Protein 8AVL (pdb70)

Structure (mmCIF, N/CA/C/O backbone):
data_8AVL
#
_entry.id   8AVL
#
_cell.length_a   71.130
_cell.length_b   100.110
_cell.length_c   103.600
_cell.angle_alpha   90.000
_cell.angle_beta   91.800
_cell.angle_gamma   90.000
#
_symmetry.space_group_name_H-M   'P 1 21 1'
#
loop_
_entity.id
_entity.type
_entity.pdbx_description
1 polymer 'Superoxide dismutase [Fe]'
2 non-polymer 'FE (III) ION'
3 non-polymer 2-AMINO-2-HYDROXYMETHYL-PROPANE-1,3-DIOL
4 water water
#
loop_
_atom_site.group_PDB
_atom_site.id
_atom_site.type_symbol
_atom_site.label_atom_id
_atom_site.label_alt_id
_atom_site.label_comp_id
_atom_site.label_asym_id
_atom_site.label_entity_id
_atom_site.label_seq_id
_atom_site.pdbx_PDB_ins_code
_atom_site.Cartn_x
_atom_site.Cartn_y
_atom_site.Cartn_z
_atom_site.occupancy
_atom_site.B_iso_or_equiv
_atom_site.auth_seq_id
_atom_site.auth_comp_id
_atom_site.auth_asym_id
_atom_site.auth_atom_id
_atom_site.pdbx_PDB_model_num
ATOM 1 N N . MET A 1 1 ? -54.437 -32.552 -81.078 1.000 47.652 1 MET A N 1
ATOM 2 C CA . MET A 1 1 ? -54.609 -33.563 -82.139 1.000 42.696 1 MET A CA 1
ATOM 3 C C . MET A 1 1 ? -53.882 -33.104 -83.398 1.000 29.009 1 MET A C 1
ATOM 4 O O . MET A 1 1 ? -53.409 -33.975 -84.083 1.000 33.878 1 MET A O 1
ATOM 20 N N . TYR A 1 2 ? -53.821 -31.794 -83.712 1.000 23.122 2 TYR A N 1
ATOM 21 C CA . TYR A 1 2 ? -53.409 -31.366 -85.055 1.000 20.727 2 TYR A CA 1
ATOM 22 C C . TYR A 1 2 ? -51.896 -31.202 -85.053 1.000 20.814 2 TYR A C 1
ATOM 23 O O . TYR A 1 2 ? -51.347 -30.548 -84.178 1.000 26.026 2 TYR A O 1
ATOM 40 N N . GLU A 1 3 ? -51.237 -31.761 -86.039 1.000 18.951 3 GLU A N 1
ATOM 41 C CA . GLU A 1 3 ? -49.773 -31.760 -86.133 1.000 28.006 3 GLU A CA 1
ATOM 42 C C . GLU A 1 3 ? -49.372 -31.059 -87.432 1.000 21.603 3 GLU A C 1
ATOM 43 O O . GLU A 1 3 ? -50.121 -31.053 -88.414 1.000 22.622 3 GLU A O 1
ATOM 55 N N . MET A 1 4 ? -48.155 -30.523 -87.438 1.000 18.401 4 MET A N 1
ATOM 56 C CA . MET A 1 4 ? -47.547 -29.954 -88.626 1.000 17.178 4 MET A CA 1
ATOM 57 C C . MET A 1 4 ? -47.320 -31.064 -89.654 1.000 19.221 4 MET A C 1
ATOM 58 O O . MET A 1 4 ? -46.831 -32.149 -89.317 1.000 21.771 4 MET A O 1
ATOM 72 N N . PRO A 1 5 ? -47.655 -30.818 -90.937 1.000 19.558 5 PRO A N 1
ATOM 73 C CA . PRO A 1 5 ? -47.341 -31.778 -91.993 1.000 19.570 5 PRO A CA 1
ATOM 74 C C . PRO A 1 5 ? -45.842 -31.736 -92.275 1.000 20.564 5 PRO A C 1
ATOM 75 O O . PRO A 1 5 ? -45.242 -30.640 -92.305 1.000 26.043 5 PRO A O 1
ATOM 86 N N . LYS A 1 6 ? -45.269 -32.920 -92.508 1.000 19.260 6 LYS A N 1
ATOM 87 C CA . LYS A 1 6 ? -43.868 -33.056 -92.905 1.000 19.857 6 LYS A CA 1
ATOM 88 C C . LYS A 1 6 ? -43.647 -32.437 -94.289 1.000 18.787 6 LYS A C 1
ATOM 89 O O . LYS A 1 6 ? -44.386 -32.794 -95.226 1.000 21.979 6 LYS A O 1
ATOM 108 N N . LEU A 1 7 ? -42.671 -31.509 -94.402 1.000 18.649 7 LEU A N 1
ATOM 109 C CA . LEU A 1 7 ? -42.310 -31.001 -95.729 1.000 18.403 7 LEU A CA 1
ATOM 110 C C . LEU A 1 7 ? -41.566 -32.086 -96.492 1.000 17.608 7 LEU A C 1
ATOM 111 O O . LEU A 1 7 ? -40.633 -32.674 -95.939 1.000 21.304 7 LEU A O 1
ATOM 127 N N . PRO A 1 8 ? -41.927 -32.327 -97.778 1.000 23.430 8 PRO A N 1
ATOM 128 C CA . PRO A 1 8 ? -41.244 -33.338 -98.590 1.000 25.309 8 PRO A CA 1
ATOM 129 C C . PRO A 1 8 ? -39.909 -32.902 -99.182 1.000 23.151 8 PRO A C 1
ATOM 130 O O . PRO A 1 8 ? -39.315 -33.644 -99.935 1.000 29.813 8 PRO A O 1
ATOM 141 N N . TYR A 1 9 ? -39.451 -31.689 -98.812 1.000 21.983 9 TYR A N 1
ATOM 142 C CA . TYR A 1 9 ? -38.222 -31.119 -99.352 1.000 17.862 9 TYR A CA 1
ATOM 143 C C . TYR A 1 9 ? -37.609 -30.235 -98.266 1.000 19.624 9 TYR A C 1
ATOM 144 O O . TYR A 1 9 ? -38.301 -29.861 -97.294 1.000 18.763 9 TYR A O 1
ATOM 161 N N . ALA A 1 10 ? -36.323 -29.931 -98.440 1.000 18.132 10 ALA A N 1
ATOM 162 C CA . ALA A 1 10 ? -35.611 -29.036 -97.540 1.000 19.305 10 ALA A CA 1
ATOM 163 C C . ALA A 1 10 ? -36.179 -27.615 -97.682 1.000 16.746 10 ALA A C 1
ATOM 164 O O . ALA A 1 10 ? -36.763 -27.265 -98.717 1.000 17.948 10 ALA A O 1
ATOM 171 N N . ASN A 1 11 ? -35.958 -26.777 -96.652 1.000 16.348 11 ASN A N 1
ATOM 172 C CA . ASN A 1 11 ? -36.553 -25.443 -96.638 1.000 17.510 11 ASN A CA 1
ATOM 173 C C . ASN A 1 11 ? -36.015 -24.576 -97.784 1.000 17.475 11 ASN A C 1
ATOM 174 O O . ASN A 1 11 ? -36.715 -23.629 -98.182 1.000 17.210 11 ASN A O 1
ATOM 183 N N . ASN A 1 12 ? -34.805 -24.857 -98.318 1.000 20.211 12 ASN A N 1
ATOM 184 C CA . ASN A 1 12 ? -34.248 -24.085 -99.422 1.000 20.192 12 ASN A CA 1
ATOM 185 C C . ASN A 1 12 ? -34.467 -24.753 -100.789 1.000 21.191 12 ASN A C 1
ATOM 186 O O . ASN A 1 12 ? -33.959 -24.261 -101.806 1.000 22.981 12 ASN A O 1
ATOM 195 N N . ALA A 1 13 ? -35.219 -25.864 -100.829 1.000 23.804 13 ALA A N 1
ATOM 196 C CA . ALA A 1 13 ? -35.272 -26.706 -102.013 1.000 22.955 13 ALA A CA 1
ATOM 197 C C . ALA A 1 13 ? -36.116 -26.114 -103.140 1.000 20.378 13 ALA A C 1
ATOM 198 O O . ALA A 1 13 ? -35.968 -26.537 -104.285 1.000 23.606 13 ALA A O 1
ATOM 205 N N . LEU A 1 14 ? -36.972 -25.122 -102.837 1.000 21.860 14 LEU A N 1
ATOM 206 C CA . LEU A 1 14 ? -37.806 -24.464 -103.841 1.000 22.327 14 LEU A CA 1
ATOM 207 C C . LEU A 1 14 ? -37.122 -23.219 -104.391 1.000 22.597 14 LEU A C 1
ATOM 208 O O . LEU A 1 14 ? -37.675 -22.522 -105.238 1.000 23.896 14 LEU A O 1
ATOM 224 N N . GLU A 1 15 ? -35.896 -22.932 -103.927 1.000 21.438 15 GLU A N 1
ATOM 225 C CA . GLU A 1 15 ? -35.102 -21.871 -104.525 1.000 20.106 15 GLU A CA 1
ATOM 226 C C . GLU A 1 15 ? -34.705 -22.274 -105.941 1.000 21.679 15 GLU A C 1
ATOM 227 O O . GLU A 1 15 ? -34.416 -23.436 -106.202 1.000 26.192 15 GLU A O 1
ATOM 239 N N . PRO A 1 16 ? -34.631 -21.330 -106.897 1.000 24.860 16 PRO A N 1
ATOM 240 C CA . PRO A 1 16 ? -34.795 -19.886 -106.631 1.000 26.640 16 PRO A CA 1
ATOM 241 C C . PRO A 1 16 ? -36.193 -19.263 -106.678 1.000 22.682 16 PRO A C 1
ATOM 242 O O . PRO A 1 16 ? -36.348 -18.051 -106.556 1.000 23.098 16 PRO A O 1
ATOM 253 N N . VAL A 1 17 ? -37.238 -20.088 -106.826 1.000 24.390 17 VAL A N 1
ATOM 254 C CA . VAL A 1 17 ? -38.607 -19.573 -106.963 1.000 27.752 17 VAL A CA 1
ATOM 255 C C . VAL A 1 17 ? -39.149 -19.032 -105.628 1.000 24.344 17 VAL A C 1
ATOM 256 O O . VAL A 1 17 ? -39.652 -17.921 -105.549 1.000 23.319 17 VAL A O 1
ATOM 269 N N . ILE A 1 18 ? -39.079 -19.852 -104.573 1.000 22.823 18 ILE A N 1
ATOM 270 C CA . ILE A 1 18 ? -39.450 -19.440 -103.226 1.000 23.396 18 ILE A CA 1
ATOM 271 C C . ILE A 1 18 ? -38.212 -19.582 -102.349 1.000 23.004 18 ILE A C 1
ATOM 272 O O . ILE A 1 18 ? -37.601 -20.625 -102.316 1.000 21.770 18 ILE A O 1
ATOM 288 N N . SER A 1 19 ? -37.839 -18.484 -101.683 1.000 24.483 19 SER A N 1
ATOM 289 C CA . SER A 1 19 ? -36.625 -18.449 -100.880 1.000 23.965 19 SER A CA 1
ATOM 290 C C . SER A 1 19 ? -36.765 -19.332 -99.642 1.000 19.890 19 SER A C 1
ATOM 291 O O . SER A 1 19 ? -37.868 -19.567 -99.117 1.000 21.520 19 SER A O 1
ATOM 298 N N . GLN A 1 20 ? -35.623 -19.737 -99.110 1.000 19.129 20 GLN A N 1
ATOM 299 C CA . GLN A 1 20 ? -35.586 -20.364 -97.807 1.000 19.223 20 GLN A CA 1
ATOM 300 C C . GLN A 1 20 ? -36.204 -19.466 -96.749 1.000 21.200 20 GLN A C 1
ATOM 301 O O . GLN A 1 20 ? -36.918 -19.977 -95.870 1.000 20.457 20 GLN A O 1
ATOM 313 N N . GLN A 1 21 ? -35.919 -18.151 -96.807 1.000 21.360 21 GLN A N 1
ATOM 314 C CA . GLN A 1 21 ? -36.478 -17.234 -95.814 1.000 21.802 21 GLN A CA 1
ATOM 315 C C . GLN A 1 21 ? -38.007 -17.326 -95.823 1.000 17.655 21 GLN A C 1
ATOM 316 O O . GLN A 1 21 ? -38.643 -17.423 -94.770 1.000 18.483 21 GLN A O 1
ATOM 328 N N . THR A 1 22 ? -38.604 -17.314 -97.018 1.000 18.431 22 THR A N 1
ATOM 329 C CA . THR A 1 22 ? -40.051 -17.388 -97.099 1.000 20.972 22 THR A CA 1
ATOM 330 C C . THR A 1 22 ? -40.542 -18.722 -96.525 1.000 19.329 22 THR A C 1
ATOM 331 O O . THR A 1 22 ? -41.503 -18.734 -95.769 1.000 20.830 22 THR A O 1
ATOM 341 N N . ILE A 1 23 ? -39.901 -19.852 -96.847 1.000 16.619 23 ILE A N 1
ATOM 342 C CA . ILE A 1 23 ? -40.363 -21.124 -96.294 1.000 21.143 23 ILE A CA 1
ATOM 343 C C . ILE A 1 23 ? -40.223 -21.115 -94.770 1.000 17.609 23 ILE A C 1
ATOM 344 O O . ILE A 1 23 ? -41.130 -21.552 -94.054 1.000 16.712 23 ILE A O 1
ATOM 360 N N . ASP A 1 24 ? -39.096 -20.598 -94.263 1.000 15.018 24 ASP A N 1
ATOM 361 C CA . ASP A 1 24 ? -38.854 -20.544 -92.828 1.000 16.590 24 ASP A CA 1
ATOM 362 C C . ASP A 1 24 ? -39.990 -19.804 -92.102 1.000 18.419 24 ASP A C 1
ATOM 363 O O . ASP A 1 24 ? -40.442 -20.259 -91.066 1.000 19.011 24 ASP A O 1
ATOM 372 N N . TYR A 1 25 ? -40.431 -18.637 -92.634 1.000 18.146 25 TYR A N 1
ATOM 373 C CA . TYR A 1 25 ? -41.517 -17.882 -92.016 1.000 19.920 25 TYR A CA 1
ATOM 374 C C . TYR A 1 25 ? -42.870 -18.531 -92.357 1.000 17.043 25 TYR A C 1
ATOM 375 O O . TYR A 1 25 ? -43.699 -18.747 -91.486 1.000 19.008 25 TYR A O 1
ATOM 392 N N . HIS A 1 26 ? -43.109 -18.828 -93.630 1.000 18.206 26 HIS A N 1
ATOM 393 C CA . HIS A 1 26 ? -44.426 -19.216 -94.111 1.000 18.086 26 HIS A CA 1
ATOM 394 C C . HIS A 1 26 ? -44.844 -20.567 -93.523 1.000 17.949 26 HIS A C 1
ATOM 395 O O . HIS A 1 26 ? -45.943 -20.704 -92.962 1.000 17.260 26 HIS A O 1
ATOM 408 N N . TYR A 1 27 ? -43.953 -21.567 -93.657 1.000 18.640 27 TYR A N 1
ATOM 409 C CA . TYR A 1 27 ? -44.167 -22.870 -93.041 1.000 17.052 27 TYR A CA 1
ATOM 410 C C . TYR A 1 27 ? -43.869 -22.839 -91.534 1.000 17.599 27 TYR A C 1
ATOM 411 O O . TYR A 1 27 ? -44.701 -23.219 -90.708 1.000 17.913 27 TYR A O 1
ATOM 428 N N . GLY A 1 28 ? -42.664 -22.379 -91.172 1.000 17.703 28 GLY A N 1
ATOM 429 C CA . GLY A 1 28 ? -42.160 -22.555 -89.815 1.000 18.986 28 GLY A CA 1
ATOM 430 C C . GLY A 1 28 ? -42.863 -21.670 -88.780 1.000 20.202 28 GLY A C 1
ATOM 431 O O . GLY A 1 28 ? -42.898 -22.027 -87.593 1.000 21.568 28 GLY A O 1
ATOM 435 N N . LYS A 1 29 ? -43.407 -20.517 -89.216 1.000 21.468 29 LYS A N 1
ATOM 436 C CA . LYS A 1 29 ? -44.056 -19.575 -88.312 1.000 21.801 29 LYS A CA 1
ATOM 437 C C . LYS A 1 29 ? -45.550 -19.452 -88.601 1.000 18.877 29 LYS A C 1
ATOM 438 O O . LYS A 1 29 ? -46.330 -19.727 -87.703 1.000 21.203 29 LYS A O 1
ATOM 457 N N . HIS A 1 30 ? -45.968 -19.110 -89.827 1.000 15.359 30 HIS A N 1
ATOM 458 C CA . HIS A 1 30 ? -47.403 -18.923 -90.096 1.000 17.198 30 HIS A CA 1
ATOM 459 C C . HIS A 1 30 ? -48.159 -20.225 -89.915 1.000 16.649 30 HIS A C 1
ATOM 460 O O . HIS A 1 30 ? -49.136 -20.260 -89.174 1.000 15.405 30 HIS A O 1
ATOM 473 N N . LEU A 1 31 ? -47.735 -21.307 -90.580 1.000 15.968 31 LEU A N 1
ATOM 474 C CA . LEU A 1 31 ? -48.504 -22.539 -90.491 1.000 17.199 31 LEU A CA 1
ATOM 475 C C . LEU A 1 31 ? -48.441 -23.062 -89.059 1.000 15.573 31 LEU A C 1
ATOM 476 O O . LEU A 1 31 ? -49.464 -23.533 -88.540 1.000 16.299 31 LEU A O 1
ATOM 492 N N . GLN A 1 32 ? -47.263 -22.955 -88.401 1.000 17.241 32 GLN A N 1
ATOM 493 C CA . GLN A 1 32 ? -47.152 -23.374 -87.013 1.000 18.995 32 GLN A CA 1
ATOM 494 C C . GLN A 1 32 ? -48.206 -22.661 -86.156 1.000 19.352 32 GLN A C 1
ATOM 495 O O . GLN A 1 32 ? -48.835 -23.290 -85.295 1.000 18.238 32 GLN A O 1
ATOM 507 N N . THR A 1 33 ? -48.376 -21.341 -86.353 1.000 19.461 33 THR A N 1
ATOM 508 C CA . THR A 1 33 ? -49.329 -20.566 -85.576 1.000 21.025 33 THR A CA 1
ATOM 509 C C . THR A 1 33 ? -50.762 -21.047 -85.834 1.000 17.981 33 THR A C 1
ATOM 510 O O . THR A 1 33 ? -51.557 -21.159 -84.916 1.000 18.443 33 THR A O 1
ATOM 520 N N . TYR A 1 34 ? -51.114 -21.312 -87.098 1.000 16.871 34 TYR A N 1
ATOM 521 C CA . TYR A 1 34 ? -52.458 -21.776 -87.423 1.000 15.744 34 TYR A CA 1
ATOM 522 C C . TYR A 1 34 ? -52.733 -23.128 -86.762 1.000 17.045 34 TYR A C 1
ATOM 523 O O . TYR A 1 34 ? -53.830 -23.333 -86.238 1.000 18.641 34 TYR A O 1
ATOM 540 N N . VAL A 1 35 ? -51.758 -24.050 -86.780 1.000 15.124 35 VAL A N 1
ATOM 541 C CA . VAL A 1 35 ? -51.915 -25.341 -86.121 1.000 16.467 35 VAL A CA 1
ATOM 542 C C . VAL A 1 35 ? -52.040 -25.161 -84.609 1.000 17.220 35 VAL A C 1
ATOM 543 O O . VAL A 1 35 ? -52.941 -25.741 -84.012 1.000 18.325 35 VAL A O 1
ATOM 556 N N . ASN A 1 36 ? -51.172 -24.326 -84.012 1.000 21.822 36 ASN A N 1
ATOM 557 C CA . ASN A 1 36 ? -51.240 -23.989 -82.587 1.000 17.967 36 ASN A CA 1
ATOM 558 C C . ASN A 1 36 ? -52.637 -23.480 -82.206 1.000 18.610 36 ASN A C 1
ATOM 559 O O . ASN A 1 36 ? -53.226 -23.885 -81.213 1.000 24.268 36 ASN A O 1
ATOM 568 N N . ASN A 1 37 ? -53.141 -22.533 -82.992 1.000 20.259 37 ASN A N 1
ATOM 569 C CA . ASN A 1 37 ? -54.432 -21.907 -82.739 1.000 22.487 37 ASN A CA 1
ATOM 570 C C . ASN A 1 37 ? -55.561 -22.935 -82.824 1.000 22.521 37 ASN A C 1
ATOM 571 O O . ASN A 1 37 ? -56.480 -22.940 -82.000 1.000 21.501 37 ASN A O 1
ATOM 580 N N . LEU A 1 38 ? -55.528 -23.808 -83.843 1.000 22.107 38 LEU A N 1
ATOM 581 C CA . LEU A 1 38 ? -56.566 -24.810 -83.961 1.000 21.892 38 LEU A CA 1
ATOM 582 C C . LEU A 1 38 ? -56.549 -25.719 -82.727 1.000 22.061 38 LEU A C 1
ATOM 583 O O . LEU A 1 38 ? -57.618 -26.037 -82.186 1.000 26.600 38 LEU A O 1
ATOM 599 N N . ASN A 1 39 ? -55.352 -26.120 -82.271 1.000 24.564 39 ASN A N 1
ATOM 600 C CA . ASN A 1 39 ? -55.224 -26.952 -81.081 1.000 30.282 39 ASN A CA 1
ATOM 601 C C . ASN A 1 39 ? -55.748 -26.235 -79.830 1.000 27.709 39 ASN A C 1
ATOM 602 O O . ASN A 1 39 ? -56.243 -26.898 -78.931 1.000 34.056 39 ASN A O 1
ATOM 611 N N . SER A 1 40 ? -55.650 -24.899 -79.787 1.000 26.068 40 SER A N 1
ATOM 612 C CA . SER A 1 40 ? -56.105 -24.089 -78.654 1.000 26.610 40 SER A CA 1
ATOM 613 C C . SER A 1 40 ? -57.629 -23.925 -78.672 1.000 28.525 40 SER A C 1
ATOM 614 O O . SER A 1 40 ? -58.263 -23.869 -77.611 1.000 33.353 40 SER A O 1
ATOM 621 N N . LEU A 1 41 ? -58.227 -23.850 -79.881 1.000 24.167 41 LEU A N 1
ATOM 622 C CA . LEU A 1 41 ? -59.612 -23.416 -80.042 1.000 23.412 41 LEU A CA 1
ATOM 623 C C . LEU A 1 41 ? -60.609 -24.589 -80.034 1.000 25.370 41 LEU A C 1
ATOM 624 O O . LEU A 1 41 ? -61.772 -24.431 -79.633 1.000 31.941 41 LEU A O 1
ATOM 640 N N . VAL A 1 42 ? -60.164 -25.766 -80.480 1.000 25.106 42 VAL A N 1
ATOM 641 C CA . VAL A 1 42 ? -61.054 -26.884 -80.764 1.000 28.237 42 VAL A CA 1
ATOM 642 C C . VAL A 1 42 ? -61.461 -27.668 -79.505 1.000 34.461 42 VAL A C 1
ATOM 643 O O . VAL A 1 42 ? -62.622 -28.109 -79.427 1.000 33.496 42 VAL A O 1
ATOM 656 N N . PRO A 1 43 ? -60.570 -27.919 -78.508 1.000 34.470 43 PRO A N 1
ATOM 657 C CA . PRO A 1 43 ? -60.975 -28.670 -77.314 1.000 42.722 43 PRO A CA 1
ATOM 658 C C . PRO A 1 43 ? -62.221 -28.092 -76.635 1.000 48.265 43 PRO A C 1
ATOM 659 O O . PRO A 1 43 ? -62.341 -26.872 -76.470 1.000 44.178 43 PRO A O 1
ATOM 670 N N . GLY A 1 44 ? -63.171 -28.992 -76.343 1.000 43.521 44 GLY A N 1
ATOM 671 C CA . GLY A 1 44 ? -64.393 -28.637 -75.641 1.000 49.262 44 GLY A CA 1
ATOM 672 C C . GLY A 1 44 ? -65.499 -28.117 -76.558 1.000 48.354 44 GLY A C 1
ATOM 673 O O . GLY A 1 44 ? -66.552 -27.738 -76.059 1.000 46.769 44 GLY A O 1
ATOM 677 N N . THR A 1 45 ? -65.259 -28.163 -77.880 1.000 31.196 45 THR A N 1
ATOM 678 C CA . THR A 1 45 ? -66.234 -27.741 -78.878 1.000 30.603 45 THR A CA 1
ATOM 679 C C . THR A 1 45 ? -66.754 -28.949 -79.660 1.000 25.113 45 THR A C 1
ATOM 680 O O . THR A 1 45 ? -66.227 -30.053 -79.537 1.000 30.538 45 THR A O 1
ATOM 690 N N . GLU A 1 46 ? -67.784 -28.698 -80.484 1.000 33.079 46 GLU A N 1
ATOM 691 C CA . GLU A 1 46 ? -68.357 -29.673 -81.401 1.000 33.014 46 GLU A CA 1
ATOM 692 C C . GLU A 1 46 ? -67.335 -30.160 -82.439 1.000 30.941 46 GLU A C 1
ATOM 693 O O . GLU A 1 46 ? -67.582 -31.141 -83.124 1.000 30.479 46 GLU A O 1
ATOM 705 N N . TYR A 1 47 ? -66.183 -29.470 -82.560 1.000 28.527 47 TYR A N 1
ATOM 706 C CA . TYR A 1 47 ? -65.189 -29.764 -83.588 1.000 28.579 47 TYR A CA 1
ATOM 707 C C . TYR A 1 47 ? -64.138 -30.730 -83.066 1.000 31.901 47 TYR A C 1
ATOM 708 O O . TYR A 1 47 ? -63.327 -31.230 -83.836 1.000 30.142 47 TYR A O 1
ATOM 725 N N . GLU A 1 48 ? -64.140 -30.988 -81.740 1.000 35.502 48 GLU A N 1
ATOM 726 C CA . GLU A 1 48 ? -63.157 -31.872 -81.141 1.000 34.272 48 GLU A CA 1
ATOM 727 C C . GLU A 1 48 ? -63.269 -33.256 -81.787 1.000 31.625 48 GLU A C 1
ATOM 728 O O . GLU A 1 48 ? -64.365 -33.793 -81.961 1.000 35.661 48 GLU A O 1
ATOM 740 N N . GLY A 1 49 ? -62.111 -33.817 -82.171 1.000 35.124 49 GLY A N 1
ATOM 741 C CA . GLY A 1 49 ? -62.044 -35.140 -82.773 1.000 36.645 49 GLY A CA 1
ATOM 742 C C . GLY A 1 49 ? -62.171 -35.103 -84.296 1.000 31.557 49 GLY A C 1
ATOM 743 O O . GLY A 1 49 ? -61.956 -36.119 -84.950 1.000 33.836 49 GLY A O 1
ATOM 747 N N . LYS A 1 50 ? -62.518 -33.936 -84.880 1.000 22.271 50 LYS A N 1
ATOM 748 C CA . LYS A 1 50 ? -62.727 -33.839 -86.330 1.000 24.179 50 LYS A CA 1
ATOM 749 C C . LYS A 1 50 ? -61.397 -33.511 -87.005 1.000 17.734 50 LYS A C 1
ATOM 750 O O . LYS A 1 50 ? -60.529 -32.836 -86.437 1.000 25.057 50 LYS A O 1
ATOM 769 N N . THR A 1 51 ? -61.226 -33.992 -88.230 1.000 23.150 51 THR A N 1
ATOM 770 C CA . THR A 1 51 ? -60.075 -33.629 -89.050 1.000 21.893 51 THR A CA 1
ATOM 771 C C . THR A 1 51 ? -60.187 -32.157 -89.447 1.000 19.239 51 THR A C 1
ATOM 772 O O . THR A 1 51 ? -61.276 -31.564 -89.466 1.000 19.142 51 THR A O 1
ATOM 782 N N . VAL A 1 52 ? -59.045 -31.566 -89.774 1.000 16.479 52 VAL A N 1
ATOM 783 C CA . VAL A 1 52 ? -59.018 -30.218 -90.318 1.000 18.823 52 VAL A CA 1
ATOM 784 C C . VAL A 1 52 ? -60.025 -30.078 -91.479 1.000 17.135 52 VAL A C 1
ATOM 785 O O . VAL A 1 52 ? -60.809 -29.125 -91.530 1.000 18.388 52 VAL A O 1
ATOM 798 N N . GLU A 1 53 ? -59.998 -31.021 -92.434 1.000 16.365 53 GLU A N 1
ATOM 799 C CA . GLU A 1 53 ? -60.884 -30.973 -93.590 1.000 19.617 53 GLU A CA 1
ATOM 800 C C . GLU A 1 53 ? -62.353 -30.933 -93.166 1.000 15.821 53 GLU A C 1
ATOM 801 O O . GLU A 1 53 ? -63.141 -30.159 -93.719 1.000 16.385 53 GLU A O 1
ATOM 813 N N . ALA A 1 54 ? -62.733 -31.797 -92.208 1.000 19.359 54 ALA A N 1
ATOM 814 C CA . ALA A 1 54 ? -64.113 -31.851 -91.734 1.000 20.229 54 ALA A CA 1
ATOM 815 C C . ALA A 1 54 ? -64.552 -30.527 -91.117 1.000 19.335 54 ALA A C 1
ATOM 816 O O . ALA A 1 54 ? -65.722 -30.128 -91.250 1.000 21.524 54 ALA A O 1
ATOM 823 N N . ILE A 1 55 ? -63.629 -29.861 -90.405 1.000 18.913 55 ILE A N 1
ATOM 824 C CA . ILE A 1 55 ? -63.905 -28.559 -89.785 1.000 18.961 55 ILE A CA 1
ATOM 825 C C . ILE A 1 55 ? -64.139 -27.518 -90.886 1.000 16.773 55 ILE A C 1
ATOM 826 O O . ILE A 1 55 ? -65.072 -26.725 -90.824 1.000 18.137 55 ILE A O 1
ATOM 842 N N . VAL A 1 56 ? -63.243 -27.482 -91.880 1.000 16.156 56 VAL A N 1
ATOM 843 C CA . VAL A 1 56 ? -63.395 -26.532 -92.978 1.000 16.866 56 VAL A CA 1
ATOM 844 C C . VAL A 1 56 ? -64.742 -26.723 -93.680 1.000 20.170 56 VAL A C 1
ATOM 845 O O . VAL A 1 56 ? -65.371 -25.739 -94.098 1.000 20.420 56 VAL A O 1
ATOM 858 N N . ALA A 1 57 ? -65.176 -27.981 -93.819 1.000 19.852 57 ALA A N 1
ATOM 859 C CA . ALA A 1 57 ? -66.439 -28.294 -94.496 1.000 21.050 57 ALA A CA 1
ATOM 860 C C . ALA A 1 57 ? -67.666 -27.864 -93.691 1.000 21.548 57 ALA A C 1
ATOM 861 O O . ALA A 1 57 ? -68.739 -27.734 -94.278 1.000 26.652 57 ALA A O 1
ATOM 868 N N . SER A 1 58 ? -67.533 -27.656 -92.375 1.000 20.731 58 SER A N 1
ATOM 869 C CA . SER A 1 58 ? -68.707 -27.562 -91.498 1.000 20.641 58 SER A CA 1
ATOM 870 C C . SER A 1 58 ? -68.773 -26.265 -90.690 1.000 21.851 58 SER A C 1
ATOM 871 O O . SER A 1 58 ? -69.877 -25.848 -90.370 1.000 25.076 58 SER A O 1
ATOM 878 N N . ALA A 1 59 ? -67.643 -25.630 -90.368 1.000 22.952 59 ALA A N 1
ATOM 879 C CA . ALA A 1 59 ? -67.662 -24.507 -89.429 1.000 21.103 59 ALA A CA 1
ATOM 880 C C . ALA A 1 59 ? -68.154 -23.242 -90.123 1.000 23.253 59 ALA A C 1
ATOM 881 O O . ALA A 1 59 ? -67.791 -22.972 -91.282 1.000 23.710 59 ALA A O 1
ATOM 888 N N . PRO A 1 60 ? -68.925 -22.382 -89.415 1.000 19.868 60 PRO A N 1
ATOM 889 C CA . PRO A 1 60 ? -69.291 -21.068 -89.935 1.000 20.545 60 PRO A CA 1
ATOM 890 C C . PRO A 1 60 ? -68.079 -20.135 -89.826 1.000 20.932 60 PRO A C 1
ATOM 891 O O . PRO A 1 60 ? -67.058 -20.494 -89.224 1.000 19.935 60 PRO A O 1
ATOM 902 N N . ASP A 1 61 ? -68.216 -18.913 -90.369 1.000 20.101 61 ASP A N 1
ATOM 903 C CA . ASP A 1 61 ? -67.165 -17.932 -90.223 1.000 20.373 61 ASP A CA 1
ATOM 904 C C . ASP A 1 61 ? -66.899 -17.719 -88.729 1.000 22.536 61 ASP A C 1
ATOM 905 O O . ASP A 1 61 ? -67.808 -17.726 -87.910 1.000 21.759 61 ASP A O 1
ATOM 914 N N . GLY A 1 62 ? -65.621 -17.534 -88.416 1.000 19.156 62 GLY A N 1
ATOM 915 C CA . GLY A 1 62 ? -65.132 -17.309 -87.084 1.000 19.176 62 GLY A CA 1
ATOM 916 C C . GLY A 1 62 ? -63.701 -17.826 -86.941 1.000 22.477 62 GLY A C 1
ATOM 917 O O . GLY A 1 62 ? -63.087 -18.212 -87.958 1.000 18.066 62 GLY A O 1
ATOM 921 N N . ALA A 1 63 ? -63.193 -17.836 -85.699 1.000 22.122 63 ALA A N 1
ATOM 922 C CA . ALA A 1 63 ? -61.772 -18.094 -85.487 1.000 18.959 63 ALA A CA 1
ATOM 923 C C . ALA A 1 63 ? -61.404 -19.555 -85.841 1.000 19.428 63 ALA A C 1
ATOM 924 O O . ALA A 1 63 ? -60.345 -19.843 -86.398 1.000 18.881 63 ALA A O 1
ATOM 931 N N . ILE A 1 64 ? -62.287 -20.502 -85.517 1.000 19.318 64 ILE A N 1
ATOM 932 C CA . ILE A 1 64 ? -62.034 -21.905 -85.826 1.000 19.393 64 ILE A CA 1
ATOM 933 C C . ILE A 1 64 ? -61.950 -22.120 -87.334 1.000 17.043 64 ILE A C 1
ATOM 934 O O . ILE A 1 64 ? -61.008 -22.758 -87.810 1.000 17.074 64 ILE A O 1
ATOM 950 N N . PHE A 1 65 ? -62.900 -21.570 -88.094 1.000 17.917 65 PHE A N 1
ATOM 951 C CA . PHE A 1 65 ? -62.851 -21.678 -89.553 1.000 15.971 65 PHE A CA 1
ATOM 952 C C . PHE A 1 65 ? -61.582 -21.006 -90.119 1.000 15.269 65 PHE A C 1
ATOM 953 O O . PHE A 1 65 ? -60.919 -21.554 -90.991 1.000 17.861 65 PHE A O 1
ATOM 970 N N . ASN A 1 66 ? -61.257 -19.808 -89.631 1.000 15.850 66 ASN A N 1
ATOM 971 C CA . ASN A 1 66 ? -60.100 -19.056 -90.113 1.000 16.095 66 ASN A CA 1
ATOM 972 C C . ASN A 1 66 ? -58.825 -19.914 -89.999 1.000 16.940 66 ASN A C 1
ATOM 973 O O . ASN A 1 66 ? -58.051 -20.020 -90.940 1.000 17.661 66 ASN A O 1
ATOM 982 N N . ASN A 1 67 ? -58.641 -20.534 -88.825 1.000 19.132 67 ASN A N 1
ATOM 983 C CA . ASN A 1 67 ? -57.445 -21.297 -88.547 1.000 17.479 67 ASN A CA 1
ATOM 984 C C . ASN A 1 67 ? -57.473 -22.651 -89.261 1.000 13.202 67 ASN A C 1
ATOM 985 O O . ASN A 1 67 ? -56.460 -23.068 -89.815 1.000 15.904 67 ASN A O 1
ATOM 994 N N . ALA A 1 68 ? -58.619 -23.336 -89.260 1.000 16.347 68 ALA A N 1
ATOM 995 C CA . ALA A 1 68 ? -58.710 -24.631 -89.912 1.000 15.965 68 ALA A CA 1
ATOM 996 C C . ALA A 1 68 ? -58.552 -24.469 -91.418 1.000 14.956 68 ALA A C 1
ATOM 997 O O . ALA A 1 68 ? -57.857 -25.249 -92.068 1.000 13.348 68 ALA A O 1
ATOM 1004 N N . GLY A 1 69 ? -59.218 -23.464 -92.001 1.000 14.907 69 GLY A N 1
ATOM 1005 C CA . GLY A 1 69 ? -59.076 -23.184 -93.423 1.000 15.084 69 GLY A CA 1
ATOM 1006 C C . GLY A 1 69 ? -57.630 -22.924 -93.785 1.000 13.704 69 GLY A C 1
ATOM 1007 O O . GLY A 1 69 ? -57.141 -23.429 -94.796 1.000 16.129 69 GLY A O 1
ATOM 1011 N N . GLN A 1 70 ? -56.940 -22.147 -92.955 1.000 13.763 70 GLN A N 1
ATOM 1012 C CA . GLN A 1 70 ? -55.531 -21.864 -93.242 1.000 12.931 70 GLN A CA 1
ATOM 1013 C C . GLN A 1 70 ? -54.632 -23.085 -93.062 1.000 14.241 70 GLN A C 1
ATOM 1014 O O . GLN A 1 70 ? -53.702 -23.277 -93.844 1.000 14.550 70 GLN A O 1
ATOM 1026 N N . VAL A 1 71 ? -54.927 -23.958 -92.084 1.000 13.121 71 VAL A N 1
ATOM 1027 C CA . VAL A 1 71 ? -54.156 -25.186 -91.965 1.000 14.902 71 VAL A CA 1
ATOM 1028 C C . VAL A 1 71 ? -54.322 -26.044 -93.226 1.000 13.770 71 VAL A C 1
ATOM 1029 O O . VAL A 1 71 ? -53.341 -26.516 -93.797 1.000 15.584 71 VAL A O 1
ATOM 1042 N N . LEU A 1 72 ? -55.577 -26.231 -93.657 1.000 13.069 72 LEU A N 1
ATOM 1043 C CA . LEU A 1 72 ? -55.880 -27.017 -94.850 1.000 14.412 72 LEU A CA 1
ATOM 1044 C C . LEU A 1 72 ? -55.205 -26.398 -96.067 1.000 12.741 72 LEU A C 1
ATOM 1045 O O . LEU A 1 72 ? -54.550 -27.113 -96.826 1.000 14.694 72 LEU A O 1
ATOM 1061 N N . ASN A 1 73 ? -55.405 -25.090 -96.286 1.000 13.684 73 ASN A N 1
ATOM 1062 C CA . ASN A 1 73 ? -54.860 -24.406 -97.445 1.000 12.574 73 ASN A CA 1
ATOM 1063 C C . ASN A 1 73 ? -53.347 -24.602 -97.507 1.000 11.630 73 ASN A C 1
ATOM 1064 O O . ASN A 1 73 ? -52.804 -24.938 -98.553 1.000 13.554 73 ASN A O 1
ATOM 1073 N N . HIS A 1 74 ? -52.658 -24.343 -96.391 1.000 14.427 74 HIS A N 1
ATOM 1074 C CA . HIS A 1 74 ? -51.198 -24.367 -96.396 1.000 11.441 74 HIS A CA 1
ATOM 1075 C C . HIS A 1 74 ? -50.672 -25.803 -96.555 1.000 12.688 74 HIS A C 1
ATOM 1076 O O . HIS A 1 74 ? -49.610 -26.008 -97.138 1.000 14.110 74 HIS A O 1
ATOM 1089 N N . THR A 1 75 ? -51.369 -26.771 -95.955 1.000 15.068 75 THR A N 1
ATOM 1090 C CA . THR A 1 75 ? -50.967 -28.164 -96.077 1.000 14.040 75 THR A CA 1
ATOM 1091 C C . THR A 1 75 ? -50.955 -28.564 -97.559 1.000 13.242 75 THR A C 1
ATOM 1092 O O . THR A 1 75 ? -49.991 -29.110 -98.087 1.000 14.549 75 THR A O 1
ATOM 1102 N N . LEU A 1 76 ? -52.050 -28.265 -98.255 1.000 11.988 76 LEU A N 1
ATOM 1103 C CA . LEU A 1 76 ? -52.177 -28.581 -99.668 1.000 13.277 76 LEU A CA 1
ATOM 1104 C C . LEU A 1 76 ? -51.143 -27.792 -100.481 1.000 13.296 76 LEU A C 1
ATOM 1105 O O . LEU A 1 76 ? -50.554 -28.320 -101.437 1.000 14.719 76 LEU A O 1
ATOM 1121 N N . TYR A 1 77 ? -50.946 -26.516 -100.128 1.000 14.099 77 TYR A N 1
ATOM 1122 C CA . TYR A 1 77 ? -49.981 -25.662 -100.804 1.000 14.141 77 TYR A CA 1
ATOM 1123 C C . TYR A 1 77 ? -48.559 -26.234 -100.773 1.000 14.166 77 TYR A C 1
ATOM 1124 O O . TYR A 1 77 ? -47.939 -26.412 -101.815 1.000 15.114 77 TYR A O 1
ATOM 1141 N N . PHE A 1 78 ? -48.029 -26.491 -99.589 1.000 12.567 78 PHE A N 1
ATOM 1142 C CA . PHE A 1 78 ? -46.649 -26.968 -99.488 1.000 12.579 78 PHE A CA 1
ATOM 1143 C C . PHE A 1 78 ? -46.479 -28.336 -100.160 1.000 11.999 78 PHE A C 1
ATOM 1144 O O . PHE A 1 78 ? -45.423 -28.640 -100.732 1.000 14.252 78 PHE A O 1
ATOM 1161 N N . LEU A 1 79 ? -47.491 -29.181 -100.071 1.000 14.258 79 LEU A N 1
ATOM 1162 C CA . LEU A 1 79 ? -47.363 -30.561 -100.563 1.000 14.156 79 LEU A CA 1
ATOM 1163 C C . LEU A 1 79 ? -47.551 -30.659 -102.091 1.000 14.161 79 LEU A C 1
ATOM 1164 O O . LEU A 1 79 ? -47.324 -31.719 -102.673 1.000 17.232 79 LEU A O 1
ATOM 1180 N N . GLN A 1 80 ? -47.943 -29.562 -102.758 1.000 14.303 80 GLN A N 1
ATOM 1181 C CA . GLN A 1 80 ? -48.164 -29.596 -104.205 1.000 15.223 80 GLN A CA 1
ATOM 1182 C C . GLN A 1 80 ? -46.932 -29.120 -104.965 1.000 15.034 80 GLN A C 1
ATOM 1183 O O . GLN A 1 80 ? -46.955 -29.100 -106.195 1.000 18.815 80 GLN A O 1
ATOM 1195 N N . PHE A 1 81 ? -45.856 -28.766 -104.247 1.000 16.478 81 PHE A N 1
ATOM 1196 C CA . PHE A 1 81 ? -44.617 -28.307 -104.859 1.000 15.550 81 PHE A CA 1
ATOM 1197 C C . PHE A 1 81 ? -43.516 -29.363 -104.759 1.000 16.946 81 PHE A C 1
ATOM 1198 O O . PHE A 1 81 ? -43.519 -30.200 -103.872 1.000 17.562 81 PHE A O 1
ATOM 1215 N N . ALA A 1 82 ? -42.572 -29.296 -105.703 1.000 19.111 82 ALA A N 1
ATOM 1216 C CA . ALA A 1 82 ? -41.353 -30.099 -105.701 1.000 19.694 82 ALA A CA 1
ATOM 1217 C C . ALA A 1 82 ? -40.213 -29.267 -106.258 1.000 22.108 82 ALA A C 1
ATOM 1218 O O . ALA A 1 82 ? -40.434 -28.372 -107.077 1.000 22.779 82 ALA A O 1
ATOM 1225 N N . PRO A 1 83 ? -38.966 -29.536 -105.828 1.000 21.159 83 PRO A N 1
ATOM 1226 C CA . PRO A 1 83 ? -37.814 -28.784 -106.325 1.000 24.427 83 PRO A CA 1
ATOM 1227 C C . PRO A 1 83 ? -37.701 -28.766 -107.851 1.000 28.920 83 PRO A C 1
ATOM 1228 O O . PRO A 1 83 ? -37.507 -27.708 -108.476 1.000 36.416 83 PRO A O 1
ATOM 1239 N N . LYS A 1 84 ? -37.805 -29.954 -108.449 1.000 25.289 84 LYS A N 1
ATOM 1240 C CA . LYS A 1 84 ? -37.466 -30.116 -109.869 1.000 45.327 84 LYS A CA 1
ATOM 1241 C C . LYS A 1 84 ? -38.509 -31.065 -110.433 1.000 42.650 84 LYS A C 1
ATOM 1242 O O . LYS A 1 84 ? -38.252 -32.274 -110.570 1.000 65.048 84 LYS A O 1
ATOM 1261 N N . PRO A 1 85 ? -39.730 -30.575 -110.753 1.000 42.393 85 PRO A N 1
ATOM 1262 C CA . PRO A 1 85 ? -40.765 -31.469 -111.259 1.000 43.959 85 PRO A CA 1
ATOM 1263 C C . PRO A 1 85 ? -40.339 -32.128 -112.569 1.000 67.015 85 PRO A C 1
ATOM 1264 O O . PRO A 1 85 ? -39.632 -31.500 -113.380 1.000 67.752 85 PRO A O 1
ATOM 1275 N N . ALA A 1 86 ? -40.789 -33.393 -112.728 1.000 68.191 86 ALA A N 1
ATOM 1276 C CA . ALA A 1 86 ? -40.483 -34.237 -113.873 1.000 66.233 86 ALA A CA 1
ATOM 1277 C C . ALA A 1 86 ? -41.161 -33.685 -115.127 1.000 78.836 86 ALA A C 1
ATOM 1278 O O . ALA A 1 86 ? -40.605 -33.732 -116.211 1.000 120.632 86 ALA A O 1
ATOM 1285 N N . LYS A 1 87 ? -42.385 -33.173 -114.972 1.000 79.121 87 LYS A N 1
ATOM 1286 C CA . LYS A 1 87 ? -43.116 -32.531 -116.041 1.000 52.097 87 LYS A CA 1
ATOM 1287 C C . LYS A 1 87 ? -43.624 -31.197 -115.495 1.000 36.042 87 LYS A C 1
ATOM 1288 O O . LYS A 1 87 ? -43.780 -31.012 -114.278 1.000 28.646 87 LYS A O 1
ATOM 1307 N N . ASN A 1 88 ? -43.920 -30.269 -116.421 1.000 28.946 88 ASN A N 1
ATOM 1308 C CA . ASN A 1 88 ? -44.380 -28.943 -116.063 1.000 30.981 88 ASN A CA 1
ATOM 1309 C C . ASN A 1 88 ? -45.817 -28.691 -116.527 1.000 27.454 88 ASN A C 1
ATOM 1310 O O . ASN A 1 88 ? -46.286 -27.551 -116.523 1.000 33.216 88 ASN A O 1
ATOM 1319 N N . GLU A 1 89 ? -46.531 -29.759 -116.906 1.000 27.976 89 GLU A N 1
ATOM 1320 C CA A GLU A 1 89 ? -47.968 -29.650 -117.063 0.500 30.266 89 GLU A CA 1
ATOM 1321 C CA B GLU A 1 89 ? -47.970 -29.640 -117.078 0.500 25.168 89 GLU A CA 1
ATOM 1322 C C . GLU A 1 89 ? -48.604 -30.993 -116.747 1.000 25.415 89 GLU A C 1
ATOM 1323 O O . GLU A 1 89 ? -47.925 -32.011 -116.752 1.000 27.650 89 GLU A O 1
ATOM 1345 N N . PRO A 1 90 ? -49.906 -31.027 -116.410 1.000 21.366 90 PRO A N 1
ATOM 1346 C CA . PRO A 1 90 ? -50.562 -32.288 -116.056 1.000 22.272 90 PRO A CA 1
ATOM 1347 C C . PRO A 1 90 ? -50.828 -33.160 -117.279 1.000 28.342 90 PRO A C 1
ATOM 1348 O O . PRO A 1 90 ? -51.038 -32.662 -118.395 1.000 27.380 90 PRO A O 1
ATOM 1359 N N . ALA A 1 91 ? -50.778 -34.472 -117.031 1.000 23.864 91 ALA A N 1
ATOM 1360 C CA . ALA A 1 91 ? -51.187 -35.470 -117.989 1.000 22.236 91 ALA A CA 1
ATOM 1361 C C . ALA A 1 91 ? -52.452 -36.178 -117.499 1.000 23.038 91 ALA A C 1
ATOM 1362 O O . ALA A 1 91 ? -53.062 -35.773 -116.495 1.000 24.547 91 ALA A O 1
ATOM 1369 N N . GLY A 1 92 ? -52.842 -37.219 -118.255 1.000 20.569 92 GLY A N 1
ATOM 1370 C CA . GLY A 1 92 ? -53.901 -38.116 -117.812 1.000 22.047 92 GLY A CA 1
ATOM 1371 C C . GLY A 1 92 ? -55.234 -37.398 -117.650 1.000 19.885 92 GLY A C 1
ATOM 1372 O O . GLY A 1 92 ? -55.512 -36.456 -118.405 1.000 21.496 92 GLY A O 1
ATOM 1376 N N . LYS A 1 93 ? -56.043 -37.873 -116.696 1.000 22.269 93 LYS A N 1
ATOM 1377 C CA . LYS A 1 93 ? -57.404 -37.377 -116.496 1.000 22.242 93 LYS A CA 1
ATOM 1378 C C . LYS A 1 93 ? -57.420 -35.880 -116.203 1.000 23.459 93 LYS A C 1
ATOM 1379 O O . LYS A 1 93 ? -58.287 -35.160 -116.697 1.000 26.481 93 LYS A O 1
ATOM 1398 N N . LEU A 1 94 ? -56.452 -35.418 -115.401 1.000 22.358 94 LEU A N 1
ATOM 1399 C CA . LEU A 1 94 ? -56.381 -33.998 -115.060 1.000 18.912 94 LEU A CA 1
ATOM 1400 C C . LEU A 1 94 ? -56.082 -33.141 -116.293 1.000 21.337 94 LEU A C 1
ATOM 1401 O O . LEU A 1 94 ? -56.740 -32.105 -116.521 1.000 23.334 94 LEU A O 1
ATOM 1417 N N . GLY A 1 95 ? -55.076 -33.565 -117.073 1.000 22.884 95 GLY A N 1
ATOM 1418 C CA . GLY A 1 95 ? -54.739 -32.917 -118.334 1.000 28.059 95 GLY A CA 1
ATOM 1419 C C . GLY A 1 95 ? -55.962 -32.802 -119.253 1.000 29.493 95 GLY A C 1
ATOM 1420 O O . GLY A 1 95 ? -56.183 -31.743 -119.847 1.000 28.867 95 GLY A O 1
ATOM 1424 N N . GLU A 1 96 ? -56.737 -33.894 -119.366 1.000 26.862 96 GLU A N 1
ATOM 1425 C CA . GLU A 1 96 ? -57.921 -33.942 -120.212 1.000 29.743 96 GLU A CA 1
ATOM 1426 C C . GLU A 1 96 ? -58.989 -32.981 -119.684 1.000 27.992 96 GLU A C 1
ATOM 1427 O O . GLU A 1 96 ? -59.613 -32.270 -120.485 1.000 27.419 96 GLU A O 1
ATOM 1439 N N . ALA A 1 97 ? -59.215 -32.968 -118.354 1.000 26.920 97 ALA A N 1
ATOM 1440 C CA . ALA A 1 97 ? -60.229 -32.113 -117.777 1.000 26.504 97 ALA A CA 1
ATOM 1441 C C . ALA A 1 97 ? -59.890 -30.634 -117.964 1.000 22.050 97 ALA A C 1
ATOM 1442 O O . ALA A 1 97 ? -60.780 -29.820 -118.198 1.000 27.523 97 ALA A O 1
ATOM 1449 N N . ILE A 1 98 ? -58.590 -30.289 -117.865 1.000 25.918 98 ILE A N 1
ATOM 1450 C CA . ILE A 1 98 ? -58.157 -28.910 -118.050 1.000 23.442 98 ILE A CA 1
ATOM 1451 C C . ILE A 1 98 ? -58.421 -28.453 -119.494 1.000 28.260 98 ILE A C 1
ATOM 1452 O O . ILE A 1 98 ? -58.925 -27.342 -119.723 1.000 34.554 98 ILE A O 1
ATOM 1468 N N . LYS A 1 99 ? -58.099 -29.311 -120.470 1.000 29.811 99 LYS A N 1
ATOM 1469 C CA . LYS A 1 99 ? -58.376 -29.011 -121.884 1.000 31.368 99 LYS A CA 1
ATOM 1470 C C . LYS A 1 99 ? -59.876 -28.829 -122.089 1.000 32.507 99 LYS A C 1
ATOM 1471 O O . LYS A 1 99 ? -60.302 -27.894 -122.757 1.000 38.565 99 LYS A O 1
ATOM 1490 N N . ARG A 1 100 ? -60.682 -29.720 -121.495 1.000 29.459 100 ARG A N 1
ATOM 1491 C CA . ARG A 1 100 ? -62.123 -29.705 -121.667 1.000 30.411 100 ARG A CA 1
ATOM 1492 C C . ARG A 1 100 ? -62.701 -28.395 -121.126 1.000 35.287 100 ARG A C 1
ATOM 1493 O O . ARG A 1 100 ? -63.483 -27.725 -121.812 1.000 32.548 100 ARG A O 1
ATOM 1512 N N . ASP A 1 101 ? -62.304 -28.035 -119.889 1.000 31.523 101 ASP A N 1
ATOM 1513 C CA . ASP A 1 101 ? -63.002 -26.993 -119.150 1.000 31.852 101 ASP A CA 1
ATOM 1514 C C . ASP A 1 101 ? -62.395 -25.612 -119.396 1.000 29.392 101 ASP A C 1
ATOM 1515 O O . ASP A 1 101 ? -63.101 -24.597 -119.197 1.000 35.672 101 ASP A O 1
ATOM 1524 N N . PHE A 1 102 ? -61.111 -25.551 -119.816 1.000 30.101 102 PHE A N 1
ATOM 1525 C CA . PHE A 1 102 ? -60.436 -24.276 -120.055 1.000 31.359 102 PHE A CA 1
ATOM 1526 C C . PHE A 1 102 ? -59.926 -24.136 -121.490 1.000 30.042 102 PHE A C 1
ATOM 1527 O O . PHE A 1 102 ? -59.341 -23.113 -121.822 1.000 33.435 102 PHE A O 1
ATOM 1544 N N . GLY A 1 103 ? -60.125 -25.160 -122.326 1.000 35.427 103 GLY A N 1
ATOM 1545 C CA . GLY A 1 103 ? -59.742 -25.096 -123.734 1.000 30.986 103 GLY A CA 1
ATOM 1546 C C . GLY A 1 103 ? -58.305 -25.577 -123.926 1.000 33.290 103 GLY A C 1
ATOM 1547 O O . GLY A 1 103 ? -58.038 -26.343 -124.829 1.000 40.936 103 GLY A O 1
ATOM 1551 N N . SER A 1 104 ? -57.389 -25.111 -123.059 1.000 40.340 104 SER A N 1
ATOM 1552 C CA . SER A 1 104 ? -56.007 -25.568 -123.048 1.000 34.851 104 SER A CA 1
ATOM 1553 C C . SER A 1 104 ? -55.396 -25.334 -121.671 1.000 36.604 104 SER A C 1
ATOM 1554 O O . SER A 1 104 ? -55.901 -24.515 -120.920 1.000 34.029 104 SER A O 1
ATOM 1561 N N . PHE A 1 105 ? -54.248 -25.963 -121.413 1.000 31.060 105 PHE A N 1
ATOM 1562 C CA . PHE A 1 105 ? -53.460 -25.683 -120.227 1.000 27.616 105 PHE A CA 1
ATOM 1563 C C . PHE A 1 105 ? -53.005 -24.222 -120.213 1.000 32.130 105 PHE A C 1
ATOM 1564 O O . PHE A 1 105 ? -53.034 -23.575 -119.170 1.000 30.832 105 PHE A O 1
ATOM 1581 N N . GLU A 1 106 ? -52.591 -23.691 -121.359 1.000 36.901 106 GLU A N 1
ATOM 1582 C CA . GLU A 1 106 ? -52.129 -22.301 -121.459 1.000 38.822 106 GLU A CA 1
ATOM 1583 C C . GLU A 1 106 ? -53.264 -21.345 -121.097 1.000 30.229 106 GLU A C 1
ATOM 1584 O O . GLU A 1 106 ? -53.012 -20.373 -120.412 1.000 33.800 106 GLU A O 1
ATOM 1596 N N . ASN A 1 107 ? -54.511 -21.626 -121.520 1.000 34.079 107 ASN A N 1
ATOM 1597 C CA . ASN A 1 107 ? -55.643 -20.760 -121.175 1.000 29.577 107 ASN A CA 1
ATOM 1598 C C . ASN A 1 107 ? -55.988 -20.930 -119.692 1.000 34.053 107 ASN A C 1
ATOM 1599 O O . ASN A 1 107 ? -56.335 -19.957 -119.035 1.000 28.652 107 ASN A O 1
ATOM 1608 N N . PHE A 1 108 ? -55.901 -22.149 -119.149 1.000 31.846 108 PHE A N 1
ATOM 1609 C CA . PHE A 1 108 ? -56.043 -22.368 -117.714 1.000 27.709 108 PHE A CA 1
ATOM 1610 C C . PHE A 1 108 ? -55.067 -21.502 -116.929 1.000 25.112 108 PHE A C 1
ATOM 1611 O O . PHE A 1 108 ? -55.469 -20.809 -115.979 1.000 23.785 108 PHE A O 1
ATOM 1628 N N . LYS A 1 109 ? -53.797 -21.533 -117.321 1.000 25.538 109 LYS A N 1
ATOM 1629 C CA . LYS A 1 109 ? -52.759 -20.740 -116.685 1.000 26.975 109 LYS A CA 1
ATOM 1630 C C . LYS A 1 109 ? -53.130 -19.255 -116.693 1.000 29.307 109 LYS A C 1
ATOM 1631 O O . LYS A 1 109 ? -53.005 -18.564 -115.685 1.000 26.011 109 LYS A O 1
ATOM 1650 N N . LYS A 1 110 ? -53.614 -18.756 -117.835 1.000 31.204 110 LYS A N 1
ATOM 1651 C CA . LYS A 1 110 ? -53.999 -17.356 -117.954 1.000 30.585 110 LYS A CA 1
ATOM 1652 C C . LYS A 1 110 ? -55.125 -17.029 -116.966 1.000 26.579 110 LYS A C 1
ATOM 1653 O O . LYS A 1 110 ? -55.060 -16.021 -116.271 1.000 27.825 110 LYS A O 1
ATOM 1672 N N . GLU A 1 111 ? -56.157 -17.891 -116.917 1.000 25.138 111 GLU A N 1
ATOM 1673 C CA . GLU A 1 111 ? -57.321 -17.642 -116.068 1.000 24.449 111 GLU A CA 1
ATOM 1674 C C . GLU A 1 111 ? -56.915 -17.742 -114.596 1.000 22.951 111 GLU A C 1
ATOM 1675 O O . GLU A 1 111 ? -57.418 -16.992 -113.762 1.000 21.679 111 GLU A O 1
ATOM 1687 N N . PHE A 1 112 ? -56.025 -18.703 -114.273 1.000 20.473 112 PHE A N 1
ATOM 1688 C CA . PHE A 1 112 ? -55.630 -18.932 -112.898 1.000 18.397 112 PHE A CA 1
ATOM 1689 C C . PHE A 1 112 ? -54.748 -17.787 -112.387 1.000 18.362 112 PHE A C 1
ATOM 1690 O O . PHE A 1 112 ? -54.901 -17.336 -111.253 1.000 20.408 112 PHE A O 1
ATOM 1707 N N . ASN A 1 113 ? -53.805 -17.334 -113.222 1.000 22.111 113 ASN A N 1
ATOM 1708 C CA . ASN A 1 113 ? -53.017 -16.153 -112.928 1.000 21.786 113 ASN A CA 1
ATOM 1709 C C . ASN A 1 113 ? -53.945 -14.951 -112.721 1.000 18.132 113 ASN A C 1
ATOM 1710 O O . ASN A 1 113 ? -53.727 -14.167 -111.798 1.000 21.815 113 ASN A O 1
ATOM 1719 N N . ALA A 1 114 ? -54.956 -14.784 -113.573 1.000 19.259 114 ALA A N 1
ATOM 1720 C CA . ALA A 1 114 ? -55.851 -13.643 -113.466 1.000 22.871 114 ALA A CA 1
ATOM 1721 C C . ALA A 1 114 ? -56.631 -13.667 -112.145 1.000 19.943 114 ALA A C 1
ATOM 1722 O O . ALA A 1 114 ? -56.820 -12.618 -111.520 1.000 21.893 114 ALA A O 1
ATOM 1729 N N . ALA A 1 115 ? -57.117 -14.849 -111.726 1.000 14.852 115 ALA A N 1
ATOM 1730 C CA . ALA A 1 115 ? -57.836 -14.997 -110.479 1.000 18.335 115 ALA A CA 1
ATOM 1731 C C . ALA A 1 115 ? -56.915 -14.660 -109.296 1.000 17.541 115 ALA A C 1
ATOM 1732 O O . ALA A 1 115 ? -57.324 -13.976 -108.354 1.000 18.711 115 ALA A O 1
ATOM 1739 N N . SER A 1 116 ? -55.664 -15.134 -109.385 1.000 17.849 116 SER A N 1
ATOM 1740 C CA . SER A 1 116 ? -54.673 -14.936 -108.350 1.000 18.279 116 SER A CA 1
ATOM 1741 C C . SER A 1 116 ? -54.385 -13.448 -108.178 1.000 19.325 116 SER A C 1
ATOM 1742 O O . SER A 1 116 ? -54.313 -12.956 -107.064 1.000 17.352 116 SER A O 1
ATOM 1749 N N . VAL A 1 117 ? -54.175 -12.735 -109.293 1.000 19.042 117 VAL A N 1
ATOM 1750 C CA . VAL A 1 117 ? -53.794 -11.323 -109.285 1.000 18.324 117 VAL A CA 1
ATOM 1751 C C . VAL A 1 117 ? -54.991 -10.438 -108.952 1.000 18.056 117 VAL A C 1
ATOM 1752 O O . VAL A 1 117 ? -54.819 -9.377 -108.357 1.000 21.492 117 VAL A O 1
ATOM 1765 N N . GLY A 1 118 ? -56.206 -10.896 -109.266 1.000 18.016 118 GLY A N 1
ATOM 1766 C CA . GLY A 1 118 ? -57.423 -10.105 -109.122 1.000 18.632 118 GLY A CA 1
ATOM 1767 C C . GLY A 1 118 ? -58.018 -10.142 -107.713 1.000 19.597 118 GLY A C 1
ATOM 1768 O O . GLY A 1 118 ? -58.889 -9.347 -107.390 1.000 25.483 118 GLY A O 1
ATOM 1772 N N . LEU A 1 119 ? -57.584 -11.074 -106.878 1.000 18.293 119 LEU A N 1
ATOM 1773 C CA . LEU A 1 119 ? -58.117 -11.221 -105.536 1.000 17.042 119 LEU A CA 1
ATOM 1774 C C . LEU A 1 119 ? -57.590 -10.081 -104.670 1.000 16.146 119 LEU A C 1
ATOM 1775 O O . LEU A 1 119 ? -56.407 -10.004 -104.381 1.000 17.191 119 LEU A O 1
ATOM 1791 N N . PHE A 1 120 ? -58.476 -9.198 -104.228 1.000 16.877 120 PHE A N 1
ATOM 1792 C CA . PHE A 1 120 ? -58.094 -8.026 -103.454 1.000 14.917 120 PHE A CA 1
ATOM 1793 C C . PHE A 1 120 ? -58.009 -8.385 -101.966 1.000 15.594 120 PHE A C 1
ATOM 1794 O O . PHE A 1 120 ? -58.940 -8.964 -101.392 1.000 16.278 120 PHE A O 1
ATOM 1811 N N . GLY A 1 121 ? -56.868 -8.025 -101.359 1.000 13.389 121 GLY A N 1
ATOM 1812 C CA . GLY A 1 121 ? -56.596 -8.381 -99.979 1.000 15.369 121 GLY A CA 1
ATOM 1813 C C . GLY A 1 121 ? -55.953 -9.763 -99.894 1.000 14.074 121 GLY A C 1
ATOM 1814 O O . GLY A 1 121 ? -55.231 -10.164 -100.796 1.000 16.305 121 GLY A O 1
ATOM 1818 N N . SER A 1 122 ? -56.266 -10.480 -98.799 1.000 12.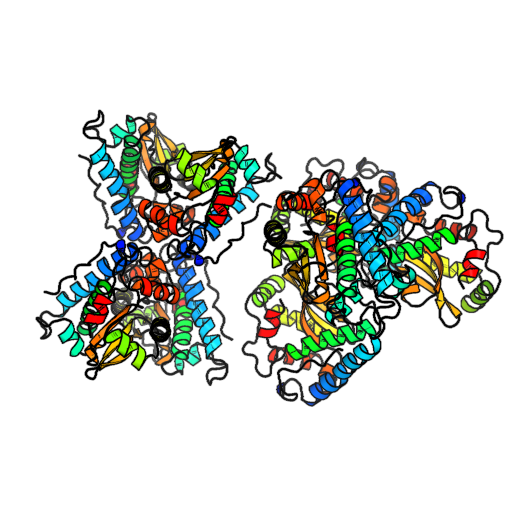459 122 SER A N 1
ATOM 1819 C CA . SER A 1 122 ? -55.718 -11.773 -98.508 1.000 13.798 122 SER A CA 1
ATOM 1820 C C . SER A 1 122 ? -56.676 -12.833 -99.037 1.000 13.613 122 SER A C 1
ATOM 1821 O O . SER A 1 122 ? -57.884 -12.695 -98.913 1.000 14.701 122 SER A O 1
ATOM 1828 N N . GLY A 1 123 ? -56.087 -13.931 -99.547 1.000 14.062 123 GLY A N 1
ATOM 1829 C CA . GLY A 1 123 ? -56.878 -15.084 -99.925 1.000 13.513 123 GLY A CA 1
ATOM 1830 C C . GLY A 1 123 ? -56.099 -16.075 -100.754 1.000 12.756 123 GLY A C 1
ATOM 1831 O O . GLY A 1 123 ? -54.867 -16.013 -100.806 1.000 13.693 123 GLY A O 1
ATOM 1835 N N . TRP A 1 124 ? -56.851 -16.939 -101.436 1.000 14.102 124 TRP A N 1
ATOM 1836 C CA . TRP A 1 124 ? -56.351 -18.058 -102.201 1.000 14.252 124 TRP A CA 1
ATOM 1837 C C . TRP A 1 124 ? -57.076 -18.127 -103.548 1.000 14.929 124 TRP A C 1
ATOM 1838 O O . TRP A 1 124 ? -58.299 -18.076 -103.595 1.000 15.995 124 TRP A O 1
ATOM 1859 N N . ALA A 1 125 ? -56.322 -18.375 -104.622 1.000 15.253 125 ALA A N 1
ATOM 1860 C CA . ALA A 1 125 ? -56.911 -18.859 -105.858 1.000 14.638 125 ALA A CA 1
ATOM 1861 C C . ALA A 1 125 ? -56.852 -20.392 -105.851 1.000 15.627 125 ALA A C 1
ATOM 1862 O O . ALA A 1 125 ? -55.780 -20.964 -105.618 1.000 14.924 125 ALA A O 1
ATOM 1869 N N . TRP A 1 126 ? -57.988 -21.036 -106.129 1.000 14.832 126 TRP A N 1
ATOM 1870 C CA . TRP A 1 126 ? -58.111 -22.485 -106.101 1.000 14.747 126 TRP A CA 1
ATOM 1871 C C . TRP A 1 126 ? -58.668 -23.032 -107.429 1.000 16.368 126 TRP A C 1
ATOM 1872 O O . TRP A 1 126 ? -59.624 -22.508 -107.984 1.000 15.759 126 TRP A O 1
ATOM 1893 N N . LEU A 1 127 ? -58.036 -24.124 -107.897 1.000 14.665 127 LEU A N 1
ATOM 1894 C CA . LEU A 1 127 ? -58.613 -25.019 -108.860 1.000 17.505 127 LEU A CA 1
ATOM 1895 C C . LEU A 1 127 ? -59.161 -26.218 -108.087 1.000 16.744 127 LEU A C 1
ATOM 1896 O O . LEU A 1 127 ? -58.423 -26.835 -107.311 1.000 18.403 127 LEU A O 1
ATOM 1912 N N . SER A 1 128 ? -60.462 -26.501 -108.318 1.000 17.154 128 SER A N 1
ATOM 1913 C CA A SER A 1 128 ? -61.177 -27.585 -107.668 0.500 18.207 128 SER A CA 1
ATOM 1914 C CA B SER A 1 128 ? -61.177 -27.585 -107.666 0.500 17.684 128 SER A CA 1
ATOM 1915 C C . SER A 1 128 ? -62.017 -28.352 -108.682 1.000 17.613 128 SER A C 1
ATOM 1916 O O . SER A 1 128 ? -62.229 -27.879 -109.802 1.000 16.813 128 SER A O 1
ATOM 1928 N N . VAL A 1 129 ? -62.495 -29.528 -108.273 1.000 19.660 129 VAL A N 1
ATOM 1929 C CA . VAL A 1 129 ? -63.371 -30.350 -109.096 1.000 19.727 129 VAL A CA 1
ATOM 1930 C C . VAL A 1 129 ? -64.688 -30.596 -108.346 1.000 21.943 129 VAL A C 1
ATOM 1931 O O . VAL A 1 129 ? -64.681 -30.802 -107.114 1.000 19.028 129 VAL A O 1
ATOM 1944 N N . ASP A 1 130 ? -65.810 -30.541 -109.105 1.000 22.872 130 ASP A N 1
ATOM 1945 C CA . ASP A 1 130 ? -67.132 -30.789 -108.560 1.000 18.980 130 ASP A CA 1
ATOM 1946 C C . ASP A 1 130 ? -67.514 -32.269 -108.712 1.000 21.952 130 ASP A C 1
ATOM 1947 O O . ASP A 1 130 ? -66.720 -33.083 -109.194 1.000 25.890 130 ASP A O 1
ATOM 1956 N N . LYS A 1 131 ? -68.758 -32.614 -108.297 1.000 22.013 131 LYS A N 1
ATOM 1957 C CA . LYS A 1 131 ? -69.215 -33.984 -108.237 1.000 23.917 131 LYS A CA 1
ATOM 1958 C C . LYS A 1 131 ? -69.295 -34.652 -109.613 1.000 29.932 131 LYS A C 1
ATOM 1959 O O . LYS A 1 131 ? -69.300 -35.877 -109.720 1.000 27.227 131 LYS A O 1
ATOM 1978 N N . ASP A 1 132 ? -69.404 -33.832 -110.663 1.000 30.468 132 ASP A N 1
ATOM 1979 C CA . ASP A 1 132 ? -69.547 -34.311 -112.027 1.000 33.181 132 ASP A CA 1
ATOM 1980 C C . ASP A 1 132 ? -68.208 -34.335 -112.751 1.000 32.762 132 ASP A C 1
ATOM 1981 O O . ASP A 1 132 ? -68.172 -34.695 -113.922 1.000 35.807 132 ASP A O 1
ATOM 1990 N N . GLY A 1 133 ? -67.108 -33.976 -112.070 1.000 26.725 133 GLY A N 1
ATOM 1991 C CA . GLY A 1 133 ? -65.796 -34.007 -112.693 1.000 27.262 133 GLY A CA 1
ATOM 1992 C C . GLY A 1 133 ? -65.428 -32.701 -113.397 1.000 23.937 133 GLY A C 1
ATOM 1993 O O . GLY A 1 133 ? -64.386 -32.638 -114.046 1.000 25.324 133 GLY A O 1
ATOM 1997 N N . LYS A 1 134 ? -66.276 -31.664 -113.273 1.000 23.606 134 LYS A N 1
ATOM 1998 C CA . LYS A 1 134 ? -66.020 -30.363 -113.871 1.000 24.309 134 LYS A CA 1
ATOM 1999 C C . LYS A 1 134 ? -65.096 -29.553 -112.951 1.000 20.399 134 LYS A C 1
ATOM 2000 O O . LYS A 1 134 ? -65.254 -29.513 -111.727 1.000 24.008 134 LYS A O 1
ATOM 2019 N N . LEU A 1 135 ? -64.139 -28.857 -113.587 1.000 21.975 135 LEU A N 1
ATOM 2020 C CA . LEU A 1 135 ? -63.168 -28.047 -112.876 1.000 20.102 135 LEU A CA 1
ATOM 2021 C C . LEU A 1 135 ? -63.680 -26.615 -112.748 1.000 19.673 135 LEU A C 1
ATOM 2022 O O . LEU A 1 135 ? -64.384 -26.108 -113.638 1.000 19.236 135 LEU A O 1
ATOM 2038 N N . HIS A 1 136 ? -63.242 -25.965 -111.655 1.000 19.166 136 HIS A N 1
ATOM 2039 C CA . HIS A 1 136 ? -63.639 -24.607 -111.314 1.000 18.740 136 HIS A CA 1
ATOM 2040 C C . HIS A 1 136 ? -62.451 -23.867 -110.706 1.000 19.397 136 HIS A C 1
ATOM 2041 O O . HIS A 1 136 ? -61.709 -24.417 -109.869 1.000 18.496 136 HIS A O 1
ATOM 2054 N N . ILE A 1 137 ? -62.344 -22.591 -111.081 1.000 18.338 137 ILE A N 1
ATOM 2055 C CA . ILE A 1 137 ? -61.450 -21.650 -110.429 1.000 14.975 137 ILE A CA 1
ATOM 2056 C C . ILE A 1 137 ? -62.300 -20.796 -109.503 1.000 15.446 137 ILE A C 1
ATOM 2057 O O . ILE A 1 137 ? -63.305 -20.216 -109.945 1.000 18.264 137 ILE A O 1
ATOM 2073 N N . THR A 1 138 ? -61.883 -20.725 -108.226 1.000 18.328 138 THR A N 1
ATOM 2074 C CA . THR A 1 138 ? -62.511 -19.855 -107.247 1.000 16.297 138 THR A CA 1
ATOM 2075 C C . THR A 1 138 ? -61.471 -18.957 -106.573 1.000 15.976 138 THR A C 1
ATOM 2076 O O . THR A 1 138 ? -60.290 -19.306 -106.487 1.000 15.062 138 THR A O 1
ATOM 2086 N N . LYS A 1 139 ? -61.949 -17.772 -106.169 1.000 16.091 139 LYS A N 1
ATOM 2087 C CA . LYS A 1 139 ? -61.220 -16.869 -105.302 1.000 15.949 139 LYS A CA 1
ATOM 2088 C C . LYS A 1 139 ? -61.785 -17.020 -103.894 1.000 16.188 139 LYS A C 1
ATOM 2089 O O . LYS A 1 139 ? -62.964 -16.695 -103.630 1.000 20.328 139 LYS A O 1
ATOM 2108 N N . GLU A 1 140 ? -60.967 -17.567 -103.008 1.000 16.168 140 GLU A N 1
ATOM 2109 C CA . GLU A 1 140 ? -61.387 -17.812 -101.646 1.000 13.774 140 GLU A CA 1
ATOM 2110 C C . GLU A 1 140 ? -60.802 -16.705 -100.770 1.000 14.123 140 GLU A C 1
ATOM 2111 O O . GLU A 1 140 ? -59.573 -16.603 -100.617 1.000 16.254 140 GLU A O 1
ATOM 2123 N N . PRO A 1 141 ? -61.636 -15.873 -100.117 1.000 15.162 141 PRO A N 1
ATOM 2124 C CA . PRO A 1 141 ? -61.114 -14.805 -99.253 1.000 15.673 141 PRO A CA 1
ATOM 2125 C C . PRO A 1 141 ? -60.502 -15.362 -97.960 1.000 15.426 141 PRO A C 1
ATOM 2126 O O . PRO A 1 141 ? -60.986 -16.356 -97.424 1.000 16.007 141 PRO A O 1
ATOM 2137 N N . ASN A 1 142 ? -59.404 -14.728 -97.512 1.000 15.851 142 ASN A N 1
ATOM 2138 C CA . ASN A 1 142 ? -58.802 -14.978 -96.203 1.000 16.478 142 ASN A CA 1
ATOM 2139 C C . ASN A 1 142 ? -58.430 -16.455 -96.093 1.000 13.486 142 ASN A C 1
ATOM 2140 O O . ASN A 1 142 ? -57.595 -16.906 -96.861 1.000 14.893 142 ASN A O 1
ATOM 2149 N N . GLY A 1 143 ? -59.042 -17.186 -95.158 1.000 14.914 143 GLY A N 1
ATOM 2150 C CA . GLY A 1 143 ? -58.720 -18.569 -94.872 1.000 14.508 143 GLY A CA 1
ATOM 2151 C C . GLY A 1 143 ? -59.677 -19.574 -95.526 1.000 14.188 143 GLY A C 1
ATOM 2152 O O . GLY A 1 143 ? -59.575 -20.762 -95.287 1.000 14.912 143 GLY A O 1
ATOM 2156 N N . SER A 1 144 ? -60.582 -19.110 -96.389 1.000 13.748 144 SER A N 1
ATOM 2157 C CA . SER A 1 144 ? -61.547 -19.987 -97.018 1.000 15.820 144 SER A CA 1
ATOM 2158 C C . SER A 1 144 ? -60.862 -20.994 -97.962 1.000 13.428 144 SER A C 1
ATOM 2159 O O . SER A 1 144 ? -59.740 -20.796 -98.459 1.000 14.308 144 SER A O 1
ATOM 2166 N N . ASN A 1 145 ? -61.551 -22.122 -98.151 1.000 16.441 145 ASN A N 1
ATOM 2167 C CA . ASN A 1 145 ? -61.081 -23.218 -98.989 1.000 17.508 145 ASN A CA 1
ATOM 2168 C C . ASN A 1 145 ? -62.318 -23.832 -99.649 1.000 17.312 145 ASN A C 1
ATOM 2169 O O . ASN A 1 145 ? -63.412 -23.809 -99.077 1.000 15.956 145 ASN A O 1
ATOM 2178 N N . PRO A 1 146 ? -62.203 -24.337 -100.905 1.000 17.717 146 PRO A N 1
ATOM 2179 C CA . PRO A 1 146 ? -63.364 -24.844 -101.641 1.000 19.422 146 PRO A CA 1
ATOM 2180 C C . PRO A 1 146 ? -64.124 -26.009 -100.990 1.000 18.039 146 PRO A C 1
ATOM 2181 O O . PRO A 1 146 ? -65.248 -26.292 -101.367 1.000 16.307 146 PRO A O 1
ATOM 2192 N N . VAL A 1 147 ? -63.502 -26.697 -100.018 1.000 17.482 147 VAL A N 1
ATOM 2193 C CA . VAL A 1 147 ? -64.160 -27.766 -99.298 1.000 16.518 147 VAL A CA 1
ATOM 2194 C C . VAL A 1 147 ? -65.468 -27.267 -98.672 1.000 18.991 147 VAL A C 1
ATOM 2195 O O . VAL A 1 147 ? -66.446 -28.045 -98.557 1.000 17.657 147 VAL A O 1
ATOM 2208 N N . ARG A 1 148 ? -65.541 -25.994 -98.287 1.000 18.763 148 ARG A N 1
ATOM 2209 C CA . ARG A 1 148 ? -66.767 -25.486 -97.701 1.000 16.778 148 ARG A CA 1
ATOM 2210 C C . ARG A 1 148 ? -67.945 -25.650 -98.666 1.000 15.966 148 ARG A C 1
ATOM 2211 O O . ARG A 1 148 ? -69.066 -25.973 -98.245 1.000 22.353 148 ARG A O 1
ATOM 2230 N N . ALA A 1 149 ? -67.704 -25.411 -99.966 1.000 18.677 149 ALA A N 1
ATOM 2231 C CA . ALA A 1 149 ? -68.747 -25.448 -100.981 1.000 21.913 149 ALA A CA 1
ATOM 2232 C C . ALA A 1 149 ? -68.912 -26.853 -101.577 1.000 20.743 149 ALA A C 1
ATOM 2233 O O . ALA A 1 149 ? -69.598 -26.996 -102.601 1.000 23.853 149 ALA A O 1
ATOM 2240 N N . GLY A 1 150 ? -68.245 -27.864 -100.992 1.000 22.011 150 GLY A N 1
ATOM 2241 C CA . GLY A 1 150 ? -68.326 -29.239 -101.467 1.000 20.728 150 GLY A CA 1
ATOM 2242 C C . GLY A 1 150 ? -67.500 -29.525 -102.723 1.000 19.877 150 GLY A C 1
ATOM 2243 O O . GLY A 1 150 ? -67.691 -30.548 -103.358 1.000 24.497 150 GLY A O 1
ATOM 2247 N N . LEU A 1 151 ? -66.529 -28.642 -103.020 1.000 19.496 151 LEU A N 1
ATOM 2248 C CA . LEU A 1 151 ? -65.587 -28.842 -104.104 1.000 18.931 151 LEU A CA 1
ATOM 2249 C C . LEU A 1 151 ? -64.345 -29.528 -103.544 1.000 18.790 151 LEU A C 1
ATOM 2250 O O . LEU A 1 151 ? -64.022 -29.366 -102.345 1.000 22.768 151 LEU A O 1
ATOM 2266 N N . LYS A 1 152 ? -63.661 -30.293 -104.411 1.000 18.328 152 LYS A N 1
ATOM 2267 C CA . LYS A 1 152 ? -62.452 -31.001 -103.995 1.000 15.799 152 LYS A CA 1
ATOM 2268 C C . LYS A 1 152 ? -61.238 -30.209 -104.477 1.000 15.274 152 LYS A C 1
ATOM 2269 O O . LYS A 1 152 ? -61.032 -30.069 -105.685 1.000 17.673 152 LYS A O 1
ATOM 2288 N N . PRO A 1 153 ? -60.409 -29.656 -103.578 1.000 14.440 153 PRO A N 1
ATOM 2289 C CA . PRO A 1 153 ? -59.325 -28.748 -103.981 1.000 16.655 153 PRO A CA 1
ATOM 2290 C C . PRO A 1 153 ? -58.120 -29.490 -104.581 1.000 16.309 153 PRO A C 1
ATOM 2291 O O . PRO A 1 153 ? -57.678 -30.530 -104.054 1.000 18.000 153 PRO A O 1
ATOM 2302 N N . LEU A 1 154 ? -57.644 -28.961 -105.727 1.000 15.431 154 LEU A N 1
ATOM 2303 C CA . LEU A 1 154 ? -56.593 -29.582 -106.504 1.000 14.607 154 LEU A CA 1
ATOM 2304 C C . LEU A 1 154 ? -55.295 -28.764 -106.468 1.000 14.002 154 LEU A C 1
ATOM 2305 O O . LEU A 1 154 ? -54.206 -29.334 -106.263 1.000 15.390 154 LEU A O 1
ATOM 2321 N N . LEU A 1 155 ? -55.393 -27.452 -106.720 1.000 15.030 155 LEU A N 1
ATOM 2322 C CA . LEU A 1 155 ? -54.215 -26.597 -106.840 1.000 14.360 155 LEU A CA 1
ATOM 2323 C C . LEU A 1 155 ? -54.552 -25.231 -106.256 1.000 16.531 155 LEU A C 1
ATOM 2324 O O . LEU A 1 155 ? -55.521 -24.625 -106.680 1.000 14.850 155 LEU A O 1
ATOM 2340 N N . GLY A 1 156 ? -53.759 -24.766 -105.283 1.000 14.112 156 GLY A N 1
ATOM 2341 C CA . GLY A 1 156 ? -54.031 -23.523 -104.585 1.000 12.884 156 GLY A CA 1
ATOM 2342 C C . GLY A 1 156 ? -52.827 -22.585 -104.578 1.000 15.239 156 GLY A C 1
ATOM 2343 O O . GLY A 1 156 ? -51.706 -22.974 -104.196 1.000 16.777 156 GLY A O 1
ATOM 2347 N N . PHE A 1 157 ? -53.059 -21.345 -104.985 1.000 14.016 157 PHE A N 1
ATOM 2348 C CA . PHE A 1 157 ? -52.057 -20.293 -104.898 1.000 15.826 157 PHE A CA 1
ATOM 2349 C C . PHE A 1 157 ? -52.421 -19.330 -103.775 1.000 13.711 157 PHE A C 1
ATOM 2350 O O . PHE A 1 157 ? -53.494 -18.728 -103.770 1.000 15.442 157 PHE A O 1
ATOM 2367 N N . ASP A 1 158 ? -51.493 -19.222 -102.819 1.000 15.037 158 ASP A N 1
ATOM 2368 C CA . ASP A 1 158 ? -51.607 -18.336 -101.685 1.000 12.640 158 ASP A CA 1
ATOM 2369 C C . ASP A 1 158 ? -51.257 -16.916 -102.115 1.000 13.775 158 ASP A C 1
ATOM 2370 O O . ASP A 1 158 ? -50.117 -16.684 -102.533 1.000 16.762 158 ASP A O 1
ATOM 2379 N N . VAL A 1 159 ? -52.223 -15.998 -102.023 1.000 14.703 159 VAL A N 1
ATOM 2380 C CA . VAL A 1 159 ? -51.934 -14.607 -102.381 1.000 13.531 159 VAL A CA 1
ATOM 2381 C C . VAL A 1 159 ? -52.039 -13.669 -101.155 1.000 14.500 159 VAL A C 1
ATOM 2382 O O . VAL A 1 159 ? -51.997 -12.460 -101.314 1.000 15.347 159 VAL A O 1
ATOM 2395 N N . TRP A 1 160 ? -52.066 -14.232 -99.941 1.000 13.725 160 TRP A N 1
ATOM 2396 C CA . TRP A 1 160 ? -51.638 -13.472 -98.776 1.000 14.179 160 TRP A CA 1
ATOM 2397 C C . TRP A 1 160 ? -50.234 -12.933 -99.031 1.000 14.596 160 TRP A C 1
ATOM 2398 O O . TRP A 1 160 ? -49.364 -13.633 -99.548 1.000 14.291 160 TRP A O 1
ATOM 2419 N N . GLU A 1 161 ? -50.008 -11.683 -98.622 1.000 13.987 161 GLU A N 1
ATOM 2420 C CA . GLU A 1 161 ? -48.713 -11.043 -98.854 1.000 14.441 161 GLU A CA 1
ATOM 2421 C C . GLU A 1 161 ? -47.546 -11.827 -98.253 1.000 14.710 161 GLU A C 1
ATOM 2422 O O . GLU A 1 161 ? -46.481 -11.840 -98.842 1.000 14.480 161 GLU A O 1
ATOM 2434 N N . HIS A 1 162 ? -47.734 -12.507 -97.133 1.000 13.856 162 HIS A N 1
ATOM 2435 C CA . HIS A 1 162 ? -46.638 -13.257 -96.525 1.000 14.005 162 HIS A CA 1
ATOM 2436 C C . HIS A 1 162 ? -46.090 -14.347 -97.450 1.000 15.536 162 HIS A C 1
ATOM 2437 O O . HIS A 1 162 ? -44.942 -14.763 -97.267 1.000 17.065 162 HIS A O 1
ATOM 2450 N N . ALA A 1 163 ? -46.885 -14.806 -98.434 1.000 14.906 163 ALA A N 1
ATOM 2451 C CA . ALA A 1 163 ? -46.449 -15.867 -99.332 1.000 17.703 163 ALA A CA 1
ATOM 2452 C C . ALA A 1 163 ? -45.322 -15.408 -100.257 1.000 17.002 163 ALA A C 1
ATOM 2453 O O . ALA A 1 163 ? -44.567 -16.250 -100.756 1.000 15.439 163 ALA A O 1
ATOM 2460 N N . TYR A 1 164 ? -45.234 -14.083 -100.499 1.000 14.402 164 TYR A N 1
ATOM 2461 C CA . TYR A 1 164 ? -44.343 -13.558 -101.518 1.000 15.523 164 TYR A CA 1
ATOM 2462 C C . TYR A 1 164 ? -43.612 -12.277 -101.121 1.000 14.718 164 TYR A C 1
ATOM 2463 O O . TYR A 1 164 ? -42.662 -11.916 -101.814 1.000 15.899 164 TYR A O 1
ATOM 2480 N N . TYR A 1 165 ? -43.978 -11.609 -100.018 1.000 13.874 165 TYR A N 1
ATOM 2481 C CA . TYR A 1 165 ? -43.520 -10.235 -99.803 1.000 16.138 165 TYR A CA 1
ATOM 2482 C C . TYR A 1 165 ? -41.995 -10.161 -99.632 1.000 15.127 165 TYR A C 1
ATOM 2483 O O . TYR A 1 165 ? -41.365 -9.186 -100.042 1.000 17.903 165 TYR A O 1
ATOM 2500 N N . LEU A 1 166 ? -41.385 -11.175 -98.991 1.000 18.289 166 LEU A N 1
ATOM 2501 C CA . LEU A 1 166 ? -39.958 -11.102 -98.744 1.000 17.195 166 LEU A CA 1
ATOM 2502 C C . LEU A 1 166 ? -39.155 -11.191 -100.046 1.000 15.752 166 LEU A C 1
ATOM 2503 O O . LEU A 1 166 ? -38.016 -10.733 -100.087 1.000 22.785 166 LEU A O 1
ATOM 2519 N N . ASP A 1 167 ? -39.745 -11.842 -101.069 1.000 16.603 167 ASP A N 1
ATOM 2520 C CA . ASP A 1 167 ? -39.059 -12.198 -102.312 1.000 17.222 167 ASP A CA 1
ATOM 2521 C C . ASP A 1 167 ? -39.439 -11.227 -103.437 1.000 18.726 167 ASP A C 1
ATOM 2522 O O . ASP A 1 167 ? -38.604 -10.904 -104.299 1.000 21.260 167 ASP A O 1
ATOM 2531 N N . TYR A 1 168 ? -40.701 -10.760 -103.461 1.000 18.595 168 TYR A N 1
ATOM 2532 C CA . TYR A 1 168 ? -41.258 -10.001 -104.591 1.000 18.994 168 TYR A CA 1
ATOM 2533 C C . TYR A 1 168 ? -41.922 -8.692 -104.146 1.000 15.161 168 TYR A C 1
ATOM 2534 O O . TYR A 1 168 ? -42.371 -7.910 -104.987 1.000 16.263 168 TYR A O 1
ATOM 2551 N N . GLN A 1 169 ? -41.991 -8.432 -102.835 1.000 16.949 169 GLN A N 1
ATOM 2552 C CA . GLN A 1 169 ? -42.694 -7.264 -102.305 1.000 15.678 169 GLN A CA 1
ATOM 2553 C C . GLN A 1 169 ? -44.090 -7.158 -102.946 1.000 14.054 169 GLN A C 1
ATOM 2554 O O . GLN A 1 169 ? -44.856 -8.102 -102.911 1.000 16.373 169 GLN A O 1
ATOM 2566 N N . ASN A 1 170 ? -44.428 -5.995 -103.500 1.000 17.834 170 ASN A N 1
ATOM 2567 C CA . ASN A 1 170 ? -45.760 -5.711 -104.050 1.000 17.331 170 ASN A CA 1
ATOM 2568 C C . ASN A 1 170 ? -46.051 -6.460 -105.358 1.000 15.295 170 ASN A C 1
ATOM 2569 O O . ASN A 1 170 ? -47.184 -6.400 -105.829 1.000 17.632 170 ASN A O 1
ATOM 2578 N N . ARG A 1 171 ? -45.038 -7.097 -105.980 1.000 15.892 171 ARG A N 1
ATOM 2579 C CA . ARG A 1 171 ? -45.183 -7.648 -107.334 1.000 16.822 171 ARG A CA 1
ATOM 2580 C C . ARG A 1 171 ? -45.756 -9.072 -107.289 1.000 15.833 171 ARG A C 1
ATOM 2581 O O . ARG A 1 171 ? -45.092 -10.063 -107.658 1.000 17.420 171 ARG A O 1
ATOM 2600 N N . ARG A 1 172 ? -47.031 -9.147 -106.895 1.000 16.614 172 ARG A N 1
ATOM 2601 C CA . ARG A 1 172 ? -47.713 -10.428 -106.779 1.000 15.211 172 ARG A CA 1
ATOM 2602 C C . ARG A 1 172 ? -47.705 -11.182 -108.114 1.000 14.722 172 ARG A C 1
ATOM 2603 O O . ARG A 1 172 ? -47.479 -12.389 -108.145 1.000 16.852 172 ARG A O 1
ATOM 2622 N N . ALA A 1 173 ? -47.986 -10.494 -109.224 1.000 16.026 173 ALA A N 1
ATOM 2623 C CA . ALA A 1 173 ? -48.046 -11.173 -110.522 1.000 20.279 173 ALA A CA 1
ATOM 2624 C C . ALA A 1 173 ? -46.724 -11.862 -110.880 1.000 18.003 173 ALA A C 1
ATOM 2625 O O . ALA A 1 173 ? -46.716 -12.984 -111.427 1.000 17.120 173 ALA A O 1
ATOM 2632 N N . ASP A 1 174 ? -45.606 -11.175 -110.594 1.000 17.384 174 ASP A N 1
ATOM 2633 C CA . ASP A 1 174 ? -44.287 -11.733 -110.895 1.000 15.683 174 ASP A CA 1
ATOM 2634 C C . ASP A 1 174 ? -44.049 -12.989 -110.049 1.000 15.183 174 ASP A C 1
ATOM 2635 O O . ASP A 1 174 ? -43.419 -13.928 -110.512 1.000 20.805 174 ASP A O 1
ATOM 2644 N N . HIS A 1 175 ? -44.496 -12.998 -108.797 1.000 16.623 175 HIS A N 1
ATOM 2645 C CA . HIS A 1 175 ? -44.437 -14.183 -107.945 1.000 16.259 175 HIS A CA 1
ATOM 2646 C C . HIS A 1 175 ? -45.245 -15.342 -108.563 1.000 15.022 175 HIS A C 1
ATOM 2647 O O . HIS A 1 175 ? -44.746 -16.460 -108.710 1.000 16.163 175 HIS A O 1
ATOM 2660 N N . VAL A 1 176 ? -46.507 -15.079 -108.881 1.000 16.388 176 VAL A N 1
ATOM 2661 C CA . VAL A 1 176 ? -47.431 -16.098 -109.371 1.000 17.382 176 VAL A CA 1
ATOM 2662 C C . VAL A 1 176 ? -46.886 -16.734 -110.657 1.000 18.340 176 VAL A C 1
ATOM 2663 O O . VAL A 1 176 ? -46.977 -17.935 -110.844 1.000 17.223 176 VAL A O 1
ATOM 2676 N N . ASN A 1 177 ? -46.284 -15.935 -111.539 1.000 15.884 177 ASN A N 1
ATOM 2677 C CA . ASN A 1 177 ? -45.704 -16.453 -112.785 1.000 21.416 177 ASN A CA 1
ATOM 2678 C C . ASN A 1 177 ? -44.635 -17.529 -112.527 1.000 17.072 177 ASN A C 1
ATOM 2679 O O . ASN A 1 177 ? -44.466 -18.418 -113.350 1.000 22.431 177 ASN A O 1
ATOM 2688 N N . LYS A 1 178 ? -43.904 -17.431 -111.394 1.000 17.324 178 LYS A N 1
ATOM 2689 C CA . LYS A 1 178 ? -42.797 -18.330 -111.111 1.000 17.589 178 LYS A CA 1
ATOM 2690 C C . LYS A 1 178 ? -43.291 -19.650 -110.495 1.000 20.720 178 LYS A C 1
ATOM 2691 O O . LYS A 1 178 ? -42.592 -20.662 -110.544 1.000 23.537 178 LYS A O 1
ATOM 2710 N N . LEU A 1 179 ? -44.498 -19.665 -109.894 1.000 17.753 179 LEU A N 1
ATOM 2711 C CA . LEU A 1 179 ? -44.987 -20.845 -109.194 1.000 18.228 179 LEU A CA 1
ATOM 2712 C C . LEU A 1 179 ? -45.132 -22.059 -110.118 1.000 20.700 179 LEU A C 1
ATOM 2713 O O . LEU A 1 179 ? -44.937 -23.191 -109.694 1.000 17.910 179 LEU A O 1
ATOM 2729 N N . TRP A 1 180 ? -45.444 -21.825 -111.396 1.000 20.233 180 TRP A N 1
ATOM 2730 C CA . TRP A 1 180 ? -45.742 -22.906 -112.328 1.000 20.811 180 TRP A CA 1
ATOM 2731 C C . TRP A 1 180 ? -44.567 -23.880 -112.454 1.000 17.143 180 TRP A C 1
ATOM 2732 O O . TRP A 1 180 ? -44.777 -25.099 -112.588 1.000 25.331 180 TRP A O 1
ATOM 2753 N N . GLU A 1 181 ? -43.337 -23.358 -112.329 1.000 19.395 181 GLU A N 1
ATOM 2754 C CA . GLU A 1 181 ? -42.164 -24.209 -112.527 1.000 23.032 181 GLU A CA 1
ATOM 2755 C C . GLU A 1 181 ? -41.855 -25.115 -111.322 1.000 23.610 181 GLU A C 1
ATOM 2756 O O . GLU A 1 181 ? -40.968 -25.948 -111.448 1.000 23.461 181 GLU A O 1
ATOM 2768 N N . ILE A 1 182 ? -42.536 -24.981 -110.178 1.000 20.092 182 ILE A N 1
ATOM 2769 C CA . ILE A 1 182 ? -42.295 -25.864 -109.033 1.000 19.293 182 ILE A CA 1
ATOM 2770 C C . ILE A 1 182 ? -43.537 -26.694 -108.685 1.000 18.688 182 ILE A C 1
ATOM 2771 O O . ILE A 1 182 ? -43.541 -27.388 -107.678 1.000 19.747 182 ILE A O 1
ATOM 2787 N N . ILE A 1 183 ? -44.595 -26.655 -109.508 1.000 14.982 183 ILE A N 1
ATOM 2788 C CA . ILE A 1 183 ? -45.754 -27.501 -109.262 1.000 16.396 183 ILE A CA 1
ATOM 2789 C C . ILE A 1 183 ? -45.380 -28.972 -109.537 1.000 19.263 183 ILE A C 1
ATOM 2790 O O . ILE A 1 183 ? -44.888 -29.321 -110.622 1.000 19.648 183 ILE A O 1
ATOM 2806 N N . ASP A 1 184 ? -45.671 -29.814 -108.530 1.000 17.793 184 ASP A N 1
ATOM 2807 C CA . ASP A 1 184 ? -45.554 -31.261 -108.630 1.000 17.608 184 ASP A CA 1
ATOM 2808 C C . ASP A 1 184 ? -46.868 -31.820 -109.158 1.000 14.886 184 ASP A C 1
ATOM 2809 O O . ASP A 1 184 ? -47.774 -32.119 -108.394 1.000 16.796 184 ASP A O 1
ATOM 2818 N N . TRP A 1 185 ? -46.968 -31.942 -110.483 1.000 18.610 185 TRP A N 1
ATOM 2819 C CA . TRP A 1 185 ? -48.198 -32.379 -111.128 1.000 18.005 185 TRP A CA 1
ATOM 2820 C C . TRP A 1 185 ? -48.485 -33.851 -110.818 1.000 17.202 185 TRP A C 1
ATOM 2821 O O . TRP A 1 185 ? -49.644 -34.240 -110.878 1.000 19.715 185 TRP A O 1
ATOM 2842 N N . ASP A 1 186 ? -47.466 -34.639 -110.434 1.000 19.379 186 ASP A N 1
ATOM 2843 C CA . ASP A 1 186 ? -47.732 -36.018 -110.015 1.000 22.346 186 ASP A CA 1
ATOM 2844 C C . ASP A 1 186 ? -48.646 -36.027 -108.791 1.000 21.558 186 ASP A C 1
ATOM 2845 O O . ASP A 1 186 ? -49.589 -36.813 -108.710 1.000 24.107 186 ASP A O 1
ATOM 2854 N N . VAL A 1 187 ? -48.378 -35.128 -107.837 1.000 18.466 187 VAL A N 1
ATOM 2855 C CA . VAL A 1 187 ? -49.204 -35.003 -106.648 1.000 19.916 187 VAL A CA 1
ATOM 2856 C C . VAL A 1 187 ? -50.570 -34.425 -107.016 1.000 18.660 187 VAL A C 1
ATOM 2857 O O . VAL A 1 187 ? -51.581 -34.935 -106.577 1.000 18.171 187 VAL A O 1
ATOM 2870 N N . VAL A 1 188 ? -50.605 -33.351 -107.806 1.000 16.634 188 VAL A N 1
ATOM 2871 C CA . VAL A 1 188 ? -51.873 -32.678 -108.106 1.000 18.583 188 VAL A CA 1
ATOM 2872 C C . VAL A 1 188 ? -52.814 -33.622 -108.877 1.000 18.769 188 VAL A C 1
ATOM 2873 O O . VAL A 1 188 ? -53.994 -33.694 -108.582 1.000 18.528 188 VAL A O 1
ATOM 2886 N N . GLU A 1 189 ? -52.274 -34.373 -109.840 1.000 17.823 189 GLU A N 1
ATOM 2887 C CA . GLU A 1 189 ? -53.052 -35.362 -110.563 1.000 18.036 189 GLU A CA 1
ATOM 2888 C C . GLU A 1 189 ? -53.764 -36.354 -109.647 1.000 18.361 189 GLU A C 1
ATOM 2889 O O . GLU A 1 189 ? -54.900 -36.741 -109.896 1.000 20.868 189 GLU A O 1
ATOM 2901 N N . LYS A 1 190 ? -53.081 -36.770 -108.581 1.000 18.890 190 LYS A N 1
ATOM 2902 C CA . LYS A 1 190 ? -53.606 -37.787 -107.664 1.000 18.576 190 LYS A CA 1
ATOM 2903 C C . LYS A 1 190 ? -54.662 -37.196 -106.711 1.000 18.007 190 LYS A C 1
ATOM 2904 O O . LYS A 1 190 ? -55.295 -37.939 -105.986 1.000 20.127 190 LYS A O 1
ATOM 2923 N N . ARG A 1 191 ? -54.861 -35.881 -106.730 1.000 18.377 191 ARG A N 1
ATOM 2924 C CA . ARG A 1 191 ? -55.925 -35.240 -105.958 1.000 19.136 191 ARG A CA 1
ATOM 2925 C C . ARG A 1 191 ? -57.292 -35.316 -106.664 1.000 19.423 191 ARG A C 1
ATOM 2926 O O . ARG A 1 191 ? -58.330 -35.111 -106.015 1.000 21.771 191 ARG A O 1
ATOM 2945 N N . LEU A 1 192 ? -57.280 -35.574 -107.984 1.000 20.734 192 LEU A N 1
ATOM 2946 C CA . LEU A 1 192 ? -58.499 -35.510 -108.777 1.000 25.133 192 LEU A CA 1
ATOM 2947 C C . LEU A 1 192 ? -59.447 -36.638 -108.351 1.000 32.173 192 LEU A C 1
ATOM 2948 O O . LEU A 1 192 ? -58.957 -37.747 -108.090 1.000 32.798 192 LEU A O 1
ATOM 2965 N N . MET B 1 1 ? -56.243 12.828 -112.087 1.000 56.393 1 MET B N 1
ATOM 2966 C CA . MET B 1 1 ? -56.979 13.751 -111.172 1.000 45.982 1 MET B CA 1
ATOM 2967 C C . MET B 1 1 ? -56.626 13.478 -109.713 1.000 29.501 1 MET B C 1
ATOM 2968 O O . MET B 1 1 ? -56.301 14.464 -109.070 1.000 33.874 1 MET B O 1
ATOM 2984 N N . TYR B 1 2 ? -56.582 12.221 -109.227 1.000 23.012 2 TYR B N 1
ATOM 2985 C CA . TYR B 1 2 ? -56.035 11.920 -107.903 1.000 22.573 2 TYR B CA 1
ATOM 2986 C C . TYR B 1 2 ? -54.506 11.954 -107.950 1.000 21.845 2 TYR B C 1
ATOM 2987 O O . TYR B 1 2 ? -53.895 11.396 -108.876 1.000 24.990 2 TYR B O 1
ATOM 3004 N N . GLU B 1 3 ? -53.934 12.653 -106.958 1.000 27.660 3 GLU B N 1
ATOM 3005 C CA . GLU B 1 3 ? -52.501 12.824 -106.837 1.000 27.986 3 GLU B CA 1
ATOM 3006 C C . GLU B 1 3 ? -52.019 12.157 -105.548 1.000 29.696 3 GLU B C 1
ATOM 3007 O O . GLU B 1 3 ? -52.786 12.011 -104.595 1.000 24.391 3 GLU B O 1
ATOM 3019 N N . MET B 1 4 ? -50.717 11.851 -105.509 1.000 24.114 4 MET B N 1
ATOM 3020 C CA . MET B 1 4 ? -50.094 11.350 -104.298 1.000 21.319 4 MET B CA 1
ATOM 3021 C C . MET B 1 4 ? -50.069 12.449 -103.243 1.000 23.811 4 MET B C 1
ATOM 3022 O O . MET B 1 4 ? -49.719 13.590 -103.540 1.000 21.461 4 MET B O 1
ATOM 3036 N N . PRO B 1 5 ? -50.407 12.133 -101.976 1.000 24.505 5 PRO B N 1
ATOM 3037 C CA . PRO B 1 5 ? -50.230 13.092 -100.893 1.000 25.669 5 PRO B CA 1
ATOM 3038 C C . PRO B 1 5 ? -48.744 13.210 -100.550 1.000 22.261 5 PRO B C 1
ATOM 3039 O O . PRO B 1 5 ? -48.023 12.209 -100.530 1.000 28.044 5 PRO B O 1
ATOM 3050 N N . LYS B 1 6 ? -48.296 14.442 -100.326 1.000 24.031 6 LYS B N 1
ATOM 3051 C CA . LYS B 1 6 ? -46.911 14.706 -99.976 1.000 25.509 6 LYS B CA 1
ATOM 3052 C C . LYS B 1 6 ? -46.681 14.274 -98.532 1.000 29.801 6 LYS B C 1
ATOM 3053 O O . LYS B 1 6 ? -47.446 14.664 -97.653 1.000 26.987 6 LYS B O 1
ATOM 3072 N N . LEU B 1 7 ? -45.634 13.470 -98.290 1.000 31.436 7 LEU B N 1
ATOM 3073 C CA . LEU B 1 7 ? -45.232 13.143 -96.923 1.000 31.856 7 LEU B CA 1
ATOM 3074 C C . LEU B 1 7 ? -44.643 14.384 -96.246 1.000 29.154 7 LEU B C 1
ATOM 3075 O O . LEU B 1 7 ? -43.793 15.082 -96.821 1.000 25.480 7 LEU B O 1
ATOM 3091 N N . PRO B 1 8 ? -45.030 14.656 -94.977 1.000 32.475 8 PRO B N 1
ATOM 3092 C CA . PRO B 1 8 ? -44.442 15.751 -94.192 1.000 36.995 8 PRO B CA 1
ATOM 3093 C C . PRO B 1 8 ? -43.081 15.446 -93.555 1.000 26.948 8 PRO B C 1
ATOM 3094 O O . PRO B 1 8 ? -42.581 16.219 -92.736 1.000 32.351 8 PRO B O 1
ATOM 3105 N N . TYR B 1 9 ? -42.488 14.316 -93.924 1.000 28.269 9 TYR B N 1
ATOM 3106 C CA . TYR B 1 9 ? -41.189 13.873 -93.408 1.000 21.999 9 TYR B CA 1
ATOM 3107 C C . TYR B 1 9 ? -40.490 13.096 -94.527 1.000 21.957 9 TYR B C 1
ATOM 3108 O O . TYR B 1 9 ? -41.135 12.652 -95.492 1.000 21.821 9 TYR B O 1
ATOM 3125 N N . ALA B 1 10 ? -39.175 12.959 -94.390 1.000 21.571 10 ALA B N 1
ATOM 3126 C CA . ALA B 1 10 ? -38.356 12.191 -95.296 1.000 17.091 10 ALA B CA 1
ATOM 3127 C C . ALA B 1 10 ? -38.706 10.702 -95.156 1.000 19.315 10 ALA B C 1
ATOM 3128 O O . ALA B 1 10 ? -39.205 10.267 -94.105 1.000 19.407 10 ALA B O 1
ATOM 3135 N N . ASN B 1 11 ? -38.389 9.911 -96.198 1.000 20.360 11 ASN B N 1
ATOM 3136 C CA . ASN B 1 11 ? -38.789 8.495 -96.213 1.000 18.008 11 ASN B CA 1
ATOM 3137 C C . ASN B 1 11 ? -38.142 7.694 -95.079 1.000 19.326 11 ASN B C 1
ATOM 3138 O O . ASN B 1 11 ? -38.704 6.669 -94.666 1.000 20.226 11 ASN B O 1
ATOM 3147 N N . ASN B 1 12 ? -36.971 8.122 -94.587 1.000 19.271 12 ASN B N 1
ATOM 3148 C CA . ASN B 1 12 ? -36.286 7.430 -93.486 1.000 19.150 12 ASN B CA 1
ATOM 3149 C C . ASN B 1 12 ? -36.525 8.090 -92.122 1.000 17.817 12 ASN B C 1
ATOM 3150 O O . ASN B 1 12 ? -35.947 7.645 -91.144 1.000 21.402 12 ASN B O 1
ATOM 3159 N N . ALA B 1 13 ? -37.401 9.107 -92.067 1.000 19.768 13 ALA B N 1
ATOM 3160 C CA . ALA B 1 13 ? -37.543 9.925 -90.877 1.000 22.722 13 ALA B CA 1
ATOM 3161 C C . ALA B 1 13 ? -38.337 9.223 -89.773 1.000 19.337 13 ALA B C 1
ATOM 3162 O O . ALA B 1 13 ? -38.272 9.675 -88.620 1.000 21.165 13 ALA B O 1
ATOM 3169 N N . LEU B 1 14 ? -39.075 8.139 -90.088 1.000 21.801 14 LEU B N 1
ATOM 3170 C CA . LEU B 1 14 ? -39.807 7.361 -89.096 1.000 21.933 14 LEU B CA 1
ATOM 3171 C C . LEU B 1 14 ? -38.959 6.214 -88.539 1.000 22.221 14 LEU B C 1
ATOM 3172 O O . LEU B 1 14 ? -39.433 5.449 -87.701 1.000 20.151 14 LEU B O 1
ATOM 3188 N N . GLU B 1 15 ? -37.707 6.106 -88.995 1.000 20.034 15 GLU B N 1
ATOM 3189 C CA . GLU B 1 15 ? -36.780 5.158 -88.398 1.000 22.044 15 GLU B CA 1
ATOM 3190 C C . GLU B 1 15 ? -36.441 5.621 -86.979 1.000 21.557 15 GLU B C 1
ATOM 3191 O O . GLU B 1 15 ? -36.302 6.817 -86.716 1.000 22.751 15 GLU B O 1
ATOM 3203 N N . PRO B 1 16 ? -36.255 4.701 -86.014 1.000 22.926 16 PRO B N 1
ATOM 3204 C CA . PRO B 1 16 ? -36.235 3.250 -86.276 1.000 19.433 16 PRO B CA 1
ATOM 3205 C C . PRO B 1 16 ? -37.551 2.461 -86.247 1.000 19.525 16 PRO B C 1
ATOM 3206 O O . PRO B 1 16 ? -37.530 1.256 -86.466 1.000 21.280 16 PRO B O 1
ATOM 3217 N N . VAL B 1 17 ? -38.691 3.149 -86.050 1.000 19.923 17 VAL B N 1
ATOM 3218 C CA . VAL B 1 17 ? -39.972 2.468 -85.883 1.000 21.214 17 VAL B CA 1
ATOM 3219 C C . VAL B 1 17 ? -40.470 1.826 -87.183 1.000 21.128 17 VAL B C 1
ATOM 3220 O O . VAL B 1 17 ? -40.850 0.642 -87.187 1.000 23.462 17 VAL B O 1
ATOM 3233 N N . ILE B 1 18 ? -40.520 2.617 -88.268 1.000 21.870 18 ILE B N 1
ATOM 3234 C CA . ILE B 1 18 ? -40.828 2.092 -89.595 1.000 23.294 18 ILE B CA 1
ATOM 3235 C C . ILE B 1 18 ? -39.612 2.378 -90.481 1.000 18.606 18 ILE B C 1
ATOM 3236 O O . ILE B 1 18 ? -39.130 3.531 -90.557 1.000 20.004 18 ILE B O 1
ATOM 3252 N N . SER B 1 19 ? -39.120 1.324 -91.135 1.000 18.716 19 SER B N 1
ATOM 3253 C CA . SER B 1 19 ? -37.916 1.443 -91.942 1.000 17.525 19 SER B CA 1
ATOM 3254 C C . SER B 1 19 ? -38.150 2.292 -93.191 1.000 16.891 19 SER B C 1
ATOM 3255 O O . SER B 1 19 ? -39.250 2.394 -93.708 1.000 18.245 19 SER B O 1
ATOM 3262 N N . GLN B 1 20 ? -37.067 2.827 -93.729 1.000 16.227 20 GLN B N 1
ATOM 3263 C CA . GLN B 1 20 ? -37.130 3.489 -95.027 1.000 18.759 20 GLN B CA 1
ATOM 3264 C C . GLN B 1 20 ? -37.612 2.496 -96.083 1.000 17.255 20 GLN B C 1
ATOM 3265 O O . GLN B 1 20 ? -38.383 2.891 -96.949 1.000 17.584 20 GLN B O 1
ATOM 3277 N N . GLN B 1 21 ? -37.160 1.232 -96.008 1.000 17.857 21 GLN B N 1
ATOM 3278 C CA . GLN B 1 21 ? -37.592 0.227 -96.964 1.000 20.943 21 GLN B CA 1
ATOM 3279 C C . GLN B 1 21 ? -39.121 0.116 -96.973 1.000 17.980 21 GLN B C 1
ATOM 3280 O O . GLN B 1 21 ? -39.760 0.137 -98.014 1.000 16.246 21 GLN B O 1
ATOM 3292 N N . THR B 1 22 ? -39.714 0.031 -95.792 1.000 15.829 22 THR B N 1
ATOM 3293 C CA . THR B 1 22 ? -41.164 -0.068 -95.702 1.000 17.251 22 THR B CA 1
ATOM 3294 C C . THR B 1 22 ? -41.825 1.191 -96.270 1.000 14.689 22 THR B C 1
ATOM 3295 O O . THR B 1 22 ? -42.783 1.061 -97.039 1.000 16.960 22 THR B O 1
ATOM 3305 N N . ILE B 1 23 ? -41.326 2.402 -95.946 1.000 14.629 23 ILE B N 1
ATOM 3306 C CA . ILE B 1 23 ? -41.957 3.596 -96.504 1.000 16.215 23 ILE B CA 1
ATOM 3307 C C . ILE B 1 23 ? -41.812 3.588 -98.029 1.000 14.794 23 ILE B C 1
ATOM 3308 O O . ILE B 1 23 ? -42.759 3.886 -98.759 1.000 16.328 23 ILE B O 1
ATOM 3324 N N . ASP B 1 24 ? -40.625 3.229 -98.526 1.000 17.447 24 ASP B N 1
ATOM 3325 C CA . ASP B 1 24 ? -40.366 3.232 -99.956 1.000 15.954 24 ASP B CA 1
ATOM 3326 C C . ASP B 1 24 ? -41.347 2.329 -100.695 1.000 16.928 24 ASP B C 1
ATOM 3327 O O . ASP B 1 24 ? -41.820 2.703 -101.764 1.000 17.256 24 ASP B O 1
ATOM 3336 N N . TYR B 1 25 ? -41.618 1.121 -100.180 1.000 16.319 25 TYR B N 1
ATOM 3337 C CA . TYR B 1 25 ? -42.574 0.215 -100.825 1.000 14.420 25 TYR B CA 1
ATOM 3338 C C . TYR B 1 25 ? -44.010 0.640 -100.516 1.000 13.735 25 TYR B C 1
ATOM 3339 O O . TYR B 1 25 ? -44.836 0.715 -101.416 1.000 15.550 25 TYR B O 1
ATOM 3356 N N . HIS B 1 26 ? -44.302 0.900 -99.241 1.000 16.221 26 HIS B N 1
ATOM 3357 C CA . HIS B 1 26 ? -45.685 1.101 -98.791 1.000 13.945 26 HIS B CA 1
ATOM 3358 C C . HIS B 1 26 ? -46.258 2.391 -99.398 1.000 14.000 26 HIS B C 1
ATOM 3359 O O . HIS B 1 26 ? -47.338 2.381 -99.986 1.000 16.376 26 HIS B O 1
ATOM 3372 N N . TYR B 1 27 ? -45.505 3.502 -99.280 1.000 16.163 27 TYR B N 1
ATOM 3373 C CA . TYR B 1 27 ? -45.887 4.753 -99.905 1.000 16.099 27 TYR B CA 1
ATOM 3374 C C . TYR B 1 27 ? -45.561 4.741 -101.409 1.000 14.417 27 TYR B C 1
ATOM 3375 O O . TYR B 1 27 ? -46.411 5.013 -102.250 1.000 15.338 27 TYR B O 1
ATOM 3392 N N . GLY B 1 28 ? -44.314 4.449 -101.759 1.000 18.510 28 GLY B N 1
ATOM 3393 C CA . GLY B 1 28 ? -43.821 4.674 -103.108 1.000 18.280 28 GLY B CA 1
ATOM 3394 C C . GLY B 1 28 ? -44.353 3.685 -104.142 1.000 16.457 28 GLY B C 1
ATOM 3395 O O . GLY B 1 28 ? -44.390 4.010 -105.334 1.000 20.047 28 GLY B O 1
ATOM 3399 N N . LYS B 1 29 ? -44.737 2.474 -103.700 1.000 15.517 29 LYS B N 1
ATOM 3400 C CA . LYS B 1 29 ? -45.276 1.468 -104.611 1.000 18.121 29 LYS B CA 1
ATOM 3401 C C . LYS B 1 29 ? -46.758 1.184 -104.320 1.000 18.560 29 LYS B C 1
ATOM 3402 O O . LYS B 1 29 ? -47.570 1.364 -105.217 1.000 17.937 29 LYS B O 1
ATOM 3421 N N . HIS B 1 30 ? -47.139 0.800 -103.102 1.000 14.187 30 HIS B N 1
ATOM 3422 C CA . HIS B 1 30 ? -48.538 0.426 -102.865 1.000 15.793 30 HIS B CA 1
ATOM 3423 C C . HIS B 1 30 ? -49.464 1.641 -103.024 1.000 14.977 30 HIS B C 1
ATOM 3424 O O . HIS B 1 30 ? -50.434 1.577 -103.741 1.000 15.006 30 HIS B O 1
ATOM 3437 N N . LEU B 1 31 ? -49.167 2.771 -102.367 1.000 15.608 31 LEU B N 1
ATOM 3438 C CA . LEU B 1 31 ? -50.076 3.906 -102.455 1.000 15.858 31 LEU B CA 1
ATOM 3439 C C . LEU B 1 31 ? -50.064 4.445 -103.892 1.000 15.756 31 LEU B C 1
ATOM 3440 O O . LEU B 1 31 ? -51.112 4.794 -104.416 1.000 16.052 31 LEU B O 1
ATOM 3456 N N . GLN B 1 32 ? -48.882 4.469 -104.539 1.000 15.352 32 GLN B N 1
ATOM 3457 C CA . GLN B 1 32 ? -48.805 4.885 -105.928 1.000 16.448 32 GLN B CA 1
ATOM 3458 C C . GLN B 1 32 ? -49.755 4.044 -106.803 1.000 17.067 32 GLN B C 1
ATOM 3459 O O . GLN B 1 32 ? -50.458 4.558 -107.680 1.000 17.876 32 GLN B O 1
ATOM 3471 N N . THR B 1 33 ? -49.773 2.728 -106.572 1.000 16.959 33 THR B N 1
ATOM 3472 C CA . THR B 1 33 ? -50.616 1.822 -107.344 1.000 15.672 33 THR B CA 1
ATOM 3473 C C . THR B 1 33 ? -52.085 2.115 -107.066 1.000 15.084 33 THR B C 1
ATOM 3474 O O . THR B 1 33 ? -52.879 2.109 -107.983 1.000 17.033 33 THR B O 1
ATOM 3484 N N . TYR B 1 34 ? -52.469 2.363 -105.828 1.000 13.815 34 TYR B N 1
ATOM 3485 C CA . TYR B 1 34 ? -53.871 2.674 -105.503 1.000 15.679 34 TYR B CA 1
ATOM 3486 C C . TYR B 1 34 ? -54.310 3.958 -106.184 1.000 16.580 34 TYR B C 1
ATOM 3487 O O . TYR B 1 34 ? -55.419 3.987 -106.717 1.000 17.398 34 TYR B O 1
ATOM 3504 N N . VAL B 1 35 ? -53.457 4.986 -106.194 1.000 16.979 35 VAL B N 1
ATOM 3505 C CA . VAL B 1 35 ? -53.761 6.239 -106.880 1.000 16.024 35 VAL B CA 1
ATOM 3506 C C . VAL B 1 35 ? -53.884 5.988 -108.384 1.000 14.924 35 VAL B C 1
ATOM 3507 O O . VAL B 1 35 ? -54.858 6.419 -108.989 1.000 17.911 35 VAL B O 1
ATOM 3520 N N . ASN B 1 36 ? -52.904 5.288 -108.974 1.000 15.749 36 ASN B N 1
ATOM 3521 C CA . ASN B 1 36 ? -52.915 4.940 -110.394 1.000 19.049 36 ASN B CA 1
ATOM 3522 C C . ASN B 1 36 ? -54.200 4.194 -110.767 1.000 21.213 36 ASN B C 1
ATOM 3523 O O . ASN B 1 36 ? -54.855 4.501 -111.760 1.000 21.538 36 ASN B O 1
ATOM 3532 N N . ASN B 1 37 ? -54.546 3.200 -109.972 1.000 20.975 37 ASN B N 1
ATOM 3533 C CA . ASN B 1 37 ? -55.722 2.363 -110.204 1.000 19.505 37 ASN B CA 1
ATOM 3534 C C . ASN B 1 37 ? -56.992 3.199 -110.127 1.000 18.367 37 ASN B C 1
ATOM 3535 O O . ASN B 1 37 ? -57.878 3.030 -110.963 1.000 18.921 37 ASN B O 1
ATOM 3544 N N . LEU B 1 38 ? -57.112 4.063 -109.127 1.000 18.704 38 LEU B N 1
ATOM 3545 C CA . LEU B 1 38 ? -58.310 4.893 -109.019 1.000 19.778 38 LEU B CA 1
ATOM 3546 C C . LEU B 1 38 ? -58.429 5.772 -110.256 1.000 20.151 38 LEU B C 1
ATOM 3547 O O . LEU B 1 38 ? -59.536 5.902 -110.801 1.000 21.133 38 LEU B O 1
ATOM 3563 N N . ASN B 1 39 ? -57.307 6.374 -110.701 1.000 19.928 39 ASN B N 1
ATOM 3564 C CA . ASN B 1 39 ? -57.327 7.210 -111.903 1.000 20.854 39 ASN B CA 1
ATOM 3565 C C . ASN B 1 39 ? -57.734 6.398 -113.151 1.000 22.540 39 ASN B C 1
ATOM 3566 O O . ASN B 1 39 ? -58.382 6.956 -114.035 1.000 19.641 39 ASN B O 1
ATOM 3575 N N . SER B 1 40 ? -57.396 5.097 -113.186 1.000 21.057 40 SER B N 1
ATOM 3576 C CA . SER B 1 40 ? -57.731 4.224 -114.312 1.000 22.105 40 SER B CA 1
ATOM 3577 C C . SER B 1 40 ? -59.182 3.755 -114.277 1.000 18.373 40 SER B C 1
ATOM 3578 O O . SER B 1 40 ? -59.773 3.570 -115.332 1.000 22.413 40 SER B O 1
ATOM 3585 N N . LEU B 1 41 ? -59.756 3.593 -113.064 1.000 16.412 41 LEU B N 1
ATOM 3586 C CA . LEU B 1 41 ? -61.053 2.966 -112.894 1.000 21.222 41 LEU B CA 1
ATOM 3587 C C . LEU B 1 41 ? -62.222 3.957 -112.947 1.000 19.169 41 LEU B C 1
ATOM 3588 O O . LEU B 1 41 ? -63.332 3.530 -113.317 1.000 23.713 41 LEU B O 1
ATOM 3604 N N . VAL B 1 42 ? -61.988 5.250 -112.589 1.000 17.074 42 VAL B N 1
ATOM 3605 C CA . VAL B 1 42 ? -63.089 6.174 -112.528 1.000 18.978 42 VAL B CA 1
ATOM 3606 C C . VAL B 1 42 ? -63.552 6.720 -113.880 1.000 20.333 42 VAL B C 1
ATOM 3607 O O . VAL B 1 42 ? -64.744 6.968 -114.029 1.000 19.742 42 VAL B O 1
ATOM 3620 N N . PRO B 1 43 ? -62.695 6.968 -114.893 1.000 21.421 43 PRO B N 1
ATOM 3621 C CA . PRO B 1 43 ? -63.163 7.388 -116.222 1.000 20.774 43 PRO B CA 1
ATOM 3622 C C . PRO B 1 43 ? -64.277 6.502 -116.783 1.000 21.137 43 PRO B C 1
ATOM 3623 O O . PRO B 1 43 ? -64.241 5.271 -116.703 1.000 26.042 43 PRO B O 1
ATOM 3634 N N . GLY B 1 44 ? -65.331 7.192 -117.261 1.000 23.271 44 GLY B N 1
ATOM 3635 C CA . GLY B 1 44 ? -66.494 6.536 -117.835 1.000 26.448 44 GLY B CA 1
ATOM 3636 C C . GLY B 1 44 ? -67.562 6.174 -116.812 1.000 29.796 44 GLY B C 1
ATOM 3637 O O . GLY B 1 44 ? -68.583 5.575 -117.173 1.000 29.481 44 GLY B O 1
ATOM 3641 N N . THR B 1 45 ? -67.293 6.475 -115.533 1.000 23.437 45 THR B N 1
ATOM 3642 C CA . THR B 1 45 ? -68.210 6.248 -114.425 1.000 22.926 45 THR B CA 1
ATOM 3643 C C . THR B 1 45 ? -68.565 7.619 -113.835 1.000 20.687 45 THR B C 1
ATOM 3644 O O . THR B 1 45 ? -67.880 8.658 -114.054 1.000 19.225 45 THR B O 1
ATOM 3654 N N . GLU B 1 46 ? -69.661 7.572 -113.058 1.000 22.188 46 GLU B N 1
ATOM 3655 C CA . GLU B 1 46 ? -70.126 8.771 -112.353 1.000 21.125 46 GLU B CA 1
ATOM 3656 C C . GLU B 1 46 ? -69.210 9.092 -111.177 1.000 19.514 46 GLU B C 1
ATOM 3657 O O . GLU B 1 46 ? -69.331 10.202 -110.642 1.000 21.778 46 GLU B O 1
ATOM 3669 N N . TYR B 1 47 ? -68.252 8.194 -110.826 1.000 19.271 47 TYR B N 1
ATOM 3670 C CA . TYR B 1 47 ? -67.305 8.498 -109.753 1.000 20.599 47 TYR B CA 1
ATOM 3671 C C . TYR B 1 47 ? -66.195 9.440 -110.227 1.000 20.765 47 TYR B C 1
ATOM 3672 O O . TYR B 1 47 ? -65.561 10.055 -109.398 1.000 21.314 47 TYR B O 1
ATOM 3689 N N . GLU B 1 48 ? -66.095 9.664 -111.551 1.000 20.891 48 GLU B N 1
ATOM 3690 C CA . GLU B 1 48 ? -65.119 10.619 -112.040 1.000 22.151 48 GLU B CA 1
ATOM 3691 C C . GLU B 1 48 ? -65.466 12.014 -111.499 1.000 21.510 48 GLU B C 1
ATOM 3692 O O . GLU B 1 48 ? -66.623 12.413 -111.533 1.000 24.142 48 GLU B O 1
ATOM 3704 N N . GLY B 1 49 ? -64.461 12.741 -110.977 1.000 23.988 49 GLY B N 1
ATOM 3705 C CA . GLY B 1 49 ? -64.674 14.053 -110.404 1.000 26.564 49 GLY B CA 1
ATOM 3706 C C . GLY B 1 49 ? -65.043 14.028 -108.918 1.000 20.856 49 GLY B C 1
ATOM 3707 O O . GLY B 1 49 ? -65.090 15.079 -108.300 1.000 27.175 49 GLY B O 1
ATOM 3711 N N . LYS B 1 50 ? -65.293 12.848 -108.341 1.000 21.677 50 LYS B N 1
ATOM 3712 C CA . LYS B 1 50 ? -65.651 12.752 -106.921 1.000 21.959 50 LYS B CA 1
ATOM 3713 C C . LYS B 1 50 ? -64.393 12.674 -106.060 1.000 23.910 50 LYS B C 1
ATOM 3714 O O . LYS B 1 50 ? -63.361 12.124 -106.472 1.000 24.412 50 LYS B O 1
ATOM 3733 N N . THR B 1 51 ? -64.474 13.217 -104.842 1.000 23.801 51 THR B N 1
ATOM 3734 C CA . THR B 1 51 ? -63.398 13.051 -103.870 1.000 20.773 51 THR B CA 1
ATOM 3735 C C . THR B 1 51 ? -63.346 11.586 -103.422 1.000 21.743 51 THR B C 1
ATOM 3736 O O . THR B 1 51 ? -64.368 10.851 -103.479 1.000 20.151 51 THR B O 1
ATOM 3746 N N . VAL B 1 52 ? -62.160 11.171 -102.946 1.000 21.544 52 VAL B N 1
ATOM 3747 C CA . VAL B 1 52 ? -62.084 9.810 -102.415 1.000 22.034 52 VAL B CA 1
ATOM 3748 C C . VAL B 1 52 ? -63.084 9.630 -101.270 1.000 19.537 52 VAL B C 1
ATOM 3749 O O . VAL B 1 52 ? -63.722 8.586 -101.211 1.000 20.073 52 VAL B O 1
ATOM 3762 N N . GLU B 1 53 ? -63.270 10.617 -100.394 1.000 22.596 53 GLU B N 1
ATOM 3763 C CA . GLU B 1 53 ? -64.235 10.505 -99.303 1.000 22.410 53 GLU B CA 1
ATOM 3764 C C . GLU B 1 53 ? -65.648 10.226 -99.845 1.000 19.957 53 GLU B C 1
ATOM 3765 O O . GLU B 1 53 ? -66.346 9.350 -99.317 1.000 20.841 53 GLU B O 1
ATOM 3777 N N . ALA B 1 54 ? -66.070 10.965 -100.883 1.000 18.388 54 ALA B N 1
ATOM 3778 C CA . ALA B 1 54 ? -67.408 10.803 -101.448 1.000 18.548 54 ALA B CA 1
ATOM 3779 C C . ALA B 1 54 ? -67.605 9.390 -102.016 1.000 18.506 54 ALA B C 1
ATOM 3780 O O . ALA B 1 54 ? -68.708 8.795 -101.871 1.000 21.169 54 ALA B O 1
ATOM 3787 N N . ILE B 1 55 ? -66.526 8.862 -102.645 1.000 17.427 55 ILE B N 1
ATOM 3788 C CA . ILE B 1 55 ? -66.588 7.510 -103.199 1.000 19.027 55 ILE B CA 1
ATOM 3789 C C . ILE B 1 55 ? -66.726 6.480 -102.069 1.000 17.606 55 ILE B C 1
ATOM 3790 O O . ILE B 1 55 ? -67.554 5.567 -102.127 1.000 18.310 55 ILE B O 1
ATOM 3806 N N . VAL B 1 56 ? -65.886 6.616 -101.041 1.000 19.485 56 VAL B N 1
ATOM 3807 C CA . VAL B 1 56 ? -65.893 5.674 -99.939 1.000 17.436 56 VAL B CA 1
ATOM 3808 C C . VAL B 1 56 ? -67.253 5.680 -99.257 1.000 16.932 56 VAL B C 1
ATOM 3809 O O . VAL B 1 56 ? -67.722 4.620 -98.846 1.000 19.450 56 VAL B O 1
ATOM 3822 N N . ALA B 1 57 ? -67.897 6.849 -99.173 1.000 18.451 57 ALA B N 1
ATOM 3823 C CA . ALA B 1 57 ? -69.192 6.986 -98.501 1.000 18.771 57 ALA B CA 1
ATOM 3824 C C . ALA B 1 57 ? -70.319 6.330 -99.291 1.000 18.818 57 ALA B C 1
ATOM 3825 O O . ALA B 1 57 ? -71.365 6.061 -98.682 1.000 24.368 57 ALA B O 1
ATOM 3832 N N . SER B 1 58 ? -70.137 6.096 -100.609 1.000 19.573 58 SER B N 1
ATOM 3833 C CA . SER B 1 58 ? -71.279 5.796 -101.463 1.000 22.365 58 SER B CA 1
ATOM 3834 C C . SER B 1 58 ? -71.122 4.480 -102.228 1.000 16.990 58 SER B C 1
ATOM 3835 O O . SER B 1 58 ? -72.142 3.850 -102.521 1.000 19.484 58 SER B O 1
ATOM 3842 N N . ALA B 1 59 ? -69.897 4.070 -102.600 1.000 19.277 59 ALA B N 1
ATOM 3843 C CA . ALA B 1 59 ? -69.746 3.010 -103.597 1.000 17.948 59 ALA B CA 1
ATOM 3844 C C . ALA B 1 59 ? -70.039 1.645 -102.944 1.000 16.757 59 ALA B C 1
ATOM 3845 O O . ALA B 1 59 ? -69.656 1.404 -101.778 1.000 19.586 59 ALA B O 1
ATOM 3852 N N . PRO B 1 60 ? -70.640 0.692 -103.702 1.000 15.850 60 PRO B N 1
ATOM 3853 C CA . PRO B 1 60 ? -70.747 -0.696 -103.228 1.000 21.332 60 PRO B CA 1
ATOM 3854 C C . PRO B 1 60 ? -69.377 -1.374 -103.316 1.000 17.759 60 PRO B C 1
ATOM 3855 O O . PRO B 1 60 ? -68.408 -0.812 -103.852 1.000 18.530 60 PRO B O 1
ATOM 3866 N N . ASP B 1 61 ? -69.298 -2.598 -102.788 1.000 19.440 61 ASP B N 1
ATOM 3867 C CA . ASP B 1 61 ? -68.084 -3.373 -102.905 1.000 20.122 61 ASP B CA 1
ATOM 3868 C C . ASP B 1 61 ? -67.711 -3.487 -104.385 1.000 18.149 61 ASP B C 1
ATOM 3869 O O . ASP B 1 61 ? -68.582 -3.659 -105.241 1.000 19.398 61 ASP B O 1
ATOM 3878 N N . GLY B 1 62 ? -66.402 -3.414 -104.647 1.000 19.361 62 GLY B N 1
ATOM 3879 C CA . GLY B 1 62 ? -65.890 -3.409 -106.007 1.000 20.149 62 GLY B CA 1
ATOM 3880 C C . GLY B 1 62 ? -64.514 -2.787 -106.050 1.000 16.977 62 GLY B C 1
ATOM 3881 O O . GLY B 1 62 ? -64.012 -2.298 -105.029 1.000 16.654 62 GLY B O 1
ATOM 3885 N N . ALA B 1 63 ? -63.919 -2.774 -107.242 1.000 19.814 63 ALA B N 1
ATOM 3886 C CA . ALA B 1 63 ? -62.591 -2.239 -107.464 1.000 18.411 63 ALA B CA 1
ATOM 3887 C C . ALA B 1 63 ? -62.488 -0.742 -107.123 1.000 19.868 63 ALA B C 1
ATOM 3888 O O . ALA B 1 63 ? -61.496 -0.294 -106.562 1.000 18.464 63 ALA B O 1
ATOM 3895 N N . ILE B 1 64 ? -63.508 0.045 -107.458 1.000 18.648 64 ILE B N 1
ATOM 3896 C CA . ILE B 1 64 ? -63.469 1.487 -107.197 1.000 18.722 64 ILE B CA 1
ATOM 3897 C C . ILE B 1 64 ? -63.454 1.744 -105.690 1.000 15.584 64 ILE B C 1
ATOM 3898 O O . ILE B 1 64 ? -62.630 2.524 -105.199 1.000 17.375 64 ILE B O 1
ATOM 3914 N N . PHE B 1 65 ? -64.329 1.070 -104.945 1.000 16.977 65 PHE B N 1
ATOM 3915 C CA . PHE B 1 65 ? -64.349 1.183 -103.487 1.000 16.872 65 PHE B CA 1
ATOM 3916 C C . PHE B 1 65 ? -62.994 0.747 -102.892 1.000 15.727 65 PHE B C 1
ATOM 3917 O O . PHE B 1 65 ? -62.453 1.409 -102.010 1.000 17.269 65 PHE B O 1
ATOM 3934 N N . ASN B 1 66 ? -62.473 -0.400 -103.362 1.000 16.064 66 ASN B N 1
ATOM 3935 C CA . ASN B 1 66 ? -61.234 -0.959 -102.844 1.000 13.914 66 ASN B CA 1
ATOM 3936 C C . ASN B 1 66 ? -60.116 0.084 -102.943 1.000 15.564 66 ASN B C 1
ATOM 3937 O O . ASN B 1 66 ? -59.365 0.308 -101.997 1.000 17.733 66 ASN B O 1
ATOM 3946 N N . ASN B 1 67 ? -59.969 0.677 -104.125 1.000 14.224 67 ASN B N 1
ATOM 3947 C CA . ASN B 1 67 ? -58.878 1.609 -104.389 1.000 16.556 67 ASN B CA 1
ATOM 3948 C C . ASN B 1 67 ? -59.142 2.965 -103.716 1.000 18.993 67 ASN B C 1
ATOM 3949 O O . ASN B 1 67 ? -58.209 3.572 -103.182 1.000 15.888 67 ASN B O 1
ATOM 3958 N N . ALA B 1 68 ? -60.381 3.473 -103.736 1.000 15.354 68 ALA B N 1
ATOM 3959 C CA . ALA B 1 68 ? -60.657 4.742 -103.087 1.000 16.131 68 ALA B CA 1
ATOM 3960 C C . ALA B 1 68 ? -60.485 4.630 -101.567 1.000 13.828 68 ALA B C 1
ATOM 3961 O O . ALA B 1 68 ? -59.917 5.519 -100.933 1.000 14.905 68 ALA B O 1
ATOM 3968 N N . GLY B 1 69 ? -60.991 3.527 -100.983 1.000 14.829 69 GLY B N 1
ATOM 3969 C CA . GLY B 1 69 ? -60.792 3.276 -99.580 1.000 16.306 69 GLY B CA 1
ATOM 3970 C C . GLY B 1 69 ? -59.323 3.261 -99.218 1.000 15.706 69 GLY B C 1
ATOM 3971 O O . GLY B 1 69 ? -58.925 3.827 -98.195 1.000 16.726 69 GLY B O 1
ATOM 3975 N N . GLN B 1 70 ? -58.512 2.582 -100.054 1.000 14.977 70 GLN B N 1
ATOM 3976 C CA . GLN B 1 70 ? -57.083 2.500 -99.769 1.000 14.345 70 GLN B CA 1
ATOM 3977 C C . GLN B 1 70 ? -56.391 3.860 -99.943 1.000 13.879 70 GLN B C 1
ATOM 3978 O O . GLN B 1 70 ? -55.491 4.189 -99.155 1.000 16.344 70 GLN B O 1
ATOM 3990 N N . VAL B 1 71 ? -56.793 4.656 -100.928 1.000 14.645 71 VAL B N 1
ATOM 3991 C CA . VAL B 1 71 ? -56.209 5.990 -101.040 1.000 15.290 71 VAL B CA 1
ATOM 3992 C C . VAL B 1 71 ? -56.507 6.828 -99.780 1.000 15.430 71 VAL B C 1
ATOM 3993 O O . VAL B 1 71 ? -55.602 7.443 -99.198 1.000 16.993 71 VAL B O 1
ATOM 4006 N N . LEU B 1 72 ? -57.793 6.836 -99.353 1.000 13.560 72 LEU B N 1
ATOM 4007 C CA . LEU B 1 72 ? -58.197 7.564 -98.167 1.000 16.540 72 LEU B CA 1
ATOM 4008 C C . LEU B 1 72 ? -57.452 7.032 -96.926 1.000 17.311 72 LEU B C 1
ATOM 4009 O O . LEU B 1 72 ? -56.901 7.823 -96.174 1.000 15.360 72 LEU B O 1
ATOM 4025 N N . ASN B 1 73 ? -57.464 5.706 -96.713 1.000 14.670 73 ASN B N 1
ATOM 4026 C CA . ASN B 1 73 ? -56.825 5.104 -95.554 1.000 15.446 73 ASN B CA 1
ATOM 4027 C C . ASN B 1 73 ? -55.349 5.498 -95.490 1.000 15.607 73 ASN B C 1
ATOM 4028 O O . ASN B 1 73 ? -54.856 5.882 -94.438 1.000 17.402 73 ASN B O 1
ATOM 4037 N N . HIS B 1 74 ? -54.632 5.382 -96.603 1.000 15.712 74 HIS B N 1
ATOM 4038 C CA . HIS B 1 74 ? -53.185 5.617 -96.589 1.000 14.442 74 HIS B CA 1
ATOM 4039 C C . HIS B 1 74 ? -52.847 7.096 -96.440 1.000 14.240 74 HIS B C 1
ATOM 4040 O O . HIS B 1 74 ? -51.825 7.440 -95.857 1.000 17.107 74 HIS B O 1
ATOM 4053 N N . THR B 1 75 ? -53.686 7.965 -97.018 1.000 16.187 75 THR B N 1
ATOM 4054 C CA . THR B 1 75 ? -53.491 9.401 -96.875 1.000 17.357 75 THR B CA 1
ATOM 4055 C C . THR B 1 75 ? -53.541 9.760 -95.387 1.000 16.588 75 THR B C 1
ATOM 4056 O O . THR B 1 75 ? -52.650 10.421 -94.850 1.000 19.822 75 THR B O 1
ATOM 4066 N N . LEU B 1 76 ? -54.595 9.303 -94.707 1.000 13.702 76 LEU B N 1
ATOM 4067 C CA . LEU B 1 76 ? -54.765 9.548 -93.282 1.000 15.677 76 LEU B CA 1
ATOM 4068 C C . LEU B 1 76 ? -53.627 8.909 -92.480 1.000 17.948 76 LEU B C 1
ATOM 4069 O O . LEU B 1 76 ? -53.131 9.500 -91.521 1.000 19.430 76 LEU B O 1
ATOM 4085 N N . TYR B 1 77 ? -53.236 7.692 -92.859 1.000 17.912 77 TYR B N 1
ATOM 4086 C CA . TYR B 1 77 ? -52.192 6.960 -92.162 1.000 16.187 77 TYR B CA 1
ATOM 4087 C C . TYR B 1 77 ? -50.862 7.692 -92.194 1.000 15.906 77 TYR B C 1
ATOM 4088 O O . TYR B 1 77 ? -50.281 7.953 -91.136 1.000 17.156 77 TYR B O 1
ATOM 4105 N N . PHE B 1 78 ? -50.340 8.013 -93.377 1.000 17.794 78 PHE B N 1
ATOM 4106 C CA . PHE B 1 78 ? -49.007 8.611 -93.446 1.000 15.814 78 PHE B CA 1
ATOM 4107 C C . PHE B 1 78 ? -49.002 9.991 -92.795 1.000 19.908 78 PHE B C 1
ATOM 4108 O O . PHE B 1 78 ? -48.002 10.395 -92.204 1.000 19.745 78 PHE B O 1
ATOM 4125 N N . LEU B 1 79 ? -50.131 10.721 -92.898 1.000 17.843 79 LEU B N 1
ATOM 4126 C CA . LEU B 1 79 ? -50.149 12.099 -92.426 1.000 18.356 79 LEU B CA 1
ATOM 4127 C C . LEU B 1 79 ? -50.428 12.200 -90.924 1.000 18.254 79 LEU B C 1
ATOM 4128 O O . LEU B 1 79 ? -50.335 13.299 -90.360 1.000 21.418 79 LEU B O 1
ATOM 4144 N N . GLN B 1 80 ? -50.689 11.092 -90.236 1.000 18.275 80 GLN B N 1
ATOM 4145 C CA . GLN B 1 80 ? -50.933 11.119 -88.798 1.000 17.837 80 GLN B CA 1
ATOM 4146 C C . GLN B 1 80 ? -49.666 10.831 -88.002 1.000 18.454 80 GLN B C 1
ATOM 4147 O O . GLN B 1 80 ? -49.720 10.801 -86.764 1.000 23.823 80 GLN B O 1
ATOM 4159 N N . PHE B 1 81 ? -48.538 10.621 -88.705 1.000 17.662 81 PHE B N 1
ATOM 4160 C CA . PHE B 1 81 ? -47.271 10.321 -88.054 1.000 18.256 81 PHE B CA 1
ATOM 4161 C C . PHE B 1 81 ? -46.350 11.536 -88.149 1.000 19.685 81 PHE B C 1
ATOM 4162 O O . PHE B 1 81 ? -46.443 12.365 -89.076 1.000 23.745 81 PHE B O 1
ATOM 4179 N N . ALA B 1 82 ? -45.426 11.599 -87.180 1.000 21.627 82 ALA B N 1
ATOM 4180 C CA . ALA B 1 82 ? -44.323 12.550 -87.178 1.000 23.412 82 ALA B CA 1
ATOM 4181 C C . ALA B 1 82 ? -43.097 11.850 -86.604 1.000 21.849 82 ALA B C 1
ATOM 4182 O O . ALA B 1 82 ? -43.217 10.956 -85.777 1.000 22.822 82 ALA B O 1
ATOM 4189 N N . PRO B 1 83 ? -41.876 12.253 -87.013 1.000 20.786 83 PRO B N 1
ATOM 4190 C CA . PRO B 1 83 ? -40.656 11.641 -86.484 1.000 26.034 83 PRO B CA 1
ATOM 4191 C C . PRO B 1 83 ? -40.569 11.688 -84.955 1.000 25.682 83 PRO B C 1
ATOM 4192 O O . PRO B 1 83 ? -40.253 10.694 -84.308 1.000 29.735 83 PRO B O 1
ATOM 4203 N N . LYS B 1 84 ? -40.840 12.874 -84.394 1.000 29.981 84 LYS B N 1
ATOM 4204 C CA . LYS B 1 84 ? -40.610 13.147 -82.989 1.000 35.613 84 LYS B CA 1
ATOM 4205 C C . LYS B 1 84 ? -41.813 13.919 -82.471 1.000 35.729 84 LYS B C 1
ATOM 4206 O O . LYS B 1 84 ? -41.759 15.143 -82.361 1.000 41.041 84 LYS B O 1
ATOM 4225 N N . PRO B 1 85 ? -42.953 13.249 -82.174 1.000 26.894 85 PRO B N 1
ATOM 4226 C CA . PRO B 1 85 ? -44.131 13.979 -81.685 1.000 32.802 85 PRO B CA 1
ATOM 4227 C C . PRO B 1 85 ? -43.838 14.702 -80.371 1.000 32.012 85 PRO B C 1
ATOM 4228 O O . PRO B 1 85 ? -43.054 14.208 -79.540 1.000 37.718 85 PRO B O 1
ATOM 4239 N N . ALA B 1 86 ? -44.474 15.885 -80.235 1.000 43.401 86 ALA B N 1
ATOM 4240 C CA . ALA B 1 86 ? -44.355 16.746 -79.072 1.000 49.493 86 ALA B CA 1
ATOM 4241 C C . ALA B 1 86 ? -45.037 16.090 -77.867 1.000 53.668 86 ALA B C 1
ATOM 4242 O O . ALA B 1 86 ? -44.543 16.210 -76.745 1.000 73.571 86 ALA B O 1
ATOM 4249 N N . LYS B 1 87 ? -46.157 15.398 -78.102 1.000 46.659 87 LYS B N 1
ATOM 4250 C CA . LYS B 1 87 ? -46.861 14.716 -77.034 1.000 42.853 87 LYS B CA 1
ATOM 4251 C C . LYS B 1 87 ? -47.177 13.310 -77.520 1.000 41.393 87 LYS B C 1
ATOM 4252 O O . LYS B 1 87 ? -47.219 13.053 -78.728 1.000 44.560 87 LYS B O 1
ATOM 4271 N N . ASN B 1 88 ? -47.307 12.387 -76.556 1.000 32.874 88 ASN B N 1
ATOM 4272 C CA . ASN B 1 88 ? -47.474 10.979 -76.855 1.000 44.108 88 ASN B CA 1
ATOM 4273 C C . ASN B 1 88 ? -48.841 10.476 -76.385 1.000 36.649 88 ASN B C 1
ATOM 4274 O O . ASN B 1 88 ? -49.083 9.272 -76.372 1.000 34.827 88 ASN B O 1
ATOM 4283 N N . GLU B 1 89 ? -49.756 11.393 -76.054 1.000 33.092 89 GLU B N 1
ATOM 4284 C CA . GLU B 1 89 ? -51.150 11.042 -75.901 1.000 39.313 89 GLU B CA 1
ATOM 4285 C C . GLU B 1 89 ? -52.011 12.253 -76.243 1.000 24.233 89 GLU B C 1
ATOM 4286 O O . GLU B 1 89 ? -51.534 13.373 -76.277 1.000 34.128 89 GLU B O 1
ATOM 4298 N N . PRO B 1 90 ? -53.310 12.044 -76.571 1.000 26.527 90 PRO B N 1
ATOM 4299 C CA . PRO B 1 90 ? -54.189 13.148 -76.943 1.000 27.056 90 PRO B CA 1
ATOM 4300 C C . PRO B 1 90 ? -54.590 13.991 -75.734 1.000 30.387 90 PRO B C 1
ATOM 4301 O O . PRO B 1 90 ? -54.716 13.493 -74.617 1.000 30.377 90 PRO B O 1
ATOM 4312 N N . ALA B 1 91 ? -54.751 15.281 -76.001 1.000 34.249 91 ALA B N 1
ATOM 4313 C CA . ALA B 1 91 ? -55.290 16.244 -75.055 1.000 30.629 91 ALA B CA 1
ATOM 4314 C C . ALA B 1 91 ? -56.624 16.762 -75.579 1.000 31.319 91 ALA B C 1
ATOM 4315 O O . ALA B 1 91 ? -57.190 16.235 -76.533 1.000 33.098 91 ALA B O 1
ATOM 4322 N N . GLY B 1 92 ? -57.141 17.795 -74.914 1.000 32.141 92 GLY B N 1
ATOM 4323 C CA . GLY B 1 92 ? -58.341 18.482 -75.343 1.000 33.729 92 GLY B CA 1
ATOM 4324 C C . GLY B 1 92 ? -59.549 17.548 -75.353 1.000 29.763 92 GLY B C 1
ATOM 4325 O O . GLY B 1 92 ? -59.654 16.605 -74.558 1.000 27.700 92 GLY B O 1
ATOM 4329 N N . LYS B 1 93 ? -60.468 17.850 -76.288 1.000 27.477 93 LYS B N 1
ATOM 4330 C CA . LYS B 1 93 ? -61.755 17.174 -76.390 1.000 30.396 93 LYS B CA 1
ATOM 4331 C C . LYS B 1 93 ? -61.537 15.689 -76.690 1.000 26.638 93 LYS B C 1
ATOM 4332 O O . LYS B 1 93 ? -62.270 14.853 -76.159 1.000 30.679 93 LYS B O 1
ATOM 4351 N N . LEU B 1 94 ? -60.535 15.349 -77.508 1.000 27.584 94 LEU B N 1
ATOM 4352 C CA . LEU B 1 94 ? -60.257 13.950 -77.818 1.000 24.497 94 LEU B CA 1
ATOM 4353 C C . LEU B 1 94 ? -59.787 13.200 -76.574 1.000 23.472 94 LEU B C 1
ATOM 4354 O O . LEU B 1 94 ? -60.246 12.098 -76.306 1.000 23.720 94 LEU B O 1
ATOM 4370 N N . GLY B 1 95 ? -58.831 13.775 -75.830 1.000 20.474 95 GLY B N 1
ATOM 4371 C CA . GLY B 1 95 ? -58.390 13.232 -74.546 1.000 26.334 95 GLY B CA 1
ATOM 4372 C C . GLY B 1 95 ? -59.568 12.934 -73.601 1.000 16.632 95 GLY B C 1
ATOM 4373 O O . GLY B 1 95 ? -59.622 11.885 -72.967 1.000 24.958 95 GLY B O 1
ATOM 4377 N N . GLU B 1 96 ? -60.499 13.895 -73.503 1.000 26.597 96 GLU B N 1
ATOM 4378 C CA . GLU B 1 96 ? -61.678 13.756 -72.651 1.000 28.581 96 GLU B CA 1
ATOM 4379 C C . GLU B 1 96 ? -62.603 12.632 -73.153 1.000 25.242 96 GLU B C 1
ATOM 4380 O O . GLU B 1 96 ? -63.131 11.842 -72.355 1.000 26.186 96 GLU B O 1
ATOM 4392 N N . ALA B 1 97 ? -62.828 12.571 -74.476 1.000 24.207 97 ALA B N 1
ATOM 4393 C CA . ALA B 1 97 ? -63.689 11.540 -75.058 1.000 21.801 97 ALA B CA 1
ATOM 4394 C C . ALA B 1 97 ? -63.080 10.140 -74.860 1.000 18.896 97 ALA B C 1
ATOM 4395 O O . ALA B 1 97 ? -63.799 9.172 -74.649 1.000 23.816 97 ALA B O 1
ATOM 4402 N N . ILE B 1 98 ? -61.754 10.027 -74.940 1.000 19.158 98 ILE B N 1
ATOM 4403 C CA . ILE B 1 98 ? -61.078 8.744 -74.734 1.000 24.384 98 ILE B CA 1
ATOM 4404 C C . ILE B 1 98 ? -61.256 8.273 -73.290 1.000 21.124 98 ILE B C 1
ATOM 4405 O O . ILE B 1 98 ? -61.537 7.097 -73.059 1.000 22.015 98 ILE B O 1
ATOM 4421 N N . LYS B 1 99 ? -61.122 9.184 -72.323 1.000 23.926 99 LYS B N 1
ATOM 4422 C CA . LYS B 1 99 ? -61.393 8.875 -70.922 1.000 25.319 99 LYS B CA 1
ATOM 4423 C C . LYS B 1 99 ? -62.832 8.387 -70.754 1.000 24.505 99 LYS B C 1
ATOM 4424 O O . LYS B 1 99 ? -63.066 7.376 -70.081 1.000 24.822 99 LYS B O 1
ATOM 4443 N N . ARG B 1 100 ? -63.772 9.116 -71.363 1.000 24.896 100 ARG B N 1
ATOM 4444 C CA . ARG B 1 100 ? -65.192 8.805 -71.232 1.000 23.926 100 ARG B CA 1
ATOM 4445 C C . ARG B 1 100 ? -65.488 7.411 -71.787 1.000 26.977 100 ARG B C 1
ATOM 4446 O O . ARG B 1 100 ? -66.132 6.601 -71.105 1.000 24.286 100 ARG B O 1
ATOM 4465 N N . ASP B 1 101 ? -65.009 7.136 -73.012 1.000 24.409 101 ASP B N 1
ATOM 4466 C CA . ASP B 1 101 ? -65.455 5.968 -73.753 1.000 25.077 101 ASP B CA 1
ATOM 4467 C C . ASP B 1 101 ? -64.588 4.733 -73.456 1.000 20.320 101 ASP B C 1
ATOM 4468 O O . ASP B 1 101 ? -65.077 3.613 -73.649 1.000 26.180 101 ASP B O 1
ATOM 4477 N N . PHE B 1 102 ? -63.319 4.924 -73.017 1.000 21.852 102 PHE B N 1
ATOM 4478 C CA . PHE B 1 102 ? -62.403 3.815 -72.763 1.000 21.209 102 PHE B CA 1
ATOM 4479 C C . PHE B 1 102 ? -61.864 3.774 -71.322 1.000 25.512 102 PHE B C 1
ATOM 4480 O O . PHE B 1 102 ? -61.082 2.876 -70.970 1.000 25.039 102 PHE B O 1
ATOM 4497 N N . GLY B 1 103 ? -62.259 4.754 -70.497 1.000 29.187 103 GLY B N 1
ATOM 4498 C CA . GLY B 1 103 ? -61.823 4.809 -69.110 1.000 27.778 103 GLY B CA 1
ATOM 4499 C C . GLY B 1 103 ? -60.512 5.589 -68.963 1.000 24.965 103 GLY B C 1
ATOM 4500 O O . GLY B 1 103 ? -60.381 6.484 -68.126 1.000 23.090 103 GLY B O 1
ATOM 4504 N N . SER B 1 104 ? -59.533 5.239 -69.797 1.000 27.139 104 SER B N 1
ATOM 4505 C CA . SER B 1 104 ? -58.240 5.920 -69.825 1.000 26.546 104 SER B CA 1
ATOM 4506 C C . SER B 1 104 ? -57.587 5.713 -71.183 1.000 27.145 104 SER B C 1
ATOM 4507 O O . SER B 1 104 ? -57.948 4.796 -71.914 1.000 21.163 104 SER B O 1
ATOM 4514 N N . PHE B 1 105 ? -56.576 6.543 -71.469 1.000 27.709 105 PHE B N 1
ATOM 4515 C CA . PHE B 1 105 ? -55.767 6.369 -72.660 1.000 23.212 105 PHE B CA 1
ATOM 4516 C C . PHE B 1 105 ? -55.050 5.015 -72.638 1.000 22.661 105 PHE B C 1
ATOM 4517 O O . PHE B 1 105 ? -54.959 4.351 -73.689 1.000 23.757 105 PHE B O 1
ATOM 4534 N N . GLU B 1 106 ? -54.547 4.593 -71.466 1.000 24.924 106 GLU B N 1
ATOM 4535 C CA . GLU B 1 106 ? -53.810 3.333 -71.352 1.000 25.822 106 GLU B CA 1
ATOM 4536 C C . GLU B 1 106 ? -54.741 2.170 -71.735 1.000 26.630 106 GLU B C 1
ATOM 4537 O O . GLU B 1 106 ? -54.310 1.228 -72.439 1.000 26.715 106 GLU B O 1
ATOM 4549 N N . ASN B 1 107 ? -56.022 2.235 -71.307 1.000 23.788 107 ASN B N 1
ATOM 4550 C CA . ASN B 1 107 ? -56.956 1.179 -71.635 1.000 24.057 107 ASN B CA 1
ATOM 4551 C C . ASN B 1 107 ? -57.356 1.248 -73.120 1.000 21.570 107 ASN B C 1
ATOM 4552 O O . ASN B 1 107 ? -57.528 0.232 -73.764 1.000 20.761 107 ASN B O 1
ATOM 4561 N N . PHE B 1 108 ? -57.513 2.457 -73.678 1.000 22.682 108 PHE B N 1
ATOM 4562 C CA . PHE B 1 108 ? -57.732 2.634 -75.105 1.000 21.777 108 PHE B CA 1
ATOM 4563 C C . PHE B 1 108 ? -56.600 1.954 -75.896 1.000 23.689 108 PHE B C 1
ATOM 4564 O O . PHE B 1 108 ? -56.854 1.215 -76.838 1.000 21.484 108 PHE B O 1
ATOM 4581 N N . LYS B 1 109 ? -55.343 2.218 -75.524 1.000 21.606 109 LYS B N 1
ATOM 4582 C CA . LYS B 1 109 ? -54.192 1.605 -76.179 1.000 18.815 109 LYS B CA 1
ATOM 4583 C C . LYS B 1 109 ? -54.295 0.072 -76.161 1.000 23.954 109 LYS B C 1
ATOM 4584 O O . LYS B 1 109 ? -54.078 -0.591 -77.181 1.000 21.694 109 LYS B O 1
ATOM 4603 N N . LYS B 1 110 ? -54.671 -0.502 -75.015 1.000 21.705 110 LYS B N 1
ATOM 4604 C CA . LYS B 1 110 ? -54.820 -1.953 -74.900 1.000 20.512 110 LYS B CA 1
ATOM 4605 C C . LYS B 1 110 ? -55.883 -2.450 -75.893 1.000 21.523 110 LYS B C 1
ATOM 4606 O O . LYS B 1 110 ? -55.674 -3.441 -76.600 1.000 24.999 110 LYS B O 1
ATOM 4625 N N . GLU B 1 111 ? -57.039 -1.775 -75.916 1.000 21.466 111 GLU B N 1
ATOM 4626 C CA . GLU B 1 111 ? -58.162 -2.215 -76.743 1.000 19.736 111 GLU B CA 1
ATOM 4627 C C . GLU B 1 111 ? -57.820 -2.033 -78.232 1.000 16.616 111 GLU B C 1
ATOM 4628 O O . GLU B 1 111 ? -58.203 -2.859 -79.075 1.000 19.802 111 GLU B O 1
ATOM 4640 N N . PHE B 1 112 ? -57.107 -0.934 -78.557 1.000 17.736 112 PHE B N 1
ATOM 4641 C CA . PHE B 1 112 ? -56.768 -0.640 -79.938 1.000 17.242 112 PHE B CA 1
ATOM 4642 C C . PHE B 1 112 ? -55.712 -1.629 -80.463 1.000 19.364 112 PHE B C 1
ATOM 4643 O O . PHE B 1 112 ? -55.803 -2.100 -81.600 1.000 18.804 112 PHE B O 1
ATOM 4660 N N . ASN B 1 113 ? -54.702 -1.918 -79.640 1.000 18.467 113 ASN B N 1
ATOM 4661 C CA . ASN B 1 113 ? -53.738 -2.973 -79.945 1.000 19.718 113 ASN B CA 1
ATOM 4662 C C . ASN B 1 113 ? -54.462 -4.301 -80.180 1.000 20.800 113 ASN B C 1
ATOM 4663 O O . ASN B 1 113 ? -54.138 -5.020 -81.122 1.000 23.247 113 ASN B O 1
ATOM 4672 N N . ALA B 1 114 ? -55.421 -4.639 -79.304 1.000 21.081 114 ALA B N 1
ATOM 4673 C CA . ALA B 1 114 ? -56.122 -5.905 -79.421 1.000 20.143 114 ALA B CA 1
ATOM 4674 C C . ALA B 1 114 ? -56.897 -6.000 -80.744 1.000 21.405 114 ALA B C 1
ATOM 4675 O O . ALA B 1 114 ? -56.897 -7.064 -81.383 1.000 19.412 114 ALA B O 1
ATOM 4682 N N . ALA B 1 115 ? -57.584 -4.908 -81.133 1.000 18.793 115 ALA B N 1
ATOM 4683 C CA . ALA B 1 115 ? -58.335 -4.892 -82.390 1.000 17.586 115 ALA B CA 1
ATOM 4684 C C . ALA B 1 115 ? -57.390 -5.045 -83.575 1.000 18.569 115 ALA B C 1
ATOM 4685 O O . ALA B 1 115 ? -57.686 -5.768 -84.528 1.000 19.282 115 ALA B O 1
ATOM 4692 N N . SER B 1 116 ? -56.242 -4.345 -83.506 1.000 14.999 116 SER B N 1
ATOM 4693 C CA . SER B 1 116 ? -55.231 -4.376 -84.544 1.000 18.165 116 SER B CA 1
ATOM 4694 C C . SER B 1 116 ? -54.697 -5.799 -84.743 1.000 17.521 116 SER B C 1
ATOM 4695 O O . SER B 1 116 ? -54.546 -6.247 -85.871 1.000 20.246 116 SER B O 1
ATOM 4702 N N . VAL B 1 117 ? -54.358 -6.482 -83.637 1.000 18.462 117 VAL B N 1
ATOM 4703 C CA . VAL B 1 117 ? -53.751 -7.808 -83.679 1.000 17.939 117 VAL B CA 1
ATOM 4704 C C . VAL B 1 117 ? -54.797 -8.874 -84.041 1.000 19.683 117 VAL B C 1
ATOM 4705 O O . VAL B 1 117 ? -54.462 -9.879 -84.646 1.000 22.059 117 VAL B O 1
ATOM 4718 N N . GLY B 1 118 ? -56.066 -8.629 -83.680 1.000 19.814 118 GLY B N 1
ATOM 4719 C CA . GLY B 1 118 ? -57.144 -9.599 -83.843 1.000 19.474 118 GLY B CA 1
ATOM 4720 C C . GLY B 1 118 ? -57.743 -9.645 -85.243 1.000 20.065 118 GLY B C 1
ATOM 4721 O O . GLY B 1 118 ? -58.475 -10.570 -85.559 1.000 23.146 118 GLY B O 1
ATOM 4725 N N . LEU B 1 119 ? -57.495 -8.626 -86.064 1.000 16.863 119 LEU B N 1
ATOM 4726 C CA . LEU B 1 119 ? -58.082 -8.545 -87.400 1.000 14.928 119 LEU B CA 1
ATOM 4727 C C . LEU B 1 119 ? -57.473 -9.623 -88.299 1.000 14.296 119 LEU B C 1
ATOM 4728 O O . LEU B 1 119 ? -56.273 -9.623 -88.594 1.000 19.178 119 LEU B O 1
ATOM 4744 N N . PHE B 1 120 ? -58.336 -10.549 -88.739 1.000 16.418 120 PHE B N 1
ATOM 4745 C CA . PHE B 1 120 ? -57.896 -11.665 -89.563 1.000 17.065 120 PHE B CA 1
ATOM 4746 C C . PHE B 1 120 ? -57.893 -11.267 -91.043 1.000 15.960 120 PHE B C 1
ATOM 4747 O O . PHE B 1 120 ? -58.885 -10.767 -91.567 1.000 17.015 120 PHE B O 1
ATOM 4764 N N . GLY B 1 121 ? -56.761 -11.490 -91.701 1.000 15.009 121 GLY B N 1
ATOM 4765 C CA . GLY B 1 121 ? -56.572 -11.091 -93.085 1.000 13.164 121 GLY B CA 1
ATOM 4766 C C . GLY B 1 121 ? -56.007 -9.672 -93.137 1.000 14.562 121 GLY B C 1
ATOM 4767 O O . GLY B 1 121 ? -55.315 -9.194 -92.208 1.000 16.042 121 GLY B O 1
ATOM 4771 N N . SER B 1 122 ? -56.354 -9.009 -94.246 1.000 15.525 122 SER B N 1
ATOM 4772 C CA . SER B 1 122 ? -55.924 -7.642 -94.530 1.000 14.926 122 SER B CA 1
ATOM 4773 C C . SER B 1 122 ? -56.990 -6.691 -94.004 1.000 15.895 122 SER B C 1
ATOM 4774 O O . SER B 1 122 ? -58.180 -6.979 -94.099 1.000 15.621 122 SER B O 1
ATOM 4781 N N . GLY B 1 123 ? -56.545 -5.548 -93.477 1.000 14.369 123 GLY B N 1
ATOM 4782 C CA . GLY B 1 123 ? -57.480 -4.501 -93.117 1.000 15.019 123 GLY B CA 1
ATOM 4783 C C . GLY B 1 123 ? -56.828 -3.439 -92.265 1.000 15.426 123 GLY B C 1
ATOM 4784 O O . GLY B 1 123 ? -55.610 -3.329 -92.198 1.000 14.942 123 GLY B O 1
ATOM 4788 N N . TRP B 1 124 ? -57.717 -2.681 -91.613 1.000 14.012 124 TRP B N 1
ATOM 4789 C CA . TRP B 1 124 ? -57.364 -1.512 -90.815 1.000 15.837 124 TRP B CA 1
ATOM 4790 C C . TRP B 1 124 ? -58.094 -1.561 -89.482 1.000 16.170 124 TRP B C 1
ATOM 4791 O O . TRP B 1 124 ? -59.287 -1.809 -89.445 1.000 15.770 124 TRP B O 1
ATOM 4812 N N . ALA B 1 125 ? -57.376 -1.249 -88.395 1.000 16.344 125 ALA B N 1
ATOM 4813 C CA . ALA B 1 125 ? -58.033 -0.878 -87.157 1.000 16.243 125 ALA B CA 1
ATOM 4814 C C . ALA B 1 125 ? -58.192 0.645 -87.137 1.000 14.525 125 ALA B C 1
ATOM 4815 O O . ALA B 1 125 ? -57.219 1.374 -87.358 1.000 15.148 125 ALA B O 1
ATOM 4822 N N . TRP B 1 126 ? -59.427 1.098 -86.859 1.000 14.992 126 TRP B N 1
ATOM 4823 C CA . TRP B 1 126 ? -59.766 2.507 -86.869 1.000 16.140 126 TRP B CA 1
ATOM 4824 C C . TRP B 1 126 ? -60.388 2.923 -85.531 1.000 15.794 126 TRP B C 1
ATOM 4825 O O . TRP B 1 126 ? -61.277 2.251 -84.996 1.000 17.279 126 TRP B O 1
ATOM 4846 N N . LEU B 1 127 ? -59.922 4.075 -85.048 1.000 17.664 127 LEU B N 1
ATOM 4847 C CA . LEU B 1 127 ? -60.640 4.865 -84.067 1.000 17.174 127 LEU B CA 1
ATOM 4848 C C . LEU B 1 127 ? -61.361 5.975 -84.826 1.000 17.803 127 LEU B C 1
ATOM 4849 O O . LEU B 1 127 ? -60.714 6.690 -85.601 1.000 18.924 127 LEU B O 1
ATOM 4865 N N . SER B 1 128 ? -62.684 6.055 -84.620 1.000 18.271 128 SER B N 1
ATOM 4866 C CA . SER B 1 128 ? -63.550 7.016 -85.295 1.000 17.746 128 SER B CA 1
ATOM 4867 C C . SER B 1 128 ? -64.467 7.668 -84.263 1.000 19.241 128 SER B C 1
ATOM 4868 O O . SER B 1 128 ? -64.655 7.147 -83.159 1.000 20.702 128 SER B O 1
ATOM 4875 N N . VAL B 1 129 ? -65.071 8.787 -84.679 1.000 21.097 129 VAL B N 1
ATOM 4876 C CA . VAL B 1 129 ? -66.108 9.439 -83.892 1.000 20.304 129 VAL B CA 1
ATOM 4877 C C . VAL B 1 129 ? -67.395 9.439 -84.712 1.000 16.345 129 VAL B C 1
ATOM 4878 O O . VAL B 1 129 ? -67.374 9.655 -85.927 1.000 20.722 129 VAL B O 1
ATOM 4891 N N . ASP B 1 130 ? -68.525 9.158 -84.043 1.000 20.618 130 ASP B N 1
ATOM 4892 C CA . ASP B 1 130 ? -69.824 9.264 -84.697 1.000 23.031 130 ASP B CA 1
ATOM 4893 C C . ASP B 1 130 ? -70.348 10.699 -84.617 1.000 27.885 130 ASP B C 1
ATOM 4894 O O . ASP B 1 130 ? -69.702 11.605 -84.052 1.000 23.706 130 ASP B O 1
ATOM 4903 N N . LYS B 1 131 ? -71.496 10.932 -85.262 1.000 21.689 131 LYS B N 1
ATOM 4904 C CA . LYS B 1 131 ? -71.983 12.306 -85.417 1.000 34.133 131 LYS B CA 1
ATOM 4905 C C . LYS B 1 131 ? -72.453 12.873 -84.076 1.000 28.465 131 LYS B C 1
ATOM 4906 O O . LYS B 1 131 ? -72.632 14.094 -83.989 1.000 29.829 131 LYS B O 1
ATOM 4925 N N . ASP B 1 132 ? -72.640 12.014 -83.053 1.000 28.071 132 ASP B N 1
ATOM 4926 C CA . ASP B 1 132 ? -73.041 12.492 -81.737 1.000 27.493 132 ASP B CA 1
ATOM 4927 C C . ASP B 1 132 ? -71.844 12.584 -80.781 1.000 27.686 132 ASP B C 1
ATOM 4928 O O . ASP B 1 132 ? -72.056 12.734 -79.579 1.000 29.884 132 ASP B O 1
ATOM 4937 N N . GLY B 1 133 ? -70.618 12.403 -81.268 1.000 26.180 133 GLY B N 1
ATOM 4938 C CA . GLY B 1 133 ? -69.428 12.597 -80.440 1.000 21.770 133 GLY B CA 1
ATOM 4939 C C . GLY B 1 133 ? -68.891 11.343 -79.726 1.000 23.348 133 GLY B C 1
ATOM 4940 O O . GLY B 1 133 ? -67.891 11.435 -79.006 1.000 25.848 133 GLY B O 1
ATOM 4944 N N . LYS B 1 134 ? -69.528 10.176 -79.922 1.000 22.919 134 LYS B N 1
ATOM 4945 C CA . LYS B 1 134 ? -69.060 8.926 -79.314 1.000 18.959 134 LYS B CA 1
ATOM 4946 C C . LYS B 1 134 ? -67.942 8.296 -80.158 1.000 19.010 134 LYS B C 1
ATOM 4947 O O . LYS B 1 134 ? -68.025 8.263 -81.396 1.000 19.482 134 LYS B O 1
ATOM 4966 N N . LEU B 1 135 ? -66.930 7.746 -79.479 1.000 19.004 135 LEU B N 1
ATOM 4967 C CA . LEU B 1 135 ? -65.800 7.091 -80.150 1.000 20.843 135 LEU B CA 1
ATOM 4968 C C . LEU B 1 135 ? -66.094 5.605 -80.356 1.000 23.080 135 LEU B C 1
ATOM 4969 O O . LEU B 1 135 ? -66.748 4.963 -79.533 1.000 20.124 135 LEU B O 1
ATOM 4985 N N . HIS B 1 136 ? -65.498 5.057 -81.428 1.000 19.900 136 HIS B N 1
ATOM 4986 C CA . HIS B 1 136 ? -65.649 3.667 -81.824 1.000 20.679 136 HIS B CA 1
ATOM 4987 C C . HIS B 1 136 ? -64.326 3.119 -82.350 1.000 19.752 136 HIS B C 1
ATOM 4988 O O . HIS B 1 136 ? -63.660 3.776 -83.140 1.000 18.708 136 HIS B O 1
ATOM 5001 N N . ILE B 1 137 ? -64.006 1.891 -81.938 1.000 17.677 137 ILE B N 1
ATOM 5002 C CA . ILE B 1 137 ? -62.959 1.102 -82.560 1.000 18.834 137 ILE B CA 1
ATOM 5003 C C . ILE B 1 137 ? -63.644 0.121 -83.503 1.000 17.151 137 ILE B C 1
ATOM 5004 O O . ILE B 1 137 ? -64.550 -0.623 -83.073 1.000 19.399 137 ILE B O 1
ATOM 5020 N N . THR B 1 138 ? -63.195 0.121 -84.777 1.000 16.927 138 THR B N 1
ATOM 5021 C CA . THR B 1 138 ? -63.708 -0.808 -85.766 1.000 19.480 138 THR B CA 1
ATOM 5022 C C . THR B 1 138 ? -62.549 -1.511 -86.457 1.000 16.595 138 THR B C 1
ATOM 5023 O O . THR B 1 138 ? -61.429 -0.991 -86.531 1.000 18.792 138 THR B O 1
ATOM 5033 N N . LYS B 1 139 ? -62.857 -2.742 -86.902 1.000 16.461 139 LYS B N 1
ATOM 5034 C CA . LYS B 1 139 ? -61.995 -3.512 -87.788 1.000 16.103 139 LYS B CA 1
ATOM 5035 C C . LYS B 1 139 ? -62.570 -3.392 -89.203 1.000 15.787 139 LYS B C 1
ATOM 5036 O O . LYS B 1 139 ? -63.663 -3.893 -89.491 1.000 19.622 139 LYS B O 1
ATOM 5055 N N . GLU B 1 140 ? -61.841 -2.700 -90.063 1.000 15.512 140 GLU B N 1
ATOM 5056 C CA . GLU B 1 140 ? -62.277 -2.451 -91.427 1.000 15.381 140 GLU B CA 1
ATOM 5057 C C . GLU B 1 140 ? -61.574 -3.436 -92.347 1.000 14.732 140 GLU B C 1
ATOM 5058 O O . GLU B 1 140 ? -60.338 -3.425 -92.435 1.000 16.123 140 GLU B O 1
ATOM 5070 N N . PRO B 1 141 ? -62.302 -4.349 -93.022 1.000 15.602 141 PRO B N 1
ATOM 5071 C CA . PRO B 1 141 ? -61.647 -5.338 -93.890 1.000 16.045 141 PRO B CA 1
ATOM 5072 C C . PRO B 1 141 ? -61.085 -4.700 -95.152 1.000 16.048 141 PRO B C 1
ATOM 5073 O O . PRO B 1 141 ? -61.698 -3.793 -95.713 1.000 16.167 141 PRO B O 1
ATOM 5084 N N . ASN B 1 142 ? -59.907 -5.186 -95.581 1.000 14.841 142 ASN B N 1
ATOM 5085 C CA . ASN B 1 142 ? -59.321 -4.854 -96.869 1.000 16.027 142 ASN B CA 1
ATOM 5086 C C . ASN B 1 142 ? -59.164 -3.338 -96.986 1.000 16.048 142 ASN B C 1
ATOM 5087 O O . ASN B 1 142 ? -58.415 -2.754 -96.201 1.000 14.685 142 ASN B O 1
ATOM 5096 N N . GLY B 1 143 ? -59.851 -2.720 -97.963 1.000 15.777 143 GLY B N 1
ATOM 5097 C CA . GLY B 1 143 ? -59.738 -1.294 -98.247 1.000 17.188 143 GLY B CA 1
ATOM 5098 C C . GLY B 1 143 ? -60.811 -0.429 -97.569 1.000 15.763 143 GLY B C 1
ATOM 5099 O O . GLY B 1 143 ? -60.882 0.772 -97.798 1.000 17.750 143 GLY B O 1
ATOM 5103 N N . SER B 1 144 ? -61.662 -1.028 -96.737 1.000 16.629 144 SER B N 1
ATOM 5104 C CA . SER B 1 144 ? -62.740 -0.290 -96.102 1.000 15.559 144 SER B CA 1
ATOM 5105 C C . SER B 1 144 ? -62.194 0.771 -95.138 1.000 13.967 144 SER B C 1
ATOM 5106 O O . SER B 1 144 ? -61.078 0.720 -94.618 1.000 15.587 144 SER B O 1
ATOM 5113 N N . ASN B 1 145 ? -63.021 1.808 -94.966 1.000 16.950 145 ASN B N 1
ATOM 5114 C CA . ASN B 1 145 ? -62.732 2.951 -94.113 1.000 14.309 145 ASN B CA 1
ATOM 5115 C C . ASN B 1 145 ? -64.042 3.338 -93.436 1.000 16.365 145 ASN B C 1
ATOM 5116 O O . ASN B 1 145 ? -65.108 3.153 -94.021 1.000 17.229 145 ASN B O 1
ATOM 5125 N N . PRO B 1 146 ? -64.003 3.831 -92.171 1.000 16.448 146 PRO B N 1
ATOM 5126 C CA . PRO B 1 146 ? -65.232 4.138 -91.434 1.000 17.252 146 PRO B CA 1
ATOM 5127 C C . PRO B 1 146 ? -66.167 5.158 -92.074 1.000 15.225 146 PRO B C 1
ATOM 5128 O O . PRO B 1 146 ? -67.333 5.224 -91.685 1.000 16.557 146 PRO B O 1
ATOM 5139 N N . VAL B 1 147 ? -65.686 5.944 -93.046 1.000 17.522 147 VAL B N 1
ATOM 5140 C CA . VAL B 1 147 ? -66.561 6.871 -93.763 1.000 16.026 147 VAL B CA 1
ATOM 5141 C C . VAL B 1 147 ? -67.755 6.147 -94.370 1.000 16.945 147 VAL B C 1
ATOM 5142 O O . VAL B 1 147 ? -68.842 6.726 -94.453 1.000 17.587 147 VAL B O 1
ATOM 5155 N N . ARG B 1 148 ? -67.586 4.881 -94.774 1.000 16.528 148 ARG B N 1
ATOM 5156 C CA . ARG B 1 148 ? -68.705 4.132 -95.344 1.000 18.477 148 ARG B CA 1
ATOM 5157 C C . ARG B 1 148 ? -69.876 4.061 -94.362 1.000 19.244 148 ARG B C 1
ATOM 5158 O O . ARG B 1 148 ? -71.037 4.160 -94.782 1.000 17.552 148 ARG B O 1
ATOM 5177 N N . ALA B 1 149 ? -69.573 3.891 -93.057 1.000 19.828 149 ALA B N 1
ATOM 5178 C CA . ALA B 1 149 ? -70.592 3.728 -92.034 1.000 21.930 149 ALA B CA 1
ATOM 5179 C C . ALA B 1 149 ? -71.033 5.070 -91.442 1.000 17.932 149 ALA B C 1
ATOM 5180 O O . ALA B 1 149 ? -71.767 5.074 -90.445 1.000 24.225 149 ALA B O 1
ATOM 5187 N N . GLY B 1 150 ? -70.582 6.197 -92.031 1.000 21.416 150 GLY B N 1
ATOM 5188 C CA . GLY B 1 150 ? -70.914 7.525 -91.552 1.000 20.156 150 GLY B CA 1
ATOM 5189 C C . GLY B 1 150 ? -70.145 7.959 -90.298 1.000 23.740 150 GLY B C 1
ATOM 5190 O O . GLY B 1 150 ? -70.563 8.874 -89.577 1.000 22.277 150 GLY B O 1
ATOM 5194 N N . LEU B 1 151 ? -69.014 7.296 -90.044 1.000 19.187 151 LEU B N 1
ATOM 5195 C CA . LEU B 1 151 ? -68.112 7.660 -88.950 1.000 19.491 151 LEU B CA 1
ATOM 5196 C C . LEU B 1 151 ? -67.001 8.555 -89.506 1.000 19.602 151 LEU B C 1
ATOM 5197 O O . LEU B 1 151 ? -66.673 8.476 -90.690 1.000 20.550 151 LEU B O 1
ATOM 5213 N N . LYS B 1 152 ? -66.391 9.344 -88.637 1.000 18.672 152 LYS B N 1
ATOM 5214 C CA . LYS B 1 152 ? -65.305 10.251 -89.015 1.000 16.723 152 LYS B CA 1
ATOM 5215 C C . LYS B 1 152 ? -64.012 9.601 -88.500 1.000 16.464 152 LYS B C 1
ATOM 5216 O O . LYS B 1 152 ? -63.790 9.503 -87.282 1.000 18.592 152 LYS B O 1
ATOM 5235 N N . PRO B 1 153 ? -63.100 9.149 -89.398 1.000 19.454 153 PRO B N 1
ATOM 5236 C CA . PRO B 1 153 ? -61.889 8.441 -88.967 1.000 17.322 153 PRO B CA 1
ATOM 5237 C C . PRO B 1 153 ? -60.831 9.348 -88.333 1.000 15.228 153 PRO B C 1
ATOM 5238 O O . PRO B 1 153 ? -60.554 10.437 -88.848 1.000 21.973 153 PRO B O 1
ATOM 5249 N N . LEU B 1 154 ? -60.292 8.900 -87.185 1.000 18.061 154 LEU B N 1
ATOM 5250 C CA . LEU B 1 154 ? -59.342 9.678 -86.409 1.000 18.606 154 LEU B CA 1
ATOM 5251 C C . LEU B 1 154 ? -57.938 9.072 -86.467 1.000 17.772 154 LEU B C 1
ATOM 5252 O O . LEU B 1 154 ? -56.979 9.792 -86.744 1.000 19.208 154 LEU B O 1
ATOM 5268 N N . LEU B 1 155 ? -57.820 7.773 -86.155 1.000 16.395 155 LEU B N 1
ATOM 5269 C CA . LEU B 1 155 ? -56.513 7.115 -86.065 1.000 13.692 155 LEU B CA 1
ATOM 5270 C C . LEU B 1 155 ? -56.637 5.731 -86.677 1.000 15.194 155 LEU B C 1
ATOM 5271 O O . LEU B 1 155 ? -57.499 4.964 -86.239 1.000 18.137 155 LEU B O 1
ATOM 5287 N N . GLY B 1 156 ? -55.766 5.442 -87.667 1.000 16.943 156 GLY B N 1
ATOM 5288 C CA . GLY B 1 156 ? -55.835 4.188 -88.396 1.000 16.646 156 GLY B CA 1
ATOM 5289 C C . GLY B 1 156 ? -54.504 3.438 -88.362 1.000 13.879 156 GLY B C 1
ATOM 5290 O O . GLY B 1 156 ? -53.459 3.994 -88.677 1.000 17.099 156 GLY B O 1
ATOM 5294 N N . PHE B 1 157 ? -54.567 2.168 -87.941 1.000 15.321 157 PHE B N 1
ATOM 5295 C CA . PHE B 1 157 ? -53.420 1.263 -88.025 1.000 16.409 157 PHE B CA 1
ATOM 5296 C C . PHE B 1 157 ? -53.653 0.293 -89.170 1.000 16.288 157 PHE B C 1
ATOM 5297 O O . PHE B 1 157 ? -54.636 -0.451 -89.180 1.000 16.779 157 PHE B O 1
ATOM 5314 N N . ASP B 1 158 ? -52.717 0.330 -90.138 1.000 15.309 158 ASP B N 1
ATOM 5315 C CA . ASP B 1 158 ? -52.731 -0.561 -91.273 1.000 14.659 158 ASP B CA 1
ATOM 5316 C C . ASP B 1 158 ? -52.176 -1.911 -90.850 1.000 15.779 158 ASP B C 1
ATOM 5317 O O . ASP B 1 158 ? -51.004 -1.976 -90.435 1.000 15.665 158 ASP B O 1
ATOM 5326 N N . VAL B 1 159 ? -52.988 -2.964 -90.942 1.000 14.266 159 VAL B N 1
ATOM 5327 C CA . VAL B 1 159 ? -52.506 -4.290 -90.587 1.000 15.419 159 VAL B CA 1
ATOM 5328 C C . VAL B 1 159 ? -52.506 -5.236 -91.798 1.000 14.263 159 VAL B C 1
ATOM 5329 O O . VAL B 1 159 ? -52.337 -6.458 -91.650 1.000 16.212 159 VAL B O 1
ATOM 5342 N N . TRP B 1 160 ? -52.608 -4.678 -93.024 1.000 15.398 160 TRP B N 1
ATOM 5343 C CA . TRP B 1 160 ? -52.109 -5.393 -94.186 1.000 14.280 160 TRP B CA 1
ATOM 5344 C C . TRP B 1 160 ? -50.653 -5.760 -93.942 1.000 13.468 160 TRP B C 1
ATOM 5345 O O . TRP B 1 160 ? -49.885 -4.981 -93.397 1.000 14.071 160 TRP B O 1
ATOM 5366 N N . GLU B 1 161 ? -50.276 -6.974 -94.344 1.000 14.498 161 GLU B N 1
ATOM 5367 C CA . GLU B 1 161 ? -48.919 -7.454 -94.106 1.000 16.420 161 GLU B CA 1
ATOM 5368 C C . GLU B 1 161 ? -47.846 -6.533 -94.698 1.000 14.075 161 GLU B C 1
ATOM 5369 O O . GLU B 1 161 ? -46.796 -6.367 -94.086 1.000 16.635 161 GLU B O 1
ATOM 5381 N N . HIS B 1 162 ? -48.108 -5.892 -95.843 1.000 14.120 162 HIS B N 1
ATOM 5382 C CA . HIS B 1 162 ? -47.147 -4.987 -96.422 1.000 14.456 162 HIS B CA 1
ATOM 5383 C C . HIS B 1 162 ? -46.747 -3.834 -95.497 1.000 13.276 162 HIS B C 1
ATOM 5384 O O . HIS B 1 162 ? -45.659 -3.276 -95.685 1.000 16.733 162 HIS B O 1
ATOM 5397 N N . ALA B 1 163 ? -47.585 -3.479 -94.519 1.000 17.230 163 ALA B N 1
ATOM 5398 C CA . ALA B 1 163 ? -47.302 -2.363 -93.613 1.000 14.865 163 ALA B CA 1
ATOM 5399 C C . ALA B 1 163 ? -46.147 -2.691 -92.672 1.000 14.241 163 ALA B C 1
ATOM 5400 O O . ALA B 1 163 ? -45.537 -1.764 -92.147 1.000 15.502 163 ALA B O 1
ATOM 5407 N N . TYR B 1 164 ? -45.863 -3.986 -92.439 1.000 14.851 164 TYR B N 1
ATOM 5408 C CA . TYR B 1 164 ? -44.907 -4.388 -91.422 1.000 13.454 164 TYR B CA 1
ATOM 5409 C C . TYR B 1 164 ? -43.998 -5.565 -91.805 1.000 14.379 164 TYR B C 1
ATOM 5410 O O . TYR B 1 164 ? -43.024 -5.837 -91.085 1.000 18.596 164 TYR B O 1
ATOM 5427 N N . TYR B 1 165 ? -44.290 -6.286 -92.891 1.000 14.373 165 TYR B N 1
ATOM 5428 C CA . TYR B 1 165 ? -43.679 -7.605 -93.092 1.000 14.853 165 TYR B CA 1
ATOM 5429 C C . TYR B 1 165 ? -42.155 -7.505 -93.287 1.000 16.870 165 TYR B C 1
ATOM 5430 O O . TYR B 1 165 ? -41.409 -8.400 -92.873 1.000 16.172 165 TYR B O 1
ATOM 5447 N N . LEU B 1 166 ? -41.660 -6.439 -93.915 1.000 15.047 166 LEU B N 1
ATOM 5448 C CA . LEU B 1 166 ? -40.226 -6.326 -94.156 1.000 16.458 166 LEU B CA 1
ATOM 5449 C C . LEU B 1 166 ? -39.450 -6.138 -92.845 1.000 17.769 166 LEU B C 1
ATOM 5450 O O . LEU B 1 166 ? -38.269 -6.478 -92.791 1.000 24.814 166 LEU B O 1
ATOM 5466 N N . ASP B 1 167 ? -40.111 -5.571 -91.825 1.000 17.120 167 ASP B N 1
ATOM 5467 C CA . ASP B 1 167 ? -39.477 -5.154 -90.574 1.000 18.621 167 ASP B CA 1
ATOM 5468 C C . ASP B 1 167 ? -39.726 -6.193 -89.465 1.000 17.678 167 ASP B C 1
ATOM 5469 O O . ASP B 1 167 ? -38.855 -6.432 -88.633 1.000 21.443 167 ASP B O 1
ATOM 5478 N N . TYR B 1 168 ? -40.932 -6.796 -89.444 1.000 16.687 168 TYR B N 1
ATOM 5479 C CA . TYR B 1 168 ? -41.394 -7.624 -88.333 1.000 17.368 168 TYR B CA 1
ATOM 5480 C C . TYR B 1 168 ? -41.869 -9.005 -88.778 1.000 17.594 168 TYR B C 1
ATOM 5481 O O . TYR B 1 168 ? -42.190 -9.836 -87.928 1.000 19.190 168 TYR B O 1
ATOM 5498 N N . GLN B 1 169 ? -41.929 -9.257 -90.092 1.000 16.904 169 GLN B N 1
ATOM 5499 C CA . GLN B 1 169 ? -42.464 -10.506 -90.628 1.000 14.768 169 GLN B CA 1
ATOM 5500 C C . GLN B 1 169 ? -43.822 -10.795 -89.976 1.000 16.588 169 GLN B C 1
ATOM 5501 O O . GLN B 1 169 ? -44.692 -9.933 -90.003 1.000 17.824 169 GLN B O 1
ATOM 5513 N N . ASN B 1 170 ? -44.010 -12.000 -89.422 1.000 15.622 170 ASN B N 1
ATOM 5514 C CA . ASN B 1 170 ? -45.286 -12.437 -88.855 1.000 16.382 170 ASN B CA 1
ATOM 5515 C C . ASN B 1 170 ? -45.653 -11.729 -87.544 1.000 17.368 170 ASN B C 1
ATOM 5516 O O . ASN B 1 170 ? -46.756 -11.929 -87.044 1.000 19.047 170 ASN B O 1
ATOM 5525 N N . ARG B 1 171 ? -44.714 -10.977 -86.927 1.000 17.055 171 ARG B N 1
ATOM 5526 C CA . ARG B 1 171 ? -44.907 -10.420 -85.582 1.000 18.457 171 ARG B CA 1
ATOM 5527 C C . ARG B 1 171 ? -45.635 -9.070 -85.653 1.000 17.536 171 ARG B C 1
ATOM 5528 O O . ARG B 1 171 ? -45.102 -7.993 -85.312 1.000 18.687 171 ARG B O 1
ATOM 5547 N N . ARG B 1 172 ? -46.921 -9.160 -86.025 1.000 18.114 172 ARG B N 1
ATOM 5548 C CA . ARG B 1 172 ? -47.762 -7.978 -86.169 1.000 17.995 172 ARG B CA 1
ATOM 5549 C C . ARG B 1 172 ? -47.815 -7.180 -84.861 1.000 15.609 172 ARG B C 1
ATOM 5550 O O . ARG B 1 172 ? -47.728 -5.951 -84.870 1.000 18.904 172 ARG B O 1
ATOM 5569 N N . ALA B 1 173 ? -48.000 -7.870 -83.727 1.000 18.282 173 ALA B N 1
ATOM 5570 C CA . ALA B 1 173 ? -48.136 -7.199 -82.448 1.000 20.130 173 ALA B CA 1
ATOM 5571 C C . ALA B 1 173 ? -46.908 -6.357 -82.108 1.000 18.152 173 ALA B C 1
ATOM 5572 O O . ALA B 1 173 ? -47.050 -5.270 -81.562 1.000 20.249 173 ALA B O 1
ATOM 5579 N N . ASP B 1 174 ? -45.696 -6.881 -82.406 1.000 18.217 174 ASP B N 1
ATOM 5580 C CA . ASP B 1 174 ? -44.460 -6.168 -82.126 1.000 17.284 174 ASP B CA 1
ATOM 5581 C C . ASP B 1 174 ? -44.423 -4.875 -82.941 1.000 18.872 174 ASP B C 1
ATOM 5582 O O . ASP B 1 174 ? -43.942 -3.850 -82.455 1.000 20.128 174 ASP B O 1
ATOM 5591 N N . HIS B 1 175 ? -44.893 -4.909 -84.185 1.000 16.957 175 HIS B N 1
ATOM 5592 C CA . HIS B 1 175 ? -44.995 -3.719 -85.006 1.000 17.085 175 HIS B CA 1
ATOM 5593 C C . HIS B 1 175 ? -45.971 -2.696 -84.391 1.000 18.615 175 HIS B C 1
ATOM 5594 O O . HIS B 1 175 ? -45.656 -1.516 -84.231 1.000 18.916 175 HIS B O 1
ATOM 5607 N N . VAL B 1 176 ? -47.190 -3.166 -84.077 1.000 17.957 176 VAL B N 1
ATOM 5608 C CA . VAL B 1 176 ? -48.251 -2.293 -83.596 1.000 19.326 176 VAL B CA 1
ATOM 5609 C C . VAL B 1 176 ? -47.826 -1.579 -82.300 1.000 19.057 176 VAL B C 1
ATOM 5610 O O . VAL B 1 176 ? -48.117 -0.381 -82.113 1.000 21.014 176 VAL B O 1
ATOM 5623 N N . ASN B 1 177 ? -47.097 -2.291 -81.424 1.000 21.689 177 ASN B N 1
ATOM 5624 C CA . ASN B 1 177 ? -46.615 -1.710 -80.178 1.000 22.025 177 ASN B CA 1
ATOM 5625 C C . ASN B 1 177 ? -45.749 -0.461 -80.408 1.000 27.051 177 ASN B C 1
ATOM 5626 O O . ASN B 1 177 ? -45.719 0.432 -79.554 1.000 28.688 177 ASN B O 1
ATOM 5635 N N . LYS B 1 178 ? -44.996 -0.433 -81.523 1.000 23.973 178 LYS B N 1
ATOM 5636 C CA . LYS B 1 178 ? -44.051 0.651 -81.796 1.000 24.566 178 LYS B CA 1
ATOM 5637 C C . LYS B 1 178 ? -44.751 1.892 -82.398 1.000 20.228 178 LYS B C 1
ATOM 5638 O O . LYS B 1 178 ? -44.219 2.990 -82.370 1.000 23.040 178 LYS B O 1
ATOM 5657 N N . LEU B 1 179 ? -45.952 1.736 -82.966 1.000 19.649 179 LEU B N 1
ATOM 5658 C CA . LEU B 1 179 ? -46.577 2.839 -83.713 1.000 21.091 179 LEU B CA 1
ATOM 5659 C C . LEU B 1 179 ? -46.935 4.007 -82.792 1.000 21.332 179 LEU B C 1
ATOM 5660 O O . LEU B 1 179 ? -46.924 5.150 -83.221 1.000 20.185 179 LEU B O 1
ATOM 5676 N N . TRP B 1 180 ? -47.216 3.722 -81.513 1.000 24.326 180 TRP B N 1
ATOM 5677 C CA . TRP B 1 180 ? -47.640 4.755 -80.574 1.000 23.068 180 TRP B CA 1
ATOM 5678 C C . TRP B 1 180 ? -46.637 5.903 -80.485 1.000 21.809 180 TRP B C 1
ATOM 5679 O O . TRP B 1 180 ? -47.039 7.072 -80.355 1.000 22.574 180 TRP B O 1
ATOM 5700 N N . GLU B 1 181 ? -45.347 5.563 -80.619 1.000 23.720 181 GLU B N 1
ATOM 5701 C CA . GLU B 1 181 ? -44.254 6.518 -80.453 1.000 24.681 181 GLU B CA 1
ATOM 5702 C C . GLU B 1 181 ? -44.168 7.550 -81.587 1.000 26.573 181 GLU B C 1
ATOM 5703 O O . GLU B 1 181 ? -43.450 8.528 -81.438 1.000 28.495 181 GLU B O 1
ATOM 5715 N N . ILE B 1 182 ? -44.823 7.311 -82.748 1.000 21.762 182 ILE B N 1
ATOM 5716 C CA . ILE B 1 182 ? -44.722 8.220 -83.886 1.000 20.491 182 ILE B CA 1
ATOM 5717 C C . ILE B 1 182 ? -46.085 8.846 -84.237 1.000 20.847 182 ILE B C 1
ATOM 5718 O O . ILE B 1 182 ? -46.183 9.565 -85.226 1.000 22.556 182 ILE B O 1
ATOM 5734 N N . ILE B 1 183 ? -47.122 8.634 -83.429 1.000 19.358 183 ILE B N 1
ATOM 5735 C CA . ILE B 1 183 ? -48.399 9.302 -83.688 1.000 19.665 183 ILE B CA 1
ATOM 5736 C C . ILE B 1 183 ? -48.289 10.800 -83.355 1.000 21.855 183 ILE B C 1
ATOM 5737 O O . ILE B 1 183 ? -47.866 11.187 -82.257 1.000 20.898 183 ILE B O 1
ATOM 5753 N N . ASP B 1 184 ? -48.672 11.623 -84.338 1.000 21.660 184 ASP B N 1
ATOM 5754 C CA . ASP B 1 184 ? -48.840 13.064 -84.192 1.000 23.257 184 ASP B CA 1
ATOM 5755 C C . ASP B 1 184 ? -50.264 13.355 -83.708 1.000 19.922 184 ASP B C 1
ATOM 5756 O O . ASP B 1 184 ? -51.209 13.474 -84.516 1.000 22.016 184 ASP B O 1
ATOM 5765 N N . TRP B 1 185 ? -50.422 13.444 -82.392 1.000 24.757 185 TRP B N 1
ATOM 5766 C CA . TRP B 1 185 ? -51.751 13.623 -81.795 1.000 27.089 185 TRP B CA 1
ATOM 5767 C C . TRP B 1 185 ? -52.359 14.978 -82.130 1.000 26.627 185 TRP B C 1
ATOM 5768 O O . TRP B 1 185 ? -53.583 15.120 -82.088 1.000 30.721 185 TRP B O 1
ATOM 5789 N N . ASP B 1 186 ? -51.531 15.983 -82.459 1.000 29.356 186 ASP B N 1
ATOM 5790 C CA . ASP B 1 186 ? -52.061 17.264 -82.915 1.000 33.765 186 ASP B CA 1
ATOM 5791 C C . ASP B 1 186 ? -52.895 17.074 -84.177 1.000 34.045 186 ASP B C 1
ATOM 5792 O O . ASP B 1 186 ? -53.985 17.643 -84.277 1.000 36.028 186 ASP B O 1
ATOM 5801 N N . VAL B 1 187 ? -52.402 16.242 -85.105 1.000 32.519 187 VAL B N 1
ATOM 5802 C CA . VAL B 1 187 ? -53.140 15.954 -86.332 1.000 26.013 187 VAL B CA 1
ATOM 5803 C C . VAL B 1 187 ? -54.401 15.142 -86.011 1.000 24.195 187 VAL B C 1
ATOM 5804 O O . VAL B 1 187 ? -55.484 15.454 -86.496 1.000 25.087 187 VAL B O 1
ATOM 5817 N N . VAL B 1 188 ? -54.259 14.092 -85.194 1.000 24.660 188 VAL B N 1
ATOM 5818 C CA . VAL B 1 188 ? -55.378 13.209 -84.884 1.000 23.088 188 VAL B CA 1
ATOM 5819 C C . VAL B 1 188 ? -56.522 13.964 -84.183 1.000 26.249 188 VAL B C 1
ATOM 5820 O O . VAL B 1 188 ? -57.704 13.812 -84.534 1.000 25.535 188 VAL B O 1
ATOM 5833 N N . GLU B 1 189 ? -56.162 14.784 -83.179 1.000 27.113 189 GLU B N 1
ATOM 5834 C CA . GLU B 1 189 ? -57.139 15.578 -82.449 1.000 30.991 189 GLU B CA 1
ATOM 5835 C C . GLU B 1 189 ? -58.011 16.402 -83.393 1.000 25.050 189 GLU B C 1
ATOM 5836 O O . GLU B 1 189 ? -59.206 16.597 -83.151 1.000 32.988 189 GLU B O 1
ATOM 5848 N N . LYS B 1 190 ? -57.364 16.972 -84.430 1.000 30.838 190 LYS B N 1
ATOM 5849 C CA . LYS B 1 190 ? -58.027 17.927 -85.298 1.000 35.293 190 LYS B CA 1
ATOM 5850 C C . LYS B 1 190 ? -58.901 17.229 -86.338 1.000 36.856 190 LYS B C 1
ATOM 5851 O O . LYS B 1 190 ? -59.566 17.887 -87.138 1.000 33.308 190 LYS B O 1
ATOM 5870 N N . ARG B 1 191 ? -58.944 15.891 -86.328 1.000 29.092 191 ARG B N 1
ATOM 5871 C CA . ARG B 1 191 ? -59.881 15.139 -87.153 1.000 26.526 191 ARG B CA 1
ATOM 5872 C C . ARG B 1 191 ? -61.267 15.028 -86.505 1.000 24.802 191 ARG B C 1
ATOM 5873 O O . ARG B 1 191 ? -62.213 14.545 -87.146 1.000 26.941 191 ARG B O 1
ATOM 5892 N N . LEU B 1 192 ? -61.378 15.347 -85.213 1.000 24.926 192 LEU B N 1
ATOM 5893 C CA . LEU B 1 192 ? -62.679 15.291 -84.532 1.000 28.957 192 LEU B CA 1
ATOM 5894 C C . LEU B 1 192 ? -63.747 16.186 -85.228 1.000 31.944 192 LEU B C 1
ATOM 5895 O O . LEU B 1 192 ? -64.901 15.720 -85.250 1.000 34.857 192 LEU B O 1
ATOM 5912 N N . MET C 1 1 ? -15.154 -78.336 -78.092 1.000 52.889 1 MET C N 1
ATOM 5913 C CA . MET C 1 1 ? -15.208 -77.501 -79.312 1.000 60.743 1 MET C CA 1
ATOM 5914 C C . MET C 1 1 ? -14.365 -76.248 -79.108 1.000 69.042 1 MET C C 1
ATOM 5915 O O . MET C 1 1 ? -13.850 -75.774 -80.124 1.000 77.422 1 MET C O 1
ATOM 5931 N N . TYR C 1 2 ? -14.271 -75.686 -77.874 1.000 46.035 2 TYR C N 1
ATOM 5932 C CA . TYR C 1 2 ? -13.713 -74.335 -77.746 1.000 37.759 2 TYR C CA 1
ATOM 5933 C C . TYR C 1 2 ? -12.206 -74.453 -77.568 1.000 45.313 2 TYR C C 1
ATOM 5934 O O . TYR C 1 2 ? -11.746 -75.243 -76.741 1.000 42.885 2 TYR C O 1
ATOM 5951 N N . GLU C 1 3 ? -11.422 -73.715 -78.359 1.000 47.890 3 GLU C N 1
ATOM 5952 C CA . GLU C 1 3 ? -9.967 -73.738 -78.254 1.000 48.632 3 GLU C CA 1
ATOM 5953 C C . GLU C 1 3 ? -9.462 -72.319 -78.019 1.000 41.856 3 GLU C C 1
ATOM 5954 O O . GLU C 1 3 ? -10.177 -71.328 -78.124 1.000 44.986 3 GLU C O 1
ATOM 5966 N N . MET C 1 4 ? -8.179 -72.253 -77.669 1.000 51.601 4 MET C N 1
ATOM 5967 C CA . MET C 1 4 ? -7.500 -70.994 -77.443 1.000 39.238 4 MET C CA 1
ATOM 5968 C C . MET C 1 4 ? -7.379 -70.237 -78.755 1.000 38.739 4 MET C C 1
ATOM 5969 O O . MET C 1 4 ? -7.002 -70.807 -79.751 1.000 43.840 4 MET C O 1
ATOM 5983 N N . PRO C 1 5 ? -7.649 -68.914 -78.761 1.000 43.113 5 PRO C N 1
ATOM 5984 C CA . PRO C 1 5 ? -7.332 -68.092 -79.925 1.000 39.568 5 PRO C CA 1
ATOM 5985 C C . PRO C 1 5 ? -5.824 -67.880 -80.019 1.000 39.767 5 PRO C C 1
ATOM 5986 O O . PRO C 1 5 ? -5.162 -67.684 -79.006 1.000 48.840 5 PRO C O 1
ATOM 5997 N N . LYS C 1 6 ? -5.324 -67.909 -81.252 1.000 38.374 6 LYS C N 1
ATOM 5998 C CA . LYS C 1 6 ? -3.914 -67.656 -81.537 1.000 37.048 6 LYS C CA 1
ATOM 5999 C C . LYS C 1 6 ? -3.565 -66.201 -81.256 1.000 38.705 6 LYS C C 1
ATOM 6000 O O . LYS C 1 6 ? -4.233 -65.330 -81.794 1.000 38.972 6 LYS C O 1
ATOM 6019 N N . LEU C 1 7 ? -2.534 -65.935 -80.434 1.000 35.060 7 LEU C N 1
ATOM 6020 C CA . LEU C 1 7 ? -1.998 -64.581 -80.300 1.000 42.499 7 LEU C CA 1
ATOM 6021 C C . LEU C 1 7 ? -1.285 -64.195 -81.600 1.000 34.818 7 LEU C C 1
ATOM 6022 O O . LEU C 1 7 ? -0.464 -64.958 -82.110 1.000 33.568 7 LEU C O 1
ATOM 6038 N N . PRO C 1 8 ? -1.541 -62.977 -82.133 1.000 35.692 8 PRO C N 1
ATOM 6039 C CA . PRO C 1 8 ? -0.854 -62.492 -83.338 1.000 35.136 8 PRO C CA 1
ATOM 6040 C C . PRO C 1 8 ? 0.552 -61.926 -83.100 1.000 33.417 8 PRO C C 1
ATOM 6041 O O . PRO C 1 8 ? 1.165 -61.410 -84.027 1.000 45.852 8 PRO C O 1
ATOM 6052 N N . TYR C 1 9 ? 1.063 -62.066 -81.861 1.000 33.256 9 TYR C N 1
ATOM 6053 C CA . TYR C 1 9 ? 2.364 -61.523 -81.479 1.000 27.236 9 TYR C CA 1
ATOM 6054 C C . TYR C 1 9 ? 2.942 -62.439 -80.399 1.000 25.169 9 TYR C C 1
ATOM 6055 O O . TYR C 1 9 ? 2.193 -63.247 -79.807 1.000 28.871 9 TYR C O 1
ATOM 6072 N N . ALA C 1 10 ? 4.255 -62.311 -80.169 1.000 25.603 10 ALA C N 1
ATOM 6073 C CA . ALA C 1 10 ? 4.931 -63.032 -79.105 1.000 28.731 10 ALA C CA 1
ATOM 6074 C C . ALA C 1 10 ? 4.452 -62.513 -77.742 1.000 22.798 10 ALA C C 1
ATOM 6075 O O . ALA C 1 10 ? 3.972 -61.386 -77.623 1.000 25.656 10 ALA C O 1
ATOM 6082 N N . ASN C 1 11 ? 4.624 -63.326 -76.691 1.000 24.773 11 ASN C N 1
ATOM 6083 C CA . ASN C 1 11 ? 4.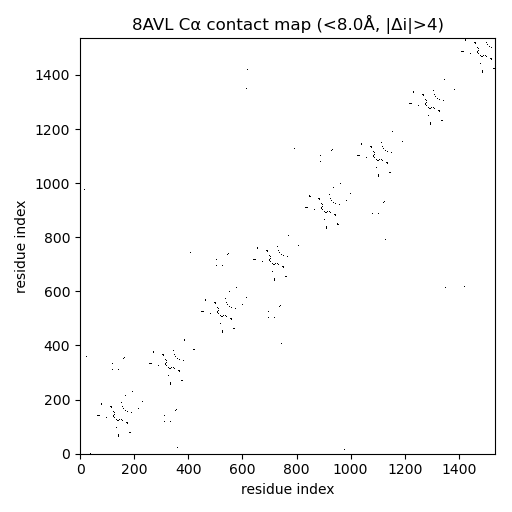111 -62.978 -75.367 1.000 25.011 11 ASN C CA 1
ATOM 6084 C C . ASN C 1 11 ? 4.755 -61.708 -74.799 1.000 26.014 11 ASN C C 1
ATOM 6085 O O . ASN C 1 11 ? 4.117 -61.038 -73.975 1.000 21.592 11 ASN C O 1
ATOM 6094 N N . ASN C 1 12 ? 5.989 -61.360 -75.239 1.000 22.453 12 ASN C N 1
ATOM 6095 C CA . ASN C 1 12 ? 6.658 -60.150 -74.764 1.000 24.140 12 ASN C CA 1
ATOM 6096 C C . ASN C 1 12 ? 6.504 -58.961 -75.718 1.000 21.867 12 ASN C C 1
ATOM 6097 O O . ASN C 1 12 ? 7.115 -57.912 -75.490 1.000 27.467 12 ASN C O 1
ATOM 6106 N N . ALA C 1 13 ? 5.688 -59.125 -76.781 1.000 27.880 13 ALA C N 1
ATOM 6107 C CA . ALA C 1 13 ? 5.661 -58.159 -77.871 1.000 26.684 13 ALA C CA 1
ATOM 6108 C C . ALA C 1 13 ? 4.958 -56.857 -77.498 1.000 26.765 13 ALA C C 1
ATOM 6109 O O . ALA C 1 13 ? 5.169 -55.865 -78.189 1.000 27.538 13 ALA C O 1
ATOM 6116 N N . LEU C 1 14 ? 4.144 -56.847 -76.421 1.000 23.756 14 LEU C N 1
ATOM 6117 C CA . LEU C 1 14 ? 3.434 -55.620 -76.020 1.000 23.608 14 LEU C CA 1
ATOM 6118 C C . LEU C 1 14 ? 4.222 -54.861 -74.947 1.000 26.667 14 LEU C C 1
ATOM 6119 O O . LEU C 1 14 ? 3.769 -53.836 -74.432 1.000 22.807 14 LEU C O 1
ATOM 6135 N N . GLU C 1 15 ? 5.421 -55.366 -74.609 1.000 26.056 15 GLU C N 1
ATOM 6136 C CA . GLU C 1 15 ? 6.314 -54.624 -73.739 1.000 22.478 15 GLU C CA 1
ATOM 6137 C C . GLU C 1 15 ? 6.782 -53.368 -74.466 1.000 25.116 15 GLU C C 1
ATOM 6138 O O . GLU C 1 15 ? 7.024 -53.407 -75.678 1.000 30.829 15 GLU C O 1
ATOM 6150 N N . PRO C 1 16 ? 6.989 -52.230 -73.749 1.000 29.746 16 PRO C N 1
ATOM 6151 C CA . PRO C 1 16 ? 6.889 -52.161 -72.288 1.000 25.328 16 PRO C CA 1
ATOM 6152 C C . PRO C 1 16 ? 5.534 -51.824 -71.636 1.000 23.333 16 PRO C C 1
ATOM 6153 O O . PRO C 1 16 ? 5.421 -51.479 -70.437 1.000 23.441 16 PRO C O 1
ATOM 6164 N N . VAL C 1 17 ? 4.460 -51.813 -72.423 1.000 22.879 17 VAL C N 1
ATOM 6165 C CA . VAL C 1 17 ? 3.136 -51.430 -71.917 1.000 21.685 17 VAL C CA 1
ATOM 6166 C C . VAL C 1 17 ? 2.523 -52.552 -71.056 1.000 26.114 17 VAL C C 1
ATOM 6167 O O . VAL C 1 17 ? 2.088 -52.338 -69.929 1.000 20.778 17 VAL C O 1
ATOM 6180 N N . ILE C 1 18 ? 2.447 -53.765 -71.615 1.000 22.315 18 ILE C N 1
ATOM 6181 C CA . ILE C 1 18 ? 1.999 -54.953 -70.915 1.000 21.307 18 ILE C CA 1
ATOM 6182 C C . ILE C 1 18 ? 3.160 -55.948 -70.932 1.000 22.320 18 ILE C C 1
ATOM 6183 O O . ILE C 1 18 ? 3.709 -56.260 -71.959 1.000 23.500 18 ILE C O 1
ATOM 6199 N N . SER C 1 19 ? 3.540 -56.419 -69.747 1.000 23.947 19 SER C N 1
ATOM 6200 C CA . SER C 1 19 ? 4.707 -57.267 -69.571 1.000 22.155 19 SER C CA 1
ATOM 6201 C C . SER C 1 19 ? 4.429 -58.655 -70.151 1.000 20.650 19 SER C C 1
ATOM 6202 O O . SER C 1 19 ? 3.287 -59.124 -70.210 1.000 19.501 19 SER C O 1
ATOM 6209 N N . GLN C 1 20 ? 5.492 -59.363 -70.474 1.000 19.557 20 GLN C N 1
ATOM 6210 C CA . GLN C 1 20 ? 5.408 -60.779 -70.777 1.000 20.418 20 GLN C CA 1
ATOM 6211 C C . GLN C 1 20 ? 4.769 -61.535 -69.622 1.000 20.840 20 GLN C C 1
ATOM 6212 O O . GLN C 1 20 ? 3.967 -62.442 -69.869 1.000 21.490 20 GLN C O 1
ATOM 6224 N N . GLN C 1 21 ? 5.141 -61.203 -68.370 1.000 23.599 21 GLN C N 1
ATOM 6225 C CA . GLN C 1 21 ? 4.571 -61.880 -67.214 1.000 22.572 21 GLN C CA 1
ATOM 6226 C C . GLN C 1 21 ? 3.039 -61.765 -67.249 1.000 19.529 21 GLN C C 1
ATOM 6227 O O . GLN C 1 21 ? 2.324 -62.752 -67.082 1.000 22.254 21 GLN C O 1
ATOM 6239 N N . THR C 1 22 ? 2.524 -60.563 -67.498 1.000 18.782 22 THR C N 1
ATOM 6240 C CA . THR C 1 22 ? 1.080 -60.386 -67.536 1.000 20.847 22 THR C CA 1
ATOM 6241 C C . THR C 1 22 ? 0.470 -61.210 -68.677 1.000 20.836 22 THR C C 1
ATOM 6242 O O . THR C 1 22 ? -0.550 -61.865 -68.484 1.000 22.665 22 THR C O 1
ATOM 6252 N N . ILE C 1 23 ? 1.080 -61.214 -69.877 1.000 18.008 23 ILE C N 1
ATOM 6253 C CA . ILE C 1 23 ? 0.515 -62.012 -70.956 1.000 18.246 23 ILE C CA 1
ATOM 6254 C C . ILE C 1 23 ? 0.539 -63.497 -70.592 1.000 20.450 23 ILE C C 1
ATOM 6255 O O . ILE C 1 23 ? -0.449 -64.212 -70.814 1.000 20.652 23 ILE C O 1
ATOM 6271 N N . ASP C 1 24 ? 1.653 -63.956 -70.015 1.000 21.313 24 ASP C N 1
ATOM 6272 C CA . ASP C 1 24 ? 1.791 -65.354 -69.625 1.000 20.997 24 ASP C CA 1
ATOM 6273 C C . ASP C 1 24 ? 0.643 -65.794 -68.699 1.000 21.005 24 ASP C C 1
ATOM 6274 O O . ASP C 1 24 ? 0.080 -66.882 -68.884 1.000 22.837 24 ASP C O 1
ATOM 6283 N N . TYR C 1 25 ? 0.311 -64.972 -67.685 1.000 20.676 25 TYR C N 1
ATOM 6284 C CA . TYR C 1 25 ? -0.786 -65.289 -66.778 1.000 21.777 25 TYR C CA 1
ATOM 6285 C C . TYR C 1 25 ? -2.145 -65.020 -67.445 1.000 20.708 25 TYR C C 1
ATOM 6286 O O . TYR C 1 25 ? -3.051 -65.858 -67.409 1.000 24.305 25 TYR C O 1
ATOM 6303 N N . HIS C 1 26 ? -2.304 -63.838 -68.024 1.000 20.795 26 HIS C N 1
ATOM 6304 C CA . HIS C 1 26 ? -3.607 -63.339 -68.472 1.000 20.390 26 HIS C CA 1
ATOM 6305 C C . HIS C 1 26 ? -4.145 -64.184 -69.619 1.000 21.358 26 HIS C C 1
ATOM 6306 O O . HIS C 1 26 ? -5.292 -64.664 -69.581 1.000 21.074 26 HIS C O 1
ATOM 6319 N N . TYR C 1 27 ? -3.294 -64.375 -70.651 1.000 22.135 27 TYR C N 1
ATOM 6320 C CA . TYR C 1 27 ? -3.618 -65.258 -71.761 1.000 23.449 27 TYR C CA 1
ATOM 6321 C C . TYR C 1 27 ? -3.431 -66.726 -71.381 1.000 21.943 27 TYR C C 1
ATOM 6322 O O . TYR C 1 27 ? -4.351 -67.541 -71.531 1.000 26.114 27 TYR C O 1
ATOM 6339 N N . GLY C 1 28 ? -2.233 -67.077 -70.886 1.000 25.378 28 GLY C N 1
ATOM 6340 C CA . GLY C 1 28 ? -1.850 -68.476 -70.751 1.000 27.282 28 GLY C CA 1
ATOM 6341 C C . GLY C 1 28 ? -2.598 -69.224 -69.647 1.000 32.715 28 GLY C C 1
ATOM 6342 O O . GLY C 1 28 ? -2.740 -70.459 -69.720 1.000 27.250 28 GLY C O 1
ATOM 6346 N N . LYS C 1 29 ? -3.043 -68.484 -68.606 1.000 30.679 29 LYS C N 1
ATOM 6347 C CA . LYS C 1 29 ? -3.727 -69.096 -67.472 1.000 30.497 29 LYS C CA 1
ATOM 6348 C C . LYS C 1 29 ? -5.179 -68.642 -67.384 1.000 23.711 29 LYS C C 1
ATOM 6349 O O . LYS C 1 29 ? -6.047 -69.506 -67.408 1.000 25.153 29 LYS C O 1
ATOM 6368 N N . HIS C 1 30 ? -5.475 -67.330 -67.303 1.000 21.711 30 HIS C N 1
ATOM 6369 C CA . HIS C 1 30 ? -6.870 -66.916 -67.133 1.000 23.316 30 HIS C CA 1
ATOM 6370 C C . HIS C 1 30 ? -7.723 -67.319 -68.343 1.000 22.030 30 HIS C C 1
ATOM 6371 O O . HIS C 1 30 ? -8.767 -67.965 -68.180 1.000 22.130 30 HIS C O 1
ATOM 6384 N N . LEU C 1 31 ? -7.278 -66.986 -69.566 1.000 21.108 31 LEU C N 1
ATOM 6385 C CA . LEU C 1 31 ? -8.103 -67.303 -70.724 1.000 19.794 31 LEU C CA 1
ATOM 6386 C C . LEU C 1 31 ? -8.193 -68.826 -70.895 1.000 22.254 31 LEU C C 1
ATOM 6387 O O . LEU C 1 31 ? -9.269 -69.341 -71.197 1.000 28.119 31 LEU C O 1
ATOM 6403 N N . GLN C 1 32 ? -7.081 -69.539 -70.659 1.000 24.695 32 GLN C N 1
ATOM 6404 C CA . GLN C 1 32 ? -7.103 -70.994 -70.723 1.000 26.384 32 GLN C CA 1
ATOM 6405 C C . GLN C 1 32 ? -8.182 -71.561 -69.781 1.000 30.093 32 GLN C C 1
ATOM 6406 O O . GLN C 1 32 ? -8.901 -72.500 -70.137 1.000 27.494 32 GLN C O 1
ATOM 6418 N N . THR C 1 33 ? -8.291 -71.009 -68.562 1.000 26.296 33 THR C N 1
ATOM 6419 C CA . THR C 1 33 ? -9.260 -71.490 -67.582 1.000 22.264 33 THR C CA 1
ATOM 6420 C C . THR C 1 33 ? -10.690 -71.238 -68.077 1.000 23.214 33 THR C C 1
ATOM 6421 O O . THR C 1 33 ? -11.564 -72.086 -67.938 1.000 24.949 33 THR C O 1
ATOM 6431 N N . TYR C 1 34 ? -10.943 -70.060 -68.647 1.000 24.099 34 TYR C N 1
ATOM 6432 C CA . TYR C 1 34 ? -12.266 -69.751 -69.182 1.000 24.112 34 TYR C CA 1
ATOM 6433 C C . TYR C 1 34 ? -12.651 -70.709 -70.317 1.000 28.656 34 TYR C C 1
ATOM 6434 O O . TYR C 1 34 ? -13.785 -71.177 -70.381 1.000 27.134 34 TYR C O 1
ATOM 6451 N N . VAL C 1 35 ? -11.711 -71.010 -71.210 1.000 28.214 35 VAL C N 1
ATOM 6452 C CA . VAL C 1 35 ? -11.946 -71.964 -72.291 1.000 29.011 35 VAL C CA 1
ATOM 6453 C C . VAL C 1 35 ? -12.213 -73.373 -71.717 1.000 25.152 35 VAL C C 1
ATOM 6454 O O . VAL C 1 35 ? -13.156 -74.052 -72.118 1.000 33.757 35 VAL C O 1
ATOM 6467 N N . ASN C 1 36 ? -11.372 -73.805 -70.762 1.000 26.547 36 ASN C N 1
ATOM 6468 C CA . ASN C 1 36 ? -11.534 -75.087 -70.091 1.000 27.494 36 ASN C CA 1
ATOM 6469 C C . ASN C 1 36 ? -12.931 -75.212 -69.467 1.000 33.833 36 ASN C C 1
ATOM 6470 O O . ASN C 1 36 ? -13.615 -76.239 -69.604 1.000 36.284 36 ASN C O 1
ATOM 6479 N N . ASN C 1 37 ? -13.347 -74.152 -68.771 1.000 30.513 37 ASN C N 1
ATOM 6480 C CA . ASN C 1 37 ? -14.637 -74.132 -68.104 1.000 30.444 37 ASN C CA 1
ATOM 6481 C C . ASN C 1 37 ? -15.787 -74.236 -69.098 1.000 34.237 37 ASN C C 1
ATOM 6482 O O . ASN C 1 37 ? -16.745 -74.974 -68.869 1.000 32.767 37 ASN C O 1
ATOM 6491 N N . LEU C 1 38 ? -15.700 -73.489 -70.204 1.000 34.424 38 LEU C N 1
ATOM 6492 C CA . LEU C 1 38 ? -16.729 -73.557 -71.241 1.000 37.181 38 LEU C CA 1
ATOM 6493 C C . LEU C 1 38 ? -16.849 -74.998 -71.747 1.000 30.782 38 LEU C C 1
ATOM 6494 O O . LEU C 1 38 ? -17.962 -75.507 -71.899 1.000 46.883 38 LEU C O 1
ATOM 6510 N N . ASN C 1 39 ? -15.705 -75.654 -72.003 1.000 31.308 39 ASN C N 1
ATOM 6511 C CA . ASN C 1 39 ? -15.708 -77.023 -72.509 1.000 37.830 39 ASN C CA 1
ATOM 6512 C C . ASN C 1 39 ? -16.314 -77.993 -71.486 1.000 50.978 39 ASN C C 1
ATOM 6513 O O . ASN C 1 39 ? -16.926 -78.992 -71.890 1.000 45.185 39 ASN C O 1
ATOM 6522 N N . SER C 1 40 ? -16.172 -77.686 -70.179 1.000 45.945 40 SER C N 1
ATOM 6523 C CA . SER C 1 40 ? -16.725 -78.517 -69.116 1.000 29.691 40 SER C CA 1
ATOM 6524 C C . SER C 1 40 ? -18.241 -78.323 -68.953 1.000 33.019 40 SER C C 1
ATOM 6525 O O . SER C 1 40 ? -18.972 -79.264 -68.643 1.000 35.771 40 SER C O 1
ATOM 6532 N N . LEU C 1 41 ? -18.707 -77.089 -69.164 1.000 34.004 41 LEU C N 1
ATOM 6533 C CA . LEU C 1 41 ? -20.048 -76.675 -68.768 1.000 37.404 41 LEU C CA 1
ATOM 6534 C C . LEU C 1 41 ? -21.086 -76.819 -69.881 1.000 33.361 41 LEU C C 1
ATOM 6535 O O . LEU C 1 41 ? -22.277 -76.997 -69.606 1.000 37.595 41 LEU C O 1
ATOM 6551 N N . VAL C 1 42 ? -20.647 -76.710 -71.138 1.000 33.511 42 VAL C N 1
ATOM 6552 C CA . VAL C 1 42 ? -21.542 -76.620 -72.289 1.000 33.821 42 VAL C CA 1
ATOM 6553 C C . VAL C 1 42 ? -22.108 -77.990 -72.697 1.000 30.662 42 VAL C C 1
ATOM 6554 O O . VAL C 1 42 ? -23.284 -78.046 -73.087 1.000 34.890 42 VAL C O 1
ATOM 6567 N N . PRO C 1 43 ? -21.343 -79.119 -72.670 1.000 38.995 43 PRO C N 1
ATOM 6568 C CA . PRO C 1 43 ? -21.867 -80.391 -73.154 1.000 39.893 43 PRO C CA 1
ATOM 6569 C C . PRO C 1 43 ? -23.283 -80.901 -72.968 1.000 49.846 43 PRO C C 1
ATOM 6570 O O . PRO C 1 43 ? -23.730 -81.457 -73.962 1.000 105.430 43 PRO C O 1
ATOM 6581 N N . GLY C 1 44 ? -23.979 -80.883 -71.820 1.000 48.074 44 GLY C N 1
ATOM 6582 C CA . GLY C 1 44 ? -25.329 -81.435 -71.787 1.000 53.135 44 GLY C CA 1
ATOM 6583 C C . GLY C 1 44 ? -26.425 -80.404 -72.085 1.000 52.244 44 GLY C C 1
ATOM 6584 O O . GLY C 1 44 ? -27.582 -80.635 -71.685 1.000 48.818 44 GLY C O 1
ATOM 6588 N N . THR C 1 45 ? -26.053 -79.222 -72.607 1.000 41.005 45 THR C N 1
ATOM 6589 C CA . THR C 1 45 ? -26.901 -78.026 -72.544 1.000 38.606 45 THR C CA 1
ATOM 6590 C C . THR C 1 45 ? -27.328 -77.603 -73.950 1.000 38.326 45 THR C C 1
ATOM 6591 O O . THR C 1 45 ? -26.809 -78.111 -74.950 1.000 38.935 45 THR C O 1
ATOM 6601 N N . GLU C 1 46 ? -28.264 -76.638 -74.000 1.000 39.644 46 GLU C N 1
ATOM 6602 C CA . GLU C 1 46 ? -28.739 -76.051 -75.248 1.000 44.815 46 GLU C CA 1
ATOM 6603 C C . GLU C 1 46 ? -27.628 -75.267 -75.957 1.000 47.177 46 GLU C C 1
ATOM 6604 O O . GLU C 1 46 ? -27.806 -74.836 -77.098 1.000 49.758 46 GLU C O 1
ATOM 6616 N N . TYR C 1 47 ? -26.481 -75.050 -75.286 1.000 39.227 47 TYR C N 1
ATOM 6617 C CA . TYR C 1 47 ? -25.385 -74.264 -75.834 1.000 39.466 47 TYR C CA 1
ATOM 6618 C C . TYR C 1 47 ? -24.383 -75.160 -76.550 1.000 32.046 47 TYR C C 1
ATOM 6619 O O . TYR C 1 47 ? -23.509 -74.633 -77.233 1.000 35.576 47 TYR C O 1
ATOM 6636 N N . GLU C 1 48 ? -24.548 -76.485 -76.468 1.000 44.648 48 GLU C N 1
ATOM 6637 C CA . GLU C 1 48 ? -23.668 -77.398 -77.180 1.000 39.730 48 GLU C CA 1
ATOM 6638 C C . GLU C 1 48 ? -23.733 -77.106 -78.686 1.000 47.201 48 GLU C C 1
ATOM 6639 O O . GLU C 1 48 ? -24.820 -76.967 -79.243 1.000 59.137 48 GLU C O 1
ATOM 6651 N N . GLY C 1 49 ? -22.557 -76.987 -79.319 1.000 44.807 49 GLY C N 1
ATOM 6652 C CA . GLY C 1 49 ? -22.447 -76.709 -80.737 1.000 37.029 49 GLY C CA 1
ATOM 6653 C C . GLY C 1 49 ? -22.475 -75.226 -81.094 1.000 47.400 49 GLY C C 1
ATOM 6654 O O . GLY C 1 49 ? -22.230 -74.897 -82.244 1.000 50.891 49 GLY C O 1
ATOM 6658 N N . LYS C 1 50 ? -22.778 -74.334 -80.132 1.000 41.532 50 LYS C N 1
ATOM 6659 C CA . LYS C 1 50 ? -22.932 -72.908 -80.416 1.000 41.041 50 LYS C CA 1
ATOM 6660 C C . LYS C 1 50 ? -21.571 -72.209 -80.337 1.000 47.326 50 LYS C C 1
ATOM 6661 O O . LYS C 1 50 ? -20.694 -72.611 -79.542 1.000 38.496 50 LYS C O 1
ATOM 6680 N N . THR C 1 51 ? -21.409 -71.144 -81.147 1.000 36.336 51 THR C N 1
ATOM 6681 C CA . THR C 1 51 ? -20.230 -70.297 -81.022 1.000 41.373 51 THR C CA 1
ATOM 6682 C C . THR C 1 51 ? -20.259 -69.552 -79.681 1.000 36.306 51 THR C C 1
ATOM 6683 O O . THR C 1 51 ? -21.322 -69.326 -79.075 1.000 34.296 51 THR C O 1
ATOM 6693 N N . VAL C 1 52 ? -19.066 -69.139 -79.241 1.000 34.023 52 VAL C N 1
ATOM 6694 C CA . VAL C 1 52 ? -18.956 -68.308 -78.054 1.000 31.449 52 VAL C CA 1
ATOM 6695 C C . VAL C 1 52 ? -19.889 -67.087 -78.164 1.000 30.024 52 VAL C C 1
ATOM 6696 O O . VAL C 1 52 ? -20.620 -66.752 -77.224 1.000 34.014 52 VAL C O 1
ATOM 6709 N N . GLU C 1 53 ? -19.860 -66.399 -79.320 1.000 36.311 53 GLU C N 1
ATOM 6710 C CA . GLU C 1 53 ? -20.672 -65.210 -79.537 1.000 32.554 53 GLU C CA 1
ATOM 6711 C C . GLU C 1 53 ? -22.163 -65.521 -79.339 1.000 32.351 53 GLU C C 1
ATOM 6712 O O . GLU C 1 53 ? -22.886 -64.743 -78.705 1.000 37.234 53 GLU C O 1
ATOM 6724 N N . ALA C 1 54 ? -22.632 -66.637 -79.913 1.000 35.482 54 ALA C N 1
ATOM 6725 C CA . ALA C 1 54 ? -24.042 -67.013 -79.821 1.000 36.154 54 ALA C CA 1
ATOM 6726 C C . ALA C 1 54 ? -24.454 -67.254 -78.364 1.000 32.091 54 ALA C C 1
ATOM 6727 O O . ALA C 1 54 ? -25.589 -66.921 -77.970 1.000 35.034 54 ALA C O 1
ATOM 6734 N N . ILE C 1 55 ? -23.535 -67.842 -77.575 1.000 34.026 55 ILE C N 1
ATOM 6735 C CA . ILE C 1 55 ? -23.787 -68.084 -76.157 1.000 28.418 55 ILE C CA 1
ATOM 6736 C C . ILE C 1 55 ? -23.909 -66.746 -75.412 1.000 31.392 55 ILE C C 1
ATOM 6737 O O . ILE C 1 55 ? -24.824 -66.540 -74.622 1.000 35.942 55 ILE C O 1
ATOM 6753 N N . VAL C 1 56 ? -22.966 -65.831 -75.651 1.000 35.123 56 VAL C N 1
ATOM 6754 C CA . VAL C 1 56 ? -22.995 -64.535 -74.985 1.000 30.724 56 VAL C CA 1
ATOM 6755 C C . VAL C 1 56 ? -24.297 -63.797 -75.307 1.000 31.351 56 VAL C C 1
ATOM 6756 O O . VAL C 1 56 ? -24.853 -63.126 -74.439 1.000 33.389 56 VAL C O 1
ATOM 6769 N N . ALA C 1 57 ? -24.779 -63.942 -76.552 1.000 33.183 57 ALA C N 1
ATOM 6770 C CA . ALA C 1 57 ? -25.979 -63.254 -77.011 1.000 26.863 57 ALA C CA 1
ATOM 6771 C C . ALA C 1 57 ? -27.248 -63.831 -76.388 1.000 35.698 57 ALA C C 1
ATOM 6772 O O . ALA C 1 57 ? -28.268 -63.148 -76.405 1.000 42.370 57 ALA C O 1
ATOM 6779 N N . SER C 1 58 ? -27.204 -65.071 -75.849 1.000 38.148 58 SER C N 1
ATOM 6780 C CA . SER C 1 58 ? -28.422 -65.771 -75.462 1.000 40.605 58 SER C CA 1
ATOM 6781 C C . SER C 1 58 ? -28.465 -66.176 -73.978 1.000 40.804 58 SER C C 1
ATOM 6782 O O . SER C 1 58 ? -29.548 -66.314 -73.435 1.000 36.780 58 SER C O 1
ATOM 6789 N N . ALA C 1 59 ? -27.320 -66.383 -73.315 1.000 40.977 59 ALA C N 1
ATOM 6790 C CA . ALA C 1 59 ? -27.328 -67.008 -71.999 1.000 38.917 59 ALA C CA 1
ATOM 6791 C C . ALA C 1 59 ? -27.741 -66.027 -70.906 1.000 40.308 59 ALA C C 1
ATOM 6792 O O . ALA C 1 59 ? -27.331 -64.865 -70.920 1.000 44.732 59 ALA C O 1
ATOM 6799 N N . PRO C 1 60 ? -28.487 -66.495 -69.874 1.000 33.498 60 PRO C N 1
ATOM 6800 C CA . PRO C 1 60 ? -28.761 -65.663 -68.692 1.000 34.667 60 PRO C CA 1
ATOM 6801 C C . PRO C 1 60 ? -27.512 -65.616 -67.806 1.000 36.852 60 PRO C C 1
ATOM 6802 O O . PRO C 1 60 ? -26.529 -66.350 -68.054 1.000 31.511 60 PRO C O 1
ATOM 6813 N N . ASP C 1 61 ? -27.562 -64.787 -66.750 1.000 37.924 61 ASP C N 1
ATOM 6814 C CA . ASP C 1 61 ? -26.488 -64.789 -65.781 1.000 27.174 61 ASP C CA 1
ATOM 6815 C C . ASP C 1 61 ? -26.294 -66.201 -65.246 1.000 29.162 61 ASP C C 1
ATOM 6816 O O . ASP C 1 61 ? -27.257 -66.918 -65.012 1.000 34.582 61 ASP C O 1
ATOM 6825 N N . GLY C 1 62 ? -25.022 -66.562 -65.049 1.000 30.552 62 GLY C N 1
ATOM 6826 C CA . GLY C 1 62 ? -24.652 -67.882 -64.578 1.000 27.359 62 GLY C CA 1
ATOM 6827 C C . GLY C 1 62 ? -23.240 -68.215 -65.036 1.000 26.575 62 GLY C C 1
ATOM 6828 O O . GLY C 1 62 ? -22.580 -67.395 -65.686 1.000 27.624 62 GLY C O 1
ATOM 6832 N N . ALA C 1 63 ? -22.808 -69.448 -64.729 1.000 25.047 63 ALA C N 1
ATOM 6833 C CA . ALA C 1 63 ? -21.440 -69.867 -65.013 1.000 28.212 63 ALA C CA 1
ATOM 6834 C C . ALA C 1 63 ? -21.156 -69.926 -66.524 1.000 27.958 63 ALA C C 1
ATOM 6835 O O . ALA C 1 63 ? -20.074 -69.546 -66.970 1.000 28.643 63 ALA C O 1
ATOM 6842 N N . ILE C 1 64 ? -22.130 -70.376 -67.332 1.000 24.707 64 ILE C N 1
ATOM 6843 C CA . ILE C 1 64 ? -21.906 -70.475 -68.770 1.000 27.563 64 ILE C CA 1
ATOM 6844 C C . ILE C 1 64 ? -21.702 -69.069 -69.361 1.000 28.970 64 ILE C C 1
ATOM 6845 O O . ILE C 1 64 ? -20.754 -68.848 -70.124 1.000 31.910 64 ILE C O 1
ATOM 6861 N N . PHE C 1 65 ? -22.571 -68.109 -68.986 1.000 27.071 65 PHE C N 1
ATOM 6862 C CA . PHE C 1 65 ? -22.415 -66.745 -69.451 1.000 28.761 65 PHE C CA 1
ATOM 6863 C C . PHE C 1 65 ? -21.073 -66.149 -68.995 1.000 29.127 65 PHE C C 1
ATOM 6864 O O . PHE C 1 65 ? -20.375 -65.496 -69.777 1.000 29.645 65 PHE C O 1
ATOM 6881 N N . ASN C 1 66 ? -20.720 -66.345 -67.719 1.000 25.177 66 ASN C N 1
ATOM 6882 C CA . ASN C 1 66 ? -19.498 -65.780 -67.166 1.000 30.228 66 ASN C CA 1
ATOM 6883 C C . ASN C 1 66 ? -18.291 -66.223 -67.997 1.000 28.519 66 ASN C C 1
ATOM 6884 O O . ASN C 1 66 ? -17.450 -65.415 -68.352 1.000 25.608 66 ASN C O 1
ATOM 6893 N N . ASN C 1 67 ? -18.218 -67.514 -68.297 1.000 28.109 67 ASN C N 1
ATOM 6894 C CA . ASN C 1 67 ? -17.079 -68.073 -69.003 1.000 22.217 67 ASN C CA 1
ATOM 6895 C C . ASN C 1 67 ? -17.124 -67.722 -70.495 1.000 26.900 67 ASN C C 1
ATOM 6896 O O . ASN C 1 67 ? -16.092 -67.377 -71.071 1.000 22.664 67 ASN C O 1
ATOM 6905 N N . ALA C 1 68 ? -18.305 -67.790 -71.129 1.000 26.687 68 ALA C N 1
ATOM 6906 C CA . ALA C 1 68 ? -18.395 -67.461 -72.541 1.000 26.024 68 ALA C CA 1
ATOM 6907 C C . ALA C 1 68 ? -18.108 -65.964 -72.755 1.000 24.653 68 ALA C C 1
ATOM 6908 O O . ALA C 1 68 ? -17.397 -65.587 -73.688 1.000 23.602 68 ALA C O 1
ATOM 6915 N N . GLY C 1 69 ? -18.683 -65.106 -71.904 1.000 24.537 69 GLY C N 1
ATOM 6916 C CA . GLY C 1 69 ? -18.415 -63.685 -71.968 1.000 25.378 69 GLY C CA 1
ATOM 6917 C C . GLY C 1 69 ? -16.925 -63.392 -71.835 1.000 28.826 69 GLY C C 1
ATOM 6918 O O . GLY C 1 69 ? -16.378 -62.571 -72.570 1.000 27.503 69 GLY C O 1
ATOM 6922 N N . GLN C 1 70 ? -16.257 -64.082 -70.909 1.000 26.624 70 GLN C N 1
ATOM 6923 C CA . GLN C 1 70 ? -14.830 -63.847 -70.722 1.000 25.563 70 GLN C CA 1
ATOM 6924 C C . GLN C 1 70 ? -14.015 -64.403 -71.900 1.000 25.028 70 GLN C C 1
ATOM 6925 O O . GLN C 1 70 ? -13.026 -63.784 -72.292 1.000 24.257 70 GLN C O 1
ATOM 6937 N N . VAL C 1 71 ? -14.425 -65.544 -72.500 1.000 22.633 71 VAL C N 1
ATOM 6938 C CA . VAL C 1 71 ? -13.710 -66.012 -73.684 1.000 25.183 71 VAL C CA 1
ATOM 6939 C C . VAL C 1 71 ? -13.814 -64.978 -74.816 1.000 29.573 71 VAL C C 1
ATOM 6940 O O . VAL C 1 71 ? -12.804 -64.628 -75.446 1.000 25.624 71 VAL C O 1
ATOM 6953 N N . LEU C 1 72 ? -15.039 -64.482 -75.067 1.000 27.246 72 LEU C N 1
ATOM 6954 C CA . LEU C 1 72 ? -15.252 -63.484 -76.102 1.000 27.638 72 LEU C CA 1
ATOM 6955 C C . LEU C 1 72 ? -14.473 -62.201 -75.796 1.000 30.640 72 LEU C C 1
ATOM 6956 O O . LEU C 1 72 ? -13.772 -61.690 -76.668 1.000 26.543 72 LEU C O 1
ATOM 6972 N N . ASN C 1 73 ? -14.613 -61.669 -74.572 1.000 22.830 73 ASN C N 1
ATOM 6973 C CA . ASN C 1 73 ? -13.935 -60.442 -74.177 1.000 28.120 73 ASN C CA 1
ATOM 6974 C C . ASN C 1 73 ? -12.429 -60.554 -74.405 1.000 22.754 73 ASN C C 1
ATOM 6975 O O . ASN C 1 73 ? -11.828 -59.657 -74.998 1.000 23.539 73 ASN C O 1
ATOM 6984 N N . HIS C 1 74 ? -11.828 -61.655 -73.954 1.000 24.676 74 HIS C N 1
ATOM 6985 C CA . HIS C 1 74 ? -10.384 -61.790 -74.023 1.000 24.210 74 HIS C CA 1
ATOM 6986 C C . HIS C 1 74 ? -9.897 -62.038 -75.444 1.000 21.879 74 HIS C C 1
ATOM 6987 O O . HIS C 1 74 ? -8.801 -61.592 -75.797 1.000 25.132 74 HIS C O 1
ATOM 7000 N N . THR C 1 75 ? -10.682 -62.759 -76.244 1.000 26.284 75 THR C N 1
ATOM 7001 C CA . THR C 1 75 ? -10.318 -63.006 -77.637 1.000 25.546 75 THR C CA 1
ATOM 7002 C C . THR C 1 75 ? -10.192 -61.645 -78.352 1.000 28.617 75 THR C C 1
ATOM 7003 O O . THR C 1 75 ? -9.186 -61.334 -78.999 1.000 31.745 75 THR C O 1
ATOM 7013 N N . LEU C 1 76 ? -11.220 -60.799 -78.190 1.000 26.522 76 LEU C N 1
ATOM 7014 C CA . LEU C 1 76 ? -11.217 -59.485 -78.805 1.000 25.647 76 LEU C CA 1
ATOM 7015 C C . LEU C 1 76 ? -10.107 -58.607 -78.230 1.000 25.325 76 LEU C C 1
ATOM 7016 O O . LEU C 1 76 ? -9.459 -57.859 -78.964 1.000 29.219 76 LEU C O 1
ATOM 7032 N N . TYR C 1 77 ? -9.895 -58.689 -76.909 1.000 20.586 77 TYR C N 1
ATOM 7033 C CA . TYR C 1 77 ? -8.888 -57.896 -76.230 1.000 23.122 77 TYR C CA 1
ATOM 7034 C C . TYR C 1 77 ? -7.483 -58.171 -76.777 1.000 22.862 77 TYR C C 1
ATOM 7035 O O . TYR C 1 77 ? -6.784 -57.248 -77.195 1.000 25.504 77 TYR C O 1
ATOM 7052 N N . PHE C 1 78 ? -7.045 -59.435 -76.748 1.000 23.841 78 PHE C N 1
ATOM 7053 C CA . PHE C 1 78 ? -5.684 -59.737 -77.163 1.000 24.453 78 PHE C CA 1
ATOM 7054 C C . PHE C 1 78 ? -5.480 -59.416 -78.643 1.000 23.238 78 PHE C C 1
ATOM 7055 O O . PHE C 1 78 ? -4.403 -58.975 -79.036 1.000 21.800 78 PHE C O 1
ATOM 7072 N N . LEU C 1 79 ? -6.504 -59.643 -79.468 1.000 25.977 79 LEU C N 1
ATOM 7073 C CA . LEU C 1 79 ? -6.348 -59.499 -80.908 1.000 23.655 79 LEU C CA 1
ATOM 7074 C C . LEU C 1 79 ? -6.415 -58.042 -81.374 1.000 25.479 79 LEU C C 1
ATOM 7075 O O . LEU C 1 79 ? -6.105 -57.780 -82.536 1.000 35.801 79 LEU C O 1
ATOM 7091 N N . GLN C 1 80 ? -6.770 -57.093 -80.483 1.000 20.789 80 GLN C N 1
ATOM 7092 C CA . GLN C 1 80 ? -6.878 -55.702 -80.878 1.000 26.281 80 GLN C CA 1
ATOM 7093 C C . GLN C 1 80 ? -5.580 -54.932 -80.596 1.000 24.227 80 GLN C C 1
ATOM 7094 O O . GLN C 1 80 ? -5.524 -53.724 -80.845 1.000 25.767 80 GLN C O 1
ATOM 7106 N N . PHE C 1 81 ? -4.547 -55.615 -80.098 1.000 22.388 81 PHE C N 1
ATOM 7107 C CA . PHE C 1 81 ? -3.263 -55.003 -79.794 1.000 22.097 81 PHE C CA 1
ATOM 7108 C C . PHE C 1 81 ? -2.205 -55.424 -80.809 1.000 25.724 81 PHE C C 1
ATOM 7109 O O . PHE C 1 81 ? -2.316 -56.484 -81.431 1.000 25.366 81 PHE C O 1
ATOM 7126 N N . ALA C 1 82 ? -1.179 -54.568 -80.960 1.000 25.672 82 ALA C N 1
ATOM 7127 C CA . ALA C 1 82 ? -0.000 -54.853 -81.746 1.000 24.776 82 ALA C CA 1
ATOM 7128 C C . ALA C 1 82 ? 1.202 -54.202 -81.075 1.000 26.212 82 ALA C C 1
ATOM 7129 O O . ALA C 1 82 ? 1.061 -53.203 -80.352 1.000 28.049 82 ALA C O 1
ATOM 7136 N N . PRO C 1 83 ? 2.429 -54.717 -81.309 1.000 26.637 83 PRO C N 1
ATOM 7137 C CA . PRO C 1 83 ? 3.634 -53.979 -80.900 1.000 29.951 83 PRO C CA 1
ATOM 7138 C C . PRO C 1 83 ? 3.662 -52.552 -81.452 1.000 42.440 83 PRO C C 1
ATOM 7139 O O . PRO C 1 83 ? 3.420 -52.327 -82.635 1.000 41.477 83 PRO C O 1
ATOM 7150 N N . LYS C 1 84 ? 3.911 -51.556 -80.585 1.000 38.347 84 LYS C N 1
ATOM 7151 C CA . LYS C 1 84 ? 4.150 -50.172 -80.954 1.000 57.070 84 LYS C CA 1
ATOM 7152 C C . LYS C 1 84 ? 3.558 -49.747 -82.300 1.000 52.302 84 LYS C C 1
ATOM 7153 O O . LYS C 1 84 ? 4.299 -49.511 -83.244 1.000 49.534 84 LYS C O 1
ATOM 7172 N N . PRO C 1 85 ? 2.225 -49.612 -82.424 1.000 41.479 85 PRO C N 1
ATOM 7173 C CA . PRO C 1 85 ? 1.648 -49.179 -83.704 1.000 35.846 85 PRO C CA 1
ATOM 7174 C C . PRO C 1 85 ? 2.108 -47.776 -84.100 1.000 30.959 85 PRO C C 1
ATOM 7175 O O . PRO C 1 85 ? 2.321 -46.917 -83.251 1.000 37.511 85 PRO C O 1
ATOM 7186 N N . ALA C 1 86 ? 2.331 -47.563 -85.405 1.000 37.848 86 ALA C N 1
ATOM 7187 C CA . ALA C 1 86 ? 2.666 -46.249 -85.949 1.000 39.297 86 ALA C CA 1
ATOM 7188 C C . ALA C 1 86 ? 1.418 -45.366 -85.938 1.000 32.522 86 ALA C C 1
ATOM 7189 O O . ALA C 1 86 ? 1.486 -44.172 -85.681 1.000 31.218 86 ALA C O 1
ATOM 7196 N N . LYS C 1 87 ? 0.249 -45.971 -86.181 1.000 32.464 87 LYS C N 1
ATOM 7197 C CA . LYS C 1 87 ? -1.031 -45.251 -86.179 1.000 28.113 87 LYS C CA 1
ATOM 7198 C C . LYS C 1 87 ? -1.683 -45.340 -84.799 1.000 26.781 87 LYS C C 1
ATOM 7199 O O . LYS C 1 87 ? -1.845 -46.459 -84.290 1.000 28.846 87 LYS C O 1
ATOM 7218 N N . ASN C 1 88 ? -1.960 -44.178 -84.170 1.000 28.945 88 ASN C N 1
ATOM 7219 C CA . ASN C 1 88 ? -2.381 -44.179 -82.771 1.000 32.648 88 ASN C CA 1
ATOM 7220 C C . ASN C 1 88 ? -3.777 -43.581 -82.630 1.000 25.986 88 ASN C C 1
ATOM 7221 O O . ASN C 1 88 ? -4.221 -43.283 -81.511 1.000 29.697 88 ASN C O 1
ATOM 7230 N N . GLU C 1 89 ? -4.491 -43.423 -83.756 1.000 29.466 89 GLU C N 1
ATOM 7231 C CA . GLU C 1 89 ? -5.911 -43.116 -83.665 1.000 26.890 89 GLU C CA 1
ATOM 7232 C C . GLU C 1 89 ? -6.633 -43.697 -84.868 1.000 25.807 89 GLU C C 1
ATOM 7233 O O . GLU C 1 89 ? -6.003 -44.007 -85.873 1.000 33.459 89 GLU C O 1
ATOM 7245 N N . PRO C 1 90 ? -7.969 -43.892 -84.783 1.000 29.460 90 PRO C N 1
ATOM 7246 C CA . PRO C 1 90 ? -8.730 -44.448 -85.896 1.000 26.468 90 PRO C CA 1
ATOM 7247 C C . PRO C 1 90 ? -8.887 -43.455 -87.035 1.000 28.421 90 PRO C C 1
ATOM 7248 O O . PRO C 1 90 ? -8.973 -42.242 -86.805 1.000 32.019 90 PRO C O 1
ATOM 7259 N N . ALA C 1 91 ? -8.873 -44.018 -88.246 1.000 29.910 91 ALA C N 1
ATOM 7260 C CA . ALA C 1 91 ? -9.076 -43.261 -89.466 1.000 30.831 91 ALA C CA 1
ATOM 7261 C C . ALA C 1 91 ? -10.304 -43.833 -90.153 1.000 32.443 91 ALA C C 1
ATOM 7262 O O . ALA C 1 91 ? -11.038 -44.663 -89.566 1.000 42.839 91 ALA C O 1
ATOM 7269 N N . GLY C 1 92 ? -10.577 -43.347 -91.364 1.000 31.796 92 GLY C N 1
ATOM 7270 C CA . GLY C 1 92 ? -11.672 -43.868 -92.173 1.000 31.136 92 GLY C CA 1
ATOM 7271 C C . GLY C 1 92 ? -13.027 -43.686 -91.489 1.000 30.706 92 GLY C C 1
ATOM 7272 O O . GLY C 1 92 ? -13.220 -42.716 -90.751 1.000 40.443 92 GLY C O 1
ATOM 7276 N N . LYS C 1 93 ? -13.940 -44.651 -91.743 1.000 35.737 93 LYS C N 1
ATOM 7277 C CA . LYS C 1 93 ? -15.312 -44.569 -91.295 1.000 43.512 93 LYS C CA 1
ATOM 7278 C C . LYS C 1 93 ? -15.378 -44.514 -89.764 1.000 36.539 93 LYS C C 1
ATOM 7279 O O . LYS C 1 93 ? -16.192 -43.777 -89.198 1.000 47.101 93 LYS C O 1
ATOM 7298 N N . LEU C 1 94 ? -14.520 -45.298 -89.079 1.000 31.897 94 LEU C N 1
ATOM 7299 C CA . LEU C 1 94 ? -14.528 -45.310 -87.623 1.000 33.920 94 LEU C CA 1
ATOM 7300 C C . LEU C 1 94 ? -14.062 -43.954 -87.073 1.000 31.394 94 LEU C C 1
ATOM 7301 O O . LEU C 1 94 ? -14.642 -43.425 -86.140 1.000 30.485 94 LEU C O 1
ATOM 7317 N N . GLY C 1 95 ? -12.985 -43.395 -87.623 1.000 32.862 95 GLY C N 1
ATOM 7318 C CA . GLY C 1 95 ? -12.536 -42.057 -87.258 1.000 31.679 95 GLY C CA 1
ATOM 7319 C C . GLY C 1 95 ? -13.621 -41.002 -87.393 1.000 29.694 95 GLY C C 1
ATOM 7320 O O . GLY C 1 95 ? -13.779 -40.152 -86.518 1.000 31.812 95 GLY C O 1
ATOM 7324 N N . GLU C 1 96 ? -14.369 -41.069 -88.502 1.000 33.622 96 GLU C N 1
ATOM 7325 C CA . GLU C 1 96 ? -15.483 -40.156 -88.740 1.000 38.523 96 GLU C CA 1
ATOM 7326 C C . GLU C 1 96 ? -16.609 -40.371 -87.715 1.000 40.116 96 GLU C C 1
ATOM 7327 O O . GLU C 1 96 ? -17.180 -39.409 -87.218 1.000 36.832 96 GLU C O 1
ATOM 7339 N N . ALA C 1 97 ? -16.948 -41.630 -87.422 1.000 39.531 97 ALA C N 1
ATOM 7340 C CA . ALA C 1 97 ? -17.997 -41.946 -86.456 1.000 41.692 97 ALA C CA 1
ATOM 7341 C C . ALA C 1 97 ? -17.615 -41.468 -85.047 1.000 38.191 97 ALA C C 1
ATOM 7342 O O . ALA C 1 97 ? -18.481 -41.020 -84.296 1.000 42.910 97 ALA C O 1
ATOM 7349 N N . ILE C 1 98 ? -16.326 -41.561 -84.675 1.000 36.276 98 ILE C N 1
ATOM 7350 C CA . ILE C 1 98 ? -15.863 -41.107 -83.371 1.000 33.818 98 ILE C CA 1
ATOM 7351 C C . ILE C 1 98 ? -16.027 -39.590 -83.258 1.000 33.848 98 ILE C C 1
ATOM 7352 O O . ILE C 1 98 ? -16.497 -39.087 -82.229 1.000 41.446 98 ILE C O 1
ATOM 7368 N N . LYS C 1 99 ? -15.661 -38.852 -84.324 1.000 38.184 99 LYS C N 1
ATOM 7369 C CA . LYS C 1 99 ? -15.866 -37.407 -84.358 1.000 39.593 99 LYS C CA 1
ATOM 7370 C C . LYS C 1 99 ? -17.355 -37.080 -84.212 1.000 36.960 99 LYS C C 1
ATOM 7371 O O . LYS C 1 99 ? -17.726 -36.198 -83.452 1.000 34.420 99 LYS C O 1
ATOM 7390 N N . ARG C 1 100 ? -18.200 -37.802 -84.943 1.000 37.234 100 ARG C N 1
ATOM 7391 C CA . ARG C 1 100 ? -19.637 -37.559 -84.958 1.000 39.696 100 ARG C CA 1
ATOM 7392 C C . ARG C 1 100 ? -20.221 -37.770 -83.562 1.000 46.860 100 ARG C C 1
ATOM 7393 O O . ARG C 1 100 ? -20.951 -36.904 -83.060 1.000 40.939 100 ARG C O 1
ATOM 7412 N N . ASP C 1 101 ? -19.886 -38.912 -82.931 1.000 44.319 101 ASP C N 1
ATOM 7413 C CA . ASP C 1 101 ? -20.592 -39.353 -81.735 1.000 40.894 101 ASP C CA 1
ATOM 7414 C C . ASP C 1 101 ? -19.947 -38.826 -80.451 1.000 42.726 101 ASP C C 1
ATOM 7415 O O . ASP C 1 101 ? -20.638 -38.756 -79.431 1.000 46.833 101 ASP C O 1
ATOM 7424 N N . PHE C 1 102 ? -18.641 -38.478 -80.492 1.000 39.228 102 PHE C N 1
ATOM 7425 C CA . PHE C 1 102 ? -17.924 -38.003 -79.308 1.000 38.228 102 PHE C CA 1
ATOM 7426 C C . PHE C 1 102 ? -17.317 -36.606 -79.501 1.000 39.997 102 PHE C C 1
ATOM 7427 O O . PHE C 1 102 ? -16.679 -36.082 -78.586 1.000 35.594 102 PHE C O 1
ATOM 7444 N N . GLY C 1 103 ? -17.495 -36.010 -80.688 1.000 35.819 103 GLY C N 1
ATOM 7445 C CA . GLY C 1 103 ? -16.994 -34.675 -80.950 1.000 30.211 103 GLY C CA 1
ATOM 7446 C C . GLY C 1 103 ? -15.570 -34.699 -81.487 1.000 32.408 103 GLY C C 1
ATOM 7447 O O . GLY C 1 103 ? -15.260 -34.015 -82.447 1.000 38.660 103 GLY C O 1
ATOM 7451 N N . SER C 1 104 ? -14.706 -35.490 -80.843 1.000 40.417 104 SER C N 1
ATOM 7452 C CA . SER C 1 104 ? -13.324 -35.677 -81.276 1.000 33.633 104 SER C CA 1
ATOM 7453 C C . SER C 1 104 ? -12.790 -36.981 -80.704 1.000 32.795 104 SER C C 1
ATOM 7454 O O . SER C 1 104 ? -13.341 -37.492 -79.717 1.000 33.805 104 SER C O 1
ATOM 7461 N N . PHE C 1 105 ? -11.656 -37.446 -81.269 1.000 37.498 105 PHE C N 1
ATOM 7462 C CA . PHE C 1 105 ? -10.959 -38.592 -80.702 1.000 36.708 105 PHE C CA 1
ATOM 7463 C C . PHE C 1 105 ? -10.504 -38.281 -79.272 1.000 32.825 105 PHE C C 1
ATOM 7464 O O . PHE C 1 105 ? -10.607 -39.142 -78.398 1.000 27.373 105 PHE C O 1
ATOM 7481 N N . GLU C 1 106 ? -9.998 -37.057 -79.032 1.000 32.792 106 GLU C N 1
ATOM 7482 C CA . GLU C 1 106 ? -9.521 -36.669 -77.711 1.000 33.984 106 GLU C CA 1
ATOM 7483 C C . GLU C 1 106 ? -10.647 -36.742 -76.682 1.000 28.360 106 GLU C C 1
ATOM 7484 O O . GLU C 1 106 ? -10.411 -37.200 -75.582 1.000 31.269 106 GLU C O 1
ATOM 7496 N N . ASN C 1 107 ? -11.861 -36.334 -77.048 1.000 30.934 107 ASN C N 1
ATOM 7497 C CA . ASN C 1 107 ? -12.992 -36.395 -76.119 1.000 31.003 107 ASN C CA 1
ATOM 7498 C C . ASN C 1 107 ? -13.439 -37.850 -75.927 1.000 29.202 107 ASN C C 1
ATOM 7499 O O . ASN C 1 107 ? -13.790 -38.234 -74.814 1.000 31.154 107 ASN C O 1
ATOM 7508 N N . PHE C 1 108 ? -13.420 -38.663 -76.997 1.000 27.800 108 PHE C N 1
ATOM 7509 C CA . PHE C 1 108 ? -13.673 -40.097 -76.869 1.000 29.387 108 PHE C CA 1
ATOM 7510 C C . PHE C 1 108 ? -12.713 -40.718 -75.846 1.000 27.690 108 PHE C C 1
ATOM 7511 O O . PHE C 1 108 ? -13.126 -41.455 -74.952 1.000 25.046 108 PHE C O 1
ATOM 7528 N N . LYS C 1 109 ? -11.408 -40.421 -75.993 1.000 22.015 109 LYS C N 1
ATOM 7529 C CA . LYS C 1 109 ? -10.391 -40.950 -75.094 1.000 27.296 109 LYS C CA 1
ATOM 7530 C C . LYS C 1 109 ? -10.691 -40.557 -73.646 1.000 25.841 109 LYS C C 1
ATOM 7531 O O . LYS C 1 109 ? -10.587 -41.381 -72.747 1.000 24.415 109 LYS C O 1
ATOM 7550 N N . LYS C 1 110 ? -11.093 -39.305 -73.428 1.000 22.893 110 LYS C N 1
ATOM 7551 C CA . LYS C 1 110 ? -11.417 -38.834 -72.084 1.000 24.417 110 LYS C CA 1
ATOM 7552 C C . LYS C 1 110 ? -12.575 -39.648 -71.503 1.000 26.636 110 LYS C C 1
ATOM 7553 O O . LYS C 1 110 ? -12.506 -40.103 -70.353 1.000 25.025 110 LYS C O 1
ATOM 7572 N N . GLU C 1 111 ? -13.637 -39.821 -72.300 1.000 23.221 111 GLU C N 1
ATOM 7573 C CA . GLU C 1 111 ? -14.831 -40.523 -71.829 1.000 25.745 111 GLU C CA 1
ATOM 7574 C C . GLU C 1 111 ? -14.521 -42.006 -71.611 1.000 24.800 111 GLU C C 1
ATOM 7575 O O . GLU C 1 111 ? -15.032 -42.614 -70.674 1.000 27.059 111 GLU C O 1
ATOM 7587 N N . PHE C 1 112 ? -13.691 -42.588 -72.483 1.000 21.768 112 PHE C N 1
ATOM 7588 C CA . PHE C 1 112 ? -13.363 -44.008 -72.407 1.000 22.224 112 PHE C CA 1
ATOM 7589 C C . PHE C 1 112 ? -12.469 -44.304 -71.198 1.000 21.623 112 PHE C C 1
ATOM 7590 O O . PHE C 1 112 ? -12.666 -45.294 -70.483 1.000 23.117 112 PHE C O 1
ATOM 7607 N N . ASN C 1 113 ? -11.488 -43.440 -70.963 1.000 19.631 113 ASN C N 1
ATOM 7608 C CA . ASN C 1 113 ? -10.666 -43.508 -69.761 1.000 21.115 113 ASN C CA 1
ATOM 7609 C C . ASN C 1 113 ? -11.552 -43.387 -68.520 1.000 19.293 113 ASN C C 1
ATOM 7610 O O . ASN C 1 113 ? -11.381 -44.125 -67.560 1.000 18.560 113 ASN C O 1
ATOM 7619 N N . ALA C 1 114 ? -12.503 -42.450 -68.532 1.000 21.775 114 ALA C N 1
ATOM 7620 C CA . ALA C 1 114 ? -13.370 -42.226 -67.377 1.000 24.704 114 ALA C CA 1
ATOM 7621 C C . ALA C 1 114 ? -14.219 -43.473 -67.091 1.000 20.975 114 ALA C C 1
ATOM 7622 O O . ALA C 1 114 ? -14.391 -43.829 -65.922 1.000 23.294 114 ALA C O 1
ATOM 7629 N N . ALA C 1 115 ? -14.764 -44.119 -68.139 1.000 22.059 115 ALA C N 1
ATOM 7630 C CA . ALA C 1 115 ? -15.567 -45.332 -67.977 1.000 19.693 115 ALA C CA 1
ATOM 7631 C C . ALA C 1 115 ? -14.721 -46.450 -67.382 1.000 21.224 115 ALA C C 1
ATOM 7632 O O . ALA C 1 115 ? -15.162 -47.170 -66.457 1.000 24.196 115 ALA C O 1
ATOM 7639 N N . SER C 1 116 ? -13.482 -46.562 -67.906 1.000 21.719 116 SER C N 1
ATOM 7640 C CA . SER C 1 116 ? -12.554 -47.597 -67.486 1.000 19.473 116 SER C CA 1
ATOM 7641 C C . SER C 1 116 ? -12.212 -47.432 -65.998 1.000 20.041 116 SER C C 1
ATOM 7642 O O . SER C 1 116 ? -12.186 -48.404 -65.260 1.000 17.726 116 SER C O 1
ATOM 7649 N N . VAL C 1 117 ? -11.893 -46.206 -65.582 1.000 19.629 117 VAL C N 1
ATOM 7650 C CA . VAL C 1 117 ? -11.445 -45.902 -64.220 1.000 18.804 117 VAL C CA 1
ATOM 7651 C C . VAL C 1 117 ? -12.610 -45.922 -63.240 1.000 18.467 117 VAL C C 1
ATOM 7652 O O . VAL C 1 117 ? -12.407 -46.278 -62.067 1.000 24.519 117 VAL C O 1
ATOM 7665 N N . GLY C 1 118 ? -13.820 -45.611 -63.728 1.000 20.209 118 GLY C N 1
ATOM 7666 C CA . GLY C 1 118 ? -14.995 -45.479 -62.873 1.000 23.267 118 GLY C CA 1
ATOM 7667 C C . GLY C 1 118 ? -15.683 -46.807 -62.546 1.000 22.936 118 GLY C C 1
ATOM 7668 O O . GLY C 1 118 ? -16.529 -46.848 -61.680 1.000 23.704 118 GLY C O 1
ATOM 7672 N N . LEU C 1 119 ? -15.356 -47.879 -63.275 1.000 20.700 119 LEU C N 1
ATOM 7673 C CA . LEU C 1 119 ? -16.010 -49.168 -63.072 1.000 20.106 119 LEU C CA 1
ATOM 7674 C C . LEU C 1 119 ? -15.509 -49.773 -61.755 1.000 20.831 119 LEU C C 1
ATOM 7675 O O . LEU C 1 119 ? -14.350 -50.126 -61.635 1.000 21.187 119 LEU C O 1
ATOM 7691 N N . PHE C 1 120 ? -16.409 -49.916 -60.780 1.000 18.685 120 PHE C N 1
ATOM 7692 C CA . PHE C 1 120 ? -16.060 -50.417 -59.463 1.000 17.343 120 PHE C CA 1
ATOM 7693 C C . PHE C 1 120 ? -16.115 -51.947 -59.455 1.000 19.257 120 PHE C C 1
ATOM 7694 O O . PHE C 1 120 ? -17.109 -52.544 -59.847 1.000 19.853 120 PHE C O 1
ATOM 7711 N N . GLY C 1 121 ? -15.008 -52.569 -58.980 1.000 17.331 121 GLY C N 1
ATOM 7712 C CA . GLY C 1 121 ? -14.882 -54.016 -59.030 1.000 18.540 121 GLY C CA 1
ATOM 7713 C C . GLY C 1 121 ? -14.303 -54.483 -60.361 1.000 19.129 121 GLY C C 1
ATOM 7714 O O . GLY C 1 121 ? -13.510 -53.761 -60.942 1.000 20.321 121 GLY C O 1
ATOM 7718 N N . SER C 1 122 ? -14.693 -55.687 -60.802 1.000 16.180 122 SER C N 1
ATOM 7719 C CA . SER C 1 122 ? -14.185 -56.292 -62.021 1.000 17.284 122 SER C CA 1
ATOM 7720 C C . SER C 1 122 ? -15.127 -55.968 -63.173 1.000 18.143 122 SER C C 1
ATOM 7721 O O . SER C 1 122 ? -16.348 -55.943 -62.985 1.000 20.289 122 SER C O 1
ATOM 7728 N N . GLY C 1 123 ? -14.561 -55.780 -64.362 1.000 18.935 123 GLY C N 1
ATOM 7729 C CA . GLY C 1 123 ? -15.362 -55.622 -65.565 1.000 18.457 123 GLY C CA 1
ATOM 7730 C C . GLY C 1 123 ? -14.567 -55.113 -66.757 1.000 16.742 123 GLY C C 1
ATOM 7731 O O . GLY C 1 123 ? -13.345 -55.153 -66.742 1.000 18.753 123 GLY C O 1
ATOM 7735 N N . TRP C 1 124 ? -15.302 -54.586 -67.743 1.000 17.973 124 TRP C N 1
ATOM 7736 C CA . TRP C 1 124 ? -14.792 -54.159 -69.035 1.000 21.277 124 TRP C CA 1
ATOM 7737 C C . TRP C 1 124 ? -15.407 -52.809 -69.411 1.000 23.635 124 TRP C C 1
ATOM 7738 O O . TRP C 1 124 ? -16.620 -52.640 -69.307 1.000 20.585 124 TRP C O 1
ATOM 7759 N N . ALA C 1 125 ? -14.582 -51.879 -69.923 1.000 21.761 125 ALA C N 1
ATOM 7760 C CA . ALA C 1 125 ? -15.113 -50.755 -70.681 1.000 20.542 125 ALA C CA 1
ATOM 7761 C C . ALA C 1 125 ? -15.096 -51.120 -72.164 1.000 20.182 125 ALA C C 1
ATOM 7762 O O . ALA C 1 125 ? -14.061 -51.552 -72.678 1.000 23.234 125 ALA C O 1
ATOM 7769 N N . TRP C 1 126 ? -16.238 -50.924 -72.839 1.000 23.622 126 TRP C N 1
ATOM 7770 C CA . TRP C 1 126 ? -16.395 -51.276 -74.253 1.000 21.800 126 TRP C CA 1
ATOM 7771 C C . TRP C 1 126 ? -16.867 -50.088 -75.087 1.000 22.306 126 TRP C C 1
ATOM 7772 O O . TRP C 1 126 ? -17.769 -49.348 -74.691 1.000 23.223 126 TRP C O 1
ATOM 7793 N N . LEU C 1 127 ? -16.227 -49.932 -76.253 1.000 24.644 127 LEU C N 1
ATOM 7794 C CA . LEU C 1 127 ? -16.767 -49.165 -77.359 1.000 32.002 127 LEU C CA 1
ATOM 7795 C C . LEU C 1 127 ? -17.396 -50.164 -78.324 1.000 25.147 127 LEU C C 1
ATOM 7796 O O . LEU C 1 127 ? -16.727 -51.118 -78.746 1.000 25.700 127 LEU C O 1
ATOM 7812 N N . SER C 1 128 ? -18.681 -49.929 -78.644 1.000 31.039 128 SER C N 1
ATOM 7813 C CA . SER C 1 128 ? -19.463 -50.781 -79.533 1.000 29.015 128 SER C CA 1
ATOM 7814 C C . SER C 1 128 ? -20.216 -49.916 -80.543 1.000 29.436 128 SER C C 1
ATOM 7815 O O . SER C 1 128 ? -20.339 -48.695 -80.375 1.000 32.695 128 SER C O 1
ATOM 7822 N N . VAL C 1 129 ? -20.721 -50.579 -81.586 1.000 33.053 129 VAL C N 1
ATOM 7823 C CA . VAL C 1 129 ? -21.558 -49.925 -82.593 1.000 40.335 129 VAL C CA 1
ATOM 7824 C C . VAL C 1 129 ? -22.906 -50.643 -82.616 1.000 32.543 129 VAL C C 1
ATOM 7825 O O . VAL C 1 129 ? -22.973 -51.872 -82.512 1.000 33.868 129 VAL C O 1
ATOM 7838 N N . ASP C 1 130 ? -23.987 -49.855 -82.732 1.000 38.635 130 ASP C N 1
ATOM 7839 C CA . ASP C 1 130 ? -25.331 -50.407 -82.857 1.000 40.016 130 ASP C CA 1
ATOM 7840 C C . ASP C 1 130 ? -25.650 -50.622 -84.346 1.000 51.229 130 ASP C C 1
ATOM 7841 O O . ASP C 1 130 ? -24.848 -50.348 -85.242 1.000 44.195 130 ASP C O 1
ATOM 7850 N N . LYS C 1 131 ? -26.827 -51.170 -84.631 1.000 49.033 131 LYS C N 1
ATOM 7851 C CA . LYS C 1 131 ? -27.104 -51.601 -86.008 1.000 50.039 131 LYS C CA 1
ATOM 7852 C C . LYS C 1 131 ? -27.382 -50.394 -86.908 1.000 55.364 131 LYS C C 1
ATOM 7853 O O . LYS C 1 131 ? -27.377 -50.544 -88.133 1.000 58.694 131 LYS C O 1
ATOM 7872 N N . ASP C 1 132 ? -27.565 -49.194 -86.330 1.000 52.122 132 ASP C N 1
ATOM 7873 C CA . ASP C 1 132 ? -27.741 -47.974 -87.110 1.000 55.356 132 ASP C CA 1
ATOM 7874 C C . ASP C 1 132 ? -26.417 -47.209 -87.272 1.000 77.755 132 ASP C C 1
ATOM 7875 O O . ASP C 1 132 ? -26.417 -46.099 -87.806 1.000 58.303 132 ASP C O 1
ATOM 7884 N N . GLY C 1 133 ? -25.294 -47.773 -86.786 1.000 68.916 133 GLY C N 1
ATOM 7885 C CA . GLY C 1 133 ? -23.978 -47.198 -87.005 1.000 62.416 133 GLY C CA 1
ATOM 7886 C C . GLY C 1 133 ? -23.538 -46.228 -85.901 1.000 67.064 133 GLY C C 1
ATOM 7887 O O . GLY C 1 133 ? -22.465 -45.613 -86.007 1.000 43.193 133 GLY C O 1
ATOM 7891 N N . LYS C 1 134 ? -24.352 -46.081 -84.838 1.000 59.334 134 LYS C N 1
ATOM 7892 C CA . LYS C 1 134 ? -24.037 -45.179 -83.747 1.000 55.031 134 LYS C CA 1
ATOM 7893 C C . LYS C 1 134 ? -23.130 -45.904 -82.736 1.000 45.838 134 LYS C C 1
ATOM 7894 O O . LYS C 1 134 ? -23.329 -47.087 -82.407 1.000 39.489 134 LYS C O 1
ATOM 7913 N N . LEU C 1 135 ? -22.136 -45.161 -82.224 1.000 39.642 135 LEU C N 1
ATOM 7914 C CA . LEU C 1 135 ? -21.170 -45.702 -81.273 1.000 32.381 135 LEU C CA 1
ATOM 7915 C C . LEU C 1 135 ? -21.658 -45.486 -79.837 1.000 27.022 135 LEU C C 1
ATOM 7916 O O . LEU C 1 135 ? -22.313 -44.477 -79.540 1.000 33.544 135 LEU C O 1
ATOM 7932 N N . HIS C 1 136 ? -21.251 -46.407 -78.948 1.000 30.417 136 HIS C N 1
ATOM 7933 C CA . HIS C 1 136 ? -21.632 -46.408 -77.543 1.000 31.083 136 HIS C CA 1
ATOM 7934 C C . HIS C 1 136 ? -20.471 -46.869 -76.663 1.000 31.068 136 HIS C C 1
ATOM 7935 O O . HIS C 1 136 ? -19.774 -47.831 -77.006 1.000 28.535 136 HIS C O 1
ATOM 7948 N N . ILE C 1 137 ? -20.300 -46.191 -75.517 1.000 25.842 137 ILE C N 1
ATOM 7949 C CA . ILE C 1 137 ? -19.438 -46.654 -74.450 1.000 28.476 137 ILE C CA 1
ATOM 7950 C C . ILE C 1 137 ? -20.314 -47.299 -73.386 1.000 29.035 137 ILE C C 1
ATOM 7951 O O . ILE C 1 137 ? -21.280 -46.665 -72.918 1.000 27.916 137 ILE C O 1
ATOM 7967 N N . THR C 1 138 ? -19.958 -48.546 -73.012 1.000 24.859 138 THR C N 1
ATOM 7968 C CA . THR C 1 138 ? -20.635 -49.241 -71.933 1.000 25.887 138 THR C CA 1
ATOM 7969 C C . THR C 1 138 ? -19.623 -49.744 -70.899 1.000 24.587 138 THR C C 1
ATOM 7970 O O . THR C 1 138 ? -18.456 -50.015 -71.224 1.000 23.994 138 THR C O 1
ATOM 7980 N N . LYS C 1 139 ? -20.093 -49.825 -69.654 1.000 27.766 139 LYS C N 1
ATOM 7981 C CA . LYS C 1 139 ? -19.398 -50.521 -68.577 1.000 23.088 139 LYS C CA 1
ATOM 7982 C C . LYS C 1 139 ? -20.054 -51.884 -68.385 1.000 22.261 139 LYS C C 1
ATOM 7983 O O . LYS C 1 139 ? -21.215 -51.980 -68.010 1.000 27.600 139 LYS C O 1
ATOM 8002 N N . GLU C 1 140 ? -19.298 -52.927 -68.695 1.000 22.088 140 GLU C N 1
ATOM 8003 C CA . GLU C 1 140 ? -19.804 -54.291 -68.607 1.000 26.166 140 GLU C CA 1
ATOM 8004 C C . GLU C 1 140 ? -19.273 -54.936 -67.329 1.000 20.936 140 GLU C C 1
ATOM 8005 O O . GLU C 1 140 ? -18.055 -55.122 -67.187 1.000 24.205 140 GLU C O 1
ATOM 8017 N N . PRO C 1 141 ? -20.126 -55.282 -66.344 1.000 19.382 141 PRO C N 1
ATOM 8018 C CA . PRO C 1 141 ? -19.623 -55.877 -65.099 1.000 19.332 141 PRO C CA 1
ATOM 8019 C C . PRO C 1 141 ? -19.127 -57.311 -65.307 1.000 20.918 141 PRO C C 1
ATOM 8020 O O . PRO C 1 141 ? -19.694 -58.052 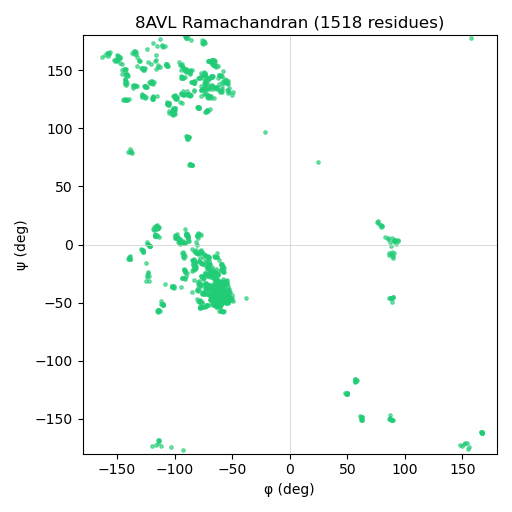-66.110 1.000 24.072 141 PRO C O 1
ATOM 8031 N N . ASN C 1 142 ? -18.037 -57.669 -64.604 1.000 19.129 142 ASN C N 1
ATOM 8032 C CA . ASN C 1 142 ? -17.523 -59.039 -64.536 1.000 19.178 142 ASN C CA 1
ATOM 8033 C C . ASN C 1 142 ? -17.238 -59.537 -65.952 1.000 19.942 142 ASN C C 1
ATOM 8034 O O . ASN C 1 142 ? -16.374 -58.966 -66.616 1.000 18.277 142 ASN C O 1
ATOM 8043 N N . GLY C 1 143 ? -17.973 -60.577 -66.410 1.000 24.492 143 GLY C N 1
ATOM 8044 C CA . GLY C 1 143 ? -17.704 -61.231 -67.678 1.000 23.908 143 GLY C CA 1
ATOM 8045 C C . GLY C 1 143 ? -18.610 -60.755 -68.815 1.000 22.586 143 GLY C C 1
ATOM 8046 O O . GLY C 1 143 ? -18.554 -61.313 -69.911 1.000 29.072 143 GLY C O 1
ATOM 8050 N N . SER C 1 144 ? -19.414 -59.712 -68.577 1.000 24.751 144 SER C N 1
ATOM 8051 C CA . SER C 1 144 ? -20.369 -59.263 -69.566 1.000 26.444 144 SER C CA 1
ATOM 8052 C C . SER C 1 144 ? -19.660 -58.694 -70.799 1.000 24.182 144 SER C C 1
ATOM 8053 O O . SER C 1 144 ? -18.523 -58.243 -70.733 1.000 24.020 144 SER C O 1
ATOM 8060 N N . ASN C 1 145 ? -20.356 -58.748 -71.938 1.000 25.759 145 ASN C N 1
ATOM 8061 C CA . ASN C 1 145 ? -19.848 -58.246 -73.217 1.000 20.617 145 ASN C CA 1
ATOM 8062 C C . ASN C 1 145 ? -21.020 -57.610 -73.955 1.000 29.181 145 ASN C C 1
ATOM 8063 O O . ASN C 1 145 ? -22.149 -58.056 -73.773 1.000 28.433 145 ASN C O 1
ATOM 8072 N N . PRO C 1 146 ? -20.820 -56.533 -74.751 1.000 26.233 146 PRO C N 1
ATOM 8073 C CA . PRO C 1 146 ? -21.931 -55.839 -75.404 1.000 25.623 146 PRO C CA 1
ATOM 8074 C C . PRO C 1 146 ? -22.781 -56.678 -76.361 1.000 30.710 146 PRO C C 1
ATOM 8075 O O . PRO C 1 146 ? -23.882 -56.268 -76.699 1.000 33.489 146 PRO C O 1
ATOM 8086 N N . VAL C 1 147 ? -22.281 -57.843 -76.797 1.000 29.263 147 VAL C N 1
ATOM 8087 C CA . VAL C 1 147 ? -23.053 -58.737 -77.647 1.000 28.068 147 VAL C CA 1
ATOM 8088 C C . VAL C 1 147 ? -24.370 -59.103 -76.971 1.000 30.036 147 VAL C C 1
ATOM 8089 O O . VAL C 1 147 ? -25.380 -59.301 -77.663 1.000 35.349 147 VAL C O 1
ATOM 8102 N N . ARG C 1 148 ? -24.396 -59.170 -75.629 1.000 28.658 148 ARG C N 1
ATOM 8103 C CA . ARG C 1 148 ? -25.644 -59.471 -74.936 1.000 28.709 148 ARG C CA 1
ATOM 8104 C C . ARG C 1 148 ? -26.740 -58.462 -75.307 1.000 27.355 148 ARG C C 1
ATOM 8105 O O . ARG C 1 148 ? -27.897 -58.837 -75.455 1.000 36.562 148 ARG C O 1
ATOM 8124 N N . ALA C 1 149 ? -26.375 -57.176 -75.428 1.000 34.759 149 ALA C N 1
ATOM 8125 C CA . ALA C 1 149 ? -27.331 -56.103 -75.670 1.000 30.418 149 ALA C CA 1
ATOM 8126 C C . ALA C 1 149 ? -27.541 -55.869 -77.169 1.000 38.052 149 ALA C C 1
ATOM 8127 O O . ALA C 1 149 ? -28.180 -54.896 -77.536 1.000 39.662 149 ALA C O 1
ATOM 8134 N N . GLY C 1 150 ? -26.991 -56.747 -78.025 1.000 36.593 150 GLY C N 1
ATOM 8135 C CA . GLY C 1 150 ? -27.118 -56.638 -79.477 1.000 44.046 150 GLY C CA 1
ATOM 8136 C C . GLY C 1 150 ? -26.184 -55.598 -80.096 1.000 42.476 150 GLY C C 1
ATOM 8137 O O . GLY C 1 150 ? -26.395 -55.210 -81.238 1.000 44.656 150 GLY C O 1
ATOM 8141 N N . LEU C 1 151 ? -25.150 -55.167 -79.351 1.000 36.741 151 LEU C N 1
ATOM 8142 C CA . LEU C 1 151 ? -24.145 -54.248 -79.861 1.000 37.706 151 LEU C CA 1
ATOM 8143 C C . LEU C 1 151 ? -22.971 -55.047 -80.407 1.000 37.834 151 LEU C C 1
ATOM 8144 O O . LEU C 1 151 ? -22.717 -56.179 -79.949 1.000 34.470 151 LEU C O 1
ATOM 8160 N N . LYS C 1 152 ? -22.245 -54.444 -81.368 1.000 34.725 152 LYS C N 1
ATOM 8161 C CA . LYS C 1 152 ? -21.092 -55.100 -81.963 1.000 36.162 152 LYS C CA 1
ATOM 8162 C C . LYS C 1 152 ? -19.835 -54.495 -81.333 1.000 36.230 152 LYS C C 1
ATOM 8163 O O . LYS C 1 152 ? -19.541 -53.306 -81.500 1.000 33.024 152 LYS C O 1
ATOM 8182 N N . PRO C 1 153 ? -19.050 -55.290 -80.571 1.000 34.077 153 PRO C N 1
ATOM 8183 C CA . PRO C 1 153 ? -17.912 -54.742 -79.814 1.000 28.701 153 PRO C CA 1
ATOM 8184 C C . PRO C 1 153 ? -16.713 -54.400 -80.689 1.000 32.859 153 PRO C C 1
ATOM 8185 O O . PRO C 1 153 ? -16.334 -55.188 -81.568 1.000 32.558 153 PRO C O 1
ATOM 8196 N N . LEU C 1 154 ? -16.154 -53.203 -80.449 1.000 27.441 154 LEU C N 1
ATOM 8197 C CA . LEU C 1 154 ? -15.047 -52.683 -81.247 1.000 33.330 154 LEU C CA 1
ATOM 8198 C C . LEU C 1 154 ? -13.744 -52.647 -80.443 1.000 26.601 154 LEU C C 1
ATOM 8199 O O . LEU C 1 154 ? -12.726 -53.110 -80.944 1.000 25.129 154 LEU C O 1
ATOM 8215 N N . LEU C 1 155 ? -13.777 -52.057 -79.242 1.000 28.528 155 LEU C N 1
ATOM 8216 C CA . LEU C 1 155 ? -12.575 -51.842 -78.449 1.000 26.841 155 LEU C CA 1
ATOM 8217 C C . LEU C 1 155 ? -12.920 -52.055 -76.981 1.000 22.140 155 LEU C C 1
ATOM 8218 O O . LEU C 1 155 ? -13.829 -51.422 -76.477 1.000 21.363 155 LEU C O 1
ATOM 8234 N N . GLY C 1 156 ? -12.185 -52.955 -76.314 1.000 20.840 156 GLY C N 1
ATOM 8235 C CA . GLY C 1 156 ? -12.454 -53.345 -74.944 1.000 18.907 156 GLY C CA 1
ATOM 8236 C C . GLY C 1 156 ? -11.228 -53.184 -74.061 1.000 21.936 156 GLY C C 1
ATOM 8237 O O . GLY C 1 156 ? -10.146 -53.706 -74.387 1.000 21.011 156 GLY C O 1
ATOM 8241 N N . PHE C 1 157 ? -11.406 -52.450 -72.953 1.000 21.884 157 PHE C N 1
ATOM 8242 C CA . PHE C 1 157 ? -10.374 -52.381 -71.926 1.000 20.537 157 PHE C CA 1
ATOM 8243 C C . PHE C 1 157 ? -10.796 -53.240 -70.733 1.000 18.512 157 PHE C C 1
ATOM 8244 O O . PHE C 1 157 ? -11.852 -53.007 -70.123 1.000 19.703 157 PHE C O 1
ATOM 8261 N N . ASP C 1 158 ? -9.946 -54.216 -70.416 1.000 21.430 158 ASP C N 1
ATOM 8262 C CA . ASP C 1 158 ? -10.122 -55.099 -69.284 1.000 16.460 158 ASP C CA 1
ATOM 8263 C C . ASP C 1 158 ? -9.679 -54.380 -68.014 1.000 17.354 158 ASP C C 1
ATOM 8264 O O . ASP C 1 158 ? -8.514 -54.036 -67.911 1.000 20.386 158 ASP C O 1
ATOM 8273 N N . VAL C 1 159 ? -10.614 -54.167 -67.074 1.000 17.570 159 VAL C N 1
ATOM 8274 C CA . VAL C 1 159 ? -10.262 -53.518 -65.805 1.000 16.153 159 VAL C CA 1
ATOM 8275 C C . VAL C 1 159 ? -10.414 -54.469 -64.609 1.000 15.360 159 VAL C C 1
ATOM 8276 O O . VAL C 1 159 ? -10.318 -54.038 -63.443 1.000 17.266 159 VAL C O 1
ATOM 8289 N N . TRP C 1 160 ? -10.541 -55.780 -64.871 1.000 15.525 160 TRP C N 1
ATOM 8290 C CA . TRP C 1 160 ? -10.163 -56.770 -63.871 1.000 16.348 160 TRP C CA 1
ATOM 8291 C C . TRP C 1 160 ? -8.724 -56.496 -63.445 1.000 16.758 160 TRP C C 1
ATOM 8292 O O . TRP C 1 160 ? -7.851 -56.214 -64.279 1.000 16.611 160 TRP C O 1
ATOM 8313 N N . GLU C 1 161 ? -8.461 -56.612 -62.144 1.000 15.261 161 GLU C N 1
ATOM 8314 C CA . GLU C 1 161 ? -7.128 -56.324 -61.625 1.000 15.328 161 GLU C CA 1
ATOM 8315 C C . GLU C 1 161 ? -6.056 -57.209 -62.250 1.000 14.853 161 GLU C C 1
ATOM 8316 O O . GLU C 1 161 ? -4.942 -56.745 -62.436 1.000 19.023 161 GLU C O 1
ATOM 8328 N N . HIS C 1 162 ? -6.369 -58.461 -62.614 1.000 15.260 162 HIS C N 1
ATOM 8329 C CA . HIS C 1 162 ? -5.368 -59.313 -63.243 1.000 15.554 162 HIS C CA 1
ATOM 8330 C C . HIS C 1 162 ? -4.797 -58.718 -64.531 1.000 16.218 162 HIS C C 1
ATOM 8331 O O . HIS C 1 162 ? -3.683 -59.104 -64.912 1.000 18.366 162 HIS C O 1
ATOM 8344 N N . ALA C 1 163 ? -5.535 -57.807 -65.204 1.000 16.925 163 ALA C N 1
ATOM 8345 C CA . ALA C 1 163 ? -5.065 -57.234 -66.462 1.000 15.240 163 ALA C CA 1
ATOM 8346 C C . ALA C 1 163 ? -3.873 -56.297 -66.257 1.000 15.462 163 ALA C C 1
ATOM 8347 O O . ALA C 1 163 ? -3.078 -56.101 -67.194 1.000 17.986 163 ALA C O 1
ATOM 8354 N N . TYR C 1 164 ? -3.718 -55.756 -65.037 1.000 18.098 164 TYR C N 1
ATOM 8355 C CA . TYR C 1 164 ? -2.736 -54.718 -64.788 1.000 16.459 164 TYR C CA 1
ATOM 8356 C C . TYR C 1 164 ? -1.964 -54.845 -63.471 1.000 16.901 164 TYR C C 1
ATOM 8357 O O . TYR C 1 164 ? -0.950 -54.165 -63.327 1.000 16.687 164 TYR C O 1
ATOM 8374 N N . TYR C 1 165 ? -2.377 -55.703 -62.545 1.000 17.390 165 TYR C N 1
ATOM 8375 C CA . TYR C 1 165 ? -1.868 -55.616 -61.170 1.000 14.916 165 TYR C CA 1
ATOM 8376 C C . TYR C 1 165 ? -0.358 -55.901 -61.096 1.000 19.240 165 TYR C C 1
ATOM 8377 O O . TYR C 1 165 ? 0.349 -55.298 -60.285 1.000 16.368 165 TYR C O 1
ATOM 8394 N N . LEU C 1 166 ? 0.151 -56.825 -61.925 1.000 20.731 166 LEU C N 1
ATOM 8395 C CA . LEU C 1 166 ? 1.564 -57.164 -61.843 1.000 18.829 166 LEU C CA 1
ATOM 8396 C C . LEU C 1 166 ? 2.456 -56.000 -62.283 1.000 17.877 166 LEU C C 1
ATOM 8397 O O . LEU C 1 166 ? 3.602 -55.915 -61.858 1.000 22.264 166 LEU C O 1
ATOM 8413 N N . ASP C 1 167 ? 1.921 -55.132 -63.159 1.000 17.585 167 ASP C N 1
ATOM 8414 C CA . ASP C 1 167 ? 2.674 -54.092 -63.850 1.000 19.777 167 ASP C CA 1
ATOM 8415 C C . ASP C 1 167 ? 2.425 -52.719 -63.194 1.000 19.741 167 ASP C C 1
ATOM 8416 O O . ASP C 1 167 ? 3.321 -51.875 -63.152 1.000 22.625 167 ASP C O 1
ATOM 8425 N N . TYR C 1 168 ? 1.192 -52.471 -62.708 1.000 18.889 168 TYR C N 1
ATOM 8426 C CA . TYR C 1 168 ? 0.742 -51.151 -62.259 1.000 17.652 168 TYR C CA 1
ATOM 8427 C C . TYR C 1 168 ? 0.154 -51.171 -60.843 1.000 14.826 168 TYR C C 1
ATOM 8428 O O . TYR C 1 168 ? -0.191 -50.130 -60.307 1.000 18.551 168 TYR C O 1
ATOM 8445 N N . GLN C 1 169 ? -0.008 -52.365 -60.252 1.000 15.606 169 GLN C N 1
ATOM 8446 C CA . GLN C 1 169 ? -0.676 -52.521 -58.960 1.000 16.175 169 GLN C CA 1
ATOM 8447 C C . GLN C 1 169 ? -2.002 -51.753 -58.985 1.000 16.984 169 GLN C C 1
ATOM 8448 O O . GLN C 1 169 ? -2.814 -51.962 -59.870 1.000 18.027 169 GLN C O 1
ATOM 8460 N N . ASN C 1 170 ? -2.244 -50.894 -57.994 1.000 16.547 170 ASN C N 1
ATOM 8461 C CA . ASN C 1 170 ? -3.525 -50.198 -57.811 1.000 17.011 170 ASN C CA 1
ATOM 8462 C C . ASN C 1 170 ? -3.757 -49.094 -58.850 1.000 17.876 170 ASN C C 1
ATOM 8463 O O . ASN C 1 170 ? -4.846 -48.495 -58.860 1.000 16.419 170 ASN C O 1
ATOM 8472 N N . ARG C 1 171 ? -2.729 -48.739 -59.650 1.000 17.287 171 ARG C N 1
ATOM 8473 C CA . ARG C 1 171 ? -2.785 -47.578 -60.530 1.000 17.021 171 ARG C CA 1
ATOM 8474 C C . ARG C 1 171 ? -3.456 -47.931 -61.850 1.000 15.135 171 ARG C C 1
ATOM 8475 O O . ARG C 1 171 ? -2.845 -47.897 -62.924 1.000 17.250 171 ARG C O 1
ATOM 8494 N N . ARG C 1 172 ? -4.768 -48.199 -61.769 1.000 16.364 172 ARG C N 1
ATOM 8495 C CA . ARG C 1 172 ? -5.549 -48.578 -62.926 1.000 17.193 172 ARG C CA 1
ATOM 8496 C C . ARG C 1 172 ? -5.492 -47.474 -63.972 1.000 15.889 172 ARG C C 1
ATOM 8497 O O . ARG C 1 172 ? -5.323 -47.778 -65.178 1.000 16.779 172 ARG C O 1
ATOM 8516 N N . ALA C 1 173 ? -5.648 -46.194 -63.553 1.000 18.190 173 ALA C N 1
ATOM 8517 C CA . ALA C 1 173 ? -5.670 -45.111 -64.528 1.000 17.916 173 ALA C CA 1
ATOM 8518 C C . ALA C 1 173 ? -4.372 -45.045 -65.325 1.000 20.208 173 ALA C C 1
ATOM 8519 O O . ALA C 1 173 ? -4.372 -44.767 -66.529 1.000 20.174 173 ALA C O 1
ATOM 8526 N N . ASP C 1 174 ? -3.233 -45.239 -64.646 1.000 18.645 174 ASP C N 1
ATOM 8527 C CA . ASP C 1 174 ? -1.947 -45.184 -65.304 1.000 17.746 174 ASP C CA 1
ATOM 8528 C C . ASP C 1 174 ? -1.805 -46.321 -66.308 1.000 18.228 174 ASP C C 1
ATOM 8529 O O . ASP C 1 174 ? -1.182 -46.136 -67.328 1.000 20.924 174 ASP C O 1
ATOM 8538 N N . HIS C 1 175 ? -2.345 -47.507 -66.009 1.000 18.198 175 HIS C N 1
ATOM 8539 C CA . HIS C 1 175 ? -2.403 -48.609 -66.946 1.000 17.700 175 HIS C CA 1
ATOM 8540 C C . HIS C 1 175 ? -3.205 -48.225 -68.177 1.000 18.028 175 HIS C C 1
ATOM 8541 O O . HIS C 1 175 ? -2.737 -48.385 -69.303 1.000 20.251 175 HIS C O 1
ATOM 8554 N N . VAL C 1 176 ? -4.431 -47.736 -67.962 1.000 18.126 176 VAL C N 1
ATOM 8555 C CA . VAL C 1 176 ? -5.337 -47.397 -69.054 1.000 19.937 176 VAL C CA 1
ATOM 8556 C C . VAL C 1 176 ? -4.721 -46.344 -69.969 1.000 21.673 176 VAL C C 1
ATOM 8557 O O . VAL C 1 176 ? -4.834 -46.457 -71.170 1.000 20.835 176 VAL C O 1
ATOM 8570 N N . ASN C 1 177 ? -4.013 -45.362 -69.409 1.000 18.753 177 ASN C N 1
ATOM 8571 C CA . ASN C 1 177 ? -3.335 -44.333 -70.202 1.000 22.620 177 ASN C CA 1
ATOM 8572 C C . ASN C 1 177 ? -2.323 -44.937 -71.187 1.000 20.730 177 ASN C C 1
ATOM 8573 O O . ASN C 1 177 ? -2.120 -44.372 -72.280 1.000 23.217 177 ASN C O 1
ATOM 8582 N N . LYS C 1 178 ? -1.681 -46.049 -70.823 1.000 18.398 178 LYS C N 1
ATOM 8583 C CA . LYS C 1 178 ? -0.628 -46.647 -71.645 1.000 23.229 178 LYS C CA 1
ATOM 8584 C C . LYS C 1 178 ? -1.231 -47.554 -72.710 1.000 23.374 178 LYS C C 1
ATOM 8585 O O . LYS C 1 178 ? -0.570 -47.815 -73.704 1.000 23.413 178 LYS C O 1
ATOM 8604 N N . LEU C 1 179 ? -2.467 -48.068 -72.522 1.000 18.982 179 LEU C N 1
ATOM 8605 C CA . LEU C 1 179 ? -3.063 -48.988 -73.496 1.000 18.250 179 LEU C CA 1
ATOM 8606 C C . LEU C 1 179 ? -3.209 -48.353 -74.874 1.000 21.217 179 LEU C C 1
ATOM 8607 O O . LEU C 1 179 ? -3.090 -49.065 -75.868 1.000 21.815 179 LEU C O 1
ATOM 8623 N N . TRP C 1 180 ? -3.456 -47.037 -74.943 1.000 17.704 180 TRP C N 1
ATOM 8624 C CA . TRP C 1 180 ? -3.668 -46.351 -76.205 1.000 21.386 180 TRP C CA 1
ATOM 8625 C C . TRP C 1 180 ? -2.522 -46.589 -77.196 1.000 22.638 180 TRP C C 1
ATOM 8626 O O . TRP C 1 180 ? -2.751 -46.720 -78.391 1.000 27.603 180 TRP C O 1
ATOM 8647 N N . GLU C 1 181 ? -1.288 -46.677 -76.682 1.000 21.772 181 GLU C N 1
ATOM 8648 C CA . GLU C 1 181 ? -0.087 -46.833 -77.503 1.000 23.201 181 GLU C CA 1
ATOM 8649 C C . GLU C 1 181 ? 0.038 -48.215 -78.172 1.000 23.137 181 GLU C C 1
ATOM 8650 O O . GLU C 1 181 ? 0.876 -48.358 -79.051 1.000 27.869 181 GLU C O 1
ATOM 8662 N N . ILE C 1 182 ? -0.728 -49.246 -77.728 1.000 24.886 182 ILE C N 1
ATOM 8663 C CA . ILE C 1 182 ? -0.598 -50.578 -78.343 1.000 25.707 182 ILE C CA 1
ATOM 8664 C C . ILE C 1 182 ? -1.888 -51.010 -79.056 1.000 22.496 182 ILE C C 1
ATOM 8665 O O . ILE C 1 182 ? -1.969 -52.143 -79.532 1.000 23.023 182 ILE C O 1
ATOM 8681 N N . ILE C 1 183 ? -2.883 -50.118 -79.175 1.000 20.971 183 ILE C N 1
ATOM 8682 C CA . ILE C 1 183 ? -4.082 -50.466 -79.923 1.000 20.489 183 ILE C CA 1
ATOM 8683 C C . ILE C 1 183 ? -3.746 -50.525 -81.422 1.000 25.684 183 ILE C C 1
ATOM 8684 O O . ILE C 1 183 ? -3.193 -49.571 -82.013 1.000 24.850 183 ILE C O 1
ATOM 8700 N N . ASP C 1 184 ? -4.144 -51.660 -82.033 1.000 23.397 184 ASP C N 1
ATOM 8701 C CA . ASP C 1 184 ? -4.076 -51.854 -83.475 1.000 22.123 184 ASP C CA 1
ATOM 8702 C C . ASP C 1 184 ? -5.401 -51.362 -84.078 1.000 22.447 184 ASP C C 1
ATOM 8703 O O . ASP C 1 184 ? -6.383 -52.101 -84.146 1.000 23.700 184 ASP C O 1
ATOM 8712 N N . TRP C 1 185 ? -5.441 -50.095 -84.483 1.000 25.250 185 TRP C N 1
ATOM 8713 C CA . TRP C 1 185 ? -6.661 -49.489 -84.999 1.000 24.406 185 TRP C CA 1
ATOM 8714 C C . TRP C 1 185 ? -7.060 -50.100 -86.340 1.000 27.214 185 TRP C C 1
ATOM 8715 O O . TRP C 1 185 ? -8.235 -50.035 -86.697 1.000 25.771 185 TRP C O 1
ATOM 8736 N N . ASP C 1 186 ? -6.124 -50.720 -87.080 1.000 27.178 186 ASP C N 1
ATOM 8737 C CA . ASP C 1 186 ? -6.507 -51.450 -88.295 1.000 28.975 186 ASP C CA 1
ATOM 8738 C C . ASP C 1 186 ? -7.477 -52.578 -87.948 1.000 29.447 186 ASP C C 1
ATOM 8739 O O . ASP C 1 186 ? -8.458 -52.779 -88.646 1.000 32.168 186 ASP C O 1
ATOM 8748 N N . VAL C 1 187 ? -7.207 -53.299 -86.858 1.000 31.007 187 VAL C N 1
ATOM 8749 C CA . VAL C 1 187 ? -8.080 -54.371 -86.392 1.000 27.965 187 VAL C CA 1
ATOM 8750 C C . VAL C 1 187 ? -9.400 -53.785 -85.896 1.000 33.093 187 VAL C C 1
ATOM 8751 O O . VAL C 1 187 ? -10.455 -54.292 -86.243 1.000 35.978 187 VAL C O 1
ATOM 8764 N N . VAL C 1 188 ? -9.343 -52.724 -85.079 1.000 25.942 188 VAL C N 1
ATOM 8765 C CA . VAL C 1 188 ? -10.550 -52.158 -84.485 1.000 28.207 188 VAL C CA 1
ATOM 8766 C C . VAL C 1 188 ? -11.498 -51.613 -85.567 1.000 23.702 188 VAL C C 1
ATOM 8767 O O . VAL C 1 188 ? -12.704 -51.882 -85.548 1.000 34.325 188 VAL C O 1
ATOM 8780 N N . GLU C 1 189 ? -10.935 -50.882 -86.537 1.000 28.652 189 GLU C N 1
ATOM 8781 C CA . GLU C 1 189 ? -11.689 -50.348 -87.657 1.000 27.926 189 GLU C CA 1
ATOM 8782 C C . GLU C 1 189 ? -12.440 -51.458 -88.382 1.000 33.994 189 GLU C C 1
ATOM 8783 O O . GLU C 1 189 ? -13.546 -51.233 -88.851 1.000 40.869 189 GLU C O 1
ATOM 8795 N N . LYS C 1 190 ? -11.837 -52.633 -88.540 1.000 33.974 190 LYS C N 1
ATOM 8796 C CA . LYS C 1 190 ? -12.423 -53.710 -89.330 1.000 37.798 190 LYS C CA 1
ATOM 8797 C C . LYS C 1 190 ? -13.530 -54.445 -88.562 1.000 39.596 190 LYS C C 1
ATOM 8798 O O . LYS C 1 190 ? -14.247 -55.261 -89.158 1.000 47.495 190 LYS C O 1
ATOM 8817 N N . ARG C 1 191 ? -13.726 -54.103 -87.274 1.000 35.568 191 ARG C N 1
ATOM 8818 C CA . ARG C 1 191 ? -14.853 -54.646 -86.520 1.000 34.233 191 ARG C CA 1
ATOM 8819 C C . ARG C 1 191 ? -16.142 -53.856 -86.752 1.000 40.580 191 ARG C C 1
ATOM 8820 O O . ARG C 1 191 ? -17.209 -54.311 -86.369 1.000 42.024 191 ARG C O 1
ATOM 8839 N N . LEU C 1 192 ? -16.047 -52.660 -87.347 1.000 35.053 192 LEU C N 1
ATOM 8840 C CA . LEU C 1 192 ? -17.197 -51.783 -87.525 1.000 51.863 192 LEU C CA 1
ATOM 8841 C C . LEU C 1 192 ? -18.211 -52.440 -88.460 1.000 70.365 192 LEU C C 1
ATOM 8842 O O . LEU C 1 192 ? -17.761 -53.088 -89.461 1.000 77.564 192 LEU C O 1
ATOM 8859 N N . MET D 1 1 ? -14.893 -38.048 -38.642 1.000 48.066 1 MET D N 1
ATOM 8860 C CA . MET D 1 1 ? -13.643 -38.382 -39.389 1.000 41.735 1 MET D CA 1
ATOM 8861 C C . MET D 1 1 ? -13.392 -39.897 -39.364 1.000 32.065 1 MET D C 1
ATOM 8862 O O . MET D 1 1 ? -13.627 -40.582 -38.358 1.000 35.493 1 MET D O 1
ATOM 8878 N N . TYR D 1 2 ? -13.159 -40.430 -40.561 1.000 22.002 2 TYR D N 1
ATOM 8879 C CA . TYR D 1 2 ? -12.839 -41.831 -40.752 1.000 22.076 2 TYR D CA 1
ATOM 8880 C C . TYR D 1 2 ? -11.326 -41.954 -40.747 1.000 19.577 2 TYR D C 1
ATOM 8881 O O . TYR D 1 2 ? -10.589 -41.198 -41.411 1.000 22.730 2 TYR D O 1
ATOM 8898 N N . GLU D 1 3 ? -10.836 -42.917 -39.982 1.000 20.628 3 GLU D N 1
ATOM 8899 C CA . GLU D 1 3 ? -9.400 -43.078 -39.744 1.000 22.044 3 GLU D CA 1
ATOM 8900 C C . GLU D 1 3 ? -8.941 -44.409 -40.312 1.000 19.271 3 GLU D C 1
ATOM 8901 O O . GLU D 1 3 ? -9.716 -45.365 -40.344 1.000 23.248 3 GLU D O 1
ATOM 8913 N N . MET D 1 4 ? -7.659 -44.467 -40.732 1.000 20.664 4 MET D N 1
ATOM 8914 C CA . MET D 1 4 ? -7.020 -45.743 -41.013 1.000 23.577 4 MET D CA 1
ATOM 8915 C C . MET D 1 4 ? -6.942 -46.556 -39.728 1.000 20.104 4 MET D C 1
ATOM 8916 O O . MET D 1 4 ? -6.556 -46.035 -38.672 1.000 26.713 4 MET D O 1
ATOM 8930 N N . PRO D 1 5 ? -7.286 -47.860 -39.764 1.000 21.882 5 PRO D N 1
ATOM 8931 C CA . PRO D 1 5 ? -7.077 -48.719 -38.605 1.000 27.480 5 PRO D CA 1
ATOM 8932 C C . PRO D 1 5 ? -5.582 -49.008 -38.474 1.000 22.463 5 PRO D C 1
ATOM 8933 O O . PRO D 1 5 ? -4.894 -49.236 -39.475 1.000 25.018 5 PRO D O 1
ATOM 8944 N N . LYS D 1 6 ? -5.108 -49.000 -37.225 1.000 23.870 6 LYS D N 1
ATOM 8945 C CA . LYS D 1 6 ? -3.766 -49.418 -36.882 1.000 28.732 6 LYS D CA 1
ATOM 8946 C C . LYS D 1 6 ? -3.664 -50.933 -37.107 1.000 26.471 6 LYS D C 1
ATOM 8947 O O . LYS D 1 6 ? -4.477 -51.699 -36.571 1.000 29.501 6 LYS D O 1
ATOM 8966 N N . LEU D 1 7 ? -2.648 -51.372 -37.869 1.000 26.169 7 LEU D N 1
ATOM 8967 C CA . LEU D 1 7 ? -2.323 -52.791 -37.941 1.000 22.653 7 LEU D CA 1
ATOM 8968 C C . LEU D 1 7 ? -1.738 -53.236 -36.599 1.000 22.499 7 LEU D C 1
ATOM 8969 O O . LEU D 1 7 ? -0.846 -52.568 -36.043 1.000 25.714 7 LEU D O 1
ATOM 8985 N N . PRO D 1 8 ? -2.189 -54.393 -36.050 1.000 24.964 8 PRO D N 1
ATOM 8986 C CA . PRO D 1 8 ? -1.632 -54.943 -34.815 1.000 27.774 8 PRO D CA 1
ATOM 8987 C C . PRO D 1 8 ? -0.309 -55.710 -34.975 1.000 28.000 8 PRO D C 1
ATOM 8988 O O . PRO D 1 8 ? 0.157 -56.361 -34.050 1.000 37.053 8 PRO D O 1
ATOM 8999 N N . TYR D 1 9 ? 0.290 -55.628 -36.161 1.000 20.846 9 TYR D N 1
ATOM 9000 C CA . TYR D 1 9 ? 1.533 -56.306 -36.516 1.000 19.073 9 TYR D CA 1
ATOM 9001 C C . TYR D 1 9 ? 2.261 -55.418 -37.533 1.000 22.136 9 TYR D C 1
ATOM 9002 O O . TYR D 1 9 ? 1.657 -54.536 -38.155 1.000 19.554 9 TYR D O 1
ATOM 9019 N N . ALA D 1 10 ? 3.557 -55.669 -37.699 1.000 20.852 10 ALA D N 1
ATOM 9020 C CA . ALA D 1 10 ? 4.381 -55.019 -38.708 1.000 21.193 10 ALA D CA 1
ATOM 9021 C C . ALA D 1 10 ? 3.930 -55.440 -40.109 1.000 17.523 10 ALA D C 1
ATOM 9022 O O . ALA D 1 10 ? 3.334 -56.519 -40.279 1.000 20.355 10 ALA D O 1
ATOM 9029 N N . ASN D 1 11 ? 4.249 -54.630 -41.121 1.000 17.091 11 ASN D N 1
ATOM 9030 C CA . ASN D 1 11 ? 3.744 -54.871 -42.478 1.000 18.217 11 ASN D CA 1
ATOM 9031 C C . ASN D 1 11 ? 4.285 -56.190 -43.055 1.000 20.533 11 ASN D C 1
ATOM 9032 O O . ASN D 1 11 ? 3.641 -56.769 -43.942 1.000 21.016 11 ASN D O 1
ATOM 9041 N N . ASN D 1 12 ? 5.445 -56.678 -42.576 1.000 21.609 12 ASN D N 1
ATOM 9042 C CA . ASN D 1 12 ? 6.016 -57.947 -43.052 1.000 18.595 12 ASN D CA 1
ATOM 9043 C C . ASN D 1 12 ? 5.715 -59.114 -42.112 1.000 20.351 12 ASN D C 1
ATOM 9044 O O . ASN D 1 12 ? 6.221 -60.227 -42.333 1.000 21.562 12 ASN D O 1
ATOM 9053 N N . ALA D 1 13 ? 4.893 -58.888 -41.077 1.000 21.317 13 ALA D N 1
ATOM 9054 C CA . ALA D 1 13 ? 4.741 -59.864 -40.002 1.000 22.797 13 ALA D CA 1
ATOM 9055 C C . ALA D 1 13 ? 3.847 -61.040 -40.408 1.000 22.206 13 ALA D C 1
ATOM 9056 O O . ALA D 1 13 ? 3.882 -62.060 -39.720 1.000 23.474 13 ALA D O 1
ATOM 9063 N N . LEU D 1 14 ? 3.063 -60.921 -41.497 1.000 19.971 14 LEU D N 1
ATOM 9064 C CA . LEU D 1 14 ? 2.224 -62.015 -41.978 1.000 22.344 14 LEU D CA 1
ATOM 9065 C C . LEU D 1 14 ? 2.966 -62.866 -43.008 1.000 21.517 14 LEU D C 1
ATOM 9066 O O . LEU D 1 14 ? 2.407 -63.826 -43.533 1.000 21.143 14 LEU D O 1
ATOM 9082 N N . GLU D 1 15 ? 4.232 -62.529 -43.287 1.000 20.507 15 GLU D N 1
ATOM 9083 C CA . GLU D 1 15 ? 5.062 -63.389 -44.110 1.000 20.019 15 GLU D CA 1
ATOM 9084 C C . GLU D 1 15 ? 5.356 -64.676 -43.344 1.000 21.526 15 GLU D C 1
ATOM 9085 O O . GLU D 1 15 ? 5.567 -64.641 -42.135 1.000 27.510 15 GLU D O 1
ATOM 9097 N N . PRO D 1 16 ? 5.429 -65.847 -44.004 1.000 26.086 16 PRO D N 1
ATOM 9098 C CA . PRO D 1 16 ? 5.384 -65.949 -45.474 1.000 21.171 16 PRO D CA 1
ATOM 9099 C C . PRO D 1 16 ? 4.024 -66.092 -46.176 1.000 19.516 16 PRO D C 1
ATOM 9100 O O . PRO D 1 16 ? 3.975 -66.249 -47.405 1.000 24.478 16 PRO D O 1
ATOM 9111 N N . VAL D 1 17 ? 2.908 -65.993 -45.429 1.000 22.551 17 VAL D N 1
ATOM 9112 C CA . VAL D 1 17 ? 1.587 -66.207 -46.017 1.000 27.789 17 VAL D CA 1
ATOM 9113 C C . VAL D 1 17 ? 1.156 -65.035 -46.917 1.000 25.314 17 VAL D C 1
ATOM 9114 O O . VAL D 1 17 ? 0.735 -65.220 -48.054 1.000 21.673 17 VAL D O 1
ATOM 9127 N N . ILE D 1 18 ? 1.217 -63.812 -46.386 1.000 25.320 18 ILE D N 1
ATOM 9128 C CA . ILE D 1 18 ? 0.940 -62.595 -47.144 1.000 21.350 18 ILE D CA 1
ATOM 9129 C C . ILE D 1 18 ? 2.221 -61.753 -47.104 1.000 17.705 18 ILE D C 1
ATOM 9130 O O . ILE D 1 18 ? 2.760 -61.473 -46.044 1.000 21.693 18 ILE D O 1
ATOM 9146 N N . SER D 1 19 ? 2.705 -61.379 -48.277 1.000 19.923 19 SER D N 1
ATOM 9147 C CA . SER D 1 19 ? 3.956 -60.657 -48.409 1.000 18.058 19 SER D CA 1
ATOM 9148 C C . SER D 1 19 ? 3.831 -59.233 -47.866 1.000 19.041 19 SER D C 1
ATOM 9149 O O . SER D 1 19 ? 2.740 -58.628 -47.850 1.000 19.251 19 SER D O 1
ATOM 9156 N N . GLN D 1 20 ? 4.978 -58.659 -47.526 1.000 17.881 20 GLN D N 1
ATOM 9157 C CA . GLN D 1 20 ? 5.018 -57.252 -47.164 1.000 16.787 20 GLN D CA 1
ATOM 9158 C C . GLN D 1 20 ? 4.538 -56.406 -48.345 1.000 17.065 20 GLN D C 1
ATOM 9159 O O . GLN D 1 20 ? 3.845 -55.412 -48.134 1.000 17.518 20 GLN D O 1
ATOM 9171 N N . GLN D 1 21 ? 4.908 -56.796 -49.583 1.000 18.681 21 GLN D N 1
ATOM 9172 C CA . GLN D 1 21 ? 4.491 -56.072 -50.771 1.000 18.554 21 GLN D CA 1
ATOM 9173 C C . GLN D 1 21 ? 2.967 -55.987 -50.810 1.000 16.252 21 GLN D C 1
ATOM 9174 O O . GLN D 1 21 ? 2.397 -54.914 -51.010 1.000 17.653 21 GLN D O 1
ATOM 9186 N N . THR D 1 22 ? 2.291 -57.124 -50.594 1.000 16.600 22 THR D N 1
ATOM 9187 C CA . THR D 1 22 ? 0.832 -57.117 -50.622 1.000 18.281 22 THR D CA 1
ATOM 9188 C C . THR D 1 22 ? 0.278 -56.205 -49.508 1.000 17.112 22 THR D C 1
ATOM 9189 O O . THR D 1 22 ? -0.621 -55.420 -49.768 1.000 16.865 22 THR D O 1
ATOM 9199 N N . ILE D 1 23 ? 0.821 -56.284 -48.268 1.000 16.416 23 ILE D N 1
ATOM 9200 C CA . ILE D 1 23 ? 0.312 -55.422 -47.212 1.000 17.520 23 ILE D CA 1
ATOM 9201 C C . ILE D 1 23 ? 0.538 -53.950 -47.589 1.000 16.096 23 ILE D C 1
ATOM 9202 O O . ILE D 1 23 ? -0.350 -53.101 -47.426 1.000 17.675 23 ILE D O 1
ATOM 9218 N N . ASP D 1 24 ? 1.728 -53.635 -48.105 1.000 18.072 24 ASP D N 1
ATOM 9219 C CA . ASP D 1 24 ? 2.073 -52.263 -48.458 1.000 16.576 24 ASP D CA 1
ATOM 9220 C C . ASP D 1 24 ? 1.061 -51.682 -49.456 1.000 16.322 24 ASP D C 1
ATOM 9221 O O . ASP D 1 24 ? 0.664 -50.525 -49.324 1.000 18.908 24 ASP D O 1
ATOM 9230 N N . TYR D 1 25 ? 0.690 -52.455 -50.505 1.000 14.892 25 TYR D N 1
ATOM 9231 C CA . TYR D 1 25 ? -0.286 -51.967 -51.481 1.000 14.726 25 TYR D CA 1
ATOM 9232 C C . TYR D 1 25 ? -1.717 -52.042 -50.909 1.000 14.719 25 TYR D C 1
ATOM 9233 O O . TYR D 1 25 ? -2.495 -51.069 -50.988 1.000 16.221 25 TYR D O 1
ATOM 9250 N N . HIS D 1 26 ? -2.061 -53.218 -50.354 1.000 17.663 26 HIS D N 1
ATOM 9251 C CA . HIS D 1 26 ? -3.442 -53.504 -49.969 1.000 16.643 26 HIS D CA 1
ATOM 9252 C C . HIS D 1 26 ? -3.917 -52.584 -48.843 1.000 17.681 26 HIS D C 1
ATOM 9253 O O . HIS D 1 26 ? -4.970 -51.943 -48.938 1.000 16.623 26 HIS D O 1
ATOM 9266 N N . TYR D 1 27 ? -3.114 -52.517 -47.779 1.000 18.694 27 TYR D N 1
ATOM 9267 C CA . TYR D 1 27 ? -3.374 -51.608 -46.668 1.000 18.255 27 TYR D CA 1
ATOM 9268 C C . TYR D 1 27 ? -2.955 -50.171 -47.030 1.000 18.161 27 TYR D C 1
ATOM 9269 O O . TYR D 1 27 ? -3.762 -49.225 -46.905 1.000 17.983 27 TYR D O 1
ATOM 9286 N N . GLY D 1 28 ? -1.697 -49.992 -47.449 1.000 18.135 28 GLY D N 1
ATOM 9287 C CA . GLY D 1 28 ? -1.135 -48.659 -47.561 1.000 19.133 28 GLY D CA 1
ATOM 9288 C C . GLY D 1 28 ? -1.700 -47.810 -48.701 1.000 18.800 28 GLY D C 1
ATOM 9289 O O . GLY D 1 28 ? -1.663 -46.570 -48.625 1.000 21.341 28 GLY D O 1
ATOM 9293 N N . LYS D 1 29 ? -2.180 -48.465 -49.772 1.000 18.354 29 LYS D N 1
ATOM 9294 C CA . LYS D 1 29 ? -2.733 -47.756 -50.925 1.000 16.007 29 LYS D CA 1
ATOM 9295 C C . LYS D 1 29 ? -4.240 -47.983 -51.066 1.000 16.740 29 LYS D C 1
ATOM 9296 O O . LYS D 1 29 ? -4.981 -46.990 -51.048 1.000 17.137 29 LYS D O 1
ATOM 9315 N N . HIS D 1 30 ? -4.702 -49.264 -51.184 1.000 15.916 30 HIS D N 1
ATOM 9316 C CA . HIS D 1 30 ? -6.120 -49.485 -51.426 1.000 18.065 30 HIS D CA 1
ATOM 9317 C C . HIS D 1 30 ? -6.970 -48.958 -50.253 1.000 16.814 30 HIS D C 1
ATOM 9318 O O . HIS D 1 30 ? -7.911 -48.159 -50.444 1.000 17.151 30 HIS D O 1
ATOM 9331 N N . LEU D 1 31 ? -6.644 -49.380 -49.022 1.000 14.869 31 LEU D N 1
ATOM 9332 C CA . LEU D 1 31 ? -7.474 -48.991 -47.901 1.000 16.636 31 LEU D CA 1
ATOM 9333 C C . LEU D 1 31 ? -7.364 -47.487 -47.671 1.000 14.986 31 LEU D C 1
ATOM 9334 O O . LEU D 1 31 ? -8.376 -46.835 -47.380 1.000 15.168 31 LEU D O 1
ATOM 9350 N N . GLN D 1 32 ? -6.159 -46.912 -47.836 1.000 15.804 32 GLN D N 1
ATOM 9351 C CA . GLN D 1 32 ? -5.991 -45.471 -47.712 1.000 14.031 32 GLN D CA 1
ATOM 9352 C C . GLN D 1 32 ? -6.957 -44.737 -48.644 1.000 15.099 32 GLN D C 1
ATOM 9353 O O . GLN D 1 32 ? -7.565 -43.732 -48.247 1.000 17.151 32 GLN D O 1
ATOM 9365 N N . THR D 1 33 ? -7.075 -45.224 -49.891 1.000 15.328 33 THR D N 1
ATOM 9366 C CA . THR D 1 33 ? -7.948 -44.578 -50.873 1.000 14.549 33 THR D CA 1
ATOM 9367 C C . THR D 1 33 ? -9.420 -44.642 -50.415 1.000 14.350 33 THR D C 1
ATOM 9368 O O . THR D 1 33 ? -10.175 -43.648 -50.518 1.000 15.572 33 THR D O 1
ATOM 9378 N N . TYR D 1 34 ? -9.848 -45.815 -49.926 1.000 15.843 34 TYR D N 1
ATOM 9379 C CA . TYR D 1 34 ? -11.211 -45.975 -49.449 1.000 15.864 34 TYR D CA 1
ATOM 9380 C C . TYR D 1 34 ? -11.518 -45.024 -48.272 1.000 16.077 34 TYR D C 1
ATOM 9381 O O . TYR D 1 34 ? -12.580 -44.398 -48.216 1.000 15.549 34 TYR D O 1
ATOM 9398 N N . VAL D 1 35 ? -10.575 -44.894 -47.333 1.000 17.458 35 VAL D N 1
ATOM 9399 C CA . VAL D 1 35 ? -10.738 -43.990 -46.196 1.000 16.620 35 VAL D CA 1
ATOM 9400 C C . VAL D 1 35 ? -10.777 -42.522 -46.669 1.000 16.417 35 VAL D C 1
ATOM 9401 O O . VAL D 1 35 ? -11.647 -41.735 -46.238 1.000 16.557 35 VAL D O 1
ATOM 9414 N N . ASN D 1 36 ? -9.849 -42.157 -47.567 1.000 17.179 36 ASN D N 1
ATOM 9415 C CA . ASN D 1 36 ? -9.819 -40.817 -48.161 1.000 17.091 36 ASN D CA 1
ATOM 9416 C C . ASN D 1 36 ? -11.151 -40.466 -48.816 1.000 16.768 36 ASN D C 1
ATOM 9417 O O . ASN D 1 36 ? -11.693 -39.362 -48.630 1.000 18.283 36 ASN D O 1
ATOM 9426 N N . ASN D 1 37 ? -11.683 -41.424 -49.594 1.000 15.201 37 ASN D N 1
ATOM 9427 C CA . ASN D 1 37 ? -12.947 -41.230 -50.284 1.000 16.205 37 ASN D CA 1
ATOM 9428 C C . ASN D 1 37 ? -14.098 -40.996 -49.294 1.000 16.772 37 ASN D C 1
ATOM 9429 O O . ASN D 1 37 ? -14.922 -40.094 -49.504 1.000 17.937 37 ASN D O 1
ATOM 9438 N N . LEU D 1 38 ? -14.160 -41.791 -48.228 1.000 21.236 38 LEU D N 1
ATOM 9439 C CA . LEU D 1 38 ? -15.204 -41.598 -47.222 1.000 23.149 38 LEU D CA 1
ATOM 9440 C C . LEU D 1 38 ? -15.142 -40.184 -46.650 1.000 19.513 38 LEU D C 1
ATOM 9441 O O . LEU D 1 38 ? -16.172 -39.513 -46.505 1.000 22.377 38 LEU D O 1
ATOM 9457 N N . ASN D 1 39 ? -13.916 -39.724 -46.330 1.000 19.166 39 ASN D N 1
ATOM 9458 C CA . ASN D 1 39 ? -13.723 -38.397 -45.748 1.000 20.626 39 ASN D CA 1
ATOM 9459 C C . ASN D 1 39 ? -14.133 -37.301 -46.732 1.000 21.021 39 ASN D C 1
ATOM 9460 O O . ASN D 1 39 ? -14.557 -36.233 -46.314 1.000 23.332 39 ASN D O 1
ATOM 9469 N N . SER D 1 40 ? -13.999 -37.554 -48.050 1.000 18.997 40 SER D N 1
ATOM 9470 C CA . SER D 1 40 ? -14.393 -36.586 -49.070 1.000 19.894 40 SER D CA 1
ATOM 9471 C C . SER D 1 40 ? -15.913 -36.580 -49.315 1.000 20.030 40 SER D C 1
ATOM 9472 O O . SER D 1 40 ? -16.490 -35.543 -49.621 1.000 21.353 40 SER D O 1
ATOM 9479 N N . LEU D 1 41 ? -16.551 -37.741 -49.208 1.000 19.181 41 LEU D N 1
ATOM 9480 C CA . LEU D 1 41 ? -17.915 -37.941 -49.703 1.000 19.932 41 LEU D CA 1
ATOM 9481 C C . LEU D 1 41 ? -18.958 -37.720 -48.589 1.000 16.221 41 LEU D C 1
ATOM 9482 O O . LEU D 1 41 ? -20.116 -37.360 -48.889 1.000 20.108 41 LEU D O 1
ATOM 9498 N N . VAL D 1 42 ? -18.649 -38.123 -47.353 1.000 17.092 42 VAL D N 1
ATOM 9499 C CA . VAL D 1 42 ? -19.716 -38.328 -46.345 1.000 17.075 42 VAL D CA 1
ATOM 9500 C C . VAL D 1 42 ? -20.069 -37.016 -45.637 1.000 16.811 42 VAL D C 1
ATOM 9501 O O . VAL D 1 42 ? -21.250 -36.752 -45.359 1.000 20.037 42 VAL D O 1
ATOM 9514 N N . PRO D 1 43 ? -19.087 -36.135 -45.259 1.000 19.023 43 PRO D N 1
ATOM 9515 C CA . PRO D 1 43 ? -19.472 -34.878 -44.577 1.000 16.076 43 PRO D CA 1
ATOM 9516 C C . PRO D 1 43 ? -20.409 -34.056 -45.481 1.000 17.024 43 PRO D C 1
ATOM 9517 O O . PRO D 1 43 ? -20.229 -33.971 -46.703 1.000 22.089 43 PRO D O 1
ATOM 9528 N N . GLY D 1 44 ? -21.456 -33.522 -44.860 1.000 18.978 44 GLY D N 1
ATOM 9529 C CA . GLY D 1 44 ? -22.457 -32.731 -45.545 1.000 18.013 44 GLY D CA 1
ATOM 9530 C C . GLY D 1 44 ? -23.621 -33.561 -46.073 1.000 20.585 44 GLY D C 1
ATOM 9531 O O . GLY D 1 44 ? -24.510 -32.983 -46.691 1.000 23.258 44 GLY D O 1
ATOM 9535 N N . THR D 1 45 ? -23.622 -34.879 -45.793 1.000 17.246 45 THR D N 1
ATOM 9536 C CA . THR D 1 45 ? -24.700 -35.781 -46.207 1.000 17.287 45 THR D CA 1
ATOM 9537 C C . THR D 1 45 ? -25.476 -36.298 -44.991 1.000 19.684 45 THR D C 1
ATOM 9538 O O . THR D 1 45 ? -25.076 -36.055 -43.843 1.000 18.620 45 THR D O 1
ATOM 9548 N N . GLU D 1 46 ? -26.538 -37.085 -45.256 1.000 21.530 46 GLU D N 1
ATOM 9549 C CA . GLU D 1 46 ? -27.312 -37.764 -44.231 1.000 22.643 46 GLU D CA 1
ATOM 9550 C C . GLU D 1 46 ? -26.483 -38.825 -43.483 1.000 18.377 46 GLU D C 1
ATOM 9551 O O . GLU D 1 46 ? -26.940 -39.370 -42.489 1.000 21.705 46 GLU D O 1
ATOM 9563 N N . TYR D 1 47 ? -25.285 -39.161 -43.979 1.000 19.223 47 TYR D N 1
ATOM 9564 C CA . TYR D 1 47 ? -24.429 -40.182 -43.366 1.000 19.221 47 TYR D CA 1
ATOM 9565 C C . TYR D 1 47 ? -23.426 -39.567 -42.374 1.000 17.102 47 TYR D C 1
ATOM 9566 O O . TYR D 1 47 ? -22.668 -40.275 -41.696 1.000 18.821 47 TYR D O 1
ATOM 9583 N N . GLU D 1 48 ? -23.335 -38.244 -42.350 1.000 18.584 48 GLU D N 1
ATOM 9584 C CA . GLU D 1 48 ? -22.319 -37.568 -41.540 1.000 16.354 48 GLU D CA 1
ATOM 9585 C C . GLU D 1 48 ? -22.542 -37.918 -40.060 1.000 17.926 48 GLU D C 1
ATOM 9586 O O . GLU D 1 48 ? -23.683 -37.920 -39.565 1.000 21.192 48 GLU D O 1
ATOM 9598 N N . GLY D 1 49 ? -21.435 -38.291 -39.377 1.000 21.530 49 GLY D N 1
ATOM 9599 C CA . GLY D 1 49 ? -21.478 -38.622 -37.966 1.000 21.831 49 GLY D CA 1
ATOM 9600 C C . GLY D 1 49 ? -21.734 -40.112 -37.734 1.000 24.292 49 GLY D C 1
ATOM 9601 O O . GLY D 1 49 ? -21.647 -40.565 -36.591 1.000 25.122 49 GLY D O 1
ATOM 9605 N N . LYS D 1 50 ? -22.042 -40.884 -38.809 1.000 23.814 50 LYS D N 1
ATOM 9606 C CA . LYS D 1 50 ? -22.325 -42.299 -38.646 1.000 28.094 50 LYS D CA 1
ATOM 9607 C C . LYS D 1 50 ? -21.012 -43.099 -38.683 1.000 21.715 50 LYS D C 1
ATOM 9608 O O . LYS D 1 50 ? -20.041 -42.753 -39.375 1.000 21.657 50 LYS D O 1
ATOM 9627 N N . THR D 1 51 ? -20.998 -44.222 -37.948 1.000 20.303 51 THR D N 1
ATOM 9628 C CA . THR D 1 51 ? -19.934 -45.207 -38.073 1.000 19.691 51 THR D CA 1
ATOM 9629 C C . THR D 1 51 ? -19.992 -45.844 -39.459 1.000 20.436 51 THR D C 1
ATOM 9630 O O . THR D 1 51 ? -21.025 -45.869 -40.140 1.000 19.357 51 THR D O 1
ATOM 9640 N N . VAL D 1 52 ? -18.863 -46.401 -39.881 1.000 21.690 52 VAL D N 1
ATOM 9641 C CA . VAL D 1 52 ? -18.842 -47.127 -41.144 1.000 21.448 52 VAL D CA 1
ATOM 9642 C C . VAL D 1 52 ? -19.897 -48.244 -41.143 1.000 17.699 52 VAL D C 1
ATOM 9643 O O . VAL D 1 52 ? -20.604 -48.391 -42.124 1.000 20.628 52 VAL D O 1
ATOM 9656 N N . GLU D 1 53 ? -20.064 -48.991 -40.054 1.000 20.959 53 GLU D N 1
ATOM 9657 C CA . GLU D 1 53 ? -21.091 -50.046 -39.975 1.000 21.654 53 GLU D CA 1
ATOM 9658 C C . GLU D 1 53 ? -22.487 -49.468 -40.234 1.000 20.332 53 GLU D C 1
ATOM 9659 O O . GLU D 1 53 ? -23.289 -50.052 -40.966 1.000 23.694 53 GLU D O 1
ATOM 9671 N N . ALA D 1 54 ? -22.809 -48.331 -39.589 1.000 20.179 54 ALA D N 1
ATOM 9672 C CA . ALA D 1 54 ? -24.124 -47.718 -39.763 1.000 20.777 54 ALA D CA 1
ATOM 9673 C C . ALA D 1 54 ? -24.378 -47.283 -41.219 1.000 18.532 54 ALA D C 1
ATOM 9674 O O . ALA D 1 54 ? -25.523 -47.363 -41.728 1.000 22.396 54 ALA D O 1
ATOM 9681 N N . ILE D 1 55 ? -23.315 -46.819 -41.893 1.000 16.657 55 ILE D N 1
ATOM 9682 C CA . ILE D 1 55 ? -23.402 -46.442 -43.307 1.000 17.165 55 ILE D CA 1
ATOM 9683 C C . ILE D 1 55 ? -23.673 -47.687 -44.161 1.000 18.139 55 ILE D C 1
ATOM 9684 O O . ILE D 1 55 ? -24.522 -47.683 -45.047 1.000 19.328 55 ILE D O 1
ATOM 9700 N N . VAL D 1 56 ? -22.921 -48.760 -43.921 1.000 19.159 56 VAL D N 1
ATOM 9701 C CA . VAL D 1 56 ? -23.097 -49.990 -44.682 1.000 19.934 56 VAL D CA 1
ATOM 9702 C C . VAL D 1 56 ? -24.521 -50.513 -44.504 1.000 21.478 56 VAL D C 1
ATOM 9703 O O . VAL D 1 56 ? -25.092 -51.051 -45.438 1.000 22.937 56 VAL D O 1
ATOM 9716 N N . ALA D 1 57 ? -25.105 -50.349 -43.311 1.000 21.213 57 ALA D N 1
ATOM 9717 C CA . ALA D 1 57 ? -26.449 -50.812 -43.000 1.000 21.069 57 ALA D CA 1
ATOM 9718 C C . ALA D 1 57 ? -27.523 -49.988 -43.707 1.000 23.254 57 ALA D C 1
ATOM 9719 O O . ALA D 1 57 ? -28.647 -50.462 -43.837 1.000 31.534 57 ALA D O 1
ATOM 9726 N N . SER D 1 58 ? -27.210 -48.754 -44.166 1.000 22.161 58 SER D N 1
ATOM 9727 C CA . SER D 1 58 ? -28.247 -47.814 -44.602 1.000 24.251 58 SER D CA 1
ATOM 9728 C C . SER D 1 58 ? -28.067 -47.315 -46.054 1.000 22.086 58 SER D C 1
ATOM 9729 O O . SER D 1 58 ? -28.993 -46.793 -46.646 1.000 25.722 58 SER D O 1
ATOM 9736 N N . ALA D 1 59 ? -26.854 -47.338 -46.601 1.000 22.612 59 ALA D N 1
ATOM 9737 C CA . ALA D 1 59 ? -26.603 -46.761 -47.916 1.000 18.520 59 ALA D CA 1
ATOM 9738 C C . ALA D 1 59 ? -27.029 -47.693 -49.051 1.000 18.499 59 ALA D C 1
ATOM 9739 O O . ALA D 1 59 ? -26.798 -48.912 -49.004 1.000 18.038 59 ALA D O 1
ATOM 9746 N N . PRO D 1 60 ? -27.565 -47.118 -50.152 1.000 19.835 60 PRO D N 1
ATOM 9747 C CA . PRO D 1 60 ? -27.803 -47.866 -51.386 1.000 18.600 60 PRO D CA 1
ATOM 9748 C C . PRO D 1 60 ? -26.493 -48.101 -52.132 1.000 19.442 60 PRO D C 1
ATOM 9749 O O . PRO D 1 60 ? -25.467 -47.516 -51.772 1.000 18.256 60 PRO D O 1
ATOM 9760 N N . ASP D 1 61 ? -26.534 -48.894 -53.194 1.000 22.631 61 ASP D N 1
ATOM 9761 C CA . ASP D 1 61 ? -25.371 -49.048 -54.054 1.000 21.428 61 ASP D CA 1
ATOM 9762 C C . ASP D 1 61 ? -25.006 -47.662 -54.586 1.000 20.995 61 ASP D C 1
ATOM 9763 O O . ASP D 1 61 ? -25.859 -46.845 -54.937 1.000 21.686 61 ASP D O 1
ATOM 9772 N N . GLY D 1 62 ? -23.696 -47.399 -54.649 1.000 17.250 62 GLY D N 1
ATOM 9773 C CA . GLY D 1 62 ? -23.156 -46.116 -55.054 1.000 17.974 62 GLY D CA 1
ATOM 9774 C C . GLY D 1 62 ? -21.832 -45.869 -54.346 1.000 15.897 62 GLY D C 1
ATOM 9775 O O . GLY D 1 62 ? -21.325 -46.787 -53.685 1.000 16.956 62 GLY D O 1
ATOM 9779 N N . ALA D 1 63 ? -21.276 -44.668 -54.500 1.000 17.607 63 ALA D N 1
ATOM 9780 C CA . ALA D 1 63 ? -19.902 -44.401 -54.108 1.000 16.884 63 ALA D CA 1
ATOM 9781 C C . ALA D 1 63 ? -19.736 -44.472 -52.578 1.000 20.190 63 ALA D C 1
ATOM 9782 O O . ALA D 1 63 ? -18.746 -45.044 -52.071 1.000 17.301 63 ALA D O 1
ATOM 9789 N N . ILE D 1 64 ? -20.702 -43.938 -51.819 1.000 17.548 64 ILE D N 1
ATOM 9790 C CA . ILE D 1 64 ? -20.584 -43.966 -50.364 1.000 17.168 64 ILE D CA 1
ATOM 9791 C C . ILE D 1 64 ? -20.607 -45.413 -49.860 1.000 18.024 64 ILE D C 1
ATOM 9792 O O . ILE D 1 64 ? -19.747 -45.791 -49.031 1.000 17.446 64 ILE D O 1
ATOM 9808 N N . PHE D 1 65 ? -21.548 -46.230 -50.371 1.000 18.301 65 PHE D N 1
ATOM 9809 C CA . PHE D 1 65 ? -21.584 -47.629 -49.956 1.000 18.823 65 PHE D CA 1
ATOM 9810 C C . PHE D 1 65 ? -20.301 -48.369 -50.338 1.000 18.644 65 PHE D C 1
ATOM 9811 O O . PHE D 1 65 ? -19.763 -49.153 -49.538 1.000 17.940 65 PHE D O 1
ATOM 9828 N N . ASN D 1 66 ? -19.821 -48.155 -51.573 1.000 17.142 66 ASN D N 1
ATOM 9829 C CA . ASN D 1 66 ? -18.643 -48.855 -52.068 1.000 15.829 66 ASN D CA 1
ATOM 9830 C C . ASN D 1 66 ? -17.473 -48.625 -51.117 1.000 13.794 66 ASN D C 1
ATOM 9831 O O . ASN D 1 66 ? -16.764 -49.552 -50.744 1.000 16.197 66 ASN D O 1
ATOM 9840 N N . ASN D 1 67 ? -17.266 -47.367 -50.744 1.000 16.361 67 ASN D N 1
ATOM 9841 C CA . ASN D 1 67 ? -16.117 -47.005 -49.916 1.000 16.020 67 ASN D CA 1
ATOM 9842 C C . ASN D 1 67 ? -16.352 -47.412 -48.454 1.000 14.685 67 ASN D C 1
ATOM 9843 O O . ASN D 1 67 ? -15.450 -47.905 -47.820 1.000 16.343 67 ASN D O 1
ATOM 9852 N N . ALA D 1 68 ? -17.557 -47.216 -47.913 1.000 15.002 68 ALA D N 1
ATOM 9853 C CA . ALA D 1 68 ? -17.823 -47.586 -46.525 1.000 16.736 68 ALA D CA 1
ATOM 9854 C C . ALA D 1 68 ? -17.749 -49.103 -46.348 1.000 16.988 68 ALA D C 1
ATOM 9855 O O . ALA D 1 68 ? -17.167 -49.591 -45.381 1.000 16.925 68 ALA D O 1
ATOM 9862 N N . GLY D 1 69 ? -18.357 -49.852 -47.285 1.000 15.356 69 GLY D N 1
ATOM 9863 C CA . GLY D 1 69 ? -18.276 -51.303 -47.220 1.000 14.467 69 GLY D CA 1
ATOM 9864 C C . GLY D 1 69 ? -16.825 -51.761 -47.276 1.000 17.253 69 GLY D C 1
ATOM 9865 O O . GLY D 1 69 ? -16.445 -52.646 -46.524 1.000 15.915 69 GLY D O 1
ATOM 9869 N N . GLN D 1 70 ? -16.017 -51.141 -48.146 1.000 15.499 70 GLN D N 1
ATOM 9870 C CA . GLN D 1 70 ? -14.615 -51.552 -48.239 1.000 15.580 70 GLN D CA 1
ATOM 9871 C C . GLN D 1 70 ? -13.827 -51.144 -46.988 1.000 15.680 70 GLN D C 1
ATOM 9872 O O . GLN D 1 70 ? -12.945 -51.895 -46.548 1.000 15.964 70 GLN D O 1
ATOM 9884 N N . VAL D 1 71 ? -14.128 -49.981 -46.379 1.000 14.778 71 VAL D N 1
ATOM 9885 C CA . VAL D 1 71 ? -13.428 -49.635 -45.142 1.000 16.250 71 VAL D CA 1
ATOM 9886 C C . VAL D 1 71 ? -13.757 -50.656 -44.053 1.000 16.182 71 VAL D C 1
ATOM 9887 O O . VAL D 1 71 ? -12.848 -51.144 -43.367 1.000 15.883 71 VAL D O 1
ATOM 9900 N N . LEU D 1 72 ? -15.053 -50.981 -43.882 1.000 16.578 72 LEU D N 1
ATOM 9901 C CA . LEU D 1 72 ? -15.465 -51.959 -42.885 1.000 17.641 72 LEU D CA 1
ATOM 9902 C C . LEU D 1 72 ? -14.834 -53.326 -43.179 1.000 14.375 72 LEU D C 1
ATOM 9903 O O . LEU D 1 72 ? -14.263 -53.930 -42.276 1.000 14.345 72 LEU D O 1
ATOM 9919 N N . ASN D 1 73 ? -14.948 -53.811 -44.419 1.000 18.319 73 ASN D N 1
ATOM 9920 C CA . ASN D 1 73 ? -14.406 -55.097 -44.802 1.000 15.018 73 ASN D CA 1
ATOM 9921 C C . ASN D 1 73 ? -12.912 -55.190 -44.478 1.000 16.378 73 ASN D C 1
ATOM 9922 O O . ASN D 1 73 ? -12.460 -56.155 -43.871 1.000 16.807 73 ASN D O 1
ATOM 9931 N N . HIS D 1 74 ? -12.142 -54.170 -44.871 1.000 16.200 74 HIS D N 1
ATOM 9932 C CA . HIS D 1 74 ? -10.693 -54.216 -44.708 1.000 16.574 74 HIS D CA 1
ATOM 9933 C C . HIS D 1 74 ? -10.273 -54.050 -43.251 1.000 16.288 74 HIS D C 1
ATOM 9934 O O . HIS D 1 74 ? -9.262 -54.631 -42.849 1.000 18.442 74 HIS D O 1
ATOM 9947 N N . THR D 1 75 ? -11.024 -53.261 -42.481 1.000 18.379 75 THR D N 1
ATOM 9948 C CA . THR D 1 75 ? -10.730 -53.079 -41.067 1.000 17.830 75 THR D CA 1
ATOM 9949 C C . THR D 1 75 ? -10.823 -54.446 -40.384 1.000 17.828 75 THR D C 1
ATOM 9950 O O . THR D 1 75 ? -9.905 -54.883 -39.686 1.000 18.698 75 THR D O 1
ATOM 9960 N N . LEU D 1 76 ? -11.946 -55.146 -40.616 1.000 16.959 76 LEU D N 1
ATOM 9961 C CA . LEU D 1 76 ? -12.152 -56.458 -40.039 1.000 16.492 76 LEU D CA 1
ATOM 9962 C C . LEU D 1 76 ? -11.104 -57.451 -40.547 1.000 16.858 76 LEU D C 1
ATOM 9963 O O . LEU D 1 76 ? -10.608 -58.279 -39.776 1.000 18.043 76 LEU D O 1
ATOM 9979 N N . TYR D 1 77 ? -10.801 -57.393 -41.840 1.000 16.787 77 TYR D N 1
ATOM 9980 C CA . TYR D 1 77 ? -9.858 -58.307 -42.470 1.000 14.441 77 TYR D CA 1
ATOM 9981 C C . TYR D 1 77 ? -8.472 -58.208 -41.843 1.000 16.691 77 TYR D C 1
ATOM 9982 O O . TYR D 1 77 ? -7.935 -59.210 -41.394 1.000 19.849 77 TYR D O 1
ATOM 9999 N N . PHE D 1 78 ? -7.870 -57.006 -41.841 1.000 15.943 78 PHE D N 1
ATOM 10000 C CA . PHE D 1 78 ? -6.500 -56.887 -41.353 1.000 18.815 78 PHE D CA 1
ATOM 10001 C C . PHE D 1 78 ? -6.430 -57.209 -39.862 1.000 15.103 78 PHE D C 1
ATOM 10002 O O . PHE D 1 78 ? -5.440 -57.793 -39.396 1.000 21.707 78 PHE D O 1
ATOM 10019 N N . LEU D 1 79 ? -7.471 -56.854 -39.102 1.000 15.745 79 LEU D N 1
ATOM 10020 C CA . LEU D 1 79 ? -7.397 -57.008 -37.648 1.000 17.606 79 LEU D CA 1
ATOM 10021 C C . LEU D 1 79 ? -7.727 -58.437 -37.186 1.000 20.217 79 LEU D C 1
ATOM 10022 O O . LEU D 1 79 ? -7.537 -58.725 -36.016 1.000 24.959 79 LEU D O 1
ATOM 10038 N N . GLN D 1 80 ? -8.144 -59.329 -38.081 1.000 19.627 80 GLN D N 1
ATOM 10039 C CA . GLN D 1 80 ? -8.469 -60.703 -37.708 1.000 18.677 80 GLN D CA 1
ATOM 10040 C C . GLN D 1 80 ? -7.276 -61.637 -37.905 1.000 19.137 80 GLN D C 1
ATOM 10041 O O . GLN D 1 80 ? -7.407 -62.842 -37.658 1.000 21.663 80 GLN D O 1
ATOM 10053 N N . PHE D 1 81 ? -6.128 -61.093 -38.351 1.000 20.442 81 PHE D N 1
ATOM 10054 C CA . PHE D 1 81 ? -4.934 -61.887 -38.572 1.000 20.613 81 PHE D CA 1
ATOM 10055 C C . PHE D 1 81 ? -3.911 -61.617 -37.462 1.000 22.076 81 PHE D C 1
ATOM 10056 O O . PHE D 1 81 ? -3.876 -60.545 -36.849 1.000 19.814 81 PHE D O 1
ATOM 10073 N N . ALA D 1 82 ? -3.063 -62.629 -37.239 1.000 21.368 82 ALA D N 1
ATOM 10074 C CA . ALA D 1 82 ? -1.915 -62.524 -36.349 1.000 23.085 82 ALA D CA 1
ATOM 10075 C C . ALA D 1 82 ? -0.768 -63.309 -36.973 1.000 22.362 82 ALA D C 1
ATOM 10076 O O . ALA D 1 82 ? -0.997 -64.291 -37.685 1.000 22.624 82 ALA D O 1
ATOM 10083 N N . PRO D 1 83 ? 0.492 -62.908 -36.709 1.000 24.027 83 PRO D N 1
ATOM 10084 C CA . PRO D 1 83 ? 1.632 -63.632 -37.261 1.000 27.891 83 PRO D CA 1
ATOM 10085 C C . PRO D 1 83 ? 1.621 -65.125 -36.909 1.000 25.350 83 PRO D C 1
ATOM 10086 O O . PRO D 1 83 ? 1.816 -65.992 -37.770 1.000 36.350 83 PRO D O 1
ATOM 10097 N N . LYS D 1 84 ? 1.406 -65.414 -35.616 1.000 34.826 84 LYS D N 1
ATOM 10098 C CA . LYS D 1 84 ? 1.566 -66.760 -35.093 1.000 37.920 84 LYS D CA 1
ATOM 10099 C C . LYS D 1 84 ? 0.411 -67.013 -34.148 1.000 36.263 84 LYS D C 1
ATOM 10100 O O . LYS D 1 84 ? 0.561 -66.904 -32.932 1.000 44.335 84 LYS D O 1
ATOM 10119 N N . PRO D 1 85 ? -0.798 -67.350 -34.658 1.000 33.685 85 PRO D N 1
ATOM 10120 C CA . PRO D 1 85 ? -1.916 -67.663 -33.766 1.000 42.500 85 PRO D CA 1
ATOM 10121 C C . PRO D 1 85 ? -1.592 -68.866 -32.872 1.000 39.253 85 PRO D C 1
ATOM 10122 O O . PRO D 1 85 ? -0.878 -69.790 -33.305 1.000 44.769 85 PRO D O 1
ATOM 10133 N N . ALA D 1 86 ? -2.107 -68.808 -31.627 1.000 57.499 86 ALA D N 1
ATOM 10134 C CA . ALA D 1 86 ? -1.925 -69.852 -30.631 1.000 57.521 86 ALA D CA 1
ATOM 10135 C C . ALA D 1 86 ? -2.703 -71.107 -31.039 1.000 54.956 86 ALA D C 1
ATOM 10136 O O . ALA D 1 86 ? -2.224 -72.221 -30.824 1.000 55.308 86 ALA D O 1
ATOM 10143 N N . LYS D 1 87 ? -3.890 -70.921 -31.623 1.000 49.327 87 LYS D N 1
ATOM 10144 C CA . LYS D 1 87 ? -4.689 -72.042 -32.076 1.000 45.398 87 LYS D CA 1
ATOM 10145 C C . LYS D 1 87 ? -5.128 -71.777 -33.506 1.000 41.886 87 LYS D C 1
ATOM 10146 O O . LYS D 1 87 ? -5.118 -70.625 -33.978 1.000 38.119 87 LYS D O 1
ATOM 10165 N N . ASN D 1 88 ? -5.473 -72.860 -34.216 1.000 38.742 88 ASN D N 1
ATOM 10166 C CA . ASN D 1 88 ? -5.859 -72.772 -35.612 1.000 32.162 88 ASN D CA 1
ATOM 10167 C C . ASN D 1 88 ? -7.318 -73.178 -35.801 1.000 35.700 88 ASN D C 1
ATOM 10168 O O . ASN D 1 88 ? -7.723 -73.430 -36.932 1.000 35.577 88 ASN D O 1
ATOM 10177 N N . GLU D 1 89 ? -8.109 -73.201 -34.718 1.000 34.085 89 GLU D N 1
ATOM 10178 C CA . GLU D 1 89 ? -9.550 -73.298 -34.896 1.000 35.751 89 GLU D CA 1
ATOM 10179 C C . GLU D 1 89 ? -10.246 -72.587 -33.736 1.000 29.408 89 GLU D C 1
ATOM 10180 O O . GLU D 1 89 ? -9.637 -72.381 -32.687 1.000 29.586 89 GLU D O 1
ATOM 10192 N N . PRO D 1 90 ? -11.522 -72.171 -33.906 1.000 30.943 90 PRO D N 1
ATOM 10193 C CA . PRO D 1 90 ? -12.240 -71.475 -32.848 1.000 27.025 90 PRO D CA 1
ATOM 10194 C C . PRO D 1 90 ? -12.656 -72.432 -31.730 1.000 27.739 90 PRO D C 1
ATOM 10195 O O . PRO D 1 90 ? -12.945 -73.611 -31.966 1.000 31.747 90 PRO D O 1
ATOM 10206 N N . ALA D 1 91 ? -12.662 -71.870 -30.518 1.000 43.137 91 ALA D N 1
ATOM 10207 C CA . ALA D 1 91 ? -13.225 -72.525 -29.355 1.000 41.972 91 ALA D CA 1
ATOM 10208 C C . ALA D 1 91 ? -14.452 -71.740 -28.893 1.000 43.238 91 ALA D C 1
ATOM 10209 O O . ALA D 1 91 ? -14.967 -70.851 -29.602 1.000 32.208 91 ALA D O 1
ATOM 10216 N N . GLY D 1 92 ? -14.926 -72.082 -27.696 1.000 35.283 92 GLY D N 1
ATOM 10217 C CA . GLY D 1 92 ? -15.975 -71.335 -27.042 1.000 39.445 92 GLY D CA 1
ATOM 10218 C C . GLY D 1 92 ? -17.273 -71.374 -27.843 1.000 39.545 92 GLY D C 1
ATOM 10219 O O . GLY D 1 92 ? -17.540 -72.331 -28.592 1.000 41.844 92 GLY D O 1
ATOM 10223 N N . LYS D 1 93 ? -18.052 -70.290 -27.686 1.000 42.513 93 LYS D N 1
ATOM 10224 C CA . LYS D 1 93 ? -19.384 -70.217 -28.261 1.000 31.280 93 LYS D CA 1
ATOM 10225 C C . LYS D 1 93 ? -19.305 -70.262 -29.787 1.000 32.503 93 LYS D C 1
ATOM 10226 O O . LYS D 1 93 ? -20.166 -70.859 -30.430 1.000 32.875 93 LYS D O 1
ATOM 10245 N N . LEU D 1 94 ? -18.272 -69.644 -30.372 1.000 35.889 94 LEU D N 1
ATOM 10246 C CA . LEU D 1 94 ? -18.127 -69.644 -31.826 1.000 35.549 94 LEU D CA 1
ATOM 10247 C C . LEU D 1 94 ? -17.853 -71.061 -32.345 1.000 24.696 94 LEU D C 1
ATOM 10248 O O . LEU D 1 94 ? -18.462 -71.494 -33.336 1.000 36.430 94 LEU D O 1
ATOM 10264 N N . GLY D 1 95 ? -16.915 -71.772 -31.694 1.000 33.238 95 GLY D N 1
ATOM 10265 C CA . GLY D 1 95 ? -16.624 -73.161 -32.033 1.000 32.989 95 GLY D CA 1
ATOM 10266 C C . GLY D 1 95 ? -17.888 -74.022 -31.965 1.000 38.924 95 GLY D C 1
ATOM 10267 O O . GLY D 1 95 ? -18.107 -74.852 -32.839 1.000 33.655 95 GLY D O 1
ATOM 10271 N N . GLU D 1 96 ? -18.715 -73.821 -30.928 1.000 36.928 96 GLU D N 1
ATOM 10272 C CA . GLU D 1 96 ? -19.961 -74.557 -30.741 1.000 37.082 96 GLU D CA 1
ATOM 10273 C C . GLU D 1 96 ? -20.950 -74.234 -31.868 1.000 33.014 96 GLU D C 1
ATOM 10274 O O . GLU D 1 96 ? -21.595 -75.149 -32.402 1.000 41.973 96 GLU D O 1
ATOM 10286 N N . ALA D 1 97 ? -21.088 -72.940 -32.210 1.000 33.856 97 ALA D N 1
ATOM 10287 C CA . ALA D 1 97 ? -22.018 -72.536 -33.254 1.000 30.915 97 ALA D CA 1
ATOM 10288 C C . ALA D 1 97 ? -21.590 -73.091 -34.616 1.000 31.599 97 ALA D C 1
ATOM 10289 O O . ALA D 1 97 ? -22.444 -73.442 -35.429 1.000 33.154 97 ALA D O 1
ATOM 10296 N N . ILE D 1 98 ? -20.276 -73.159 -34.884 1.000 31.435 98 ILE D N 1
ATOM 10297 C CA . ILE D 1 98 ? -19.777 -73.701 -36.145 1.000 30.594 98 ILE D CA 1
ATOM 10298 C C . ILE D 1 98 ? -20.120 -75.192 -36.257 1.000 37.253 98 ILE D C 1
ATOM 10299 O O . ILE D 1 98 ? -20.558 -75.661 -37.312 1.000 35.633 98 ILE D O 1
ATOM 10315 N N . LYS D 1 99 ? -19.938 -75.945 -35.170 1.000 38.750 99 LYS D N 1
ATOM 10316 C CA . LYS D 1 99 ? -20.312 -77.361 -35.147 1.000 40.585 99 LYS D CA 1
ATOM 10317 C C . LYS D 1 99 ? -21.808 -77.499 -35.394 1.000 32.354 99 LYS D C 1
ATOM 10318 O O . LYS D 1 99 ? -22.233 -78.347 -36.169 1.000 42.153 99 LYS D O 1
ATOM 10337 N N . ARG D 1 100 ? -22.609 -76.659 -34.735 1.000 34.582 100 ARG D N 1
ATOM 10338 C CA . ARG D 1 100 ? -24.060 -76.725 -34.846 1.000 29.469 100 ARG D CA 1
ATOM 10339 C C . ARG D 1 100 ? -24.503 -76.475 -36.287 1.000 36.900 100 ARG D C 1
ATOM 10340 O O . ARG D 1 100 ? -25.289 -77.246 -36.846 1.000 42.863 100 ARG D O 1
ATOM 10359 N N . ASP D 1 101 ? -23.985 -75.395 -36.894 1.000 34.718 101 ASP D N 1
ATOM 10360 C CA . ASP D 1 101 ? -24.527 -74.881 -38.145 1.000 33.945 101 ASP D CA 1
ATOM 10361 C C . ASP D 1 101 ? -23.839 -75.493 -39.369 1.000 33.952 101 ASP D C 1
ATOM 10362 O O . ASP D 1 101 ? -24.438 -75.488 -40.453 1.000 34.930 101 ASP D O 1
ATOM 10371 N N . PHE D 1 102 ? -22.606 -76.018 -39.215 1.000 35.426 102 PHE D N 1
ATOM 10372 C CA . PHE D 1 102 ? -21.861 -76.613 -40.325 1.000 28.637 102 PHE D CA 1
ATOM 10373 C C . PHE D 1 102 ? -21.454 -78.067 -40.061 1.000 35.706 102 PHE D C 1
ATOM 10374 O O . PHE D 1 102 ? -20.806 -78.676 -40.906 1.000 35.086 102 PHE D O 1
ATOM 10391 N N . GLY D 1 103 ? -21.819 -78.619 -38.900 1.000 33.734 103 GLY D N 1
ATOM 10392 C CA . GLY D 1 103 ? -21.538 -80.012 -38.590 1.000 37.650 103 GLY D CA 1
ATOM 10393 C C . GLY D 1 103 ? -20.180 -80.193 -37.923 1.000 36.525 103 GLY D C 1
ATOM 10394 O O . GLY D 1 103 ? -20.062 -80.927 -36.934 1.000 31.896 103 GLY D O 1
ATOM 10398 N N . SER D 1 104 ? -19.152 -79.537 -38.486 1.000 49.418 104 SER D N 1
ATOM 10399 C CA . SER D 1 104 ? -17.809 -79.535 -37.921 1.000 39.267 104 SER D CA 1
ATOM 10400 C C . SER D 1 104 ? -17.046 -78.318 -38.450 1.000 34.131 104 SER D C 1
ATOM 10401 O O . SER D 1 104 ? -17.424 -77.742 -39.477 1.000 32.617 104 SER D O 1
ATOM 10408 N N . PHE D 1 105 ? -15.934 -77.998 -37.788 1.000 28.657 105 PHE D N 1
ATOM 10409 C CA . PHE D 1 105 ? -15.009 -76.988 -38.302 1.000 38.979 105 PHE D CA 1
ATOM 10410 C C . PHE D 1 105 ? -14.472 -77.382 -39.691 1.000 37.816 105 PHE D C 1
ATOM 10411 O O . PHE D 1 105 ? -14.365 -76.526 -40.576 1.000 31.366 105 PHE D O 1
ATOM 10428 N N . GLU D 1 106 ? -14.148 -78.664 -39.891 1.000 46.828 106 GLU D N 1
ATOM 10429 C CA . GLU D 1 106 ? -13.606 -79.139 -41.158 1.000 36.036 106 GLU D CA 1
ATOM 10430 C C . GLU D 1 106 ? -14.624 -78.903 -42.282 1.000 37.511 106 GLU D C 1
ATOM 10431 O O . GLU D 1 106 ? -14.237 -78.489 -43.375 1.000 31.534 106 GLU D O 1
ATOM 10443 N N . ASN D 1 107 ? -15.926 -79.129 -42.011 1.000 31.554 107 ASN D N 1
ATOM 10444 C CA . ASN D 1 107 ? -16.939 -78.921 -43.033 1.000 34.843 107 ASN D CA 1
ATOM 10445 C C . ASN D 1 107 ? -17.159 -77.422 -43.260 1.000 38.045 107 ASN D C 1
ATOM 10446 O O . ASN D 1 107 ? -17.370 -76.995 -44.397 1.000 33.076 107 ASN D O 1
ATOM 10455 N N . PHE D 1 108 ? -17.108 -76.608 -42.199 1.000 26.165 108 PHE D N 1
ATOM 10456 C CA . PHE D 1 108 ? -17.130 -75.154 -42.350 1.000 28.076 108 PHE D CA 1
ATOM 10457 C C . PHE D 1 108 ? -16.004 -74.687 -43.277 1.000 25.259 108 PHE D C 1
ATOM 10458 O O . PHE D 1 108 ? -16.250 -73.925 -44.199 1.000 29.630 108 PHE D O 1
ATOM 10475 N N . LYS D 1 109 ? -14.780 -75.161 -43.035 1.000 29.536 109 LYS D N 1
ATOM 10476 C CA . LYS D 1 109 ? -13.623 -74.809 -43.861 1.000 32.635 109 LYS D CA 1
ATOM 10477 C C . LYS D 1 109 ? -13.885 -75.178 -45.334 1.000 31.903 109 LYS D C 1
ATOM 10478 O O . LYS D 1 109 ? -13.604 -74.386 -46.223 1.000 30.175 109 LYS D O 1
ATOM 10497 N N . LYS D 1 110 ? -14.454 -76.364 -45.593 1.000 31.347 110 LYS D N 1
ATOM 10498 C CA . LYS D 1 110 ? -14.744 -76.799 -46.949 1.000 31.255 110 LYS D CA 1
ATOM 10499 C C . LYS D 1 110 ? -15.729 -75.825 -47.605 1.000 25.354 110 LYS D C 1
ATOM 10500 O O . LYS D 1 110 ? -15.518 -75.397 -48.753 1.000 26.595 110 LYS D O 1
ATOM 10519 N N . GLU D 1 111 ? -16.814 -75.484 -46.880 1.000 28.930 111 GLU D N 1
ATOM 10520 C CA . GLU D 1 111 ? -17.857 -74.632 -47.448 1.000 27.203 111 GLU D CA 1
ATOM 10521 C C . GLU D 1 111 ? -17.322 -73.217 -47.640 1.000 24.065 111 GLU D C 1
ATOM 10522 O O . GLU D 1 111 ? -17.675 -72.556 -48.624 1.000 22.816 111 GLU D O 1
ATOM 10534 N N . PHE D 1 112 ? -16.491 -72.754 -46.695 1.000 23.120 112 PHE D N 1
ATOM 10535 C CA . PHE D 1 112 ? -15.966 -71.388 -46.738 1.000 20.871 112 PHE D CA 1
ATOM 10536 C C . PHE D 1 112 ? -14.945 -71.245 -47.877 1.000 23.157 112 PHE D C 1
ATOM 10537 O O . PHE D 1 112 ? -14.937 -70.249 -48.592 1.000 22.886 112 PHE D O 1
ATOM 10554 N N . ASN D 1 113 ? -14.080 -72.234 -48.042 1.000 21.519 113 ASN D N 1
ATOM 10555 C CA . ASN D 1 113 ? -13.167 -72.290 -49.176 1.000 25.128 113 ASN D CA 1
ATOM 10556 C C . ASN D 1 113 ? -13.956 -72.288 -50.477 1.000 24.148 113 ASN D C 1
ATOM 10557 O O . ASN D 1 113 ? -13.589 -71.570 -51.413 1.000 22.338 113 ASN D O 1
ATOM 10566 N N . ALA D 1 114 ? -15.037 -73.076 -50.547 1.000 22.860 114 ALA D N 1
ATOM 10567 C CA . ALA D 1 114 ? -15.814 -73.150 -51.781 1.000 22.330 114 ALA D CA 1
ATOM 10568 C C . ALA D 1 114 ? -16.453 -71.808 -52.116 1.000 19.542 114 ALA D C 1
ATOM 10569 O O . ALA D 1 114 ? -16.471 -71.425 -53.280 1.000 22.264 114 ALA D O 1
ATOM 10576 N N . ALA D 1 115 ? -16.991 -71.103 -51.115 1.000 22.377 115 ALA D N 1
ATOM 10577 C CA . ALA D 1 115 ? -17.598 -69.776 -51.329 1.000 20.633 115 ALA D CA 1
ATOM 10578 C C . ALA D 1 115 ? -16.537 -68.782 -51.807 1.000 20.849 115 ALA D C 1
ATOM 10579 O O . ALA D 1 115 ? -16.772 -67.993 -52.730 1.000 22.193 115 ALA D O 1
ATOM 10586 N N . SER D 1 116 ? -15.348 -68.863 -51.192 1.000 21.914 116 SER D N 1
ATOM 10587 C CA . SER D 1 116 ? -14.235 -67.974 -51.506 1.000 20.758 116 SER D CA 1
ATOM 10588 C C . SER D 1 116 ? -13.798 -68.167 -52.960 1.000 19.986 116 SER D C 1
ATOM 10589 O O . SER D 1 116 ? -13.600 -67.192 -53.686 1.000 22.532 116 SER D O 1
ATOM 10596 N N . VAL D 1 117 ? -13.631 -69.421 -53.372 1.000 20.989 117 VAL D N 1
ATOM 10597 C CA . VAL D 1 117 ? -13.106 -69.746 -54.691 1.000 20.091 117 VAL D CA 1
ATOM 10598 C C . VAL D 1 117 ? -14.193 -69.565 -55.756 1.000 24.134 117 VAL D C 1
ATOM 10599 O O . VAL D 1 117 ? -13.872 -69.242 -56.901 1.000 29.280 117 VAL D O 1
ATOM 10612 N N . GLY D 1 118 ? -15.475 -69.717 -55.369 1.000 22.730 118 GLY D N 1
ATOM 10613 C CA . GLY D 1 118 ? -16.585 -69.721 -56.312 1.000 23.349 118 GLY D CA 1
ATOM 10614 C C . GLY D 1 118 ? -17.098 -68.331 -56.668 1.000 25.022 118 GLY D C 1
ATOM 10615 O O . GLY D 1 118 ? -17.851 -68.195 -57.621 1.000 24.976 118 GLY D O 1
ATOM 10619 N N . LEU D 1 119 ? -16.700 -67.304 -55.911 1.000 20.310 119 LEU D N 1
ATOM 10620 C CA . LEU D 1 119 ? -17.175 -65.952 -56.134 1.000 20.235 119 LEU D CA 1
ATOM 10621 C C . LEU D 1 119 ? -16.539 -65.402 -57.412 1.000 18.555 119 LEU D C 1
ATOM 10622 O O . LEU D 1 119 ? -15.325 -65.211 -57.503 1.000 24.257 119 LEU D O 1
ATOM 10638 N N . PHE D 1 120 ? -17.399 -65.138 -58.418 1.000 23.062 120 PHE D N 1
ATOM 10639 C CA . PHE D 1 120 ? -16.928 -64.678 -59.710 1.000 20.965 120 PHE D CA 1
ATOM 10640 C C . PHE D 1 120 ? -16.803 -63.153 -59.687 1.000 21.558 120 PHE D C 1
ATOM 10641 O O . PHE D 1 120 ? -17.751 -62.435 -59.320 1.000 20.067 120 PHE D O 1
ATOM 10658 N N . GLY D 1 121 ? -15.629 -62.662 -60.107 1.000 18.921 121 GLY D N 1
ATOM 10659 C CA . GLY D 1 121 ? -15.338 -61.236 -60.046 1.000 18.019 121 GLY D CA 1
ATOM 10660 C C . GLY D 1 121 ? -14.732 -60.870 -58.697 1.000 17.228 121 GLY D C 1
ATOM 10661 O O . GLY D 1 121 ? -14.058 -61.700 -58.058 1.000 21.010 121 GLY D O 1
ATOM 10665 N N . SER D 1 122 ? -14.976 -59.615 -58.295 1.000 15.931 122 SER D N 1
ATOM 10666 C CA . SER D 1 122 ? -14.446 -59.062 -57.053 1.000 17.311 122 SER D CA 1
ATOM 10667 C C . SER D 1 122 ? -15.481 -59.258 -55.953 1.000 16.406 122 SER D C 1
ATOM 10668 O O . SER D 1 122 ? -16.677 -59.109 -56.215 1.000 17.352 122 SER D O 1
ATOM 10675 N N . GLY D 1 123 ? -15.004 -59.537 -54.736 1.000 16.973 123 GLY D N 1
ATOM 10676 C CA . GLY D 1 123 ? -15.893 -59.563 -53.590 1.000 15.347 123 GLY D CA 1
ATOM 10677 C C . GLY D 1 123 ? -15.237 -60.195 -52.367 1.000 15.479 123 GLY D C 1
ATOM 10678 O O . GLY D 1 123 ? -14.011 -60.317 -52.300 1.000 17.051 123 GLY D O 1
ATOM 10682 N N . TRP D 1 124 ? -16.104 -60.585 -51.437 1.000 17.068 124 TRP D N 1
ATOM 10683 C CA . TRP D 1 124 ? -15.749 -61.094 -50.124 1.000 14.938 124 TRP D CA 1
ATOM 10684 C C . TRP D 1 124 ? -16.566 -62.355 -49.806 1.000 16.520 124 TRP D C 1
ATOM 10685 O O . TRP D 1 124 ? -17.779 -62.360 -49.984 1.000 16.378 124 TRP D O 1
ATOM 10706 N N . ALA D 1 125 ? -15.912 -63.382 -49.256 1.000 19.296 125 ALA D N 1
ATOM 10707 C CA . ALA D 1 125 ? -16.641 -64.444 -48.576 1.000 16.942 125 ALA D CA 1
ATOM 10708 C C . ALA D 1 125 ? -16.684 -64.119 -47.086 1.000 17.022 125 ALA D C 1
ATOM 10709 O O . ALA D 1 125 ? -15.628 -63.812 -46.481 1.000 20.573 125 ALA D O 1
ATOM 10716 N N . TRP D 1 126 ? -17.905 -64.168 -46.507 1.000 17.567 126 TRP D N 1
ATOM 10717 C CA . TRP D 1 126 ? -18.128 -63.803 -45.107 1.000 17.074 126 TRP D CA 1
ATOM 10718 C C . TRP D 1 126 ? -18.820 -64.913 -44.331 1.000 19.573 126 TRP D C 1
ATOM 10719 O O . TRP D 1 126 ? -19.808 -65.485 -44.801 1.000 18.751 126 TRP D O 1
ATOM 10740 N N . LEU D 1 127 ? -18.310 -65.146 -43.112 1.000 21.342 127 LEU D N 1
ATOM 10741 C CA . LEU D 1 127 ? -19.049 -65.817 -42.064 1.000 23.613 127 LEU D CA 1
ATOM 10742 C C . LEU D 1 127 ? -19.616 -64.752 -41.136 1.000 22.708 127 LEU D C 1
ATOM 10743 O O . LEU D 1 127 ? -18.859 -63.910 -40.655 1.000 24.096 127 LEU D O 1
ATOM 10759 N N . SER D 1 128 ? -20.945 -64.819 -40.919 1.000 22.040 128 SER D N 1
ATOM 10760 C CA . SER D 1 128 ? -21.689 -63.861 -40.112 1.000 23.415 128 SER D CA 1
ATOM 10761 C C . SER D 1 128 ? -22.659 -64.589 -39.195 1.000 22.459 128 SER D C 1
ATOM 10762 O O . SER D 1 128 ? -22.966 -65.754 -39.422 1.000 22.130 128 SER D O 1
ATOM 10769 N N . VAL D 1 129 ? -23.187 -63.854 -38.196 1.000 24.880 129 VAL D N 1
ATOM 10770 C CA . VAL D 1 129 ? -24.223 -64.371 -37.322 1.000 23.484 129 VAL D CA 1
ATOM 10771 C C . VAL D 1 129 ? -25.464 -63.490 -37.450 1.000 21.531 129 VAL D C 1
ATOM 10772 O O . VAL D 1 129 ? -25.340 -62.271 -37.520 1.000 24.565 129 VAL D O 1
ATOM 10785 N N . ASP D 1 130 ? -26.656 -64.115 -37.455 1.000 26.594 130 ASP D N 1
ATOM 10786 C CA . ASP D 1 130 ? -27.915 -63.385 -37.487 1.000 28.308 130 ASP D CA 1
ATOM 10787 C C . ASP D 1 130 ? -28.397 -63.072 -36.067 1.000 28.485 130 ASP D C 1
ATOM 10788 O O . ASP D 1 130 ? -27.748 -63.424 -35.076 1.000 30.330 130 ASP D O 1
ATOM 10797 N N . LYS D 1 131 ? -29.553 -62.398 -35.979 1.000 32.414 131 LYS D N 1
ATOM 10798 C CA . LYS D 1 131 ? -30.110 -61.908 -34.723 1.000 34.998 131 LYS D CA 1
ATOM 10799 C C . LYS D 1 131 ? -30.455 -63.050 -33.764 1.000 38.924 131 LYS D C 1
ATOM 10800 O O . LYS D 1 131 ? -30.569 -62.844 -32.555 1.000 43.696 131 LYS D O 1
ATOM 10819 N N . ASP D 1 132 ? -30.690 -64.249 -34.321 1.000 38.525 132 ASP D N 1
ATOM 10820 C CA . ASP D 1 132 ? -31.094 -65.408 -33.544 1.000 37.661 132 ASP D CA 1
ATOM 10821 C C . ASP D 1 132 ? -29.899 -66.296 -33.199 1.000 33.450 132 ASP D C 1
ATOM 10822 O O . ASP D 1 132 ? -30.095 -67.351 -32.613 1.000 35.210 132 ASP D O 1
ATOM 10831 N N . GLY D 1 133 ? -28.670 -65.893 -33.578 1.000 31.973 133 GLY D N 1
ATOM 10832 C CA . GLY D 1 133 ? -27.482 -66.645 -33.213 1.000 34.900 133 GLY D CA 1
ATOM 10833 C C . GLY D 1 133 ? -27.073 -67.701 -34.248 1.000 26.556 133 GLY D C 1
ATOM 10834 O O . GLY D 1 133 ? -26.114 -68.426 -34.019 1.000 33.504 133 GLY D O 1
ATOM 10838 N N . LYS D 1 134 ? -27.778 -67.772 -35.389 1.000 30.644 134 LYS D N 1
ATOM 10839 C CA . LYS D 1 134 ? -27.431 -68.708 -36.453 1.000 35.079 134 LYS D CA 1
ATOM 10840 C C . LYS D 1 134 ? -26.333 -68.113 -37.355 1.000 30.341 134 LYS D C 1
ATOM 10841 O O . LYS D 1 134 ? -26.349 -66.937 -37.706 1.000 25.027 134 LYS D O 1
ATOM 10860 N N . LEU D 1 135 ? -25.387 -68.952 -37.755 1.000 24.602 135 LEU D N 1
ATOM 10861 C CA . LEU D 1 135 ? -24.279 -68.567 -38.617 1.000 26.280 135 LEU D CA 1
ATOM 10862 C C . LEU D 1 135 ? -24.651 -68.762 -40.084 1.000 23.577 135 LEU D C 1
ATOM 10863 O O . LEU D 1 135 ? -25.384 -69.692 -40.441 1.000 26.258 135 LEU D O 1
ATOM 10879 N N . HIS D 1 136 ? -24.039 -67.913 -40.928 1.000 24.665 136 HIS D N 1
ATOM 10880 C CA . HIS D 1 136 ? -24.253 -67.900 -42.366 1.000 20.955 136 HIS D CA 1
ATOM 10881 C C . HIS D 1 136 ? -22.943 -67.619 -43.089 1.000 20.137 136 HIS D C 1
ATOM 10882 O O . HIS D 1 136 ? -22.171 -66.745 -42.680 1.000 22.129 136 HIS D O 1
ATOM 10895 N N . ILE D 1 137 ? -22.755 -68.315 -44.216 1.000 21.641 137 ILE D N 1
ATOM 10896 C CA . ILE D 1 137 ? -21.758 -67.941 -45.208 1.000 21.273 137 ILE D CA 1
ATOM 10897 C C . ILE D 1 137 ? -22.478 -67.198 -46.327 1.000 21.052 137 ILE D C 1
ATOM 10898 O O . ILE D 1 137 ? -23.473 -67.703 -46.865 1.000 25.171 137 ILE D O 1
ATOM 10914 N N . THR D 1 138 ? -21.944 -66.004 -46.661 1.000 23.512 138 THR D N 1
ATOM 10915 C CA . THR D 1 138 ? -22.427 -65.241 -47.805 1.000 23.253 138 THR D CA 1
ATOM 10916 C C . THR D 1 138 ? -21.261 -64.877 -48.719 1.000 21.040 138 THR D C 1
ATOM 10917 O O . THR D 1 138 ? -20.110 -64.760 -48.291 1.000 23.789 138 THR D O 1
ATOM 10927 N N . LYS D 1 139 ? -21.606 -64.725 -50.011 1.000 19.842 139 LYS D N 1
ATOM 10928 C CA . LYS D 1 139 ? -20.731 -64.125 -51.012 1.000 17.469 139 LYS D CA 1
ATOM 10929 C C . LYS D 1 139 ? -21.205 -62.683 -51.214 1.000 16.397 139 LYS D C 1
ATOM 10930 O O . LYS D 1 139 ? -22.318 -62.427 -51.690 1.000 20.475 139 LYS D O 1
ATOM 10949 N N . GLU D 1 140 ? -20.344 -61.745 -50.835 1.000 17.329 140 GLU D N 1
ATOM 10950 C CA . GLU D 1 140 ? -20.650 -60.336 -50.928 1.000 18.457 140 GLU D CA 1
ATOM 10951 C C . GLU D 1 140 ? -19.966 -59.771 -52.160 1.000 15.921 140 GLU D C 1
ATOM 10952 O O . GLU D 1 140 ? -18.730 -59.764 -52.221 1.000 18.523 140 GLU D O 1
ATOM 10964 N N . PRO D 1 141 ? -20.703 -59.289 -53.180 1.000 19.343 141 PRO D N 1
ATOM 10965 C CA . PRO D 1 141 ? -20.064 -58.732 -54.377 1.000 17.444 141 PRO D CA 1
ATOM 10966 C C . PRO D 1 141 ? -19.380 -57.389 -54.073 1.000 18.007 141 PRO D C 1
ATOM 10967 O O . PRO D 1 141 ? -19.882 -56.595 -53.282 1.000 19.647 141 PRO D O 1
ATOM 10978 N N . ASN D 1 142 ? -18.222 -57.178 -54.707 1.000 17.668 142 ASN D N 1
ATOM 10979 C CA . ASN D 1 142 ? -17.521 -55.887 -54.726 1.000 16.469 142 ASN D CA 1
ATOM 10980 C C . ASN D 1 142 ? -17.257 -55.471 -53.281 1.000 15.910 142 ASN D C 1
ATOM 10981 O O . ASN D 1 142 ? -16.516 -56.148 -52.577 1.000 16.126 142 ASN D O 1
ATOM 10990 N N . GLY D 1 143 ? -17.836 -54.328 -52.846 1.000 15.649 143 GLY D N 1
ATOM 10991 C CA . GLY D 1 143 ? -17.567 -53.744 -51.540 1.000 15.087 143 GLY D CA 1
ATOM 10992 C C . GLY D 1 143 ? -18.600 -54.092 -50.477 1.000 15.121 143 GLY D C 1
ATOM 10993 O O . GLY D 1 143 ? -18.555 -53.573 -49.380 1.000 16.974 143 GLY D O 1
ATOM 10997 N N . SER D 1 144 ? -19.559 -54.968 -50.811 1.000 18.259 144 SER D N 1
ATOM 10998 C CA . SER D 1 144 ? -20.617 -55.313 -49.891 1.000 18.924 144 SER D CA 1
ATOM 10999 C C . SER D 1 144 ? -20.065 -56.011 -48.643 1.000 16.843 144 SER D C 1
ATOM 11000 O O . SER D 1 144 ? -18.982 -56.639 -48.638 1.000 19.095 144 SER D O 1
ATOM 11007 N N . ASN D 1 145 ? -20.840 -55.881 -47.560 1.000 16.881 145 ASN D N 1
ATOM 11008 C CA . ASN D 1 145 ? -20.520 -56.476 -46.276 1.000 18.017 145 ASN D CA 1
ATOM 11009 C C . ASN D 1 145 ? -21.850 -56.927 -45.662 1.000 18.678 145 ASN D C 1
ATOM 11010 O O . ASN D 1 145 ? -22.882 -56.334 -45.917 1.000 19.811 145 ASN D O 1
ATOM 11019 N N . PRO D 1 146 ? -21.876 -58.038 -44.892 1.000 16.925 146 PRO D N 1
ATOM 11020 C CA . PRO D 1 146 ? -23.133 -58.582 -44.374 1.000 20.348 146 PRO D CA 1
ATOM 11021 C C . PRO D 1 146 ? -23.954 -57.652 -43.484 1.000 21.033 146 PRO D C 1
ATOM 11022 O O . PRO D 1 146 ? -25.141 -57.919 -43.271 1.000 20.975 146 PRO D O 1
ATOM 11033 N N . VAL D 1 147 ? -23.340 -56.581 -42.946 1.000 19.018 147 VAL D N 1
ATOM 11034 C CA . VAL D 1 147 ? -24.086 -55.616 -42.149 1.000 18.854 147 VAL D CA 1
ATOM 11035 C C . VAL D 1 147 ? -25.288 -55.075 -42.935 1.000 20.245 147 VAL D C 1
ATOM 11036 O O . VAL D 1 147 ? -26.312 -54.739 -42.349 1.000 23.378 147 VAL D O 1
ATOM 11049 N N . ARG D 1 148 ? -25.193 -55.000 -44.260 1.000 18.549 148 ARG D N 1
ATOM 11050 C CA . ARG D 1 148 ? -26.301 -54.517 -45.066 1.000 20.016 148 ARG D CA 1
ATOM 11051 C C . ARG D 1 148 ? -27.554 -55.360 -44.827 1.000 18.596 148 ARG D C 1
ATOM 11052 O O . ARG D 1 148 ? -28.658 -54.823 -44.780 1.000 23.981 148 ARG D O 1
ATOM 11071 N N . ALA D 1 149 ? -27.389 -56.688 -44.691 1.000 22.412 149 ALA D N 1
ATOM 11072 C CA . ALA D 1 149 ? -28.500 -57.610 -44.541 1.000 26.504 149 ALA D CA 1
ATOM 11073 C C . ALA D 1 149 ? -28.869 -57.818 -43.076 1.000 26.152 149 ALA D C 1
ATOM 11074 O O . ALA D 1 149 ? -29.661 -58.717 -42.766 1.000 26.533 149 ALA D O 1
ATOM 11081 N N . GLY D 1 150 ? -28.292 -57.022 -42.164 1.000 21.095 150 GLY D N 1
ATOM 11082 C CA . GLY D 1 150 ? -28.555 -57.132 -40.734 1.000 24.446 150 GLY D CA 1
ATOM 11083 C C . GLY D 1 150 ? -27.787 -58.266 -40.058 1.000 27.059 150 GLY D C 1
ATOM 11084 O O . GLY D 1 150 ? -28.126 -58.643 -38.931 1.000 27.955 150 GLY D O 1
ATOM 11088 N N . LEU D 1 151 ? -26.745 -58.779 -40.730 1.000 24.701 151 LEU D N 1
ATOM 11089 C CA . LEU D 1 151 ? -25.899 -59.813 -40.157 1.000 22.640 151 LEU D CA 1
ATOM 11090 C C . LEU D 1 151 ? -24.681 -59.161 -39.501 1.000 25.442 151 LEU D C 1
ATOM 11091 O O . LEU D 1 151 ? -24.266 -58.081 -39.891 1.000 26.040 151 LEU D O 1
ATOM 11107 N N . LYS D 1 152 ? -24.106 -59.848 -38.514 1.000 24.677 152 LYS D N 1
ATOM 11108 C CA . LYS D 1 152 ? -22.926 -59.370 -37.810 1.000 24.030 152 LYS D CA 1
ATOM 11109 C C . LYS D 1 152 ? -21.707 -60.122 -38.341 1.000 23.794 152 LYS D C 1
ATOM 11110 O O . LYS D 1 152 ? -21.595 -61.337 -38.148 1.000 22.902 152 LYS D O 1
ATOM 11129 N N . PRO D 1 153 ? -20.764 -59.448 -39.033 1.000 22.142 153 PRO D N 1
ATOM 11130 C CA . PRO D 1 153 ? -19.638 -60.145 -39.675 1.000 20.410 153 PRO D CA 1
ATOM 11131 C C . PRO D 1 153 ? -18.570 -60.633 -38.702 1.000 20.829 153 PRO D C 1
ATOM 11132 O O . PRO D 1 153 ? -18.159 -59.899 -37.798 1.000 25.161 153 PRO D O 1
ATOM 11143 N N . LEU D 1 154 ? -18.144 -61.892 -38.900 1.000 19.415 154 LEU D N 1
ATOM 11144 C CA . LEU D 1 154 ? -17.190 -62.559 -38.027 1.000 20.628 154 LEU D CA 1
ATOM 11145 C C . LEU D 1 154 ? -15.837 -62.781 -38.711 1.000 20.462 154 LEU D C 1
ATOM 11146 O O . LEU D 1 154 ? -14.806 -62.456 -38.132 1.000 20.323 154 LEU D O 1
ATOM 11162 N N . LEU D 1 155 ? -15.849 -63.373 -39.925 1.000 19.230 155 LEU D N 1
ATOM 11163 C CA . LEU D 1 155 ? -14.613 -63.751 -40.603 1.000 19.800 155 LEU D CA 1
ATOM 11164 C C . LEU D 1 155 ? -14.785 -63.475 -42.089 1.000 16.435 155 LEU D C 1
ATOM 11165 O O . LEU D 1 155 ? -15.747 -63.993 -42.684 1.000 19.613 155 LEU D O 1
ATOM 11181 N N . GLY D 1 156 ? -13.865 -62.684 -42.665 1.000 19.450 156 GLY D N 1
ATOM 11182 C CA . GLY D 1 156 ? -13.992 -62.295 -44.052 1.000 13.500 156 GLY D CA 1
ATOM 11183 C C . GLY D 1 156 ? -12.712 -62.579 -44.850 1.000 16.124 156 GLY D C 1
ATOM 11184 O O . GLY D 1 156 ? -11.595 -62.210 -44.436 1.000 17.324 156 GLY D O 1
ATOM 11188 N N . PHE D 1 157 ? -12.903 -63.250 -45.991 1.000 16.658 157 PHE D N 1
ATOM 11189 C CA . PHE D 1 157 ? -11.819 -63.471 -46.939 1.000 18.877 157 PHE D CA 1
ATOM 11190 C C . PHE D 1 157 ? -12.033 -62.572 -48.160 1.000 18.617 157 PHE D C 1
ATOM 11191 O O . PHE D 1 157 ? -13.062 -62.645 -48.844 1.000 18.814 157 PHE D O 1
ATOM 11208 N N . ASP D 1 158 ? -11.026 -61.718 -48.392 1.000 17.088 158 ASP D N 1
ATOM 11209 C CA . ASP D 1 158 ? -11.009 -60.807 -49.541 1.000 14.730 158 ASP D CA 1
ATOM 11210 C C . ASP D 1 158 ? -10.582 -61.580 -50.775 1.000 13.887 158 ASP D C 1
ATOM 11211 O O . ASP D 1 158 ? -9.463 -62.094 -50.794 1.000 16.404 158 ASP D O 1
ATOM 11220 N N . VAL D 1 159 ? -11.456 -61.664 -51.779 1.000 14.744 159 VAL D N 1
ATOM 11221 C CA . VAL D 1 159 ? -11.113 -62.359 -53.010 1.000 17.567 159 VAL D CA 1
ATOM 11222 C C . VAL D 1 159 ? -11.094 -61.406 -54.215 1.000 16.613 159 VAL D C 1
ATOM 11223 O O . VAL D 1 159 ? -10.996 -61.850 -55.377 1.000 17.653 159 VAL D O 1
ATOM 11236 N N . TRP D 1 160 ? -11.059 -60.083 -53.953 1.000 16.254 160 TRP D N 1
ATOM 11237 C CA . TRP D 1 160 ? -10.542 -59.169 -54.966 1.000 13.933 160 TRP D CA 1
ATOM 11238 C C . TRP D 1 160 ? -9.110 -59.610 -55.303 1.000 16.371 160 TRP D C 1
ATOM 11239 O O . TRP D 1 160 ? -8.327 -59.988 -54.411 1.000 15.468 160 TRP D O 1
ATOM 11260 N N . GLU D 1 161 ? -8.767 -59.553 -56.589 1.000 15.525 161 GLU D N 1
ATOM 11261 C CA . GLU D 1 161 ? -7.453 -59.995 -57.036 1.000 17.052 161 GLU D CA 1
ATOM 11262 C C . GLU D 1 161 ? -6.307 -59.261 -56.338 1.000 16.122 161 GLU D C 1
ATOM 11263 O O . GLU D 1 161 ? -5.271 -59.890 -56.085 1.000 17.129 161 GLU D O 1
ATOM 11275 N N . HIS D 1 162 ? -6.481 -57.984 -55.978 1.000 16.432 162 HIS D N 1
ATOM 11276 C CA . HIS D 1 162 ? -5.419 -57.272 -55.281 1.000 16.366 162 HIS D CA 1
ATOM 11277 C C . HIS D 1 162 ? -4.999 -57.939 -53.966 1.000 17.877 162 HIS D C 1
ATOM 11278 O O . HIS D 1 162 ? -3.876 -57.708 -53.513 1.000 19.854 162 HIS D O 1
ATOM 11291 N N . ALA D 1 163 ? -5.875 -58.752 -53.355 1.000 15.978 163 ALA D N 1
ATOM 11292 C CA . ALA D 1 163 ? -5.566 -59.383 -52.062 1.000 17.369 163 ALA D CA 1
ATOM 11293 C C . ALA D 1 163 ? -4.469 -60.453 -52.206 1.000 15.586 163 ALA D C 1
ATOM 11294 O O . ALA D 1 163 ? -3.795 -60.767 -51.239 1.000 16.222 163 ALA D O 1
ATOM 11301 N N . TYR D 1 164 ? -4.320 -61.016 -53.420 1.000 16.187 164 TYR D N 1
ATOM 11302 C CA . TYR D 1 164 ? -3.467 -62.185 -53.614 1.000 16.756 164 TYR D CA 1
ATOM 11303 C C . TYR D 1 164 ? -2.614 -62.171 -54.879 1.000 16.064 164 TYR D C 1
ATOM 11304 O O . TYR D 1 164 ? -1.695 -62.988 -54.975 1.000 19.979 164 TYR D O 1
ATOM 11321 N N . TYR D 1 165 ? -2.866 -61.262 -55.828 1.000 17.710 165 TYR D N 1
ATOM 11322 C CA . TYR D 1 165 ? -2.312 -61.424 -57.167 1.000 18.869 165 TYR D CA 1
ATOM 11323 C C . TYR D 1 165 ? -0.776 -61.333 -57.161 1.000 18.166 165 TYR D C 1
ATOM 11324 O O . TYR D 1 165 ? -0.103 -62.006 -57.950 1.000 17.807 165 TYR D O 1
ATOM 11341 N N . LEU D 1 166 ? -0.192 -60.481 -56.318 1.000 16.232 166 LEU D N 1
ATOM 11342 C CA . LEU D 1 166 ? 1.260 -60.311 -56.303 1.000 16.945 166 LEU D CA 1
ATOM 11343 C C . LEU D 1 166 ? 1.964 -61.591 -55.842 1.000 15.874 166 LEU D C 1
ATOM 11344 O O . LEU D 1 166 ? 3.123 -61.792 -56.211 1.000 20.938 166 LEU D O 1
ATOM 11360 N N . ASP D 1 167 ? 1.276 -62.399 -55.007 1.000 18.974 167 ASP D N 1
ATOM 11361 C CA . ASP D 1 167 ? 1.859 -63.527 -54.300 1.000 21.798 167 ASP D CA 1
ATOM 11362 C C . ASP D 1 167 ? 1.482 -64.852 -54.980 1.000 23.703 167 ASP D C 1
ATOM 11363 O O . ASP D 1 167 ? 2.296 -65.799 -55.001 1.000 27.996 167 ASP D O 1
ATOM 11372 N N . TYR D 1 168 ? 0.241 -64.948 -55.515 1.000 18.455 168 TYR D N 1
ATOM 11373 C CA . TYR D 1 168 ? -0.315 -66.214 -56.008 1.000 17.729 168 TYR D CA 1
ATOM 11374 C C . TYR D 1 168 ? -0.845 -66.091 -57.445 1.000 16.502 168 TYR D C 1
ATOM 11375 O O . TYR D 1 168 ? -1.278 -67.086 -58.027 1.000 21.199 168 TYR D O 1
ATOM 11392 N N . GLN D 1 169 ? -0.844 -64.877 -58.023 1.000 18.491 169 GLN D N 1
ATOM 11393 C CA . GLN D 1 169 ? -1.407 -64.632 -59.346 1.000 18.055 169 GLN D CA 1
ATOM 11394 C C . GLN D 1 169 ? -2.820 -65.228 -59.407 1.000 19.182 169 GLN D C 1
ATOM 11395 O O . GLN D 1 169 ? -3.651 -64.920 -58.556 1.000 17.928 169 GLN D O 1
ATOM 11407 N N . ASN D 1 170 ? -3.100 -66.044 -60.431 1.000 20.719 170 ASN D N 1
ATOM 11408 C CA . ASN D 1 170 ? -4.423 -66.602 -60.697 1.000 21.854 170 ASN D CA 1
ATOM 11409 C C . ASN D 1 170 ? -4.847 -67.660 -59.672 1.000 21.142 170 ASN D C 1
ATOM 11410 O O . ASN D 1 170 ? -6.011 -68.085 -59.716 1.000 21.109 170 ASN D O 1
ATOM 11419 N N . ARG D 1 171 ? -3.919 -68.138 -58.813 1.000 19.408 171 ARG D N 1
ATOM 11420 C CA . ARG D 1 171 ? -4.169 -69.271 -57.939 1.000 20.431 171 ARG D CA 1
ATOM 11421 C C . ARG D 1 171 ? -4.851 -68.812 -56.648 1.000 19.788 171 ARG D C 1
ATOM 11422 O O . ARG D 1 171 ? -4.312 -68.951 -55.549 1.000 18.590 171 ARG D O 1
ATOM 11441 N N . ARG D 1 172 ? -6.101 -68.364 -56.793 1.000 19.992 172 ARG D N 1
ATOM 11442 C CA . ARG D 1 172 ? -6.890 -67.903 -55.658 1.000 18.540 172 ARG D CA 1
ATOM 11443 C C . ARG D 1 172 ? -7.014 -69.014 -54.610 1.000 21.072 172 ARG D C 1
ATOM 11444 O O . ARG D 1 172 ? -6.869 -68.748 -53.403 1.000 17.749 172 ARG D O 1
ATOM 11463 N N . ALA D 1 173 ? -7.319 -70.248 -55.039 1.000 18.819 173 ALA D N 1
ATOM 11464 C CA . ALA D 1 173 ? -7.506 -71.325 -54.053 1.000 23.686 173 ALA D CA 1
ATOM 11465 C C . ALA D 1 173 ? -6.246 -71.567 -53.197 1.000 20.776 173 ALA D C 1
ATOM 11466 O O . ALA D 1 173 ? -6.343 -71.817 -52.000 1.000 19.730 173 ALA D O 1
ATOM 11473 N N . ASP D 1 174 ? -5.056 -71.486 -53.813 1.000 21.260 174 ASP D N 1
ATOM 11474 C CA . ASP D 1 174 ? -3.814 -71.691 -53.094 1.000 19.276 174 ASP D CA 1
ATOM 11475 C C . ASP D 1 174 ? -3.602 -70.580 -52.071 1.000 21.935 174 ASP D C 1
ATOM 11476 O O . ASP D 1 174 ? -3.090 -70.839 -50.998 1.000 20.299 174 ASP D O 1
ATOM 11485 N N . HIS D 1 175 ? -3.983 -69.344 -52.402 1.000 20.936 175 HIS D N 1
ATOM 11486 C CA . HIS D 1 175 ? -3.953 -68.240 -51.438 1.000 17.926 175 HIS D CA 1
ATOM 11487 C C . HIS D 1 175 ? -4.904 -68.530 -50.264 1.000 18.875 175 HIS D C 1
ATOM 11488 O O . HIS D 1 175 ? -4.529 -68.421 -49.108 1.000 19.014 175 HIS D O 1
ATOM 11501 N N . VAL D 1 176 ? -6.173 -68.870 -50.571 1.000 23.265 176 VAL D N 1
ATOM 11502 C CA . VAL D 1 176 ? -7.198 -69.041 -49.549 1.000 22.194 176 VAL D CA 1
ATOM 11503 C C . VAL D 1 176 ? -6.791 -70.157 -48.579 1.000 18.905 176 VAL D C 1
ATOM 11504 O O . VAL D 1 176 ? -6.985 -70.033 -47.362 1.000 23.117 176 VAL D O 1
ATOM 11517 N N . ASN D 1 177 ? -6.169 -71.224 -49.095 1.000 19.555 177 ASN D N 1
ATOM 11518 C CA . ASN D 1 177 ? -5.715 -72.329 -48.244 1.000 21.997 177 ASN D CA 1
ATOM 11519 C C . ASN D 1 177 ? -4.716 -71.868 -47.173 1.000 20.702 177 ASN D C 1
ATOM 11520 O O . ASN D 1 177 ? -4.691 -72.449 -46.085 1.000 25.747 177 ASN D O 1
ATOM 11529 N N . LYS D 1 178 ? -3.892 -70.856 -47.487 1.000 22.855 178 LYS D N 1
ATOM 11530 C CA . LYS D 1 178 ? -2.852 -70.393 -46.578 1.000 22.505 178 LYS D CA 1
ATOM 11531 C C . LYS D 1 178 ? -3.408 -69.422 -45.522 1.000 21.196 178 LYS D C 1
ATOM 11532 O O . LYS D 1 178 ? -2.790 -69.248 -44.473 1.000 25.939 178 LYS D O 1
ATOM 11551 N N . LEU D 1 179 ? -4.575 -68.787 -45.771 1.000 20.071 179 LEU D N 1
ATOM 11552 C CA . LEU D 1 179 ? -5.115 -67.797 -44.839 1.000 20.965 179 LEU D CA 1
ATOM 11553 C C . LEU D 1 179 ? -5.454 -68.438 -43.494 1.000 22.926 179 LEU D C 1
ATOM 11554 O O . LEU D 1 179 ? -5.336 -67.771 -42.467 1.000 20.790 179 LEU D O 1
ATOM 11570 N N . TRP D 1 180 ? -5.880 -69.714 -43.478 1.000 28.922 180 TRP D N 1
ATOM 11571 C CA . TRP D 1 180 ? -6.303 -70.367 -42.251 1.000 24.376 180 TRP D CA 1
ATOM 11572 C C . TRP D 1 180 ? -5.208 -70.327 -41.172 1.000 22.933 180 TRP D C 1
ATOM 11573 O O . TRP D 1 180 ? -5.513 -70.181 -39.987 1.000 29.439 180 TRP D O 1
ATOM 11594 N N . GLU D 1 181 ? -3.932 -70.368 -41.597 1.000 20.016 181 GLU D N 1
ATOM 11595 C CA . GLU D 1 181 ? -2.800 -70.422 -40.677 1.000 27.965 181 GLU D CA 1
ATOM 11596 C C . GLU D 1 181 ? -2.528 -69.085 -39.972 1.000 24.345 181 GLU D C 1
ATOM 11597 O O . GLU D 1 181 ? -1.744 -69.063 -39.024 1.000 27.315 181 GLU D O 1
ATOM 11609 N N . ILE D 1 182 ? -3.104 -67.957 -40.423 1.000 22.917 182 ILE D N 1
ATOM 11610 C CA . ILE D 1 182 ? -2.845 -66.655 -39.795 1.000 23.539 182 ILE D CA 1
ATOM 11611 C C . ILE D 1 182 ? -4.123 -66.052 -39.195 1.000 21.130 182 ILE D C 1
ATOM 11612 O O . ILE D 1 182 ? -4.083 -64.918 -38.724 1.000 25.323 182 ILE D O 1
ATOM 11628 N N . ILE D 1 183 ? -5.250 -66.809 -39.164 1.000 24.101 183 ILE D N 1
ATOM 11629 C CA . ILE D 1 183 ? -6.441 -66.303 -38.503 1.000 22.781 183 ILE D CA 1
ATOM 11630 C C . ILE D 1 183 ? -6.216 -66.283 -36.988 1.000 22.694 183 ILE D C 1
ATOM 11631 O O . ILE D 1 183 ? -5.842 -67.301 -36.358 1.000 25.243 183 ILE D O 1
ATOM 11647 N N . ASP D 1 184 ? -6.473 -65.098 -36.403 1.000 23.763 184 ASP D N 1
ATOM 11648 C CA . ASP D 1 184 ? -6.476 -64.915 -34.952 1.000 21.569 184 ASP D CA 1
ATOM 11649 C C . ASP D 1 184 ? -7.893 -65.194 -34.449 1.000 21.518 184 ASP D C 1
ATOM 11650 O O . ASP D 1 184 ? -8.765 -64.314 -34.459 1.000 23.746 184 ASP D O 1
ATOM 11659 N N . TRP D 1 185 ? -8.135 -66.449 -34.045 1.000 24.629 185 TRP D N 1
ATOM 11660 C CA . TRP D 1 185 ? -9.454 -66.874 -33.614 1.000 25.400 185 TRP D CA 1
ATOM 11661 C C . TRP D 1 185 ? -9.882 -66.174 -32.318 1.000 27.663 185 TRP D C 1
ATOM 11662 O O . TRP D 1 185 ? -11.084 -66.062 -32.069 1.000 28.013 185 TRP D O 1
ATOM 11683 N N . ASP D 1 186 ? -8.931 -65.695 -31.494 1.000 29.334 186 ASP D N 1
ATOM 11684 C CA . ASP D 1 186 ? -9.305 -64.892 -30.333 1.000 34.100 186 ASP D CA 1
ATOM 11685 C C . ASP D 1 186 ? -10.068 -63.641 -30.748 1.000 31.324 186 ASP D C 1
ATOM 11686 O O . ASP D 1 186 ? -11.055 -63.280 -30.119 1.000 34.164 186 ASP D O 1
ATOM 11695 N N . VAL D 1 187 ? -9.606 -62.984 -31.816 1.000 30.675 187 VAL D N 1
ATOM 11696 C CA . VAL D 1 187 ? -10.272 -61.792 -32.323 1.000 33.303 187 VAL D CA 1
ATOM 11697 C C . VAL D 1 187 ? -11.630 -62.171 -32.918 1.000 28.364 187 VAL D C 1
ATOM 11698 O O . VAL D 1 187 ? -12.640 -61.504 -32.647 1.000 30.788 187 VAL D O 1
ATOM 11711 N N . VAL D 1 188 ? -11.660 -63.237 -33.740 1.000 26.922 188 VAL D N 1
ATOM 11712 C CA . VAL D 1 188 ? -12.891 -63.611 -34.428 1.000 25.476 188 VAL D CA 1
ATOM 11713 C C . VAL D 1 188 ? -13.974 -64.016 -33.425 1.000 31.496 188 VAL D C 1
ATOM 11714 O O . VAL D 1 188 ? -15.140 -63.611 -33.545 1.000 27.425 188 VAL D O 1
ATOM 11727 N N . GLU D 1 189 ? -13.594 -64.819 -32.427 1.000 31.510 189 GLU D N 1
ATOM 11728 C CA . GLU D 1 189 ? -14.505 -65.239 -31.360 1.000 31.233 189 GLU D CA 1
ATOM 11729 C C . GLU D 1 189 ? -15.191 -64.044 -30.708 1.000 30.741 189 GLU D C 1
ATOM 11730 O O . GLU D 1 189 ? -16.374 -64.140 -30.362 1.000 35.519 189 GLU D O 1
ATOM 11742 N N . LYS D 1 190 ? -14.442 -62.956 -30.492 1.000 36.191 190 LYS D N 1
ATOM 11743 C CA . LYS D 1 190 ? -14.948 -61.808 -29.761 1.000 33.931 190 LYS D CA 1
ATOM 11744 C C . LYS D 1 190 ? -15.911 -60.964 -30.602 1.000 33.552 190 LYS D C 1
ATOM 11745 O O . LYS D 1 190 ? -16.567 -60.073 -30.049 1.000 38.789 190 LYS D O 1
ATOM 11764 N N . ARG D 1 191 ? -16.050 -61.274 -31.893 1.000 27.271 191 ARG D N 1
ATOM 11765 C CA . ARG D 1 191 ? -17.029 -60.605 -32.735 1.000 34.361 191 ARG D CA 1
ATOM 11766 C C . ARG D 1 191 ? -18.430 -61.211 -32.609 1.000 43.269 191 ARG D C 1
ATOM 11767 O O . ARG D 1 191 ? -19.394 -60.598 -33.072 1.000 33.252 191 ARG D O 1
ATOM 11786 N N . LEU D 1 192 ? -18.546 -62.419 -32.023 1.000 31.908 192 LEU D N 1
ATOM 11787 C CA . LEU D 1 192 ? -19.830 -63.090 -31.937 1.000 36.348 192 LEU D CA 1
ATOM 11788 C C . LEU D 1 192 ? -20.800 -62.292 -31.047 1.000 37.913 192 LEU D C 1
ATOM 11789 O O . LEU D 1 192 ? -20.349 -61.760 -30.042 1.000 36.068 192 LEU D O 1
ATOM 11806 N N . MET E 1 1 ? -14.101 -27.602 -76.439 1.000 65.546 1 MET E N 1
ATOM 11807 C CA . MET E 1 1 ? -14.890 -26.983 -77.523 1.000 47.164 1 MET E CA 1
ATOM 11808 C C . MET E 1 1 ? -15.000 -25.475 -77.252 1.000 32.041 1 MET E C 1
ATOM 11809 O O . MET E 1 1 ? -15.261 -25.029 -76.142 1.000 39.952 1 MET E O 1
ATOM 11825 N N . TYR E 1 2 ? -14.932 -24.682 -78.329 1.000 28.481 2 TYR E N 1
ATOM 11826 C CA . TYR E 1 2 ? -15.442 -23.317 -78.362 1.000 22.824 2 TYR E CA 1
ATOM 11827 C C . TYR E 1 2 ? -16.976 -23.331 -78.425 1.000 23.863 2 TYR E C 1
ATOM 11828 O O . TYR E 1 2 ? -17.559 -24.117 -79.187 1.000 29.079 2 TYR E O 1
ATOM 11845 N N . GLU E 1 3 ? -17.585 -22.475 -77.596 1.000 28.343 3 GLU E N 1
ATOM 11846 C CA . GLU E 1 3 ? -19.026 -22.446 -77.414 1.000 24.296 3 GLU E CA 1
ATOM 11847 C C . GLU E 1 3 ? -19.608 -21.097 -77.860 1.000 24.442 3 GLU E C 1
ATOM 11848 O O . GLU E 1 3 ? -18.904 -20.079 -77.856 1.000 28.171 3 GLU E O 1
ATOM 11860 N N . MET E 1 4 ? -20.909 -21.094 -78.177 1.000 26.812 4 MET E N 1
ATOM 11861 C CA . MET E 1 4 ? -21.639 -19.854 -78.406 1.000 25.833 4 MET E CA 1
ATOM 11862 C C . MET E 1 4 ? -21.745 -19.087 -77.099 1.000 25.623 4 MET E C 1
ATOM 11863 O O . MET E 1 4 ? -22.095 -19.660 -76.069 1.000 26.544 4 MET E O 1
ATOM 11877 N N . PRO E 1 5 ? -21.536 -17.753 -77.104 1.000 21.790 5 PRO E N 1
ATOM 11878 C CA . PRO E 1 5 ? -21.925 -16.930 -75.949 1.000 24.435 5 PRO E CA 1
ATOM 11879 C C . PRO E 1 5 ? -23.445 -16.789 -75.900 1.000 29.142 5 PRO E C 1
ATOM 11880 O O . PRO E 1 5 ? -24.087 -16.608 -76.924 1.000 29.015 5 PRO E O 1
ATOM 11891 N N . LYS E 1 6 ? -24.006 -16.892 -74.706 1.000 25.771 6 LYS E N 1
ATOM 11892 C CA . LYS E 1 6 ? -25.443 -16.709 -74.489 1.000 27.397 6 LYS E CA 1
ATOM 11893 C C . LYS E 1 6 ? -25.777 -15.226 -74.622 1.000 26.361 6 LYS E C 1
ATOM 11894 O O . LYS E 1 6 ? -25.101 -14.396 -74.003 1.000 29.089 6 LYS E O 1
ATOM 11913 N N . LEU E 1 7 ? -26.804 -14.892 -75.414 1.000 27.436 7 LEU E N 1
ATOM 11914 C CA . LEU E 1 7 ? -27.339 -13.535 -75.442 1.000 28.507 7 LEU E CA 1
ATOM 11915 C C . LEU E 1 7 ? -28.002 -13.168 -74.120 1.000 27.942 7 LEU E C 1
ATOM 11916 O O . LEU E 1 7 ? -28.821 -13.937 -73.605 1.000 27.452 7 LEU E O 1
ATOM 11932 N N . PRO E 1 8 ? -27.716 -11.964 -73.578 1.000 31.405 8 PRO E N 1
ATOM 11933 C CA . PRO E 1 8 ? -28.368 -11.479 -72.348 1.000 32.378 8 PRO E CA 1
ATOM 11934 C C . PRO E 1 8 ? -29.768 -10.889 -72.538 1.000 30.851 8 PRO E C 1
ATOM 11935 O O . PRO E 1 8 ? -30.337 -10.346 -71.608 1.000 35.429 8 PRO E O 1
ATOM 11946 N N . TYR E 1 9 ? -30.319 -11.021 -73.751 1.000 26.019 9 TYR E N 1
ATOM 11947 C CA . TYR E 1 9 ? -31.622 -10.484 -74.100 1.000 21.528 9 TYR E CA 1
ATOM 11948 C C . TYR E 1 9 ? -32.226 -11.403 -75.157 1.000 22.082 9 TYR E C 1
ATOM 11949 O O . TYR E 1 9 ? -31.511 -12.208 -75.784 1.000 23.601 9 TYR E O 1
ATOM 11966 N N . ALA E 1 10 ? -33.553 -11.277 -75.322 1.000 20.005 10 ALA E N 1
ATOM 11967 C CA . ALA E 1 10 ? -34.286 -11.998 -76.343 1.000 21.644 10 ALA E CA 1
ATOM 11968 C C . ALA E 1 10 ? -33.859 -11.516 -77.728 1.000 20.402 10 ALA E C 1
ATOM 11969 O O . ALA E 1 10 ? -33.379 -10.390 -77.873 1.000 20.294 10 ALA E O 1
ATOM 11976 N N . ASN E 1 11 ? -34.093 -12.359 -78.755 1.000 20.168 11 ASN E N 1
ATOM 11977 C CA . ASN E 1 11 ? -33.612 -12.053 -80.099 1.000 20.748 11 ASN E CA 1
ATOM 11978 C C . ASN E 1 11 ? -34.246 -10.770 -80.658 1.000 21.316 11 ASN E C 1
ATOM 11979 O O . ASN E 1 11 ? -33.661 -10.130 -81.521 1.000 20.313 11 ASN E O 1
ATOM 11988 N N . ASN E 1 12 ? -35.452 -10.409 -80.194 1.000 21.706 12 ASN E N 1
ATOM 11989 C CA . ASN E 1 12 ? -36.168 -9.225 -80.640 1.000 20.337 12 ASN E CA 1
ATOM 11990 C C . ASN E 1 12 ? -36.009 -8.032 -79.688 1.000 22.274 12 ASN E C 1
ATOM 11991 O O . ASN E 1 12 ? -36.666 -6.990 -79.893 1.000 22.885 12 ASN E O 1
ATOM 12000 N N . ALA E 1 13 ? -35.149 -8.156 -78.661 1.000 19.492 13 ALA E N 1
ATOM 12001 C CA . ALA E 1 13 ? -35.126 -7.185 -77.576 1.000 23.021 13 ALA E CA 1
ATOM 12002 C C . ALA E 1 13 ? -34.435 -5.872 -77.972 1.000 21.697 13 ALA E C 1
ATOM 12003 O O . ALA E 1 13 ? -34.604 -4.862 -77.286 1.000 29.925 13 ALA E O 1
ATOM 12010 N N . LEU E 1 14 ? -33.647 -5.878 -79.073 1.000 23.502 14 LEU E N 1
ATOM 12011 C CA . LEU E 1 14 ? -32.953 -4.675 -79.533 1.000 21.632 14 LEU E CA 1
ATOM 12012 C C . LEU E 1 14 ? -33.803 -3.933 -80.575 1.000 23.769 14 LEU E C 1
ATOM 12013 O O . LEU E 1 14 ? -33.378 -2.912 -81.117 1.000 25.797 14 LEU E O 1
ATOM 12029 N N . GLU E 1 15 ? -35.010 -4.441 -80.858 1.000 24.232 15 GLU E N 1
ATOM 12030 C CA . GLU E 1 15 ? -35.939 -3.721 -81.712 1.000 24.501 15 GLU E CA 1
ATOM 12031 C C . GLU E 1 15 ? -36.401 -2.457 -80.990 1.000 26.343 15 GLU E C 1
ATOM 12032 O O . GLU E 1 15 ? -36.610 -2.469 -79.778 1.000 27.676 15 GLU E O 1
ATOM 12044 N N . PRO E 1 16 ? -36.634 -1.334 -81.706 1.000 29.002 16 PRO E N 1
ATOM 12045 C CA . PRO E 1 16 ? -36.588 -1.288 -83.183 1.000 22.465 16 PRO E CA 1
ATOM 12046 C C . PRO E 1 16 ? -35.248 -0.988 -83.878 1.000 22.207 16 PRO E C 1
ATOM 12047 O O . PRO E 1 16 ? -35.187 -0.796 -85.081 1.000 22.762 16 PRO E O 1
ATOM 12058 N N . VAL E 1 17 ? -34.149 -0.927 -83.123 1.000 20.883 17 VAL E N 1
ATOM 12059 C CA . VAL E 1 17 ? -32.843 -0.554 -83.689 1.000 24.269 17 VAL E CA 1
ATOM 12060 C C . VAL E 1 17 ? -32.256 -1.688 -84.551 1.000 26.747 17 VAL E C 1
ATOM 12061 O O . VAL E 1 17 ? -31.843 -1.479 -85.710 1.000 21.865 17 VAL E O 1
ATOM 12074 N N . ILE E 1 18 ? -32.162 -2.886 -83.978 1.000 20.755 18 ILE E N 1
ATOM 12075 C CA . ILE E 1 18 ? -31.726 -4.083 -84.681 1.000 22.251 18 ILE E CA 1
ATOM 12076 C C . ILE E 1 18 ? -32.882 -5.076 -84.634 1.000 21.480 18 ILE E C 1
ATOM 12077 O O . ILE E 1 18 ? -33.385 -5.399 -83.568 1.000 23.305 18 ILE E O 1
ATOM 12093 N N . SER E 1 19 ? -33.294 -5.540 -85.812 1.000 23.165 19 SER E N 1
ATOM 12094 C CA . SER E 1 19 ? -34.448 -6.412 -85.940 1.000 24.434 19 SER E CA 1
ATOM 12095 C C . SER E 1 19 ? -34.134 -7.793 -85.370 1.000 21.989 19 SER E C 1
ATOM 12096 O O . SER E 1 19 ? -32.986 -8.255 -85.347 1.000 20.237 19 SER E O 1
ATOM 12103 N N . GLN E 1 20 ? -35.198 -8.508 -85.011 1.000 18.198 20 GLN E N 1
ATOM 12104 C CA . GLN E 1 20 ? -35.074 -9.912 -84.680 1.000 20.414 20 GLN E CA 1
ATOM 12105 C C . GLN E 1 20 ? -34.460 -10.675 -85.847 1.000 17.615 20 GLN E C 1
ATOM 12106 O O . GLN E 1 20 ? -33.650 -11.579 -85.622 1.000 20.737 20 GLN E O 1
ATOM 12118 N N . GLN E 1 21 ? -34.884 -10.363 -87.085 1.000 21.194 21 GLN E N 1
ATOM 12119 C CA . GLN E 1 21 ? -34.368 -11.044 -88.256 1.000 20.242 21 GLN E CA 1
ATOM 12120 C C . GLN E 1 21 ? -32.838 -10.938 -88.290 1.000 16.469 21 GLN E C 1
ATOM 12121 O O . GLN E 1 21 ? -32.139 -11.931 -88.474 1.000 18.200 21 GLN E O 1
ATOM 12133 N N . THR E 1 22 ? -32.319 -9.721 -88.085 1.000 17.439 22 THR E N 1
ATOM 12134 C CA . THR E 1 22 ? -30.879 -9.531 -88.082 1.000 19.794 22 THR E CA 1
ATOM 12135 C C . THR E 1 22 ? -30.222 -10.348 -86.964 1.000 17.988 22 THR E C 1
ATOM 12136 O O . THR E 1 22 ? -29.217 -11.002 -87.204 1.000 20.281 22 THR E O 1
ATOM 12146 N N . ILE E 1 23 ? -30.781 -10.344 -85.747 1.000 18.204 23 ILE E N 1
ATOM 12147 C CA . ILE E 1 23 ? -30.166 -11.125 -84.675 1.000 18.414 23 ILE E CA 1
ATOM 12148 C C . ILE E 1 23 ? -30.197 -12.618 -85.028 1.000 18.077 23 ILE E C 1
ATOM 12149 O O . ILE E 1 23 ? -29.201 -13.326 -84.844 1.000 16.597 23 ILE E O 1
ATOM 12165 N N . ASP E 1 24 ? -31.336 -13.094 -85.553 1.000 19.863 24 ASP E N 1
ATOM 12166 C CA . ASP E 1 24 ? -31.479 -14.491 -85.923 1.000 19.036 24 ASP E CA 1
ATOM 12167 C C . ASP E 1 24 ? -30.372 -14.940 -86.902 1.000 19.861 24 ASP E C 1
ATOM 12168 O O . ASP E 1 24 ? -29.804 -16.025 -86.742 1.000 18.948 24 ASP E O 1
ATOM 12177 N N . TYR E 1 25 ? -30.070 -14.136 -87.921 1.000 19.405 25 TYR E N 1
ATOM 12178 C CA . TYR E 1 25 ? -29.027 -14.467 -88.884 1.000 17.366 25 TYR E CA 1
ATOM 12179 C C . TYR E 1 25 ? -27.639 -14.174 -88.295 1.000 18.765 25 TYR E C 1
ATOM 12180 O O . TYR E 1 25 ? -26.732 -15.011 -88.362 1.000 16.957 25 TYR E O 1
ATOM 12197 N N . HIS E 1 26 ? -27.468 -12.963 -87.742 1.000 17.761 26 HIS E N 1
ATOM 12198 C CA . HIS E 1 26 ? -26.139 -12.466 -87.377 1.000 17.835 26 HIS E CA 1
ATOM 12199 C C . HIS E 1 26 ? -25.561 -13.310 -86.229 1.000 19.368 26 HIS E C 1
ATOM 12200 O O . HIS E 1 26 ? -24.428 -13.789 -86.303 1.000 18.723 26 HIS E O 1
ATOM 12213 N N . TYR E 1 27 ? -26.365 -13.477 -85.148 1.000 19.890 27 TYR E N 1
ATOM 12214 C CA . TYR E 1 27 ? -25.983 -14.328 -84.041 1.000 17.359 27 TYR E CA 1
ATOM 12215 C C . TYR E 1 27 ? -26.189 -15.812 -84.389 1.000 19.198 27 TYR E C 1
ATOM 12216 O O . TYR E 1 27 ? -25.269 -16.629 -84.263 1.000 21.544 27 TYR E O 1
ATOM 12233 N N . GLY E 1 28 ? -27.414 -16.172 -84.827 1.000 19.565 28 GLY E N 1
ATOM 12234 C CA . GLY E 1 28 ? -27.789 -17.565 -84.922 1.000 21.024 28 GLY E CA 1
ATOM 12235 C C . GLY E 1 28 ? -27.093 -18.332 -86.046 1.000 19.446 28 GLY E C 1
ATOM 12236 O O . GLY E 1 28 ? -26.951 -19.552 -85.944 1.000 24.431 28 GLY E O 1
ATOM 12240 N N . LYS E 1 29 ? -26.680 -17.624 -87.110 1.000 22.057 29 LYS E N 1
ATOM 12241 C CA . LYS E 1 29 ? -26.048 -18.256 -88.267 1.000 21.600 29 LYS E CA 1
ATOM 12242 C C . LYS E 1 29 ? -24.598 -17.801 -88.418 1.000 18.233 29 LYS E C 1
ATOM 12243 O O . LYS E 1 29 ? -23.729 -18.661 -88.421 1.000 21.030 29 LYS E O 1
ATOM 12262 N N . HIS E 1 30 ? -24.309 -16.497 -88.542 1.000 17.681 30 HIS E N 1
ATOM 12263 C CA . HIS E 1 30 ? -22.933 -16.076 -88.768 1.000 17.807 30 HIS E CA 1
ATOM 12264 C C . HIS E 1 30 ? -22.027 -16.450 -87.593 1.000 17.656 30 HIS E C 1
ATOM 12265 O O . HIS E 1 30 ? -20.987 -17.095 -87.794 1.000 20.879 30 HIS E O 1
ATOM 12278 N N . LEU E 1 31 ? -22.412 -16.086 -86.361 1.000 18.221 31 LEU E N 1
ATOM 12279 C CA . LEU E 1 31 ? -21.540 -16.371 -85.232 1.000 18.931 31 LEU E CA 1
ATOM 12280 C C . LEU E 1 31 ? -21.437 -17.893 -85.038 1.000 19.360 31 LEU E C 1
ATOM 12281 O O . LEU E 1 31 ? -20.354 -18.410 -84.768 1.000 19.890 31 LEU E O 1
ATOM 12297 N N . GLN E 1 32 ? -22.545 -18.614 -85.204 1.000 17.793 32 GLN E N 1
ATOM 12298 C CA . GLN E 1 32 ? -22.536 -20.060 -85.104 1.000 21.223 32 GLN E CA 1
ATOM 12299 C C . GLN E 1 32 ? -21.507 -20.649 -86.073 1.000 19.715 32 GLN E C 1
ATOM 12300 O O . GLN E 1 32 ? -20.776 -21.579 -85.734 1.000 22.664 32 GLN E O 1
ATOM 12312 N N . THR E 1 33 ? -21.463 -20.145 -87.312 1.000 18.469 33 THR E N 1
ATOM 12313 C CA . THR E 1 33 ? -20.533 -20.640 -88.319 1.000 22.393 33 THR E CA 1
ATOM 12314 C C . THR E 1 33 ? -19.088 -20.352 -87.901 1.000 21.473 33 THR E C 1
ATOM 12315 O O . THR E 1 33 ? -18.235 -21.205 -88.068 1.000 23.614 33 THR E O 1
ATOM 12325 N N . TYR E 1 34 ? -18.802 -19.162 -87.379 1.000 23.565 34 TYR E N 1
ATOM 12326 C CA . TYR E 1 34 ? -17.454 -18.841 -86.921 1.000 24.200 34 TYR E CA 1
ATOM 12327 C C . TYR E 1 34 ? -17.001 -19.779 -85.795 1.000 25.333 34 TYR E C 1
ATOM 12328 O O . TYR E 1 34 ? -15.855 -20.260 -85.800 1.000 22.010 34 TYR E O 1
ATOM 12345 N N . VAL E 1 35 ? -17.898 -20.068 -84.847 1.000 24.025 35 VAL E N 1
ATOM 12346 C CA . VAL E 1 35 ? -17.599 -20.992 -83.765 1.000 22.756 35 VAL E CA 1
ATOM 12347 C C . VAL E 1 35 ? -17.371 -22.404 -84.330 1.000 24.642 35 VAL E C 1
ATOM 12348 O O . VAL E 1 35 ? -16.385 -23.090 -83.965 1.000 23.543 35 VAL E O 1
ATOM 12361 N N . ASN E 1 36 ? -18.279 -22.858 -85.214 1.000 22.411 36 ASN E N 1
ATOM 12362 C CA . ASN E 1 36 ? -18.168 -24.168 -85.851 1.000 28.374 36 ASN E CA 1
ATOM 12363 C C . ASN E 1 36 ? -16.826 -24.309 -86.574 1.000 26.886 36 ASN E C 1
ATOM 12364 O O . ASN E 1 36 ? -16.159 -25.338 -86.464 1.000 27.622 36 ASN E O 1
ATOM 12373 N N . ASN E 1 37 ? -16.442 -23.268 -87.321 1.000 26.588 37 ASN E N 1
ATOM 12374 C CA . ASN E 1 37 ? -15.210 -23.274 -88.091 1.000 28.876 37 ASN E CA 1
ATOM 12375 C C . ASN E 1 37 ? -13.999 -23.385 -87.177 1.000 30.261 37 ASN E C 1
ATOM 12376 O O . ASN E 1 37 ? -13.066 -24.140 -87.464 1.000 27.572 37 ASN E O 1
ATOM 12385 N N . LEU E 1 38 ? -13.997 -22.625 -86.073 1.000 26.999 38 LEU E N 1
ATOM 12386 C CA . LEU E 1 38 ? -12.879 -22.691 -85.145 1.000 33.233 38 LEU E CA 1
ATOM 12387 C C . LEU E 1 38 ? -12.741 -24.119 -84.605 1.000 32.651 38 LEU E C 1
ATOM 12388 O O . LEU E 1 38 ? -11.638 -24.651 -84.550 1.000 34.636 38 LEU E O 1
ATOM 12404 N N . ASN E 1 39 ? -13.872 -24.751 -84.249 1.000 26.600 39 ASN E N 1
ATOM 12405 C CA . ASN E 1 39 ? -13.864 -26.108 -83.717 1.000 34.734 39 ASN E CA 1
ATOM 12406 C C . ASN E 1 39 ? -13.368 -27.105 -84.768 1.000 34.948 39 ASN E C 1
ATOM 12407 O O . ASN E 1 39 ? -12.761 -28.115 -84.417 1.000 33.808 39 ASN E O 1
ATOM 12416 N N . SER E 1 40 ? -13.611 -26.825 -86.065 1.000 30.045 40 SER E N 1
ATOM 12417 C CA . SER E 1 40 ? -13.166 -27.692 -87.155 1.000 26.943 40 SER E CA 1
ATOM 12418 C C . SER E 1 40 ? -11.668 -27.530 -87.450 1.000 36.201 40 SER E C 1
ATOM 12419 O O . SER E 1 40 ? -10.981 -28.508 -87.805 1.000 31.563 40 SER E O 1
ATOM 12426 N N . LEU E 1 41 ? -11.161 -26.300 -87.312 1.000 25.320 41 LEU E N 1
ATOM 12427 C CA . LEU E 1 41 ? -9.844 -25.937 -87.837 1.000 24.119 41 LEU E CA 1
ATOM 12428 C C . LEU E 1 41 ? -8.720 -26.082 -86.801 1.000 27.892 41 LEU E C 1
ATOM 12429 O O . LEU E 1 41 ? -7.561 -26.344 -87.175 1.000 34.638 41 LEU E O 1
ATOM 12445 N N . VAL E 1 42 ? -9.045 -25.925 -85.518 1.000 25.930 42 VAL E N 1
ATOM 12446 C CA . VAL E 1 42 ? -8.059 -25.812 -84.455 1.000 27.639 42 VAL E CA 1
ATOM 12447 C C . VAL E 1 42 ? -7.489 -27.179 -84.034 1.000 35.393 42 VAL E C 1
ATOM 12448 O O . VAL E 1 42 ? -6.282 -27.248 -83.736 1.000 36.619 42 VAL E O 1
ATOM 12461 N N . PRO E 1 43 ? -8.277 -28.286 -83.928 1.000 51.974 43 PRO E N 1
ATOM 12462 C CA . PRO E 1 43 ? -7.707 -29.570 -83.522 1.000 52.021 43 PRO E CA 1
ATOM 12463 C C . PRO E 1 43 ? -6.518 -29.984 -84.392 1.000 38.676 43 PRO E C 1
ATOM 12464 O O . PRO E 1 43 ? -6.547 -29.857 -85.616 1.000 38.360 43 PRO E O 1
ATOM 12475 N N . GLY E 1 44 ? -5.440 -30.403 -83.720 1.000 56.624 44 GLY E N 1
ATOM 12476 C CA . GLY E 1 44 ? -4.232 -30.877 -84.383 1.000 49.704 44 GLY E CA 1
ATOM 12477 C C . GLY E 1 44 ? -3.260 -29.757 -84.763 1.000 44.989 44 GLY E C 1
ATOM 12478 O O . GLY E 1 44 ? -2.223 -30.040 -85.364 1.000 46.002 44 GLY E O 1
ATOM 12482 N N . THR E 1 45 ? -3.582 -28.517 -84.368 1.000 33.269 45 THR E N 1
ATOM 12483 C CA . THR E 1 45 ? -2.730 -27.358 -84.593 1.000 30.631 45 THR E CA 1
ATOM 12484 C C . THR E 1 45 ? -2.158 -26.858 -83.258 1.000 29.411 45 THR E C 1
ATOM 12485 O O . THR E 1 45 ? -2.564 -27.311 -82.176 1.000 33.402 45 THR E O 1
ATOM 12495 N N . GLU E 1 46 ? -1.203 -25.907 -83.371 1.000 28.334 46 GLU E N 1
ATOM 12496 C CA . GLU E 1 46 ? -0.592 -25.269 -82.209 1.000 28.589 46 GLU E CA 1
ATOM 12497 C C . GLU E 1 46 ? -1.618 -24.447 -81.411 1.000 30.125 46 GLU E C 1
ATOM 12498 O O . GLU E 1 46 ? -1.308 -24.014 -80.298 1.000 30.055 46 GLU E O 1
ATOM 12510 N N . TYR E 1 47 ? -2.833 -24.237 -81.968 1.000 31.959 47 TYR E N 1
ATOM 12511 C CA . TYR E 1 47 ? -3.844 -23.411 -81.321 1.000 30.770 47 TYR E CA 1
ATOM 12512 C C . TYR E 1 47 ? -4.760 -24.258 -80.450 1.000 32.721 47 TYR E C 1
ATOM 12513 O O . TYR E 1 47 ? -5.564 -23.704 -79.712 1.000 36.389 47 TYR E O 1
ATOM 12530 N N . GLU E 1 48 ? -4.636 -25.593 -80.515 1.000 34.239 48 GLU E N 1
ATOM 12531 C CA . GLU E 1 48 ? -5.481 -26.459 -79.708 1.000 38.244 48 GLU E CA 1
ATOM 12532 C C . GLU E 1 48 ? -5.270 -26.145 -78.221 1.000 31.878 48 GLU E C 1
ATOM 12533 O O . GLU E 1 48 ? -4.140 -26.009 -77.756 1.000 41.207 48 GLU E O 1
ATOM 12545 N N . GLY E 1 49 ? -6.369 -25.995 -77.486 1.000 36.960 49 GLY E N 1
ATOM 12546 C CA . GLY E 1 49 ? -6.340 -25.681 -76.064 1.000 40.346 49 GLY E CA 1
ATOM 12547 C C . GLY E 1 49 ? -6.309 -24.185 -75.766 1.000 44.047 49 GLY E C 1
ATOM 12548 O O . GLY E 1 49 ? -6.459 -23.818 -74.619 1.000 39.911 49 GLY E O 1
ATOM 12552 N N . LYS E 1 50 ? -6.104 -23.329 -76.782 1.000 34.204 50 LYS E N 1
ATOM 12553 C CA . LYS E 1 50 ? -5.977 -21.887 -76.562 1.000 37.063 50 LYS E CA 1
ATOM 12554 C C . LYS E 1 50 ? -7.354 -21.222 -76.556 1.000 35.770 50 LYS E C 1
ATOM 12555 O O . LYS E 1 50 ? -8.258 -21.644 -77.282 1.000 38.368 50 LYS E O 1
ATOM 12574 N N . THR E 1 51 ? -7.496 -20.158 -75.741 1.000 36.869 51 THR E N 1
ATOM 12575 C CA . THR E 1 51 ? -8.705 -19.353 -75.777 1.000 33.323 51 THR E CA 1
ATOM 12576 C C . THR E 1 51 ? -8.763 -18.582 -77.095 1.000 30.609 51 THR E C 1
ATOM 12577 O O . THR E 1 51 ? -7.747 -18.325 -77.753 1.000 28.224 51 THR E O 1
ATOM 12587 N N . VAL E 1 52 ? -9.984 -18.188 -77.473 1.000 29.868 52 VAL E N 1
ATOM 12588 C CA . VAL E 1 52 ? -10.194 -17.340 -78.627 1.000 24.930 52 VAL E CA 1
ATOM 12589 C C . VAL E 1 52 ? -9.278 -16.101 -78.551 1.000 25.686 52 VAL E C 1
ATOM 12590 O O . VAL E 1 52 ? -8.615 -15.732 -79.526 1.000 28.820 52 VAL E O 1
ATOM 12603 N N . GLU E 1 53 ? -9.251 -15.432 -77.388 1.000 29.012 53 GLU E N 1
ATOM 12604 C CA . GLU E 1 53 ? -8.463 -14.230 -77.212 1.000 30.866 53 GLU E CA 1
ATOM 12605 C C . GLU E 1 53 ? -6.981 -14.514 -77.471 1.000 30.696 53 GLU E C 1
ATOM 12606 O O . GLU E 1 53 ? -6.298 -13.698 -78.125 1.000 25.610 53 GLU E O 1
ATOM 12618 N N . ALA E 1 54 ? -6.455 -15.623 -76.935 1.000 28.161 54 ALA E N 1
ATOM 12619 C CA . ALA E 1 54 ? -5.051 -15.963 -77.108 1.000 26.679 54 ALA E CA 1
ATOM 12620 C C . ALA E 1 54 ? -4.714 -16.194 -78.580 1.000 26.176 54 ALA E C 1
ATOM 12621 O O . ALA E 1 54 ? -3.612 -15.840 -79.022 1.000 31.201 54 ALA E O 1
ATOM 12628 N N . ILE E 1 55 ? -5.653 -16.779 -79.335 1.000 22.436 55 ILE E N 1
ATOM 12629 C CA . ILE E 1 55 ? -5.472 -16.992 -80.775 1.000 21.585 55 ILE E CA 1
ATOM 12630 C C . ILE E 1 55 ? -5.414 -15.635 -81.494 1.000 24.626 55 ILE E C 1
ATOM 12631 O O . ILE E 1 55 ? -4.536 -15.396 -82.310 1.000 26.695 55 ILE E O 1
ATOM 12647 N N . VAL E 1 56 ? -6.354 -14.739 -81.192 1.000 26.491 56 VAL E N 1
ATOM 12648 C CA . VAL E 1 56 ? -6.375 -13.427 -81.832 1.000 25.387 56 VAL E CA 1
ATOM 12649 C C . VAL E 1 56 ? -5.071 -12.675 -81.546 1.000 28.423 56 VAL E C 1
ATOM 12650 O O . VAL E 1 56 ? -4.554 -11.983 -82.428 1.000 25.849 56 VAL E O 1
ATOM 12663 N N . ALA E 1 57 ? -4.538 -12.823 -80.317 1.000 26.115 57 ALA E N 1
ATOM 12664 C CA . ALA E 1 57 ? -3.325 -12.121 -79.902 1.000 27.647 57 ALA E CA 1
ATOM 12665 C C . ALA E 1 57 ? -2.078 -12.686 -80.596 1.000 27.526 57 ALA E C 1
ATOM 12666 O O . ALA E 1 57 ? -1.059 -11.988 -80.610 1.000 33.934 57 ALA E O 1
ATOM 12673 N N . SER E 1 58 ? -2.131 -13.916 -81.140 1.000 29.368 58 SER E N 1
ATOM 12674 C CA . SER E 1 58 ? -0.909 -14.588 -81.571 1.000 33.993 58 SER E CA 1
ATOM 12675 C C . SER E 1 58 ? -0.910 -14.982 -83.049 1.000 30.933 58 SER E C 1
ATOM 12676 O O . SER E 1 58 ? 0.155 -14.946 -83.637 1.000 28.500 58 SER E O 1
ATOM 12683 N N . ALA E 1 59 ? -2.060 -15.298 -83.648 1.000 23.454 59 ALA E N 1
ATOM 12684 C CA . ALA E 1 59 ? -2.065 -15.971 -84.940 1.000 25.921 59 ALA E CA 1
ATOM 12685 C C . ALA E 1 59 ? -1.797 -14.963 -86.058 1.000 27.396 59 ALA E C 1
ATOM 12686 O O . ALA E 1 59 ? -2.344 -13.840 -86.045 1.000 24.058 59 ALA E O 1
ATOM 12693 N N . PRO E 1 60 ? -1.046 -15.369 -87.108 1.000 22.197 60 PRO E N 1
ATOM 12694 C CA . PRO E 1 60 ? -0.920 -14.572 -88.325 1.000 22.385 60 PRO E CA 1
ATOM 12695 C C . PRO E 1 60 ? -2.216 -14.675 -89.137 1.000 23.320 60 PRO E C 1
ATOM 12696 O O . PRO E 1 60 ? -3.134 -15.460 -88.810 1.000 24.259 60 PRO E O 1
ATOM 12707 N N . ASP E 1 61 ? -2.267 -13.894 -90.219 1.000 23.134 61 ASP E N 1
ATOM 12708 C CA . ASP E 1 61 ? -3.395 -13.950 -91.124 1.000 21.704 61 ASP E CA 1
ATOM 12709 C C . ASP E 1 61 ? -3.580 -15.388 -91.599 1.000 22.261 61 ASP E C 1
ATOM 12710 O O . ASP E 1 61 ? -2.596 -16.120 -91.832 1.000 21.812 61 ASP E O 1
ATOM 12719 N N . GLY E 1 62 ? -4.862 -15.750 -91.708 1.000 20.695 62 GLY E N 1
ATOM 12720 C CA . GLY E 1 62 ? -5.288 -17.044 -92.209 1.000 19.049 62 GLY E CA 1
ATOM 12721 C C . GLY E 1 62 ? -6.680 -17.364 -91.660 1.000 24.991 62 GLY E C 1
ATOM 12722 O O . GLY E 1 62 ? -7.311 -16.520 -90.994 1.000 24.828 62 GLY E O 1
ATOM 12726 N N . ALA E 1 63 ? -7.149 -18.581 -91.951 1.000 23.441 63 ALA E N 1
ATOM 12727 C CA . ALA E 1 63 ? -8.505 -18.990 -91.614 1.000 22.354 63 ALA E CA 1
ATOM 12728 C C . ALA E 1 63 ? -8.729 -19.026 -90.095 1.000 20.027 63 ALA E C 1
ATOM 12729 O O . ALA E 1 63 ? -9.779 -18.653 -89.592 1.000 25.076 63 ALA E O 1
ATOM 12736 N N . ILE E 1 64 ? -7.755 -19.497 -89.328 1.000 21.383 64 ILE E N 1
ATOM 12737 C CA . ILE E 1 64 ? -7.902 -19.567 -87.873 1.000 24.018 64 ILE E CA 1
ATOM 12738 C C . ILE E 1 64 ? -8.026 -18.169 -87.270 1.000 25.193 64 ILE E C 1
ATOM 12739 O O . ILE E 1 64 ? -8.925 -17.936 -86.445 1.000 25.722 64 ILE E O 1
ATOM 12755 N N . PHE E 1 65 ? -7.167 -17.220 -87.708 1.000 20.818 65 PHE E N 1
ATOM 12756 C CA . PHE E 1 65 ? -7.276 -15.845 -87.232 1.000 18.408 65 PHE E CA 1
ATOM 12757 C C . PHE E 1 65 ? -8.652 -15.257 -87.620 1.000 20.407 65 PHE E C 1
ATOM 12758 O O . PHE E 1 65 ? -9.304 -14.586 -86.813 1.000 23.056 65 PHE E O 1
ATOM 12775 N N . ASN E 1 66 ? -9.070 -15.463 -88.878 1.000 20.386 66 ASN E N 1
ATOM 12776 C CA . ASN E 1 66 ? -10.316 -14.905 -89.378 1.000 20.408 66 ASN E CA 1
ATOM 12777 C C . ASN E 1 66 ? -11.484 -15.321 -88.475 1.000 22.642 66 ASN E C 1
ATOM 12778 O O . ASN E 1 66 ? -12.310 -14.493 -88.089 1.000 20.563 66 ASN E O 1
ATOM 12787 N N . ASN E 1 67 ? -11.550 -16.618 -88.160 1.000 17.985 67 ASN E N 1
ATOM 12788 C CA . ASN E 1 67 ? -12.648 -17.155 -87.387 1.000 21.327 67 ASN E CA 1
ATOM 12789 C C . ASN E 1 67 ? -12.529 -16.761 -85.903 1.000 17.982 67 ASN E C 1
ATOM 12790 O O . ASN E 1 67 ? -13.528 -16.406 -85.274 1.000 21.179 67 ASN E O 1
ATOM 12799 N N . ALA E 1 68 ? -11.327 -16.834 -85.330 1.000 19.915 68 ALA E N 1
ATOM 12800 C CA . ALA E 1 68 ? -11.168 -16.469 -83.929 1.000 17.166 68 ALA E CA 1
ATOM 12801 C C . ALA E 1 68 ? -11.428 -14.974 -83.712 1.000 18.620 68 ALA E C 1
ATOM 12802 O O . ALA E 1 68 ? -12.088 -14.585 -82.745 1.000 20.080 68 ALA E O 1
ATOM 12809 N N . GLY E 1 69 ? -10.887 -14.134 -84.607 1.000 19.144 69 GLY E N 1
ATOM 12810 C CA . GLY E 1 69 ? -11.153 -12.708 -84.549 1.000 17.006 69 GLY E CA 1
ATOM 12811 C C . GLY E 1 69 ? -12.659 -12.411 -84.592 1.000 18.628 69 GLY E C 1
ATOM 12812 O O . GLY E 1 69 ? -13.167 -11.570 -83.825 1.000 19.569 69 GLY E O 1
ATOM 12816 N N . GLN E 1 70 ? -13.367 -13.119 -85.484 1.000 16.211 70 GLN E N 1
ATOM 12817 C CA . GLN E 1 70 ? -14.805 -12.896 -85.590 1.000 17.731 70 GLN E CA 1
ATOM 12818 C C . GLN E 1 70 ? -15.552 -13.415 -84.365 1.000 19.750 70 GLN E C 1
ATOM 12819 O O . GLN E 1 70 ? -16.531 -12.783 -83.933 1.000 19.958 70 GLN E O 1
ATOM 12831 N N . VAL E 1 71 ? -15.116 -14.538 -83.775 1.000 18.330 71 VAL E N 1
ATOM 12832 C CA . VAL E 1 71 ? -15.771 -15.001 -82.555 1.000 18.291 71 VAL E CA 1
ATOM 12833 C C . VAL E 1 71 ? -15.612 -13.950 -81.440 1.000 17.958 71 VAL E C 1
ATOM 12834 O O . VAL E 1 71 ? -16.589 -13.585 -80.772 1.000 20.855 71 VAL E O 1
ATOM 12847 N N . LEU E 1 72 ? -14.386 -13.442 -81.253 1.000 19.372 72 LEU E N 1
ATOM 12848 C CA . LEU E 1 72 ? -14.126 -12.435 -80.236 1.000 20.612 72 LEU E CA 1
ATOM 12849 C C . LEU E 1 72 ? -14.924 -11.150 -80.524 1.000 19.969 72 LEU E C 1
ATOM 12850 O O . LEU E 1 72 ? -15.577 -10.624 -79.640 1.000 19.817 72 LEU E O 1
ATOM 12866 N N . ASN E 1 73 ? -14.847 -10.636 -81.760 1.000 18.378 73 ASN E N 1
ATOM 12867 C CA . ASN E 1 73 ? -15.551 -9.414 -82.136 1.000 16.701 73 ASN E CA 1
ATOM 12868 C C . ASN E 1 73 ? -17.051 -9.535 -81.840 1.000 19.309 73 ASN E C 1
ATOM 12869 O O . ASN E 1 73 ? -17.646 -8.635 -81.232 1.000 18.086 73 ASN E O 1
ATOM 12878 N N . HIS E 1 74 ? -17.666 -10.653 -82.258 1.000 16.839 74 HIS E N 1
ATOM 12879 C CA . HIS E 1 74 ? -19.111 -10.797 -82.115 1.000 18.976 74 HIS E CA 1
ATOM 12880 C C . HIS E 1 74 ? -19.529 -11.021 -80.665 1.000 17.879 74 HIS E C 1
ATOM 12881 O O . HIS E 1 74 ? -20.604 -10.581 -80.269 1.000 18.233 74 HIS E O 1
ATOM 12894 N N . THR E 1 75 ? -18.690 -11.731 -79.891 1.000 18.877 75 THR E N 1
ATOM 12895 C CA . THR E 1 75 ? -18.972 -11.932 -78.482 1.000 21.792 75 THR E CA 1
ATOM 12896 C C . THR E 1 75 ? -19.067 -10.563 -77.783 1.000 18.134 75 THR E C 1
ATOM 12897 O O . THR E 1 75 ? -20.048 -10.253 -77.090 1.000 20.915 75 THR E O 1
ATOM 12907 N N . LEU E 1 76 ? -18.061 -9.708 -78.007 1.000 17.598 76 LEU E N 1
ATOM 12908 C CA . LEU E 1 76 ? -18.048 -8.386 -77.405 1.000 18.764 76 LEU E CA 1
ATOM 12909 C C . LEU E 1 76 ? -19.209 -7.531 -77.937 1.000 16.582 76 LEU E C 1
ATOM 12910 O O . LEU E 1 76 ? -19.832 -6.763 -77.186 1.000 19.761 76 LEU E O 1
ATOM 12926 N N . TYR E 1 77 ? -19.476 -7.630 -79.235 1.000 16.687 77 TYR E N 1
ATOM 12927 C CA . TYR E 1 77 ? -20.544 -6.866 -79.876 1.000 16.080 77 TYR E CA 1
ATOM 12928 C C . TYR E 1 77 ? -21.906 -7.149 -79.263 1.000 15.775 77 TYR E C 1
ATOM 12929 O O . TYR E 1 77 ? -22.599 -6.223 -78.840 1.000 17.847 77 TYR E O 1
ATOM 12946 N N . PHE E 1 78 ? -22.328 -8.427 -79.257 1.000 17.188 78 PHE E N 1
ATOM 12947 C CA . PHE E 1 78 ? -23.680 -8.717 -78.777 1.000 15.560 78 PHE E CA 1
ATOM 12948 C C . PHE E 1 78 ? -23.827 -8.359 -77.294 1.000 18.279 78 PHE E C 1
ATOM 12949 O O . PHE E 1 78 ? -24.894 -7.919 -76.853 1.000 18.097 78 PHE E O 1
ATOM 12966 N N . LEU E 1 79 ? -22.749 -8.564 -76.519 1.000 18.657 79 LEU E N 1
ATOM 12967 C CA . LEU E 1 79 ? -22.845 -8.400 -75.074 1.000 19.685 79 LEU E CA 1
ATOM 12968 C C . LEU E 1 79 ? -22.766 -6.926 -74.634 1.000 18.336 79 LEU E C 1
ATOM 12969 O O . LEU E 1 79 ? -23.008 -6.657 -73.465 1.000 22.731 79 LEU E O 1
ATOM 12985 N N . GLN E 1 80 ? -22.466 -5.990 -75.558 1.000 18.906 80 GLN E N 1
ATOM 12986 C CA . GLN E 1 80 ? -22.357 -4.591 -75.207 1.000 18.452 80 GLN E CA 1
ATOM 12987 C C . GLN E 1 80 ? -23.678 -3.834 -75.415 1.000 19.679 80 GLN E C 1
ATOM 12988 O O . GLN E 1 80 ? -23.740 -2.613 -75.190 1.000 20.657 80 GLN E O 1
ATOM 13000 N N . PHE E 1 81 ? -24.726 -4.541 -75.857 1.000 18.870 81 PHE E N 1
ATOM 13001 C CA . PHE E 1 81 ? -26.031 -3.943 -76.103 1.000 19.817 81 PHE E CA 1
ATOM 13002 C C . PHE E 1 81 ? -27.040 -4.369 -75.035 1.000 19.882 81 PHE E C 1
ATOM 13003 O O . PHE E 1 81 ? -26.898 -5.425 -74.392 1.000 20.749 81 PHE E O 1
ATOM 13020 N N . ALA E 1 82 ? -28.065 -3.518 -74.855 1.000 24.901 82 ALA E N 1
ATOM 13021 C CA . ALA E 1 82 ? -29.208 -3.785 -73.996 1.000 21.040 82 ALA E CA 1
ATOM 13022 C C . ALA E 1 82 ? -30.433 -3.116 -74.607 1.000 24.642 82 ALA E C 1
ATOM 13023 O O . ALA E 1 82 ? -30.301 -2.118 -75.319 1.000 23.434 82 ALA E O 1
ATOM 13030 N N . PRO E 1 83 ? -31.663 -3.580 -74.304 1.000 26.167 83 PRO E N 1
ATOM 13031 C CA . PRO E 1 83 ? -32.865 -2.799 -74.667 1.000 27.912 83 PRO E CA 1
ATOM 13032 C C . PRO E 1 83 ? -32.796 -1.338 -74.145 1.000 31.892 83 PRO E C 1
ATOM 13033 O O . PRO E 1 83 ? -32.371 -1.045 -73.012 1.000 34.167 83 PRO E O 1
ATOM 13044 N N . LYS E 1 84 ? -33.147 -0.370 -75.001 1.000 34.273 84 LYS E N 1
ATOM 13045 C CA . LYS E 1 84 ? -32.834 1.048 -74.818 1.000 40.854 84 LYS E CA 1
ATOM 13046 C C . LYS E 1 84 ? -32.537 1.484 -73.371 1.000 33.073 84 LYS E C 1
ATOM 13047 O O . LYS E 1 84 ? -33.442 1.829 -72.630 1.000 38.858 84 LYS E O 1
ATOM 13066 N N . PRO E 1 85 ? -31.248 1.568 -72.992 1.000 33.312 85 PRO E N 1
ATOM 13067 C CA . PRO E 1 85 ? -30.867 2.105 -71.700 1.000 32.111 85 PRO E CA 1
ATOM 13068 C C . PRO E 1 85 ? -31.366 3.532 -71.489 1.000 28.970 85 PRO E C 1
ATOM 13069 O O . PRO E 1 85 ? -31.423 4.332 -72.428 1.000 29.283 85 PRO E O 1
ATOM 13080 N N . ALA E 1 86 ? -31.634 3.841 -70.215 1.000 29.337 86 ALA E N 1
ATOM 13081 C CA . ALA E 1 86 ? -31.829 5.198 -69.698 1.000 31.763 86 ALA E CA 1
ATOM 13082 C C . ALA E 1 86 ? -30.560 6.040 -69.839 1.000 27.647 86 ALA E C 1
ATOM 13083 O O . ALA E 1 86 ? -30.640 7.221 -70.154 1.000 26.414 86 ALA E O 1
ATOM 13090 N N . LYS E 1 87 ? -29.379 5.432 -69.628 1.000 24.507 87 LYS E N 1
ATOM 13091 C CA . LYS E 1 87 ? -28.108 6.164 -69.712 1.000 25.281 87 LYS E CA 1
ATOM 13092 C C . LYS E 1 87 ? -27.490 5.995 -71.107 1.000 28.214 87 LYS E C 1
ATOM 13093 O O . LYS E 1 87 ? -27.343 4.876 -71.554 1.000 23.436 87 LYS E O 1
ATOM 13112 N N . ASN E 1 88 ? -27.228 7.114 -71.803 1.000 29.463 88 ASN E N 1
ATOM 13113 C CA . ASN E 1 88 ? -26.833 7.067 -73.198 1.000 25.714 88 ASN E CA 1
ATOM 13114 C C . ASN E 1 88 ? -25.434 7.650 -73.371 1.000 30.467 88 ASN E C 1
ATOM 13115 O O . ASN E 1 88 ? -25.029 7.919 -74.487 1.000 23.648 88 ASN E O 1
ATOM 13124 N N . GLU E 1 89 ? -24.676 7.810 -72.284 1.000 22.005 89 GLU E N 1
ATOM 13125 C CA . GLU E 1 89 ? -23.253 8.058 -72.416 1.000 25.252 89 GLU E CA 1
ATOM 13126 C C . GLU E 1 89 ? -22.529 7.474 -71.210 1.000 23.181 89 GLU E C 1
ATOM 13127 O O . GLU E 1 89 ? -23.140 7.202 -70.184 1.000 22.763 89 GLU E O 1
ATOM 13139 N N . PRO E 1 90 ? -21.198 7.228 -71.314 1.000 23.881 90 PRO E N 1
ATOM 13140 C CA . PRO E 1 90 ? -20.463 6.629 -70.197 1.000 26.046 90 PRO E CA 1
ATOM 13141 C C . PRO E 1 90 ? -20.218 7.650 -69.086 1.000 21.982 90 PRO E C 1
ATOM 13142 O O . PRO E 1 90 ? -20.092 8.876 -69.324 1.000 24.222 90 PRO E O 1
ATOM 13153 N N . ALA E 1 91 ? -20.241 7.117 -67.848 1.000 25.365 91 ALA E N 1
ATOM 13154 C CA . ALA E 1 91 ? -19.814 7.837 -66.672 1.000 26.409 91 ALA E CA 1
ATOM 13155 C C . ALA E 1 91 ? -18.419 7.376 -66.224 1.000 26.962 91 ALA E C 1
ATOM 13156 O O . ALA E 1 91 ? -17.747 6.605 -66.894 1.000 24.061 91 ALA E O 1
ATOM 13163 N N . GLY E 1 92 ? -18.021 7.912 -65.064 1.000 28.042 92 GLY E N 1
ATOM 13164 C CA . GLY E 1 92 ? -16.829 7.449 -64.378 1.000 29.196 92 GLY E CA 1
ATOM 13165 C C . GLY E 1 92 ? -15.558 7.674 -65.199 1.000 23.558 92 GLY E C 1
ATOM 13166 O O . GLY E 1 92 ? -15.471 8.627 -65.970 1.000 25.320 92 GLY E O 1
ATOM 13170 N N . LYS E 1 93 ? -14.599 6.763 -65.011 1.000 23.665 93 LYS E N 1
ATOM 13171 C CA . LYS E 1 93 ? -13.281 6.854 -65.617 1.000 20.025 93 LYS E CA 1
ATOM 13172 C C . LYS E 1 93 ? -13.401 6.815 -67.134 1.000 22.923 93 LYS E C 1
ATOM 13173 O O . LYS E 1 93 ? -12.645 7.495 -67.805 1.000 24.983 93 LYS E O 1
ATOM 13192 N N . LEU E 1 94 ? -14.336 6.043 -67.703 1.000 20.462 94 LEU E N 1
ATOM 13193 C CA . LEU E 1 94 ? -14.478 5.993 -69.158 1.000 21.224 94 LEU E CA 1
ATOM 13194 C C . LEU E 1 94 ? -14.962 7.347 -69.699 1.000 19.837 94 LEU E C 1
ATOM 13195 O O . LEU E 1 94 ? -14.401 7.855 -70.692 1.000 22.010 94 LEU E O 1
ATOM 13211 N N . GLY E 1 95 ? -15.999 7.910 -69.046 1.000 23.359 95 GLY E N 1
ATOM 13212 C CA . GLY E 1 95 ? -16.468 9.250 -69.367 1.000 29.264 95 GLY E CA 1
ATOM 13213 C C . GLY E 1 95 ? -15.313 10.289 -69.376 1.000 23.664 95 GLY E C 1
ATOM 13214 O O . GLY E 1 95 ? -15.195 11.130 -70.264 1.000 25.716 95 GLY E O 1
ATOM 13218 N N . GLU E 1 96 ? -14.477 10.233 -68.334 1.000 28.510 96 GLU E N 1
ATOM 13219 C CA . GLU E 1 96 ? -13.336 11.127 -68.165 1.000 25.642 96 GLU E CA 1
ATOM 13220 C C . GLU E 1 96 ? -12.288 10.908 -69.264 1.000 28.361 96 GLU E C 1
ATOM 13221 O O . GLU E 1 96 ? -11.733 11.869 -69.791 1.000 25.661 96 GLU E O 1
ATOM 13233 N N . ALA E 1 97 ? -11.985 9.646 -69.593 1.000 22.887 97 ALA E N 1
ATOM 13234 C CA . ALA E 1 97 ? -10.992 9.330 -70.612 1.000 20.883 97 ALA E CA 1
ATOM 13235 C C . ALA E 1 97 ? -11.462 9.806 -71.987 1.000 16.847 97 ALA E C 1
ATOM 13236 O O . ALA E 1 97 ? -10.645 10.264 -72.806 1.000 19.511 97 ALA E O 1
ATOM 13243 N N . ILE E 1 98 ? -12.775 9.705 -72.257 1.000 20.667 98 ILE E N 1
ATOM 13244 C CA . ILE E 1 98 ? -13.324 10.171 -73.530 1.000 19.712 98 ILE E CA 1
ATOM 13245 C C . ILE E 1 98 ? -13.169 11.691 -73.650 1.000 20.944 98 ILE E C 1
ATOM 13246 O O . ILE E 1 98 ? -12.774 12.191 -74.704 1.000 22.721 98 ILE E O 1
ATOM 13262 N N . LYS E 1 99 ? -13.471 12.428 -72.561 1.000 21.932 99 LYS E N 1
ATOM 13263 C CA . LYS E 1 99 ? -13.258 13.869 -72.537 1.000 23.310 99 LYS E CA 1
ATOM 13264 C C . LYS E 1 99 ? -11.789 14.206 -72.788 1.000 22.792 99 LYS E C 1
ATOM 13265 O O . LYS E 1 99 ? -11.482 15.097 -73.582 1.000 26.093 99 LYS E O 1
ATOM 13284 N N . ARG E 1 100 ? -10.895 13.479 -72.126 1.000 21.220 100 ARG E N 1
ATOM 13285 C CA . ARG E 1 100 ? -9.455 13.725 -72.217 1.000 23.942 100 ARG E CA 1
ATOM 13286 C C . ARG E 1 100 ? -8.970 13.521 -73.649 1.000 22.510 100 ARG E C 1
ATOM 13287 O O . ARG E 1 100 ? -8.282 14.384 -74.200 1.000 26.362 100 ARG E O 1
ATOM 13306 N N . ASP E 1 101 ? -9.344 12.387 -74.256 1.000 23.823 101 ASP E N 1
ATOM 13307 C CA . ASP E 1 101 ? -8.715 11.950 -75.501 1.000 23.696 101 ASP E CA 1
ATOM 13308 C C . ASP E 1 101 ? -9.466 12.478 -76.732 1.000 24.084 101 ASP E C 1
ATOM 13309 O O . ASP E 1 101 ? -8.850 12.571 -77.809 1.000 21.630 101 ASP E O 1
ATOM 13318 N N . PHE E 1 102 ? -10.771 12.808 -76.593 1.000 22.661 102 PHE E N 1
ATOM 13319 C CA . PHE E 1 102 ? -11.590 13.252 -77.723 1.000 24.334 102 PHE E CA 1
ATOM 13320 C C . PHE E 1 102 ? -12.240 14.621 -77.474 1.000 26.843 102 PHE E C 1
ATOM 13321 O O . PHE E 1 102 ? -12.972 15.109 -78.330 1.000 28.153 102 PHE E O 1
ATOM 13338 N N . GLY E 1 103 ? -11.963 15.246 -76.312 1.000 23.088 103 GLY E N 1
ATOM 13339 C CA . GLY E 1 103 ? -12.481 16.573 -76.018 1.000 26.398 103 GLY E CA 1
ATOM 13340 C C . GLY E 1 103 ? -13.871 16.526 -75.386 1.000 28.522 103 GLY E C 1
ATOM 13341 O O . GLY E 1 103 ? -14.107 17.216 -74.403 1.000 32.719 103 GLY E O 1
ATOM 13345 N N . SER E 1 104 ? -14.771 15.708 -75.953 1.000 28.375 104 SER E N 1
ATOM 13346 C CA . SER E 1 104 ? -16.123 15.550 -75.431 1.000 25.166 104 SER E CA 1
ATOM 13347 C C . SER E 1 104 ? -16.714 14.248 -75.956 1.000 23.504 104 SER E C 1
ATOM 13348 O O . SER E 1 104 ? -16.222 13.723 -76.966 1.000 21.529 104 SER E O 1
ATOM 13355 N N . PHE E 1 105 ? -17.797 13.781 -75.315 1.000 24.618 105 PHE E N 1
ATOM 13356 C CA . PHE E 1 105 ? -18.504 12.608 -75.821 1.000 22.476 105 PHE E CA 1
ATOM 13357 C C . PHE E 1 105 ? -19.068 12.861 -77.227 1.000 25.246 105 PHE E C 1
ATOM 13358 O O . PHE E 1 105 ? -19.006 11.986 -78.087 1.000 20.812 105 PHE E O 1
ATOM 13375 N N . GLU E 1 106 ? -19.609 14.074 -77.460 1.000 25.467 106 GLU E N 1
ATOM 13376 C CA . GLU E 1 106 ? -20.186 14.392 -78.762 1.000 22.354 106 GLU E CA 1
ATOM 13377 C C . GLU E 1 106 ? -19.114 14.357 -79.848 1.000 24.276 106 GLU E C 1
ATOM 13378 O O . GLU E 1 106 ? -19.397 13.871 -80.941 1.000 25.536 106 GLU E O 1
ATOM 13390 N N . ASN E 1 107 ? -17.896 14.815 -79.548 1.000 28.386 107 ASN E N 1
ATOM 13391 C CA . ASN E 1 107 ? -16.820 14.759 -80.532 1.000 22.743 107 ASN E CA 1
ATOM 13392 C C . ASN E 1 107 ? -16.347 13.313 -80.742 1.000 21.931 107 ASN E C 1
ATOM 13393 O O . ASN E 1 107 ? -16.040 12.921 -81.865 1.000 20.021 107 ASN E O 1
ATOM 13402 N N . PHE E 1 108 ? -16.278 12.515 -79.656 1.000 23.029 108 PHE E N 1
ATOM 13403 C CA . PHE E 1 108 ? -15.997 11.092 -79.775 1.000 19.226 108 PHE E CA 1
ATOM 13404 C C . PHE E 1 108 ? -16.992 10.432 -80.731 1.000 18.855 108 PHE E C 1
ATOM 13405 O O . PHE E 1 108 ? -16.610 9.678 -81.628 1.000 19.857 108 PHE E O 1
ATOM 13422 N N . LYS E 1 109 ? -18.285 10.693 -80.534 1.000 20.576 109 LYS E N 1
ATOM 13423 C CA . LYS E 1 109 ? -19.333 10.129 -81.361 1.000 20.164 109 LYS E CA 1
ATOM 13424 C C . LYS E 1 109 ? -19.130 10.494 -82.827 1.000 19.088 109 LYS E C 1
ATOM 13425 O O . LYS E 1 109 ? -19.254 9.647 -83.700 1.000 19.764 109 LYS E O 1
ATOM 13444 N N . LYS E 1 110 ? -18.776 11.754 -83.101 1.000 18.423 110 LYS E N 1
ATOM 13445 C CA . LYS E 1 110 ? -18.518 12.198 -84.469 1.000 18.543 110 LYS E CA 1
ATOM 13446 C C . LYS E 1 110 ? -17.376 11.375 -85.074 1.000 18.010 110 LYS E C 1
ATOM 13447 O O . LYS E 1 110 ? -17.483 10.899 -86.204 1.000 19.485 110 LYS E O 1
ATOM 13466 N N . GLU E 1 111 ? -16.270 11.243 -84.326 1.000 18.970 111 GLU E N 1
ATOM 13467 C CA . GLU E 1 111 ? -15.086 10.554 -84.837 1.000 16.425 111 GLU E CA 1
ATOM 13468 C C . GLU E 1 111 ? -15.382 9.063 -85.014 1.000 17.926 111 GLU E C 1
ATOM 13469 O O . GLU E 1 111 ? -14.897 8.446 -85.964 1.000 20.140 111 GLU E O 1
ATOM 13481 N N . PHE E 1 112 ? -16.153 8.485 -84.070 1.000 16.740 112 PHE E N 1
ATOM 13482 C CA . PHE E 1 112 ? -16.461 7.056 -84.114 1.000 16.963 112 PHE E CA 1
ATOM 13483 C C . PHE E 1 112 ? -17.392 6.716 -85.285 1.000 15.928 112 PHE E C 1
ATOM 13484 O O . PHE E 1 112 ? -17.186 5.713 -86.000 1.000 17.463 112 PHE E O 1
ATOM 13501 N N . ASN E 1 113 ? -18.414 7.547 -85.476 1.000 16.632 113 ASN E N 1
ATOM 13502 C CA . ASN E 1 113 ? -19.286 7.432 -86.631 1.000 17.663 113 ASN E CA 1
ATOM 13503 C C . ASN E 1 113 ? -18.460 7.552 -87.913 1.000 17.339 113 ASN E C 1
ATOM 13504 O O . ASN E 1 113 ? -18.667 6.796 -88.854 1.000 18.075 113 ASN E O 1
ATOM 13513 N N . ALA E 1 114 ? -17.526 8.515 -87.965 1.000 17.338 114 ALA E N 1
ATOM 13514 C CA . ALA E 1 114 ? -16.744 8.740 -89.180 1.000 16.169 114 ALA E CA 1
ATOM 13515 C C . ALA E 1 114 ? -15.886 7.511 -89.506 1.000 15.113 114 ALA E C 1
ATOM 13516 O O . ALA E 1 114 ? -15.783 7.135 -90.677 1.000 17.834 114 ALA E O 1
ATOM 13523 N N . ALA E 1 115 ? -15.260 6.905 -88.491 1.000 15.210 115 ALA E N 1
ATOM 13524 C CA . ALA E 1 115 ? -14.444 5.711 -88.686 1.000 15.678 115 ALA E CA 1
ATOM 13525 C C . ALA E 1 115 ? -15.303 4.549 -89.187 1.000 15.937 115 ALA E C 1
ATOM 13526 O O . ALA E 1 115 ? -14.914 3.811 -90.097 1.000 16.424 115 ALA E O 1
ATOM 13533 N N . SER E 1 116 ? -16.498 4.418 -88.582 1.000 15.475 116 SER E N 1
ATOM 13534 C CA . SER E 1 116 ? -17.438 3.353 -88.929 1.000 16.517 116 SER E CA 1
ATOM 13535 C C . SER E 1 116 ? -17.872 3.472 -90.398 1.000 16.737 116 SER E C 1
ATOM 13536 O O . SER E 1 116 ? -17.916 2.474 -91.110 1.000 18.160 116 SER E O 1
ATOM 13543 N N . VAL E 1 117 ? -18.230 4.698 -90.821 1.000 17.019 117 VAL E N 1
ATOM 13544 C CA . VAL E 1 117 ? -18.750 4.940 -92.165 1.000 20.264 117 VAL E CA 1
ATOM 13545 C C . VAL E 1 117 ? -17.627 4.900 -93.198 1.000 19.503 117 VAL E C 1
ATOM 13546 O O . VAL E 1 117 ? -17.873 4.520 -94.357 1.000 19.899 117 VAL E O 1
ATOM 13559 N N . GLY E 1 118 ? -16.393 5.263 -92.788 1.000 18.545 118 GLY E N 1
ATOM 13560 C CA . GLY E 1 118 ? -15.266 5.401 -93.698 1.000 18.853 118 GLY E CA 1
ATOM 13561 C C . GLY E 1 118 ? -14.555 4.079 -94.012 1.000 18.464 118 GLY E C 1
ATOM 13562 O O . GLY E 1 118 ? -13.702 4.022 -94.887 1.000 23.633 118 GLY E O 1
ATOM 13566 N N . LEU E 1 119 ? -14.825 3.020 -93.245 1.000 17.040 119 LEU E N 1
ATOM 13567 C CA . LEU E 1 119 ? -14.161 1.737 -93.457 1.000 17.414 119 LEU E CA 1
ATOM 13568 C C . LEU E 1 119 ? -14.701 1.099 -94.748 1.000 16.763 119 LEU E C 1
ATOM 13569 O O . LEU E 1 119 ? -15.877 0.745 -94.840 1.000 20.532 119 LEU E O 1
ATOM 13585 N N . PHE E 1 120 ? -13.828 0.933 -95.744 1.000 16.143 120 PHE E N 1
ATOM 13586 C CA . PHE E 1 120 ? -14.221 0.409 -97.041 1.000 15.188 120 PHE E CA 1
ATOM 13587 C C . PHE E 1 120 ? -14.132 -1.128 -97.011 1.000 16.660 120 PHE E C 1
ATOM 13588 O O . PHE E 1 120 ? -13.101 -1.709 -96.614 1.000 19.646 120 PHE E O 1
ATOM 13605 N N . GLY E 1 121 ? -15.219 -1.771 -97.437 1.000 15.382 121 GLY E N 1
ATOM 13606 C CA . GLY E 1 121 ? -15.338 -3.211 -97.357 1.000 15.769 121 GLY E CA 1
ATOM 13607 C C . GLY E 1 121 ? -15.882 -3.651 -95.995 1.000 14.567 121 GLY E C 1
ATOM 13608 O O . GLY E 1 121 ? -16.642 -2.938 -95.374 1.000 16.018 121 GLY E O 1
ATOM 13612 N N . SER E 1 122 ? -15.469 -4.848 -95.573 1.000 15.516 122 SER E N 1
ATOM 13613 C CA . SER E 1 122 ? -15.910 -5.470 -94.342 1.000 16.743 122 SER E CA 1
ATOM 13614 C C . SER E 1 122 ? -14.920 -5.135 -93.240 1.000 17.284 122 SER E C 1
ATOM 13615 O O . SER E 1 122 ? -13.716 -5.092 -93.476 1.000 18.605 122 SER E O 1
ATOM 13622 N N . GLY E 1 123 ? -15.443 -4.942 -92.030 1.000 14.683 123 GLY E N 1
ATOM 13623 C CA . GLY E 1 123 ? -14.600 -4.771 -90.869 1.000 16.652 123 GLY E CA 1
ATOM 13624 C C . GLY E 1 123 ? -15.361 -4.248 -89.675 1.000 13.485 123 GLY E C 1
ATOM 13625 O O . GLY E 1 123 ? -16.579 -4.302 -89.637 1.000 16.001 123 GLY E O 1
ATOM 13629 N N . TRP E 1 124 ? -14.588 -3.713 -88.723 1.000 17.660 124 TRP E N 1
ATOM 13630 C CA . TRP E 1 124 ? -15.057 -3.240 -87.438 1.000 18.884 124 TRP E CA 1
ATOM 13631 C C . TRP E 1 124 ? -14.436 -1.875 -87.131 1.000 18.109 124 TRP E C 1
ATOM 13632 O O . TRP E 1 124 ? -13.219 -1.697 -87.282 1.000 20.047 124 TRP E O 1
ATOM 13653 N N . ALA E 1 125 ? -15.241 -0.951 -86.603 1.000 17.350 125 ALA E N 1
ATOM 13654 C CA . ALA E 1 125 ? -14.681 0.202 -85.904 1.000 16.291 125 ALA E CA 1
ATOM 13655 C C . ALA E 1 125 ? -14.643 -0.115 -84.411 1.000 14.752 125 ALA E C 1
ATOM 13656 O O . ALA E 1 125 ? -15.647 -0.546 -83.832 1.000 15.864 125 ALA E O 1
ATOM 13663 N N . TRP E 1 126 ? -13.478 0.114 -83.790 1.000 14.708 126 TRP E N 1
ATOM 13664 C CA . TRP E 1 126 ? -13.250 -0.212 -82.387 1.000 15.408 126 TRP E CA 1
ATOM 13665 C C . TRP E 1 126 ? -12.750 1.003 -81.609 1.000 17.335 126 TRP E C 1
ATOM 13666 O O . TRP E 1 126 ? -11.857 1.737 -82.061 1.000 16.210 126 TRP E O 1
ATOM 13687 N N . LEU E 1 127 ? -13.336 1.175 -80.421 1.000 16.388 127 LEU E N 1
ATOM 13688 C CA . LEU E 1 127 ? -12.758 1.989 -79.359 1.000 17.156 127 LEU E CA 1
ATOM 13689 C C . LEU E 1 127 ? -12.062 1.031 -78.409 1.000 18.261 127 LEU E C 1
ATOM 13690 O O . LEU E 1 127 ? -12.683 0.069 -77.938 1.000 17.866 127 LEU E O 1
ATOM 13706 N N . SER E 1 128 ? -10.766 1.293 -78.159 1.000 19.829 128 SER E N 1
ATOM 13707 C CA . SER E 1 128 ? -9.912 0.453 -77.329 1.000 17.406 128 SER E CA 1
ATOM 13708 C C . SER E 1 128 ? -9.124 1.342 -76.389 1.000 18.552 128 SER E C 1
ATOM 13709 O O . SER E 1 128 ? -9.030 2.564 -76.596 1.000 18.968 128 SER E O 1
ATOM 13716 N N . VAL E 1 129 ? -8.519 0.698 -75.387 1.000 19.887 129 VAL E N 1
ATOM 13717 C CA . VAL E 1 129 ? -7.609 1.384 -74.479 1.000 21.817 129 VAL E CA 1
ATOM 13718 C C . VAL E 1 129 ? -6.247 0.682 -74.579 1.000 18.181 129 VAL E C 1
ATOM 13719 O O . VAL E 1 129 ? -6.166 -0.549 -74.655 1.000 19.055 129 VAL E O 1
ATOM 13732 N N . ASP E 1 130 ? -5.173 1.472 -74.554 1.000 20.439 130 ASP E N 1
ATOM 13733 C CA . ASP E 1 130 ? -3.820 0.932 -74.521 1.000 23.850 130 ASP E CA 1
ATOM 13734 C C . ASP E 1 130 ? -3.383 0.701 -73.064 1.000 22.842 130 ASP E C 1
ATOM 13735 O O . ASP E 1 130 ? -4.136 0.968 -72.111 1.000 25.207 130 ASP E O 1
ATOM 13744 N N . LYS E 1 131 ? -2.181 0.157 -72.885 1.000 28.036 131 LYS E N 1
ATOM 13745 C CA . LYS E 1 131 ? -1.762 -0.285 -71.547 1.000 28.285 131 LYS E CA 1
ATOM 13746 C C . LYS E 1 131 ? -1.512 0.899 -70.616 1.000 23.715 131 LYS E C 1
ATOM 13747 O O . LYS E 1 131 ? -1.481 0.711 -69.394 1.000 29.483 131 LYS E O 1
ATOM 13766 N N . ASP E 1 132 ? -1.353 2.114 -71.189 1.000 31.102 132 ASP E N 1
ATOM 13767 C CA . ASP E 1 132 ? -1.155 3.313 -70.394 1.000 27.450 132 ASP E CA 1
ATOM 13768 C C . ASP E 1 132 ? -2.461 4.069 -70.139 1.000 25.869 132 ASP E C 1
ATOM 13769 O O . ASP E 1 132 ? -2.420 5.141 -69.568 1.000 32.390 132 ASP E O 1
ATOM 13778 N N . GLY E 1 133 ? -3.594 3.540 -70.603 1.000 21.148 133 GLY E N 1
ATOM 13779 C CA . GLY E 1 133 ? -4.891 4.120 -70.290 1.000 28.055 133 GLY E CA 1
ATOM 13780 C C . GLY E 1 133 ? -5.398 5.106 -71.354 1.000 27.341 133 GLY E C 1
ATOM 13781 O O . GLY E 1 133 ? -6.443 5.705 -71.157 1.000 23.000 133 GLY E O 1
ATOM 13785 N N . LYS E 1 134 ? -4.667 5.264 -72.473 1.000 23.464 134 LYS E N 1
ATOM 13786 C CA . LYS E 1 134 ? -5.098 6.133 -73.563 1.000 18.640 134 LYS E CA 1
ATOM 13787 C C . LYS E 1 134 ? -6.086 5.400 -74.482 1.000 19.302 134 LYS E C 1
ATOM 13788 O O . LYS E 1 134 ? -5.884 4.222 -74.822 1.000 20.754 134 LYS E O 1
ATOM 13807 N N . LEU E 1 135 ? -7.125 6.110 -74.919 1.000 19.588 135 LEU E N 1
ATOM 13808 C CA . LEU E 1 135 ? -8.141 5.542 -75.814 1.000 20.326 135 LEU E CA 1
ATOM 13809 C C . LEU E 1 135 ? -7.745 5.755 -77.280 1.000 21.078 135 LEU E C 1
ATOM 13810 O O . LEU E 1 135 ? -7.122 6.774 -77.643 1.000 20.695 135 LEU E O 1
ATOM 13826 N N . HIS E 1 136 ? -8.196 4.822 -78.122 1.000 18.694 136 HIS E N 1
ATOM 13827 C CA . HIS E 1 136 ? -7.898 4.788 -79.547 1.000 18.120 136 HIS E CA 1
ATOM 13828 C C . HIS E 1 136 ? -9.111 4.300 -80.327 1.000 17.202 136 HIS E C 1
ATOM 13829 O O . HIS E 1 136 ? -9.767 3.330 -79.929 1.000 19.365 136 HIS E O 1
ATOM 13842 N N . ILE E 1 137 ? -9.364 4.960 -81.458 1.000 17.441 137 ILE E N 1
ATOM 13843 C CA . ILE E 1 137 ? -10.285 4.468 -82.462 1.000 17.139 137 ILE E CA 1
ATOM 13844 C C . ILE E 1 137 ? -9.460 3.824 -83.564 1.000 17.268 137 ILE E C 1
ATOM 13845 O O . ILE E 1 137 ? -8.550 4.466 -84.105 1.000 20.669 137 ILE E O 1
ATOM 13861 N N . THR E 1 138 ? -9.805 2.564 -83.894 1.000 18.005 138 THR E N 1
ATOM 13862 C CA . THR E 1 138 ? -9.163 1.860 -84.996 1.000 19.112 138 THR E CA 1
ATOM 13863 C C . THR E 1 138 ? -10.217 1.292 -85.941 1.000 18.862 138 THR E C 1
ATOM 13864 O O . THR E 1 138 ? -11.351 0.998 -85.535 1.000 19.031 138 THR E O 1
ATOM 13874 N N . LYS E 1 139 ? -9.805 1.169 -87.210 1.000 18.062 139 LYS E N 1
ATOM 13875 C CA . LYS E 1 139 ? -10.541 0.460 -88.235 1.000 17.468 139 LYS E CA 1
ATOM 13876 C C . LYS E 1 139 ? -9.873 -0.902 -88.431 1.000 18.611 139 LYS E C 1
ATOM 13877 O O . LYS E 1 139 ? -8.724 -0.983 -88.886 1.000 20.871 139 LYS E O 1
ATOM 13896 N N . GLU E 1 140 ? -10.583 -1.958 -88.046 1.000 16.905 140 GLU E N 1
ATOM 13897 C CA . GLU E 1 140 ? -10.059 -3.305 -88.128 1.000 16.350 140 GLU E CA 1
ATOM 13898 C C . GLU E 1 140 ? -10.641 -3.992 -89.357 1.000 16.482 140 GLU E C 1
ATOM 13899 O O . GLU E 1 140 ? -11.859 -4.214 -89.424 1.000 19.442 140 GLU E O 1
ATOM 13911 N N . PRO E 1 141 ? -9.825 -4.368 -90.361 1.000 17.030 141 PRO E N 1
ATOM 13912 C CA . PRO E 1 141 ? -10.361 -5.001 -91.570 1.000 16.020 141 PRO E CA 1
ATOM 13913 C C . PRO E 1 141 ? -10.827 -6.429 -91.300 1.000 16.221 141 PRO E C 1
ATOM 13914 O O . PRO E 1 141 ? -10.221 -7.134 -90.486 1.000 20.651 141 PRO E O 1
ATOM 13925 N N . ASN E 1 142 ? -11.939 -6.815 -91.947 1.000 18.630 142 ASN E N 1
ATOM 13926 C CA . ASN E 1 142 ? -12.438 -8.185 -91.963 1.000 18.048 142 ASN E CA 1
ATOM 13927 C C . ASN E 1 142 ? -12.666 -8.652 -90.521 1.000 16.785 142 ASN E C 1
ATOM 13928 O O . ASN E 1 142 ? -13.498 -8.087 -89.834 1.000 18.403 142 ASN E O 1
ATOM 13937 N N . GLY E 1 143 ? -11.933 -9.693 -90.086 1.000 16.998 143 GLY E N 1
ATOM 13938 C CA . GLY E 1 143 ? -12.095 -10.301 -88.779 1.000 17.425 143 GLY E CA 1
ATOM 13939 C C . GLY E 1 143 ? -11.130 -9.809 -87.716 1.000 18.062 143 GLY E C 1
ATOM 13940 O O . GLY E 1 143 ? -11.138 -10.331 -86.605 1.000 20.914 143 GLY E O 1
ATOM 13944 N N . SER E 1 144 ? -10.300 -8.809 -88.048 1.000 14.623 144 SER E N 1
ATOM 13945 C CA . SER E 1 144 ? -9.336 -8.290 -87.089 1.000 19.619 144 SER E CA 1
ATOM 13946 C C . SER E 1 144 ? -10.016 -7.674 -85.858 1.000 19.618 144 SER E C 1
ATOM 13947 O O . SER E 1 144 ? -11.169 -7.229 -85.881 1.000 17.335 144 SER E O 1
ATOM 13954 N N . ASN E 1 145 ? -9.271 -7.694 -84.748 1.000 20.059 145 ASN E N 1
ATOM 13955 C CA . ASN E 1 145 ? -9.713 -7.168 -83.457 1.000 19.041 145 ASN E CA 1
ATOM 13956 C C . ASN E 1 145 ? -8.509 -6.492 -82.823 1.000 19.908 145 ASN E C 1
ATOM 13957 O O . ASN E 1 145 ? -7.383 -6.949 -83.047 1.000 22.355 145 ASN E O 1
ATOM 13966 N N . PRO E 1 146 ? -8.683 -5.394 -82.051 1.000 19.281 146 PRO E N 1
ATOM 13967 C CA . PRO E 1 146 ? -7.534 -4.673 -81.476 1.000 21.161 146 PRO E CA 1
ATOM 13968 C C . PRO E 1 146 ? -6.606 -5.491 -80.574 1.000 23.531 146 PRO E C 1
ATOM 13969 O O . PRO E 1 146 ? -5.483 -5.061 -80.322 1.000 22.103 146 PRO E O 1
ATOM 13980 N N . VAL E 1 147 ? -7.065 -6.643 -80.073 1.000 23.144 147 VAL E N 1
ATOM 13981 C CA . VAL E 1 147 ? -6.215 -7.523 -79.260 1.000 22.475 147 VAL E CA 1
ATOM 13982 C C . VAL E 1 147 ? -4.920 -7.868 -80.003 1.000 22.114 147 VAL E C 1
ATOM 13983 O O . VAL E 1 147 ? -3.875 -8.045 -79.377 1.000 24.139 147 VAL E O 1
ATOM 13996 N N . ARG E 1 148 ? -4.979 -7.977 -81.337 1.000 22.483 148 ARG E N 1
ATOM 13997 C CA . ARG E 1 148 ? -3.784 -8.278 -82.105 1.000 21.974 148 ARG E CA 1
ATOM 13998 C C . ARG E 1 148 ? -2.677 -7.249 -81.849 1.000 25.016 148 ARG E C 1
ATOM 13999 O O . ARG E 1 148 ? -1.493 -7.608 -81.776 1.000 26.256 148 ARG E O 1
ATOM 14018 N N . ALA E 1 149 ? -3.052 -5.972 -81.728 1.000 21.703 149 ALA E N 1
ATOM 14019 C CA . ALA E 1 149 ? -2.097 -4.885 -81.571 1.000 22.912 149 ALA E CA 1
ATOM 14020 C C . ALA E 1 149 ? -1.794 -4.613 -80.091 1.000 20.539 149 ALA E C 1
ATOM 14021 O O . ALA E 1 149 ? -1.116 -3.637 -79.796 1.000 26.305 149 ALA E O 1
ATOM 14028 N N . GLY E 1 150 ? -2.282 -5.464 -79.174 1.000 23.991 150 GLY E N 1
ATOM 14029 C CA . GLY E 1 150 ? -2.103 -5.270 -77.740 1.000 23.580 150 GLY E CA 1
ATOM 14030 C C . GLY E 1 150 ? -2.995 -4.185 -77.118 1.000 29.207 150 GLY E C 1
ATOM 14031 O O . GLY E 1 150 ? -2.709 -3.687 -76.020 1.000 27.901 150 GLY E O 1
ATOM 14035 N N . LEU E 1 151 ? -4.077 -3.839 -77.808 1.000 24.416 151 LEU E N 1
ATOM 14036 C CA . LEU E 1 151 ? -5.094 -2.927 -77.272 1.000 23.527 151 LEU E CA 1
ATOM 14037 C C . LEU E 1 151 ? -6.225 -3.745 -76.644 1.000 22.233 151 LEU E C 1
ATOM 14038 O O . LEU E 1 151 ? -6.457 -4.891 -77.027 1.000 24.731 151 LEU E O 1
ATOM 14054 N N . LYS E 1 152 ? -6.934 -3.142 -75.689 1.000 20.139 152 LYS E N 1
ATOM 14055 C CA . LYS E 1 152 ? -8.023 -3.807 -74.992 1.000 20.893 152 LYS E CA 1
ATOM 14056 C C . LYS E 1 152 ? -9.323 -3.240 -75.546 1.000 22.914 152 LYS E C 1
ATOM 14057 O O . LYS E 1 152 ? -9.626 -2.052 -75.361 1.000 19.634 152 LYS E O 1
ATOM 14076 N N . PRO E 1 153 ? -10.151 -4.058 -76.231 1.000 17.803 153 PRO E N 1
ATOM 14077 C CA . PRO E 1 153 ? -11.354 -3.534 -76.893 1.000 18.997 153 PRO E CA 1
ATOM 14078 C C . PRO E 1 153 ? -12.490 -3.191 -75.944 1.000 17.426 153 PRO E C 1
ATOM 14079 O O . PRO E 1 153 ? -12.790 -3.948 -75.020 1.000 21.995 153 PRO E O 1
ATOM 14090 N N . LEU E 1 154 ? -13.090 -2.008 -76.178 1.000 20.084 154 LEU E N 1
ATOM 14091 C CA . LEU E 1 154 ? -14.157 -1.482 -75.327 1.000 17.280 154 LEU E CA 1
ATOM 14092 C C . LEU E 1 154 ? -15.505 -1.492 -76.036 1.000 18.202 154 LEU E C 1
ATOM 14093 O O . LEU E 1 154 ? -16.490 -1.940 -75.441 1.000 19.052 154 LEU E O 1
ATOM 14109 N N . LEU E 1 155 ? -15.552 -0.936 -77.255 1.000 18.776 155 LEU E N 1
ATOM 14110 C CA . LEU E 1 155 ? -16.819 -0.740 -77.965 1.000 17.063 155 LEU E CA 1
ATOM 14111 C C . LEU E 1 155 ? -16.557 -0.970 -79.443 1.000 17.696 155 LEU E C 1
ATOM 14112 O O . LEU E 1 155 ? -15.704 -0.321 -80.022 1.000 18.231 155 LEU E O 1
ATOM 14128 N N . GLY E 1 156 ? -17.306 -1.874 -80.062 1.000 19.523 156 GLY E N 1
ATOM 14129 C CA . GLY E 1 156 ? -17.086 -2.281 -81.446 1.000 16.027 156 GLY E CA 1
ATOM 14130 C C . GLY E 1 156 ? -18.361 -2.190 -82.265 1.000 16.250 156 GLY E C 1
ATOM 14131 O O . GLY E 1 156 ? -19.409 -2.716 -81.880 1.000 17.878 156 GLY E O 1
ATOM 14135 N N . PHE E 1 157 ? -18.259 -1.483 -83.389 1.000 16.002 157 PHE E N 1
ATOM 14136 C CA . PHE E 1 157 ? -19.359 -1.423 -84.362 1.000 15.645 157 PHE E CA 1
ATOM 14137 C C . PHE E 1 157 ? -18.979 -2.289 -85.567 1.000 17.230 157 PHE E C 1
ATOM 14138 O O . PHE E 1 157 ? -17.964 -2.062 -86.218 1.000 16.520 157 PHE E O 1
ATOM 14155 N N . ASP E 1 158 ? -19.819 -3.298 -85.824 1.000 17.167 158 ASP E N 1
ATOM 14156 C CA . ASP E 1 158 ? -19.675 -4.205 -86.948 1.000 16.771 158 ASP E CA 1
ATOM 14157 C C . ASP E 1 158 ? -20.184 -3.498 -88.204 1.000 15.217 158 ASP E C 1
ATOM 14158 O O . ASP E 1 158 ? -21.377 -3.169 -88.277 1.000 16.846 158 ASP E O 1
ATOM 14167 N N . VAL E 1 159 ? -19.294 -3.285 -89.189 1.000 15.561 159 VAL E N 1
ATOM 14168 C CA . VAL E 1 159 ? -19.711 -2.678 -90.439 1.000 14.174 159 VAL E CA 1
ATOM 14169 C C . VAL E 1 159 ? -19.595 -3.650 -91.623 1.000 15.093 159 VAL E C 1
ATOM 14170 O O . VAL E 1 159 ? -19.762 -3.244 -92.789 1.000 14.119 159 VAL E O 1
ATOM 14183 N N . TRP E 1 160 ? -19.445 -4.958 -91.339 1.000 15.699 160 TRP E N 1
ATOM 14184 C CA . TRP E 1 160 ? -19.839 -5.963 -92.325 1.000 16.883 160 TRP E CA 1
ATOM 14185 C C . TRP E 1 160 ? -21.300 -5.727 -92.695 1.000 15.935 160 TRP E C 1
ATOM 14186 O O . TRP E 1 160 ? -22.141 -5.439 -91.843 1.000 15.401 160 TRP E O 1
ATOM 14207 N N . GLU E 1 161 ? -21.610 -5.859 -93.986 1.000 13.145 161 GLU E N 1
ATOM 14208 C CA . GLU E 1 161 ? -22.955 -5.620 -94.466 1.000 14.001 161 GLU E CA 1
ATOM 14209 C C . GLU E 1 161 ? -24.001 -6.488 -93.762 1.000 13.796 161 GLU E C 1
ATOM 14210 O O . GLU E 1 161 ? -25.115 -6.013 -93.534 1.000 15.728 161 GLU E O 1
ATOM 14222 N N . HIS E 1 162 ? -23.659 -7.736 -93.384 1.000 17.166 162 HIS E N 1
ATOM 14223 C CA . HIS E 1 162 ? -24.640 -8.572 -92.709 1.000 15.420 162 HIS E CA 1
ATOM 14224 C C . HIS E 1 162 ? -25.158 -7.957 -91.395 1.000 16.563 162 HIS E C 1
ATOM 14225 O O . HIS E 1 162 ? -26.239 -8.317 -90.974 1.000 19.338 162 HIS E O 1
ATOM 14238 N N . ALA E 1 163 ? -24.402 -7.037 -90.779 1.000 17.184 163 ALA E N 1
ATOM 14239 C CA . ALA E 1 163 ? -24.809 -6.434 -89.511 1.000 16.069 163 ALA E CA 1
ATOM 14240 C C . ALA E 1 163 ? -26.041 -5.536 -89.659 1.000 14.989 163 ALA E C 1
ATOM 14241 O O . ALA E 1 163 ? -26.752 -5.312 -88.684 1.000 16.899 163 ALA E O 1
ATOM 14248 N N . TYR E 1 164 ? -26.259 -5.003 -90.879 1.000 15.636 164 TYR E N 1
ATOM 14249 C CA . TYR E 1 164 ? -27.276 -3.991 -91.097 1.000 14.070 164 TYR E CA 1
ATOM 14250 C C . TYR E 1 164 ? -28.095 -4.165 -92.376 1.000 14.060 164 TYR E C 1
ATOM 14251 O O . TYR E 1 164 ? -29.109 -3.488 -92.512 1.000 17.864 164 TYR E O 1
ATOM 14268 N N . TYR E 1 165 ? -27.700 -5.032 -93.314 1.000 15.155 165 TYR E N 1
ATOM 14269 C CA . TYR E 1 165 ? -28.271 -4.974 -94.667 1.000 15.197 165 TYR E CA 1
ATOM 14270 C C . TYR E 1 165 ? -29.782 -5.287 -94.675 1.000 16.926 165 TYR E C 1
ATOM 14271 O O . TYR E 1 165 ? -30.519 -4.719 -95.477 1.000 15.464 165 TYR E O 1
ATOM 14288 N N . LEU E 1 166 ? -30.250 -6.187 -93.795 1.000 16.351 166 LEU E N 1
ATOM 14289 C CA . LEU E 1 166 ? -31.665 -6.535 -93.813 1.000 16.885 166 LEU E CA 1
ATOM 14290 C C . LEU E 1 166 ? -32.541 -5.359 -93.365 1.000 18.798 166 LEU E C 1
ATOM 14291 O O . LEU E 1 166 ? -33.710 -5.314 -93.718 1.000 22.289 166 LEU E O 1
ATOM 14307 N N . ASP E 1 167 ? -31.969 -4.467 -92.537 1.000 17.593 167 ASP E N 1
ATOM 14308 C CA . ASP E 1 167 ? -32.695 -3.398 -91.855 1.000 18.170 167 ASP E CA 1
ATOM 14309 C C . ASP E 1 167 ? -32.496 -2.051 -92.570 1.000 20.602 167 ASP E C 1
ATOM 14310 O O . ASP E 1 167 ? -33.414 -1.231 -92.596 1.000 19.649 167 ASP E O 1
ATOM 14319 N N . TYR E 1 168 ? -31.290 -1.812 -93.111 1.000 16.060 168 TYR E N 1
ATOM 14320 C CA . TYR E 1 168 ? -30.873 -0.500 -93.621 1.000 16.316 168 TYR E CA 1
ATOM 14321 C C . TYR E 1 168 ? -30.333 -0.565 -95.053 1.000 15.491 168 TYR E C 1
ATOM 14322 O O . TYR E 1 168 ? -30.029 0.469 -95.646 1.000 15.320 168 TYR E O 1
ATOM 14339 N N . GLN E 1 169 ? -30.178 -1.781 -95.614 1.000 14.520 169 GLN E N 1
ATOM 14340 C CA . GLN E 1 169 ? -29.560 -1.964 -96.919 1.000 15.436 169 GLN E CA 1
ATOM 14341 C C . GLN E 1 169 ? -28.234 -1.195 -96.965 1.000 14.976 169 GLN E C 1
ATOM 14342 O O . GLN E 1 169 ? -27.399 -1.372 -96.106 1.000 16.796 169 GLN E O 1
ATOM 14354 N N . ASN E 1 170 ? -28.030 -0.366 -97.983 1.000 14.576 170 ASN E N 1
ATOM 14355 C CA . ASN E 1 170 ? -26.774 0.346 -98.228 1.000 15.558 170 ASN E CA 1
ATOM 14356 C C . ASN E 1 170 ? -26.530 1.486 -97.237 1.000 16.051 170 ASN E C 1
ATOM 14357 O O . ASN E 1 170 ? -25.452 2.084 -97.274 1.000 15.737 170 ASN E O 1
ATOM 14366 N N . ARG E 1 171 ? -27.530 1.850 -96.410 1.000 15.535 171 ARG E N 1
ATOM 14367 C CA . ARG E 1 171 ? -27.446 3.047 -95.574 1.000 17.501 171 ARG E CA 1
ATOM 14368 C C . ARG E 1 171 ? -26.721 2.756 -94.258 1.000 17.057 171 ARG E C 1
ATOM 14369 O O . ARG E 1 171 ? -27.304 2.811 -93.164 1.000 16.494 171 ARG E O 1
ATOM 14388 N N . ARG E 1 172 ? -25.406 2.495 -94.384 1.000 14.451 172 ARG E N 1
ATOM 14389 C CA . ARG E 1 172 ? -24.602 2.157 -93.223 1.000 15.231 172 ARG E CA 1
ATOM 14390 C C . ARG E 1 172 ? -24.644 3.284 -92.180 1.000 15.721 172 ARG E C 1
ATOM 14391 O O . ARG E 1 172 ? -24.783 3.019 -90.982 1.000 14.908 172 ARG E O 1
ATOM 14410 N N . ALA E 1 173 ? -24.522 4.542 -92.622 1.000 16.765 173 ALA E N 1
ATOM 14411 C CA . ALA E 1 173 ? -24.502 5.661 -91.683 1.000 14.335 173 ALA E CA 1
ATOM 14412 C C . ALA E 1 173 ? -25.780 5.732 -90.839 1.000 17.129 173 ALA E C 1
ATOM 14413 O O . ALA E 1 173 ? -25.738 6.027 -89.626 1.000 15.665 173 ALA E O 1
ATOM 14420 N N . ASP E 1 174 ? -26.929 5.488 -91.473 1.000 17.140 174 ASP E N 1
ATOM 14421 C CA . ASP E 1 174 ? -28.204 5.521 -90.781 1.000 18.443 174 ASP E CA 1
ATOM 14422 C C . ASP E 1 174 ? -28.275 4.418 -89.731 1.000 17.078 174 ASP E C 1
ATOM 14423 O O . ASP E 1 174 ? -28.832 4.630 -88.668 1.000 17.251 174 ASP E O 1
ATOM 14432 N N . HIS E 1 175 ? -27.716 3.246 -90.029 1.000 16.237 175 HIS E N 1
ATOM 14433 C CA . HIS E 1 175 ? -27.594 2.169 -89.057 1.000 16.505 175 HIS E CA 1
ATOM 14434 C C . HIS E 1 175 ? -26.743 2.582 -87.865 1.000 14.976 175 HIS E C 1
ATOM 14435 O O . HIS E 1 175 ? -27.158 2.441 -86.702 1.000 14.709 175 HIS E O 1
ATOM 14448 N N . VAL E 1 176 ? -25.544 3.071 -88.148 1.000 14.060 176 VAL E N 1
ATOM 14449 C CA . VAL E 1 176 ? -24.580 3.434 -87.106 1.000 18.975 176 VAL E CA 1
ATOM 14450 C C . VAL E 1 176 ? -25.174 4.498 -86.178 1.000 16.214 176 VAL E C 1
ATOM 14451 O O . VAL E 1 176 ? -24.995 4.418 -84.965 1.000 19.366 176 VAL E O 1
ATOM 14464 N N . ASN E 1 177 ? -25.922 5.462 -86.729 1.000 16.175 177 ASN E N 1
ATOM 14465 C CA . ASN E 1 177 ? -26.558 6.502 -85.912 1.000 18.981 177 ASN E CA 1
ATOM 14466 C C . ASN E 1 177 ? -27.506 5.917 -84.862 1.000 18.383 177 ASN E C 1
ATOM 14467 O O . ASN E 1 177 ? -27.657 6.515 -83.788 1.000 20.962 177 ASN E O 1
ATOM 14476 N N . LYS E 1 178 ? -28.161 4.791 -85.170 1.000 18.309 178 LYS E N 1
ATOM 14477 C CA . LYS E 1 178 ? -29.164 4.210 -84.270 1.000 18.898 178 LYS E CA 1
ATOM 14478 C C . LYS E 1 178 ? -28.498 3.331 -83.199 1.000 20.201 178 LYS E C 1
ATOM 14479 O O . LYS E 1 178 ? -29.096 3.100 -82.160 1.000 20.843 178 LYS E O 1
ATOM 14498 N N . LEU E 1 179 ? -27.262 2.849 -83.415 1.000 21.396 179 LEU E N 1
ATOM 14499 C CA . LEU E 1 179 ? -26.615 1.935 -82.458 1.000 18.887 179 LEU E CA 1
ATOM 14500 C C . LEU E 1 179 ? -26.395 2.592 -81.101 1.000 19.246 179 LEU E C 1
ATOM 14501 O O . LEU E 1 179 ? -26.441 1.918 -80.084 1.000 19.317 179 LEU E O 1
ATOM 14517 N N . TRP E 1 180 ? -26.175 3.920 -81.080 1.000 19.916 180 TRP E N 1
ATOM 14518 C CA . TRP E 1 180 ? -25.896 4.637 -79.843 1.000 19.144 180 TRP E CA 1
ATOM 14519 C C . TRP E 1 180 ? -26.990 4.414 -78.795 1.000 20.115 180 TRP E C 1
ATOM 14520 O O . TRP E 1 180 ? -26.707 4.332 -77.609 1.000 22.424 180 TRP E O 1
ATOM 14541 N N . GLU E 1 181 ? -28.243 4.287 -79.247 1.000 19.439 181 GLU E N 1
ATOM 14542 C CA . GLU E 1 181 ? -29.391 4.161 -78.358 1.000 26.691 181 GLU E CA 1
ATOM 14543 C C . GLU E 1 181 ? -29.481 2.806 -77.651 1.000 26.621 181 GLU E C 1
ATOM 14544 O O . GLU E 1 181 ? -30.295 2.689 -76.739 1.000 24.970 181 GLU E O 1
ATOM 14556 N N . ILE E 1 182 ? -28.725 1.774 -78.080 1.000 21.639 182 ILE E N 1
ATOM 14557 C CA . ILE E 1 182 ? -28.804 0.457 -77.445 1.000 21.382 182 ILE E CA 1
ATOM 14558 C C . ILE E 1 182 ? -27.473 0.043 -76.807 1.000 18.542 182 ILE E C 1
ATOM 14559 O O . ILE E 1 182 ? -27.340 -1.091 -76.332 1.000 19.949 182 ILE E O 1
ATOM 14575 N N . ILE E 1 183 ? -26.491 0.961 -76.737 1.000 19.778 183 ILE E N 1
ATOM 14576 C CA . ILE E 1 183 ? -25.257 0.652 -76.033 1.000 19.489 183 ILE E CA 1
ATOM 14577 C C . ILE E 1 183 ? -25.537 0.591 -74.521 1.000 20.775 183 ILE E C 1
ATOM 14578 O O . ILE E 1 183 ? -26.069 1.535 -73.927 1.000 22.876 183 ILE E O 1
ATOM 14594 N N . ASP E 1 184 ? -25.104 -0.543 -73.942 1.000 17.018 184 ASP E N 1
ATOM 14595 C CA . ASP E 1 184 ? -25.075 -0.746 -72.503 1.000 18.920 184 ASP E CA 1
ATOM 14596 C C . ASP E 1 184 ? -23.745 -0.220 -71.966 1.000 19.232 184 ASP E C 1
ATOM 14597 O O . ASP E 1 184 ? -22.749 -0.932 -71.938 1.000 19.597 184 ASP E O 1
ATOM 14606 N N . TRP E 1 185 ? -23.744 1.061 -71.549 1.000 18.535 185 TRP E N 1
ATOM 14607 C CA . TRP E 1 185 ? -22.526 1.692 -71.057 1.000 17.115 185 TRP E CA 1
ATOM 14608 C C . TRP E 1 185 ? -22.090 1.080 -69.733 1.000 23.582 185 TRP E C 1
ATOM 14609 O O . TRP E 1 185 ? -20.895 1.181 -69.421 1.000 22.509 185 TRP E O 1
ATOM 14630 N N . ASP E 1 186 ? -22.988 0.413 -68.971 1.000 22.687 186 ASP E N 1
ATOM 14631 C CA . ASP E 1 186 ? -22.539 -0.285 -67.769 1.000 23.147 186 ASP E CA 1
ATOM 14632 C C . ASP E 1 186 ? -21.527 -1.378 -68.146 1.000 23.014 186 ASP E C 1
ATOM 14633 O O . ASP E 1 186 ? -20.499 -1.544 -67.488 1.000 24.923 186 ASP E O 1
ATOM 14642 N N . VAL E 1 187 ? -21.805 -2.115 -69.221 1.000 20.165 187 VAL E N 1
ATOM 14643 C CA . VAL E 1 187 ? -20.931 -3.169 -69.701 1.000 21.027 187 VAL E CA 1
ATOM 14644 C C . VAL E 1 187 ? -19.641 -2.542 -70.250 1.000 23.976 187 VAL E C 1
ATOM 14645 O O . VAL E 1 187 ? -18.556 -3.011 -69.947 1.000 20.838 187 VAL E O 1
ATOM 14658 N N . VAL E 1 188 ? -19.773 -1.487 -71.082 1.000 19.538 188 VAL E N 1
ATOM 14659 C CA . VAL E 1 188 ? -18.611 -0.908 -71.734 1.000 21.180 188 VAL E CA 1
ATOM 14660 C C . VAL E 1 188 ? -17.663 -0.282 -70.711 1.000 24.414 188 VAL E C 1
ATOM 14661 O O . VAL E 1 188 ? -16.440 -0.489 -70.788 1.000 24.169 188 VAL E O 1
ATOM 14674 N N . GLU E 1 189 ? -18.205 0.451 -69.746 1.000 18.576 189 GLU E N 1
ATOM 14675 C CA . GLU E 1 189 ? -17.409 1.027 -68.646 1.000 23.095 189 GLU E CA 1
ATOM 14676 C C . GLU E 1 189 ? -16.548 -0.039 -67.962 1.000 21.545 189 GLU E C 1
ATOM 14677 O O . GLU E 1 189 ? -15.408 0.245 -67.596 1.000 22.593 189 GLU E O 1
ATOM 14689 N N . LYS E 1 190 ? -17.115 -1.239 -67.7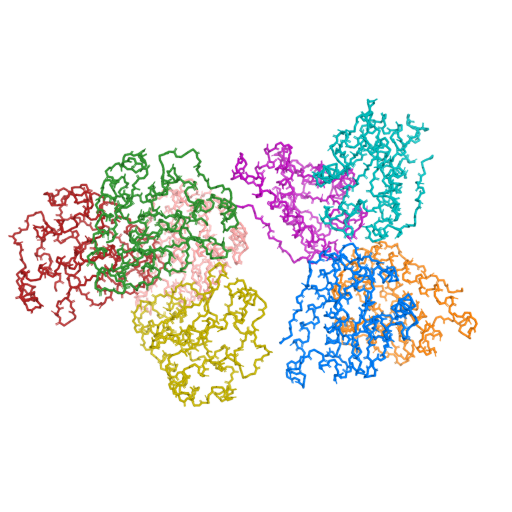52 1.000 25.198 190 LYS E N 1
ATOM 14690 C CA . LYS E 1 190 ? -16.432 -2.281 -66.999 1.000 24.517 190 LYS E CA 1
ATOM 14691 C C . LYS E 1 190 ? -15.335 -2.965 -67.822 1.000 21.836 190 LYS E C 1
ATOM 14692 O O . LYS E 1 190 ? -14.549 -3.707 -67.249 1.000 26.147 190 LYS E O 1
ATOM 14711 N N . ARG E 1 191 ? -15.235 -2.641 -69.121 1.000 22.145 191 ARG E N 1
ATOM 14712 C CA . ARG E 1 191 ? -14.153 -3.168 -69.943 1.000 23.620 191 ARG E CA 1
ATOM 14713 C C . ARG E 1 191 ? -12.867 -2.335 -69.811 1.000 23.538 191 ARG E C 1
ATOM 14714 O O . ARG E 1 191 ? -11.791 -2.786 -70.214 1.000 21.770 191 ARG E O 1
ATOM 14733 N N . LEU E 1 192 ? -12.980 -1.101 -69.293 1.000 23.252 192 LEU E N 1
ATOM 14734 C CA . LEU E 1 192 ? -11.833 -0.211 -69.213 1.000 25.310 192 LEU E CA 1
ATOM 14735 C C . LEU E 1 192 ? -10.780 -0.791 -68.251 1.000 32.495 192 LEU E C 1
ATOM 14736 O O . LEU E 1 192 ? -11.180 -1.348 -67.224 1.000 35.149 192 LEU E O 1
ATOM 14753 N N . MET F 1 1 ? -18.292 13.023 -116.392 1.000 49.662 1 MET F N 1
ATOM 14754 C CA . MET F 1 1 ? -17.902 12.123 -117.485 1.000 39.320 1 MET F CA 1
ATOM 14755 C C . MET F 1 1 ? -18.437 10.731 -117.175 1.000 24.021 1 MET F C 1
ATOM 14756 O O . MET F 1 1 ? -18.788 10.096 -118.154 1.000 36.956 1 MET F O 1
ATOM 14772 N N . TYR F 1 2 ? -18.494 10.256 -115.906 1.000 17.120 2 TYR F N 1
ATOM 14773 C CA . TYR F 1 2 ? -18.767 8.837 -115.672 1.000 17.255 2 TYR F CA 1
ATOM 14774 C C . TYR F 1 2 ? -20.268 8.629 -115.585 1.000 18.813 2 TYR F C 1
ATOM 14775 O O . TYR F 1 2 ? -20.962 9.315 -114.843 1.000 21.989 2 TYR F O 1
ATOM 14792 N N . GLU F 1 3 ? -20.769 7.673 -116.373 1.000 20.753 3 GLU F N 1
ATOM 14793 C CA . GLU F 1 3 ? -22.194 7.439 -116.510 1.000 19.645 3 GLU F CA 1
ATOM 14794 C C . GLU F 1 3 ? -22.522 6.071 -115.948 1.000 20.144 3 GLU F C 1
ATOM 14795 O O . GLU F 1 3 ? -21.683 5.162 -116.016 1.000 22.814 3 GLU F O 1
ATOM 14807 N N . MET F 1 4 ? -23.782 5.939 -115.470 1.000 17.902 4 MET F N 1
ATOM 14808 C CA . MET F 1 4 ? -24.294 4.618 -115.131 1.000 22.055 4 MET F CA 1
ATOM 14809 C C . MET F 1 4 ? -24.394 3.777 -116.395 1.000 19.751 4 MET F C 1
ATOM 14810 O O . MET F 1 4 ? -24.872 4.269 -117.424 1.000 20.413 4 MET F O 1
ATOM 14824 N N . PRO F 1 5 ? -23.945 2.503 -116.361 1.000 19.913 5 PRO F N 1
ATOM 14825 C CA . PRO F 1 5 ? -24.043 1.662 -117.546 1.000 18.323 5 PRO F CA 1
ATOM 14826 C C . PRO F 1 5 ? -25.485 1.185 -117.685 1.000 20.058 5 PRO F C 1
ATOM 14827 O O . PRO F 1 5 ? -26.138 0.837 -116.685 1.000 25.207 5 PRO F O 1
ATOM 14838 N N . LYS F 1 6 ? -25.987 1.237 -118.921 1.000 20.549 6 LYS F N 1
ATOM 14839 C CA . LYS F 1 6 ? -27.362 0.843 -119.192 1.000 18.120 6 LYS F CA 1
ATOM 14840 C C . LYS F 1 6 ? -27.446 -0.679 -119.122 1.000 23.237 6 LYS F C 1
ATOM 14841 O O . LYS F 1 6 ? -26.638 -1.364 -119.753 1.000 23.181 6 LYS F O 1
ATOM 14860 N N . LEU F 1 7 ? -28.417 -1.186 -118.345 1.000 23.445 7 LEU F N 1
ATOM 14861 C CA . LEU F 1 7 ? -28.650 -2.624 -118.259 1.000 22.511 7 LEU F CA 1
ATOM 14862 C C . LEU F 1 7 ? -29.306 -3.079 -119.565 1.000 21.420 7 LEU F C 1
ATOM 14863 O O . LEU F 1 7 ? -30.246 -2.450 -120.065 1.000 23.327 7 LEU F O 1
ATOM 14879 N N . PRO F 1 8 ? -28.869 -4.219 -120.133 1.000 22.812 8 PRO F N 1
ATOM 14880 C CA . PRO F 1 8 ? -29.535 -4.851 -121.288 1.000 23.265 8 PRO F CA 1
ATOM 14881 C C . PRO F 1 8 ? -30.818 -5.626 -120.989 1.000 22.723 8 PRO F C 1
ATOM 14882 O O . PRO F 1 8 ? -31.369 -6.273 -121.889 1.000 27.955 8 PRO F O 1
ATOM 14893 N N . TYR F 1 9 ? -31.309 -5.530 -119.751 1.000 20.651 9 TYR F N 1
ATOM 14894 C CA . TYR F 1 9 ? -32.504 -6.240 -119.313 1.000 17.756 9 TYR F CA 1
ATOM 14895 C C . TYR F 1 9 ? -33.197 -5.363 -118.269 1.000 19.446 9 TYR F C 1
ATOM 14896 O O . TYR F 1 9 ? -32.580 -4.447 -117.707 1.000 20.052 9 TYR F O 1
ATOM 14913 N N . ALA F 1 10 ? -34.487 -5.642 -118.049 1.000 19.439 10 ALA F N 1
ATOM 14914 C CA . ALA F 1 10 ? -35.259 -4.974 -117.014 1.000 22.944 10 ALA F CA 1
ATOM 14915 C C . ALA F 1 10 ? -34.725 -5.361 -115.633 1.000 19.291 10 ALA F C 1
ATOM 14916 O O . ALA F 1 10 ? -34.123 -6.436 -115.480 1.000 19.542 10 ALA F O 1
ATOM 14923 N N . ASN F 1 11 ? -35.009 -4.530 -114.617 1.000 19.672 11 ASN F N 1
ATOM 14924 C CA . ASN F 1 11 ? -34.479 -4.769 -113.278 1.000 17.234 11 ASN F CA 1
ATOM 14925 C C . ASN F 1 11 ? -34.980 -6.104 -112.686 1.000 17.313 11 ASN F C 1
ATOM 14926 O O . ASN F 1 11 ? -34.315 -6.640 -111.819 1.000 19.820 11 ASN F O 1
ATOM 14935 N N . ASN F 1 12 ? -36.152 -6.614 -113.121 1.000 17.915 12 ASN F N 1
ATOM 14936 C CA . ASN F 1 12 ? -36.700 -7.876 -112.618 1.000 17.647 12 ASN F CA 1
ATOM 14937 C C . ASN F 1 12 ? -36.424 -9.049 -113.554 1.000 19.745 12 ASN F C 1
ATOM 14938 O O . ASN F 1 12 ? -36.920 -10.174 -113.315 1.000 18.902 12 ASN F O 1
ATOM 14947 N N . ALA F 1 13 ? -35.646 -8.824 -114.621 1.000 18.457 13 ALA F N 1
ATOM 14948 C CA . ALA F 1 13 ? -35.540 -9.803 -115.705 1.000 18.994 13 ALA F CA 1
ATOM 14949 C C . ALA F 1 13 ? -34.610 -10.963 -115.340 1.000 18.935 13 ALA F C 1
ATOM 14950 O O . ALA F 1 13 ? -34.661 -11.992 -116.016 1.000 21.979 13 ALA F O 1
ATOM 14957 N N . LEU F 1 14 ? -33.791 -10.832 -114.273 1.000 17.293 14 LEU F N 1
ATOM 14958 C CA . LEU F 1 14 ? -32.930 -11.916 -113.823 1.000 16.715 14 LEU F CA 1
ATOM 14959 C C . LEU F 1 14 ? -33.615 -12.765 -112.752 1.000 19.891 14 LEU F C 1
ATOM 14960 O O . LEU F 1 14 ? -33.022 -13.723 -112.254 1.000 22.460 14 LEU F O 1
ATOM 14976 N N . GLU F 1 15 ? -34.885 -12.447 -112.443 1.000 18.385 15 GLU F N 1
ATOM 14977 C CA . GLU F 1 15 ? -35.666 -13.304 -111.572 1.000 20.522 15 GLU F CA 1
ATOM 14978 C C . GLU F 1 15 ? -35.960 -14.615 -112.295 1.000 18.983 15 GLU F C 1
ATOM 14979 O O . GLU F 1 15 ? -36.187 -14.628 -113.505 1.000 24.124 15 GLU F O 1
ATOM 14991 N N . PRO F 1 16 ? -36.000 -15.761 -111.593 1.000 19.318 16 PRO F N 1
ATOM 14992 C CA . PRO F 1 16 ? -35.887 -15.815 -110.120 1.000 18.151 16 PRO F CA 1
ATOM 14993 C C . PRO F 1 16 ? -34.493 -15.926 -109.484 1.000 19.647 16 PRO F C 1
ATOM 14994 O O . PRO F 1 16 ? -34.375 -16.058 -108.258 1.000 21.095 16 PRO F O 1
ATOM 15005 N N . VAL F 1 17 ? -33.415 -15.846 -110.289 1.000 23.412 17 VAL F N 1
ATOM 15006 C CA . VAL F 1 17 ? -32.061 -16.041 -109.764 1.000 23.398 17 VAL F CA 1
ATOM 15007 C C . VAL F 1 17 ? -31.597 -14.857 -108.895 1.000 23.445 17 VAL F C 1
ATOM 15008 O O . VAL F 1 17 ? -31.121 -15.052 -107.770 1.000 24.454 17 VAL F O 1
ATOM 15021 N N . ILE F 1 18 ? -31.702 -13.634 -109.449 1.000 19.314 18 ILE F N 1
ATOM 15022 C CA . ILE F 1 18 ? -31.439 -12.416 -108.704 1.000 21.678 18 ILE F CA 1
ATOM 15023 C C . ILE F 1 18 ? -32.730 -11.597 -108.696 1.000 18.231 18 ILE F C 1
ATOM 15024 O O . ILE F 1 18 ? -33.323 -11.325 -109.747 1.000 20.309 18 ILE F O 1
ATOM 15040 N N . SER F 1 19 ? -33.155 -11.213 -107.493 1.000 18.406 19 SER F N 1
ATOM 15041 C CA . SER F 1 19 ? -34.411 -10.501 -107.323 1.000 18.606 19 SER F CA 1
ATOM 15042 C C . SER F 1 19 ? -34.327 -9.079 -107.896 1.000 17.435 19 SER F C 1
ATOM 15043 O O . SER F 1 19 ? -33.261 -8.463 -107.956 1.000 18.632 19 SER F O 1
ATOM 15050 N N . GLN F 1 20 ? -35.503 -8.526 -108.197 1.000 16.499 20 GLN F N 1
ATOM 15051 C CA . GLN F 1 20 ? -35.584 -7.130 -108.550 1.000 17.190 20 GLN F CA 1
ATOM 15052 C C . GLN F 1 20 ? -35.082 -6.268 -107.386 1.000 16.773 20 GLN F C 1
ATOM 15053 O O . GLN F 1 20 ? -34.414 -5.255 -107.616 1.000 17.703 20 GLN F O 1
ATOM 15065 N N . GLN F 1 21 ? -35.408 -6.659 -106.139 1.000 17.419 21 GLN F N 1
ATOM 15066 C CA . GLN F 1 21 ? -34.941 -5.907 -104.981 1.000 19.539 21 GLN F CA 1
ATOM 15067 C C . GLN F 1 21 ? -33.420 -5.802 -104.988 1.000 20.994 21 GLN F C 1
ATOM 15068 O O . GLN F 1 21 ? -32.871 -4.708 -104.824 1.000 18.113 21 GLN F O 1
ATOM 15080 N N . THR F 1 22 ? -32.738 -6.917 -105.238 1.000 15.966 22 THR F N 1
ATOM 15081 C CA . THR F 1 22 ? -31.277 -6.890 -105.270 1.000 19.494 22 THR F CA 1
ATOM 15082 C C . THR F 1 22 ? -30.798 -5.977 -106.395 1.000 15.696 22 THR F C 1
ATOM 15083 O O . THR F 1 22 ? -29.894 -5.174 -106.175 1.000 17.052 22 THR F O 1
ATOM 15093 N N . ILE F 1 23 ? -31.380 -6.072 -107.606 1.000 15.675 23 ILE F N 1
ATOM 15094 C CA . ILE F 1 23 ? -30.918 -5.202 -108.688 1.000 15.885 23 ILE F CA 1
ATOM 15095 C C . ILE F 1 23 ? -31.169 -3.729 -108.302 1.000 17.052 23 ILE F C 1
ATOM 15096 O O . ILE F 1 23 ? -30.324 -2.859 -108.479 1.000 15.806 23 ILE F O 1
ATOM 15112 N N . ASP F 1 24 ? -32.352 -3.441 -107.753 1.000 17.211 24 ASP F N 1
ATOM 15113 C CA . ASP F 1 24 ? -32.705 -2.076 -107.382 1.000 17.062 24 ASP F CA 1
ATOM 15114 C C . ASP F 1 24 ? -31.686 -1.479 -106.400 1.000 15.483 24 ASP F C 1
ATOM 15115 O O . ASP F 1 24 ? -31.299 -0.327 -106.560 1.000 17.000 24 ASP F O 1
ATOM 15124 N N . TYR F 1 25 ? -31.255 -2.224 -105.380 1.000 15.587 25 TYR F N 1
ATOM 15125 C CA . TYR F 1 25 ? -30.263 -1.742 -104.424 1.000 16.247 25 TYR F CA 1
ATOM 15126 C C . TYR F 1 25 ? -28.851 -1.806 -105.018 1.000 16.590 25 TYR F C 1
ATOM 15127 O O . TYR F 1 25 ? -28.086 -0.821 -104.954 1.000 15.244 25 TYR F O 1
ATOM 15144 N N . HIS F 1 26 ? -28.504 -2.965 -105.583 1.000 15.244 26 HIS F N 1
ATOM 15145 C CA . HIS F 1 26 ? -27.132 -3.241 -105.992 1.000 14.331 26 HIS F CA 1
ATOM 15146 C C . HIS F 1 26 ? -26.708 -2.301 -107.134 1.000 16.588 26 HIS F C 1
ATOM 15147 O O . HIS F 1 26 ? -25.663 -1.646 -107.066 1.000 17.071 26 HIS F O 1
ATOM 15160 N N . TYR F 1 27 ? -27.540 -2.259 -108.185 1.000 14.707 27 TYR F N 1
ATOM 15161 C CA . TYR F 1 27 ? -27.333 -1.363 -109.307 1.000 16.645 27 TYR F CA 1
ATOM 15162 C C . TYR F 1 27 ? -27.766 0.065 -108.952 1.000 15.649 27 TYR F C 1
ATOM 15163 O O . TYR F 1 27 ? -27.024 1.010 -109.103 1.000 16.117 27 TYR F O 1
ATOM 15180 N N . GLY F 1 28 ? -29.009 0.225 -108.479 1.000 16.127 28 GLY F N 1
ATOM 15181 C CA . GLY F 1 28 ? -29.617 1.542 -108.373 1.000 17.260 28 GLY F CA 1
ATOM 15182 C C . GLY F 1 28 ? -29.060 2.383 -107.222 1.000 14.845 28 GLY F C 1
ATOM 15183 O O . GLY F 1 28 ? -29.161 3.596 -107.285 1.000 20.098 28 GLY F O 1
ATOM 15187 N N . LYS F 1 29 ? -28.505 1.758 -106.177 1.000 17.229 29 LYS F N 1
ATOM 15188 C CA . LYS F 1 29 ? -27.953 2.482 -105.042 1.000 18.106 29 LYS F CA 1
ATOM 15189 C C . LYS F 1 29 ? -26.435 2.290 -104.938 1.000 13.905 29 LYS F C 1
ATOM 15190 O O . LYS F 1 29 ? -25.719 3.287 -104.983 1.000 18.153 29 LYS F O 1
ATOM 15209 N N . HIS F 1 30 ? -25.919 1.041 -104.842 1.000 15.252 30 HIS F N 1
ATOM 15210 C CA . HIS F 1 30 ? -24.475 0.885 -104.648 1.000 15.369 30 HIS F CA 1
ATOM 15211 C C . HIS F 1 30 ? -23.698 1.388 -105.867 1.000 15.578 30 HIS F C 1
ATOM 15212 O O . HIS F 1 30 ? -22.781 2.203 -105.737 1.000 16.331 30 HIS F O 1
ATOM 15225 N N . LEU F 1 31 ? -24.082 0.950 -107.088 1.000 14.917 31 LEU F N 1
ATOM 15226 C CA . LEU F 1 31 ? -23.300 1.348 -108.242 1.000 14.902 31 LEU F CA 1
ATOM 15227 C C . LEU F 1 31 ? -23.478 2.855 -108.470 1.000 16.007 31 LEU F C 1
ATOM 15228 O O . LEU F 1 31 ? -22.510 3.542 -108.803 1.000 15.358 31 LEU F O 1
ATOM 15244 N N . GLN F 1 32 ? -24.687 3.381 -108.254 1.000 16.549 32 GLN F N 1
ATOM 15245 C CA . GLN F 1 32 ? -24.930 4.813 -108.364 1.000 16.685 32 GLN F CA 1
ATOM 15246 C C . GLN F 1 32 ? -23.966 5.579 -107.451 1.000 14.959 32 GLN F C 1
ATOM 15247 O O . GLN F 1 32 ? -23.406 6.597 -107.867 1.000 15.676 32 GLN F O 1
ATOM 15259 N N . THR F 1 33 ? -23.769 5.110 -106.213 1.000 12.822 33 THR F N 1
ATOM 15260 C CA . THR F 1 33 ? -22.872 5.782 -105.281 1.000 14.467 33 THR F CA 1
ATOM 15261 C C . THR F 1 33 ? -21.421 5.766 -105.800 1.000 14.918 33 THR F C 1
ATOM 15262 O O . THR F 1 33 ? -20.701 6.773 -105.719 1.000 14.475 33 THR F O 1
ATOM 15272 N N . TYR F 1 34 ? -20.973 4.597 -106.317 1.000 14.800 34 TYR F N 1
ATOM 15273 C CA . TYR F 1 34 ? -19.619 4.502 -106.842 1.000 14.812 34 TYR F CA 1
ATOM 15274 C C . TYR F 1 34 ? -19.404 5.460 -108.028 1.000 12.959 34 TYR F C 1
ATOM 15275 O O . TYR F 1 34 ? -18.360 6.093 -108.143 1.000 14.720 34 TYR F O 1
ATOM 15292 N N . VAL F 1 35 ? -20.385 5.542 -108.931 1.000 13.288 35 VAL F N 1
ATOM 15293 C CA . VAL F 1 35 ? -20.316 6.442 -110.085 1.000 15.052 35 VAL F CA 1
ATOM 15294 C C . VAL F 1 35 ? -20.314 7.899 -109.606 1.000 14.927 35 VAL F C 1
ATOM 15295 O O . VAL F 1 35 ? -19.521 8.724 -110.085 1.000 15.300 35 VAL F O 1
ATOM 15308 N N . ASN F 1 36 ? -21.215 8.227 -108.658 1.000 15.639 36 ASN F N 1
ATOM 15309 C CA . ASN F 1 36 ? -21.267 9.561 -108.059 1.000 14.011 36 ASN F CA 1
ATOM 15310 C C . ASN F 1 36 ? -19.910 9.935 -107.472 1.000 15.666 36 ASN F C 1
ATOM 15311 O O . ASN F 1 36 ? -19.451 11.040 -107.643 1.000 16.121 36 ASN F O 1
ATOM 15320 N N . ASN F 1 37 ? -19.272 9.009 -106.755 1.000 15.101 37 ASN F N 1
ATOM 15321 C CA . ASN F 1 37 ? -17.962 9.219 -106.167 1.000 15.931 37 ASN F CA 1
ATOM 15322 C C . ASN F 1 37 ? -16.900 9.528 -107.215 1.000 14.778 37 ASN F C 1
ATOM 15323 O O . ASN F 1 37 ? -16.116 10.433 -107.027 1.000 16.296 37 ASN F O 1
ATOM 15332 N N . LEU F 1 38 ? -16.878 8.779 -108.313 1.000 13.821 38 LEU F N 1
ATOM 15333 C CA . LEU F 1 38 ? -15.926 9.082 -109.390 1.000 15.986 38 LEU F CA 1
ATOM 15334 C C . LEU F 1 38 ? -16.136 10.519 -109.900 1.000 14.458 38 LEU F C 1
ATOM 15335 O O . LEU F 1 38 ? -15.198 11.298 -110.083 1.000 16.087 38 LEU F O 1
ATOM 15351 N N . ASN F 1 39 ? -17.399 10.917 -110.111 1.000 13.983 39 ASN F N 1
ATOM 15352 C CA . ASN F 1 39 ? -17.711 12.246 -110.624 1.000 14.449 39 ASN F CA 1
ATOM 15353 C C . ASN F 1 39 ? -17.357 13.319 -109.585 1.000 15.837 39 ASN F C 1
ATOM 15354 O O . ASN F 1 39 ? -17.017 14.445 -109.950 1.000 18.338 39 ASN F O 1
ATOM 15363 N N . SER F 1 40 ? -17.338 12.984 -108.291 1.000 14.989 40 SER F N 1
ATOM 15364 C CA . SER F 1 40 ? -16.978 13.925 -107.230 1.000 15.140 40 SER F CA 1
ATOM 15365 C C . SER F 1 40 ? -15.473 14.033 -107.046 1.000 16.779 40 SER F C 1
ATOM 15366 O O . SER F 1 40 ? -15.020 15.040 -106.484 1.000 17.601 40 SER F O 1
ATOM 15373 N N . LEU F 1 41 ? -14.744 12.951 -107.323 1.000 16.409 41 LEU F N 1
ATOM 15374 C CA . LEU F 1 41 ? -13.349 12.798 -106.871 1.000 17.352 41 LEU F CA 1
ATOM 15375 C C . LEU F 1 41 ? -12.337 12.914 -107.997 1.000 14.389 41 LEU F C 1
ATOM 15376 O O . LEU F 1 41 ? -11.188 13.284 -107.754 1.000 15.454 41 LEU F O 1
ATOM 15392 N N . VAL F 1 42 ? -12.679 12.462 -109.203 1.000 15.436 42 VAL F N 1
ATOM 15393 C CA . VAL F 1 42 ? -11.702 12.310 -110.285 1.000 14.832 42 VAL F CA 1
ATOM 15394 C C . VAL F 1 42 ? -11.433 13.645 -110.978 1.000 15.174 42 VAL F C 1
ATOM 15395 O O . VAL F 1 42 ? -10.271 13.970 -111.231 1.000 15.646 42 VAL F O 1
ATOM 15408 N N . PRO F 1 43 ? -12.463 14.459 -111.355 1.000 14.725 43 PRO F N 1
ATOM 15409 C CA . PRO F 1 43 ? -12.159 15.723 -112.063 1.000 13.760 43 PRO F CA 1
ATOM 15410 C C . PRO F 1 43 ? -11.301 16.601 -111.149 1.000 14.997 43 PRO F C 1
ATOM 15411 O O . PRO F 1 43 ? -11.569 16.710 -109.947 1.000 16.973 43 PRO F O 1
ATOM 15422 N N . GLY F 1 44 ? -10.284 17.234 -111.744 1.000 16.055 44 GLY F N 1
ATOM 15423 C CA . GLY F 1 44 ? -9.370 18.045 -110.987 1.000 18.555 44 GLY F CA 1
ATOM 15424 C C . GLY F 1 44 ? -8.147 17.289 -110.489 1.000 17.633 44 GLY F C 1
ATOM 15425 O O . GLY F 1 44 ? -7.335 17.892 -109.771 1.000 18.859 44 GLY F O 1
ATOM 15429 N N . THR F 1 45 ? -8.032 16.013 -110.853 1.000 14.820 45 THR F N 1
ATOM 15430 C CA . THR F 1 45 ? -6.874 15.175 -110.567 1.000 14.932 45 THR F CA 1
ATOM 15431 C C . THR F 1 45 ? -6.241 14.711 -111.887 1.000 15.025 45 THR F C 1
ATOM 15432 O O . THR F 1 45 ? -6.752 14.926 -112.967 1.000 17.641 45 THR F O 1
ATOM 15442 N N . GLU F 1 46 ? -5.096 14.043 -111.795 1.000 18.138 46 GLU F N 1
ATOM 15443 C CA . GLU F 1 46 ? -4.406 13.405 -112.910 1.000 20.519 46 GLU F CA 1
ATOM 15444 C C . GLU F 1 46 ? -5.222 12.275 -113.542 1.000 19.720 46 GLU F C 1
ATOM 15445 O O . GLU F 1 46 ? -4.841 11.759 -114.587 1.000 19.642 46 GLU F O 1
ATOM 15457 N N . TYR F 1 47 ? -6.364 11.883 -112.945 1.000 16.365 47 TYR F N 1
ATOM 15458 C CA . TYR F 1 47 ? -7.208 10.818 -113.501 1.000 19.669 47 TYR F CA 1
ATOM 15459 C C . TYR F 1 47 ? -8.289 11.372 -114.422 1.000 18.008 47 TYR F C 1
ATOM 15460 O O . TYR F 1 47 ? -9.011 10.620 -115.080 1.000 17.768 47 TYR F O 1
ATOM 15477 N N . GLU F 1 48 ? -8.461 12.707 -114.400 1.000 16.980 48 GLU F N 1
ATOM 15478 C CA . GLU F 1 48 ? -9.512 13.335 -115.195 1.000 17.370 48 GLU F CA 1
ATOM 15479 C C . GLU F 1 48 ? -9.325 13.007 -116.671 1.000 17.822 48 GLU F C 1
ATOM 15480 O O . GLU F 1 48 ? -8.214 13.072 -117.204 1.000 22.787 48 GLU F O 1
ATOM 15492 N N . GLY F 1 49 ? -10.450 12.616 -117.311 1.000 19.134 49 GLY F N 1
ATOM 15493 C CA . GLY F 1 49 ? -10.481 12.314 -118.734 1.000 22.667 49 GLY F CA 1
ATOM 15494 C C . GLY F 1 49 ? -10.144 10.843 -119.010 1.000 21.376 49 GLY F C 1
ATOM 15495 O O . GLY F 1 49 ? -10.307 10.419 -120.148 1.000 24.812 49 GLY F O 1
ATOM 15499 N N . LYS F 1 50 ? -9.743 10.056 -117.979 1.000 18.809 50 LYS F N 1
ATOM 15500 C CA . LYS F 1 50 ? -9.437 8.668 -118.179 1.000 19.239 50 LYS F CA 1
ATOM 15501 C C . LYS F 1 50 ? -10.708 7.813 -118.118 1.000 16.621 50 LYS F C 1
ATOM 15502 O O . LYS F 1 50 ? -11.683 8.129 -117.380 1.000 17.905 50 LYS F O 1
ATOM 15521 N N . THR F 1 51 ? -10.682 6.691 -118.880 1.000 16.211 51 THR F N 1
ATOM 15522 C CA . THR F 1 51 ? -11.723 5.679 -118.705 1.000 18.553 51 THR F CA 1
ATOM 15523 C C . THR F 1 51 ? -11.622 5.051 -117.310 1.000 16.305 51 THR F C 1
ATOM 15524 O O . THR F 1 51 ? -10.585 5.065 -116.674 1.000 16.801 51 THR F O 1
ATOM 15534 N N . VAL F 1 52 ? -12.723 4.484 -116.840 1.000 16.824 52 VAL F N 1
ATOM 15535 C CA . VAL F 1 52 ? -12.706 3.769 -115.568 1.000 16.026 52 VAL F CA 1
ATOM 15536 C C . VAL F 1 52 ? -11.581 2.715 -115.557 1.000 17.204 52 VAL F C 1
ATOM 15537 O O . VAL F 1 52 ? -10.816 2.605 -114.584 1.000 16.465 52 VAL F O 1
ATOM 15550 N N . GLU F 1 53 ? -11.466 1.934 -116.651 1.000 17.423 53 GLU F N 1
ATOM 15551 C CA . GLU F 1 53 ? -10.443 0.898 -116.731 1.000 18.435 53 GLU F CA 1
ATOM 15552 C C . GLU 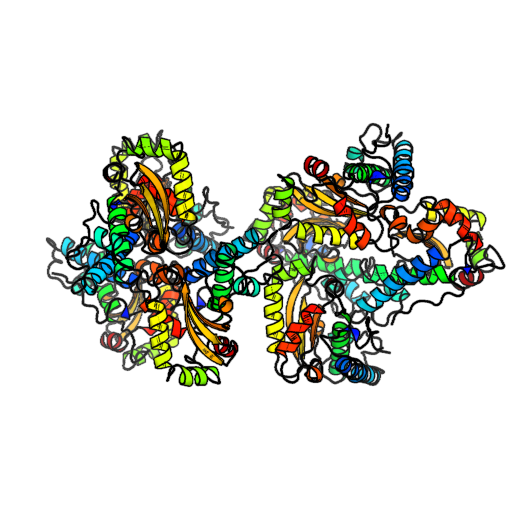F 1 53 ? -9.041 1.500 -116.574 1.000 16.918 53 GLU F C 1
ATOM 15553 O O . GLU F 1 53 ? -8.172 0.953 -115.887 1.000 18.743 53 GLU F O 1
ATOM 15565 N N . ALA F 1 54 ? -8.780 2.610 -117.252 1.000 16.597 54 ALA F N 1
ATOM 15566 C CA . ALA F 1 54 ? -7.466 3.253 -117.209 1.000 15.368 54 ALA F CA 1
ATOM 15567 C C . ALA F 1 54 ? -7.156 3.752 -115.797 1.000 16.889 54 ALA F C 1
ATOM 15568 O O . ALA F 1 54 ? -6.010 3.734 -115.389 1.000 20.427 54 ALA F O 1
ATOM 15575 N N . ILE F 1 55 ? -8.177 4.223 -115.054 1.000 15.100 55 ILE F N 1
ATOM 15576 C CA . ILE F 1 55 ? -8.004 4.615 -113.650 1.000 15.639 55 ILE F CA 1
ATOM 15577 C C . ILE F 1 55 ? -7.607 3.401 -112.798 1.000 13.838 55 ILE F C 1
ATOM 15578 O O . ILE F 1 55 ? -6.672 3.469 -112.003 1.000 16.852 55 ILE F O 1
ATOM 15594 N N . VAL F 1 56 ? -8.340 2.296 -112.947 1.000 17.249 56 VAL F N 1
ATOM 15595 C CA . VAL F 1 56 ? -8.031 1.085 -112.189 1.000 16.173 56 VAL F CA 1
ATOM 15596 C C . VAL F 1 56 ? -6.584 0.645 -112.472 1.000 16.482 56 VAL F C 1
ATOM 15597 O O . VAL F 1 56 ? -5.901 0.177 -111.590 1.000 18.169 56 VAL F O 1
ATOM 15610 N N . ALA F 1 57 ? -6.125 0.778 -113.733 1.000 18.300 57 ALA F N 1
ATOM 15611 C CA . ALA F 1 57 ? -4.787 0.371 -114.133 1.000 18.691 57 ALA F CA 1
ATOM 15612 C C . ALA F 1 57 ? -3.700 1.292 -113.564 1.000 17.582 57 ALA F C 1
ATOM 15613 O O . ALA F 1 57 ? -2.551 0.877 -113.540 1.000 21.628 57 ALA F O 1
ATOM 15620 N N . SER F 1 58 ? -4.034 2.534 -113.138 1.000 19.049 58 SER F N 1
ATOM 15621 C CA . SER F 1 58 ? -3.010 3.549 -112.870 1.000 18.233 58 SER F CA 1
ATOM 15622 C C . SER F 1 58 ? -3.048 4.127 -111.444 1.000 19.708 58 SER F C 1
ATOM 15623 O O . SER F 1 58 ? -2.055 4.662 -110.958 1.000 21.270 58 SER F O 1
ATOM 15630 N N . ALA F 1 59 ? -4.197 4.098 -110.761 1.000 21.038 59 ALA F N 1
ATOM 15631 C CA . ALA F 1 59 ? -4.339 4.793 -109.485 1.000 14.493 59 ALA F CA 1
ATOM 15632 C C . ALA F 1 59 ? -3.659 4.018 -108.359 1.000 17.273 59 ALA F C 1
ATOM 15633 O O . ALA F 1 59 ? -3.731 2.790 -108.301 1.000 18.213 59 ALA F O 1
ATOM 15640 N N . PRO F 1 60 ? -3.113 4.751 -107.354 1.000 15.722 60 PRO F N 1
ATOM 15641 C CA . PRO F 1 60 ? -2.614 4.117 -106.137 1.000 16.830 60 PRO F CA 1
ATOM 15642 C C . PRO F 1 60 ? -3.767 3.708 -105.241 1.000 18.006 60 PRO F C 1
ATOM 15643 O O . PRO F 1 60 ? -4.934 3.977 -105.540 1.000 18.832 60 PRO F O 1
ATOM 15654 N N . ASP F 1 61 ? -3.441 3.034 -104.136 1.000 18.441 61 ASP F N 1
ATOM 15655 C CA . ASP F 1 61 ? -4.459 2.736 -103.139 1.000 18.666 61 ASP F CA 1
ATOM 15656 C C . ASP F 1 61 ? -5.097 4.046 -102.686 1.000 17.161 61 ASP F C 1
ATOM 15657 O O . ASP F 1 61 ? -4.369 5.033 -102.469 1.000 18.028 61 ASP F O 1
ATOM 15666 N N . GLY F 1 62 ? -6.423 4.024 -102.506 1.000 17.209 62 GLY F N 1
ATOM 15667 C CA . GLY F 1 62 ? -7.153 5.184 -102.050 1.000 22.002 62 GLY F CA 1
ATOM 15668 C C . GLY F 1 62 ? -8.595 5.163 -102.558 1.000 16.555 62 GLY F C 1
ATOM 15669 O O . GLY F 1 62 ? -9.047 4.180 -103.155 1.000 16.301 62 GLY F O 1
ATOM 15673 N N . ALA F 1 63 ? -9.271 6.323 -102.331 1.000 16.534 63 ALA F N 1
ATOM 15674 C CA . ALA F 1 63 ? -10.687 6.424 -102.614 1.000 16.841 63 ALA F CA 1
ATOM 15675 C C . ALA F 1 63 ? -10.956 6.337 -104.116 1.000 13.218 63 ALA F C 1
ATOM 15676 O O . ALA F 1 63 ? -11.940 5.714 -104.534 1.000 15.777 63 ALA F O 1
ATOM 15683 N N . ILE F 1 64 ? -10.107 6.956 -104.954 1.000 14.094 64 ILE F N 1
ATOM 15684 C CA . ILE F 1 64 ? -10.332 6.925 -106.396 1.000 12.766 64 ILE F CA 1
ATOM 15685 C C . ILE F 1 64 ? -10.238 5.479 -106.905 1.000 14.730 64 ILE F C 1
ATOM 15686 O O . ILE F 1 64 ? -11.098 5.036 -107.665 1.000 15.961 64 ILE F O 1
ATOM 15702 N N . PHE F 1 65 ? -9.198 4.736 -106.472 1.000 15.187 65 PHE F N 1
ATOM 15703 C CA . PHE F 1 65 ? -9.078 3.342 -106.863 1.000 15.985 65 PHE F CA 1
ATOM 15704 C C . PHE F 1 65 ? -10.277 2.506 -106.395 1.000 15.006 65 PHE F C 1
ATOM 15705 O O . PHE F 1 65 ? -10.807 1.685 -107.135 1.000 16.107 65 PHE F O 1
ATOM 15722 N N . ASN F 1 66 ? -10.680 2.693 -105.132 1.000 15.112 66 ASN F N 1
ATOM 15723 C CA . ASN F 1 66 ? -11.770 1.915 -104.557 1.000 16.771 66 ASN F CA 1
ATOM 15724 C C . ASN F 1 66 ? -13.026 2.061 -105.420 1.000 15.754 66 ASN F C 1
ATOM 15725 O O . ASN F 1 66 ? -13.725 1.080 -105.723 1.000 15.346 66 ASN F O 1
ATOM 15734 N N . ASN F 1 67 ? -13.341 3.316 -105.767 1.000 14.235 67 ASN F N 1
ATOM 15735 C CA . ASN F 1 67 ? -14.553 3.603 -106.516 1.000 14.314 67 ASN F CA 1
ATOM 15736 C C . ASN F 1 67 ? -14.411 3.189 -107.977 1.000 12.804 67 ASN F C 1
ATOM 15737 O O . ASN F 1 67 ? -15.354 2.668 -108.537 1.000 13.531 67 ASN F O 1
ATOM 15746 N N . ALA F 1 68 ? -13.261 3.419 -108.616 1.000 14.436 68 ALA F N 1
ATOM 15747 C CA . ALA F 1 68 ? -13.089 3.053 -110.008 1.000 14.616 68 ALA F CA 1
ATOM 15748 C C . ALA F 1 68 ? -13.097 1.545 -110.142 1.000 14.953 68 ALA F C 1
ATOM 15749 O O . ALA F 1 68 ? -13.709 1.027 -111.074 1.000 15.768 68 ALA F O 1
ATOM 15756 N N . GLY F 1 69 ? -12.374 0.819 -109.246 1.000 13.340 69 GLY F N 1
ATOM 15757 C CA . GLY F 1 69 ? -12.421 -0.618 -109.257 1.000 12.780 69 GLY F CA 1
ATOM 15758 C C . GLY F 1 69 ? -13.853 -1.130 -109.157 1.000 14.502 69 GLY F C 1
ATOM 15759 O O . GLY F 1 69 ? -14.236 -2.045 -109.900 1.000 15.329 69 GLY F O 1
ATOM 15763 N N . GLN F 1 70 ? -14.634 -0.537 -108.252 1.000 15.853 70 GLN F N 1
ATOM 15764 C CA . GLN F 1 70 ? -16.016 -0.977 -108.084 1.000 13.973 70 GLN F CA 1
ATOM 15765 C C . GLN F 1 70 ? -16.885 -0.630 -109.300 1.000 13.904 70 GLN F C 1
ATOM 15766 O O . GLN F 1 70 ? -17.748 -1.410 -109.691 1.000 15.074 70 GLN F O 1
ATOM 15778 N N . VAL F 1 71 ? -16.662 0.528 -109.919 1.000 14.543 71 VAL F N 1
ATOM 15779 C CA . VAL F 1 71 ? -17.429 0.853 -111.115 1.000 13.143 71 VAL F CA 1
ATOM 15780 C C . VAL F 1 71 ? -17.127 -0.164 -112.234 1.000 15.117 71 VAL F C 1
ATOM 15781 O O . VAL F 1 71 ? -18.037 -0.678 -112.868 1.000 15.729 71 VAL F O 1
ATOM 15794 N N . LEU F 1 72 ? -15.851 -0.470 -112.458 1.000 13.063 72 LEU F N 1
ATOM 15795 C CA . LEU F 1 72 ? -15.447 -1.418 -113.482 1.000 16.257 72 LEU F CA 1
ATOM 15796 C C . LEU F 1 72 ? -15.998 -2.800 -113.148 1.000 14.563 72 LEU F C 1
ATOM 15797 O O . LEU F 1 72 ? -16.593 -3.433 -114.020 1.000 15.041 72 LEU F O 1
ATOM 15813 N N . ASN F 1 73 ? -15.800 -3.274 -111.901 1.000 15.367 73 ASN F N 1
ATOM 15814 C CA . ASN F 1 73 ? -16.291 -4.581 -111.496 1.000 15.587 73 ASN F CA 1
ATOM 15815 C C . ASN F 1 73 ? -17.796 -4.708 -111.778 1.000 15.795 73 ASN F C 1
ATOM 15816 O O . ASN F 1 73 ? -18.255 -5.693 -112.362 1.000 15.730 73 ASN F O 1
ATOM 15825 N N . HIS F 1 74 ? -18.582 -3.712 -111.335 1.000 15.474 74 HIS F N 1
ATOM 15826 C CA . HIS F 1 74 ? -20.029 -3.816 -111.437 1.000 16.821 74 HIS F CA 1
ATOM 15827 C C . HIS F 1 74 ? -20.522 -3.666 -112.875 1.000 15.067 74 HIS F C 1
ATOM 15828 O O . HIS F 1 74 ? -21.532 -4.266 -113.245 1.000 17.679 74 HIS F O 1
ATOM 15841 N N . THR F 1 75 ? -19.841 -2.835 -113.664 1.000 15.507 75 THR F N 1
ATOM 15842 C CA . THR F 1 75 ? -20.201 -2.664 -115.067 1.000 15.102 75 THR F CA 1
ATOM 15843 C C . THR F 1 75 ? -20.081 -4.030 -115.767 1.000 17.688 75 THR F C 1
ATOM 15844 O O . THR F 1 75 ? -21.012 -4.487 -116.453 1.000 17.302 75 THR F O 1
ATOM 15854 N N . LEU F 1 76 ? -18.934 -4.691 -115.580 1.000 14.631 76 LEU F N 1
ATOM 15855 C CA . LEU F 1 76 ? -18.707 -5.991 -116.187 1.000 16.288 76 LEU F CA 1
ATOM 15856 C C . LEU F 1 76 ? -19.701 -7.019 -115.641 1.000 17.872 76 LEU F C 1
ATOM 15857 O O . LEU F 1 76 ? -20.205 -7.853 -116.398 1.000 15.521 76 LEU F O 1
ATOM 15873 N N . TYR F 1 77 ? -19.950 -6.975 -114.326 1.000 17.327 77 TYR F N 1
ATOM 15874 C CA . TYR F 1 77 ? -20.857 -7.909 -113.675 1.000 15.597 77 TYR F CA 1
ATOM 15875 C C . TYR F 1 77 ? -22.270 -7.850 -114.258 1.000 16.309 77 TYR F C 1
ATOM 15876 O O . TYR F 1 77 ? -22.790 -8.863 -114.696 1.000 16.682 77 TYR F O 1
ATOM 15893 N N . PHE F 1 78 ? -22.905 -6.671 -114.244 1.000 16.110 78 PHE F N 1
ATOM 15894 C CA . PHE F 1 78 ? -24.291 -6.592 -114.684 1.000 16.655 78 PHE F CA 1
ATOM 15895 C C . PHE F 1 78 ? -24.405 -6.916 -116.173 1.000 16.106 78 PHE F C 1
ATOM 15896 O O . PHE F 1 78 ? -25.391 -7.500 -116.611 1.000 17.549 78 PHE F O 1
ATOM 15913 N N . LEU F 1 79 ? -23.402 -6.531 -116.969 1.000 18.273 79 LEU F N 1
ATOM 15914 C CA . LEU F 1 79 ? -23.511 -6.684 -118.415 1.000 18.465 79 LEU F CA 1
ATOM 15915 C C . LEU F 1 79 ? -23.163 -8.101 -118.885 1.000 18.691 79 LEU F C 1
ATOM 15916 O O . LEU F 1 79 ? -23.387 -8.411 -120.054 1.000 21.104 79 LEU F O 1
ATOM 15932 N N . GLN F 1 80 ? -22.692 -8.980 -117.990 1.000 18.768 80 GLN F N 1
ATOM 15933 C CA . GLN F 1 80 ? -22.351 -10.346 -118.382 1.000 18.118 80 GLN F CA 1
ATOM 15934 C C . GLN F 1 80 ? -23.515 -11.296 -118.149 1.000 17.007 80 GLN F C 1
ATOM 15935 O O . GLN F 1 80 ? -23.373 -12.466 -118.439 1.000 20.647 80 GLN F O 1
ATOM 15947 N N . PHE F 1 81 ? -24.658 -10.786 -117.679 1.000 19.804 81 PHE F N 1
ATOM 15948 C CA . PHE F 1 81 ? -25.842 -11.583 -117.435 1.000 21.414 81 PHE F CA 1
ATOM 15949 C C . PHE F 1 81 ? -26.911 -11.316 -118.494 1.000 19.585 81 PHE F C 1
ATOM 15950 O O . PHE F 1 81 ? -26.973 -10.260 -119.108 1.000 21.749 81 PHE F O 1
ATOM 15967 N N . ALA F 1 82 ? -27.773 -12.315 -118.669 1.000 22.410 82 ALA F N 1
ATOM 15968 C CA . ALA F 1 82 ? -28.942 -12.253 -119.539 1.000 25.767 82 ALA F CA 1
ATOM 15969 C C . ALA F 1 82 ? -30.041 -13.083 -118.899 1.000 23.279 82 ALA F C 1
ATOM 15970 O O . ALA F 1 82 ? -29.751 -14.076 -118.231 1.000 26.328 82 ALA F O 1
ATOM 15977 N N . PRO F 1 83 ? -31.325 -12.729 -119.115 1.000 27.426 83 PRO F N 1
ATOM 15978 C CA . PRO F 1 83 ? -32.425 -13.510 -118.542 1.000 33.180 83 PRO F CA 1
ATOM 15979 C C . PRO F 1 83 ? -32.383 -15.000 -118.923 1.000 30.200 83 PRO F C 1
ATOM 15980 O O . PRO F 1 83 ? -32.496 -15.883 -118.082 1.000 34.731 83 PRO F O 1
ATOM 15991 N N . LYS F 1 84 ? -32.197 -15.265 -120.212 1.000 34.635 84 LYS F N 1
ATOM 15992 C CA . LYS F 1 84 ? -32.305 -16.611 -120.764 1.000 43.302 84 LYS F CA 1
ATOM 15993 C C . LYS F 1 84 ? -31.165 -16.751 -121.760 1.000 37.078 84 LYS F C 1
ATOM 15994 O O . LYS F 1 84 ? -31.350 -16.576 -122.967 1.000 49.612 84 LYS F O 1
ATOM 16013 N N . PRO F 1 85 ? -29.931 -17.061 -121.296 1.000 33.986 85 PRO F N 1
ATOM 16014 C CA . PRO F 1 85 ? -28.826 -17.294 -122.226 1.000 37.522 85 PRO F CA 1
ATOM 16015 C C . PRO F 1 85 ? -29.130 -18.442 -123.193 1.000 55.671 85 PRO F C 1
ATOM 16016 O O . PRO F 1 85 ? -29.809 -19.421 -122.820 1.000 53.435 85 PRO F O 1
ATOM 16027 N N . ALA F 1 86 ? -28.626 -18.274 -124.434 1.000 68.781 86 ALA F N 1
ATOM 16028 C CA . ALA F 1 86 ? -28.791 -19.242 -125.511 1.000 67.188 86 ALA F CA 1
ATOM 16029 C C . ALA F 1 86 ? -27.973 -20.496 -125.211 1.000 67.899 86 ALA F C 1
ATOM 16030 O O . ALA F 1 86 ? -28.400 -21.605 -125.505 1.000 114.067 86 ALA F O 1
ATOM 16037 N N . LYS F 1 87 ? -26.788 -20.313 -124.626 1.000 63.692 87 LYS F N 1
ATOM 16038 C CA . LYS F 1 87 ? -25.909 -21.413 -124.281 1.000 48.234 87 LYS F CA 1
ATOM 16039 C C . LYS F 1 87 ? -25.499 -21.222 -122.826 1.000 36.192 87 LYS F C 1
ATOM 16040 O O . LYS F 1 87 ? -25.538 -20.121 -122.281 1.000 38.744 87 LYS F O 1
ATOM 16059 N N . ASN F 1 88 ? -25.090 -22.320 -122.208 1.000 43.701 88 ASN F N 1
ATOM 16060 C CA . ASN F 1 88 ? -24.752 -22.357 -120.793 1.000 36.755 88 ASN F CA 1
ATOM 16061 C C . ASN F 1 88 ? -23.271 -22.717 -120.602 1.000 36.499 88 ASN F C 1
ATOM 16062 O O . ASN F 1 88 ? -22.841 -23.005 -119.482 1.000 33.025 88 ASN F O 1
ATOM 16071 N N . GLU F 1 89 ? -22.483 -22.668 -121.686 1.000 39.290 89 GLU F N 1
ATOM 16072 C CA . GLU F 1 89 ? -21.043 -22.745 -121.512 1.000 29.919 89 GLU F CA 1
ATOM 16073 C C . GLU F 1 89 ? -20.387 -21.987 -122.663 1.000 32.314 89 GLU F C 1
ATOM 16074 O O . GLU F 1 89 ? -21.015 -21.753 -123.694 1.000 35.769 89 GLU F O 1
ATOM 16086 N N . PRO F 1 90 ? -19.118 -21.535 -122.503 1.000 28.853 90 PRO F N 1
ATOM 16087 C CA . PRO F 1 90 ? -18.445 -20.801 -123.568 1.000 32.056 90 PRO F CA 1
ATOM 16088 C C . PRO F 1 90 ? -18.029 -21.720 -124.708 1.000 34.069 90 PRO F C 1
ATOM 16089 O O . PRO F 1 90 ? -17.723 -22.903 -124.510 1.000 47.658 90 PRO F O 1
ATOM 16100 N N . ALA F 1 91 ? -18.047 -21.142 -125.910 1.000 38.571 91 ALA F N 1
ATOM 16101 C CA . ALA F 1 91 ? -17.511 -21.762 -127.108 1.000 44.062 91 ALA F CA 1
ATOM 16102 C C . ALA F 1 91 ? -16.293 -20.963 -127.577 1.000 43.401 91 ALA F C 1
ATOM 16103 O O . ALA F 1 91 ? -15.783 -20.088 -126.868 1.000 37.117 91 ALA F O 1
ATOM 16110 N N . GLY F 1 92 ? -15.831 -21.271 -128.789 1.000 42.880 92 GLY F N 1
ATOM 16111 C CA . GLY F 1 92 ? -14.755 -20.530 -129.411 1.000 37.212 92 GLY F CA 1
ATOM 16112 C C . GLY F 1 92 ? -13.461 -20.610 -128.612 1.000 32.204 92 GLY F C 1
ATOM 16113 O O . GLY F 1 92 ? -13.202 -21.593 -127.884 1.000 33.999 92 GLY F O 1
ATOM 16117 N N . LYS F 1 93 ? -12.659 -19.529 -128.754 1.000 34.370 93 LYS F N 1
ATOM 16118 C CA . LYS F 1 93 ? -11.321 -19.510 -128.181 1.000 31.751 93 LYS F CA 1
ATOM 16119 C C . LYS F 1 93 ? -11.411 -19.564 -126.656 1.000 29.016 93 LYS F C 1
ATOM 16120 O O . LYS F 1 93 ? -10.560 -20.188 -126.017 1.000 28.155 93 LYS F O 1
ATOM 16139 N N . LEU F 1 94 ? -12.446 -18.935 -126.066 1.000 33.249 94 LEU F N 1
ATOM 16140 C CA . LEU F 1 94 ? -12.602 -18.960 -124.620 1.000 31.171 94 LEU F CA 1
ATOM 16141 C C . LEU F 1 94 ? -12.885 -20.389 -124.117 1.000 22.385 94 LEU F C 1
ATOM 16142 O O . LEU F 1 94 ? -12.282 -20.837 -123.124 1.000 30.941 94 LEU F O 1
ATOM 16158 N N . GLY F 1 95 ? -13.820 -21.082 -124.782 1.000 30.394 95 GLY F N 1
ATOM 16159 C CA . GLY F 1 95 ? -14.110 -22.473 -124.470 1.000 32.995 95 GLY F CA 1
ATOM 16160 C C . GLY F 1 95 ? -12.863 -23.351 -124.507 1.000 28.894 95 GLY F C 1
ATOM 16161 O O . GLY F 1 95 ? -12.643 -24.203 -123.605 1.000 35.037 95 GLY F O 1
ATOM 16165 N N . GLU F 1 96 ? -12.038 -23.143 -125.547 1.000 30.422 96 GLU F N 1
ATOM 16166 C CA . GLU F 1 96 ? -10.809 -23.899 -125.722 1.000 32.531 96 GLU F CA 1
ATOM 16167 C C . GLU F 1 96 ? -9.810 -23.585 -124.604 1.000 31.220 96 GLU F C 1
ATOM 16168 O O . GLU F 1 96 ? -9.160 -24.507 -124.080 1.000 37.224 96 GLU F O 1
ATOM 16180 N N . ALA F 1 97 ? -9.668 -22.286 -124.260 1.000 31.046 97 ALA F N 1
ATOM 16181 C CA . ALA F 1 97 ? -8.733 -21.891 -123.221 1.000 32.674 97 ALA F CA 1
ATOM 16182 C C . ALA F 1 97 ? -9.147 -22.452 -121.862 1.000 27.717 97 ALA F C 1
ATOM 16183 O O . ALA F 1 97 ? -8.272 -22.806 -121.071 1.000 27.677 97 ALA F O 1
ATOM 16190 N N . ILE F 1 98 ? -10.468 -22.525 -121.581 1.000 32.461 98 ILE F N 1
ATOM 16191 C CA . ILE F 1 98 ? -10.940 -23.079 -120.315 1.000 33.767 98 ILE F CA 1
ATOM 16192 C C . ILE F 1 98 ? -10.559 -24.560 -120.197 1.000 31.819 98 ILE F C 1
ATOM 16193 O O . ILE F 1 98 ? -10.081 -25.026 -119.139 1.000 31.281 98 ILE F O 1
ATOM 16209 N N . LYS F 1 99 ? -10.757 -25.315 -121.284 1.000 33.433 99 LYS F N 1
ATOM 16210 C CA . LYS F 1 99 ? -10.378 -26.728 -121.308 1.000 42.890 99 LYS F CA 1
ATOM 16211 C C . LYS F 1 99 ? -8.871 -26.867 -121.091 1.000 32.956 99 LYS F C 1
ATOM 16212 O O . LYS F 1 99 ? -8.424 -27.715 -120.326 1.000 41.969 99 LYS F O 1
ATOM 16231 N N . ARG F 1 100 ? -8.088 -26.021 -121.778 1.000 35.458 100 ARG F N 1
ATOM 16232 C CA . ARG F 1 100 ? -6.634 -26.084 -121.716 1.000 34.141 100 ARG F CA 1
ATOM 16233 C C . ARG F 1 100 ? -6.157 -25.829 -120.287 1.000 37.638 100 ARG F C 1
ATOM 16234 O O . ARG F 1 100 ? -5.346 -26.594 -119.755 1.000 45.700 100 ARG F O 1
ATOM 16253 N N . ASP F 1 101 ? -6.675 -24.754 -119.658 1.000 38.883 101 ASP F N 1
ATOM 16254 C CA . ASP F 1 101 ? -6.089 -24.239 -118.430 1.000 31.807 101 ASP F CA 1
ATOM 16255 C C . ASP F 1 101 ? -6.731 -24.848 -117.182 1.000 31.546 101 ASP F C 1
ATOM 16256 O O . ASP F 1 101 ? -6.090 -24.828 -116.114 1.000 37.500 101 ASP F O 1
ATOM 16265 N N . PHE F 1 102 ? -7.965 -25.375 -117.300 1.000 30.900 102 PHE F N 1
ATOM 16266 C CA . PHE F 1 102 ? -8.661 -25.975 -116.163 1.000 36.574 102 PHE F CA 1
ATOM 16267 C C . PHE F 1 102 ? -9.031 -27.438 -116.390 1.000 42.384 102 PHE F C 1
ATOM 16268 O O . PHE F 1 102 ? -9.599 -28.066 -115.491 1.000 36.747 102 PHE F O 1
ATOM 16285 N N . GLY F 1 103 ? -8.701 -27.979 -117.580 1.000 38.635 103 GLY F N 1
ATOM 16286 C CA . GLY F 1 103 ? -8.925 -29.385 -117.862 1.000 32.958 103 GLY F CA 1
ATOM 16287 C C . GLY F 1 103 ? -10.307 -29.608 -118.455 1.000 35.679 103 GLY F C 1
ATOM 16288 O O . GLY F 1 103 ? -10.413 -30.462 -119.333 1.000 32.081 103 GLY F O 1
ATOM 16292 N N . SER F 1 104 ? -11.336 -28.979 -117.858 1.000 42.954 104 SER F N 1
ATOM 16293 C CA . SER F 1 104 ? -12.688 -29.004 -118.403 1.000 32.842 104 SER F CA 1
ATOM 16294 C C . SER F 1 104 ? -13.473 -27.814 -117.855 1.000 34.296 104 SER F C 1
ATOM 16295 O O . SER F 1 104 ? -13.069 -27.216 -116.845 1.000 30.352 104 SER F O 1
ATOM 16302 N N . PHE F 1 105 ? -14.617 -27.513 -118.480 1.000 25.707 105 PHE F N 1
ATOM 16303 C CA . PHE F 1 105 ? -15.527 -26.498 -117.980 1.000 30.874 105 PHE F CA 1
ATOM 16304 C C . PHE F 1 105 ? -16.036 -26.886 -116.588 1.000 36.344 105 PHE F C 1
ATOM 16305 O O . PHE F 1 105 ? -16.134 -26.024 -115.711 1.000 31.975 105 PHE F O 1
ATOM 16322 N N . GLU F 1 106 ? -16.348 -28.181 -116.368 1.000 32.783 106 GLU F N 1
ATOM 16323 C CA . GLU F 1 106 ? -16.856 -28.636 -115.083 1.000 30.181 106 GLU F CA 1
ATOM 16324 C C . GLU F 1 106 ? -15.818 -28.387 -113.992 1.000 37.129 106 GLU F C 1
ATOM 16325 O O . GLU F 1 106 ? -16.204 -27.966 -112.905 1.000 39.028 106 GLU F O 1
ATOM 16337 N N . ASN F 1 107 ? -14.512 -28.606 -114.277 1.000 27.211 107 ASN F N 1
ATOM 16338 C CA . ASN F 1 107 ? -13.488 -28.373 -113.276 1.000 28.820 107 ASN F CA 1
ATOM 16339 C C . ASN F 1 107 ? -13.296 -26.865 -113.070 1.000 37.753 107 ASN F C 1
ATOM 16340 O O . ASN F 1 107 ? -13.079 -26.432 -111.944 1.000 33.873 107 ASN F O 1
ATOM 16349 N N . PHE F 1 108 ? -13.371 -26.056 -114.138 1.000 38.686 108 PHE F N 1
ATOM 16350 C CA . PHE F 1 108 ? -13.356 -24.599 -114.008 1.000 34.117 108 PHE F CA 1
ATOM 16351 C C . PHE F 1 108 ? -14.469 -24.139 -113.059 1.000 35.711 108 PHE F C 1
ATOM 16352 O O . PHE F 1 108 ? -14.226 -23.365 -112.153 1.000 33.078 108 PHE F O 1
ATOM 16369 N N . LYS F 1 109 ? -15.689 -24.623 -113.273 1.000 30.521 109 LYS F N 1
ATOM 16370 C CA . LYS F 1 109 ? -16.824 -24.270 -112.439 1.000 33.869 109 LYS F CA 1
ATOM 16371 C C . LYS F 1 109 ? -16.566 -24.621 -110.969 1.000 37.120 109 LYS F C 1
ATOM 16372 O O . LYS F 1 109 ? -16.835 -23.819 -110.078 1.000 27.594 109 LYS F O 1
ATOM 16391 N N . LYS F 1 110 ? -15.989 -25.795 -110.713 1.000 33.545 110 LYS F N 1
ATOM 16392 C CA . LYS F 1 110 ? -15.675 -26.216 -109.351 1.000 33.040 110 LYS F CA 1
ATOM 16393 C C . LYS F 1 110 ? -14.675 -25.243 -108.727 1.000 30.170 110 LYS F C 1
ATOM 16394 O O . LYS F 1 110 ? -14.860 -24.810 -107.580 1.000 31.859 110 LYS F O 1
ATOM 16413 N N . GLU F 1 111 ? -13.602 -24.906 -109.474 1.000 29.112 111 GLU F N 1
ATOM 16414 C CA . GLU F 1 111 ? -12.552 -24.039 -108.948 1.000 26.415 111 GLU F CA 1
ATOM 16415 C C . GLU F 1 111 ? -13.094 -22.629 -108.752 1.000 24.584 111 GLU F C 1
ATOM 16416 O O . GLU F 1 111 ? -12.711 -21.961 -107.786 1.000 28.862 111 GLU F O 1
ATOM 16428 N N . PHE F 1 112 ? -13.952 -22.169 -109.677 1.000 25.538 112 PHE F N 1
ATOM 16429 C CA . PHE F 1 112 ? -14.491 -20.813 -109.613 1.000 21.943 112 PHE F CA 1
ATOM 16430 C C . PHE F 1 112 ? -15.469 -20.661 -108.447 1.000 24.198 112 PHE F C 1
ATOM 16431 O O . PHE F 1 112 ? -15.441 -19.657 -107.729 1.000 25.219 112 PHE F O 1
ATOM 16448 N N . ASN F 1 113 ? -16.338 -21.664 -108.268 1.000 22.221 113 ASN F N 1
ATOM 16449 C CA . ASN F 1 113 ? -17.199 -21.718 -107.089 1.000 23.337 113 ASN F CA 1
ATOM 16450 C C . ASN F 1 113 ? -16.363 -21.701 -105.813 1.000 24.044 113 ASN F C 1
ATOM 16451 O O . ASN F 1 113 ? -16.696 -21.001 -104.860 1.000 23.989 113 ASN F O 1
ATOM 16460 N N . ALA F 1 114 ? -15.279 -22.487 -105.780 1.000 25.553 114 ALA F N 1
ATOM 16461 C CA . ALA F 1 114 ? -14.457 -22.581 -104.580 1.000 25.044 114 ALA F CA 1
ATOM 16462 C C . ALA F 1 114 ? -13.811 -21.232 -104.250 1.000 23.048 114 ALA F C 1
ATOM 16463 O O . ALA F 1 114 ? -13.751 -20.847 -103.074 1.000 23.442 114 ALA F O 1
ATOM 16470 N N . ALA F 1 115 ? -13.303 -20.520 -105.279 1.000 22.580 115 ALA F N 1
ATOM 16471 C CA . ALA F 1 115 ? -12.701 -19.200 -105.078 1.000 20.523 115 ALA F CA 1
ATOM 16472 C C . ALA F 1 115 ? -13.744 -18.217 -104.544 1.000 19.468 115 ALA F C 1
ATOM 16473 O O . ALA F 1 115 ? -13.467 -17.433 -103.623 1.000 21.713 115 ALA F O 1
ATOM 16480 N N . SER F 1 116 ? -14.948 -18.288 -105.124 1.000 19.899 116 SER F N 1
ATOM 16481 C CA . SER F 1 116 ? -16.052 -17.403 -104.766 1.000 19.536 116 SER F CA 1
ATOM 16482 C C . SER F 1 116 ? -16.436 -17.605 -103.294 1.000 22.413 116 SER F C 1
ATOM 16483 O O . SER F 1 116 ? -16.620 -16.641 -102.559 1.000 20.123 116 SER F O 1
ATOM 16490 N N . VAL F 1 117 ? -16.586 -18.876 -102.880 1.000 20.331 117 VAL F N 1
ATOM 16491 C CA . VAL F 1 117 ? -17.050 -19.208 -101.535 1.000 21.552 117 VAL F CA 1
ATOM 16492 C C . VAL F 1 117 ? -15.936 -19.010 -100.512 1.000 20.123 117 VAL F C 1
ATOM 16493 O O . VAL F 1 117 ? -16.225 -18.694 -99.359 1.000 23.601 117 VAL F O 1
ATOM 16506 N N . GLY F 1 118 ? -14.660 -19.148 -100.940 1.000 22.229 118 GLY F N 1
ATOM 16507 C CA . GLY F 1 118 ? -13.528 -19.111 -100.019 1.000 22.467 118 GLY F CA 1
ATOM 16508 C C . GLY F 1 118 ? -13.040 -17.696 -99.691 1.000 21.498 118 GLY F C 1
ATOM 16509 O O . GLY F 1 118 ? -12.273 -17.529 -98.748 1.000 24.902 118 GLY F O 1
ATOM 16513 N N . LEU F 1 119 ? -13.466 -16.685 -100.459 1.000 19.393 119 LEU F N 1
ATOM 16514 C CA . LEU F 1 119 ? -12.992 -15.320 -100.266 1.000 22.566 119 LEU F CA 1
ATOM 16515 C C . LEU F 1 119 ? -13.581 -14.737 -98.985 1.000 18.945 119 LEU F C 1
ATOM 16516 O O . LEU F 1 119 ? -14.797 -14.565 -98.859 1.000 24.415 119 LEU F O 1
ATOM 16532 N N . PHE F 1 120 ? -12.710 -14.457 -98.006 1.000 18.688 120 PHE F N 1
ATOM 16533 C CA . PHE F 1 120 ? -13.155 -13.988 -96.706 1.000 20.417 120 PHE F CA 1
ATOM 16534 C C . PHE F 1 120 ? -13.290 -12.461 -96.733 1.000 17.379 120 PHE F C 1
ATOM 16535 O O . PHE F 1 120 ? -12.366 -11.738 -97.138 1.000 20.093 120 PHE F O 1
ATOM 16552 N N . GLY F 1 121 ? -14.457 -11.985 -96.280 1.000 16.769 121 GLY F N 1
ATOM 16553 C CA . GLY F 1 121 ? -14.775 -10.578 -96.328 1.000 17.045 121 GLY F CA 1
ATOM 16554 C C . GLY F 1 121 ? -15.443 -10.222 -97.653 1.000 18.884 121 GLY F C 1
ATOM 16555 O O . GLY F 1 121 ? -16.088 -11.071 -98.296 1.000 18.912 121 GLY F O 1
ATOM 16559 N N . SER F 1 122 ? -15.239 -8.963 -98.068 1.000 19.482 122 SER F N 1
ATOM 16560 C CA . SER F 1 122 ? -15.774 -8.426 -99.312 1.000 15.374 122 SER F CA 1
ATOM 16561 C C . SER F 1 122 ? -14.754 -8.640 -100.431 1.000 16.314 122 SER F C 1
ATOM 16562 O O . SER F 1 122 ? -13.568 -8.482 -100.229 1.000 17.453 122 SER F O 1
ATOM 16569 N N . GLY F 1 123 ? -15.262 -8.912 -101.627 1.000 17.685 123 GLY F N 1
ATOM 16570 C CA . GLY F 1 123 ? -14.409 -8.945 -102.807 1.000 17.349 123 GLY F CA 1
ATOM 16571 C C . GLY F 1 123 ? -15.108 -9.587 -103.998 1.000 17.268 123 GLY F C 1
ATOM 16572 O O . GLY F 1 123 ? -16.331 -9.741 -104.010 1.000 16.163 123 GLY F O 1
ATOM 16576 N N . TRP F 1 124 ? -14.273 -9.997 -104.948 1.000 14.900 124 TRP F N 1
ATOM 16577 C CA . TRP F 1 124 ? -14.663 -10.502 -106.250 1.000 15.003 124 TRP F CA 1
ATOM 16578 C C . TRP F 1 124 ? -13.849 -11.740 -106.606 1.000 15.987 124 TRP F C 1
ATOM 16579 O O . TRP F 1 124 ? -12.624 -11.722 -106.469 1.000 18.722 124 TRP F O 1
ATOM 16600 N N . ALA F 1 125 ? -14.525 -12.786 -107.122 1.000 15.566 125 ALA F N 1
ATOM 16601 C CA . ALA F 1 125 ? -13.810 -13.847 -107.829 1.000 18.606 125 ALA F CA 1
ATOM 16602 C C . ALA F 1 125 ? -13.806 -13.505 -109.321 1.000 18.734 125 ALA F C 1
ATOM 16603 O O . ALA F 1 125 ? -14.865 -13.221 -109.895 1.000 16.604 125 ALA F O 1
ATOM 16610 N N . TRP F 1 126 ? -12.613 -13.552 -109.932 1.000 18.674 126 TRP F N 1
ATOM 16611 C CA . TRP F 1 126 ? -12.427 -13.171 -111.324 1.000 16.134 126 TRP F CA 1
ATOM 16612 C C . TRP F 1 126 ? -11.742 -14.274 -112.123 1.000 15.772 126 TRP F C 1
ATOM 16613 O O . TRP F 1 126 ? -10.752 -14.856 -111.671 1.000 21.502 126 TRP F O 1
ATOM 16634 N N . LEU F 1 127 ? -12.290 -14.501 -113.328 1.000 18.613 127 LEU F N 1
ATOM 16635 C CA . LEU F 1 127 ? -11.581 -15.198 -114.383 1.000 20.408 127 LEU F CA 1
ATOM 16636 C C . LEU F 1 127 ? -11.029 -14.132 -115.329 1.000 20.985 127 LEU F C 1
ATOM 16637 O O . LEU F 1 127 ? -11.808 -13.281 -115.793 1.000 21.401 127 LEU F O 1
ATOM 16653 N N . SER F 1 128 ? -9.702 -14.201 -115.565 1.000 19.884 128 SER F N 1
ATOM 16654 C CA . SER F 1 128 ? -8.993 -13.233 -116.393 1.000 21.197 128 SER F CA 1
ATOM 16655 C C . SER F 1 128 ? -8.019 -13.951 -117.314 1.000 20.964 128 SER F C 1
ATOM 16656 O O . SER F 1 128 ? -7.702 -15.117 -117.096 1.000 23.656 128 SER F O 1
ATOM 16663 N N . VAL F 1 129 ? -7.536 -13.223 -118.330 1.000 22.085 129 VAL F N 1
ATOM 16664 C CA . VAL F 1 129 ? -6.518 -13.725 -119.238 1.000 21.129 129 VAL F CA 1
ATOM 16665 C C . VAL F 1 129 ? -5.283 -12.835 -119.160 1.000 23.096 129 VAL F C 1
ATOM 16666 O O . VAL F 1 129 ? -5.415 -11.608 -119.086 1.000 22.106 129 VAL F O 1
ATOM 16679 N N . ASP F 1 130 ? -4.096 -13.476 -119.164 1.000 24.210 130 ASP F N 1
ATOM 16680 C CA . ASP F 1 130 ? -2.831 -12.753 -119.116 1.000 26.655 130 ASP F CA 1
ATOM 16681 C C . ASP F 1 130 ? -2.345 -12.464 -120.539 1.000 22.968 130 ASP F C 1
ATOM 16682 O O . ASP F 1 130 ? -2.995 -12.809 -121.535 1.000 25.932 130 ASP F O 1
ATOM 16691 N N . LYS F 1 131 ? -1.196 -11.788 -120.631 1.000 26.820 131 LYS F N 1
ATOM 16692 C CA . LYS F 1 131 ? -0.638 -11.313 -121.880 1.000 29.972 131 LYS F CA 1
ATOM 16693 C C . LYS F 1 131 ? -0.256 -12.461 -122.824 1.000 39.134 131 LYS F C 1
ATOM 16694 O O . LYS F 1 131 ? -0.097 -12.244 -124.021 1.000 42.412 131 LYS F O 1
ATOM 16713 N N . ASP F 1 132 ? -0.056 -13.664 -122.276 1.000 36.592 132 ASP F N 1
ATOM 16714 C CA . ASP F 1 132 ? 0.320 -14.827 -123.062 1.000 39.345 132 ASP F CA 1
ATOM 16715 C C . ASP F 1 132 ? -0.896 -15.676 -123.421 1.000 35.695 132 ASP F C 1
ATOM 16716 O O . ASP F 1 132 ? -0.742 -16.718 -124.014 1.000 37.825 132 ASP F O 1
ATOM 16725 N N . GLY F 1 133 ? -2.109 -15.253 -123.051 1.000 34.005 133 GLY F N 1
ATOM 16726 C CA . GLY F 1 133 ? -3.328 -15.986 -123.394 1.000 29.713 133 GLY F CA 1
ATOM 16727 C C . GLY F 1 133 ? -3.750 -17.013 -122.343 1.000 26.601 133 GLY F C 1
ATOM 16728 O O . GLY F 1 133 ? -4.721 -17.746 -122.560 1.000 29.778 133 GLY F O 1
ATOM 16732 N N . LYS F 1 134 ? -3.029 -17.091 -121.216 1.000 26.567 134 LYS F N 1
ATOM 16733 C CA . LYS F 1 134 ? -3.345 -18.050 -120.158 1.000 31.528 134 LYS F CA 1
ATOM 16734 C C . LYS F 1 134 ? -4.419 -17.465 -119.227 1.000 32.757 134 LYS F C 1
ATOM 16735 O O . LYS F 1 134 ? -4.394 -16.299 -118.865 1.000 30.583 134 LYS F O 1
ATOM 16754 N N . LEU F 1 135 ? -5.353 -18.322 -118.815 1.000 27.951 135 LEU F N 1
ATOM 16755 C CA . LEU F 1 135 ? -6.438 -17.954 -117.928 1.000 25.451 135 LEU F CA 1
ATOM 16756 C C . LEU F 1 135 ? -6.027 -18.156 -116.474 1.000 21.561 135 LEU F C 1
ATOM 16757 O O . LEU F 1 135 ? -5.293 -19.094 -116.148 1.000 24.048 135 LEU F O 1
ATOM 16773 N N . HIS F 1 136 ? -6.617 -17.301 -115.613 1.000 26.851 136 HIS F N 1
ATOM 16774 C CA . HIS F 1 136 ? -6.364 -17.298 -114.184 1.000 24.463 136 HIS F CA 1
ATOM 16775 C C . HIS F 1 136 ? -7.651 -16.982 -113.429 1.000 22.756 136 HIS F C 1
ATOM 16776 O O . HIS F 1 136 ? -8.442 -16.133 -113.836 1.000 24.777 136 HIS F O 1
ATOM 16789 N N . ILE F 1 137 ? -7.802 -17.653 -112.285 1.000 22.487 137 ILE F N 1
ATOM 16790 C CA . ILE F 1 137 ? -8.776 -17.292 -111.274 1.000 20.855 137 ILE F CA 1
ATOM 16791 C C . ILE F 1 137 ? -8.039 -16.523 -110.191 1.000 23.878 137 ILE F C 1
ATOM 16792 O O . ILE F 1 137 ? -7.037 -17.018 -109.648 1.000 25.115 137 ILE F O 1
ATOM 16808 N N . THR F 1 138 ? -8.572 -15.334 -109.861 1.000 23.659 138 THR F N 1
ATOM 16809 C CA . THR F 1 138 ? -8.053 -14.546 -108.750 1.000 20.844 138 THR F CA 1
ATOM 16810 C C . THR F 1 138 ? -9.194 -14.178 -107.801 1.000 21.150 138 THR F C 1
ATOM 16811 O O . THR F 1 138 ? -10.354 -14.085 -108.195 1.000 20.638 138 THR F O 1
ATOM 16821 N N . LYS F 1 139 ? -8.813 -14.032 -106.530 1.000 20.875 139 LYS F N 1
ATOM 16822 C CA . LYS F 1 139 ? -9.639 -13.442 -105.496 1.000 22.090 139 LYS F CA 1
ATOM 16823 C C . LYS F 1 139 ? -9.188 -11.987 -105.309 1.000 20.753 139 LYS F C 1
ATOM 16824 O O . LYS F 1 139 ? -8.075 -11.734 -104.852 1.000 23.622 139 LYS F O 1
ATOM 16843 N N . GLU F 1 140 ? -10.053 -11.057 -105.688 1.000 18.795 140 GLU F N 1
ATOM 16844 C CA . GLU F 1 140 ? -9.735 -9.650 -105.622 1.000 19.183 140 GLU F CA 1
ATOM 16845 C C . GLU F 1 140 ? -10.409 -9.074 -104.376 1.000 16.886 140 GLU F C 1
ATOM 16846 O O . GLU F 1 140 ? -11.641 -9.081 -104.274 1.000 20.053 140 GLU F O 1
ATOM 16858 N N . PRO F 1 141 ? -9.636 -8.560 -103.383 1.000 18.408 141 PRO F N 1
ATOM 16859 C CA . PRO F 1 141 ? -10.256 -8.022 -102.168 1.000 17.685 141 PRO F CA 1
ATOM 16860 C C . PRO F 1 141 ? -10.963 -6.686 -102.439 1.000 16.769 141 PRO F C 1
ATOM 16861 O O . PRO F 1 141 ? -10.487 -5.894 -103.252 1.000 19.182 141 PRO F O 1
ATOM 16872 N N . ASN F 1 142 ? -12.105 -6.488 -101.782 1.000 14.579 142 ASN F N 1
ATOM 16873 C CA . ASN F 1 142 ? -12.814 -5.215 -101.743 1.000 17.305 142 ASN F CA 1
ATOM 16874 C C . ASN F 1 142 ? -13.120 -4.759 -103.173 1.000 13.761 142 ASN F C 1
ATOM 16875 O O . ASN F 1 142 ? -13.862 -5.468 -103.871 1.000 15.284 142 ASN F O 1
ATOM 16884 N N . GLY F 1 143 ? -12.542 -3.618 -103.608 1.000 15.751 143 GLY F N 1
ATOM 16885 C CA . GLY F 1 143 ? -12.869 -3.043 -104.915 1.000 16.291 143 GLY F CA 1
ATOM 16886 C C . GLY F 1 143 ? -11.847 -3.355 -105.993 1.000 14.500 143 GLY F C 1
ATOM 16887 O O . GLY F 1 143 ? -11.952 -2.846 -107.118 1.000 17.075 143 GLY F O 1
ATOM 16891 N N . SER F 1 144 ? -10.859 -4.210 -105.679 1.000 17.361 144 SER F N 1
ATOM 16892 C CA . SER F 1 144 ? -9.826 -4.538 -106.634 1.000 17.084 144 SER F CA 1
ATOM 16893 C C . SER F 1 144 ? -10.414 -5.268 -107.860 1.000 15.384 144 SER F C 1
ATOM 16894 O O . SER F 1 144 ? -11.471 -5.905 -107.823 1.000 16.530 144 SER F O 1
ATOM 16901 N N . ASN F 1 145 ? -9.704 -5.099 -108.986 1.000 18.346 145 ASN F N 1
ATOM 16902 C CA . ASN F 1 145 ? -10.063 -5.696 -110.262 1.000 15.207 145 ASN F CA 1
ATOM 16903 C C . ASN F 1 145 ? -8.756 -6.129 -110.928 1.000 18.356 145 ASN F C 1
ATOM 16904 O O . ASN F 1 145 ? -7.710 -5.470 -110.743 1.000 17.840 145 ASN F O 1
ATOM 16913 N N . PRO F 1 146 ? -8.763 -7.249 -111.691 1.000 16.363 146 PRO F N 1
ATOM 16914 C CA . PRO F 1 146 ? -7.517 -7.764 -112.272 1.000 16.906 146 PRO F CA 1
ATOM 16915 C C . PRO F 1 146 ? -6.756 -6.824 -113.202 1.000 19.140 146 PRO F C 1
ATOM 16916 O O . PRO F 1 146 ? -5.570 -7.057 -113.467 1.000 20.497 146 PRO F O 1
ATOM 16927 N N . VAL F 1 147 ? -7.437 -5.785 -113.731 1.000 20.629 147 VAL F N 1
ATOM 16928 C CA . VAL F 1 147 ? -6.780 -4.821 -114.607 1.000 18.266 147 VAL F CA 1
ATOM 16929 C C . VAL F 1 147 ? -5.547 -4.231 -113.931 1.000 22.607 147 VAL F C 1
ATOM 16930 O O . VAL F 1 147 ? -4.558 -3.908 -114.631 1.000 22.279 147 VAL F O 1
ATOM 16943 N N . ARG F 1 148 ? -5.587 -4.078 -112.594 1.000 19.246 148 ARG F N 1
ATOM 16944 C CA . ARG F 1 148 ? -4.450 -3.463 -111.940 1.000 18.758 148 ARG F CA 1
ATOM 16945 C C . ARG F 1 148 ? -3.168 -4.291 -112.180 1.000 24.044 148 ARG F C 1
ATOM 16946 O O . ARG F 1 148 ? -2.062 -3.742 -112.352 1.000 23.622 148 ARG F O 1
ATOM 16965 N N . ALA F 1 149 ? -3.310 -5.620 -112.194 1.000 22.308 149 ALA F N 1
ATOM 16966 C CA . ALA F 1 149 ? -2.191 -6.545 -112.324 1.000 22.746 149 ALA F CA 1
ATOM 16967 C C . ALA F 1 149 ? -1.860 -6.847 -113.800 1.000 23.464 149 ALA F C 1
ATOM 16968 O O . ALA F 1 149 ? -1.040 -7.715 -114.080 1.000 27.763 149 ALA F O 1
ATOM 16975 N N . GLY F 1 150 ? -2.503 -6.141 -114.741 1.000 23.936 150 GLY F N 1
ATOM 16976 C CA . GLY F 1 150 ? -2.280 -6.320 -116.167 1.000 23.472 150 GLY F CA 1
ATOM 16977 C C . GLY F 1 150 ? -3.021 -7.528 -116.747 1.000 24.121 150 GLY F C 1
ATOM 16978 O O . GLY F 1 150 ? -2.699 -7.968 -117.850 1.000 29.485 150 GLY F O 1
ATOM 16982 N N . LEU F 1 151 ? -4.014 -8.053 -116.007 1.000 24.690 151 LEU F N 1
ATOM 16983 C CA . LEU F 1 151 ? -4.873 -9.108 -116.504 1.000 22.246 151 LEU F CA 1
ATOM 16984 C C . LEU F 1 151 ? -6.121 -8.490 -117.134 1.000 25.306 151 LEU F C 1
ATOM 16985 O O . LEU F 1 151 ? -6.530 -7.386 -116.769 1.000 23.675 151 LEU F O 1
ATOM 17001 N N . LYS F 1 152 ? -6.716 -9.206 -118.088 1.000 20.095 152 LYS F N 1
ATOM 17002 C CA . LYS F 1 152 ? -7.920 -8.745 -118.758 1.000 17.902 152 LYS F CA 1
ATOM 17003 C C . LYS F 1 152 ? -9.116 -9.504 -118.178 1.000 18.265 152 LYS F C 1
ATOM 17004 O O . LYS F 1 152 ? -9.216 -10.723 -118.350 1.000 20.974 152 LYS F O 1
ATOM 17023 N N . PRO F 1 153 ? -10.049 -8.827 -117.477 1.000 17.608 153 PRO F N 1
ATOM 17024 C CA . PRO F 1 153 ? -11.130 -9.523 -116.779 1.000 19.706 153 PRO F CA 1
ATOM 17025 C C . PRO F 1 153 ? -12.240 -10.016 -117.710 1.000 20.837 153 PRO F C 1
ATOM 17026 O O . PRO F 1 153 ? -12.687 -9.291 -118.597 1.000 21.416 153 PRO F O 1
ATOM 17037 N N . LEU F 1 154 ? -12.641 -11.286 -117.498 1.000 19.667 154 LEU F N 1
ATOM 17038 C CA . LEU F 1 154 ? -13.600 -11.969 -118.364 1.000 18.104 154 LEU F CA 1
ATOM 17039 C C . LEU F 1 154 ? -14.922 -12.217 -117.639 1.000 16.338 154 LEU F C 1
ATOM 17040 O O . LEU F 1 154 ? -15.976 -11.908 -118.174 1.000 19.202 154 LEU F O 1
ATOM 17056 N N . LEU F 1 155 ? -14.859 -12.815 -116.435 1.000 17.988 155 LEU F N 1
ATOM 17057 C CA . LEU F 1 155 ? -16.069 -13.208 -115.714 1.000 17.885 155 LEU F CA 1
ATOM 17058 C C . LEU F 1 155 ? -15.861 -12.924 -114.232 1.000 16.613 155 LEU F C 1
ATOM 17059 O O . LEU F 1 155 ? -14.890 -13.411 -113.678 1.000 19.925 155 LEU F O 1
ATOM 17075 N N . GLY F 1 156 ? -16.769 -12.136 -113.633 1.000 19.380 156 GLY F N 1
ATOM 17076 C CA . GLY F 1 156 ? -16.610 -11.719 -112.237 1.000 17.497 156 GLY F CA 1
ATOM 17077 C C . GLY F 1 156 ? -17.838 -12.038 -111.391 1.000 15.943 156 GLY F C 1
ATOM 17078 O O . GLY F 1 156 ? -18.978 -11.712 -111.780 1.000 19.292 156 GLY F O 1
ATOM 17082 N N . PHE F 1 157 ? -17.616 -12.724 -110.269 1.000 17.112 157 PHE F N 1
ATOM 17083 C CA . PHE F 1 157 ? -18.679 -12.939 -109.284 1.000 18.562 157 PHE F CA 1
ATOM 17084 C C . PHE F 1 157 ? -18.427 -12.050 -108.071 1.000 17.215 157 PHE F C 1
ATOM 17085 O O . PHE F 1 157 ? -17.371 -12.105 -107.428 1.000 16.245 157 PHE F O 1
ATOM 17102 N N . ASP F 1 158 ? -19.409 -11.206 -107.787 1.000 17.218 158 ASP F N 1
ATOM 17103 C CA . ASP F 1 158 ? -19.402 -10.291 -106.650 1.000 15.857 158 ASP F CA 1
ATOM 17104 C C . ASP F 1 158 ? -19.783 -11.061 -105.401 1.000 16.674 158 ASP F C 1
ATOM 17105 O O . ASP F 1 158 ? -20.894 -11.591 -105.349 1.000 15.819 158 ASP F O 1
ATOM 17114 N N . VAL F 1 159 ? -18.863 -11.132 -104.423 1.000 16.339 159 VAL F N 1
ATOM 17115 C CA . VAL F 1 159 ? -19.168 -11.811 -103.170 1.000 16.948 159 VAL F CA 1
ATOM 17116 C C . VAL F 1 159 ? -19.175 -10.848 -101.983 1.000 15.762 159 VAL F C 1
ATOM 17117 O O . VAL F 1 159 ? -19.223 -11.293 -100.833 1.000 15.072 159 VAL F O 1
ATOM 17130 N N . TRP F 1 160 ? -19.217 -9.515 -102.255 1.000 15.975 160 TRP F N 1
ATOM 17131 C CA . TRP F 1 160 ? -19.714 -8.596 -101.251 1.000 14.019 160 TRP F CA 1
ATOM 17132 C C . TRP F 1 160 ? -21.107 -9.072 -100.815 1.000 12.650 160 TRP F C 1
ATOM 17133 O O . TRP F 1 160 ? -21.926 -9.471 -101.658 1.000 16.222 160 TRP F O 1
ATOM 17154 N N . GLU F 1 161 ? -21.385 -8.961 -99.522 1.000 12.052 161 GLU F N 1
ATOM 17155 C CA . GLU F 1 161 ? -22.679 -9.448 -99.026 1.000 13.224 161 GLU F CA 1
ATOM 17156 C C . GLU F 1 161 ? -23.880 -8.770 -99.697 1.000 15.128 161 GLU F C 1
ATOM 17157 O O . GLU F 1 161 ? -24.896 -9.420 -99.902 1.000 14.801 161 GLU F O 1
ATOM 17169 N N . HIS F 1 162 ? -23.761 -7.480 -100.075 1.000 15.726 162 HIS F N 1
ATOM 17170 C CA . HIS F 1 162 ? -24.877 -6.804 -100.718 1.000 15.025 162 HIS F CA 1
ATOM 17171 C C . HIS F 1 162 ? -25.323 -7.495 -102.009 1.000 14.845 162 HIS F C 1
ATOM 17172 O O . HIS F 1 162 ? -26.461 -7.296 -102.422 1.000 17.740 162 HIS F O 1
ATOM 17185 N N . ALA F 1 163 ? -24.449 -8.296 -102.646 1.000 16.807 163 ALA F N 1
ATOM 17186 C CA . ALA F 1 163 ? -24.782 -8.938 -103.921 1.000 13.161 163 ALA F CA 1
ATOM 17187 C C . ALA F 1 163 ? -25.839 -10.022 -103.745 1.000 14.323 163 ALA F C 1
ATO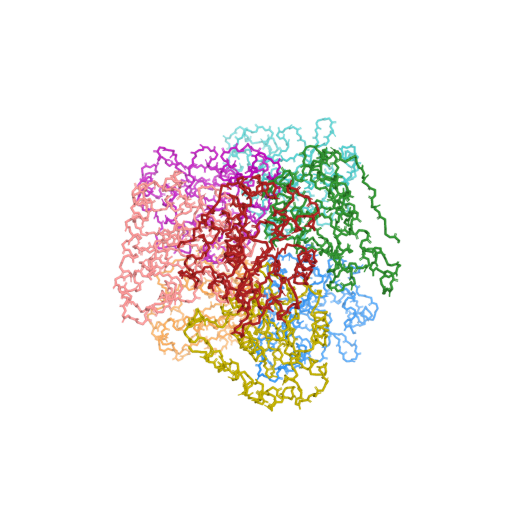M 17188 O O . ALA F 1 163 ? -26.516 -10.357 -104.713 1.000 16.255 163 ALA F O 1
ATOM 17195 N N . TYR F 1 164 ? -25.955 -10.583 -102.535 1.000 14.702 164 TYR F N 1
ATOM 17196 C CA . TYR F 1 164 ? -26.807 -11.744 -102.298 1.000 15.982 164 TYR F CA 1
ATOM 17197 C C . TYR F 1 164 ? -27.592 -11.718 -100.988 1.000 15.194 164 TYR F C 1
ATOM 17198 O O . TYR F 1 164 ? -28.491 -12.542 -100.824 1.000 17.396 164 TYR F O 1
ATOM 17215 N N . TYR F 1 165 ? -27.307 -10.806 -100.062 1.000 14.552 165 TYR F N 1
ATOM 17216 C CA . TYR F 1 165 ? -27.823 -10.919 -98.701 1.000 16.349 165 TYR F CA 1
ATOM 17217 C C . TYR F 1 165 ? -29.367 -10.819 -98.659 1.000 16.397 165 TYR F C 1
ATOM 17218 O O . TYR F 1 165 ? -30.001 -11.477 -97.839 1.000 16.473 165 TYR F O 1
ATOM 17235 N N . LEU F 1 166 ? -29.983 -10.020 -99.554 1.000 16.399 166 LEU F N 1
ATOM 17236 C CA . LEU F 1 166 ? -31.437 -9.882 -99.492 1.000 16.216 166 LEU F CA 1
ATOM 17237 C C . LEU F 1 166 ? -32.141 -11.178 -99.897 1.000 15.528 166 LEU F C 1
ATOM 17238 O O . LEU F 1 166 ? -33.291 -11.404 -99.475 1.000 19.875 166 LEU F O 1
ATOM 17254 N N . ASP F 1 167 ? -31.475 -11.977 -100.746 1.000 16.374 167 ASP F N 1
ATOM 17255 C CA . ASP F 1 167 ? -32.072 -13.150 -101.387 1.000 19.879 167 ASP F CA 1
ATOM 17256 C C . ASP F 1 167 ? -31.643 -14.441 -100.661 1.000 20.235 167 ASP F C 1
ATOM 17257 O O . ASP F 1 167 ? -32.432 -15.383 -100.564 1.000 21.714 167 ASP F O 1
ATOM 17266 N N . TYR F 1 168 ? -30.385 -14.496 -100.154 1.000 17.765 168 TYR F N 1
ATOM 17267 C CA . TYR F 1 168 ? -29.786 -15.741 -99.648 1.000 17.142 168 TYR F CA 1
ATOM 17268 C C . TYR F 1 168 ? -29.203 -15.575 -98.234 1.000 20.385 168 TYR F C 1
ATOM 17269 O O . TYR F 1 168 ? -28.739 -16.546 -97.628 1.000 20.158 168 TYR F O 1
ATOM 17286 N N . GLN F 1 169 ? -29.212 -14.345 -97.691 1.000 17.929 169 GLN F N 1
ATOM 17287 C CA . GLN F 1 169 ? -28.597 -14.055 -96.398 1.000 19.390 169 GLN F CA 1
ATOM 17288 C C . GLN F 1 169 ? -27.167 -14.632 -96.383 1.000 18.194 169 GLN F C 1
ATOM 17289 O O . GLN F 1 169 ? -26.377 -14.346 -97.270 1.000 17.499 169 GLN F O 1
ATOM 17301 N N . ASN F 1 170 ? -26.823 -15.415 -95.366 1.000 16.284 170 ASN F N 1
ATOM 17302 C CA . ASN F 1 170 ? -25.477 -15.942 -95.144 1.000 15.316 170 ASN F CA 1
ATOM 17303 C C . ASN F 1 170 ? -25.083 -17.031 -96.158 1.000 18.160 170 ASN F C 1
ATOM 17304 O O . ASN F 1 170 ? -23.914 -17.429 -96.162 1.000 20.316 170 ASN F O 1
ATOM 17313 N N . ARG F 1 171 ? -26.041 -17.549 -96.961 1.000 19.008 171 ARG F N 1
ATOM 17314 C CA . ARG F 1 171 ? -25.802 -18.712 -97.808 1.000 18.674 171 ARG F CA 1
ATOM 17315 C C . ARG F 1 171 ? -25.191 -18.313 -99.156 1.000 16.686 171 ARG F C 1
ATOM 17316 O O . ARG F 1 171 ? -25.808 -18.442 -100.240 1.000 18.813 171 ARG F O 1
ATOM 17335 N N . ARG F 1 172 ? -23.932 -17.836 -99.077 1.000 19.332 172 ARG F N 1
ATOM 17336 C CA . ARG F 1 172 ? -23.226 -17.373 -100.261 1.000 18.288 172 ARG F CA 1
ATOM 17337 C C . ARG F 1 172 ? -23.157 -18.468 -101.325 1.000 19.648 172 ARG F C 1
ATOM 17338 O O . ARG F 1 172 ? -23.377 -18.194 -102.519 1.000 18.352 172 ARG F O 1
ATOM 17357 N N . ALA F 1 173 ? -22.819 -19.706 -100.915 1.000 19.592 173 ALA F N 1
ATOM 17358 C CA . ALA F 1 173 ? -22.655 -20.781 -101.893 1.000 22.671 173 ALA F CA 1
ATOM 17359 C C . ALA F 1 173 ? -23.946 -21.037 -102.682 1.000 18.963 173 ALA F C 1
ATOM 17360 O O . ALA F 1 173 ? -23.883 -21.310 -103.889 1.000 21.083 173 ALA F O 1
ATOM 17367 N N . ASP F 1 174 ? -25.103 -20.979 -102.016 1.000 17.579 174 ASP F N 1
ATOM 17368 C CA . ASP F 1 174 ? -26.381 -21.201 -102.673 1.000 15.917 174 ASP F CA 1
ATOM 17369 C C . ASP F 1 174 ? -26.628 -20.124 -103.729 1.000 19.810 174 ASP F C 1
ATOM 17370 O O . ASP F 1 174 ? -27.163 -20.427 -104.801 1.000 21.346 174 ASP F O 1
ATOM 17379 N N . HIS F 1 175 ? -26.241 -18.873 -103.436 1.000 17.823 175 HIS F N 1
ATOM 17380 C CA . HIS F 1 175 ? -26.337 -17.801 -104.422 1.000 17.843 175 HIS F CA 1
ATOM 17381 C C . HIS F 1 175 ? -25.421 -18.089 -105.624 1.000 16.553 175 HIS F C 1
ATOM 17382 O O . HIS F 1 175 ? -25.836 -17.998 -106.785 1.000 17.878 175 HIS F O 1
ATOM 17395 N N . VAL F 1 176 ? -24.124 -18.384 -105.341 1.000 21.287 176 VAL F N 1
ATOM 17396 C CA . VAL F 1 176 ? -23.126 -18.552 -106.384 1.000 21.801 176 VAL F CA 1
ATOM 17397 C C . VAL F 1 176 ? -23.538 -19.666 -107.352 1.000 20.716 176 VAL F C 1
ATOM 17398 O O . VAL F 1 176 ? -23.350 -19.557 -108.578 1.000 22.326 176 VAL F O 1
ATOM 17411 N N . ASN F 1 177 ? -24.118 -20.746 -106.815 1.000 23.247 177 ASN F N 1
ATOM 17412 C CA . ASN F 1 177 ? -24.563 -21.867 -107.634 1.000 27.142 177 ASN F CA 1
ATOM 17413 C C . ASN F 1 177 ? -25.574 -21.450 -108.709 1.000 27.973 177 ASN F C 1
ATOM 17414 O O . ASN F 1 177 ? -25.614 -22.070 -109.767 1.000 26.942 177 ASN F O 1
ATOM 17423 N N . LYS F 1 178 ? -26.409 -20.435 -108.414 1.000 22.371 178 LYS F N 1
ATOM 17424 C CA . LYS F 1 178 ? -27.487 -20.018 -109.294 1.000 24.435 178 LYS F CA 1
ATOM 17425 C C . LYS F 1 178 ? -26.976 -19.082 -110.401 1.000 19.849 178 LYS F C 1
ATOM 17426 O O . LYS F 1 178 ? -27.626 -18.948 -111.440 1.000 24.586 178 LYS F O 1
ATOM 17445 N N . LEU F 1 179 ? -25.802 -18.445 -110.220 1.000 21.817 179 LEU F N 1
ATOM 17446 C CA . LEU F 1 179 ? -25.324 -17.457 -111.183 1.000 22.847 179 LEU F CA 1
ATOM 17447 C C . LEU F 1 179 ? -25.032 -18.087 -112.544 1.000 20.598 179 LEU F C 1
ATOM 17448 O O . LEU F 1 179 ? -25.204 -17.426 -113.571 1.000 20.294 179 LEU F O 1
ATOM 17464 N N . TRP F 1 180 ? -24.627 -19.355 -112.581 1.000 22.484 180 TRP F N 1
ATOM 17465 C CA . TRP F 1 180 ? -24.227 -19.995 -113.837 1.000 23.189 180 TRP F CA 1
ATOM 17466 C C . TRP F 1 180 ? -25.354 -19.975 -114.873 1.000 23.660 180 TRP F C 1
ATOM 17467 O O . TRP F 1 180 ? -25.063 -19.798 -116.077 1.000 26.136 180 TRP F O 1
ATOM 17488 N N . GLU F 1 181 ? -26.607 -20.052 -114.399 1.000 24.038 181 GLU F N 1
ATOM 17489 C CA . GLU F 1 181 ? -27.778 -20.107 -115.267 1.000 26.027 181 GLU F CA 1
ATOM 17490 C C . GLU F 1 181 ? -28.058 -18.792 -116.012 1.000 27.918 181 GLU F C 1
ATOM 17491 O O . GLU F 1 181 ? -28.856 -18.793 -116.940 1.000 23.782 181 GLU F O 1
ATOM 17503 N N . ILE F 1 182 ? -27.476 -17.653 -115.574 1.000 23.443 182 ILE F N 1
ATOM 17504 C CA . ILE F 1 182 ? -27.776 -16.359 -116.190 1.000 22.770 182 ILE F CA 1
ATOM 17505 C C . ILE F 1 182 ? -26.530 -15.744 -116.841 1.000 21.522 182 ILE F C 1
ATOM 17506 O O . ILE F 1 182 ? -26.603 -14.618 -117.301 1.000 24.423 182 ILE F O 1
ATOM 17522 N N . ILE F 1 183 ? -25.400 -16.465 -116.913 1.000 25.612 183 ILE F N 1
ATOM 17523 C CA . ILE F 1 183 ? -24.236 -15.931 -117.614 1.000 26.278 183 ILE F CA 1
ATOM 17524 C C . ILE F 1 183 ? -24.491 -15.910 -119.128 1.000 25.725 183 ILE F C 1
ATOM 17525 O O . ILE F 1 183 ? -24.846 -16.909 -119.740 1.000 27.800 183 ILE F O 1
ATOM 17541 N N . ASP F 1 184 ? -24.285 -14.719 -119.717 1.000 20.872 184 ASP F N 1
ATOM 17542 C CA . ASP F 1 184 ? -24.322 -14.507 -121.164 1.000 23.591 184 ASP F CA 1
ATOM 17543 C C . ASP F 1 184 ? -22.907 -14.731 -121.712 1.000 24.022 184 ASP F C 1
ATOM 17544 O O . ASP F 1 184 ? -22.060 -13.820 -121.726 1.000 23.439 184 ASP F O 1
ATOM 17553 N N . TRP F 1 185 ? -22.647 -15.974 -122.141 1.000 21.977 185 TRP F N 1
ATOM 17554 C CA . TRP F 1 185 ? -21.309 -16.343 -122.593 1.000 25.181 185 TRP F CA 1
ATOM 17555 C C . TRP F 1 185 ? -20.934 -15.630 -123.901 1.000 24.511 185 TRP F C 1
ATOM 17556 O O . TRP F 1 185 ? -19.746 -15.493 -124.209 1.000 29.140 185 TRP F O 1
ATOM 17577 N N . ASP F 1 186 ? -21.920 -15.173 -124.684 1.000 27.231 186 ASP F N 1
ATOM 17578 C CA . ASP F 1 186 ? -21.618 -14.377 -125.874 1.000 30.390 186 ASP F CA 1
ATOM 17579 C C . ASP F 1 186 ? -20.873 -13.096 -125.479 1.000 29.851 186 ASP F C 1
ATOM 17580 O O . ASP F 1 186 ? -19.928 -12.687 -126.122 1.000 30.871 186 ASP F O 1
ATOM 17589 N N . VAL F 1 187 ? -21.315 -12.460 -124.391 1.000 25.727 187 VAL F N 1
ATOM 17590 C CA . VAL F 1 187 ? -20.662 -11.252 -123.887 1.000 25.231 187 VAL F CA 1
ATOM 17591 C C . VAL F 1 187 ? -19.278 -11.600 -123.332 1.000 21.259 187 VAL F C 1
ATOM 17592 O O . VAL F 1 187 ? -18.293 -10.909 -123.621 1.000 26.398 187 VAL F O 1
ATOM 17605 N N . VAL F 1 188 ? -19.194 -12.668 -122.524 1.000 24.244 188 VAL F N 1
ATOM 17606 C CA . VAL F 1 188 ? -17.932 -13.027 -121.886 1.000 25.395 188 VAL F CA 1
ATOM 17607 C C . VAL F 1 188 ? -16.872 -13.398 -122.936 1.000 25.356 188 VAL F C 1
ATOM 17608 O O . VAL F 1 188 ? -15.719 -12.994 -122.852 1.000 25.367 188 VAL F O 1
ATOM 17621 N N . GLU F 1 189 ? -17.257 -14.182 -123.939 1.000 26.178 189 GLU F N 1
ATOM 17622 C CA . GLU F 1 189 ? -16.367 -14.555 -125.032 1.000 29.296 189 GLU F CA 1
ATOM 17623 C C . GLU F 1 189 ? -15.745 -13.331 -125.699 1.000 25.395 189 GLU F C 1
ATOM 17624 O O . GLU F 1 189 ? -14.568 -13.392 -126.085 1.000 22.469 189 GLU F O 1
ATOM 17636 N N . LYS F 1 190 ? -16.523 -12.251 -125.866 1.000 29.490 190 LYS F N 1
ATOM 17637 C CA . LYS F 1 190 ? -16.048 -11.067 -126.567 1.000 24.567 190 LYS F CA 1
ATOM 17638 C C . LYS F 1 190 ? -15.063 -10.241 -125.733 1.000 26.986 190 LYS F C 1
ATOM 17639 O O . LYS F 1 190 ? -14.402 -9.346 -126.291 1.000 28.177 190 LYS F O 1
ATOM 17658 N N . ARG F 1 191 ? -14.884 -10.592 -124.450 1.000 23.963 191 ARG F N 1
ATOM 17659 C CA . ARG F 1 191 ? -13.897 -9.947 -123.618 1.000 20.927 191 ARG F CA 1
ATOM 17660 C C . ARG F 1 191 ? -12.494 -10.528 -123.774 1.000 20.790 191 ARG F C 1
ATOM 17661 O O . ARG F 1 191 ? -11.509 -9.902 -123.323 1.000 26.146 191 ARG F O 1
ATOM 17680 N N . LEU F 1 192 ? -12.392 -11.733 -124.361 1.000 23.009 192 LEU F N 1
ATOM 17681 C CA . LEU F 1 192 ? -11.114 -12.417 -124.474 1.000 22.247 192 LEU F CA 1
ATOM 17682 C C . LEU F 1 192 ? -10.167 -11.613 -125.373 1.000 24.093 192 LEU F C 1
ATOM 17683 O O . LEU F 1 192 ? -10.655 -11.060 -126.376 1.000 28.057 192 LEU F O 1
ATOM 17700 N N . MET G 1 1 ? -44.775 -34.925 -43.710 1.000 53.488 1 MET G N 1
ATOM 17701 C CA . MET G 1 1 ? -45.796 -35.987 -43.882 1.000 37.554 1 MET G CA 1
ATOM 17702 C C . MET G 1 1 ? -46.164 -36.094 -45.363 1.000 33.874 1 MET G C 1
ATOM 17703 O O . MET G 1 1 ? -46.469 -35.119 -46.050 1.000 39.986 1 MET G O 1
ATOM 17719 N N . TYR G 1 2 ? -46.190 -37.326 -45.832 1.000 23.433 2 TYR G N 1
ATOM 17720 C CA . TYR G 1 2 ? -46.524 -37.681 -47.211 1.000 22.561 2 TYR G CA 1
ATOM 17721 C C . TYR G 1 2 ? -48.052 -37.736 -47.319 1.000 18.622 2 TYR G C 1
ATOM 17722 O O . TYR G 1 2 ? -48.738 -38.350 -46.503 1.000 27.289 2 TYR G O 1
ATOM 17739 N N . GLU G 1 3 ? -48.538 -37.099 -48.381 1.000 27.985 3 GLU G N 1
ATOM 17740 C CA . GLU G 1 3 ? -49.967 -36.987 -48.635 1.000 32.318 3 GLU G CA 1
ATOM 17741 C C . GLU G 1 3 ? -50.312 -37.766 -49.901 1.000 25.576 3 GLU G C 1
ATOM 17742 O O . GLU G 1 3 ? -49.476 -37.930 -50.801 1.000 25.730 3 GLU G O 1
ATOM 17754 N N . MET G 1 4 ? -51.574 -38.197 -49.965 1.000 20.755 4 MET G N 1
ATOM 17755 C CA . MET G 1 4 ? -52.133 -38.752 -51.177 1.000 22.662 4 MET G CA 1
ATOM 17756 C C . MET G 1 4 ? -52.157 -37.676 -52.254 1.000 22.038 4 MET G C 1
ATOM 17757 O O . MET G 1 4 ? -52.586 -36.536 -51.994 1.000 25.339 4 MET G O 1
ATOM 17771 N N . PRO G 1 5 ? -51.744 -37.992 -53.498 1.000 23.703 5 PRO G N 1
ATOM 17772 C CA . PRO G 1 5 ? -51.875 -37.040 -54.587 1.000 22.080 5 PRO G CA 1
ATOM 17773 C C . PRO G 1 5 ? -53.344 -36.967 -55.011 1.000 25.798 5 PRO G C 1
ATOM 17774 O O . PRO G 1 5 ? -54.046 -37.974 -55.080 1.000 27.546 5 PRO G O 1
ATOM 17785 N N . LYS G 1 6 ? -53.802 -35.762 -55.287 1.000 26.293 6 LYS G N 1
ATOM 17786 C CA . LYS G 1 6 ? -55.162 -35.516 -55.738 1.000 26.535 6 LYS G CA 1
ATOM 17787 C C . LYS G 1 6 ? -55.214 -35.917 -57.204 1.000 26.212 6 LYS G C 1
ATOM 17788 O O . LYS G 1 6 ? -54.376 -35.497 -58.013 1.000 28.976 6 LYS G O 1
ATOM 17807 N N . LEU G 1 7 ? -56.195 -36.765 -57.541 1.000 28.190 7 LEU G N 1
ATOM 17808 C CA . LEU G 1 7 ? -56.456 -37.154 -58.922 1.000 28.357 7 LEU G CA 1
ATOM 17809 C C . LEU G 1 7 ? -57.044 -35.947 -59.650 1.000 25.411 7 LEU G C 1
ATOM 17810 O O . LEU G 1 7 ? -57.949 -35.245 -59.135 1.000 28.999 7 LEU G O 1
ATOM 17826 N N . PRO G 1 8 ? -56.614 -35.690 -60.900 1.000 29.258 8 PRO G N 1
ATOM 17827 C CA . PRO G 1 8 ? -57.219 -34.657 -61.755 1.000 35.281 8 PRO G CA 1
ATOM 17828 C C . PRO G 1 8 ? -58.554 -35.034 -62.413 1.000 33.873 8 PRO G C 1
ATOM 17829 O O . PRO G 1 8 ? -59.061 -34.298 -63.248 1.000 46.398 8 PRO G O 1
ATOM 17840 N N . TYR G 1 9 ? -59.131 -36.157 -62.008 1.000 26.377 9 TYR G N 1
ATOM 17841 C CA . TYR G 1 9 ? -60.401 -36.655 -62.519 1.000 24.602 9 TYR G CA 1
ATOM 17842 C C . TYR G 1 9 ? -61.118 -37.392 -61.382 1.000 25.380 9 TYR G C 1
ATOM 17843 O O . TYR G 1 9 ? -60.509 -37.800 -60.383 1.000 25.617 9 TYR G O 1
ATOM 17860 N N . ALA G 1 10 ? -62.428 -37.549 -61.547 1.000 21.430 10 ALA G N 1
ATOM 17861 C CA . ALA G 1 10 ? -63.262 -38.330 -60.636 1.000 23.240 10 ALA G CA 1
ATOM 17862 C C . ALA G 1 10 ? -62.883 -39.803 -60.750 1.000 21.486 10 ALA G C 1
ATOM 17863 O O . ALA G 1 10 ? -62.358 -40.234 -61.778 1.000 21.241 10 ALA G O 1
ATOM 17870 N N . ASN G 1 11 ? -63.200 -40.593 -59.714 1.000 22.331 11 ASN G N 1
ATOM 17871 C CA . ASN G 1 11 ? -62.755 -41.989 -59.665 1.000 21.950 11 ASN G CA 1
ATOM 17872 C C . ASN G 1 11 ? -63.364 -42.824 -60.805 1.000 20.740 11 ASN G C 1
ATOM 17873 O O . ASN G 1 11 ? -62.773 -43.836 -61.176 1.000 22.811 11 ASN G O 1
ATOM 17882 N N . ASN G 1 12 ? -64.514 -42.427 -61.351 1.000 20.906 12 ASN G N 1
ATOM 17883 C CA . ASN G 1 12 ? -65.169 -43.143 -62.457 1.000 24.616 12 ASN G CA 1
ATOM 17884 C C . ASN G 1 12 ? -64.897 -42.496 -63.820 1.000 20.285 12 ASN G C 1
ATOM 17885 O O . ASN G 1 12 ? -65.451 -42.932 -64.833 1.000 21.618 12 ASN G O 1
ATOM 17894 N N . ALA G 1 13 ? -64.028 -41.469 -63.860 1.000 20.944 13 ALA G N 1
ATOM 17895 C CA . ALA G 1 13 ? -63.881 -40.657 -65.063 1.000 25.743 13 ALA G CA 1
ATOM 17896 C C . ALA G 1 13 ? -63.018 -41.359 -66.124 1.000 23.361 13 ALA G C 1
ATOM 17897 O O . ALA G 1 13 ? -63.068 -40.940 -67.286 1.000 27.777 13 ALA G O 1
ATOM 17904 N N . LEU G 1 14 ? -62.277 -42.434 -65.763 1.000 20.873 14 LEU G N 1
ATOM 17905 C CA . LEU G 1 14 ? -61.504 -43.198 -66.735 1.000 23.365 14 LEU G CA 1
ATOM 17906 C C . LEU G 1 14 ? -62.306 -44.358 -67.326 1.000 24.245 14 LEU G C 1
ATOM 17907 O O . LEU G 1 14 ? -61.781 -45.110 -68.150 1.000 27.155 14 LEU G O 1
ATOM 17923 N N . GLU G 1 15 ? -63.565 -44.492 -66.905 1.000 24.870 15 GLU G N 1
ATOM 17924 C CA . GLU G 1 15 ? -64.454 -45.460 -67.517 1.000 22.901 15 GLU G CA 1
ATOM 17925 C C . GLU G 1 15 ? -64.762 -45.046 -68.949 1.000 24.881 15 GLU G C 1
ATOM 17926 O O . GLU G 1 15 ? -64.919 -43.867 -69.234 1.000 24.803 15 GLU G O 1
ATOM 17938 N N . PRO G 1 16 ? -64.895 -45.998 -69.894 1.000 23.134 16 PRO G N 1
ATOM 17939 C CA . PRO G 1 16 ? -64.879 -47.444 -69.592 1.000 23.683 16 PRO G CA 1
ATOM 17940 C C . PRO G 1 16 ? -63.537 -48.186 -69.553 1.000 21.210 16 PRO G C 1
ATOM 17941 O O . PRO G 1 16 ? -63.535 -49.387 -69.259 1.000 24.458 16 PRO G O 1
ATOM 17952 N N . VAL G 1 17 ? -62.404 -47.473 -69.742 1.000 22.455 17 VAL G N 1
ATOM 17953 C CA . VAL G 1 17 ? -61.117 -48.133 -69.886 1.000 22.476 17 VAL G CA 1
ATOM 17954 C C . VAL G 1 17 ? -60.622 -48.728 -68.562 1.000 21.045 17 VAL G C 1
ATOM 17955 O O . VAL G 1 17 ? -60.227 -49.902 -68.508 1.000 25.441 17 VAL G O 1
ATOM 17968 N N . ILE G 1 18 ? -60.605 -47.898 -67.496 1.000 24.026 18 ILE G N 1
ATOM 17969 C CA . ILE G 1 18 ? -60.349 -48.398 -66.143 1.000 23.651 18 ILE G CA 1
ATOM 17970 C C . ILE G 1 18 ? -61.615 -48.162 -65.326 1.000 20.710 18 ILE G C 1
ATOM 17971 O O . ILE G 1 18 ? -62.141 -47.038 -65.311 1.000 22.602 18 ILE G O 1
ATOM 17987 N N . SER G 1 19 ? -62.095 -49.224 -64.676 1.000 22.685 19 SER G N 1
ATOM 17988 C CA . SER G 1 19 ? -63.311 -49.120 -63.887 1.000 18.757 19 SER G CA 1
ATOM 17989 C C . SER G 1 19 ? -63.122 -48.243 -62.645 1.000 17.960 19 SER G C 1
ATOM 17990 O O . SER G 1 19 ? -62.037 -48.114 -62.094 1.000 20.930 19 SER G O 1
ATOM 17997 N N . GLN G 1 20 ? -64.240 -47.728 -62.140 1.000 19.591 20 GLN G N 1
ATOM 17998 C CA . GLN G 1 20 ? -64.228 -47.052 -60.851 1.000 19.567 20 GLN G CA 1
ATOM 17999 C C . GLN G 1 20 ? -63.753 -48.013 -59.761 1.000 17.710 20 GLN G C 1
ATOM 18000 O O . GLN G 1 20 ? -63.031 -47.591 -58.858 1.000 18.079 20 GLN G O 1
ATOM 18012 N N . GLN G 1 21 ? -64.166 -49.296 -59.838 1.000 19.765 21 GLN G N 1
ATOM 18013 C CA . GLN G 1 21 ? -63.735 -50.271 -58.841 1.000 17.632 21 GLN G CA 1
ATOM 18014 C C . GLN G 1 21 ? -62.207 -50.339 -58.797 1.000 16.971 21 GLN G C 1
ATOM 18015 O O . GLN G 1 21 ? -61.620 -50.307 -57.734 1.000 20.668 21 GLN G O 1
ATOM 18027 N N . THR G 1 22 ? -61.576 -50.421 -59.962 1.000 21.353 22 THR G N 1
ATOM 18028 C CA . THR G 1 22 ? -60.114 -50.468 -60.010 1.000 19.785 22 THR G CA 1
ATOM 18029 C C . THR G 1 22 ? -59.516 -49.194 -59.408 1.000 18.357 22 THR G C 1
ATOM 18030 O O . THR G 1 22 ? -58.588 -49.285 -58.594 1.000 18.985 22 THR G O 1
ATOM 18040 N N . ILE G 1 23 ? -60.045 -48.009 -59.752 1.000 19.098 23 ILE G N 1
ATOM 18041 C CA . ILE G 1 23 ? -59.487 -46.791 -59.163 1.000 17.354 23 ILE G CA 1
ATOM 18042 C C . ILE G 1 23 ? -59.681 -46.812 -57.631 1.000 17.890 23 ILE G C 1
ATOM 18043 O O . ILE G 1 23 ? -58.779 -46.504 -56.854 1.000 17.062 23 ILE G O 1
ATOM 18059 N N . ASP G 1 24 ? -60.882 -47.175 -57.189 1.000 17.978 24 ASP G N 1
ATOM 18060 C CA . ASP G 1 24 ? -61.196 -47.184 -55.766 1.000 16.942 24 ASP G CA 1
ATOM 18061 C C . ASP G 1 24 ? -60.230 -48.098 -54.996 1.000 17.053 24 ASP G C 1
ATOM 18062 O O . ASP G 1 24 ? -59.808 -47.736 -53.910 1.000 18.459 24 ASP G O 1
ATOM 18071 N N . TYR G 1 25 ? -59.889 -49.293 -55.514 1.000 17.955 25 TYR G N 1
ATOM 18072 C CA . TYR G 1 25 ? -58.949 -50.180 -54.823 1.000 17.263 25 TYR G CA 1
ATOM 18073 C C . TYR G 1 25 ? -57.511 -49.732 -55.059 1.000 15.950 25 TYR G C 1
ATOM 18074 O O . TYR G 1 25 ? -56.727 -49.627 -54.115 1.000 17.861 25 TYR G O 1
ATOM 18091 N N . HIS G 1 26 ? -57.171 -49.470 -56.331 1.000 14.782 26 HIS G N 1
ATOM 18092 C CA . HIS G 1 26 ? -55.780 -49.247 -56.696 1.000 14.183 26 HIS G CA 1
ATOM 18093 C C . HIS G 1 26 ? -55.254 -47.947 -56.076 1.000 15.457 26 HIS G C 1
ATOM 18094 O O . HIS G 1 26 ? -54.203 -47.928 -55.442 1.000 18.758 26 HIS G O 1
ATOM 18107 N N . TYR G 1 27 ? -56.015 -46.865 -56.248 1.000 17.807 27 TYR G N 1
ATOM 18108 C CA . TYR G 1 27 ? -55.707 -45.580 -55.629 1.000 16.626 27 TYR G CA 1
ATOM 18109 C C . TYR G 1 27 ? -56.111 -45.573 -54.149 1.000 19.056 27 TYR G C 1
ATOM 18110 O O . TYR G 1 27 ? -55.324 -45.267 -53.283 1.000 19.786 27 TYR G O 1
ATOM 18127 N N . GLY G 1 28 ? -57.372 -45.895 -53.865 1.000 17.909 28 GLY G N 1
ATOM 18128 C CA . GLY G 1 28 ? -57.946 -45.660 -52.542 1.000 20.777 28 GLY G CA 1
ATOM 18129 C C . GLY G 1 28 ? -57.447 -46.631 -51.476 1.000 18.729 28 GLY G C 1
ATOM 18130 O O . GLY G 1 28 ? -57.526 -46.302 -50.317 1.000 23.212 28 GLY G O 1
ATOM 18134 N N . LYS G 1 29 ? -56.986 -47.823 -51.867 1.000 18.907 29 LYS G N 1
ATOM 18135 C CA . LYS G 1 29 ? -56.478 -48.814 -50.913 1.000 17.627 29 LYS G CA 1
ATOM 18136 C C . LYS G 1 29 ? -54.982 -49.063 -51.105 1.000 16.400 29 LYS G C 1
ATOM 18137 O O . LYS G 1 29 ? -54.246 -48.845 -50.166 1.000 20.058 29 LYS G O 1
ATOM 18156 N N . HIS G 1 30 ? -54.517 -49.450 -52.287 1.000 17.990 30 HIS G N 1
ATOM 18157 C CA . HIS G 1 30 ? -53.100 -49.782 -52.446 1.000 17.588 30 HIS G CA 1
ATOM 18158 C C . HIS G 1 30 ? -52.225 -48.546 -52.261 1.000 17.248 30 HIS G C 1
ATOM 18159 O O . HIS G 1 30 ? -51.294 -48.563 -51.457 1.000 17.642 30 HIS G O 1
ATOM 18172 N N . LEU G 1 31 ? -52.517 -47.445 -52.970 1.000 16.250 31 LEU G N 1
ATOM 18173 C CA . LEU G 1 31 ? -51.644 -46.280 -52.840 1.000 16.989 31 LEU G CA 1
ATOM 18174 C C . LEU G 1 31 ? -51.783 -45.709 -51.419 1.000 17.884 31 LEU G C 1
ATOM 18175 O O . LEU G 1 31 ? -50.783 -45.326 -50.831 1.000 16.238 31 LEU G O 1
ATOM 18191 N N . GLN G 1 32 ? -53.002 -45.713 -50.855 1.000 18.052 32 GLN G N 1
ATOM 18192 C CA . GLN G 1 32 ? -53.202 -45.274 -49.488 1.000 18.345 32 GLN G CA 1
ATOM 18193 C C . GLN G 1 32 ? -52.275 -46.039 -48.534 1.000 20.549 32 GLN G C 1
ATOM 18194 O O . GLN G 1 32 ? -51.666 -45.448 -47.642 1.000 17.759 32 GLN G O 1
ATOM 18206 N N . THR G 1 33 ? -52.185 -47.372 -48.711 1.000 18.616 33 THR G N 1
ATOM 18207 C CA . THR G 1 33 ? -51.352 -48.205 -47.871 1.000 17.504 33 THR G CA 1
ATOM 18208 C C . THR G 1 33 ? -49.877 -47.846 -48.032 1.000 15.379 33 THR G C 1
ATOM 18209 O O . THR G 1 33 ? -49.161 -47.777 -47.046 1.000 19.691 33 THR G O 1
ATOM 18219 N N . TYR G 1 34 ? -49.406 -47.642 -49.264 1.000 17.041 34 TYR G N 1
ATOM 18220 C CA . TYR G 1 34 ? -48.014 -47.273 -49.502 1.000 16.432 34 TYR G CA 1
ATOM 18221 C C . TYR G 1 34 ? -47.678 -45.942 -48.826 1.000 17.429 34 TYR G C 1
ATOM 18222 O O . TYR G 1 34 ? -46.623 -45.812 -48.232 1.000 18.481 34 TYR G O 1
ATOM 18239 N N . VAL G 1 35 ? -48.570 -44.953 -48.933 1.000 17.481 35 VAL G N 1
ATOM 18240 C CA . VAL G 1 35 ? -48.385 -43.663 -48.284 1.000 17.040 35 VAL G CA 1
ATOM 18241 C C . VAL G 1 35 ? -48.387 -43.831 -46.757 1.000 17.339 35 VAL G C 1
ATOM 18242 O O . VAL G 1 35 ? -47.509 -43.305 -46.083 1.000 21.089 35 VAL G O 1
ATOM 18255 N N . ASN G 1 36 ? -49.356 -44.575 -46.227 1.000 20.532 36 ASN G N 1
ATOM 18256 C CA . ASN G 1 36 ? -49.440 -44.868 -44.792 1.000 17.701 36 ASN G CA 1
ATOM 18257 C C . ASN G 1 36 ? -48.144 -45.506 -44.292 1.000 22.466 36 ASN G C 1
ATOM 18258 O O . ASN G 1 36 ? -47.618 -45.109 -43.264 1.000 21.675 36 ASN G O 1
ATOM 18267 N N . ASN G 1 37 ? -47.640 -46.494 -45.037 1.000 19.779 37 ASN G N 1
ATOM 18268 C CA . ASN G 1 37 ? -46.439 -47.207 -44.674 1.000 18.648 37 ASN G CA 1
ATOM 18269 C C . ASN G 1 37 ? -45.229 -46.275 -44.642 1.000 22.106 37 ASN G C 1
ATOM 18270 O O . ASN G 1 37 ? -44.420 -46.323 -43.722 1.000 21.994 37 ASN G O 1
ATOM 18279 N N . LEU G 1 38 ? -45.092 -45.425 -45.658 1.000 20.830 38 LEU G N 1
ATOM 18280 C CA . LEU G 1 38 ? -43.967 -44.508 -45.702 1.000 21.375 38 LEU G CA 1
ATOM 18281 C C . LEU G 1 38 ? -44.030 -43.567 -44.493 1.000 21.578 38 LEU G C 1
ATOM 18282 O O . LEU G 1 38 ? -43.006 -43.335 -43.836 1.000 25.912 38 LEU G O 1
ATOM 18298 N N . ASN G 1 39 ? -45.244 -43.058 -44.159 1.000 19.917 39 ASN G N 1
ATOM 18299 C CA . ASN G 1 39 ? -45.401 -42.181 -42.998 1.000 21.132 39 ASN G CA 1
ATOM 18300 C C . ASN G 1 39 ? -45.067 -42.919 -41.692 1.000 22.256 39 ASN G C 1
ATOM 18301 O O . ASN G 1 39 ? -44.618 -42.303 -40.744 1.000 28.193 39 ASN G O 1
ATOM 18310 N N . SER G 1 40 ? -45.288 -44.235 -41.634 1.000 24.901 40 SER G N 1
ATOM 18311 C CA . SER G 1 40 ? -45.008 -45.050 -40.449 1.000 23.186 40 SER G CA 1
ATOM 18312 C C . SER G 1 40 ? -43.527 -45.400 -40.325 1.000 22.991 40 SER G C 1
ATOM 18313 O O . SER G 1 40 ? -43.022 -45.503 -39.217 1.000 24.110 40 SER G O 1
ATOM 18320 N N . LEU G 1 41 ? -42.830 -45.556 -41.459 1.000 20.969 41 LEU G N 1
ATOM 18321 C CA . LEU G 1 41 ? -41.471 -46.093 -41.491 1.000 20.140 41 LEU G CA 1
ATOM 18322 C C . LEU G 1 41 ? -40.389 -45.009 -41.380 1.000 20.503 41 LEU G C 1
ATOM 18323 O O . LEU G 1 41 ? -39.292 -45.270 -40.882 1.000 24.247 41 LEU G O 1
ATOM 18339 N N . VAL G 1 42 ? -40.699 -43.792 -41.862 1.000 21.712 42 VAL G N 1
ATOM 18340 C CA . VAL G 1 42 ? -39.711 -42.739 -42.021 1.000 23.238 42 VAL G CA 1
ATOM 18341 C C . VAL G 1 42 ? -39.387 -42.016 -40.705 1.000 23.091 42 VAL G C 1
ATOM 18342 O O . VAL G 1 42 ? -38.216 -41.636 -40.533 1.000 26.361 42 VAL G O 1
ATOM 18355 N N . PRO G 1 43 ? -40.327 -41.746 -39.769 1.000 25.460 43 PRO G N 1
ATOM 18356 C CA . PRO G 1 43 ? -40.006 -41.057 -38.526 1.000 30.585 43 PRO G CA 1
ATOM 18357 C C . PRO G 1 43 ? -38.820 -41.656 -37.775 1.000 28.341 43 PRO G C 1
ATOM 18358 O O . PRO G 1 43 ? -38.739 -42.868 -37.599 1.000 25.879 43 PRO G O 1
ATOM 18369 N N . GLY G 1 44 ? -37.875 -40.759 -37.424 1.000 26.768 44 GLY G N 1
ATOM 18370 C CA . GLY G 1 44 ? -36.701 -41.119 -36.663 1.000 25.866 44 GLY G CA 1
ATOM 18371 C C . GLY G 1 44 ? -35.552 -41.695 -37.480 1.000 24.740 44 GLY G C 1
ATOM 18372 O O . GLY G 1 44 ? -34.552 -42.099 -36.909 1.000 33.675 44 GLY G O 1
ATOM 18376 N N . THR G 1 45 ? -35.704 -41.676 -38.810 1.000 27.531 45 THR G N 1
ATOM 18377 C CA . THR G 1 45 ? -34.675 -42.114 -39.742 1.000 28.214 45 THR G CA 1
ATOM 18378 C C . THR G 1 45 ? -34.097 -40.906 -40.496 1.000 25.107 45 THR G C 1
ATOM 18379 O O . THR G 1 45 ? -34.608 -39.781 -40.419 1.000 25.718 45 THR G O 1
ATOM 18389 N N . GLU G 1 46 ? -33.006 -41.166 -41.216 1.000 30.315 46 GLU G N 1
ATOM 18390 C CA . GLU G 1 46 ? -32.331 -40.213 -42.090 1.000 32.862 46 GLU G CA 1
ATOM 18391 C C . GLU G 1 46 ? -33.247 -39.785 -43.246 1.000 29.894 46 GLU G C 1
ATOM 18392 O O . GLU G 1 46 ? -32.905 -38.853 -43.968 1.000 26.555 46 GLU G O 1
ATOM 18404 N N . TYR G 1 47 ? -34.403 -40.455 -43.449 1.000 22.736 47 TYR G N 1
ATOM 18405 C CA . TYR G 1 47 ? -35.306 -40.138 -44.545 1.000 20.072 47 TYR G CA 1
ATOM 18406 C C . TYR G 1 47 ? -36.347 -39.105 -44.109 1.000 22.190 47 TYR G C 1
ATOM 18407 O O . TYR G 1 47 ? -37.055 -38.578 -44.965 1.000 22.730 47 TYR G O 1
ATOM 18424 N N . GLU G 1 48 ? -36.428 -38.801 -42.812 1.000 23.501 48 GLU G N 1
ATOM 18425 C CA . GLU G 1 48 ? -37.418 -37.851 -42.347 1.000 27.511 48 GLU G CA 1
ATOM 18426 C C . GLU G 1 48 ? -37.201 -36.486 -42.998 1.000 27.852 48 GLU G C 1
ATOM 18427 O O . GLU G 1 48 ? -36.077 -36.009 -43.044 1.000 28.738 48 GLU G O 1
ATOM 18439 N N . GLY G 1 49 ? -38.274 -35.887 -43.533 1.000 32.083 49 GLY G N 1
ATOM 18440 C CA . GLY G 1 49 ? -38.197 -34.592 -44.204 1.000 30.980 49 GLY G CA 1
ATOM 18441 C C . GLY G 1 49 ? -37.827 -34.671 -45.690 1.000 27.977 49 GLY G C 1
ATOM 18442 O O . GLY G 1 49 ? -37.894 -33.665 -46.380 1.000 29.665 49 GLY G O 1
ATOM 18446 N N . LYS G 1 50 ? -37.471 -35.864 -46.194 1.000 27.401 50 LYS G N 1
ATOM 18447 C CA . LYS G 1 50 ? -37.070 -36.040 -47.590 1.000 22.969 50 LYS G CA 1
ATOM 18448 C C . LYS G 1 50 ? -38.294 -36.271 -48.468 1.000 22.048 50 LYS G C 1
ATOM 18449 O O . LYS G 1 50 ? -39.252 -36.878 -48.044 1.000 23.550 50 LYS G O 1
ATOM 18468 N N . THR G 1 51 ? -38.224 -35.797 -49.714 1.000 21.897 51 THR G N 1
ATOM 18469 C CA . THR G 1 51 ? -39.242 -36.094 -50.709 1.000 21.320 51 THR G CA 1
ATOM 18470 C C . THR G 1 51 ? -39.237 -37.577 -51.052 1.000 19.288 51 THR G C 1
ATOM 18471 O O . THR G 1 51 ? -38.238 -38.275 -50.898 1.000 21.277 51 THR G O 1
ATOM 18481 N N . VAL G 1 52 ? -40.369 -38.043 -51.558 1.000 24.019 52 VAL G N 1
ATOM 18482 C CA . VAL G 1 52 ? -40.450 -39.399 -52.087 1.000 21.994 52 VAL G CA 1
ATOM 18483 C C . VAL G 1 52 ? -39.335 -39.672 -53.113 1.000 19.349 52 VAL G C 1
ATOM 18484 O O . VAL G 1 52 ? -38.674 -40.710 -53.064 1.000 23.860 52 VAL G O 1
ATOM 18497 N N . GLU G 1 53 ? -39.110 -38.748 -54.036 1.000 22.177 53 GLU G N 1
ATOM 18498 C CA . GLU G 1 53 ? -38.065 -38.893 -55.062 1.000 23.158 53 GLU G CA 1
ATOM 18499 C C . GLU G 1 53 ? -36.687 -39.103 -54.409 1.000 18.702 53 GLU G C 1
ATOM 18500 O O . GLU G 1 53 ? -35.893 -39.961 -54.829 1.000 21.972 53 GLU G O 1
ATOM 18512 N N . ALA G 1 54 ? -36.381 -38.253 -53.392 1.000 22.427 54 ALA G N 1
ATOM 18513 C CA . ALA G 1 54 ? -35.093 -38.323 -52.726 1.000 18.369 54 ALA G CA 1
ATOM 18514 C C . ALA G 1 54 ? -34.925 -39.678 -52.031 1.000 22.379 54 ALA G C 1
ATOM 18515 O O . ALA G 1 54 ? -33.818 -40.190 -51.931 1.000 22.285 54 ALA G O 1
ATOM 18522 N N . ILE G 1 55 ? -36.010 -40.230 -51.474 1.000 17.703 55 ILE G N 1
ATOM 18523 C CA . ILE G 1 55 ? -35.974 -41.532 -50.807 1.000 20.732 55 ILE G CA 1
ATOM 18524 C C . ILE G 1 55 ? -35.683 -42.624 -51.834 1.000 19.122 55 ILE G C 1
ATOM 18525 O O . ILE G 1 55 ? -34.853 -43.517 -51.593 1.000 19.682 55 ILE G O 1
ATOM 18541 N N . VAL G 1 56 ? -36.387 -42.597 -52.971 1.000 20.075 56 VAL G N 1
ATOM 18542 C CA . VAL G 1 56 ? -36.133 -43.582 -54.019 1.000 16.592 56 VAL G CA 1
ATOM 18543 C C . VAL G 1 56 ? -34.670 -43.543 -54.457 1.000 18.999 56 VAL G C 1
ATOM 18544 O O . VAL G 1 56 ? -34.085 -44.596 -54.738 1.000 19.093 56 VAL G O 1
ATOM 18557 N N . ALA G 1 57 ? -34.077 -42.344 -54.514 1.000 24.351 57 ALA G N 1
ATOM 18558 C CA . ALA G 1 57 ? -32.677 -42.181 -54.911 1.000 22.320 57 ALA G CA 1
ATOM 18559 C C . ALA G 1 57 ? -31.680 -42.677 -53.859 1.000 23.864 57 ALA G C 1
ATOM 18560 O O . ALA G 1 57 ? -30.539 -42.910 -54.175 1.000 30.034 57 ALA G O 1
ATOM 18567 N N . SER G 1 58 ? -32.083 -42.801 -52.582 1.000 21.216 58 SER G N 1
ATOM 18568 C CA . SER G 1 58 ? -31.131 -42.950 -51.472 1.000 25.363 58 SER G CA 1
ATOM 18569 C C . SER G 1 58 ? -31.367 -44.185 -50.595 1.000 22.509 58 SER G C 1
ATOM 18570 O O . SER G 1 58 ? -30.521 -44.491 -49.760 1.000 22.234 58 SER G O 1
ATOM 18577 N N . ALA G 1 59 ? -32.542 -44.832 -50.674 1.000 22.296 59 ALA G N 1
ATOM 18578 C CA . ALA G 1 59 ? -32.792 -46.010 -49.873 1.000 22.195 59 ALA G CA 1
ATOM 18579 C C . ALA G 1 59 ? -32.197 -47.261 -50.507 1.000 20.688 59 ALA G C 1
ATOM 18580 O O . ALA G 1 59 ? -32.335 -47.515 -51.712 1.000 18.563 59 ALA G O 1
ATOM 18587 N N . PRO G 1 60 ? -31.622 -48.157 -49.661 1.000 17.865 60 PRO G N 1
ATOM 18588 C CA . PRO G 1 60 ? -31.239 -49.497 -50.116 1.000 19.112 60 PRO G CA 1
ATOM 18589 C C . PRO G 1 60 ? -32.488 -50.367 -50.272 1.000 19.985 60 PRO G C 1
ATOM 18590 O O . PRO G 1 60 ? -33.603 -49.968 -49.940 1.000 21.857 60 PRO G O 1
ATOM 18601 N N . ASP G 1 61 ? -32.271 -51.581 -50.773 1.000 20.706 61 ASP G N 1
ATOM 18602 C CA . ASP G 1 61 ? -33.350 -52.567 -50.856 1.000 21.437 61 ASP G CA 1
ATOM 18603 C C . ASP G 1 61 ? -33.968 -52.722 -49.464 1.000 21.440 61 ASP G C 1
ATOM 18604 O O . ASP G 1 61 ? -33.230 -52.782 -48.487 1.000 18.818 61 ASP G O 1
ATOM 18613 N N . GLY G 1 62 ? -35.308 -52.803 -49.390 1.000 21.671 62 GLY G N 1
ATOM 18614 C CA . GLY G 1 62 ? -35.990 -52.910 -48.121 1.000 18.261 62 GLY G CA 1
ATOM 18615 C C . GLY G 1 62 ? -37.351 -52.226 -48.139 1.000 17.512 62 GLY G C 1
ATOM 18616 O O . GLY G 1 62 ? -37.793 -51.779 -49.192 1.000 18.733 62 GLY G O 1
ATOM 18620 N N . ALA G 1 63 ? -37.963 -52.143 -46.963 1.000 21.029 63 ALA G N 1
ATOM 18621 C CA . ALA G 1 63 ? -39.354 -51.705 -46.848 1.000 19.176 63 ALA G CA 1
ATOM 18622 C C . ALA G 1 63 ? -39.502 -50.219 -47.207 1.000 16.609 63 ALA G C 1
ATOM 18623 O O . ALA G 1 63 ? -40.467 -49.831 -47.861 1.000 19.985 63 ALA G O 1
ATOM 18630 N N . ILE G 1 64 ? -38.535 -49.380 -46.807 1.000 17.641 64 ILE G N 1
ATOM 18631 C CA . ILE G 1 64 ? -38.618 -47.961 -47.117 1.000 16.053 64 ILE G CA 1
ATOM 18632 C C . ILE G 1 64 ? -38.568 -47.738 -48.642 1.000 19.091 64 ILE G C 1
ATOM 18633 O O . ILE G 1 64 ? -39.417 -47.002 -49.201 1.000 18.968 64 ILE G O 1
ATOM 18649 N N . PHE G 1 65 ? -37.599 -48.401 -49.308 1.000 18.474 65 PHE G N 1
ATOM 18650 C CA . PHE G 1 65 ? -37.517 -48.317 -50.761 1.000 19.920 65 PHE G CA 1
ATOM 18651 C C . PHE G 1 65 ? -38.811 -48.826 -51.444 1.000 17.679 65 PHE G C 1
ATOM 18652 O O . PHE G 1 65 ? -39.330 -48.210 -52.378 1.000 18.698 65 PHE G O 1
ATOM 18669 N N . ASN G 1 66 ? -39.311 -49.967 -50.984 1.000 18.790 66 ASN G N 1
ATOM 18670 C CA . ASN G 1 66 ? -40.460 -50.601 -51.605 1.000 18.295 66 ASN G CA 1
ATOM 18671 C C . ASN G 1 66 ? -41.652 -49.643 -51.597 1.000 17.386 66 ASN G C 1
ATOM 18672 O O . ASN G 1 66 ? -42.337 -49.487 -52.605 1.000 17.689 66 ASN G O 1
ATOM 18681 N N . ASN G 1 67 ? -41.896 -49.030 -50.444 1.000 15.552 67 ASN G N 1
ATOM 18682 C CA . ASN G 1 67 ? -43.036 -48.138 -50.275 1.000 17.143 67 ASN G CA 1
ATOM 18683 C C . ASN G 1 67 ? -42.804 -46.810 -50.994 1.000 16.927 67 ASN G C 1
ATOM 18684 O O . ASN G 1 67 ? -43.728 -46.313 -51.630 1.000 18.646 67 ASN G O 1
ATOM 18693 N N . ALA G 1 68 ? -41.592 -46.225 -50.894 1.000 17.740 68 ALA G N 1
ATOM 18694 C CA . ALA G 1 68 ? -41.367 -44.959 -51.559 1.000 18.696 68 ALA G CA 1
ATOM 18695 C C . ALA G 1 68 ? -41.403 -45.126 -53.088 1.000 15.722 68 ALA G C 1
ATOM 18696 O O . ALA G 1 68 ? -41.975 -44.298 -53.801 1.000 18.817 68 ALA G O 1
ATOM 18703 N N . GLY G 1 69 ? -40.776 -46.192 -53.602 1.000 15.823 69 GLY G N 1
ATOM 18704 C CA . GLY G 1 69 ? -40.848 -46.497 -55.020 1.000 15.934 69 GLY G CA 1
ATOM 18705 C C . GLY G 1 69 ? -42.293 -46.626 -55.493 1.000 14.774 69 GLY G C 1
ATOM 18706 O O . GLY G 1 69 ? -42.661 -46.102 -56.551 1.000 15.788 69 GLY G O 1
ATOM 18710 N N . GLN G 1 70 ? -43.118 -47.323 -54.709 1.000 15.446 70 GLN G N 1
ATOM 18711 C CA . GLN G 1 70 ? -44.523 -47.484 -55.097 1.000 15.250 70 GLN G CA 1
ATOM 18712 C C . GLN G 1 70 ? -45.307 -46.169 -54.986 1.000 14.742 70 GLN G C 1
ATOM 18713 O O . GLN G 1 70 ? -46.173 -45.905 -55.806 1.000 18.547 70 GLN G O 1
ATOM 18725 N N . VAL G 1 71 ? -45.011 -45.322 -53.993 1.000 15.366 71 VAL G N 1
ATOM 18726 C CA . VAL G 1 71 ? -45.678 -44.021 -53.934 1.000 19.355 71 VAL G CA 1
ATOM 18727 C C . VAL G 1 71 ? -45.344 -43.198 -55.191 1.000 15.905 71 VAL G C 1
ATOM 18728 O O . VAL G 1 71 ? -46.242 -42.636 -55.835 1.000 16.103 71 VAL G O 1
ATOM 18741 N N . LEU G 1 72 ? -44.047 -43.138 -55.550 1.000 14.891 72 LEU G N 1
ATOM 18742 C CA . LEU G 1 72 ? -43.632 -42.409 -56.729 1.000 18.633 72 LEU G CA 1
ATOM 18743 C C . LEU G 1 72 ? -44.256 -43.012 -57.987 1.000 16.770 72 LEU G C 1
ATOM 18744 O O . LEU G 1 72 ? -44.812 -42.275 -58.789 1.000 16.472 72 LEU G O 1
ATOM 18760 N N . ASN G 1 73 ? -44.146 -44.343 -58.172 1.000 15.583 73 ASN G N 1
ATOM 18761 C CA . ASN G 1 73 ? -44.699 -45.007 -59.343 1.000 16.345 73 ASN G CA 1
ATOM 18762 C C . ASN G 1 73 ? -46.182 -44.665 -59.515 1.000 15.163 73 ASN G C 1
ATOM 18763 O O . ASN G 1 73 ? -46.621 -44.307 -60.604 1.000 17.200 73 ASN G O 1
ATOM 18772 N N . HIS G 1 74 ? -46.963 -44.797 -58.433 1.000 15.576 74 HIS G N 1
ATOM 18773 C CA . HIS G 1 74 ? -48.411 -44.635 -58.535 1.000 17.438 74 HIS G CA 1
ATOM 18774 C C . HIS G 1 74 ? -48.811 -43.176 -58.717 1.000 15.505 74 HIS G C 1
ATOM 18775 O O . HIS G 1 74 ? -49.802 -42.871 -59.368 1.000 18.276 74 HIS G O 1
ATOM 18788 N N . THR G 1 75 ? -48.050 -42.258 -58.114 1.000 15.545 75 THR G N 1
ATOM 18789 C CA . THR G 1 75 ? -48.321 -40.824 -58.279 1.000 15.551 75 THR G CA 1
ATOM 18790 C C . THR G 1 75 ? -48.194 -40.482 -59.769 1.000 16.212 75 THR G C 1
ATOM 18791 O O . THR G 1 75 ? -49.081 -39.887 -60.371 1.000 18.916 75 THR G O 1
ATOM 18801 N N . LEU G 1 76 ? -47.084 -40.898 -60.382 1.000 17.286 76 LEU G N 1
ATOM 18802 C CA . LEU G 1 76 ? -46.861 -40.650 -61.799 1.000 16.081 76 LEU G CA 1
ATOM 18803 C C . LEU G 1 76 ? -47.910 -41.356 -62.658 1.000 16.190 76 LEU G C 1
ATOM 18804 O O . LEU G 1 76 ? -48.389 -40.797 -63.648 1.000 19.042 76 LEU G O 1
ATOM 18820 N N . TYR G 1 77 ? -48.256 -42.587 -62.286 1.000 15.364 77 TYR G N 1
ATOM 18821 C CA . TYR G 1 77 ? -49.217 -43.375 -63.023 1.000 15.824 77 TYR G CA 1
ATOM 18822 C C . TYR G 1 77 ? -50.590 -42.696 -63.093 1.000 16.553 77 TYR G C 1
ATOM 18823 O O . TYR G 1 77 ? -51.121 -42.477 -64.181 1.000 18.988 77 TYR G O 1
ATOM 18840 N N . PHE G 1 78 ? -51.181 -42.381 -61.934 1.000 15.900 78 PHE G N 1
ATOM 18841 C CA . PHE G 1 78 ? -52.534 -41.828 -61.945 1.000 18.619 78 PHE G CA 1
ATOM 18842 C C . PHE G 1 78 ? -52.559 -40.457 -62.620 1.000 17.496 78 PHE G C 1
ATOM 18843 O O . PHE G 1 78 ? -53.538 -40.103 -63.283 1.000 19.810 78 PHE G O 1
ATOM 18860 N N . LEU G 1 79 ? -51.486 -39.665 -62.449 1.000 18.326 79 LEU G N 1
ATOM 18861 C CA . LEU G 1 79 ? -51.499 -38.298 -62.956 1.000 17.095 79 LEU G CA 1
ATOM 18862 C C . LEU G 1 79 ? -51.171 -38.207 -64.449 1.000 19.105 79 LEU G C 1
ATOM 18863 O O . LEU G 1 79 ? -51.254 -37.121 -65.027 1.000 22.166 79 LEU G O 1
ATOM 18879 N N . GLN G 1 80 ? -50.815 -39.329 -65.093 1.000 16.541 80 GLN G N 1
ATOM 18880 C CA . GLN G 1 80 ? -50.493 -39.298 -66.524 1.000 17.429 80 GLN G CA 1
ATOM 18881 C C . GLN G 1 80 ? -51.710 -39.641 -67.385 1.000 19.763 80 GLN G C 1
ATOM 18882 O O . GLN G 1 80 ? -51.605 -39.649 -68.602 1.000 21.555 80 GLN G O 1
ATOM 18894 N N . PHE G 1 81 ? -52.862 -39.886 -66.742 1.000 19.733 81 PHE G N 1
ATOM 18895 C CA . PHE G 1 81 ? -54.087 -40.240 -67.448 1.000 19.938 81 PHE G CA 1
ATOM 18896 C C . PHE G 1 81 ? -55.067 -39.062 -67.441 1.000 21.418 81 PHE G C 1
ATOM 18897 O O . PHE G 1 81 ? -55.036 -38.206 -66.546 1.000 24.338 81 PHE G O 1
ATOM 18914 N N . ALA G 1 82 ? -55.924 -39.049 -68.468 1.000 20.672 82 ALA G N 1
ATOM 18915 C CA . ALA G 1 82 ? -57.036 -38.115 -68.570 1.000 23.944 82 ALA G CA 1
ATOM 18916 C C . ALA G 1 82 ? -58.211 -38.846 -69.199 1.000 24.183 82 ALA G C 1
ATOM 18917 O O . ALA G 1 82 ? -58.018 -39.757 -70.006 1.000 24.705 82 ALA G O 1
ATOM 18924 N N . PRO G 1 83 ? -59.462 -38.461 -68.856 1.000 27.366 83 PRO G N 1
ATOM 18925 C CA . PRO G 1 83 ? -60.638 -39.106 -69.439 1.000 32.033 83 PRO G CA 1
ATOM 18926 C C . PRO G 1 83 ? -60.624 -39.098 -70.974 1.000 33.348 83 PRO G C 1
ATOM 18927 O O . PRO G 1 83 ? -60.863 -40.114 -71.630 1.000 39.293 83 PRO G O 1
ATOM 18938 N N . LYS G 1 84 ? -60.350 -37.924 -71.540 1.000 32.583 84 LYS G N 1
ATOM 18939 C CA . LYS G 1 84 ? -60.523 -37.685 -72.964 1.000 51.171 84 LYS G CA 1
ATOM 18940 C C . LYS G 1 84 ? -59.324 -36.876 -73.426 1.000 54.951 84 LYS G C 1
ATOM 18941 O O . LYS G 1 84 ? -59.405 -35.652 -73.537 1.000 49.010 84 LYS G O 1
ATOM 18960 N N . PRO G 1 85 ? -58.159 -37.515 -73.669 1.000 47.329 85 PRO G N 1
ATOM 18961 C CA . PRO G 1 85 ? -56.979 -36.750 -74.082 1.000 37.199 85 PRO G CA 1
ATOM 18962 C C . PRO G 1 85 ? -57.225 -36.038 -75.411 1.000 45.046 85 PRO G C 1
ATOM 18963 O O . PRO G 1 85 ? -57.943 -36.553 -76.283 1.000 46.282 85 PRO G O 1
ATOM 18974 N N . ALA G 1 86 ? -56.605 -34.842 -75.525 1.000 40.282 86 ALA G N 1
ATOM 18975 C CA . ALA G 1 86 ? -56.639 -34.017 -76.718 1.000 33.046 86 ALA G CA 1
ATOM 18976 C C . ALA G 1 86 ? -55.848 -34.684 -77.847 1.000 56.180 86 ALA G C 1
ATOM 18977 O O . ALA G 1 86 ? -56.244 -34.593 -79.005 1.000 83.793 86 ALA G O 1
ATOM 18984 N N . LYS G 1 87 ? -54.754 -35.372 -77.495 1.000 42.987 87 LYS G N 1
ATOM 18985 C CA . LYS G 1 87 ? -53.888 -36.011 -78.461 1.000 37.384 87 LYS G CA 1
ATOM 18986 C C . LYS G 1 87 ? -53.788 -37.504 -78.122 1.000 30.875 87 LYS G C 1
ATOM 18987 O O . LYS G 1 87 ? -53.976 -37.903 -76.978 1.000 29.623 87 LYS G O 1
ATOM 19006 N N . ASN G 1 88 ? -53.446 -38.309 -79.121 1.000 33.575 88 ASN G N 1
ATOM 19007 C CA . ASN G 1 88 ? -53.222 -39.739 -78.901 1.000 37.176 88 ASN G CA 1
ATOM 19008 C C . ASN G 1 88 ? -51.764 -40.117 -79.132 1.000 28.839 88 ASN G C 1
ATOM 19009 O O . ASN G 1 88 ? -51.437 -41.292 -79.108 1.000 33.497 88 ASN G O 1
ATOM 19018 N N . GLU G 1 89 ? -50.898 -39.127 -79.349 1.000 27.617 89 GLU G N 1
ATOM 19019 C CA . GLU G 1 89 ? -49.476 -39.395 -79.388 1.000 26.629 89 GLU G CA 1
ATOM 19020 C C . GLU G 1 89 ? -48.729 -38.131 -78.980 1.000 29.553 89 GLU G C 1
ATOM 19021 O O . GLU G 1 89 ? -49.280 -37.041 -79.017 1.000 28.979 89 GLU G O 1
ATOM 19033 N N . PRO G 1 90 ? -47.460 -38.251 -78.534 1.000 25.242 90 PRO G N 1
ATOM 19034 C CA . PRO G 1 90 ? -46.689 -37.090 -78.112 1.000 23.066 90 PRO G CA 1
ATOM 19035 C C . PRO G 1 90 ? -46.220 -36.254 -79.301 1.000 25.853 90 PRO G C 1
ATOM 19036 O O . PRO G 1 90 ? -45.955 -36.768 -80.386 1.000 27.470 90 PRO G O 1
ATOM 19047 N N . ALA G 1 91 ? -46.169 -34.943 -79.062 1.000 28.680 91 ALA G N 1
ATOM 19048 C CA . ALA G 1 91 ? -45.593 -33.971 -79.972 1.000 32.115 91 ALA G CA 1
ATOM 19049 C C . ALA G 1 91 ? -44.362 -33.352 -79.307 1.000 31.159 91 ALA G C 1
ATOM 19050 O O . ALA G 1 91 ? -43.861 -33.851 -78.301 1.000 25.941 91 ALA G O 1
ATOM 19057 N N . GLY G 1 92 ? -43.852 -32.275 -79.894 1.000 28.654 92 GLY G N 1
ATOM 19058 C CA . GLY G 1 92 ? -42.753 -31.533 -79.312 1.000 29.527 92 GLY G CA 1
ATOM 19059 C C . GLY G 1 92 ? -41.484 -32.364 -79.192 1.000 32.176 92 GLY G C 1
ATOM 19060 O O . GLY G 1 92 ? -41.245 -33.285 -79.976 1.000 29.634 92 GLY G O 1
ATOM 19064 N N . LYS G 1 93 ? -40.687 -32.015 -78.178 1.000 27.727 93 LYS G N 1
ATOM 19065 C CA . LYS G 1 93 ? -39.367 -32.612 -77.979 1.000 28.770 93 LYS G CA 1
ATOM 19066 C C . LYS G 1 93 ? -39.520 -34.104 -77.688 1.000 25.643 93 LYS G C 1
ATOM 19067 O O . LYS G 1 93 ? -38.693 -34.891 -78.144 1.000 28.174 93 LYS G O 1
ATOM 19086 N N . LEU G 1 94 ? -40.582 -34.511 -76.970 1.000 32.293 94 LEU G N 1
ATOM 19087 C CA . LEU G 1 94 ? -40.793 -35.929 -76.692 1.000 26.711 94 LEU G CA 1
ATOM 19088 C C . LEU G 1 94 ? -41.085 -36.701 -77.980 1.000 23.904 94 LEU G C 1
ATOM 19089 O O . LEU G 1 94 ? -40.526 -37.768 -78.207 1.000 27.746 94 LEU G O 1
ATOM 19105 N N . GLY G 1 95 ? -42.004 -36.181 -78.809 1.000 24.851 95 GLY G N 1
ATOM 19106 C CA . GLY G 1 95 ? -42.290 -36.753 -80.119 1.000 25.249 95 GLY G CA 1
ATOM 19107 C C . GLY G 1 95 ? -41.021 -36.932 -80.961 1.000 25.845 95 GLY G C 1
ATOM 19108 O O . GLY G 1 95 ? -40.850 -37.957 -81.593 1.000 29.542 95 GLY G O 1
ATOM 19112 N N . GLU G 1 96 ? -40.149 -35.910 -80.969 1.000 30.821 96 GLU G N 1
ATOM 19113 C CA . GLU G 1 96 ? -38.901 -35.954 -81.716 1.000 30.327 96 GLU G CA 1
ATOM 19114 C C . GLU G 1 96 ? -37.952 -37.014 -81.141 1.000 30.424 96 GLU G C 1
ATOM 19115 O O . GLU G 1 96 ? -37.308 -37.747 -81.902 1.000 29.819 96 GLU G O 1
ATOM 19127 N N . ALA G 1 97 ? -37.837 -37.081 -79.804 1.000 29.391 97 ALA G N 1
ATOM 19128 C CA . ALA G 1 97 ? -36.959 -38.051 -79.165 1.000 30.693 97 ALA G CA 1
ATOM 19129 C C . ALA G 1 97 ? -37.434 -39.481 -79.421 1.000 24.322 97 ALA G C 1
ATOM 19130 O O . ALA G 1 97 ? -36.620 -40.386 -79.591 1.000 30.271 97 ALA G O 1
ATOM 19137 N N . ILE G 1 98 ? -38.753 -39.698 -79.467 1.000 24.399 98 ILE G N 1
ATOM 19138 C CA . ILE G 1 98 ? -39.322 -41.013 -79.738 1.000 29.030 98 ILE G CA 1
ATOM 19139 C C . ILE G 1 98 ? -38.983 -41.442 -81.158 1.000 27.757 98 ILE G C 1
ATOM 19140 O O . ILE G 1 98 ? -38.595 -42.596 -81.370 1.000 32.438 98 ILE G O 1
ATOM 19156 N N . LYS G 1 99 ? -39.106 -40.534 -82.122 1.000 27.812 99 LYS G N 1
ATOM 19157 C CA . LYS G 1 99 ? -38.703 -40.802 -83.507 1.000 32.355 99 LYS G CA 1
ATOM 19158 C C . LYS G 1 99 ? -37.228 -41.179 -83.567 1.000 28.830 99 LYS G C 1
ATOM 19159 O O . LYS G 1 99 ? -36.866 -42.164 -84.220 1.000 41.781 99 LYS G O 1
ATOM 19178 N N . ARG G 1 100 ? -36.399 -40.395 -82.881 1.000 34.581 100 ARG G N 1
ATOM 19179 C CA . ARG G 1 100 ? -34.949 -40.588 -82.901 1.000 32.317 100 ARG G CA 1
ATOM 19180 C C . ARG G 1 100 ? -34.594 -41.970 -82.338 1.000 36.126 100 ARG G C 1
ATOM 19181 O O . ARG G 1 100 ? -33.845 -42.716 -82.960 1.000 49.478 100 ARG G O 1
ATOM 19200 N N . ASP G 1 101 ? -35.145 -42.299 -81.164 1.000 35.380 101 ASP G N 1
ATOM 19201 C CA . ASP G 1 101 ? -34.672 -43.443 -80.382 1.000 32.344 101 ASP G CA 1
ATOM 19202 C C . ASP G 1 101 ? -35.453 -44.725 -80.711 1.000 29.481 101 ASP G C 1
ATOM 19203 O O . ASP G 1 101 ? -34.918 -45.810 -80.498 1.000 44.681 101 ASP G O 1
ATOM 19212 N N . PHE G 1 102 ? -36.675 -44.632 -81.269 1.000 32.350 102 PHE G N 1
ATOM 19213 C CA . PHE G 1 102 ? -37.501 -45.800 -81.597 1.000 32.114 102 PHE G CA 1
ATOM 19214 C C . PHE G 1 102 ? -37.917 -45.846 -83.068 1.000 32.513 102 PHE G C 1
ATOM 19215 O O . PHE G 1 102 ? -38.620 -46.773 -83.478 1.000 42.941 102 PHE G O 1
ATOM 19232 N N . GLY G 1 103 ? -37.494 -44.853 -83.869 1.000 32.237 103 GLY G N 1
ATOM 19233 C CA . GLY G 1 103 ? -37.868 -44.799 -85.280 1.000 42.715 103 GLY G CA 1
ATOM 19234 C C . GLY G 1 103 ? -39.212 -44.111 -85.502 1.000 46.447 103 GLY G C 1
ATOM 19235 O O . GLY G 1 103 ? -39.341 -43.242 -86.379 1.000 34.440 103 GLY G O 1
ATOM 19239 N N . SER G 1 104 ? -40.204 -44.478 -84.693 1.000 32.155 104 SER G N 1
ATOM 19240 C CA . SER G 1 104 ? -41.561 -43.942 -84.805 1.000 36.008 104 SER G CA 1
ATOM 19241 C C . SER G 1 104 ? -42.318 -44.232 -83.511 1.000 31.094 104 SER G C 1
ATOM 19242 O O . SER G 1 104 ? -41.961 -45.135 -82.757 1.000 37.101 104 SER G O 1
ATOM 19249 N N . PHE G 1 105 ? -43.411 -43.481 -83.308 1.000 31.007 105 PHE G N 1
ATOM 19250 C CA . PHE G 1 105 ? -44.302 -43.734 -82.187 1.000 26.997 105 PHE G CA 1
ATOM 19251 C C . PHE G 1 105 ? -44.913 -45.140 -82.291 1.000 35.559 105 PHE G C 1
ATOM 19252 O O . PHE G 1 105 ? -45.042 -45.823 -81.269 1.000 31.102 105 PHE G O 1
ATOM 19269 N N . GLU G 1 106 ? -45.281 -45.577 -83.520 1.000 37.323 106 GLU G N 1
ATOM 19270 C CA . GLU G 1 106 ? -45.876 -46.898 -83.691 1.000 48.127 106 GLU G CA 1
ATOM 19271 C C . GLU G 1 106 ? -44.919 -47.998 -83.232 1.000 26.647 106 GLU G C 1
ATOM 19272 O O . GLU G 1 106 ? -45.366 -48.956 -82.570 1.000 43.144 106 GLU G O 1
ATOM 19284 N N . ASN G 1 107 ? -43.618 -47.831 -83.545 1.000 34.871 107 ASN G N 1
ATOM 19285 C CA . ASN G 1 107 ? -42.631 -48.812 -83.137 1.000 34.365 107 ASN G CA 1
ATOM 19286 C C . ASN G 1 107 ? -42.416 -48.774 -81.609 1.000 33.863 107 ASN G C 1
ATOM 19287 O O . ASN G 1 107 ? -42.282 -49.830 -80.977 1.000 37.416 107 ASN G O 1
ATOM 19296 N N . PHE G 1 108 ? -42.388 -47.540 -81.034 1.000 29.923 108 PHE G N 1
ATOM 19297 C CA . PHE G 1 108 ? -42.296 -47.374 -79.603 1.000 28.114 108 PHE G CA 1
ATOM 19298 C C . PHE G 1 108 ? -43.447 -48.150 -78.907 1.000 22.290 108 PHE G C 1
ATOM 19299 O O . PHE G 1 108 ? -43.245 -48.887 -77.939 1.000 30.468 108 PHE G O 1
ATOM 19316 N N . LYS G 1 109 ? -44.686 -47.957 -79.393 1.000 27.141 109 LYS G N 1
ATOM 19317 C CA . LYS G 1 109 ? -45.857 -48.592 -78.820 1.000 23.472 109 LYS G CA 1
ATOM 19318 C C . LYS G 1 109 ? -45.714 -50.120 -78.832 1.000 24.855 109 LYS G C 1
ATOM 19319 O O . LYS G 1 109 ? -46.021 -50.808 -77.838 1.000 27.175 109 LYS G O 1
ATOM 19338 N N . LYS G 1 110 ? -45.214 -50.666 -79.952 1.000 31.278 110 LYS G N 1
ATOM 19339 C CA . LYS G 1 110 ? -45.026 -52.108 -80.054 1.000 30.224 110 LYS G CA 1
ATOM 19340 C C . LYS G 1 110 ? -44.030 -52.591 -78.992 1.000 24.154 110 LYS G C 1
ATOM 19341 O O . LYS G 1 110 ? -44.275 -53.608 -78.298 1.000 27.556 110 LYS G O 1
ATOM 19360 N N . GLU G 1 111 ? -42.905 -51.867 -78.872 1.000 26.064 111 GLU G N 1
ATOM 19361 C CA . GLU G 1 111 ? -41.847 -52.265 -77.941 1.000 27.157 111 GLU G CA 1
ATOM 19362 C C . GLU G 1 111 ? -42.329 -52.137 -76.485 1.000 27.496 111 GLU G C 1
ATOM 19363 O O . GLU G 1 111 ? -42.004 -52.984 -75.634 1.000 25.096 111 GLU G O 1
ATOM 19375 N N . PHE G 1 112 ? -43.109 -51.071 -76.218 1.000 21.596 112 PHE G N 1
ATOM 19376 C CA . PHE G 1 112 ? -43.569 -50.806 -74.866 1.000 19.589 112 PHE G CA 1
ATOM 19377 C C . PHE G 1 112 ? -44.629 -51.835 -74.436 1.000 19.556 112 PHE G C 1
ATOM 19378 O O . PHE G 1 112 ? -44.623 -52.314 -73.288 1.000 21.655 112 PHE G O 1
ATOM 19395 N N . ASN G 1 113 ? -45.567 -52.153 -75.342 1.000 26.338 113 ASN G N 1
ATOM 19396 C CA . ASN G 1 113 ? -46.513 -53.232 -75.101 1.000 24.114 113 ASN G CA 1
ATOM 19397 C C . ASN G 1 113 ? -45.778 -54.549 -74.807 1.000 22.466 113 ASN G C 1
ATOM 19398 O O . ASN G 1 113 ? -46.154 -55.284 -73.881 1.000 24.316 113 ASN G O 1
ATOM 19407 N N . ALA G 1 114 ? -44.728 -54.837 -75.610 1.000 21.966 114 ALA G N 1
ATOM 19408 C CA . ALA G 1 114 ? -44.008 -56.094 -75.425 1.000 24.244 114 ALA G CA 1
ATOM 19409 C C . ALA G 1 114 ? -43.338 -56.168 -74.031 1.000 25.000 114 ALA G C 1
ATOM 19410 O O . ALA G 1 114 ? -43.372 -57.221 -73.378 1.000 26.241 114 ALA G O 1
ATOM 19417 N N . ALA G 1 115 ? -42.732 -55.048 -73.592 1.000 22.773 115 ALA G N 1
ATOM 19418 C CA . ALA G 1 115 ? -42.088 -54.982 -72.281 1.000 20.474 115 ALA G CA 1
ATOM 19419 C C . ALA G 1 115 ? -43.124 -55.204 -71.169 1.000 20.766 115 ALA G C 1
ATOM 19420 O O . ALA G 1 115 ? -42.887 -55.911 -70.178 1.000 22.191 115 ALA G O 1
ATOM 19427 N N . SER G 1 116 ? -44.280 -54.553 -71.339 1.000 19.162 116 SER G N 1
ATOM 19428 C CA . SER G 1 116 ? -45.357 -54.599 -70.367 1.000 21.142 116 SER G CA 1
ATOM 19429 C C . SER G 1 116 ? -45.872 -56.033 -70.189 1.000 21.348 116 SER G C 1
ATOM 19430 O O . SER G 1 116 ? -46.082 -56.493 -69.054 1.000 21.821 116 SER G O 1
ATOM 19437 N N . VAL G 1 117 ? -46.114 -56.715 -71.330 1.000 24.574 117 VAL G N 1
ATOM 19438 C CA . VAL G 1 117 ? -46.702 -58.048 -71.279 1.000 20.193 117 VAL G CA 1
ATOM 19439 C C . VAL G 1 117 ? -45.644 -59.093 -70.875 1.000 22.731 117 VAL G C 1
ATOM 19440 O O . VAL G 1 117 ? -45.988 -60.117 -70.287 1.000 25.908 117 VAL G O 1
ATOM 19453 N N . GLY G 1 118 ? -44.364 -58.816 -71.166 1.000 21.558 118 GLY G N 1
ATOM 19454 C CA . GLY G 1 118 ? -43.279 -59.768 -70.943 1.000 24.521 118 GLY G CA 1
ATOM 19455 C C . GLY G 1 118 ? -42.753 -59.803 -69.501 1.000 24.066 118 GLY G C 1
ATOM 19456 O O . GLY G 1 118 ? -42.015 -60.716 -69.138 1.000 27.835 118 GLY G O 1
ATOM 19460 N N . LEU G 1 119 ? -43.086 -58.798 -68.690 1.000 20.313 119 LEU G N 1
ATOM 19461 C CA . LEU G 1 119 ? -42.579 -58.721 -67.321 1.000 18.984 119 LEU G CA 1
ATOM 19462 C C . LEU G 1 119 ? -43.249 -59.812 -66.467 1.000 21.240 119 LEU G C 1
ATOM 19463 O O . LEU G 1 119 ? -44.462 -59.801 -66.235 1.000 20.477 119 LEU G O 1
ATOM 19479 N N . PHE G 1 120 ? -42.447 -60.765 -65.990 1.000 19.337 120 PHE G N 1
ATOM 19480 C CA . PHE G 1 120 ? -42.958 -61.887 -65.227 1.000 16.200 120 PHE G CA 1
ATOM 19481 C C . PHE G 1 120 ? -43.005 -61.510 -63.738 1.000 18.182 120 PHE G C 1
ATOM 19482 O O . PHE G 1 120 ? -42.024 -61.024 -63.157 1.000 20.445 120 PHE G O 1
ATOM 19499 N N . GLY G 1 121 ? -44.169 -61.748 -63.119 1.000 16.839 121 GLY G N 1
ATOM 19500 C CA . GLY G 1 121 ? -44.419 -61.332 -61.752 1.000 18.040 121 GLY G CA 1
ATOM 19501 C C . GLY G 1 121 ? -44.951 -59.902 -61.697 1.000 19.177 121 GLY G C 1
ATOM 19502 O O . GLY G 1 121 ? -45.617 -59.459 -62.639 1.000 18.430 121 GLY G O 1
ATOM 19506 N N . SER G 1 122 ? -44.640 -59.214 -60.591 1.000 16.523 122 SER G N 1
ATOM 19507 C CA . SER G 1 122 ? -45.093 -57.859 -60.346 1.000 16.453 122 SER G CA 1
ATOM 19508 C C . SER G 1 122 ? -44.026 -56.882 -60.829 1.000 17.460 122 SER G C 1
ATOM 19509 O O . SER G 1 122 ? -42.818 -57.142 -60.660 1.000 18.393 122 SER G O 1
ATOM 19516 N N . GLY G 1 123 ? -44.470 -55.748 -61.363 1.000 17.901 123 GLY G N 1
ATOM 19517 C CA . GLY G 1 123 ? -43.549 -54.665 -61.686 1.000 17.364 123 GLY G CA 1
ATOM 19518 C C . GLY G 1 123 ? -44.180 -53.601 -62.569 1.000 15.132 123 GLY G C 1
ATOM 19519 O O . GLY G 1 123 ? -45.387 -53.545 -62.706 1.000 17.189 123 GLY G O 1
ATOM 19523 N N . TRP G 1 124 ? -43.297 -52.808 -63.183 1.000 16.192 124 TRP G N 1
ATOM 19524 C CA . TRP G 1 124 ? -43.628 -51.652 -63.994 1.000 16.477 124 TRP G CA 1
ATOM 19525 C C . TRP G 1 124 ? -42.838 -51.684 -65.305 1.000 16.313 124 TRP G C 1
ATOM 19526 O O . TRP G 1 124 ? -41.635 -51.889 -65.270 1.000 19.377 124 TRP G O 1
ATOM 19547 N N . ALA G 1 125 ? -43.490 -51.387 -66.431 1.000 17.846 125 ALA G N 1
ATOM 19548 C CA . ALA G 1 125 ? -42.774 -50.966 -67.627 1.000 19.822 125 ALA G CA 1
ATOM 19549 C C . ALA G 1 125 ? -42.670 -49.433 -67.619 1.000 16.654 125 ALA G C 1
ATOM 19550 O O . ALA G 1 125 ? -43.683 -48.755 -67.485 1.000 16.705 125 ALA G O 1
ATOM 19557 N N . TRP G 1 126 ? -41.447 -48.922 -67.801 1.000 18.638 126 TRP G N 1
ATOM 19558 C CA . TRP G 1 126 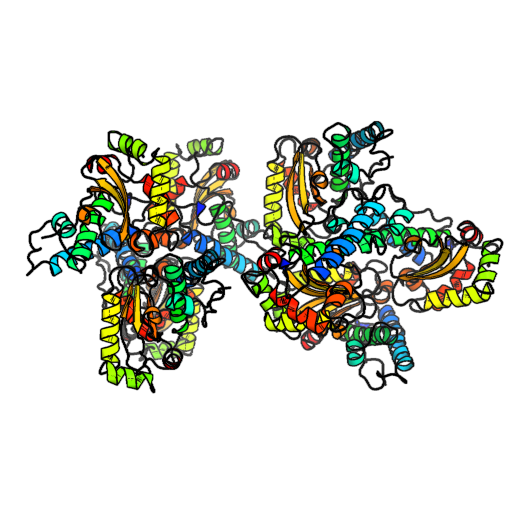? -41.168 -47.494 -67.779 1.000 18.175 126 TRP G CA 1
ATOM 19559 C C . TRP G 1 126 ? -40.479 -47.033 -69.062 1.000 16.492 126 TRP G C 1
ATOM 19560 O O . TRP G 1 126 ? -39.541 -47.664 -69.538 1.000 18.884 126 TRP G O 1
ATOM 19581 N N . LEU G 1 127 ? -40.959 -45.910 -69.588 1.000 18.402 127 LEU G N 1
ATOM 19582 C CA . LEU G 1 127 ? -40.207 -45.073 -70.504 1.000 19.741 127 LEU G CA 1
ATOM 19583 C C . LEU G 1 127 ? -39.599 -43.931 -69.686 1.000 23.234 127 LEU G C 1
ATOM 19584 O O . LEU G 1 127 ? -40.331 -43.243 -68.965 1.000 20.561 127 LEU G O 1
ATOM 19600 N N . SER G 1 128 ? -38.272 -43.775 -69.809 1.000 20.987 128 SER G N 1
ATOM 19601 C CA . SER G 1 128 ? -37.496 -42.777 -69.095 1.000 21.780 128 SER G CA 1
ATOM 19602 C C . SER G 1 128 ? -36.522 -42.091 -70.038 1.000 24.675 128 SER G C 1
ATOM 19603 O O . SER G 1 128 ? -36.260 -42.591 -71.132 1.000 27.577 128 SER G O 1
ATOM 19610 N N . VAL G 1 129 ? -35.994 -40.938 -69.598 1.000 22.436 129 VAL G N 1
ATOM 19611 C CA . VAL G 1 129 ? -34.940 -40.234 -70.324 1.000 23.635 129 VAL G CA 1
ATOM 19612 C C . VAL G 1 129 ? -33.693 -40.156 -69.446 1.000 28.916 129 VAL G C 1
ATOM 19613 O O . VAL G 1 129 ? -33.795 -39.920 -68.241 1.000 26.893 129 VAL G O 1
ATOM 19626 N N . ASP G 1 130 ? -32.511 -40.339 -70.066 1.000 32.779 130 ASP G N 1
ATOM 19627 C CA . ASP G 1 130 ? -31.233 -40.212 -69.375 1.000 36.811 130 ASP G CA 1
ATOM 19628 C C . ASP G 1 130 ? -30.741 -38.759 -69.465 1.000 46.478 130 ASP G C 1
ATOM 19629 O O . ASP G 1 130 ? -31.399 -37.899 -70.065 1.000 58.421 130 ASP G O 1
ATOM 19638 N N . LYS G 1 131 ? -29.594 -38.471 -68.843 1.000 56.378 131 LYS G N 1
ATOM 19639 C CA . LYS G 1 131 ? -29.191 -37.070 -68.687 1.000 58.494 131 LYS G CA 1
ATOM 19640 C C . LYS G 1 131 ? -28.747 -36.458 -70.013 1.000 51.138 131 LYS G C 1
ATOM 19641 O O . LYS G 1 131 ? -28.723 -35.206 -70.132 1.000 44.175 131 LYS G O 1
ATOM 19660 N N . ASP G 1 132 ? -28.449 -37.320 -71.008 1.000 33.327 132 ASP G N 1
ATOM 19661 C CA . ASP G 1 132 ? -28.050 -36.828 -72.327 1.000 46.745 132 ASP G CA 1
ATOM 19662 C C . ASP G 1 132 ? -29.220 -36.819 -73.306 1.000 46.487 132 ASP G C 1
ATOM 19663 O O . ASP G 1 132 ? -29.037 -36.585 -74.488 1.000 39.304 132 ASP G O 1
ATOM 19672 N N . GLY G 1 133 ? -30.440 -37.069 -72.820 1.000 40.140 133 GLY G N 1
ATOM 19673 C CA . GLY G 1 133 ? -31.658 -36.873 -73.600 1.000 38.849 133 GLY G CA 1
ATOM 19674 C C . GLY G 1 133 ? -32.107 -38.144 -74.303 1.000 32.486 133 GLY G C 1
ATOM 19675 O O . GLY G 1 133 ? -33.069 -38.093 -75.054 1.000 44.248 133 GLY G O 1
ATOM 19679 N N . LYS G 1 134 ? -31.418 -39.281 -74.102 1.000 37.294 134 LYS G N 1
ATOM 19680 C CA . LYS G 1 134 ? -31.789 -40.538 -74.736 1.000 36.592 134 LYS G CA 1
ATOM 19681 C C . LYS G 1 134 ? -32.893 -41.245 -73.933 1.000 29.620 134 LYS G C 1
ATOM 19682 O O . LYS G 1 134 ? -32.873 -41.294 -72.719 1.000 28.695 134 LYS G O 1
ATOM 19701 N N . LEU G 1 135 ? -33.854 -41.820 -74.659 1.000 27.378 135 LEU G N 1
ATOM 19702 C CA . LEU G 1 135 ? -34.982 -42.535 -74.073 1.000 27.283 135 LEU G CA 1
ATOM 19703 C C . LEU G 1 135 ? -34.648 -44.015 -73.891 1.000 28.629 135 LEU G C 1
ATOM 19704 O O . LEU G 1 135 ? -33.932 -44.601 -74.706 1.000 31.636 135 LEU G O 1
ATOM 19720 N N . HIS G 1 136 ? -35.241 -44.608 -72.849 1.000 23.719 136 HIS G N 1
ATOM 19721 C CA . HIS G 1 136 ? -35.054 -46.007 -72.488 1.000 25.863 136 HIS G CA 1
ATOM 19722 C C . HIS G 1 136 ? -36.374 -46.619 -72.014 1.000 25.118 136 HIS G C 1
ATOM 19723 O O . HIS G 1 136 ? -37.117 -45.991 -71.255 1.000 27.716 136 HIS G O 1
ATOM 19736 N N . ILE G 1 137 ? -36.615 -47.869 -72.440 1.000 24.027 137 ILE G N 1
ATOM 19737 C CA . ILE G 1 137 ? -37.646 -48.714 -71.856 1.000 25.354 137 ILE G CA 1
ATOM 19738 C C . ILE G 1 137 ? -36.964 -49.646 -70.853 1.000 28.242 137 ILE G C 1
ATOM 19739 O O . ILE G 1 137 ? -35.995 -50.332 -71.214 1.000 29.102 137 ILE G O 1
ATOM 19755 N N . THR G 1 138 ? -37.481 -49.666 -69.614 1.000 24.804 138 THR G N 1
ATOM 19756 C CA . THR G 1 138 ? -37.017 -50.590 -68.593 1.000 23.346 138 THR G CA 1
ATOM 19757 C C . THR G 1 138 ? -38.203 -51.373 -68.013 1.000 26.582 138 THR G C 1
ATOM 19758 O O . THR G 1 138 ? -39.336 -50.899 -68.006 1.000 21.281 138 THR G O 1
ATOM 19768 N N . LYS G 1 139 ? -37.892 -52.597 -67.562 1.000 24.131 139 LYS G N 1
ATOM 19769 C CA . LYS G 1 139 ? -38.778 -53.401 -66.739 1.000 20.480 139 LYS G CA 1
ATOM 19770 C C . LYS G 1 139 ? -38.292 -53.278 -65.298 1.000 24.994 139 LYS G C 1
ATOM 19771 O O . LYS G 1 139 ? -37.194 -53.744 -64.959 1.000 25.419 139 LYS G O 1
ATOM 19790 N N . GLU G 1 140 ? -39.100 -52.626 -64.470 1.000 20.871 140 GLU G N 1
ATOM 19791 C CA . GLU G 1 140 ? -38.749 -52.381 -63.080 1.000 18.843 140 GLU G CA 1
ATOM 19792 C C . GLU G 1 140 ? -39.470 -53.431 -62.241 1.000 17.268 140 GLU G C 1
ATOM 19793 O O . GLU G 1 140 ? -40.704 -53.461 -62.208 1.000 18.178 140 GLU G O 1
ATOM 19805 N N . PRO G 1 141 ? -38.743 -54.309 -61.514 1.000 20.888 141 PRO G N 1
ATOM 19806 C CA . PRO G 1 141 ? -39.402 -55.315 -60.684 1.000 20.361 141 PRO G CA 1
ATOM 19807 C C . PRO G 1 141 ? -40.067 -54.685 -59.464 1.000 16.579 141 PRO G C 1
ATOM 19808 O O . PRO G 1 141 ? -39.523 -53.735 -58.890 1.000 18.748 141 PRO G O 1
ATOM 19819 N N . ASN G 1 142 ? -41.251 -55.225 -59.104 1.000 17.411 142 ASN G N 1
ATOM 19820 C CA . ASN G 1 142 ? -41.899 -54.928 -57.842 1.000 17.192 142 ASN G CA 1
ATOM 19821 C C . ASN G 1 142 ? -42.108 -53.402 -57.729 1.000 16.855 142 ASN G C 1
ATOM 19822 O O . ASN G 1 142 ? -42.831 -52.839 -58.563 1.000 17.424 142 ASN G O 1
ATOM 19831 N N . GLY G 1 143 ? -41.495 -52.760 -56.716 1.000 17.030 143 GLY G N 1
ATOM 19832 C CA . GLY G 1 143 ? -41.689 -51.345 -56.444 1.000 15.159 143 GLY G CA 1
ATOM 19833 C C . GLY G 1 143 ? -40.624 -50.419 -57.011 1.000 17.164 143 GLY G C 1
ATOM 19834 O O . GLY G 1 143 ? -40.633 -49.201 -56.734 1.000 18.969 143 GLY G O 1
ATOM 19838 N N . SER G 1 144 ? -39.696 -50.980 -57.800 1.000 18.208 144 SER G N 1
ATOM 19839 C CA . SER G 1 144 ? -38.598 -50.172 -58.325 1.000 15.758 144 SER G CA 1
ATOM 19840 C C . SER G 1 144 ? -39.134 -49.093 -59.302 1.000 17.881 144 SER G C 1
ATOM 19841 O O . SER G 1 144 ? -40.208 -49.189 -59.906 1.000 19.001 144 SER G O 1
ATOM 19848 N N . ASN G 1 145 ? -38.360 -48.018 -59.402 1.000 18.201 145 ASN G N 1
ATOM 19849 C CA . ASN G 1 145 ? -38.659 -46.874 -60.260 1.000 17.574 145 ASN G CA 1
ATOM 19850 C C . ASN G 1 145 ? -37.344 -46.415 -60.883 1.000 19.793 145 ASN G C 1
ATOM 19851 O O . ASN G 1 145 ? -36.296 -46.513 -60.225 1.000 20.044 145 ASN G O 1
ATOM 19860 N N . PRO G 1 146 ? -37.347 -45.926 -62.141 1.000 18.694 146 PRO G N 1
ATOM 19861 C CA . PRO G 1 146 ? -36.098 -45.525 -62.798 1.000 21.492 146 PRO G CA 1
ATOM 19862 C C . PRO G 1 146 ? -35.267 -44.448 -62.104 1.000 18.328 146 PRO G C 1
ATOM 19863 O O . PRO G 1 146 ? -34.089 -44.313 -62.403 1.000 23.892 146 PRO G O 1
ATOM 19874 N N . VAL G 1 147 ? -35.868 -43.675 -61.198 1.000 18.281 147 VAL G N 1
ATOM 19875 C CA . VAL G 1 147 ? -35.135 -42.644 -60.455 1.000 21.741 147 VAL G CA 1
ATOM 19876 C C . VAL G 1 147 ? -33.951 -43.263 -59.726 1.000 22.640 147 VAL G C 1
ATOM 19877 O O . VAL G 1 147 ? -32.911 -42.606 -59.558 1.000 26.431 147 VAL G O 1
ATOM 19890 N N . ARG G 1 148 ? -34.086 -44.521 -59.282 1.000 24.583 148 ARG G N 1
ATOM 19891 C CA . ARG G 1 148 ? -32.971 -45.129 -58.556 1.000 24.400 148 ARG G CA 1
ATOM 19892 C C . ARG G 1 148 ? -31.715 -45.184 -59.454 1.000 28.061 148 ARG G C 1
ATOM 19893 O O . ARG G 1 148 ? -30.592 -45.005 -58.974 1.000 32.979 148 ARG G O 1
ATOM 19912 N N . ALA G 1 149 ? -31.897 -45.439 -60.757 1.000 29.038 149 ALA G N 1
ATOM 19913 C CA . ALA G 1 149 ? -30.786 -45.571 -61.699 1.000 32.063 149 ALA G CA 1
ATOM 19914 C C . ALA G 1 149 ? -30.390 -44.218 -62.320 1.000 32.467 149 ALA G C 1
ATOM 19915 O O . ALA G 1 149 ? -29.588 -44.172 -63.254 1.000 37.140 149 ALA G O 1
ATOM 19922 N N . GLY G 1 150 ? -30.951 -43.116 -61.809 1.000 37.139 150 GLY G N 1
ATOM 19923 C CA . GLY G 1 150 ? -30.648 -41.775 -62.282 1.000 41.853 150 GLY G CA 1
ATOM 19924 C C . GLY G 1 150 ? -31.379 -41.396 -63.568 1.000 34.083 150 GLY G C 1
ATOM 19925 O O . GLY G 1 150 ? -31.022 -40.395 -64.172 1.000 34.795 150 GLY G O 1
ATOM 19929 N N . LEU G 1 151 ? -32.423 -42.160 -63.940 1.000 24.672 151 LEU G N 1
ATOM 19930 C CA . LEU G 1 151 ? -33.238 -41.854 -65.107 1.000 27.089 151 LEU G CA 1
ATOM 19931 C C . LEU G 1 151 ? -34.439 -41.030 -64.677 1.000 26.202 151 LEU G C 1
ATOM 19932 O O . LEU G 1 151 ? -34.870 -41.128 -63.518 1.000 33.855 151 LEU G O 1
ATOM 19948 N N . LYS G 1 152 ? -34.986 -40.251 -65.623 1.000 26.759 152 LYS G N 1
ATOM 19949 C CA . LYS G 1 152 ? -36.165 -39.438 -65.344 1.000 20.609 152 LYS G CA 1
ATOM 19950 C C . LYS G 1 152 ? -37.390 -40.138 -65.921 1.000 20.228 152 LYS G C 1
ATOM 19951 O O . LYS G 1 152 ? -37.510 -40.256 -67.137 1.000 23.235 152 LYS G O 1
ATOM 19970 N N . PRO G 1 153 ? -38.334 -40.632 -65.082 1.000 21.276 153 PRO G N 1
ATOM 19971 C CA . PRO G 1 153 ? -39.479 -41.389 -65.585 1.000 20.974 153 PRO G CA 1
ATOM 19972 C C . PRO G 1 153 ? -40.530 -40.537 -66.287 1.000 20.028 153 PRO G C 1
ATOM 19973 O O . PRO G 1 153 ? -40.888 -39.464 -65.801 1.000 21.993 153 PRO G O 1
ATOM 19984 N N . LEU G 1 154 ? -40.975 -41.033 -67.455 1.000 20.056 154 LEU G N 1
ATOM 19985 C CA . LEU G 1 154 ? -41.917 -40.320 -68.300 1.000 17.678 154 LEU G CA 1
ATOM 19986 C C . LEU G 1 154 ? -43.287 -40.999 -68.313 1.000 16.862 154 LEU G C 1
ATOM 19987 O O . LEU G 1 154 ? -44.306 -40.306 -68.153 1.000 16.429 154 LEU G O 1
ATOM 20003 N N . LEU G 1 155 ? -43.322 -42.305 -68.596 1.000 17.206 155 LEU G N 1
ATOM 20004 C CA . LEU G 1 155 ? -44.577 -43.022 -68.801 1.000 15.717 155 LEU G CA 1
ATOM 20005 C C . LEU G 1 155 ? -44.417 -44.408 -68.183 1.000 21.428 155 LEU G C 1
ATOM 20006 O O . LEU G 1 155 ? -43.489 -45.138 -68.547 1.000 18.551 155 LEU G O 1
ATOM 20022 N N . GLY G 1 156 ? -45.333 -44.757 -67.261 1.000 19.777 156 GLY G N 1
ATOM 20023 C CA . GLY G 1 156 ? -45.243 -46.015 -66.532 1.000 15.339 156 GLY G CA 1
ATOM 20024 C C . GLY G 1 156 ? -46.537 -46.818 -66.653 1.000 15.870 156 GLY G C 1
ATOM 20025 O O . GLY G 1 156 ? -47.631 -46.299 -66.412 1.000 17.951 156 GLY G O 1
ATOM 20029 N N . PHE G 1 157 ? -46.390 -48.093 -67.062 1.000 14.777 157 PHE G N 1
ATOM 20030 C CA . PHE G 1 157 ? -47.503 -49.028 -67.004 1.000 16.560 157 PHE G CA 1
ATOM 20031 C C . PHE G 1 157 ? -47.303 -49.987 -65.839 1.000 16.531 157 PHE G C 1
ATOM 20032 O O . PHE G 1 157 ? -46.301 -50.706 -65.771 1.000 18.380 157 PHE G O 1
ATOM 20049 N N . ASP G 1 158 ? -48.285 -49.985 -64.936 1.000 17.070 158 ASP G N 1
ATOM 20050 C CA . ASP G 1 158 ? -48.299 -50.866 -63.772 1.000 17.034 158 ASP G CA 1
ATOM 20051 C C . ASP G 1 158 ? -48.791 -52.239 -64.219 1.000 18.468 158 ASP G C 1
ATOM 20052 O O . ASP G 1 158 ? -49.938 -52.348 -64.690 1.000 19.134 158 ASP G O 1
ATOM 20061 N N . VAL G 1 159 ? -47.954 -53.273 -64.070 1.000 16.185 159 VAL G N 1
ATOM 20062 C CA . VAL G 1 159 ? -48.373 -54.613 -64.438 1.000 17.806 159 VAL G CA 1
ATOM 20063 C C . VAL G 1 159 ? -48.421 -55.556 -63.232 1.000 17.125 159 VAL G C 1
ATOM 20064 O O . VAL G 1 159 ? -48.572 -56.782 -63.404 1.000 18.649 159 VAL G O 1
ATOM 20077 N N . TRP G 1 160 ? -48.409 -54.999 -62.010 1.000 16.143 160 TRP G N 1
ATOM 20078 C CA . TRP G 1 160 ? -48.939 -55.721 -60.871 1.000 17.620 160 TRP G CA 1
ATOM 20079 C C . TRP G 1 160 ? -50.381 -56.119 -61.195 1.000 17.984 160 TRP G C 1
ATOM 20080 O O . TRP G 1 160 ? -51.150 -55.354 -61.775 1.000 16.733 160 TRP G O 1
ATOM 20101 N N . GLU G 1 161 ? -50.760 -57.324 -60.782 1.000 16.502 161 GLU G N 1
ATOM 20102 C CA . GLU G 1 161 ? -52.097 -57.835 -61.069 1.000 15.480 161 GLU G CA 1
ATOM 20103 C C . GLU G 1 161 ? -53.201 -56.923 -60.536 1.000 17.833 161 GLU G C 1
ATOM 20104 O O . GLU G 1 161 ? -54.234 -56.802 -61.196 1.000 18.576 161 GLU G O 1
ATOM 20116 N N . HIS G 1 162 ? -52.999 -56.270 -59.381 1.000 17.216 162 HIS G N 1
ATOM 20117 C CA . HIS G 1 162 ? -54.036 -55.380 -58.871 1.000 19.618 162 HIS G CA 1
ATOM 20118 C C . HIS G 1 162 ? -54.416 -54.263 -59.842 1.000 19.504 162 HIS G C 1
ATOM 20119 O O . HIS G 1 162 ? -55.514 -53.712 -59.711 1.000 19.120 162 HIS G O 1
ATOM 20132 N N . ALA G 1 163 ? -53.529 -53.903 -60.780 1.000 17.274 163 ALA G N 1
ATOM 20133 C CA . ALA G 1 163 ? -53.795 -52.807 -61.714 1.000 17.112 163 ALA G CA 1
ATOM 20134 C C . ALA G 1 163 ? -54.916 -53.158 -62.690 1.000 17.249 163 ALA G C 1
ATOM 20135 O O . ALA G 1 163 ? -55.553 -52.238 -63.225 1.000 19.302 163 ALA G O 1
ATOM 20142 N N . TYR G 1 164 ? -55.145 -54.462 -62.928 1.000 16.947 164 TYR G N 1
ATOM 20143 C CA . TYR G 1 164 ? -56.059 -54.896 -63.972 1.000 17.088 164 TYR G CA 1
ATOM 20144 C C . TYR G 1 164 ? -56.949 -56.092 -63.610 1.000 17.388 164 TYR G C 1
ATOM 20145 O O . TYR G 1 164 ? -57.896 -56.368 -64.356 1.000 18.844 164 TYR G O 1
ATOM 20162 N N . TYR G 1 165 ? -56.677 -56.799 -62.488 1.000 19.263 165 TYR G N 1
ATOM 20163 C CA . TYR G 1 165 ? -57.303 -58.097 -62.257 1.000 16.754 165 TYR G CA 1
ATOM 20164 C C . TYR G 1 165 ? -58.834 -57.997 -62.134 1.000 18.478 165 TYR G C 1
ATOM 20165 O O . TYR G 1 165 ? -59.544 -58.912 -62.551 1.000 17.370 165 TYR G O 1
ATOM 20182 N N . LEU G 1 166 ? -59.360 -56.913 -61.558 1.000 18.545 166 LEU G N 1
ATOM 20183 C CA . LEU G 1 166 ? -60.805 -56.788 -61.393 1.000 19.061 166 LEU G CA 1
ATOM 20184 C C . LEU G 1 166 ? -61.534 -56.681 -62.737 1.000 18.940 166 LEU G C 1
ATOM 20185 O O . LEU G 1 166 ? -62.705 -57.045 -62.785 1.000 21.571 166 LEU G O 1
ATOM 20201 N N . ASP G 1 167 ? -60.849 -56.126 -63.752 1.000 19.908 167 ASP G N 1
ATOM 20202 C CA . ASP G 1 167 ? -61.455 -55.758 -65.021 1.000 24.516 167 ASP G CA 1
ATOM 20203 C C . ASP G 1 167 ? -61.132 -56.832 -66.088 1.000 25.214 167 ASP G C 1
ATOM 20204 O O . ASP G 1 167 ? -61.966 -57.145 -66.957 1.000 24.277 167 ASP G O 1
ATOM 20213 N N . TYR G 1 168 ? -59.913 -57.412 -66.038 1.000 22.081 168 TYR G N 1
ATOM 20214 C CA . TYR G 1 168 ? -59.389 -58.262 -67.109 1.000 21.697 168 TYR G CA 1
ATOM 20215 C C . TYR G 1 168 ? -58.882 -59.620 -66.601 1.000 19.365 168 TYR G C 1
ATOM 20216 O O . TYR G 1 168 ? -58.501 -60.460 -67.409 1.000 18.732 168 TYR G O 1
ATOM 20233 N N . GLN G 1 169 ? -58.875 -59.839 -65.288 1.000 18.932 169 GLN G N 1
ATOM 20234 C CA . GLN G 1 169 ? -58.348 -61.061 -64.700 1.000 18.704 169 GLN G CA 1
ATOM 20235 C C . GLN G 1 169 ? -56.950 -61.341 -65.275 1.000 19.347 169 GLN G C 1
ATOM 20236 O O . GLN G 1 169 ? -56.074 -60.471 -65.222 1.000 18.309 169 GLN G O 1
ATOM 20248 N N . ASN G 1 170 ? -56.709 -62.552 -65.793 1.000 17.194 170 ASN G N 1
ATOM 20249 C CA . ASN G 1 170 ? -55.409 -62.973 -66.297 1.000 16.749 170 ASN G CA 1
ATOM 20250 C C . ASN G 1 170 ? -54.990 -62.275 -67.617 1.000 17.695 170 ASN G C 1
ATOM 20251 O O . ASN G 1 170 ? -53.853 -62.458 -68.070 1.000 20.648 170 ASN G O 1
ATOM 20260 N N . ARG G 1 171 ? -55.898 -61.547 -68.272 1.000 19.331 171 ARG G N 1
ATOM 20261 C CA . ARG G 1 171 ? -55.680 -61.001 -69.617 1.000 18.754 171 ARG G CA 1
ATOM 20262 C C . ARG G 1 171 ? -54.977 -59.629 -69.555 1.000 17.304 171 ARG G C 1
ATOM 20263 O O . ARG G 1 171 ? -55.514 -58.569 -69.940 1.000 17.906 171 ARG G O 1
ATOM 20282 N N . ARG G 1 172 ? -53.700 -59.697 -69.148 1.000 18.802 172 ARG G N 1
ATOM 20283 C CA . ARG G 1 172 ? -52.884 -58.501 -69.021 1.000 17.922 172 ARG G CA 1
ATOM 20284 C C . ARG G 1 172 ? -52.809 -57.714 -70.339 1.000 17.356 172 ARG G C 1
ATOM 20285 O O . ARG G 1 172 ? -52.931 -56.474 -70.354 1.000 18.079 172 ARG G O 1
ATOM 20304 N N . ALA G 1 173 ? -52.582 -58.431 -71.452 1.000 19.966 173 ALA G N 1
ATOM 20305 C CA . ALA G 1 173 ? -52.416 -57.762 -72.738 1.000 19.595 173 ALA G CA 1
ATOM 20306 C C . ALA G 1 173 ? -53.651 -56.951 -73.128 1.000 19.312 173 ALA G C 1
ATOM 20307 O O . ALA G 1 173 ? -53.499 -55.847 -73.665 1.000 19.736 173 ALA G O 1
ATOM 20314 N N . ASP G 1 174 ? -54.853 -57.484 -72.847 1.000 18.732 174 ASP G N 1
ATOM 20315 C CA . ASP G 1 174 ? -56.095 -56.782 -73.183 1.000 17.975 174 ASP G CA 1
ATOM 20316 C C . ASP G 1 174 ? -56.182 -55.480 -72.404 1.000 19.547 174 ASP G C 1
ATOM 20317 O O . ASP G 1 174 ? -56.647 -54.477 -72.972 1.000 23.519 174 ASP G O 1
ATOM 20326 N N . HIS G 1 175 ? -55.756 -55.493 -71.126 1.000 18.143 175 HIS G N 1
ATOM 20327 C CA . HIS G 1 175 ? -55.710 -54.269 -70.343 1.000 18.281 175 HIS G CA 1
ATOM 20328 C C . HIS G 1 175 ? -54.711 -53.258 -70.931 1.000 19.290 175 HIS G C 1
ATOM 20329 O O . HIS G 1 175 ? -55.042 -52.088 -71.138 1.000 18.283 175 HIS G O 1
ATOM 20342 N N . VAL G 1 176 ? -53.467 -53.709 -71.179 1.000 21.371 176 VAL G N 1
ATOM 20343 C CA . VAL G 1 176 ? -52.388 -52.820 -71.614 1.000 19.193 176 VAL G CA 1
ATOM 20344 C C . VAL G 1 176 ? -52.767 -52.133 -72.934 1.000 18.092 176 VAL G C 1
ATOM 20345 O O . VAL G 1 176 ? -52.494 -50.935 -73.124 1.000 19.144 176 VAL G O 1
ATOM 20358 N N . ASN G 1 177 ? -53.443 -52.885 -73.836 1.000 20.424 177 ASN G N 1
ATOM 20359 C CA . ASN G 1 177 ? -53.828 -52.325 -75.125 1.000 21.472 177 ASN G CA 1
ATOM 20360 C C . ASN G 1 177 ? -54.721 -51.084 -74.971 1.000 24.795 177 ASN G C 1
ATOM 20361 O O . ASN G 1 177 ? -54.707 -50.200 -75.831 1.000 25.961 177 ASN G O 1
ATOM 20370 N N . LYS G 1 178 ? -55.573 -51.077 -73.911 1.000 25.239 178 LYS G N 1
ATOM 20371 C CA . LYS G 1 178 ? -56.548 -50.014 -73.716 1.000 23.662 178 LYS G CA 1
ATOM 20372 C C . LYS G 1 178 ? -55.957 -48.775 -73.039 1.000 25.507 178 LYS G C 1
ATOM 20373 O O . LYS G 1 178 ? -56.527 -47.699 -73.150 1.000 22.168 178 LYS G O 1
ATOM 20392 N N . LEU G 1 179 ? -54.805 -48.898 -72.381 1.000 23.076 179 LEU G N 1
ATOM 20393 C CA . LEU G 1 179 ? -54.211 -47.761 -71.657 1.000 22.539 179 LEU G CA 1
ATOM 20394 C C . LEU G 1 179 ? -53.855 -46.595 -72.594 1.000 19.206 179 LEU G C 1
ATOM 20395 O O . LEU G 1 179 ? -53.945 -45.445 -72.200 1.000 21.820 179 LEU G O 1
ATOM 20411 N N . TRP G 1 180 ? -53.493 -46.889 -73.847 1.000 22.500 180 TRP G N 1
ATOM 20412 C CA . TRP G 1 180 ? -53.029 -45.859 -74.784 1.000 20.005 180 TRP G CA 1
ATOM 20413 C C . TRP G 1 180 ? -54.085 -44.772 -74.994 1.000 19.453 180 TRP G C 1
ATOM 20414 O O . TRP G 1 180 ? -53.735 -43.609 -75.142 1.000 25.115 180 TRP G O 1
ATOM 20435 N N . GLU G 1 181 ? -55.356 -45.163 -74.932 1.000 23.583 181 GLU G N 1
ATOM 20436 C CA . GLU G 1 181 ? -56.479 -44.261 -75.181 1.000 22.631 181 GLU G CA 1
ATOM 20437 C C . GLU G 1 181 ? -56.688 -43.213 -74.075 1.000 28.141 181 GLU G C 1
ATOM 20438 O O . GLU G 1 181 ? -57.442 -42.271 -74.294 1.000 30.100 181 GLU G O 1
ATOM 20450 N N . ILE G 1 182 ? -56.100 -43.396 -72.877 1.000 25.396 182 ILE G N 1
ATOM 20451 C CA . ILE G 1 182 ? -56.305 -42.462 -71.777 1.000 28.333 182 ILE G CA 1
ATOM 20452 C C . ILE G 1 182 ? -54.999 -41.778 -71.351 1.000 20.869 182 ILE G C 1
ATOM 20453 O O . ILE G 1 182 ? -54.986 -41.061 -70.347 1.000 19.824 182 ILE G O 1
ATOM 20469 N N . ILE G 1 183 ? -53.898 -41.960 -72.103 1.000 22.208 183 ILE G N 1
ATOM 20470 C CA . ILE G 1 183 ? -52.671 -41.248 -71.767 1.000 22.154 183 ILE G CA 1
ATOM 20471 C C . ILE G 1 183 ? -52.832 -39.749 -72.096 1.000 21.721 183 ILE G C 1
ATOM 20472 O O . ILE G 1 183 ? -53.201 -39.373 -73.216 1.000 24.942 183 ILE G O 1
ATOM 20488 N N . ASP G 1 184 ? -52.533 -38.915 -71.088 1.000 21.477 184 ASP G N 1
ATOM 20489 C CA . ASP G 1 184 ? -52.469 -37.463 -71.234 1.000 20.075 184 ASP G CA 1
ATOM 20490 C C . ASP G 1 184 ? -51.037 -37.091 -71.644 1.000 21.869 184 ASP G C 1
ATOM 20491 O O . ASP G 1 184 ? -50.167 -36.891 -70.806 1.000 24.161 184 ASP G O 1
ATOM 20500 N N . TRP G 1 185 ? -50.805 -37.023 -72.963 1.000 21.681 185 TRP G N 1
ATOM 20501 C CA . TRP G 1 185 ? -49.484 -36.770 -73.496 1.000 22.469 185 TRP G CA 1
ATOM 20502 C C . TRP G 1 185 ? -49.004 -35.359 -73.165 1.000 24.446 185 TRP G C 1
ATOM 20503 O O . TRP G 1 185 ? -47.791 -35.139 -73.152 1.000 25.350 185 TRP G O 1
ATOM 20524 N N . ASP G 1 186 ? -49.917 -34.397 -72.916 1.000 23.096 186 ASP G N 1
ATOM 20525 C CA . ASP G 1 186 ? -49.485 -33.081 -72.455 1.000 28.732 186 ASP G CA 1
ATOM 20526 C C . ASP G 1 186 ? -48.697 -33.199 -71.148 1.000 24.271 186 ASP G C 1
ATOM 20527 O O . ASP G 1 186 ? -47.649 -32.561 -71.007 1.000 32.283 186 ASP G O 1
ATOM 20536 N N . VAL G 1 187 ? -49.182 -34.033 -70.226 1.000 25.383 187 VAL G N 1
ATOM 20537 C CA . VAL G 1 187 ? -48.488 -34.251 -68.955 1.000 26.806 187 VAL G CA 1
ATOM 20538 C C . VAL G 1 187 ? -47.158 -34.984 -69.205 1.000 23.793 187 VAL G C 1
ATOM 20539 O O . VAL G 1 187 ? -46.123 -34.585 -68.694 1.000 26.314 187 VAL G O 1
ATOM 20552 N N . VAL G 1 188 ? -47.202 -36.063 -69.988 1.000 21.336 188 VAL G N 1
ATOM 20553 C CA . VAL G 1 188 ? -46.024 -36.894 -70.202 1.000 19.027 188 VAL G CA 1
ATOM 20554 C C . VAL G 1 188 ? -44.911 -36.111 -70.907 1.000 19.840 188 VAL G C 1
ATOM 20555 O O . VAL G 1 188 ? -43.735 -36.199 -70.506 1.000 21.314 188 VAL G O 1
ATOM 20568 N N . GLU G 1 189 ? -45.263 -35.339 -71.943 1.000 21.838 189 GLU G N 1
ATOM 20569 C CA . GLU G 1 189 ? -44.287 -34.505 -72.641 1.000 22.080 189 GLU G CA 1
ATOM 20570 C C . GLU G 1 189 ? -43.460 -33.643 -71.676 1.000 24.728 189 GLU G C 1
ATOM 20571 O O . GLU G 1 189 ? -42.262 -33.457 -71.864 1.000 23.639 189 GLU G O 1
ATOM 20583 N N . LYS G 1 190 ? -44.186 -33.053 -70.700 1.000 27.460 190 LYS G N 1
ATOM 20584 C CA . LYS G 1 190 ? -43.581 -32.072 -69.825 1.000 24.614 190 LYS G CA 1
ATOM 20585 C C . LYS G 1 190 ? -42.795 -32.727 -68.693 1.000 25.157 190 LYS G C 1
ATOM 20586 O O . LYS G 1 190 ? -42.243 -32.040 -67.839 1.000 31.681 190 LYS G O 1
ATOM 20605 N N . ARG G 1 191 ? -42.717 -34.065 -68.673 1.000 22.365 191 ARG G N 1
ATOM 20606 C CA . ARG G 1 191 ? -41.837 -34.775 -67.758 1.000 21.599 191 ARG G CA 1
ATOM 20607 C C . ARG G 1 191 ? -40.410 -34.864 -68.292 1.000 24.938 191 ARG G C 1
ATOM 20608 O O . ARG G 1 191 ? -39.510 -35.270 -67.540 1.000 28.185 191 ARG G O 1
ATOM 20627 N N . LEU G 1 192 ? -40.189 -34.534 -69.577 1.000 24.381 192 LEU G N 1
ATOM 20628 C CA . LEU G 1 192 ? -38.846 -34.555 -70.139 1.000 29.728 192 LEU G CA 1
ATOM 20629 C C . LEU G 1 192 ? -37.910 -33.581 -69.379 1.000 41.222 192 LEU G C 1
ATOM 20630 O O . LEU G 1 192 ? -38.366 -32.490 -69.000 1.000 44.379 192 LEU G O 1
ATOM 20647 N N . MET H 1 1 ? -22.188 -35.431 -31.221 1.000 75.055 1 MET H N 1
ATOM 20648 C CA . MET H 1 1 ? -21.303 -34.244 -31.279 1.000 54.255 1 MET H CA 1
ATOM 20649 C C . MET H 1 1 ? -20.878 -34.022 -32.734 1.000 34.131 1 MET H C 1
ATOM 20650 O O . MET H 1 1 ? -20.477 -34.921 -33.464 1.000 50.494 1 MET H O 1
ATOM 20666 N N . TYR H 1 2 ? -20.934 -32.759 -33.151 1.000 29.042 2 TYR H N 1
ATOM 20667 C CA . TYR H 1 2 ? -20.525 -32.316 -34.480 1.000 27.502 2 TYR H CA 1
ATOM 20668 C C . TYR H 1 2 ? -19.010 -32.115 -34.469 1.000 27.458 2 TYR H C 1
ATOM 20669 O O . TYR H 1 2 ? -18.462 -31.430 -33.629 1.000 28.470 2 TYR H O 1
ATOM 20686 N N . GLU H 1 3 ? -18.363 -32.664 -35.489 1.000 32.563 3 GLU H N 1
ATOM 20687 C CA . GLU H 1 3 ? -16.904 -32.646 -35.589 1.000 34.029 3 GLU H CA 1
ATOM 20688 C C . GLU H 1 3 ? -16.494 -31.760 -36.752 1.000 30.436 3 GLU H C 1
ATOM 20689 O O . GLU H 1 3 ? -17.250 -31.595 -37.722 1.000 34.256 3 GLU H O 1
ATOM 20701 N N . MET H 1 4 ? -15.279 -31.193 -36.634 1.000 29.264 4 MET H N 1
ATOM 20702 C CA . MET H 1 4 ? -14.648 -30.537 -37.767 1.000 29.245 4 MET H CA 1
ATOM 20703 C C . MET H 1 4 ? -14.399 -31.572 -38.862 1.000 29.505 4 MET H C 1
ATOM 20704 O O . MET H 1 4 ? -13.900 -32.667 -38.581 1.000 31.645 4 MET H O 1
ATOM 20718 N N . PRO H 1 5 ? -14.707 -31.248 -40.139 1.000 26.935 5 PRO H N 1
ATOM 20719 C CA . PRO H 1 5 ? -14.369 -32.143 -41.236 1.000 25.355 5 PRO H CA 1
ATOM 20720 C C . PRO H 1 5 ? -12.863 -32.105 -41.474 1.000 26.058 5 PRO H C 1
ATOM 20721 O O . PRO H 1 5 ? -12.254 -31.020 -41.448 1.000 32.634 5 PRO H O 1
ATOM 20732 N N . LYS H 1 6 ? -12.296 -33.307 -41.734 1.000 23.769 6 LYS H N 1
ATOM 20733 C CA . LYS H 1 6 ? -10.881 -33.457 -42.024 1.000 25.472 6 LYS H CA 1
ATOM 20734 C C . LYS H 1 6 ? -10.587 -32.840 -43.379 1.000 23.528 6 LYS H C 1
ATOM 20735 O O . LYS H 1 6 ? -11.277 -33.202 -44.353 1.000 26.583 6 LYS H O 1
ATOM 20754 N N . LEU H 1 7 ? -9.592 -31.921 -43.440 1.000 26.019 7 LEU H N 1
ATOM 20755 C CA . LEU H 1 7 ? -9.184 -31.395 -44.743 1.000 25.724 7 LEU H CA 1
ATOM 20756 C C . LEU H 1 7 ? -8.436 -32.481 -45.508 1.000 23.194 7 LEU H C 1
ATOM 20757 O O . LEU H 1 7 ? -7.543 -33.107 -44.951 1.000 25.466 7 LEU H O 1
ATOM 20773 N N . PRO H 1 8 ? -8.753 -32.677 -46.818 1.000 24.835 8 PRO H N 1
ATOM 20774 C CA . PRO H 1 8 ? -8.042 -33.654 -47.644 1.000 26.478 8 PRO H CA 1
ATOM 20775 C C . PRO H 1 8 ? -6.693 -33.174 -48.189 1.000 28.484 8 PRO H C 1
ATOM 20776 O O . PRO H 1 8 ? -6.075 -33.848 -49.020 1.000 30.631 8 PRO H O 1
ATOM 20787 N N . TYR H 1 9 ? -6.247 -31.999 -47.730 1.000 25.785 9 TYR H N 1
ATOM 20788 C CA . TYR H 1 9 ? -5.011 -31.380 -48.167 1.000 25.706 9 TYR H CA 1
ATOM 20789 C C . TYR H 1 9 ? -4.460 -30.584 -46.981 1.000 22.881 9 TYR H C 1
ATOM 20790 O O . TYR H 1 9 ? -5.170 -30.263 -46.018 1.000 21.424 9 TYR H O 1
ATOM 20807 N N . ALA H 1 10 ? -3.169 -30.289 -47.047 1.000 22.655 10 ALA H N 1
ATOM 20808 C CA . ALA H 1 10 ? -2.490 -29.431 -46.080 1.000 23.023 10 ALA H CA 1
ATOM 20809 C C . ALA H 1 10 ? -3.031 -27.998 -46.203 1.000 19.118 10 ALA H C 1
ATOM 20810 O O . ALA H 1 10 ? -3.545 -27.606 -47.255 1.000 21.761 10 ALA H O 1
ATOM 20817 N N . ASN H 1 11 ? -2.878 -27.198 -45.142 1.000 20.198 11 ASN H N 1
ATOM 20818 C CA . ASN H 1 11 ? -3.439 -25.851 -45.107 1.000 21.724 11 ASN H CA 1
ATOM 20819 C C . ASN H 1 11 ? -2.849 -24.949 -46.205 1.000 20.809 11 ASN H C 1
ATOM 20820 O O . ASN H 1 11 ? -3.520 -23.995 -46.599 1.000 22.693 11 ASN H O 1
ATOM 20829 N N . ASN H 1 12 ? -1.618 -25.229 -46.689 1.000 20.961 12 ASN H N 1
ATOM 20830 C CA . ASN H 1 12 ? -0.991 -24.438 -47.741 1.000 21.490 12 ASN H CA 1
ATOM 20831 C C . ASN H 1 12 ? -1.124 -25.080 -49.130 1.000 20.255 12 ASN H C 1
ATOM 20832 O O . ASN H 1 12 ? -0.557 -24.565 -50.114 1.000 23.029 12 ASN H O 1
ATOM 20841 N N . ALA H 1 13 ? -1.881 -26.185 -49.230 1.000 20.966 13 ALA H N 1
ATOM 20842 C CA . ALA H 1 13 ? -1.853 -26.997 -50.439 1.000 23.680 13 ALA H CA 1
ATOM 20843 C C . ALA H 1 13 ? -2.681 -26.383 -51.575 1.000 23.977 13 ALA H C 1
ATOM 20844 O O . ALA H 1 13 ? -2.494 -26.789 -52.728 1.000 25.415 13 ALA H O 1
ATOM 20851 N N . LEU H 1 14 ? -3.559 -25.404 -51.279 1.000 22.122 14 LEU H N 1
ATOM 20852 C CA . LEU H 1 14 ? -4.343 -24.727 -52.302 1.000 23.788 14 LEU H CA 1
ATOM 20853 C C . LEU H 1 14 ? -3.633 -23.462 -52.797 1.000 26.907 14 LEU H C 1
ATOM 20854 O O . LEU H 1 14 ? -4.171 -22.740 -53.642 1.000 25.371 14 LEU H O 1
ATOM 20870 N N . GLU H 1 15 ? -2.433 -23.190 -52.287 1.000 20.868 15 GLU H N 1
ATOM 20871 C CA . GLU H 1 15 ? -1.620 -22.120 -52.830 1.000 21.858 15 GLU H CA 1
ATOM 20872 C C . GLU H 1 15 ? -1.171 -22.498 -54.243 1.000 23.439 15 GLU H C 1
ATOM 20873 O O . GLU H 1 15 ? -0.842 -23.653 -54.493 1.000 27.074 15 GLU H O 1
ATOM 20885 N N . PRO H 1 16 ? -1.075 -21.542 -55.194 1.000 26.788 16 PRO H N 1
ATOM 20886 C CA . PRO H 1 16 ? -1.244 -20.106 -54.911 1.000 26.918 16 PRO H CA 1
ATOM 20887 C C . PRO H 1 16 ? -2.649 -19.483 -54.965 1.000 23.407 16 PRO H C 1
ATOM 20888 O O . PRO H 1 16 ? -2.785 -18.288 -54.747 1.000 28.445 16 PRO H O 1
ATOM 20899 N N . VAL H 1 17 ? -3.696 -20.296 -55.168 1.000 26.539 17 VAL H N 1
ATOM 20900 C CA . VAL H 1 17 ? -5.045 -19.766 -55.337 1.000 29.428 17 VAL H CA 1
ATOM 20901 C C . VAL H 1 17 ? -5.638 -19.241 -54.017 1.000 23.012 17 VAL H C 1
ATOM 20902 O O . VAL H 1 17 ? -6.149 -18.130 -53.955 1.000 27.176 17 VAL H O 1
ATOM 20915 N N . ILE H 1 18 ? -5.625 -20.090 -52.976 1.000 25.039 18 ILE H N 1
ATOM 20916 C CA . ILE H 1 18 ? -6.033 -19.700 -51.631 1.000 23.137 18 ILE H CA 1
ATOM 20917 C C . ILE H 1 18 ? -4.822 -19.873 -50.714 1.000 23.563 18 ILE H C 1
ATOM 20918 O O . ILE H 1 18 ? -4.207 -20.926 -50.669 1.000 25.385 18 ILE H O 1
ATOM 20934 N N . SER H 1 19 ? -4.485 -18.810 -49.995 1.000 24.111 19 SER H N 1
ATOM 20935 C CA . SER H 1 19 ? -3.294 -18.778 -49.161 1.000 23.343 19 SER H CA 1
ATOM 20936 C C . SER H 1 19 ? -3.467 -19.693 -47.949 1.000 20.060 19 SER H C 1
ATOM 20937 O O . SER H 1 19 ? -4.592 -19.928 -47.463 1.000 21.549 19 SER H O 1
ATOM 20944 N N . GLN H 1 20 ? -2.316 -20.091 -47.384 1.000 19.493 20 GLN H N 1
ATOM 20945 C CA . GLN H 1 20 ? -2.348 -20.746 -46.095 1.000 20.758 20 GLN H CA 1
ATOM 20946 C C . GLN H 1 20 ? -3.035 -19.892 -45.041 1.000 20.799 20 GLN H C 1
ATOM 20947 O O . GLN H 1 20 ? -3.775 -20.403 -44.212 1.000 20.653 20 GLN H O 1
ATOM 20959 N N . GLN H 1 21 ? -2.738 -18.581 -45.051 1.000 21.880 21 GLN H N 1
ATOM 20960 C CA . GLN H 1 21 ? -3.313 -17.663 -44.083 1.000 23.574 21 GLN H CA 1
ATOM 20961 C C . GLN H 1 21 ? -4.834 -17.728 -44.140 1.000 20.675 21 GLN H C 1
ATOM 20962 O O . GLN H 1 21 ? -5.499 -17.838 -43.096 1.000 22.474 21 GLN H O 1
ATOM 20974 N N . THR H 1 22 ? -5.402 -17.708 -45.353 1.000 19.201 22 THR H N 1
ATOM 20975 C CA . THR H 1 22 ? -6.844 -17.760 -45.476 1.000 20.164 22 THR H CA 1
ATOM 20976 C C . THR H 1 22 ? -7.371 -19.097 -44.934 1.000 20.611 22 THR H C 1
ATOM 20977 O O . THR H 1 22 ? -8.362 -19.111 -44.199 1.000 18.199 22 THR H O 1
ATOM 20987 N N . ILE H 1 23 ? -6.723 -20.232 -45.267 1.000 21.201 23 ILE H N 1
ATOM 20988 C CA . ILE H 1 23 ? -7.218 -21.503 -44.755 1.000 21.653 23 ILE H CA 1
ATOM 20989 C C . ILE H 1 23 ? -7.133 -21.512 -43.222 1.000 18.989 23 ILE H C 1
ATOM 20990 O O . ILE H 1 23 ? -8.080 -21.950 -42.533 1.000 19.948 23 ILE H O 1
ATOM 21006 N N . ASP H 1 24 ? -6.014 -21.016 -42.674 1.000 21.843 24 ASP H N 1
ATOM 21007 C CA . ASP H 1 24 ? -5.822 -20.993 -41.236 1.000 21.489 24 ASP H CA 1
ATOM 21008 C C . ASP H 1 24 ? -6.972 -20.263 -40.518 1.000 19.263 24 ASP H C 1
ATOM 21009 O O . ASP H 1 24 ? -7.461 -20.744 -39.498 1.000 22.192 24 ASP H O 1
ATOM 21018 N N . TYR H 1 25 ? -7.391 -19.090 -41.026 1.000 21.649 25 TYR H N 1
ATOM 21019 C CA . TYR H 1 25 ? -8.480 -18.343 -40.416 1.000 20.660 25 TYR H CA 1
ATOM 21020 C C . TYR H 1 25 ? -9.834 -18.957 -40.802 1.000 17.526 25 TYR H C 1
ATOM 21021 O O . TYR H 1 25 ? -10.696 -19.172 -39.945 1.000 18.234 25 TYR H O 1
ATOM 21038 N N . HIS H 1 26 ? -10.032 -19.209 -42.103 1.000 17.895 26 HIS H N 1
ATOM 21039 C CA . HIS H 1 26 ? -11.341 -19.567 -42.629 1.000 18.198 26 HIS H CA 1
ATOM 21040 C C . HIS H 1 26 ? -11.800 -20.925 -42.082 1.000 16.868 26 HIS H C 1
ATOM 21041 O O . HIS H 1 26 ? -12.908 -21.062 -41.555 1.000 16.932 26 HIS H O 1
ATOM 21054 N N . TYR H 1 27 ? -10.916 -21.933 -42.227 1.000 19.325 27 TYR H N 1
ATOM 21055 C CA . TYR H 1 27 ? -11.154 -23.252 -41.646 1.000 20.007 27 TYR H CA 1
ATOM 21056 C C . TYR H 1 27 ? -10.898 -23.253 -40.130 1.000 20.127 27 TYR H C 1
ATOM 21057 O O . TYR H 1 27 ? -11.752 -23.647 -39.338 1.000 20.422 27 TYR H O 1
ATOM 21074 N N . GLY H 1 28 ? -9.703 -22.810 -39.720 1.000 23.621 28 GLY H N 1
ATOM 21075 C CA . GLY H 1 28 ? -9.241 -23.025 -38.359 1.000 22.915 28 GLY H CA 1
ATOM 21076 C C . GLY H 1 28 ? -9.947 -22.166 -37.315 1.000 23.435 28 GLY H C 1
ATOM 21077 O O . GLY H 1 28 ? -9.985 -22.552 -36.149 1.000 21.870 28 GLY H O 1
ATOM 21081 N N . LYS H 1 29 ? -10.488 -20.998 -37.724 1.000 21.403 29 LYS H N 1
ATOM 21082 C CA . LYS H 1 29 ? -11.165 -20.101 -36.795 1.000 27.136 29 LYS H CA 1
ATOM 21083 C C . LYS H 1 29 ? -12.654 -19.988 -37.123 1.000 20.661 29 LYS H C 1
ATOM 21084 O O . LYS H 1 29 ? -13.462 -20.306 -36.247 1.000 21.537 29 LYS H O 1
ATOM 21103 N N . HIS H 1 30 ? -13.028 -19.565 -38.355 1.000 17.766 30 HIS H N 1
ATOM 21104 C CA . HIS H 1 30 ? -14.445 -19.363 -38.647 1.000 20.332 30 HIS H CA 1
ATOM 21105 C C . HIS H 1 30 ? -15.220 -20.681 -38.534 1.000 20.936 30 HIS H C 1
ATOM 21106 O O . HIS H 1 30 ? -16.232 -20.740 -37.792 1.000 20.127 30 HIS H O 1
ATOM 21119 N N . LEU H 1 31 ? -14.772 -21.732 -39.246 1.000 17.994 31 LEU H N 1
ATOM 21120 C CA . LEU H 1 31 ? -15.544 -22.963 -39.225 1.000 17.535 31 LEU H CA 1
ATOM 21121 C C . LEU H 1 31 ? -15.523 -23.559 -37.815 1.000 16.758 31 LEU H C 1
ATOM 21122 O O . LEU H 1 31 ? -16.544 -24.050 -37.356 1.000 21.055 31 LEU H O 1
ATOM 21138 N N . GLN H 1 32 ? -14.370 -23.489 -37.126 1.000 20.362 32 GLN H N 1
ATOM 21139 C CA . GLN H 1 32 ? -14.276 -23.982 -35.763 1.000 23.827 32 GLN H CA 1
ATOM 21140 C C . GLN H 1 32 ? -15.343 -23.322 -34.876 1.000 20.382 32 GLN H C 1
ATOM 21141 O O . GLN H 1 32 ? -15.977 -23.990 -34.049 1.000 19.101 32 GLN H O 1
ATOM 21153 N N . THR H 1 33 ? -15.522 -22.006 -35.023 1.000 23.258 33 THR H N 1
ATOM 21154 C CA . THR H 1 33 ? -16.491 -21.276 -34.214 1.000 21.270 33 THR H CA 1
ATOM 21155 C C . THR H 1 33 ? -17.916 -21.752 -34.518 1.000 18.033 33 THR H C 1
ATOM 21156 O O . THR H 1 33 ? -18.729 -21.954 -33.596 1.000 23.391 33 THR H O 1
ATOM 21166 N N . TYR H 1 34 ? -18.240 -21.925 -35.819 1.000 17.652 34 TYR H N 1
ATOM 21167 C CA . TYR H 1 34 ? -19.563 -22.390 -36.192 1.000 18.241 34 TYR H CA 1
ATOM 21168 C C . TYR H 1 34 ? -19.838 -23.791 -35.607 1.000 18.871 34 TYR H C 1
ATOM 21169 O O . TYR H 1 34 ? -20.937 -24.048 -35.119 1.000 21.153 34 TYR H O 1
ATOM 21186 N N . VAL H 1 35 ? -18.855 -24.698 -35.661 1.000 19.598 35 VAL H N 1
ATOM 21187 C CA . VAL H 1 35 ? -18.992 -26.029 -35.096 1.000 19.688 35 VAL H CA 1
ATOM 21188 C C . VAL H 1 35 ? -19.150 -25.963 -33.579 1.000 18.446 35 VAL H C 1
ATOM 21189 O O . VAL H 1 35 ? -20.029 -26.610 -33.036 1.000 21.988 35 VAL H O 1
ATOM 21202 N N . ASN H 1 36 ? -18.323 -25.155 -32.900 1.000 23.010 36 ASN H N 1
ATOM 21203 C CA . ASN H 1 36 ? -18.425 -24.960 -31.462 1.000 21.133 36 ASN H CA 1
ATOM 21204 C C . ASN H 1 36 ? -19.830 -24.481 -31.064 1.000 23.292 36 ASN H C 1
ATOM 21205 O O . ASN H 1 36 ? -20.438 -25.003 -30.114 1.000 27.906 36 ASN H O 1
ATOM 21214 N N . ASN H 1 37 ? -20.342 -23.490 -31.809 1.000 22.001 37 ASN H N 1
ATOM 21215 C CA . ASN H 1 37 ? -21.662 -22.932 -31.545 1.000 20.717 37 ASN H CA 1
ATOM 21216 C C . ASN H 1 37 ? -22.758 -23.997 -31.702 1.000 22.100 37 ASN H C 1
ATOM 21217 O O . ASN H 1 37 ? -23.682 -24.109 -30.887 1.000 24.964 37 ASN H O 1
ATOM 21226 N N . LEU H 1 38 ? -22.673 -24.780 -32.791 1.000 20.347 38 LEU H N 1
ATOM 21227 C CA . LEU H 1 38 ? -23.667 -25.813 -33.028 1.000 22.427 38 LEU H CA 1
ATOM 21228 C C . LEU H 1 38 ? -23.644 -26.816 -31.872 1.000 20.406 38 LEU H C 1
ATOM 21229 O O . LEU H 1 38 ? -24.704 -27.244 -31.396 1.000 23.913 38 LEU H O 1
ATOM 21245 N N . ASN H 1 39 ? -22.445 -27.205 -31.410 1.000 24.709 39 ASN H N 1
ATOM 21246 C CA . ASN H 1 39 ? -22.319 -28.145 -30.300 1.000 25.434 39 ASN H CA 1
ATOM 21247 C C . ASN H 1 39 ? -22.904 -27.577 -29.010 1.000 24.480 39 ASN H C 1
ATOM 21248 O O . ASN H 1 39 ? -23.412 -28.362 -28.196 1.000 28.927 39 ASN H O 1
ATOM 21257 N N . SER H 1 40 ? -22.848 -26.246 -28.845 1.000 23.077 40 SER H N 1
ATOM 21258 C CA . SER H 1 40 ? -23.410 -25.594 -27.660 1.000 26.266 40 SER H CA 1
ATOM 21259 C C . SER H 1 40 ? -24.943 -25.483 -27.724 1.000 27.282 40 SER H C 1
ATOM 21260 O O . SER H 1 40 ? -25.605 -25.591 -26.691 1.000 27.968 40 SER H O 1
ATOM 21267 N N . LEU H 1 41 ? -25.483 -25.293 -28.941 1.000 24.351 41 LEU H N 1
ATOM 21268 C CA . LEU H 1 41 ? -26.879 -24.912 -29.127 1.000 25.348 41 LEU H CA 1
ATOM 21269 C C . LEU H 1 41 ? -27.817 -26.122 -29.274 1.000 23.018 41 LEU H C 1
ATOM 21270 O O . LEU H 1 41 ? -28.986 -26.037 -28.913 1.000 24.875 41 LEU H O 1
ATOM 21286 N N . VAL H 1 42 ? -27.308 -27.245 -29.816 1.000 22.927 42 VAL H N 1
ATOM 21287 C CA . VAL H 1 42 ? -28.168 -28.343 -30.229 1.000 21.134 42 VAL H CA 1
ATOM 21288 C C . VAL H 1 42 ? -28.595 -29.244 -29.059 1.000 23.804 42 VAL H C 1
ATOM 21289 O O . VAL H 1 42 ? -29.749 -29.721 -29.047 1.000 25.091 42 VAL H O 1
ATOM 21302 N N . PRO H 1 43 ? -27.721 -29.565 -28.063 1.000 28.612 43 PRO H N 1
ATOM 21303 C CA . PRO H 1 43 ? -28.135 -30.428 -26.950 1.000 29.736 43 PRO H CA 1
ATOM 21304 C C . PRO H 1 43 ? -29.383 -29.892 -26.248 1.000 26.172 43 PRO H C 1
ATOM 21305 O O . PRO H 1 43 ? -29.512 -28.679 -25.986 1.000 28.203 43 PRO H O 1
ATOM 21316 N N . GLY H 1 44 ? -30.337 -30.806 -26.018 1.000 30.062 44 GLY H N 1
ATOM 21317 C CA . GLY H 1 44 ? -31.575 -30.479 -25.324 1.000 31.275 44 GLY H CA 1
ATOM 21318 C C . GLY H 1 44 ? -32.671 -29.952 -26.252 1.000 28.500 44 GLY H C 1
ATOM 21319 O O . GLY H 1 44 ? -33.746 -29.610 -25.761 1.000 33.643 44 GLY H O 1
ATOM 21323 N N . THR H 1 45 ? -32.385 -29.899 -27.571 1.000 23.092 45 THR H N 1
ATOM 21324 C CA . THR H 1 45 ? -33.348 -29.432 -28.561 1.000 28.140 45 THR H CA 1
ATOM 21325 C C . THR H 1 45 ? -33.860 -30.594 -29.414 1.000 29.761 45 THR H C 1
ATOM 21326 O O . THR H 1 45 ? -33.329 -31.711 -29.337 1.000 24.571 45 THR H O 1
ATOM 21336 N N . GLU H 1 46 ? -34.885 -30.306 -30.222 1.000 26.397 46 GLU H N 1
ATOM 21337 C CA . GLU H 1 46 ? -35.447 -31.256 -31.172 1.000 31.031 46 GLU H CA 1
ATOM 21338 C C . GLU H 1 46 ? -34.418 -31.659 -32.249 1.000 25.661 46 GLU H C 1
ATOM 21339 O O . GLU H 1 46 ? -34.677 -32.599 -32.998 1.000 25.355 46 GLU H O 1
ATOM 21351 N N . TYR H 1 47 ? -33.266 -30.957 -32.331 1.000 24.532 47 TYR H N 1
ATOM 21352 C CA . TYR H 1 47 ? -32.273 -31.222 -33.354 1.000 21.668 47 TYR H CA 1
ATOM 21353 C C . TYR H 1 47 ? -31.211 -32.194 -32.852 1.000 25.251 47 TYR H C 1
ATOM 21354 O O . TYR H 1 47 ? -30.365 -32.630 -33.632 1.000 24.564 47 TYR H O 1
ATOM 21371 N N . GLU H 1 48 ? -31.234 -32.536 -31.546 1.000 25.224 48 GLU H N 1
ATOM 21372 C CA . GLU H 1 48 ? -30.247 -33.442 -30.994 1.000 23.599 48 GLU H CA 1
ATOM 21373 C C . GLU H 1 48 ? -30.328 -34.792 -31.729 1.000 23.185 48 GLU H C 1
ATOM 21374 O O . GLU H 1 48 ? -31.426 -35.329 -31.958 1.000 25.151 48 GLU H O 1
ATOM 21386 N N . GLY H 1 49 ? -29.166 -35.311 -32.138 1.000 25.833 49 GLY H N 1
ATOM 21387 C CA . GLY H 1 49 ? -29.096 -36.568 -32.875 1.000 26.969 49 GLY H CA 1
ATOM 21388 C C . GLY H 1 49 ? -29.186 -36.406 -34.387 1.000 29.367 49 GLY H C 1
ATOM 21389 O O . GLY H 1 49 ? -28.901 -37.350 -35.101 1.000 30.455 49 GLY H O 1
ATOM 21393 N N . LYS H 1 50 ? -29.557 -35.218 -34.887 1.000 23.313 50 LYS H N 1
ATOM 21394 C CA . LYS H 1 50 ? -29.736 -34.998 -36.331 1.000 19.241 50 LYS H CA 1
ATOM 21395 C C . LYS H 1 50 ? -28.402 -34.607 -36.981 1.000 20.856 50 LYS H C 1
ATOM 21396 O O . LYS H 1 50 ? -27.538 -33.973 -36.350 1.000 22.115 50 LYS H O 1
ATOM 21415 N N . THR H 1 51 ? -28.249 -34.977 -38.261 1.000 16.865 51 THR H N 1
ATOM 21416 C CA . THR H 1 51 ? -27.109 -34.511 -39.039 1.000 18.314 51 THR H CA 1
ATOM 21417 C C . THR H 1 51 ? -27.187 -32.998 -39.256 1.000 16.256 51 THR H C 1
ATOM 21418 O O . THR H 1 51 ? -28.262 -32.402 -39.230 1.000 16.882 51 THR H O 1
ATOM 21428 N N . VAL H 1 52 ? -26.025 -32.390 -39.505 1.000 16.977 52 VAL H N 1
ATOM 21429 C CA . VAL H 1 52 ? -25.988 -30.988 -39.880 1.000 17.401 52 VAL H CA 1
ATOM 21430 C C . VAL H 1 52 ? -26.962 -30.719 -41.043 1.000 14.950 52 VAL H C 1
ATOM 21431 O O . VAL H 1 52 ? -27.732 -29.751 -41.020 1.000 19.280 52 VAL H O 1
ATOM 21444 N N . GLU H 1 53 ? -26.910 -31.556 -42.097 1.000 16.042 53 GLU H N 1
ATOM 21445 C CA . GLU H 1 53 ? -27.766 -31.381 -43.259 1.000 16.423 53 GLU H CA 1
ATOM 21446 C C . GLU H 1 53 ? -29.246 -31.343 -42.856 1.000 16.988 53 GLU H C 1
ATOM 21447 O O . GLU H 1 53 ? -30.000 -30.486 -43.344 1.000 17.740 53 GLU H O 1
ATOM 21459 N N . ALA H 1 54 ? -29.659 -32.307 -42.019 1.000 17.797 54 ALA H N 1
ATOM 21460 C CA . ALA H 1 54 ? -31.053 -32.397 -41.586 1.000 18.931 54 ALA H CA 1
ATOM 21461 C C . ALA H 1 54 ? -31.484 -31.142 -40.818 1.000 16.924 54 ALA H C 1
ATOM 21462 O O . ALA H 1 54 ? -32.637 -30.706 -40.947 1.000 22.295 54 ALA H O 1
ATOM 21469 N N . ILE H 1 55 ? -30.571 -30.583 -40.008 1.000 16.720 55 ILE H N 1
ATOM 21470 C CA . ILE H 1 55 ? -30.846 -29.338 -39.273 1.000 19.795 55 ILE H CA 1
ATOM 21471 C C . ILE H 1 55 ? -31.058 -28.182 -40.260 1.000 17.552 55 ILE H C 1
ATOM 21472 O O . ILE H 1 55 ? -32.024 -27.408 -40.136 1.000 19.551 55 ILE H O 1
ATOM 21488 N N . VAL H 1 56 ? -30.149 -28.043 -41.222 1.000 18.589 56 VAL H N 1
ATOM 21489 C CA . VAL H 1 56 ? -30.259 -26.956 -42.185 1.000 18.980 56 VAL H CA 1
ATOM 21490 C C . VAL H 1 56 ? -31.583 -27.057 -42.947 1.000 23.915 56 VAL H C 1
ATOM 21491 O O . VAL H 1 56 ? -32.196 -26.045 -43.279 1.000 22.977 56 VAL H O 1
ATOM 21504 N N . ALA H 1 57 ? -32.011 -28.293 -43.251 1.000 18.924 57 ALA H N 1
ATOM 21505 C CA . ALA H 1 57 ? -33.223 -28.542 -44.012 1.000 19.693 57 ALA H CA 1
ATOM 21506 C C . ALA H 1 57 ? -34.491 -28.230 -43.221 1.000 19.112 57 ALA H C 1
ATOM 21507 O O . ALA H 1 57 ? -35.541 -28.052 -43.836 1.000 26.688 57 ALA H O 1
ATOM 21514 N N . SER H 1 58 ? -34.414 -28.151 -41.880 1.000 20.231 58 SER H N 1
ATOM 21515 C CA . SER H 1 58 ? -35.616 -28.130 -41.047 1.000 24.895 58 SER H CA 1
ATOM 21516 C C . SER H 1 58 ? -35.707 -26.915 -40.124 1.000 24.565 58 SER H C 1
ATOM 21517 O O . SER H 1 58 ? -36.828 -26.532 -39.777 1.000 25.948 58 SER H O 1
ATOM 21524 N N . ALA H 1 59 ? -34.576 -26.302 -39.724 1.000 24.328 59 ALA H N 1
ATOM 21525 C CA . ALA H 1 59 ? -34.604 -25.281 -38.694 1.000 21.165 59 ALA H CA 1
ATOM 21526 C C . ALA H 1 59 ? -35.144 -23.964 -39.221 1.000 24.190 59 ALA H C 1
ATOM 21527 O O . ALA H 1 59 ? -34.806 -23.559 -40.335 1.000 22.766 59 ALA H O 1
ATOM 21534 N N . PRO H 1 60 ? -35.927 -23.221 -38.392 1.000 22.916 60 PRO H N 1
ATOM 21535 C CA . PRO H 1 60 ? -36.355 -21.875 -38.740 1.000 23.196 60 PRO H CA 1
ATOM 21536 C C . PRO H 1 60 ? -35.172 -20.911 -38.584 1.000 26.469 60 PRO H C 1
ATOM 21537 O O . PRO H 1 60 ? -34.105 -21.276 -38.080 1.000 23.445 60 PRO H O 1
ATOM 21548 N N . ASP H 1 61 ? -35.403 -19.662 -38.990 1.000 30.350 61 ASP H N 1
ATOM 21549 C CA . ASP H 1 61 ? -34.419 -18.620 -38.815 1.000 27.217 61 ASP H CA 1
ATOM 21550 C C . ASP H 1 61 ? -34.032 -18.544 -37.346 1.000 25.020 61 ASP H C 1
ATOM 21551 O O . ASP H 1 61 ? -34.910 -18.675 -36.464 1.000 26.418 61 ASP H O 1
ATOM 21560 N N . GLY H 1 62 ? -32.721 -18.343 -37.124 1.000 23.864 62 GLY H N 1
ATOM 21561 C CA . GLY H 1 62 ? -32.216 -18.237 -35.775 1.000 22.561 62 GLY H CA 1
ATOM 21562 C C . GLY H 1 62 ? -30.757 -18.648 -35.702 1.000 22.185 62 GLY H C 1
ATOM 21563 O O . GLY H 1 62 ? -30.143 -18.956 -36.726 1.000 25.273 62 GLY H O 1
ATOM 21567 N N . ALA H 1 63 ? -30.277 -18.759 -34.452 1.000 24.987 63 ALA H N 1
ATOM 21568 C CA . ALA H 1 63 ? -28.875 -19.059 -34.199 1.000 25.508 63 ALA H CA 1
ATOM 21569 C C . ALA H 1 63 ? -28.525 -20.482 -34.664 1.000 20.252 63 ALA H C 1
ATOM 21570 O O . ALA H 1 63 ? -27.458 -20.715 -35.236 1.000 21.636 63 ALA H O 1
ATOM 21577 N N . ILE H 1 64 ? -29.424 -21.449 -34.425 1.000 20.119 64 ILE H N 1
ATOM 21578 C CA . ILE H 1 64 ? -29.172 -22.833 -34.827 1.000 21.326 64 ILE H CA 1
ATOM 21579 C C . ILE H 1 64 ? -29.035 -22.914 -36.356 1.000 20.082 64 ILE H C 1
ATOM 21580 O O . ILE H 1 64 ? -28.079 -23.490 -36.853 1.000 18.152 64 ILE H O 1
ATOM 21596 N N . PHE H 1 65 ? -29.970 -22.312 -37.097 1.000 19.058 65 PHE H N 1
ATOM 21597 C CA . PHE H 1 65 ? -29.897 -22.303 -38.552 1.000 19.096 65 PHE H CA 1
ATOM 21598 C C . PHE H 1 65 ? -28.621 -21.602 -39.049 1.000 19.475 65 PHE H C 1
ATOM 21599 O O . PHE H 1 65 ? -27.945 -22.083 -39.959 1.000 17.853 65 PHE H O 1
ATOM 21616 N N . ASN H 1 66 ? -28.302 -20.444 -38.475 1.000 20.012 66 ASN H N 1
ATOM 21617 C CA . ASN H 1 66 ? -27.147 -19.669 -38.913 1.000 18.326 66 ASN H CA 1
ATOM 21618 C C . ASN H 1 66 ? -25.878 -20.514 -38.827 1.000 21.636 66 ASN H C 1
ATOM 21619 O O . ASN H 1 66 ? -25.066 -20.565 -39.763 1.000 19.573 66 ASN H O 1
ATOM 21628 N N . ASN H 1 67 ? -25.709 -21.168 -37.676 1.000 19.859 67 ASN H N 1
ATOM 21629 C CA . ASN H 1 67 ? -24.503 -21.957 -37.432 1.000 19.719 67 ASN H CA 1
ATOM 21630 C C . ASN H 1 67 ? -24.529 -23.268 -38.220 1.000 16.922 67 ASN H C 1
ATOM 21631 O O . ASN H 1 67 ? -23.518 -23.651 -38.784 1.000 19.637 67 ASN H O 1
ATOM 21640 N N . ALA H 1 68 ? -25.666 -23.958 -38.258 1.000 17.385 68 ALA H N 1
ATOM 21641 C CA . ALA H 1 68 ? -25.752 -25.218 -38.998 1.000 17.967 68 ALA H CA 1
ATOM 21642 C C . ALA H 1 68 ? -25.560 -24.959 -40.492 1.000 15.342 68 ALA H C 1
ATOM 21643 O O . ALA H 1 68 ? -24.862 -25.711 -41.155 1.000 15.667 68 ALA H O 1
ATOM 21650 N N . GLY H 1 69 ? -26.212 -23.929 -41.040 1.000 17.875 69 GLY H N 1
ATOM 21651 C CA . GLY H 1 69 ? -26.042 -23.551 -42.425 1.000 19.410 69 GLY H CA 1
ATOM 21652 C C . GLY H 1 69 ? -24.577 -23.296 -42.748 1.000 15.851 69 GLY H C 1
ATOM 21653 O O . GLY H 1 69 ? -24.064 -23.755 -43.770 1.000 16.898 69 GLY H O 1
ATOM 21657 N N . GLN H 1 70 ? -23.892 -22.559 -41.867 1.000 15.586 70 GLN H N 1
ATOM 21658 C CA . GLN H 1 70 ? -22.482 -22.264 -42.120 1.000 17.107 70 GLN H CA 1
ATOM 21659 C C . GLN H 1 70 ? -21.598 -23.520 -41.968 1.000 15.782 70 GLN H C 1
ATOM 21660 O O . GLN H 1 70 ? -20.645 -23.695 -42.733 1.000 16.928 70 GLN H O 1
ATOM 21672 N N . VAL H 1 71 ? -21.915 -24.426 -41.037 1.000 16.125 71 VAL H N 1
ATOM 21673 C CA . VAL H 1 71 ? -21.155 -25.664 -40.949 1.000 17.009 71 VAL H CA 1
ATOM 21674 C C . VAL H 1 71 ? -21.307 -26.476 -42.247 1.000 14.186 71 VAL H C 1
ATOM 21675 O O . VAL H 1 71 ? -20.322 -26.936 -42.818 1.000 18.181 71 VAL H O 1
ATOM 21688 N N . LEU H 1 72 ? -22.557 -26.631 -42.719 1.000 14.513 72 LEU H N 1
ATOM 21689 C CA . LEU H 1 72 ? -22.842 -27.352 -43.952 1.000 16.738 72 LEU H CA 1
ATOM 21690 C C . LEU H 1 72 ? -22.135 -26.695 -45.124 1.000 14.481 72 LEU H C 1
ATOM 21691 O O . LEU H 1 72 ? -21.467 -27.382 -45.899 1.000 14.890 72 LEU H O 1
ATOM 21707 N N . ASN H 1 73 ? -22.317 -25.374 -45.285 1.000 14.358 73 ASN H N 1
ATOM 21708 C CA . ASN H 1 73 ? -21.731 -24.648 -46.409 1.000 14.532 73 ASN H CA 1
ATOM 21709 C C . ASN H 1 73 ? -20.214 -24.855 -46.450 1.000 14.795 73 ASN H C 1
ATOM 21710 O O . ASN H 1 73 ? -19.649 -25.176 -47.491 1.000 15.365 73 ASN H O 1
ATOM 21719 N N . HIS H 1 74 ? -19.549 -24.667 -45.297 1.000 16.190 74 HIS H N 1
ATOM 21720 C CA . HIS H 1 74 ? -18.091 -24.724 -45.273 1.000 15.600 74 HIS H CA 1
ATOM 21721 C C . HIS H 1 74 ? -17.566 -26.151 -45.456 1.000 16.960 74 HIS H C 1
ATOM 21722 O O . HIS H 1 74 ? -16.494 -26.343 -46.028 1.000 15.896 74 HIS H O 1
ATOM 21735 N N . THR H 1 75 ? -18.298 -27.135 -44.933 1.000 16.679 75 THR H N 1
ATOM 21736 C CA . THR H 1 75 ? -17.915 -28.535 -45.082 1.000 19.417 75 THR H CA 1
ATOM 21737 C C . THR H 1 75 ? -17.868 -28.860 -46.585 1.000 13.878 75 THR H C 1
ATOM 21738 O O . THR H 1 75 ? -16.887 -29.399 -47.109 1.000 15.799 75 THR H O 1
ATOM 21748 N N . LEU H 1 76 ? -18.948 -28.509 -47.298 1.000 14.961 76 LEU H N 1
ATOM 21749 C CA . LEU H 1 76 ? -19.024 -28.778 -48.719 1.000 15.265 76 LEU H CA 1
ATOM 21750 C C . LEU H 1 76 ? -17.968 -27.983 -49.474 1.000 16.310 76 LEU H C 1
ATOM 21751 O O . LEU H 1 76 ? -17.362 -28.492 -50.427 1.000 16.374 76 LEU H O 1
ATOM 21767 N N . TYR H 1 77 ? -17.764 -26.723 -49.071 1.000 15.636 77 TYR H N 1
ATOM 21768 C CA . TYR H 1 77 ? -16.783 -25.855 -49.695 1.000 14.638 77 TYR H CA 1
ATOM 21769 C C . TYR H 1 77 ? -15.365 -26.435 -49.643 1.000 14.753 77 TYR H C 1
ATOM 21770 O O . TYR H 1 77 ? -14.725 -26.579 -50.680 1.000 16.202 77 TYR H O 1
ATOM 21787 N N . PHE H 1 78 ? -14.851 -26.722 -48.447 1.000 15.407 78 PHE H N 1
ATOM 21788 C CA . PHE H 1 78 ? -13.477 -27.180 -48.329 1.000 18.023 78 PHE H CA 1
ATOM 21789 C C . PHE H 1 78 ? -13.280 -28.525 -49.039 1.000 16.136 78 PHE H C 1
ATOM 21790 O O . PHE H 1 78 ? -12.212 -28.792 -49.598 1.000 19.096 78 PHE H O 1
ATOM 21807 N N . LEU H 1 79 ? -14.297 -29.392 -48.993 1.000 16.099 79 LEU H N 1
ATOM 21808 C CA . LEU H 1 79 ? -14.139 -30.744 -49.522 1.000 17.207 79 LEU H CA 1
ATOM 21809 C C . LEU H 1 79 ? -14.301 -30.809 -51.047 1.000 17.717 79 LEU H C 1
ATOM 21810 O O . LEU H 1 79 ? -14.039 -31.854 -51.662 1.000 20.011 79 LEU H O 1
ATOM 21826 N N . GLN H 1 80 ? -14.701 -29.702 -51.692 1.000 16.008 80 GLN H N 1
ATOM 21827 C CA . GLN H 1 80 ? -14.888 -29.708 -53.138 1.000 18.417 80 GLN H CA 1
ATOM 21828 C C . GLN H 1 80 ? -13.633 -29.235 -53.858 1.000 16.304 80 GLN H C 1
ATOM 21829 O O . GLN H 1 80 ? -13.642 -29.202 -55.078 1.000 20.363 80 GLN H O 1
ATOM 21841 N N . PHE H 1 81 ? -12.574 -28.917 -53.124 1.000 16.852 81 PHE H N 1
ATOM 21842 C CA . PHE H 1 81 ? -11.316 -28.450 -53.689 1.000 20.293 81 PHE H CA 1
ATOM 21843 C C . PHE H 1 81 ? -10.246 -29.541 -53.595 1.000 19.281 81 PHE H C 1
ATOM 21844 O O . PHE H 1 81 ? -10.255 -30.387 -52.724 1.000 19.821 81 PHE H O 1
ATOM 21861 N N . ALA H 1 82 ? -9.291 -29.459 -54.520 1.000 22.481 82 ALA H N 1
ATOM 21862 C CA . ALA H 1 82 ? -8.077 -30.263 -54.530 1.000 22.015 82 ALA H CA 1
ATOM 21863 C C . ALA H 1 82 ? -6.936 -29.402 -55.030 1.000 19.976 82 ALA H C 1
ATOM 21864 O O . ALA H 1 82 ? -7.144 -28.497 -55.832 1.000 25.365 82 ALA H O 1
ATOM 21871 N N . PRO H 1 83 ? -5.691 -29.666 -54.586 1.000 21.350 83 PRO H N 1
ATOM 21872 C CA . PRO H 1 83 ? -4.530 -28.903 -55.066 1.000 28.393 83 PRO H CA 1
ATOM 21873 C C . PRO H 1 83 ? -4.416 -28.914 -56.598 1.000 28.998 83 PRO H C 1
ATOM 21874 O O . PRO H 1 83 ? -4.225 -27.874 -57.233 1.000 35.011 83 PRO H O 1
ATOM 21885 N N . LYS H 1 84 ? -4.524 -30.111 -57.173 1.000 27.470 84 LYS H N 1
ATOM 21886 C CA . LYS H 1 84 ? -4.238 -30.326 -58.591 1.000 40.225 84 LYS H CA 1
ATOM 21887 C C . LYS H 1 84 ? -5.310 -31.256 -59.133 1.000 38.784 84 LYS H C 1
ATOM 21888 O O . LYS H 1 84 ? -5.120 -32.471 -59.215 1.000 53.178 84 LYS H O 1
ATOM 21907 N N . PRO H 1 85 ? -6.510 -30.723 -59.458 1.000 36.545 85 PRO H N 1
ATOM 21908 C CA . PRO H 1 85 ? -7.592 -31.568 -59.963 1.000 37.020 85 PRO H CA 1
ATOM 21909 C C . PRO H 1 85 ? -7.196 -32.289 -61.251 1.000 44.198 85 PRO H C 1
ATOM 21910 O O . PRO H 1 85 ? -6.439 -31.738 -62.072 1.000 48.657 85 PRO H O 1
ATOM 21921 N N . ALA H 1 86 ? -7.734 -33.520 -61.373 1.000 49.017 86 ALA H N 1
ATOM 21922 C CA . ALA H 1 86 ? -7.493 -34.405 -62.495 1.000 40.146 86 ALA H CA 1
ATOM 21923 C C . ALA H 1 86 ? -8.138 -33.848 -63.762 1.000 52.512 86 ALA H C 1
ATOM 21924 O O . ALA H 1 86 ? -7.581 -33.972 -64.844 1.000 73.655 86 ALA H O 1
ATOM 21931 N N . LYS H 1 87 ? -9.332 -33.248 -63.621 1.000 41.201 87 LYS H N 1
ATOM 21932 C CA . LYS H 1 87 ? -10.004 -32.613 -64.734 1.000 38.381 87 LYS H CA 1
ATOM 21933 C C . LYS H 1 87 ? -10.470 -31.239 -64.261 1.000 30.006 87 LYS H C 1
ATOM 21934 O O . LYS H 1 87 ? -10.581 -30.984 -63.067 1.000 32.742 87 LYS H O 1
ATOM 21953 N N . ASN H 1 88 ? -10.769 -30.356 -65.215 1.000 33.659 88 ASN H N 1
ATOM 21954 C CA . ASN H 1 88 ? -11.147 -28.983 -64.919 1.000 31.719 88 ASN H CA 1
ATOM 21955 C C . ASN H 1 88 ? -12.570 -28.695 -65.406 1.000 33.591 88 ASN H C 1
ATOM 21956 O O . ASN H 1 88 ? -12.998 -27.529 -65.438 1.000 33.120 88 ASN H O 1
ATOM 21965 N N . GLU H 1 89 ? -13.329 -29.748 -65.760 1.000 23.541 89 GLU H N 1
ATOM 21966 C CA . GLU H 1 89 ? -14.762 -29.559 -65.956 1.000 24.870 89 GLU H CA 1
ATOM 21967 C C . GLU H 1 89 ? -15.474 -30.856 -65.614 1.000 27.798 89 GLU H C 1
ATOM 21968 O O . GLU H 1 89 ? -14.853 -31.913 -65.598 1.000 28.001 89 GLU H O 1
ATOM 21980 N N . PRO H 1 90 ? -16.791 -30.811 -65.290 1.000 23.988 90 PRO H N 1
ATOM 21981 C CA . PRO H 1 90 ? -17.524 -32.026 -64.951 1.000 26.206 90 PRO H CA 1
ATOM 21982 C C . PRO H 1 90 ? -17.796 -32.874 -66.196 1.000 31.467 90 PRO H C 1
ATOM 21983 O O . PRO H 1 90 ? -17.990 -32.348 -67.301 1.000 32.428 90 PRO H O 1
ATOM 21994 N N . ALA H 1 91 ? -17.780 -34.191 -65.978 1.000 40.022 91 ALA H N 1
ATOM 21995 C CA . ALA H 1 91 ? -18.144 -35.165 -66.983 1.000 32.915 91 ALA H CA 1
ATOM 21996 C C . ALA H 1 91 ? -19.389 -35.903 -66.507 1.000 34.916 91 ALA H C 1
ATOM 21997 O O . ALA H 1 91 ? -20.032 -35.509 -65.529 1.000 40.818 91 ALA H O 1
ATOM 22004 N N . GLY H 1 92 ? -19.759 -36.953 -67.264 1.000 34.569 92 GLY H N 1
ATOM 22005 C CA . GLY H 1 92 ? -20.844 -37.837 -66.870 1.000 36.137 92 GLY H CA 1
ATOM 22006 C C . GLY H 1 92 ? -22.169 -37.099 -66.769 1.000 43.622 92 GLY H C 1
ATOM 22007 O O . GLY H 1 92 ? -22.397 -36.149 -67.520 1.000 35.907 92 GLY H O 1
ATOM 22011 N N . LYS H 1 93 ? -23.030 -37.562 -65.858 1.000 35.956 93 LYS H N 1
ATOM 22012 C CA . LYS H 1 93 ? -24.390 -37.073 -65.717 1.000 33.209 93 LYS H CA 1
ATOM 22013 C C . LYS H 1 93 ? -24.392 -35.576 -65.383 1.000 29.888 93 LYS H C 1
ATOM 22014 O O . LYS H 1 93 ? -25.224 -34.835 -65.919 1.000 31.128 93 LYS H O 1
ATOM 22033 N N . LEU H 1 94 ? -23.446 -35.126 -64.534 1.000 33.915 94 LEU H N 1
ATOM 22034 C CA . LEU H 1 94 ? -23.393 -33.714 -64.172 1.000 27.576 94 LEU H CA 1
ATOM 22035 C C . LEU H 1 94 ? -23.022 -32.858 -65.389 1.000 25.418 94 LEU H C 1
ATOM 22036 O O . LEU H 1 94 ? -23.641 -31.816 -65.631 1.000 25.968 94 LEU H O 1
ATOM 22052 N N . GLY H 1 95 ? -21.992 -33.270 -66.129 1.000 24.732 95 GLY H N 1
ATOM 22053 C CA . GLY H 1 95 ? -21.618 -32.599 -67.373 1.000 29.823 95 GLY H CA 1
ATOM 22054 C C . GLY H 1 95 ? -22.772 -32.476 -68.354 1.000 30.225 95 GLY H C 1
ATOM 22055 O O . GLY H 1 95 ? -22.957 -31.424 -68.963 1.000 25.766 95 GLY H O 1
ATOM 22059 N N . GLU H 1 96 ? -23.558 -33.552 -68.496 1.000 28.693 96 GLU H N 1
ATOM 22060 C CA . GLU H 1 96 ? -24.712 -33.570 -69.389 1.000 28.462 96 GLU H CA 1
ATOM 22061 C C . GLU H 1 96 ? -25.791 -32.602 -68.883 1.000 28.142 96 GLU H C 1
ATOM 22062 O O . GLU H 1 96 ? -26.393 -31.876 -69.682 1.000 26.012 96 GLU H O 1
ATOM 22074 N N . ALA H 1 97 ? -26.067 -32.622 -67.565 1.000 29.217 97 ALA H N 1
ATOM 22075 C CA . ALA H 1 97 ? -27.079 -31.743 -66.988 1.000 26.913 97 ALA H CA 1
ATOM 22076 C C . ALA H 1 97 ? -26.673 -30.271 -67.141 1.000 21.205 97 ALA H C 1
ATOM 22077 O O . ALA H 1 97 ? -27.522 -29.423 -67.347 1.000 24.989 97 ALA H O 1
ATOM 22084 N N . ILE H 1 98 ? -25.380 -29.954 -67.019 1.000 24.962 98 ILE H N 1
ATOM 22085 C CA . ILE H 1 98 ? -24.900 -28.590 -67.169 1.000 22.371 98 ILE H CA 1
ATOM 22086 C C . ILE H 1 98 ? -25.119 -28.107 -68.606 1.000 21.967 98 ILE H C 1
ATOM 22087 O O . ILE H 1 98 ? -25.578 -26.978 -68.814 1.000 23.852 98 ILE H O 1
ATOM 22103 N N . LYS H 1 99 ? -24.809 -28.950 -69.595 1.000 27.356 99 LYS H N 1
ATOM 22104 C CA . LYS H 1 99 ? -25.077 -28.624 -70.996 1.000 30.335 99 LYS H CA 1
ATOM 22105 C C . LYS H 1 99 ? -26.572 -28.375 -71.198 1.000 31.064 99 LYS H C 1
ATOM 22106 O O . LYS H 1 99 ? -26.960 -27.398 -71.849 1.000 35.062 99 LYS H O 1
ATOM 22125 N N . ARG H 1 100 ? -27.407 -29.263 -70.634 1.000 35.614 100 ARG H N 1
ATOM 22126 C CA . ARG H 1 100 ? -28.848 -29.192 -70.809 1.000 30.315 100 ARG H CA 1
ATOM 22127 C C . ARG H 1 100 ? -29.391 -27.889 -70.225 1.000 29.283 100 ARG H C 1
ATOM 22128 O O . ARG H 1 100 ? -30.140 -27.179 -70.894 1.000 37.524 100 ARG H O 1
ATOM 22147 N N . ASP H 1 101 ? -28.991 -27.569 -68.984 1.000 27.993 101 ASP H N 1
ATOM 22148 C CA . ASP H 1 101 ? -29.637 -26.521 -68.209 1.000 28.720 101 ASP H CA 1
ATOM 22149 C C . ASP H 1 101 ? -28.960 -25.157 -68.410 1.000 24.299 101 ASP H C 1
ATOM 22150 O O . ASP H 1 101 ? -29.619 -24.141 -68.187 1.000 28.517 101 ASP H O 1
ATOM 22159 N N . PHE H 1 102 ? -27.684 -25.123 -68.835 1.000 27.418 102 PHE H N 1
ATOM 22160 C CA . PHE H 1 102 ? -26.949 -23.871 -69.045 1.000 29.790 102 PHE H CA 1
ATOM 22161 C C . PHE H 1 102 ? -26.424 -23.699 -70.472 1.000 23.768 102 PHE H C 1
ATOM 22162 O O . PHE H 1 102 ? -25.770 -22.683 -70.775 1.000 23.236 102 PHE H O 1
ATOM 22179 N N . GLY H 1 103 ? -26.659 -24.682 -71.333 1.000 23.133 103 GLY H N 1
ATOM 22180 C CA . GLY H 1 103 ? -26.226 -24.614 -72.723 1.000 27.882 103 GLY H CA 1
ATOM 22181 C C . GLY H 1 103 ? -24.801 -25.154 -72.894 1.000 23.156 103 GLY H C 1
ATOM 22182 O O . GLY H 1 103 ? -24.521 -25.925 -73.797 1.000 30.728 103 GLY H O 1
ATOM 22186 N N . SER H 1 104 ? -23.892 -24.734 -72.008 1.000 23.661 104 SER H N 1
ATOM 22187 C CA . SER H 1 104 ? -22.518 -25.202 -72.008 1.000 24.399 104 SER H CA 1
ATOM 22188 C C . SER H 1 104 ? -21.924 -24.999 -70.622 1.000 19.374 104 SER H C 1
ATOM 22189 O O . SER H 1 104 ? -22.408 -24.159 -69.849 1.000 20.789 104 SER H O 1
ATOM 22196 N N . PHE H 1 105 ? -20.815 -25.698 -70.354 1.000 22.023 105 PHE H N 1
ATOM 22197 C CA . PHE H 1 105 ? -20.042 -25.434 -69.138 1.000 20.149 105 PHE H CA 1
ATOM 22198 C C . PHE H 1 105 ? -19.520 -23.990 -69.123 1.000 20.601 105 PHE H C 1
ATOM 22199 O O . PHE H 1 105 ? -19.537 -23.352 -68.078 1.000 19.873 105 PHE H O 1
ATOM 22216 N N . GLU H 1 106 ? -19.079 -23.472 -70.271 1.000 19.743 106 GLU H N 1
ATOM 22217 C CA . GLU H 1 106 ? -18.561 -22.098 -70.362 1.000 21.948 106 GLU H CA 1
ATOM 22218 C C . GLU H 1 106 ? -19.641 -21.096 -69.958 1.000 22.512 106 GLU H C 1
ATOM 22219 O O . GLU H 1 106 ? -19.350 -20.150 -69.222 1.000 19.851 106 GLU H O 1
ATOM 22231 N N . ASN H 1 107 ? -20.901 -21.323 -70.385 1.000 19.273 107 ASN H N 1
ATOM 22232 C CA . ASN H 1 107 ? -21.979 -20.415 -70.011 1.000 20.207 107 ASN H CA 1
ATOM 22233 C C . ASN H 1 107 ? -22.335 -20.606 -68.535 1.000 19.869 107 ASN H C 1
ATOM 22234 O O . ASN H 1 107 ? -22.648 -19.624 -67.869 1.000 18.570 107 ASN H O 1
ATOM 22243 N N . PHE H 1 108 ? -22.320 -21.842 -68.015 1.000 19.349 108 PHE H N 1
ATOM 22244 C CA . PHE H 1 108 ? -22.520 -22.069 -66.595 1.000 19.157 108 PHE H CA 1
ATOM 22245 C C . PHE H 1 108 ? -21.502 -21.262 -65.785 1.000 18.269 108 PHE H C 1
ATOM 22246 O O . PHE H 1 108 ? -21.875 -20.564 -64.829 1.000 19.870 108 PHE H O 1
ATOM 22263 N N . LYS H 1 109 ? -20.217 -21.342 -66.167 1.000 20.260 109 LYS H N 1
ATOM 22264 C CA . LYS H 1 109 ? -19.179 -20.600 -65.493 1.000 19.888 109 LYS H CA 1
ATOM 22265 C C . LYS H 1 109 ? -19.475 -19.092 -65.476 1.000 22.364 109 LYS H C 1
ATOM 22266 O O . LYS H 1 109 ? -19.339 -18.416 -64.460 1.000 20.174 109 LYS H O 1
ATOM 22285 N N . LYS H 1 110 ? -19.914 -18.556 -66.609 1.000 17.677 110 LYS H N 1
ATOM 22286 C CA . LYS H 1 110 ? -20.224 -17.134 -66.708 1.000 19.040 110 LYS H CA 1
ATOM 22287 C C . LYS H 1 110 ? -21.366 -16.780 -65.756 1.000 16.555 110 LYS H C 1
ATOM 22288 O O . LYS H 1 110 ? -21.295 -15.785 -65.034 1.000 17.994 110 LYS H O 1
ATOM 22307 N N . GLU H 1 111 ? -22.434 -17.596 -65.754 1.000 17.256 111 GLU H N 1
ATOM 22308 C CA . GLU H 1 111 ? -23.606 -17.312 -64.917 1.000 19.344 111 GLU H CA 1
ATOM 22309 C C . GLU H 1 111 ? -23.247 -17.473 -63.436 1.000 18.608 111 GLU H C 1
ATOM 22310 O O . GLU H 1 111 ? -23.736 -16.711 -62.598 1.000 19.167 111 GLU H O 1
ATOM 22322 N N . PHE H 1 112 ? -22.404 -18.472 -63.121 1.000 16.914 112 PHE H N 1
ATOM 22323 C CA . PHE H 1 112 ? -22.033 -18.731 -61.738 1.000 17.239 112 PHE H CA 1
ATOM 22324 C C . PHE H 1 112 ? -21.119 -17.622 -61.201 1.000 19.604 112 PHE H C 1
ATOM 22325 O O . PHE H 1 112 ? -21.277 -17.175 -60.061 1.000 17.774 112 PHE H O 1
ATOM 22342 N N . ASN H 1 113 ? -20.152 -17.185 -62.011 1.000 19.438 113 ASN H N 1
ATOM 22343 C CA . ASN H 1 113 ? -19.338 -16.032 -61.671 1.000 17.431 113 ASN H CA 1
ATOM 22344 C C . ASN H 1 113 ? -20.223 -14.806 -61.453 1.000 16.955 113 ASN H C 1
ATOM 22345 O O . ASN H 1 113 ? -20.010 -14.053 -60.504 1.000 18.816 113 ASN H O 1
ATOM 22354 N N . ALA H 1 114 ? -21.221 -14.597 -62.326 1.000 17.784 114 ALA H N 1
ATOM 22355 C CA . ALA H 1 114 ? -22.076 -13.422 -62.212 1.000 17.986 114 ALA H CA 1
ATOM 22356 C C . ALA H 1 114 ? -22.877 -13.449 -60.901 1.000 20.638 114 ALA H C 1
ATOM 22357 O O . ALA H 1 114 ? -23.030 -12.409 -60.246 1.000 18.467 114 ALA H O 1
ATOM 22364 N N . ALA H 1 115 ? -23.419 -14.620 -60.528 1.000 16.545 115 ALA H N 1
ATOM 22365 C CA . ALA H 1 115 ? -24.171 -14.774 -59.287 1.000 16.346 115 ALA H CA 1
ATOM 22366 C C . ALA H 1 115 ? -23.262 -14.507 -58.087 1.000 15.559 115 ALA H C 1
ATOM 22367 O O . ALA H 1 115 ? -23.665 -13.844 -57.132 1.000 18.204 115 ALA H O 1
ATOM 22374 N N . SER H 1 116 ? -22.025 -15.034 -58.159 1.000 17.670 116 SER H N 1
ATOM 22375 C CA . SER H 1 116 ? -21.044 -14.890 -57.103 1.000 17.025 116 SER H CA 1
ATOM 22376 C C . SER H 1 116 ? -20.700 -13.420 -56.879 1.000 15.563 116 SER H C 1
ATOM 22377 O O . SER H 1 116 ? -20.636 -12.976 -55.749 1.000 17.962 116 SER H O 1
ATOM 22384 N N . VAL H 1 117 ? -20.441 -12.689 -57.964 1.000 17.106 117 VAL H N 1
ATOM 22385 C CA . VAL H 1 117 ? -20.017 -11.292 -57.885 1.000 16.566 117 VAL H CA 1
ATOM 22386 C C . VAL H 1 117 ? -21.197 -10.380 -57.553 1.000 19.717 117 VAL H C 1
ATOM 22387 O O . VAL H 1 117 ? -21.017 -9.338 -56.912 1.000 23.326 117 VAL H O 1
ATOM 22400 N N . GLY H 1 118 ? -22.410 -10.781 -57.943 1.000 20.221 118 GLY H N 1
ATOM 22401 C CA . GLY H 1 118 ? -23.607 -9.964 -57.803 1.000 21.913 118 GLY H CA 1
ATOM 22402 C C . GLY H 1 118 ? -24.267 -10.036 -56.430 1.000 20.737 118 GLY H C 1
ATOM 22403 O O . GLY H 1 118 ? -25.120 -9.208 -56.124 1.000 24.616 118 GLY H O 1
ATOM 22407 N N . LEU H 1 119 ? -23.891 -11.001 -55.607 1.000 19.196 119 LEU H N 1
ATOM 22408 C CA . LEU H 1 119 ? -24.497 -11.175 -54.285 1.000 17.657 119 LEU H CA 1
ATOM 22409 C C . LEU H 1 119 ? -24.003 -10.064 -53.367 1.000 17.660 119 LEU H C 1
ATOM 22410 O O . LEU H 1 119 ? -22.816 -9.979 -53.045 1.000 21.274 119 LEU H O 1
ATOM 22426 N N . PHE H 1 120 ? -24.927 -9.192 -52.950 1.000 18.623 120 PHE H N 1
ATOM 22427 C CA . PHE H 1 120 ? -24.566 -8.035 -52.157 1.000 18.293 120 PHE H CA 1
ATOM 22428 C C . PHE H 1 120 ? -24.573 -8.394 -50.671 1.000 16.674 120 PHE H C 1
ATOM 22429 O O . PHE H 1 120 ? -25.549 -8.953 -50.157 1.000 19.503 120 PHE H O 1
ATOM 22446 N N . GLY H 1 121 ? -23.477 -8.077 -49.984 1.000 16.529 121 GLY H N 1
ATOM 22447 C CA . GLY H 1 121 ? -23.304 -8.477 -48.598 1.000 18.101 121 GLY H CA 1
ATOM 22448 C C . GLY H 1 121 ? -22.649 -9.857 -48.518 1.000 14.896 121 GLY H C 1
ATOM 22449 O O . GLY H 1 121 ? -21.869 -10.246 -49.409 1.000 17.018 121 GLY H O 1
ATOM 22453 N N . SER H 1 122 ? -22.971 -10.577 -47.441 1.000 19.136 122 SER H N 1
ATOM 22454 C CA . SER H 1 122 ? -22.428 -11.891 -47.171 1.000 17.845 122 SER H CA 1
ATOM 22455 C C . SER H 1 122 ? -23.356 -12.951 -47.733 1.000 20.281 122 SER H C 1
ATOM 22456 O O . SER H 1 122 ? -24.579 -12.798 -47.658 1.000 18.828 122 SER H O 1
ATOM 22463 N N . GLY H 1 123 ? -22.762 -14.029 -48.245 1.000 16.230 123 GLY H N 1
ATOM 22464 C CA . GLY H 1 123 ? -23.562 -15.184 -48.640 1.000 17.102 123 GLY H CA 1
ATOM 22465 C C . GLY H 1 123 ? -22.760 -16.162 -49.477 1.000 15.669 123 GLY H C 1
ATOM 22466 O O . GLY H 1 123 ? -21.530 -16.106 -49.507 1.000 16.514 123 GLY H O 1
ATOM 22470 N N . TRP H 1 124 ? -23.518 -17.011 -50.177 1.000 15.564 124 TRP H N 1
ATOM 22471 C CA . TRP H 1 124 ? -23.003 -18.112 -50.966 1.000 15.570 124 TRP H CA 1
ATOM 22472 C C . TRP H 1 124 ? -23.697 -18.151 -52.324 1.000 15.904 124 TRP H C 1
ATOM 22473 O O . TRP H 1 124 ? -24.920 -18.074 -52.393 1.000 18.416 124 TRP H O 1
ATOM 22494 N N . ALA H 1 125 ? -22.922 -18.359 -53.387 1.000 17.919 125 ALA H N 1
ATOM 22495 C CA . ALA H 1 125 ? -23.489 -18.788 -54.657 1.000 18.995 125 ALA H CA 1
ATOM 22496 C C . ALA H 1 125 ? -23.447 -20.312 -54.719 1.000 16.010 125 ALA H C 1
ATOM 22497 O O . ALA H 1 125 ? -22.384 -20.927 -54.475 1.000 15.819 125 ALA H O 1
ATOM 22504 N N . TRP H 1 126 ? -24.603 -20.923 -55.041 1.000 17.061 126 TRP H N 1
ATOM 22505 C CA . TRP H 1 126 ? -24.747 -22.376 -55.062 1.000 19.431 126 TRP H CA 1
ATOM 22506 C C . TRP H 1 126 ? -25.273 -22.871 -56.402 1.000 17.445 126 TRP H C 1
ATOM 22507 O O . TRP H 1 126 ? -26.239 -22.325 -56.938 1.000 19.503 126 TRP H O 1
ATOM 22528 N N . LEU H 1 127 ? -24.646 -23.958 -56.884 1.000 15.502 127 LEU H N 1
ATOM 22529 C CA . LEU H 1 127 ? -25.250 -24.819 -57.884 1.000 18.306 127 LEU H CA 1
ATOM 22530 C C . LEU H 1 127 ? -25.822 -26.028 -57.156 1.000 21.728 127 LEU H C 1
ATOM 22531 O O . LEU H 1 127 ? -25.100 -26.671 -56.374 1.000 18.704 127 LEU H O 1
ATOM 22547 N N . SER H 1 128 ? -27.128 -26.272 -57.409 1.000 21.417 128 SER H N 1
ATOM 22548 C CA . SER H 1 128 ? -27.879 -27.334 -56.775 1.000 19.384 128 SER H CA 1
ATOM 22549 C C . SER H 1 128 ? -28.723 -28.065 -57.801 1.000 17.978 128 SER H C 1
ATOM 22550 O O . SER H 1 128 ? -28.952 -27.567 -58.893 1.000 21.511 128 SER H O 1
ATOM 22557 N N . VAL H 1 129 ? -29.238 -29.236 -57.384 1.000 18.796 129 VAL H N 1
ATOM 22558 C CA . VAL H 1 129 ? -30.150 -30.018 -58.212 1.000 21.450 129 VAL H CA 1
ATOM 22559 C C . VAL H 1 129 ? -31.469 -30.185 -57.454 1.000 22.284 129 VAL H C 1
ATOM 22560 O O . VAL H 1 129 ? -31.455 -30.417 -56.235 1.000 23.435 129 VAL H O 1
ATOM 22573 N N . ASP H 1 130 ? -32.594 -30.075 -58.172 1.000 22.700 130 ASP H N 1
ATOM 22574 C CA . ASP H 1 130 ? -33.918 -30.262 -57.583 1.000 22.948 130 ASP H CA 1
ATOM 22575 C C . ASP H 1 130 ? -34.336 -31.736 -57.698 1.000 22.440 130 ASP H C 1
ATOM 22576 O O . ASP H 1 130 ? -33.600 -32.574 -58.212 1.000 23.328 130 ASP H O 1
ATOM 22585 N N . LYS H 1 131 ? -35.527 -32.054 -57.190 1.000 25.535 131 LYS H N 1
ATOM 22586 C CA . LYS H 1 131 ? -35.970 -33.449 -57.081 1.000 26.756 131 LYS H CA 1
ATOM 22587 C C . LYS H 1 131 ? -36.214 -34.081 -58.449 1.000 29.141 131 LYS H C 1
ATOM 22588 O O . LYS H 1 131 ? -36.281 -35.302 -58.560 1.000 27.373 131 LYS H O 1
ATOM 22607 N N . ASP H 1 132 ? -36.399 -33.239 -59.478 1.000 25.728 132 ASP H N 1
ATOM 22608 C CA . ASP H 1 132 ? -36.658 -33.705 -60.834 1.000 29.594 132 ASP H CA 1
ATOM 22609 C C . ASP H 1 132 ? -35.361 -33.760 -61.656 1.000 29.632 132 ASP H C 1
ATOM 22610 O O . ASP H 1 132 ? -35.420 -34.043 -62.841 1.000 34.280 132 ASP H O 1
ATOM 22619 N N . GLY H 1 133 ? -34.202 -33.455 -61.053 1.000 25.964 133 GLY H N 1
ATOM 22620 C CA . GLY H 1 133 ? -32.924 -33.555 -61.737 1.000 28.090 133 GLY H CA 1
ATOM 22621 C C . GLY H 1 133 ? -32.482 -32.269 -62.447 1.000 23.835 133 GLY H C 1
ATOM 22622 O O . GLY H 1 133 ? -31.452 -32.262 -63.124 1.000 28.215 133 GLY H O 1
ATOM 22626 N N . LYS H 1 134 ? -33.255 -31.183 -62.300 1.000 23.376 134 LYS H N 1
ATOM 22627 C CA . LYS H 1 134 ? -32.910 -29.902 -62.925 1.000 22.468 134 LYS H CA 1
ATOM 22628 C C . LYS H 1 134 ? -31.927 -29.130 -62.025 1.000 27.216 134 LYS H C 1
ATOM 22629 O O . LYS H 1 134 ? -32.068 -29.080 -60.803 1.000 27.034 134 LYS H O 1
ATOM 22648 N N . LEU H 1 135 ? -30.935 -28.494 -62.654 1.000 23.277 135 LEU H N 1
ATOM 22649 C CA . LEU H 1 135 ? -29.930 -27.704 -61.952 1.000 26.516 135 LEU H CA 1
ATOM 22650 C C . LEU H 1 135 ? -30.389 -26.250 -61.820 1.000 24.642 135 LEU H C 1
ATOM 22651 O O . LEU H 1 135 ? -31.057 -25.711 -62.701 1.000 24.462 135 LEU H O 1
ATOM 22667 N N . HIS H 1 136 ? -29.931 -25.610 -60.731 1.000 20.288 136 HIS H N 1
ATOM 22668 C CA . HIS H 1 136 ? -30.261 -24.237 -60.382 1.000 18.206 136 HIS H CA 1
ATOM 22669 C C . HIS H 1 136 ? -29.035 -23.557 -59.767 1.000 22.666 136 HIS H C 1
ATOM 22670 O O . HIS H 1 136 ? -28.302 -24.142 -58.970 1.000 21.051 136 HIS H O 1
ATOM 22683 N N . ILE H 1 137 ? -28.880 -22.273 -60.114 1.000 23.663 137 ILE H N 1
ATOM 22684 C CA . ILE H 1 137 ? -27.998 -21.367 -59.408 1.000 18.554 137 ILE H CA 1
ATOM 22685 C C . ILE H 1 137 ? -28.852 -20.536 -58.463 1.000 20.230 137 ILE H C 1
ATOM 22686 O O . ILE H 1 137 ? -29.834 -19.925 -58.904 1.000 23.971 137 ILE H O 1
ATOM 22702 N N . THR H 1 138 ? -28.457 -20.517 -57.177 1.000 19.974 138 THR H N 1
ATOM 22703 C CA . THR H 1 138 ? -29.084 -19.650 -56.193 1.000 19.593 138 THR H CA 1
ATOM 22704 C C . THR H 1 138 ? -28.042 -18.787 -55.477 1.000 18.065 138 THR H C 1
ATOM 22705 O O . THR H 1 138 ? -26.870 -19.163 -55.375 1.000 21.388 138 THR H O 1
ATOM 22715 N N . LYS H 1 139 ? -28.505 -17.609 -55.037 1.000 18.386 139 LYS H N 1
ATOM 22716 C CA . LYS H 1 139 ? -27.762 -16.746 -54.138 1.000 17.025 139 LYS H CA 1
ATOM 22717 C C . LYS H 1 139 ? -28.348 -16.923 -52.738 1.000 17.888 139 LYS H C 1
ATOM 22718 O O . LYS H 1 139 ? -29.492 -16.548 -52.485 1.000 25.890 139 LYS H O 1
ATOM 22737 N N . GLU H 1 140 ? -27.568 -17.510 -51.853 1.000 18.390 140 GLU H N 1
ATOM 22738 C CA . GLU H 1 140 ? -28.007 -17.805 -50.500 1.000 16.406 140 GLU H CA 1
ATOM 22739 C C . GLU H 1 140 ? -27.467 -16.720 -49.577 1.000 17.220 140 GLU H C 1
ATOM 22740 O O . GLU H 1 140 ? -26.244 -16.614 -49.418 1.000 19.042 140 GLU H O 1
ATOM 22752 N N . PRO H 1 141 ? -28.333 -15.930 -48.908 1.000 17.928 141 PRO H N 1
ATOM 22753 C CA . PRO H 1 141 ? -27.834 -14.862 -48.025 1.000 21.189 141 PRO H CA 1
ATOM 22754 C C . PRO H 1 141 ? -27.237 -15.451 -46.740 1.000 16.722 141 PRO H C 1
ATOM 22755 O O . PRO H 1 141 ? -27.736 -16.470 -46.228 1.000 20.850 141 PRO H O 1
ATOM 22766 N N . ASN H 1 142 ? -26.134 -14.835 -46.271 1.000 19.223 142 ASN H N 1
ATOM 22767 C CA . ASN H 1 142 ? -25.560 -15.110 -44.973 1.000 19.215 142 ASN H CA 1
ATOM 22768 C C . ASN H 1 142 ? -25.229 -16.609 -44.872 1.000 16.496 142 ASN H C 1
ATOM 22769 O O . ASN H 1 142 ? -24.386 -17.089 -45.640 1.000 16.428 142 ASN H O 1
ATOM 22778 N N . GLY H 1 143 ? -25.883 -17.333 -43.916 1.000 18.539 143 GLY H N 1
ATOM 22779 C CA . GLY H 1 143 ? -25.558 -18.726 -43.654 1.000 17.222 143 GLY H CA 1
ATOM 22780 C C . GLY H 1 143 ? -26.486 -19.729 -44.345 1.000 19.641 143 GLY H C 1
ATOM 22781 O O . GLY H 1 143 ? -26.374 -20.920 -44.126 1.000 18.639 143 GLY H O 1
ATOM 22785 N N . SER H 1 144 ? -27.388 -19.238 -45.205 1.000 16.730 144 SER H N 1
ATOM 22786 C CA . SER H 1 144 ? -28.366 -20.096 -45.841 1.000 18.281 144 SER H CA 1
ATOM 22787 C C . SER H 1 144 ? -27.662 -21.085 -46.795 1.000 17.102 144 SER H C 1
ATOM 22788 O O . SER H 1 144 ? -26.533 -20.866 -47.303 1.000 17.513 144 SER H O 1
ATOM 22795 N N . ASN H 1 145 ? -28.343 -22.217 -46.999 1.000 15.952 145 ASN H N 1
ATOM 22796 C CA . ASN H 1 145 ? -27.883 -23.279 -47.882 1.000 18.863 145 ASN H CA 1
ATOM 22797 C C . ASN H 1 145 ? -29.121 -23.829 -48.602 1.000 19.369 145 ASN H C 1
ATOM 22798 O O . ASN H 1 145 ? -30.251 -23.824 -48.039 1.000 18.582 145 ASN H O 1
ATOM 22807 N N . PRO H 1 146 ? -28.966 -24.272 -49.885 1.000 18.541 146 PRO H N 1
ATOM 22808 C CA . PRO H 1 146 ? -30.109 -24.716 -50.667 1.000 20.097 146 PRO H CA 1
ATOM 22809 C C . PRO H 1 146 ? -30.943 -25.854 -50.072 1.000 18.871 146 PRO H C 1
ATOM 22810 O O . PRO H 1 146 ? -32.082 -26.052 -50.526 1.000 21.817 146 PRO H O 1
ATOM 22821 N N . VAL H 1 147 ? -30.373 -26.625 -49.126 1.000 18.178 147 VAL H N 1
ATOM 22822 C CA . VAL H 1 147 ? -31.125 -27.736 -48.562 1.000 19.429 147 VAL H CA 1
ATOM 22823 C C . VAL H 1 147 ? -32.429 -27.252 -47.938 1.000 20.430 147 VAL H C 1
ATOM 22824 O O . VAL H 1 147 ? -33.422 -28.002 -47.911 1.000 20.264 147 VAL H O 1
ATOM 22837 N N . ARG H 1 148 ? -32.458 -26.015 -47.433 1.000 20.037 148 ARG H N 1
ATOM 22838 C CA . ARG H 1 148 ? -33.699 -25.506 -46.851 1.000 22.286 148 ARG H CA 1
ATOM 22839 C C . ARG H 1 148 ? -34.845 -25.542 -47.874 1.000 24.699 148 ARG H C 1
ATOM 22840 O O . ARG H 1 148 ? -35.987 -25.826 -4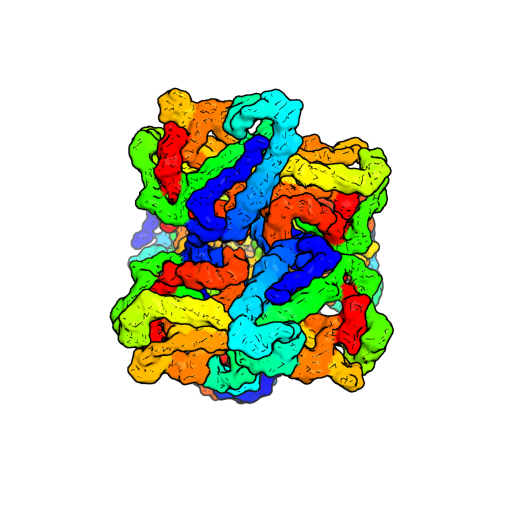7.528 1.000 24.517 148 ARG H O 1
ATOM 22859 N N . ALA H 1 149 ? -34.545 -25.232 -49.147 1.000 23.036 149 ALA H N 1
ATOM 22860 C CA . ALA H 1 149 ? -35.543 -25.151 -50.204 1.000 26.789 149 ALA H CA 1
ATOM 22861 C C . ALA H 1 149 ? -35.754 -26.502 -50.888 1.000 25.019 149 ALA H C 1
ATOM 22862 O O . ALA H 1 149 ? -36.440 -26.576 -51.895 1.000 27.273 149 ALA H O 1
ATOM 22869 N N . GLY H 1 150 ? -35.161 -27.579 -50.351 1.000 23.463 150 GLY H N 1
ATOM 22870 C CA . GLY H 1 150 ? -35.293 -28.923 -50.908 1.000 27.084 150 GLY H CA 1
ATOM 22871 C C . GLY H 1 150 ? -34.370 -29.178 -52.102 1.000 25.479 150 GLY H C 1
ATOM 22872 O O . GLY H 1 150 ? -34.587 -30.115 -52.878 1.000 26.141 150 GLY H O 1
ATOM 22876 N N . LEU H 1 151 ? -33.358 -28.318 -52.270 1.000 22.846 151 LEU H N 1
ATOM 22877 C CA . LEU H 1 151 ? -32.351 -28.501 -53.307 1.000 24.555 151 LEU H CA 1
ATOM 22878 C C . LEU H 1 151 ? -31.159 -29.242 -52.715 1.000 26.092 151 LEU H C 1
ATOM 22879 O O . LEU H 1 151 ? -30.886 -29.142 -51.547 1.000 28.235 151 LEU H O 1
ATOM 22895 N N . LYS H 1 152 ? -30.463 -30.011 -53.548 1.000 18.478 152 LYS H N 1
ATOM 22896 C CA . LYS H 1 152 ? -29.273 -30.753 -53.138 1.000 18.281 152 LYS H CA 1
ATOM 22897 C C . LYS H 1 152 ? -28.041 -29.984 -53.598 1.000 17.683 152 LYS H C 1
ATOM 22898 O O . LYS H 1 152 ? -27.811 -29.842 -54.818 1.000 20.067 152 LYS H O 1
ATOM 22917 N N . PRO H 1 153 ? -27.219 -29.452 -52.673 1.000 18.931 153 PRO H N 1
ATOM 22918 C CA . PRO H 1 153 ? -26.096 -28.585 -53.074 1.000 20.161 153 PRO H CA 1
ATOM 22919 C C . PRO H 1 153 ? -24.906 -29.349 -53.662 1.000 20.206 153 PRO H C 1
ATOM 22920 O O . PRO H 1 153 ? -24.472 -30.364 -53.105 1.000 19.278 153 PRO H O 1
ATOM 22931 N N . LEU H 1 154 ? -24.408 -28.834 -54.799 1.000 18.851 154 LEU H N 1
ATOM 22932 C CA . LEU H 1 154 ? -23.337 -29.463 -55.560 1.000 17.150 154 LEU H CA 1
ATOM 22933 C C . LEU H 1 154 ? -22.038 -28.669 -55.475 1.000 19.351 154 LEU H C 1
ATOM 22934 O O . LEU H 1 154 ? -20.997 -29.264 -55.211 1.000 18.158 154 LEU H O 1
ATOM 22950 N N . LEU H 1 155 ? -22.092 -27.359 -55.764 1.000 16.245 155 LEU H N 1
ATOM 22951 C CA . LEU H 1 155 ? -20.895 -26.535 -55.829 1.000 16.222 155 LEU H CA 1
ATOM 22952 C C . LEU H 1 155 ? -21.210 -25.170 -55.223 1.000 15.720 155 LEU H C 1
ATOM 22953 O O . LEU H 1 155 ? -22.160 -24.531 -55.657 1.000 19.418 155 LEU H O 1
ATOM 22969 N N . GLY H 1 156 ? -20.419 -24.761 -54.216 1.000 16.568 156 GLY H N 1
ATOM 22970 C CA . GLY H 1 156 ? -20.690 -23.534 -53.481 1.000 15.064 156 GLY H CA 1
ATOM 22971 C C . GLY H 1 156 ? -19.476 -22.621 -53.420 1.000 15.260 156 GLY H C 1
ATOM 22972 O O . GLY H 1 156 ? -18.386 -23.048 -53.015 1.000 17.332 156 GLY H O 1
ATOM 22976 N N . PHE H 1 157 ? -19.678 -21.358 -53.821 1.000 16.339 157 PHE H N 1
ATOM 22977 C CA . PHE H 1 157 ? -18.639 -20.342 -53.652 1.000 15.419 157 PHE H CA 1
ATOM 22978 C C . PHE H 1 157 ? -19.040 -19.405 -52.516 1.000 16.450 157 PHE H C 1
ATOM 22979 O O . PHE H 1 157 ? -20.117 -18.783 -52.527 1.000 15.510 157 PHE H O 1
ATOM 22996 N N . ASP H 1 158 ? -18.144 -19.333 -51.526 1.000 18.300 158 ASP H N 1
ATOM 22997 C CA . ASP H 1 158 ? -18.284 -18.460 -50.372 1.000 15.771 158 ASP H CA 1
ATOM 22998 C C . ASP H 1 158 ? -17.901 -17.049 -50.769 1.000 15.914 158 ASP H C 1
ATOM 22999 O O . ASP H 1 158 ? -16.745 -16.835 -51.143 1.000 17.771 158 ASP H O 1
ATOM 23008 N N . VAL H 1 159 ? -18.855 -16.105 -50.678 1.000 16.072 159 VAL H N 1
ATOM 23009 C CA . VAL H 1 159 ? -18.536 -14.716 -50.993 1.000 18.827 159 VAL H CA 1
ATOM 23010 C C . VAL H 1 159 ? -18.661 -13.802 -49.766 1.000 16.374 159 VAL H C 1
ATOM 23011 O O . VAL H 1 159 ? -18.602 -12.580 -49.892 1.000 15.526 159 VAL H O 1
ATOM 23024 N N . TRP H 1 160 ? -18.740 -14.386 -48.555 1.000 15.417 160 TRP H N 1
ATOM 23025 C CA . TRP H 1 160 ? -18.358 -13.655 -47.360 1.000 14.289 160 TRP H CA 1
ATOM 23026 C C . TRP H 1 160 ? -16.932 -13.137 -47.553 1.000 13.975 160 TRP H C 1
ATOM 23027 O O . TRP H 1 160 ? -16.054 -13.834 -48.080 1.000 15.605 160 TRP H O 1
ATOM 23048 N N . GLU H 1 161 ? -16.687 -11.909 -47.114 1.000 15.049 161 GLU H N 1
ATOM 23049 C CA . GLU H 1 161 ? -15.372 -11.291 -47.311 1.000 15.693 161 GLU H CA 1
ATOM 23050 C C . GLU H 1 161 ? -14.238 -12.089 -46.678 1.000 15.086 161 GLU H C 1
ATOM 23051 O O . GLU H 1 161 ? -13.149 -12.115 -47.233 1.000 17.591 161 GLU H O 1
ATOM 23063 N N . HIS H 1 162 ? -14.479 -12.777 -45.554 1.000 17.245 162 HIS H N 1
ATOM 23064 C CA . HIS H 1 162 ? -13.440 -13.587 -44.950 1.000 16.189 162 HIS H CA 1
ATOM 23065 C C . HIS H 1 162 ? -12.869 -14.654 -45.886 1.000 17.205 162 HIS H C 1
ATOM 23066 O O . HIS H 1 162 ? -11.736 -15.090 -45.673 1.000 19.150 162 HIS H O 1
ATOM 23079 N N . ALA H 1 163 ? -13.638 -15.075 -46.904 1.000 15.999 163 ALA H N 1
ATOM 23080 C CA . ALA H 1 163 ? -13.186 -16.124 -47.816 1.000 15.731 163 ALA H CA 1
ATOM 23081 C C . ALA H 1 163 ? -12.011 -15.653 -48.680 1.000 14.314 163 ALA H C 1
ATOM 23082 O O . ALA H 1 163 ? -11.260 -16.485 -49.190 1.000 19.584 163 ALA H O 1
ATOM 23089 N N . TYR H 1 164 ? -11.914 -14.331 -48.905 1.000 16.162 164 TYR H N 1
ATOM 23090 C CA . TYR H 1 164 ? -10.961 -13.797 -49.877 1.000 16.863 164 TYR H CA 1
ATOM 23091 C C . TYR H 1 164 ? -10.223 -12.529 -49.446 1.000 15.421 164 TYR H C 1
ATOM 23092 O O . TYR H 1 164 ? -9.235 -12.179 -50.112 1.000 17.356 164 TYR H O 1
ATOM 23109 N N . TYR H 1 165 ? -10.613 -11.884 -48.344 1.000 16.011 165 TYR H N 1
ATOM 23110 C CA . TYR H 1 165 ? -10.132 -10.531 -48.069 1.000 15.972 165 TYR H CA 1
ATOM 23111 C C . TYR H 1 165 ? -8.611 -10.488 -47.854 1.000 14.756 165 TYR H C 1
ATOM 23112 O O . TYR H 1 165 ? -7.957 -9.515 -48.228 1.000 17.622 165 TYR H O 1
ATOM 23129 N N . LEU H 1 166 ? -8.033 -11.516 -47.238 1.000 16.261 166 LEU H N 1
ATOM 23130 C CA . LEU H 1 166 ? -6.597 -11.470 -46.948 1.000 17.552 166 LEU H CA 1
ATOM 23131 C C . LEU H 1 166 ? -5.760 -11.546 -48.226 1.000 20.193 166 LEU H C 1
ATOM 23132 O O . LEU H 1 166 ? -4.610 -11.080 -48.233 1.000 25.880 166 LEU H O 1
ATOM 23148 N N . ASP H 1 167 ? -6.328 -12.152 -49.277 1.000 19.067 167 ASP H N 1
ATOM 23149 C CA . ASP H 1 167 ? -5.613 -12.482 -50.509 1.000 19.432 167 ASP H CA 1
ATOM 23150 C C . ASP H 1 167 ? -5.950 -11.459 -51.617 1.000 18.611 167 ASP H C 1
ATOM 23151 O O . ASP H 1 167 ? -5.098 -11.128 -52.434 1.000 23.637 167 ASP H O 1
ATOM 23160 N N . TYR H 1 168 ? -7.219 -10.990 -51.667 1.000 19.013 168 TYR H N 1
ATOM 23161 C CA . TYR H 1 168 ? -7.729 -10.195 -52.781 1.000 20.002 168 TYR H CA 1
ATOM 23162 C C . TYR H 1 168 ? -8.383 -8.879 -52.321 1.000 19.963 168 TYR H C 1
ATOM 23163 O O . TYR H 1 168 ? -8.790 -8.082 -53.153 1.000 18.559 168 TYR H O 1
ATOM 23180 N N . GLN H 1 169 ? -8.503 -8.658 -51.009 1.000 18.632 169 GLN H N 1
ATOM 23181 C CA . GLN H 1 169 ? -9.190 -7.499 -50.463 1.000 18.940 169 GLN H CA 1
ATOM 23182 C C . GLN H 1 169 ? -10.566 -7.357 -51.137 1.000 18.638 169 GLN H C 1
ATOM 23183 O O . GLN H 1 169 ? -11.349 -8.285 -51.137 1.000 17.418 169 GLN H O 1
ATOM 23195 N N . ASN H 1 170 ? -10.880 -6.175 -51.670 1.000 17.546 170 ASN H N 1
ATOM 23196 C CA . ASN H 1 170 ? -12.176 -5.857 -52.258 1.000 17.641 170 ASN H CA 1
ATOM 23197 C C . ASN H 1 170 ? -12.420 -6.564 -53.601 1.000 15.714 170 ASN H C 1
ATOM 23198 O O . ASN H 1 170 ? -13.537 -6.483 -54.112 1.000 19.417 170 ASN H O 1
ATOM 23207 N N . ARG H 1 171 ? -11.397 -7.208 -54.201 1.000 15.246 171 ARG H N 1
ATOM 23208 C CA . ARG H 1 171 ? -11.503 -7.715 -55.579 1.000 16.468 171 ARG H CA 1
ATOM 23209 C C . ARG H 1 171 ? -12.093 -9.127 -55.594 1.000 18.134 171 ARG H C 1
ATOM 23210 O O . ARG H 1 171 ? -11.435 -10.132 -55.943 1.000 20.127 171 ARG H O 1
ATOM 23229 N N . ARG H 1 172 ? -13.374 -9.199 -55.226 1.000 16.975 172 ARG H N 1
ATOM 23230 C CA . ARG H 1 172 ? -14.097 -10.461 -55.168 1.000 17.193 172 ARG H CA 1
ATOM 23231 C C . ARG H 1 172 ? -14.041 -11.205 -56.510 1.000 15.544 172 ARG H C 1
ATOM 23232 O O . ARG H 1 172 ? -13.811 -12.415 -56.543 1.000 17.565 172 ARG H O 1
ATOM 23251 N N . ALA H 1 173 ? -14.265 -10.492 -57.617 1.000 15.993 173 ALA H N 1
ATOM 23252 C CA . ALA H 1 173 ? -14.310 -11.155 -58.926 1.000 17.487 173 ALA H CA 1
ATOM 23253 C C . ALA H 1 173 ? -12.967 -11.833 -59.257 1.000 18.362 173 ALA H C 1
ATOM 23254 O O . ALA H 1 173 ? -12.953 -12.932 -59.837 1.000 20.342 173 ALA H O 1
ATOM 23261 N N . ASP H 1 174 ? -11.844 -11.172 -58.911 1.000 17.501 174 ASP H N 1
ATOM 23262 C CA . ASP H 1 174 ? -10.529 -11.733 -59.179 1.000 18.737 174 ASP H CA 1
ATOM 23263 C C . ASP H 1 174 ? -10.329 -13.019 -58.377 1.000 17.495 174 ASP H C 1
ATOM 23264 O O . ASP H 1 174 ? -9.707 -13.954 -58.886 1.000 20.758 174 ASP H O 1
ATOM 23273 N N . HIS H 1 175 ? -10.830 -13.064 -57.128 1.000 18.414 175 HIS H N 1
ATOM 23274 C CA . HIS H 1 175 ? -10.809 -14.280 -56.334 1.000 20.411 175 HIS H CA 1
ATOM 23275 C C . HIS H 1 175 ? -11.619 -15.397 -57.018 1.000 18.255 175 HIS H C 1
ATOM 23276 O O . HIS H 1 175 ? -11.147 -16.530 -57.190 1.000 19.058 175 HIS H O 1
ATOM 23289 N N . VAL H 1 176 ? -12.879 -15.085 -57.371 1.000 17.402 176 VAL H N 1
ATOM 23290 C CA . VAL H 1 176 ? -13.807 -16.074 -57.896 1.000 17.898 176 VAL H CA 1
ATOM 23291 C C . VAL H 1 176 ? -13.252 -16.696 -59.184 1.000 16.774 176 VAL H C 1
ATOM 23292 O O . VAL H 1 176 ? -13.372 -17.903 -59.392 1.000 19.281 176 VAL H O 1
ATOM 23305 N N . ASN H 1 177 ? -12.592 -15.884 -60.024 1.000 22.084 177 ASN H N 1
ATOM 23306 C CA . ASN H 1 177 ? -12.003 -16.382 -61.263 1.000 23.503 177 ASN H CA 1
ATOM 23307 C C . ASN H 1 177 ? -10.971 -17.497 -61.023 1.000 19.170 177 ASN H C 1
ATOM 23308 O O . ASN H 1 177 ? -10.800 -18.384 -61.868 1.000 23.210 177 ASN H O 1
ATOM 23317 N N . LYS H 1 178 ? -10.256 -17.451 -59.889 1.000 20.276 178 LYS H N 1
ATOM 23318 C CA . LYS H 1 178 ? -9.184 -18.409 -59.601 1.000 22.412 178 LYS H CA 1
ATOM 23319 C C . LYS H 1 178 ? -9.751 -19.719 -59.002 1.000 21.033 178 LYS H C 1
ATOM 23320 O O . LYS H 1 178 ? -9.084 -20.744 -59.022 1.000 22.042 178 LYS H O 1
ATOM 23339 N N . LEU H 1 179 ? -10.976 -19.711 -58.450 1.000 21.943 179 LEU H N 1
ATOM 23340 C CA . LEU H 1 179 ? -11.515 -20.898 -57.778 1.000 20.006 179 LEU H CA 1
ATOM 23341 C C . LEU H 1 179 ? -11.697 -22.083 -58.738 1.000 20.128 179 LEU H C 1
ATOM 23342 O O . LEU H 1 179 ? -11.543 -23.219 -58.350 1.000 21.209 179 LEU H O 1
ATOM 23358 N N . TRP H 1 180 ? -11.959 -21.816 -60.014 1.000 20.607 180 TRP H N 1
ATOM 23359 C CA . TRP H 1 180 ? -12.248 -22.855 -60.993 1.000 18.928 180 TRP H CA 1
ATOM 23360 C C . TRP H 1 180 ? -11.092 -23.840 -61.117 1.000 21.371 180 TRP H C 1
ATOM 23361 O O . TRP H 1 180 ? -11.326 -25.054 -61.302 1.000 23.548 180 TRP H O 1
ATOM 23382 N N . GLU H 1 181 ? -9.850 -23.342 -60.941 1.000 19.943 181 GLU H N 1
ATOM 23383 C CA . GLU H 1 181 ? -8.704 -24.219 -61.171 1.000 22.860 181 GLU H CA 1
ATOM 23384 C C . GLU H 1 181 ? -8.437 -25.174 -59.997 1.000 23.396 181 GLU H C 1
ATOM 23385 O O . GLU H 1 181 ? -7.580 -26.046 -60.146 1.000 24.653 181 GLU H O 1
ATOM 23397 N N . ILE H 1 182 ? -9.137 -25.038 -58.851 1.000 22.803 182 ILE H N 1
ATOM 23398 C CA . ILE H 1 182 ? -8.950 -25.961 -57.737 1.000 21.450 182 ILE H CA 1
ATOM 23399 C C . ILE H 1 182 ? -10.221 -26.778 -57.451 1.000 20.748 182 ILE H C 1
ATOM 23400 O O . ILE H 1 182 ? -10.255 -27.515 -56.474 1.000 19.297 182 ILE H O 1
ATOM 23416 N N . ILE H 1 183 ? -11.252 -26.698 -58.297 1.000 19.799 183 ILE H N 1
ATOM 23417 C CA . ILE H 1 183 ? -12.436 -27.541 -58.105 1.000 17.299 183 ILE H CA 1
ATOM 23418 C C . ILE H 1 183 ? -12.111 -29.003 -58.423 1.000 19.042 183 ILE H C 1
ATOM 23419 O O . ILE H 1 183 ? -11.641 -29.326 -59.501 1.000 21.477 183 ILE H O 1
ATOM 23435 N N . ASP H 1 184 ? -12.403 -29.877 -57.448 1.000 17.810 184 ASP H N 1
ATOM 23436 C CA . ASP H 1 184 ? -12.339 -31.327 -57.603 1.000 17.152 184 ASP H CA 1
ATOM 23437 C C . ASP H 1 184 ? -13.696 -31.827 -58.112 1.000 19.008 184 ASP H C 1
ATOM 23438 O O . ASP H 1 184 ? -14.603 -32.112 -57.330 1.000 23.416 184 ASP H O 1
ATOM 23447 N N . TRP H 1 185 ? -13.830 -31.901 -59.437 1.000 22.848 185 TRP H N 1
ATOM 23448 C CA . TRP H 1 185 ? -15.093 -32.274 -60.062 1.000 22.011 185 TRP H CA 1
ATOM 23449 C C . TRP H 1 185 ? -15.468 -33.730 -59.788 1.000 20.464 185 TRP H C 1
ATOM 23450 O O . TRP H 1 185 ? -16.657 -34.062 -59.846 1.000 23.555 185 TRP H O 1
ATOM 23471 N N . ASP H 1 186 ? -14.478 -34.578 -59.469 1.000 23.788 186 ASP H N 1
ATOM 23472 C CA . ASP H 1 186 ? -14.781 -35.950 -59.068 1.000 28.586 186 ASP H CA 1
ATOM 23473 C C . ASP H 1 186 ? -15.667 -35.947 -57.820 1.000 26.434 186 ASP H C 1
ATOM 23474 O O . ASP H 1 186 ? -16.642 -36.712 -57.727 1.000 28.877 186 ASP H O 1
ATOM 23483 N N . VAL H 1 187 ? -15.335 -35.081 -56.858 1.000 27.021 187 VAL H N 1
ATOM 23484 C CA . VAL H 1 187 ? -16.115 -34.972 -55.634 1.000 22.756 187 VAL H CA 1
ATOM 23485 C C . VAL H 1 187 ? -17.484 -34.363 -55.941 1.000 19.325 187 VAL H C 1
ATOM 23486 O O . VAL H 1 187 ? -18.515 -34.865 -55.443 1.000 21.825 187 VAL H O 1
ATOM 23499 N N . VAL H 1 188 ? -17.498 -33.256 -56.711 1.000 21.995 188 VAL H N 1
ATOM 23500 C CA . VAL H 1 188 ? -18.747 -32.554 -56.980 1.000 21.079 188 VAL H CA 1
ATOM 23501 C C . VAL H 1 188 ? -19.739 -33.468 -57.725 1.000 19.927 188 VAL H C 1
ATOM 23502 O O . VAL H 1 188 ? -20.931 -33.512 -57.419 1.000 21.247 188 VAL H O 1
ATOM 23515 N N . GLU H 1 189 ? -19.261 -34.189 -58.742 1.000 22.581 189 GLU H N 1
ATOM 23516 C CA . GLU H 1 189 ? -20.085 -35.125 -59.487 1.000 28.185 189 GLU H CA 1
ATOM 23517 C C . GLU H 1 189 ? -20.791 -36.127 -58.578 1.000 27.558 189 GLU H C 1
ATOM 23518 O O . GLU H 1 189 ? -21.925 -36.496 -58.850 1.000 26.934 189 GLU H O 1
ATOM 23530 N N . LYS H 1 190 ? -20.117 -36.588 -57.521 1.000 29.614 190 LYS H N 1
ATOM 23531 C CA . LYS H 1 190 ? -20.670 -37.609 -56.640 1.000 27.781 190 LYS H CA 1
ATOM 23532 C C . LYS H 1 190 ? -21.722 -37.042 -55.675 1.000 28.786 190 LYS H C 1
ATOM 23533 O O . LYS H 1 190 ? -22.397 -37.801 -55.001 1.000 25.569 190 LYS H O 1
ATOM 23552 N N . ARG H 1 191 ? -21.934 -35.723 -55.675 1.000 22.238 191 ARG H N 1
ATOM 23553 C CA . ARG H 1 191 ? -23.028 -35.107 -54.943 1.000 23.878 191 ARG H CA 1
ATOM 23554 C C . ARG H 1 191 ? -24.364 -35.154 -55.702 1.000 28.425 191 ARG H C 1
ATOM 23555 O O . ARG H 1 191 ? -25.414 -34.902 -55.100 1.000 28.499 191 ARG H O 1
ATOM 23574 N N . LEU H 1 192 ? -24.339 -35.427 -57.005 1.000 26.615 192 LEU H N 1
ATOM 23575 C CA . LEU H 1 192 ? -25.544 -35.394 -57.824 1.000 33.038 192 LEU H CA 1
ATOM 23576 C C . LEU H 1 192 ? -26.533 -36.481 -57.374 1.000 42.903 192 LEU H C 1
ATOM 23577 O O . LEU H 1 192 ? -26.087 -37.584 -57.049 1.000 41.027 192 LEU H O 1
#

CATH classification: 1.10.287.990

Sequence (1536 aa):
MYEMPKLPYANNALEPVISQQTIDYHYGKHLQTYVNNLNSLVPGTEYEGKTVEAIVASAPDGAIFNNAGQVLNHTLYFLQFAPKPAKNEEPAGKLGEAIKRDFGSFENFKKEFNAASVGLFGSGWAWLSSVDKDGKLHITKEPNGSNPVRAGLKPLLGFDVWEHAYYLDYQNRRADHVNKLWEIIDWDVVEKRLMYEMPKLPYANNALEPVISQQTIDYHYGKHLQTYVNNLNSLVPGTEYEGKTVEAIVASAPDGAIFNNAGQVLNHTLYFLQFAPKPAKNEPAGKLGEAIKRDFGSFENFKKEFNAASVGLFGSGWAWLSVDKDGKLHITKEPNGSNPVRAGLKPLLGFDVWEHAYYLDYQNRRADHVNKLWEIIDWDVVEKRLMYEMPKLPYANNALEPVISQQTIDYHYGKHLQTYVNNLNSLVPGTEYEGKTVEAIVASAPDGAIFNNAGQVLNHTLYFLQFAPKPAKNEPAGKLGEAIKRDFGSFENFKKEFNAASVGLFGSGWAWLSVDKDGKLHITKEPNGSNPVRAGLKPLLGFDVWEHAYYLDYQNRRADHVNKLWEIIDWDVVEKRLMYEMPKLPYANNALEPVISQQTIDYHYGKHLQTYVNNLNSLVPGTEYEGKTVEAIVASAPDGAIFNNAGQVLNHTLYFLQFAPKPAKNEPAGKLGEAIKRDFGSFENFKKEFNAASVGLFGSGWAWLSVDKDGKLHITKEPNGSNPVRAGLKPLLGFDVWEHAYYLDYQNRRADHVNKLWEIIDWDVVEKRLMYEMPKLPYANNALEPVISQQTIDYHYGKHLQTYVNNLNSLVPGTEYEGKTVEAIVASAPDGAIFNNAGQVLNHTLYFLQFAPKPAKNEPAGKLGEAIKRDFGSFENFKKEFNAASVGLFGSGWAWLSVDKDGKLHITKEPNGSNPVRAGLKPLLGFDVWEHAYYLDYQNRRADHVNKLWEIIDWDVVEKRLMYEMPKLPYANNALEPVISQQTIDYHYGKHLQTYVNNLNSLVPGTEYEGKTVEAIVASAPDGAIFNNAGQVLNHTLYFLQFAPKPAKNEPAGKLGEAIKRDFGSFENFKKEFNAASVGLFGSGWAWLSVDKDGKLHITKEPNGSNPVRAGLKPLLGFDVWEHAYYLDYQNRRADHVNKLWEIIDWDVVEKRLMYEMPKLPYANNALEPVISQQTIDYHYGKHLQTYVNNLNSLVPGTEYEGKTVEAIVASAPDGAIFNNAGQVLNHTLYFLQFAPKPAKNEPAGKLGEAIKRDFGSFENFKKEFNAASVGLFGSGWAWLSVDKDGKLHITKEPNGSNPVRAGLKPLLGFDVWEHAYYLDYQNRRADHVNKLWEIIDWDVVEKRLMYEMPKLPYANNALEPVISQQTIDYHYGKHLQTYVNNLNSLVPGTEYEGKTVEAIVASAPDGAIFNNAGQVLNHTLYFLQFAPKPAKNEPAGKLGEAIKRDFGSFENFKKEFNAASVGLFGSGWAWLSVDKDGKLHITKEPNGSNPVRAGLKPLLGFDVWEHAYYLDYQNRRADHVNKLWEIIDWDVVEKRL

Secondary structure (DSSP, 8-state):
---PPPPSS-TTTTTTTS-HHHHHHIIIIIIHHHHHHHHHHSTTSTTTT--HHHHHHH--SSHHHHHHHHHHHHHHHHHTB-SS-S-SS--HHHHHHHHHHHSSHHHHHHHHHHHHHH--SSEEEEEEE-TTS-EEEEEEETT--GGGGT-EEEEEEE-SGGGTHHHHTT-HHHHHHHHGGGB-HHHHHTT-/---PPPPSS-TTTTTTTS-HHHHHHIIIIIIHHHHHHHHHHSTTSTTTT--HHHHHHHPPSSHHHHHHHHHHHHHHHHHTB-SS-S-SS--HHHHHHHHHHHSSHHHHHHHHHHHHHH--SSEEEEEEE-TTS-EEEEEEETT--GGGGT-EEEEEEE-SGGGTHHHHTT-HHHHHHHHGGGB-HHHHHTT-/---PPPPSS-TTTTTTTS-HHHHHHIIIIIIHHHHHHHHHHSTTSTTTT--HHHHHHHPPSSHHHHHHHHHHHHHHHHHTB-SS-S--S--HHHHHHHHHHHSSHHHHHHHHHHHHHH--SSEEEEEEE-TTS-EEEEEEETT--GGGGT-EEEEEEE-SGGGTHHHHTT-HHHHHHHHGGGB-HHHHHTT-/---PPPPSS-TTTTTTTS-HHHHHHIIIIIIHHHHHHHHHHSTTSTTTT--HHHHHHHPPTTHHHHHHHHHHHHHHHHHTB-SS-S-SS--HHHHHHHHHHHSSHHHHHHHHHHHHHH--SSEEEEEEE-TTS-EEEEEEETT--GGGGT-EEEEEEE-SGGGTHHHHTT-HHHHHHHHGGGB-HHHHHTT-/---PPPPSS-TTTTTTTS-HHHHHHIIIIIIHHHHHHHHHHSTTSTTTT--HHHHHHH--SSHHHHHHHHHHHHHHHHHTB-SS-S--S--HHHHHHHHHHHSSHHHHHHHHHHHHHH--SSEEEEEEE-TTS-EEEEEEETT--GGGGT-EEEEEEE-SGGGTHHHHTT-HHHHHHHHGGGB-HHHHHTT-/---PPPPSS-TTTTTTTS-HHHHHHIIIIIIHHHHHHHHHHSTTSTTTT--HHHHHHH--SSHHHHHHHHHHHHHHHHHTB-SS-S-SS--HHHHHHHHHHHSSHHHHHHHHHHHHHH--SSEEEEEEE-TTS-EEEEEEETT--GGGGT-EEEEEEE-SGGGTHHHHTT-HHHHHHHHGGGB-HHHHHHT-/---PPPPSS-TTTTTTTS-HHHHHHIIIIIIHHHHHHHHHHSTTSTTTT--HHHHHHH--TTHHHHHHHHHHHHHHHHHTB-SS-S-SS--HHHHHHHHHHHSSHHHHHHHHHHHHHH--SSEEEEEEE-TTS-EEEEEEETT--GGGGT-EEEEEEE-SGGGTHHHHTT-HHHHHHHHGGGB-HHHHHTT-/---PPPPSS-TTTTTTTS-HHHHHHIIIIIIHHHHHHHHHHSTTSTTTT--HHHHHHH--TTHHHHHHHHHHHHHHHHHTB-SS-S-SS--HHHHHHHHHHHSSHHHHHHHHHHHHHH--SSEEEEEEE-TTS-EEEEEEETT--GGGGT-EEEEEEE-SGGGTHHHHTT-HHHHHHHHGGGB-HHHHHTT-

Nearest PDB structures (foldseek):
  8avl-assembly3_F  TM=1.003E+00  e=1.112E-35  Bacteroides fragilis YCH46
  8avm-assembly1_A  TM=1.003E+00  e=2.299E-35  Bacteroides fragilis
  1ues-assembly1_A  TM=9.861E-01  e=2.435E-26  Porphyromonas gingivalis
  6ex3-assembly1_A  TM=9.341E-01  e=3.495E-19  Staphylococcus aureus
  8bhx-assembly1_A  TM=8.638E-01  e=1.233E-16  Thermobifida fusca

Solvent-accessible surface area: 62283 Å² total; per-residue (Å²): 96,21,101,46,25,166,25,85,22,63,50,48,23,1,14,30,3,1,11,28,6,1,0,40,14,2,34,32,71,17,0,65,63,16,4,75,53,0,48,89,64,4,68,76,50,146,38,60,57,77,76,25,85,33,0,0,50,67,5,94,113,36,57,30,6,33,10,0,0,0,6,18,0,0,32,31,0,1,60,0,3,18,50,170,26,100,66,87,84,11,53,53,165,1,12,121,6,0,100,152,45,20,58,32,9,115,51,0,55,149,78,0,30,64,13,0,71,46,13,58,4,6,0,0,0,0,0,0,8,35,193,109,29,108,4,54,44,36,112,20,82,46,1,11,0,0,14,94,80,65,30,101,13,0,0,0,0,0,0,9,14,1,0,6,0,13,18,6,2,44,36,29,44,31,1,0,79,32,0,14,84,5,0,28,2,60,53,0,42,175,37,66,118,29,146,51,24,179,19,88,21,62,51,49,30,2,18,30,4,2,13,34,6,1,0,39,14,1,32,31,81,17,0,63,61,15,4,75,54,0,44,89,62,0,70,87,50,153,53,92,63,95,83,20,84,39,0,0,57,82,6,96,113,36,54,28,6,32,9,0,0,0,8,7,0,0,35,30,1,0,59,0,3,19,65,170,10,103,61,80,91,10,50,51,142,1,12,116,8,1,128,150,48,23,59,45,19,108,55,0,58,147,80,0,29,66,15,0,71,46,12,57,3,6,0,0,0,0,0,0,5,34,148,142,27,117,5,49,44,35,113,19,85,42,1,9,0,1,27,93,78,38,25,79,17,0,0,0,0,0,0,10,13,2,0,6,1,14,21,6,3,47,38,29,42,32,1,0,80,31,0,14,82,6,0,31,1,72,54,0,15,168,40,56,148,13,144,49,26,184,21,83,23,64,50,72,24,1,84,133,9,1,27,78,91,1,0,55,44,1,33,31,96,18,0,63,64,16,3,76,53,0,51,92,68,4,66,88,48,128,17,105,61,90,70,22,90,38,0,1,58,71,6,96,111,35,54,30,6,32,10,0,0,0,7,7,0,0,32,30,0,2,58,0,3,20,57,181,26,110,70,74,93,11,50,47,158,2,11,120,6,1,141,154,39,20,49,36,22,106,53,0,57,126,74,0,29,52,14,0,71,46,12,62,4,6,0,0,0,0,0,0,5,32,199,125,31,92,5,31,44,36,114,20,86,48,1,11,0,0,26,93,78,63,28,102,12,0,0,0,0,0,0,11,13,1,0,6,0,28,41,23,24,46,106,29,44,50,1,0,73,73,0,9,89,5,0,31,2,84,47,0,40,183,36,58,115,26,103,44,17,186,31,88,21,63,52,73,27,2,84,133,10,2,25,74,86,2,0,49,53,2,35,33,98,19,0,66,66,17,4,78,54,0,11,20,21,1,16,5,27,28,8,34,77,61,84,19,79,37,0,1,51,20,1,24,112,35,31,32,6,31,11,0,0,0,8,4,0,0,35,28,1,0,56,0,3,18,56,186,27,110,112,84,76,10,40,56,174,1,2,113,6,0,115,146,45,21,60,36,18,113,50,0,70,150,76,0,31,64,13,0,71,46,13,60,4,7,0,0,0,0,0,0,11,35,197,136,31,110,4,54,42,35,113,20,84,46,1,7,0,1,22,80,78,52,26,106,10,0,0,0,0,0,0,10,14,2,0,6,1,25,40,24,24,44,104,30,43,52,0,0,77,71,0,12,95,6,0,29,7,87,50,0,47,176,25,79,170,36,66,40,18,110,18,89,23,63,51,47,25,0,20,20,1,1,11,29,6,1,0,38,12,1,33,31,71,17,0,66,62,16,4,78,52,0,28,90,68,4,71,77,52,134,24,89,81,81,91,25,96,40,0,0,58,73,5,94,114,36,55,27,6,31,10,0,0,0,7,20,0,0,34,31,0,0,27,0,3,20,73,95,30,113,72,76,94,10,53,49,158,3,20,104,6,1,145,150,41,31,52,48,24,117,55,0,55,140,73,0,30,59,15,0,71,47,13,64,3,6,0,0,0,0,0,0,8,37,184,142,32,113,5,55,44,36,114,20,85,46,1,10,0,0,15,94,78,34,29,104,10,0,0,0,0,0,0,10,14,1,0,6,0,13,21,6,2,44,36,30,44,30,0,0,75,32,0,10,54,2,0,30,2,71,49,0,44,169,24,80,143,15,141,47,20,182,25,91,20,63,51,47,29,2,14,29,6,1,13,31,8,2,0,37,12,1,34,32,78,18,0,64,65,18,4,74,49,0,56,90,72,0,63,73,47,135,20,102,58,66,79,27,92,38,0,0,57,53,6,91,117,36,56,29,10,37,10,0,0,0,5,17,0,0,33,30,1,0,53,0,2,17,51,176,36,104,64,112,78,10,52,58,174,2,2,108,5,1,105,144,43,21,61,43,17,121,50,0,60,151,76,0,30,64,13,0,70,46,13,60,3,7,0,0,0,0,0,0,8,35,188,113,31,107,4,53,42,36,111,19,86,46,1,17,1,0,13,96,81,60,28,98,10,0,0,0,0,0,0,11,13,1,0,6,0,11,20,6,2,46,38,29,43,34,1,1,78,32,0,15,99,6,0,30,2,60,47,0,40,171,36,69,188,32,117,47,21,184,20,90,19,63,50,74,30,2,86,132,14,1,22,76,85,1,0,53,118,2,33,29,128,66,0,65,68,29,2,77,54,0,43,89,68,6,81,77,51,34,12,90,82,57,56,20,31,34,0,0,48,19,0,27,119,36,55,31,9,76,12,0,0,3,7,8,0,0,34,28,1,0,52,0,2,18,68,160,22,47,36,100,67,7,42,36,121,1,8,116,10,1,120,144,42,22,58,44,22,101,55,0,58,142,80,0,31,58,16,0,68,44,13,204,45,38,0,0,0,0,0,0,10,28,16,92,31,66,5,55,44,36,114,20,83,82,3,15,1,0,28,89,81,24,29,43,8,0,0,0,0,0,0,58,104,36,0,6,99,81,37,24,77,118,109,34,48,51,2,0,81,73,0,14,95,5,0,30,1,69,55,0,13,148,22,74,184,32,78,29,6,69,25,71,21,64,51,73,30,2,87,133,10,1,24,77,92,1,0,54,101,1,34,32,125,64,0,66,71,31,4,78,54,0,43,92,65,3,79,76,50,137,17,106,81,76,20,3,19,37,0,0,48,68,4,94,114,34,56,33,8,80,14,0,0,4,3,1,0,0,1,8,1,0,3,0,3,17,49,180,36,99,52,112,77,10,34,47,74,2,12,58,0,1,141,106,47,19,58,6,24,95,12,0,61,102,61,0,28,63,15,0,70,46,12,205,44,36,0,0,0,0,0,0,8,30,107,66,14,108,7,55,43,35,114,20,85,85,4,12,0,0,13,96,78,54,26,86,7,0,0,0,0,0,0,57,105,36,0,6,99,84,38,23,77,116,108,31,42,53,0,0,79,74,0,15,106,5,0,29,1,52,13,0,39,112,33,54

Foldseek 3Di:
DFDQDDQPDDLCLQPPLAHSVLSCCVRVPVLVVLSVQLVVPQPPDPCPPPQLLVCLQDPDDDSNNLSSLQNVQVNLARRQFGNAAPDLFADDLVQVLCCVQQVHPVSVLVVQLCLLVVQPAWWKWWWWAAPVRHIDTDTGHRSHDCSNVVTQTQHMDTNHCSNPCVPQNPPSSVSSVSRSRGGHNVRSVVSD/DDDQDDFPDDLCLQPPLAHSVLSCCVRVPVLVVLSVQLVVPCPPHPCVPPQLLVCLQDPDDDSNNLSSLQNVQVNLARHQFDSAAPDLFADDLVQVLCCVQQVHPVSVLVVQLCLLLVQPAWFKWWWWAAPVGHIDTDTGPRSHDCSNVRTQTQHIDGNHCSNPCVPQNPPSSVSSVSRSRTGHNVRSVVSD/DFDQDDQPDDLCQQPPLAHSVLSCCVRVPVLVVLSVQLVVPQPVDPCPPPQLLVCLQDPDDDSNNLSSLQNVQVNLARRQFGRQDPDLFADDPVQVLCCVQQVHRVSVLVVQLCLLVVQPAWWKWWWWAAPVGHIDTDTGHRSHDCSNVVTQTQHIDGNHCSNPCVPQNPPRSVSSVSRSRTGNNVRSVVSD/DQDQDDQPDDLCLQPPLAHSVLSCCVRVPVLVVLSVQLVVPQPPDPCPPPQLLVCLQDDDPDSNNLSSLQNVQVNLARRQFASAAPDLFADDPVQVLCCVQQVHPVSVLVVQLCLLLVQPAWFKWWWWAAPVGHIDTDTGPRSHDCSNVRTQTQYMDGNHCSNPCVPQNPPRSVSSVSRSRGGHNVRSVVSD/DQDQDDFPDDLQLQPPLAHSVLSCCVRVPVLVVLSVQLVVPQPPDPCPPPQLLVCLQDPDDDSNNLSSLQNVQVNLARHQFGRQDPDLDADDPVQVLCCVQQVHPVSVLVVQLCLLVVQPAWFKWFWWAAPVGHIDTDTGHRSHDCSNVRTQTQYIDGNHCSNPCVPQNPPRSVSSVSRSRTGPNVRSVVSD/DQDQADFPDDLCLQPPLAHSVLSCCVRVPVLVVLSVQLVVPVPPDPCPPPDLLVCCQDPDDDSNNLSSLQNVQVNLARRQFDSAAPDLAADDPVQVLCCVQQVHPVSVLVVQLCLLVVQPAWFKWWWWAAPVGHIDTDTGHRSHDCSNVRTQTQYIDTNHCSNPCVPQNPPRSVSSVSRSRTGHNVRSVVSD/DDDQDDFPDDLCLQPPLAHSVLSCCVRVPVLVVLRVQLVVPPPPDPCPPPQLLVQCQDDDPDSNNLSSLQNVQVNLARRQFDSAAPDLFADDLVQVLCCVQQVHPVSVLVVQLCLLVVQPAWFKWWWWAAPVGHIDTDTGHRSHDCSNVVTQTQYIDGNHCSNPCVPQNPCSSVSSVSRSRTGHNVRSVVSD/DDDQDDQPDDLCLQPPLAHSVLSCCVRVPVLVVLRVQLVVPPPPDPCPPPDLLVCCQDPDDDSNNLSSLQNVQVNLARHQFDSAAPDLFADDPVQVLCCVQQVHRVSVLVVQLCLLVVQPAWFKWFWWAAPVGHIDTDTGHRSHDCSNVRTQTQYMDGNHCSNPCVPQNPPRSVSSVSRSRGGHNVRSVVSD

InterPro domains:
  IPR001189 Manganese/iron superoxide dismutase [PIRSF000349] (2-193)
  IPR001189 Manganese/iron superoxide dismutase [PR01703] (6-17)
  IPR001189 Manganese/iron superoxide dismutase [PR01703] (27-40)
  IPR001189 Manganese/iron superoxide dismutase [PR01703] (66-79)
  IPR001189 Manganese/iron superoxide dismutase [PR01703] (120-128)
  IPR001189 Manganese/iron superoxide dismutase [PR01703] (157-169)
  IPR019831 Manganese/iron superoxide dismutase, N-terminal [PF00081] (2-81)
  IPR019832 Manganese/iron superoxide dismutase, C-terminal [PF02777] (91-192)
  IPR019833 Manganese/iron superoxide dismutase, binding site [PS00088] (159-166)
  IPR036314 Manganese/iron superoxide dismutase, C-terminal domain superfamily [G3DSA:3.55.40.20] (85-193)
  IPR036314 Manganese/iron superoxide dismutase, C-terminal domain superfamily [SSF54719] (88-193)
  IPR036324 Manganese/iron superoxide dismutase, N-terminal domain superfamily [G3DSA:1.10.287.990] (20-81)
  IPR036324 Manganese/iron superoxide dismutase, N-terminal domain superfamily [SSF46609] (1-84)

Organism: Bacteroides fragilis (strain YCH46) (NCBI:txid295405)

B-factor: mean 26.28, std 12.08, range [11.14, 141.1]

Radius of gyration: 39.71 Å; Cα contacts (8 Å, |Δi|>4): 2783; chains: 8; bounding box: 80×100×104 Å